Protein AF-0000000078523279 (afdb_homodimer)

Structure (mmCIF, N/CA/C/O backbone):
data_AF-0000000078523279-model_v1
#
loop_
_entity.id
_entity.type
_entity.pdbx_description
1 polymer 'Peptidase S15/CocE/NonD, C-terminal'
#
loop_
_atom_site.group_PDB
_atom_site.id
_atom_site.type_symbol
_atom_site.label_atom_id
_atom_site.label_alt_id
_atom_site.label_comp_id
_atom_site.label_asym_id
_atom_site.label_entity_id
_atom_site.label_seq_id
_atom_site.pdbx_PDB_ins_code
_atom_site.Cartn_x
_atom_site.Cartn_y
_atom_site.Cartn_z
_atom_site.occupancy
_atom_site.B_iso_or_equiv
_atom_site.auth_seq_id
_atom_site.auth_comp_id
_atom_site.auth_asym_id
_atom_site.auth_atom_id
_atom_site.pdbx_PDB_model_num
ATOM 1 N N . MET A 1 1 ? -24.344 -43.188 24.156 1 32.94 1 MET A N 1
ATOM 2 C CA . MET A 1 1 ? -25.141 -44.031 23.266 1 32.94 1 MET A CA 1
ATOM 3 C C . MET A 1 1 ? -26.391 -43.281 22.797 1 32.94 1 MET A C 1
ATOM 5 O O . MET A 1 1 ? -26.75 -43.344 21.625 1 32.94 1 MET A O 1
ATOM 9 N N . SER A 1 2 ? -26.938 -42.562 23.734 1 42.16 2 SER A N 1
ATOM 10 C CA . SER A 1 2 ? -28.188 -41.844 23.562 1 42.16 2 SER A CA 1
ATOM 11 C C . SER A 1 2 ? -27.984 -40.562 22.734 1 42.16 2 SER A C 1
ATOM 13 O O . SER A 1 2 ? -28.812 -40.25 21.891 1 42.16 2 SER A O 1
ATOM 15 N N . ASN A 1 3 ? -26.781 -39.938 22.938 1 47.5 3 ASN A N 1
ATOM 16 C CA . ASN A 1 3 ? -26.469 -38.656 22.328 1 47.5 3 ASN A CA 1
ATOM 17 C C . ASN A 1 3 ? -26.078 -38.812 20.859 1 47.5 3 ASN A C 1
ATOM 19 O O . ASN A 1 3 ? -26.359 -37.938 20.047 1 47.5 3 ASN A O 1
ATOM 23 N N . SER A 1 4 ? -25.578 -40.031 20.531 1 51.03 4 SER A N 1
ATOM 24 C CA . SER A 1 4 ? -25.172 -40.344 19.172 1 51.03 4 SER A CA 1
ATOM 25 C C . SER A 1 4 ? -26.375 -40.531 18.266 1 51.03 4 SER A C 1
ATOM 27 O O . SER A 1 4 ? -26.391 -40.031 17.125 1 51.03 4 SER A O 1
ATOM 29 N N . SER A 1 5 ? -27.438 -41.125 18.844 1 54.78 5 SER A N 1
ATOM 30 C CA . SER A 1 5 ? -28.656 -41.438 18.094 1 54.78 5 SER A CA 1
ATOM 31 C C . SER A 1 5 ? -29.406 -40.156 17.75 1 54.78 5 SER A C 1
ATOM 33 O O . SER A 1 5 ? -29.938 -40.031 16.641 1 54.78 5 SER A O 1
ATOM 35 N N . GLU A 1 6 ? -29.359 -39.156 18.625 1 56.56 6 GLU A N 1
ATOM 36 C CA . GLU A 1 6 ? -30.062 -37.906 18.422 1 56.56 6 GLU A CA 1
ATOM 37 C C . GLU A 1 6 ? -29.391 -37.062 17.328 1 56.56 6 GLU A C 1
ATOM 39 O O . GLU A 1 6 ? -30.062 -36.438 16.516 1 56.56 6 GLU A O 1
ATOM 44 N N . HIS A 1 7 ? -28.188 -37.281 17.234 1 60.31 7 HIS A N 1
ATOM 45 C CA . HIS A 1 7 ? -27.422 -36.5 16.25 1 60.31 7 HIS A CA 1
ATOM 46 C C . HIS A 1 7 ? -27.641 -37.031 14.844 1 60.31 7 HIS A C 1
ATOM 48 O O . HIS A 1 7 ? -27.781 -36.25 13.898 1 60.31 7 HIS A O 1
ATOM 54 N N . VAL A 1 8 ? -27.688 -38.375 14.648 1 62 8 VAL A N 1
ATOM 55 C CA . VAL A 1 8 ? -27.922 -39 13.352 1 62 8 VAL A CA 1
ATOM 56 C C . VAL A 1 8 ? -29.312 -38.625 12.836 1 62 8 VAL A C 1
ATOM 58 O O . VAL A 1 8 ? -29.469 -38.281 11.664 1 62 8 VAL A O 1
ATOM 61 N N . GLN A 1 9 ? -30.234 -38.656 13.742 1 65 9 GLN A N 1
ATOM 62 C CA . GLN A 1 9 ? -31.594 -38.344 13.359 1 65 9 GLN A CA 1
ATOM 63 C C . GLN A 1 9 ? -31.688 -36.875 12.898 1 65 9 GLN A C 1
ATOM 65 O O . GLN A 1 9 ? -32.406 -36.562 11.93 1 65 9 GLN A O 1
ATOM 70 N N . ARG A 1 10 ? -30.969 -36.062 13.5 1 70.56 10 ARG A N 1
ATOM 71 C CA . ARG A 1 10 ? -30.984 -34.656 13.141 1 70.56 10 ARG A CA 1
ATOM 72 C C . ARG A 1 10 ? -30.375 -34.406 11.758 1 70.56 10 ARG A C 1
ATOM 74 O O . ARG A 1 10 ? -30.875 -33.625 10.977 1 70.56 10 ARG A O 1
ATOM 81 N N . THR A 1 11 ? -29.281 -35.188 11.391 1 69.06 11 THR A N 1
ATOM 82 C CA . THR A 1 11 ? -28.641 -35.031 10.086 1 69.06 11 THR A CA 1
ATOM 83 C C . THR A 1 11 ? -29.578 -35.469 8.969 1 69.06 11 THR A C 1
ATOM 85 O O . THR A 1 11 ? -29.703 -34.781 7.953 1 69.06 11 THR A O 1
ATOM 88 N N . ILE A 1 12 ? -30.172 -36.562 9.156 1 70.38 12 ILE A N 1
ATOM 89 C CA . ILE A 1 12 ? -31.125 -37.062 8.18 1 70.38 12 ILE A CA 1
ATOM 90 C C . ILE A 1 12 ? -32.25 -36.062 8 1 70.38 12 ILE A C 1
ATOM 92 O O . ILE A 1 12 ? -32.656 -35.75 6.875 1 70.38 12 ILE A O 1
ATOM 96 N N . GLN A 1 13 ? -32.688 -35.562 9.094 1 74.69 13 GLN A N 1
ATOM 97 C CA . GLN A 1 13 ? -33.781 -34.594 9.039 1 74.69 13 GLN A CA 1
ATOM 98 C C . GLN A 1 13 ? -33.375 -33.312 8.305 1 74.69 13 GLN A C 1
ATOM 100 O O . GLN A 1 13 ? -34.156 -32.781 7.523 1 74.69 13 GLN A O 1
ATOM 105 N N . GLU A 1 14 ? -32.188 -32.938 8.539 1 78.38 14 GLU A N 1
ATOM 106 C CA . GLU A 1 14 ? -31.734 -31.719 7.902 1 78.38 14 GLU A CA 1
ATOM 107 C C . GLU A 1 14 ? -31.516 -31.938 6.406 1 78.38 14 GLU A C 1
ATOM 109 O O . GLU A 1 14 ? -31.766 -31.031 5.605 1 78.38 14 GLU A O 1
ATOM 114 N N . LEU A 1 15 ? -30.984 -33.094 6.051 1 76.88 15 LEU A N 1
ATOM 115 C CA . LEU A 1 15 ? -30.828 -33.406 4.637 1 76.88 15 LEU A CA 1
ATOM 116 C C . LEU A 1 15 ? -32.188 -33.5 3.955 1 76.88 15 LEU A C 1
ATOM 118 O O . LEU A 1 15 ? -32.375 -33.031 2.826 1 76.88 15 LEU A O 1
ATOM 122 N N . GLU A 1 16 ? -33.062 -34.188 4.605 1 80.56 16 GLU A N 1
ATOM 123 C CA . GLU A 1 16 ? -34.406 -34.25 4.07 1 80.56 16 GLU A CA 1
ATOM 124 C C . GLU A 1 16 ? -35.031 -32.875 3.914 1 80.56 16 GLU A C 1
ATOM 126 O O . GLU A 1 16 ? -35.719 -32.594 2.928 1 80.56 16 GLU A O 1
ATOM 131 N N . LYS A 1 17 ? -34.812 -32.156 4.898 1 83.56 17 LYS A N 1
ATOM 132 C CA . LYS A 1 17 ? -35.281 -30.781 4.812 1 83.56 17 LYS A CA 1
ATOM 133 C C . LYS A 1 17 ? -34.656 -30.062 3.631 1 83.56 17 LYS A C 1
ATOM 135 O O . LYS A 1 17 ? -35.312 -29.359 2.885 1 83.56 17 LYS A O 1
ATOM 140 N N . ALA A 1 18 ? -33.406 -30.234 3.439 1 82.31 18 ALA A N 1
ATOM 141 C CA . ALA A 1 18 ? -32.688 -29.609 2.322 1 82.31 18 ALA A CA 1
ATOM 142 C C . ALA A 1 18 ? -33.25 -30.094 0.985 1 82.31 18 ALA A C 1
ATOM 144 O O . ALA A 1 18 ? -33.438 -29.297 0.058 1 82.31 18 ALA A O 1
ATOM 145 N N . LYS A 1 19 ? -33.469 -31.344 0.883 1 85.38 19 LYS A N 1
ATOM 146 C CA . LYS A 1 19 ? -34 -31.922 -0.347 1 85.38 19 LYS A CA 1
ATOM 147 C C . LYS A 1 19 ? -35.438 -31.453 -0.621 1 85.38 19 LYS A C 1
ATOM 149 O O . LYS A 1 19 ? -35.812 -31.281 -1.777 1 85.38 19 LYS A O 1
ATOM 154 N N . ARG A 1 20 ? -36.125 -31.25 0.452 1 87.69 20 ARG A N 1
ATOM 155 C CA . ARG A 1 20 ? -37.469 -30.734 0.301 1 87.69 20 ARG A CA 1
ATOM 156 C C . ARG A 1 20 ? -37.469 -29.297 -0.194 1 87.69 20 ARG A C 1
ATOM 158 O O . ARG A 1 20 ? -38.281 -28.906 -1.04 1 87.69 20 ARG A O 1
ATOM 165 N N . LEU A 1 21 ? -36.562 -28.609 0.233 1 89.31 21 LEU A N 1
ATOM 166 C CA . LEU A 1 21 ? -36.531 -27.156 -0 1 89.31 21 LEU A CA 1
ATOM 167 C C . LEU A 1 21 ? -35.781 -26.828 -1.281 1 89.31 21 LEU A C 1
ATOM 169 O O . LEU A 1 21 ? -36.062 -25.812 -1.928 1 89.31 21 LEU A O 1
ATOM 173 N N . GLY A 1 22 ? -34.781 -27.703 -1.629 1 90.31 22 GLY A N 1
ATOM 174 C CA . GLY A 1 22 ? -33.906 -27.359 -2.742 1 90.31 22 GLY A CA 1
ATOM 175 C C . GLY A 1 22 ? -34.031 -28.328 -3.912 1 90.31 22 GLY A C 1
ATOM 176 O O . GLY A 1 22 ? -34.75 -29.328 -3.818 1 90.31 22 GLY A O 1
ATOM 177 N N . THR A 1 23 ? -33.375 -27.953 -5.078 1 92.69 23 THR A N 1
ATOM 178 C CA . THR A 1 23 ? -33.375 -28.766 -6.281 1 92.69 23 THR A CA 1
ATOM 179 C C . THR A 1 23 ? -32.062 -29.562 -6.371 1 92.69 23 THR A C 1
ATOM 181 O O . THR A 1 23 ? -30.969 -28.984 -6.387 1 92.69 23 THR A O 1
ATOM 184 N N . PHE A 1 24 ? -32.156 -30.844 -6.414 1 93.44 24 PHE A N 1
ATOM 185 C CA . PHE A 1 24 ? -30.984 -31.703 -6.508 1 93.44 24 PHE A CA 1
ATOM 186 C C . PHE A 1 24 ? -30.844 -32.281 -7.91 1 93.44 24 PHE A C 1
ATOM 188 O O . PHE A 1 24 ? -31.828 -32.656 -8.539 1 93.44 24 PHE A O 1
ATOM 195 N N . VAL A 1 25 ? -29.594 -32.219 -8.422 1 95.5 25 VAL A N 1
ATOM 196 C CA . VAL A 1 25 ? -29.25 -32.75 -9.734 1 95.5 25 VAL A CA 1
ATOM 197 C C . VAL A 1 25 ? -28.062 -33.719 -9.625 1 95.5 25 VAL A C 1
ATOM 199 O O . VAL A 1 25 ? -27.406 -33.781 -8.578 1 95.5 25 VAL A O 1
ATOM 202 N N . GLN A 1 26 ? -27.859 -34.5 -10.641 1 95.19 26 GLN A N 1
ATOM 203 C CA . GLN A 1 26 ? -26.656 -35.312 -10.695 1 95.19 26 GLN A CA 1
ATOM 204 C C . GLN A 1 26 ? -25.391 -34.438 -10.789 1 95.19 26 GLN A C 1
ATOM 206 O O . GLN A 1 26 ? -25.297 -33.594 -11.664 1 95.19 26 GLN A O 1
ATOM 211 N N . ALA A 1 27 ? -24.438 -34.625 -9.867 1 94.75 27 ALA A N 1
ATOM 212 C CA . ALA A 1 27 ? -23.203 -33.844 -9.875 1 94.75 27 ALA A CA 1
ATOM 213 C C . ALA A 1 27 ? -22.328 -34.219 -11.078 1 94.75 27 ALA A C 1
ATOM 215 O O . ALA A 1 27 ? -22.469 -35.312 -11.641 1 94.75 27 ALA A O 1
ATOM 216 N N . ASN A 1 28 ? -21.531 -33.25 -11.531 1 92.94 28 ASN A N 1
ATOM 217 C CA . ASN A 1 28 ? -20.5 -33.562 -12.508 1 92.94 28 ASN A CA 1
ATOM 218 C C . ASN A 1 28 ? -19.469 -34.562 -11.938 1 92.94 28 ASN A C 1
ATOM 220 O O . ASN A 1 28 ? -18.984 -34.375 -10.812 1 92.94 28 ASN A O 1
ATOM 224 N N . HIS A 1 29 ? -19.188 -35.531 -12.68 1 92.69 29 HIS A N 1
ATOM 225 C CA . HIS A 1 29 ? -18.281 -36.562 -12.195 1 92.69 29 HIS A CA 1
ATOM 226 C C . HIS A 1 29 ? -16.828 -36.062 -12.203 1 92.69 29 HIS A C 1
ATOM 228 O O . HIS A 1 29 ? -16.375 -35.469 -13.188 1 92.69 29 HIS A O 1
ATOM 234 N N . PRO A 1 30 ? -16.031 -36.344 -11.109 1 92.19 30 PRO A N 1
ATOM 235 C CA . PRO A 1 30 ? -14.656 -35.844 -10.984 1 92.19 30 PRO A CA 1
ATOM 236 C C . PRO A 1 30 ? -13.75 -36.312 -12.125 1 92.19 30 PRO A C 1
ATOM 238 O O . PRO A 1 30 ? -12.711 -35.688 -12.375 1 92.19 30 PRO A O 1
ATOM 241 N N . ILE A 1 31 ? -14.086 -37.312 -12.867 1 88.31 31 ILE A N 1
ATOM 242 C CA . ILE A 1 31 ? -13.289 -37.812 -13.977 1 88.31 31 ILE A CA 1
ATOM 243 C C . ILE A 1 31 ? -13.156 -36.75 -15.055 1 88.31 31 ILE A C 1
ATOM 245 O O . ILE A 1 31 ? -12.188 -36.75 -15.812 1 88.31 31 ILE A O 1
ATOM 249 N N . LEU A 1 32 ? -14.125 -35.844 -15.078 1 88.06 32 LEU A N 1
ATOM 250 C CA . LEU A 1 32 ? -14.109 -34.75 -16.062 1 88.06 32 LEU A CA 1
ATOM 251 C C . LEU A 1 32 ? -13.031 -33.75 -15.719 1 88.06 32 LEU A C 1
ATOM 253 O O . LEU A 1 32 ? -12.664 -32.906 -16.562 1 88.06 32 LEU A O 1
ATOM 257 N N . HIS A 1 33 ? -12.484 -33.844 -14.523 1 87.38 33 HIS A N 1
ATOM 258 C CA . HIS A 1 33 ? -11.32 -33.031 -14.125 1 87.38 33 HIS A CA 1
ATOM 259 C C . HIS A 1 33 ? -10.039 -33.875 -14.211 1 87.38 33 HIS A C 1
ATOM 261 O O . HIS A 1 33 ? -8.984 -33.438 -13.766 1 87.38 33 HIS A O 1
ATOM 267 N N . GLY A 1 34 ? -10.188 -35.031 -14.727 1 85.69 34 GLY A N 1
ATOM 268 C CA . GLY A 1 34 ? -9.031 -35.906 -14.906 1 85.69 34 GLY A CA 1
ATOM 269 C C . GLY A 1 34 ? -8.664 -36.656 -13.648 1 85.69 34 GLY A C 1
ATOM 270 O O . GLY A 1 34 ? -7.547 -37.188 -13.531 1 85.69 34 GLY A O 1
ATOM 271 N N . LEU A 1 35 ? -9.516 -36.719 -12.688 1 88.88 35 LEU A N 1
ATOM 272 C CA . LEU A 1 35 ? -9.219 -37.406 -11.438 1 88.88 35 LEU A CA 1
ATOM 273 C C . LEU A 1 35 ? -9.594 -38.906 -11.539 1 88.88 35 LEU A C 1
ATOM 275 O O . LEU A 1 35 ? -10.742 -39.219 -11.82 1 88.88 35 LEU A O 1
ATOM 279 N N . PRO A 1 36 ? -8.625 -39.75 -11.344 1 86.5 36 PRO A N 1
ATOM 280 C CA . PRO A 1 36 ? -8.945 -41.188 -11.328 1 86.5 36 PRO A CA 1
ATOM 281 C C . PRO A 1 36 ? -9.719 -41.594 -10.078 1 86.5 36 PRO A C 1
ATOM 283 O O . PRO A 1 36 ? -9.852 -40.812 -9.141 1 86.5 36 PRO A O 1
ATOM 286 N N . PRO A 1 37 ? -10.273 -42.781 -10.102 1 89.62 37 PRO A N 1
ATOM 287 C CA . PRO A 1 37 ? -10.891 -43.281 -8.867 1 89.62 37 PRO A CA 1
ATOM 288 C C . PRO A 1 37 ? -9.93 -43.25 -7.68 1 89.62 37 PRO A C 1
ATOM 290 O O . PRO A 1 37 ? -8.727 -43.438 -7.852 1 89.62 37 PRO A O 1
ATOM 293 N N . PRO A 1 38 ? -10.508 -42.969 -6.5 1 93.88 38 PRO A N 1
ATOM 294 C CA . PRO A 1 38 ? -9.633 -42.875 -5.328 1 93.88 38 PRO A CA 1
ATOM 295 C C . PRO A 1 38 ? -8.859 -44.188 -5.066 1 93.88 38 PRO A C 1
ATOM 297 O O . PRO A 1 38 ? -9.398 -45.281 -5.25 1 93.88 38 PRO A O 1
ATOM 300 N N . SER A 1 39 ? -7.66 -44.094 -4.727 1 94 39 SER A N 1
ATOM 301 C CA . SER A 1 39 ? -6.766 -45.219 -4.387 1 94 39 SER A CA 1
ATOM 302 C C . SER A 1 39 ? -5.863 -44.844 -3.213 1 94 39 SER A C 1
ATOM 304 O O . SER A 1 39 ? -5.035 -43.938 -3.316 1 94 39 SER A O 1
ATOM 306 N N . GLU A 1 40 ? -5.98 -45.562 -2.09 1 95.75 40 GLU A N 1
ATOM 307 C CA . GLU A 1 40 ? -5.188 -45.25 -0.899 1 95.75 40 GLU A CA 1
ATOM 308 C C . GLU A 1 40 ? -3.709 -45.562 -1.132 1 95.75 40 GLU A C 1
ATOM 310 O O . GLU A 1 40 ? -3.369 -46.594 -1.732 1 95.75 40 GLU A O 1
ATOM 315 N N . SER A 1 41 ? -2.879 -44.688 -0.761 1 96.06 41 SER A N 1
ATOM 316 C CA . SER A 1 41 ? -1.436 -44.875 -0.84 1 96.06 41 SER A CA 1
ATOM 317 C C . SER A 1 41 ? -0.699 -44 0.161 1 96.06 41 SER A C 1
ATOM 319 O O . SER A 1 41 ? -1.261 -43.031 0.67 1 96.06 41 SER A O 1
ATOM 321 N N . THR A 1 42 ? 0.535 -44.344 0.586 1 96.19 42 THR A N 1
ATOM 322 C CA . THR A 1 42 ? 1.429 -43.562 1.425 1 96.19 42 THR A CA 1
ATOM 323 C C . THR A 1 42 ? 2.779 -43.375 0.744 1 96.19 42 THR A C 1
ATOM 325 O O . THR A 1 42 ? 3.391 -44.344 0.28 1 96.19 42 THR A O 1
ATOM 328 N N . THR A 1 43 ? 3.205 -42.188 0.59 1 96.12 43 THR A N 1
ATOM 329 C CA . THR A 1 43 ? 4.488 -41.906 -0.029 1 96.12 43 THR A CA 1
ATOM 330 C C . THR A 1 43 ? 5.262 -40.875 0.809 1 96.12 43 THR A C 1
ATOM 332 O O . THR A 1 43 ? 4.672 -40.125 1.585 1 96.12 43 THR A O 1
ATOM 335 N N . GLN A 1 44 ? 6.562 -40.906 0.825 1 96 44 GLN A N 1
ATOM 336 C CA . GLN A 1 44 ? 7.418 -39.906 1.435 1 96 44 GLN A CA 1
ATOM 337 C C . GLN A 1 44 ? 8.023 -38.969 0.377 1 96 44 GLN A C 1
ATOM 339 O O . GLN A 1 44 ? 8.734 -39.438 -0.52 1 96 44 GLN A O 1
ATOM 344 N N . ARG A 1 45 ? 7.758 -37.781 0.425 1 94.75 45 ARG A N 1
ATOM 345 C CA . ARG A 1 45 ? 8.234 -36.812 -0.55 1 94.75 45 ARG A CA 1
ATOM 346 C C . ARG A 1 45 ? 8.344 -35.406 0.073 1 94.75 45 ARG A C 1
ATOM 348 O O . ARG A 1 45 ? 7.484 -35 0.862 1 94.75 45 ARG A O 1
ATOM 355 N N . ASP A 1 46 ? 9.398 -34.625 -0.263 1 95.31 46 ASP A N 1
ATOM 356 C CA . ASP A 1 46 ? 9.586 -33.219 0.1 1 95.31 46 ASP A CA 1
ATOM 357 C C . ASP A 1 46 ? 9.508 -33.031 1.613 1 95.31 46 ASP A C 1
ATOM 359 O O . ASP A 1 46 ? 8.891 -32.094 2.096 1 95.31 46 ASP A O 1
ATOM 363 N N . GLY A 1 47 ? 9.984 -33.969 2.287 1 95.38 47 GLY A N 1
ATOM 364 C CA . GLY A 1 47 ? 10.062 -33.875 3.736 1 95.38 47 GLY A CA 1
ATOM 365 C C . GLY A 1 47 ? 8.758 -34.219 4.43 1 95.38 47 GLY A C 1
ATOM 366 O O . GLY A 1 47 ? 8.617 -34.031 5.637 1 95.38 47 GLY A O 1
ATOM 367 N N . MET A 1 48 ? 7.789 -34.812 3.689 1 97.81 48 MET A N 1
ATOM 368 C CA . MET A 1 48 ? 6.477 -35.125 4.25 1 97.81 48 MET A CA 1
ATOM 369 C C . MET A 1 48 ? 6.125 -36.594 4.035 1 97.81 48 MET A C 1
ATOM 371 O O . MET A 1 48 ? 6.598 -37.219 3.082 1 97.81 48 MET A O 1
ATOM 375 N N . LEU A 1 49 ? 5.457 -37.188 4.934 1 97.81 49 LEU A N 1
ATOM 376 C CA . LEU A 1 49 ? 4.715 -38.438 4.766 1 97.81 49 LEU A CA 1
ATOM 377 C C . LEU A 1 49 ? 3.291 -38.156 4.293 1 97.81 49 LEU A C 1
ATOM 379 O O . LEU A 1 49 ? 2.477 -37.594 5.043 1 97.81 49 LEU A O 1
ATOM 383 N N . ILE A 1 50 ? 3 -38.562 3.086 1 98 50 ILE A N 1
ATOM 384 C CA . ILE A 1 50 ? 1.737 -38.188 2.457 1 98 50 ILE A CA 1
ATOM 385 C C . ILE A 1 50 ? 0.84 -39.438 2.338 1 98 50 ILE A C 1
ATOM 387 O O . ILE A 1 50 ? 1.207 -40.406 1.691 1 98 50 ILE A O 1
ATOM 391 N N . HIS A 1 51 ? -0.324 -39.406 3.016 1 97.75 51 HIS A N 1
ATOM 392 C CA . HIS A 1 51 ? -1.37 -40.406 2.883 1 97.75 51 HIS A CA 1
ATOM 393 C C . HIS A 1 51 ? -2.471 -39.938 1.937 1 97.75 51 HIS A C 1
ATOM 395 O O . HIS A 1 51 ? -3.213 -39 2.256 1 97.75 51 HIS A O 1
ATOM 401 N N . THR A 1 52 ? -2.594 -40.562 0.799 1 96.88 52 THR A N 1
ATOM 402 C CA . THR A 1 52 ? -3.547 -40.156 -0.22 1 96.88 52 THR A CA 1
ATOM 403 C C . THR A 1 52 ? -4.797 -41.031 -0.189 1 96.88 52 THR A C 1
ATOM 405 O O . THR A 1 52 ? -4.707 -42.219 0.021 1 96.88 52 THR A O 1
ATOM 408 N N . ASP A 1 53 ? -5.965 -40.344 -0.318 1 97.25 53 ASP A N 1
ATOM 409 C CA . ASP A 1 53 ? -7.273 -41 -0.459 1 97.25 53 ASP A CA 1
ATOM 410 C C . ASP A 1 53 ? -7.582 -41.875 0.745 1 97.25 53 ASP A C 1
ATOM 412 O O . ASP A 1 53 ? -8.109 -43 0.589 1 97.25 53 ASP A O 1
ATOM 416 N N . VAL A 1 54 ? -7.25 -41.375 1.85 1 97.06 54 VAL A N 1
ATOM 417 C CA . VAL A 1 54 ? -7.574 -42.062 3.086 1 97.06 54 VAL A CA 1
ATOM 418 C C . VAL A 1 54 ? -9.086 -42.094 3.283 1 97.06 54 VAL A C 1
ATOM 420 O O . VAL A 1 54 ? -9.773 -41.094 3.035 1 97.06 54 VAL A O 1
ATOM 423 N N . ILE A 1 55 ? -9.586 -43.281 3.691 1 96.12 55 ILE A N 1
ATOM 424 C CA . ILE A 1 55 ? -11.008 -43.375 4 1 96.12 55 ILE A CA 1
ATOM 425 C C . ILE A 1 55 ? -11.266 -42.844 5.41 1 96.12 55 ILE A C 1
ATOM 427 O O . ILE A 1 55 ? -10.633 -43.312 6.371 1 96.12 55 ILE A O 1
ATOM 431 N N . ILE A 1 56 ? -12.094 -41.938 5.512 1 94.38 56 ILE A N 1
ATOM 432 C CA . ILE A 1 56 ? -12.586 -41.438 6.793 1 94.38 56 ILE A CA 1
ATOM 433 C C . ILE A 1 56 ? -14.031 -41.875 7 1 94.38 56 ILE A C 1
ATOM 435 O O . ILE A 1 56 ? -14.945 -41.375 6.352 1 94.38 56 ILE A O 1
ATOM 439 N N . PRO A 1 57 ? -14.188 -42.812 7.84 1 90.19 57 PRO A N 1
ATOM 440 C CA . PRO A 1 57 ? -15.547 -43.312 8.055 1 90.19 57 PRO A CA 1
ATOM 441 C C . PRO A 1 57 ? -16.422 -42.312 8.844 1 90.19 57 PRO A C 1
ATOM 443 O O . PRO A 1 57 ? -15.906 -41.594 9.688 1 90.19 57 PRO A O 1
ATOM 446 N N . THR A 1 58 ? -17.578 -42.25 8.43 1 83.06 58 THR A N 1
ATOM 447 C CA . THR A 1 58 ? -18.562 -41.469 9.18 1 83.06 58 THR A CA 1
ATOM 448 C C . THR A 1 58 ? -19.609 -42.375 9.812 1 83.06 58 THR A C 1
ATOM 450 O O . THR A 1 58 ? -19.734 -43.562 9.422 1 83.06 58 THR A O 1
ATOM 453 N N . ARG A 1 59 ? -20.375 -41.938 10.75 1 77.38 59 ARG A N 1
ATOM 454 C CA . ARG A 1 59 ? -21.297 -42.75 11.531 1 77.38 59 ARG A CA 1
ATOM 455 C C . ARG A 1 59 ? -22.484 -43.188 10.695 1 77.38 59 ARG A C 1
ATOM 457 O O . ARG A 1 59 ? -23.125 -44.188 11.016 1 77.38 59 ARG A O 1
ATOM 464 N N . ASP A 1 60 ? -22.781 -42.531 9.438 1 72.88 60 ASP A N 1
ATOM 465 C CA . ASP A 1 60 ? -23.906 -42.938 8.586 1 72.88 60 ASP A CA 1
ATOM 466 C C . ASP A 1 60 ? -23.453 -43.938 7.52 1 72.88 60 ASP A C 1
ATOM 468 O O . ASP A 1 60 ? -24.234 -44.312 6.641 1 72.88 60 ASP A O 1
ATOM 472 N N . GLY A 1 61 ? -22.219 -44.281 7.574 1 79.38 61 GLY A N 1
ATOM 473 C CA . GLY A 1 61 ? -21.688 -45.281 6.641 1 79.38 61 GLY A CA 1
ATOM 474 C C . GLY A 1 61 ? -21.094 -44.656 5.391 1 79.38 61 GLY A C 1
ATOM 475 O O . GLY A 1 61 ? -20.406 -45.344 4.629 1 79.38 61 GLY A O 1
ATOM 476 N N . THR A 1 62 ? -21.328 -43.344 5.219 1 84.25 62 THR A N 1
ATOM 477 C CA . THR A 1 62 ? -20.734 -42.625 4.086 1 84.25 62 THR A CA 1
ATOM 478 C C . THR A 1 62 ? -19.219 -42.562 4.215 1 84.25 62 THR A C 1
ATOM 480 O O . THR A 1 62 ? -18.688 -42.25 5.273 1 84.25 62 THR A O 1
ATOM 483 N N . LYS A 1 63 ? -18.516 -42.875 3.166 1 91.12 63 LYS A N 1
ATOM 484 C CA . LYS A 1 63 ? -17.047 -42.844 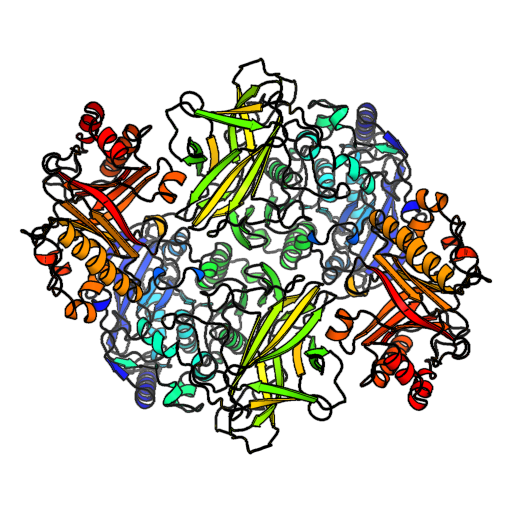3.16 1 91.12 63 LYS A CA 1
ATOM 485 C C . LYS A 1 63 ? -16.547 -41.5 2.594 1 91.12 63 LYS A C 1
ATOM 487 O O . LYS A 1 63 ? -16.766 -41.219 1.419 1 91.12 63 LYS A O 1
ATOM 492 N N . LEU A 1 64 ? -15.922 -40.75 3.467 1 93.19 64 LEU A N 1
ATOM 493 C CA . LEU A 1 64 ? -15.25 -39.562 3.004 1 93.19 64 LEU A CA 1
ATOM 494 C C . LEU A 1 64 ? -13.797 -39.844 2.639 1 93.19 64 LEU A C 1
ATOM 496 O O . LEU A 1 64 ? -13.234 -40.844 3.074 1 93.19 64 LEU A O 1
ATOM 500 N N . ARG A 1 65 ? -13.227 -39.062 1.781 1 95.38 65 ARG A N 1
ATOM 501 C CA . ARG A 1 65 ? -11.859 -39.219 1.312 1 95.38 65 ARG A CA 1
ATOM 502 C C . ARG A 1 65 ? -10.992 -38.031 1.693 1 95.38 65 ARG A C 1
ATOM 504 O O . ARG A 1 65 ? -11.414 -36.875 1.558 1 95.38 65 ARG A O 1
ATOM 511 N N . GLY A 1 66 ? -9.812 -38.312 2.254 1 96.75 66 GLY A N 1
ATOM 512 C CA . GLY A 1 66 ? -8.898 -37.25 2.633 1 96.75 66 GLY A CA 1
ATOM 513 C C . GLY A 1 66 ? -7.461 -37.531 2.225 1 96.75 66 GLY A C 1
ATOM 514 O O . GLY A 1 66 ? -7.082 -38.688 1.988 1 96.75 66 GLY A O 1
ATOM 515 N N . ASN A 1 67 ? -6.672 -36.469 1.959 1 97.88 67 ASN A N 1
ATOM 516 C CA . ASN A 1 67 ? -5.215 -36.5 1.867 1 97.88 67 ASN A CA 1
ATOM 517 C C . ASN A 1 67 ? -4.57 -35.906 3.115 1 97.88 67 ASN A C 1
ATOM 519 O O . ASN A 1 67 ? -4.902 -34.781 3.52 1 97.88 67 ASN A O 1
ATOM 523 N N . ILE A 1 68 ? -3.678 -36.656 3.74 1 98.25 68 ILE A N 1
ATOM 524 C CA . ILE A 1 68 ? -3.072 -36.219 5 1 98.25 68 ILE A CA 1
ATOM 525 C C . ILE A 1 68 ? -1.564 -36.062 4.816 1 98.25 68 ILE A C 1
ATOM 527 O O . ILE A 1 68 ? -0.886 -36.969 4.344 1 98.25 68 ILE A O 1
ATOM 531 N N . PHE A 1 69 ? -1.03 -34.938 5.176 1 98.5 69 PHE A N 1
ATOM 532 C CA . PHE A 1 69 ? 0.382 -34.594 5.082 1 98.5 69 PHE A CA 1
ATOM 533 C C . PHE A 1 69 ? 1.003 -34.469 6.469 1 98.5 69 PHE A C 1
ATOM 535 O O . PHE A 1 69 ? 0.586 -33.625 7.273 1 98.5 69 PHE A O 1
ATOM 542 N N . ARG A 1 70 ? 1.969 -35.312 6.812 1 98.25 70 ARG A N 1
ATOM 543 C CA . ARG A 1 70 ? 2.676 -35.312 8.086 1 98.25 70 ARG A CA 1
ATOM 544 C C . ARG A 1 70 ? 4.152 -35 7.898 1 98.25 70 ARG A C 1
ATOM 546 O O . ARG A 1 70 ? 4.75 -35.3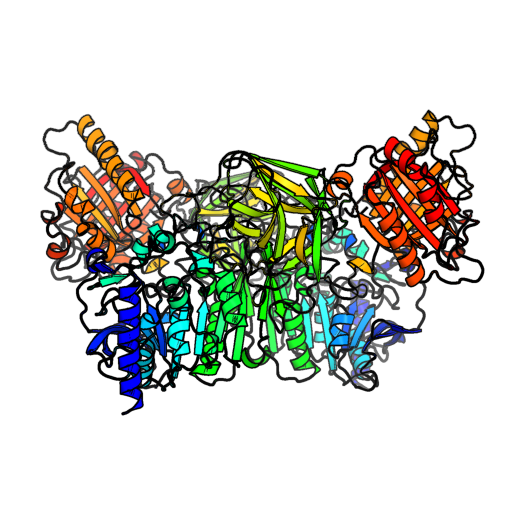75 6.887 1 98.25 70 ARG A O 1
ATOM 553 N N . PRO A 1 71 ? 4.707 -34.281 8.852 1 97.44 71 PRO A N 1
ATOM 554 C CA . PRO A 1 71 ? 6.16 -34.125 8.742 1 97.44 71 PRO A CA 1
ATOM 555 C C . PRO A 1 71 ? 6.922 -35.438 8.883 1 97.44 71 PRO A C 1
ATOM 557 O O . PRO A 1 71 ? 6.766 -36.125 9.883 1 97.44 71 PRO A O 1
ATOM 560 N N . ALA A 1 72 ? 7.789 -35.688 7.965 1 95.94 72 ALA A N 1
ATOM 561 C CA . ALA A 1 72 ? 8.523 -36.969 7.961 1 95.94 72 ALA A CA 1
ATOM 562 C C . ALA A 1 72 ? 9.523 -37 9.117 1 95.94 72 ALA A C 1
ATOM 564 O O . ALA A 1 72 ? 9.758 -38.062 9.695 1 95.94 72 ALA A O 1
ATOM 565 N N . THR A 1 73 ? 10.086 -35.875 9.438 1 92.56 73 THR A N 1
ATOM 566 C CA . THR A 1 73 ? 11.125 -35.812 10.461 1 92.56 73 THR A CA 1
ATOM 567 C C . THR A 1 73 ? 10.523 -35.938 11.852 1 92.56 73 THR A C 1
ATOM 569 O O . THR A 1 73 ? 11.234 -36.188 12.828 1 92.56 73 THR A O 1
ATOM 572 N N . GLN A 1 74 ? 9.219 -35.781 12.023 1 92.62 74 GLN A N 1
ATOM 573 C CA . GLN A 1 74 ? 8.523 -35.875 13.305 1 92.62 74 GLN A CA 1
ATOM 574 C C . GLN A 1 74 ? 7.465 -36.969 13.289 1 92.62 74 GLN A C 1
ATOM 576 O O . GLN A 1 74 ? 6.379 -36.781 13.852 1 92.62 74 GLN A O 1
ATOM 581 N N . SER A 1 75 ? 7.75 -37.938 12.562 1 87.12 75 SER A N 1
ATOM 582 C CA . SER A 1 75 ? 6.758 -38.969 12.32 1 87.12 75 SER A CA 1
ATOM 583 C C . SER A 1 75 ? 6.418 -39.719 13.609 1 87.12 75 SER A C 1
ATOM 585 O O . SER A 1 75 ? 5.352 -40.344 13.711 1 87.12 75 SER A O 1
ATOM 587 N N . SER A 1 76 ? 7.223 -39.625 14.664 1 92 76 SER A N 1
ATOM 588 C CA . SER A 1 76 ? 6.969 -40.312 15.914 1 92 76 SER A CA 1
ATOM 589 C C . SER A 1 76 ? 6.285 -39.406 16.938 1 92 76 SER A C 1
ATOM 591 O O . SER A 1 76 ? 5.824 -39.875 17.984 1 92 76 SER A O 1
ATOM 593 N N . GLU A 1 77 ? 6.105 -38.188 16.625 1 95.38 77 GLU A N 1
ATOM 594 C CA . GLU A 1 77 ? 5.492 -37.219 17.531 1 95.38 77 GLU A CA 1
ATOM 595 C C . GLU A 1 77 ? 4 -37.094 17.266 1 95.38 77 GLU A C 1
ATOM 597 O O . GLU A 1 77 ? 3.547 -37.281 16.125 1 95.38 77 GLU A O 1
ATOM 602 N N . LYS A 1 78 ? 3.277 -36.875 18.297 1 97.81 78 LYS A N 1
ATOM 603 C CA . LYS A 1 78 ? 1.874 -36.5 18.141 1 97.81 78 LYS A CA 1
ATOM 604 C C . LYS A 1 78 ? 1.722 -35 17.875 1 97.81 78 LYS A C 1
ATOM 606 O O . LYS A 1 78 ? 2.221 -34.188 18.641 1 97.81 78 LYS A O 1
ATOM 611 N N . LEU A 1 79 ? 1.113 -34.688 16.812 1 98.56 79 LEU A N 1
ATOM 612 C CA . LEU A 1 79 ? 1.034 -33.281 16.375 1 98.56 79 LEU A CA 1
ATOM 613 C C . LEU A 1 79 ? -0.416 -32.875 16.156 1 98.56 79 LEU A C 1
ATOM 615 O O . LEU A 1 79 ? -1.295 -33.719 15.992 1 98.56 79 LEU A O 1
ATOM 619 N N . PRO A 1 80 ? -0.704 -31.562 16.281 1 98.62 80 PRO A N 1
ATOM 620 C CA . PRO A 1 80 ? -2.051 -31.094 15.945 1 98.62 80 PRO A CA 1
ATOM 621 C C . PRO A 1 80 ? -2.361 -31.188 14.453 1 98.62 80 PRO A C 1
ATOM 623 O O . PRO A 1 80 ? -1.444 -31.234 13.633 1 98.62 80 PRO A O 1
ATOM 626 N N . VAL A 1 81 ? -3.664 -31.219 14.094 1 98.75 81 VAL A N 1
ATOM 627 C CA . VAL A 1 81 ? -4.102 -31.359 12.703 1 98.75 81 VAL A CA 1
ATOM 628 C C . VAL A 1 81 ? -4.84 -30.109 12.258 1 98.75 81 VAL A C 1
ATOM 630 O O . VAL A 1 81 ? -5.699 -29.594 12.977 1 98.75 81 VAL A O 1
ATOM 633 N N . ILE A 1 82 ? -4.441 -29.562 11.172 1 98.75 82 ILE A N 1
ATOM 634 C CA . ILE A 1 82 ? -5.211 -28.516 10.508 1 98.75 82 ILE A CA 1
ATOM 635 C C . ILE A 1 82 ? -6.109 -29.125 9.438 1 98.75 82 ILE A C 1
ATOM 637 O O . ILE A 1 82 ? -5.621 -29.688 8.445 1 98.75 82 ILE A O 1
ATOM 641 N N . LEU A 1 83 ? -7.391 -29.016 9.609 1 98.06 83 LEU A N 1
ATOM 642 C CA . LEU A 1 83 ? -8.383 -29.562 8.703 1 98.06 83 LEU A CA 1
ATOM 643 C C . LEU A 1 83 ? -8.836 -28.531 7.684 1 98.06 83 LEU A C 1
ATOM 645 O O . LEU A 1 83 ? -9.328 -27.469 8.062 1 98.06 83 LEU A O 1
ATOM 649 N N . ASN A 1 84 ? -8.609 -28.812 6.457 1 97 84 ASN A N 1
ATOM 650 C CA . ASN A 1 84 ? -9.227 -28.125 5.328 1 97 84 ASN A CA 1
ATOM 651 C C . ASN A 1 84 ? -10.367 -28.938 4.727 1 97 84 ASN A C 1
ATOM 653 O O . ASN A 1 84 ? -10.125 -29.906 4.004 1 97 84 ASN A O 1
ATOM 657 N N . TYR A 1 85 ? -11.547 -28.516 5.074 1 93.25 85 TYR A N 1
ATOM 658 C CA . TYR A 1 85 ? -12.75 -29.219 4.645 1 93.25 85 TYR A CA 1
ATOM 659 C C . TYR A 1 85 ? -13.281 -28.641 3.338 1 93.25 85 TYR A C 1
ATOM 661 O O . TYR A 1 85 ? -13.781 -27.516 3.307 1 93.25 85 TYR A O 1
ATOM 669 N N . SER A 1 86 ? -13.203 -29.422 2.246 1 87.38 86 SER A N 1
ATOM 670 C CA . SER A 1 86 ? -13.273 -28.828 0.913 1 87.38 86 SER A CA 1
ATOM 671 C C . SER A 1 86 ? -14.578 -29.203 0.211 1 87.38 86 SER A C 1
ATOM 673 O O . SER A 1 86 ? -15.016 -30.359 0.277 1 87.38 86 SER A O 1
ATOM 675 N N . VAL A 1 87 ? -15.148 -28.156 -0.447 1 88.06 87 VAL A N 1
ATOM 676 C CA . VAL A 1 87 ? -16.234 -28.406 -1.392 1 88.06 87 VAL A CA 1
ATOM 677 C C . VAL A 1 87 ? -15.695 -28.359 -2.82 1 88.06 87 VAL A C 1
ATOM 679 O O . VAL A 1 87 ? -16.438 -28.609 -3.777 1 88.06 87 VAL A O 1
ATOM 682 N N . TYR A 1 88 ? -14.367 -28.031 -2.963 1 88.25 88 TYR A N 1
ATOM 683 C CA . TYR A 1 88 ? -13.766 -27.812 -4.273 1 88.25 88 TYR A CA 1
ATOM 684 C C . TYR A 1 88 ? -12.805 -28.938 -4.629 1 88.25 88 TYR A C 1
ATOM 686 O O . TYR A 1 88 ? -12.148 -28.906 -5.672 1 88.25 88 TYR A O 1
ATOM 694 N N . GLY A 1 89 ? -12.617 -29.891 -3.83 1 90 89 GLY A N 1
ATOM 695 C CA . GLY A 1 89 ? -11.766 -31.016 -4.129 1 90 89 GLY A CA 1
ATOM 696 C C . GLY A 1 89 ? -10.422 -30.969 -3.42 1 90 89 GLY A C 1
ATOM 697 O O . GLY A 1 89 ? -9.773 -29.922 -3.395 1 90 89 GLY A O 1
ATOM 698 N N . LYS A 1 90 ? -9.992 -32 -2.904 1 92.94 90 LYS A N 1
ATOM 699 C CA . LYS A 1 90 ? -8.734 -32.125 -2.162 1 92.94 90 LYS A CA 1
ATOM 700 C C . LYS A 1 90 ? -7.555 -32.312 -3.109 1 92.94 90 LYS A C 1
ATOM 702 O O . LYS A 1 90 ? -6.398 -32.188 -2.699 1 92.94 90 LYS A O 1
ATOM 707 N N . ASP A 1 91 ? -7.863 -32.625 -4.395 1 89.88 91 ASP A N 1
ATOM 708 C CA . ASP A 1 91 ? -6.828 -33 -5.352 1 89.88 91 ASP A CA 1
ATOM 709 C C . ASP A 1 91 ? -6.5 -31.844 -6.297 1 89.88 91 ASP A C 1
ATOM 711 O O . ASP A 1 91 ? -6.016 -32.062 -7.406 1 89.88 91 ASP A O 1
ATOM 715 N N . GLY A 1 92 ? -6.863 -30.609 -5.969 1 79.19 92 GLY A N 1
ATOM 716 C CA . GLY A 1 92 ? -6.516 -29.453 -6.773 1 79.19 92 GLY A CA 1
ATOM 717 C C . GLY A 1 92 ? -7.43 -29.266 -7.973 1 79.19 92 GLY A C 1
ATOM 718 O O . GLY A 1 92 ? -6.973 -28.891 -9.055 1 79.19 92 GLY A O 1
ATOM 719 N N . ALA A 1 93 ? -8.617 -29.516 -7.793 1 76.38 93 ALA A N 1
ATOM 720 C CA . ALA A 1 93 ? -9.57 -29.375 -8.891 1 76.38 93 ALA A CA 1
ATOM 721 C C . ALA A 1 93 ? -9.711 -27.922 -9.328 1 76.38 93 ALA A C 1
ATOM 723 O O . ALA A 1 93 ? -9.828 -27.641 -10.516 1 76.38 93 ALA A O 1
ATOM 724 N N . LEU A 1 94 ? -9.641 -27.078 -8.391 1 82.94 94 LEU A N 1
ATOM 725 C CA . LEU A 1 94 ? -9.648 -25.641 -8.688 1 82.94 94 LEU A CA 1
ATOM 726 C C . LEU A 1 94 ? -8.234 -25.078 -8.68 1 82.94 94 LEU A C 1
ATOM 728 O O . LEU A 1 94 ? -7.555 -25.109 -7.652 1 82.94 94 LEU A O 1
ATOM 732 N N . GLU A 1 95 ? -7.871 -24.672 -9.883 1 87.69 95 GLU A N 1
ATOM 733 C CA . GLU A 1 95 ? -6.527 -24.109 -10.047 1 87.69 95 GLU A CA 1
ATOM 734 C C . GLU A 1 95 ? -6.566 -22.594 -10.133 1 87.69 95 GLU A C 1
ATOM 736 O O . GLU A 1 95 ? -7.535 -22.016 -10.625 1 87.69 95 GLU A O 1
ATOM 741 N N . PRO A 1 96 ? -5.492 -21.969 -9.727 1 86.44 96 PRO A N 1
ATOM 742 C CA . PRO A 1 96 ? -5.445 -20.5 -9.734 1 86.44 96 PRO A CA 1
ATOM 743 C C . PRO A 1 96 ? -5.59 -19.922 -11.133 1 86.44 96 PRO A C 1
ATOM 745 O O . PRO A 1 96 ? -6.09 -18.797 -11.289 1 86.44 96 PRO A O 1
ATOM 748 N N . CYS 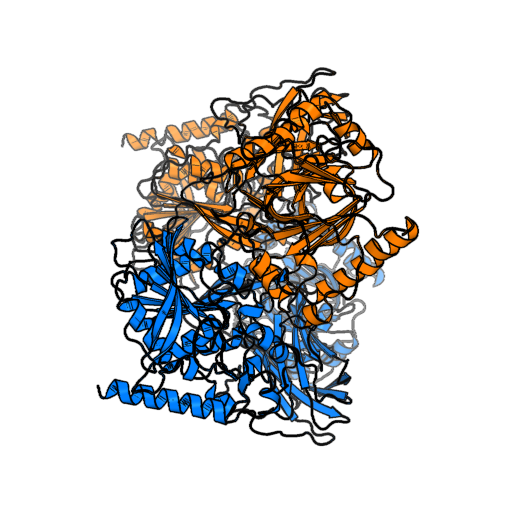A 1 97 ? -5.219 -20.641 -12.117 1 85.75 97 CYS A N 1
ATOM 749 C CA . CYS A 1 97 ? -5.172 -20.109 -13.477 1 85.75 97 CYS A CA 1
ATOM 750 C C . CYS A 1 97 ? -6.574 -19.828 -14 1 85.75 97 CYS A C 1
ATOM 752 O O . CYS A 1 97 ? -6.742 -19.172 -15.023 1 85.75 97 CYS A O 1
ATOM 754 N N . ILE A 1 98 ? -7.637 -20.359 -13.344 1 85.69 98 ILE A N 1
ATOM 755 C CA . ILE A 1 98 ? -9 -20.141 -13.812 1 85.69 98 ILE A CA 1
ATOM 756 C C . ILE A 1 98 ? -9.453 -18.734 -13.445 1 85.69 98 ILE A C 1
ATOM 758 O O . ILE A 1 98 ? -10.477 -18.25 -13.945 1 85.69 98 ILE A O 1
ATOM 762 N N . PHE A 1 99 ? -8.695 -18.094 -12.617 1 88.19 99 PHE A N 1
ATOM 763 C CA . PHE A 1 99 ? -9.062 -16.75 -12.172 1 88.19 99 PHE A CA 1
ATOM 764 C C . PHE A 1 99 ? -8.219 -15.703 -12.883 1 88.19 99 PHE A C 1
ATOM 766 O O . PHE A 1 99 ? -7.117 -15.992 -13.344 1 88.19 99 PHE A O 1
ATOM 773 N N . PRO A 1 100 ? -8.766 -14.508 -12.922 1 87.81 100 PRO A N 1
ATOM 774 C CA . PRO A 1 100 ? -8.016 -13.422 -13.562 1 87.81 100 PRO A CA 1
ATOM 775 C C . PRO A 1 100 ? -6.711 -13.102 -12.844 1 87.81 100 PRO A C 1
ATOM 777 O O . PRO A 1 100 ? -6.566 -13.391 -11.656 1 87.81 100 PRO A O 1
ATOM 780 N N . LYS A 1 101 ? -5.863 -12.438 -13.602 1 87.75 101 LYS A N 1
ATOM 781 C CA . LYS A 1 101 ? -4.566 -12.023 -13.078 1 87.75 101 LYS A CA 1
ATOM 782 C C . LYS A 1 101 ? -4.73 -11.055 -11.906 1 87.75 101 LYS A C 1
ATOM 784 O O . LYS A 1 101 ? -3.826 -10.914 -11.078 1 87.75 101 LYS A O 1
ATOM 789 N N . GLY A 1 102 ? -5.883 -10.5 -11.852 1 91.31 102 GLY A N 1
ATOM 790 C CA . GLY A 1 102 ? -6.164 -9.539 -10.797 1 91.31 102 GLY A CA 1
ATOM 791 C C . GLY A 1 102 ? -6.16 -10.164 -9.414 1 91.31 102 GLY A C 1
ATOM 792 O O . GLY A 1 102 ? -6.105 -9.461 -8.406 1 91.31 102 GLY A O 1
ATOM 793 N N . SER A 1 103 ? -6.164 -11.531 -9.289 1 92.94 103 SER A N 1
ATOM 794 C CA . SER A 1 103 ? -6.074 -12.203 -7.996 1 92.94 103 SER A CA 1
ATOM 795 C C . SER A 1 103 ? -4.711 -11.977 -7.348 1 92.94 103 SER A C 1
ATOM 797 O O . SER A 1 103 ? -4.551 -12.172 -6.141 1 92.94 103 SER A O 1
ATOM 799 N N . ARG A 1 104 ? -3.719 -11.773 -8.242 1 93.44 104 ARG A N 1
ATOM 800 C CA . ARG A 1 104 ? -2.361 -11.406 -7.855 1 93.44 104 ARG A CA 1
ATOM 801 C C . ARG A 1 104 ? -1.663 -12.562 -7.145 1 93.44 104 ARG A C 1
ATOM 803 O O . ARG A 1 104 ? -0.656 -12.359 -6.461 1 93.44 104 ARG A O 1
ATOM 810 N N . LEU A 1 105 ? -2.186 -13.75 -7.203 1 93.69 105 LEU A N 1
ATOM 811 C CA . LEU A 1 105 ? -1.507 -14.922 -6.68 1 93.69 105 LEU A CA 1
ATOM 812 C C . LEU A 1 105 ? -0.162 -15.133 -7.367 1 93.69 105 LEU A C 1
ATOM 814 O O . LEU A 1 105 ? -0.087 -15.148 -8.602 1 93.69 105 LEU A O 1
ATOM 818 N N . ASP A 1 106 ? 0.821 -15.234 -6.59 1 93.81 106 ASP A N 1
ATOM 819 C CA . ASP A 1 106 ? 2.182 -15.375 -7.098 1 93.81 106 ASP A CA 1
ATOM 820 C C . ASP A 1 106 ? 2.682 -16.812 -6.941 1 93.81 106 ASP A C 1
ATOM 822 O O . ASP A 1 106 ? 2.924 -17.266 -5.82 1 93.81 106 ASP A O 1
ATOM 826 N N . ASN A 1 107 ? 2.916 -17.438 -8.031 1 93.69 107 ASN A N 1
ATOM 827 C CA . ASN A 1 107 ? 3.26 -18.844 -7.992 1 93.69 107 ASN A CA 1
ATOM 828 C C . ASN A 1 107 ? 4.684 -19.062 -7.484 1 93.69 107 ASN A C 1
ATOM 830 O O . ASN A 1 107 ? 5.137 -20.203 -7.355 1 93.69 107 ASN A O 1
ATOM 834 N N . GLY A 1 108 ? 5.398 -18.016 -7.176 1 95.25 108 GLY A N 1
ATOM 835 C CA . GLY A 1 108 ? 6.668 -18.109 -6.477 1 95.25 108 GLY A CA 1
ATOM 836 C C . GLY A 1 108 ? 6.52 -18.141 -4.965 1 95.25 108 GLY A C 1
ATOM 837 O O . GLY A 1 108 ? 7.48 -18.406 -4.246 1 95.25 108 GLY A O 1
ATOM 838 N N . ARG A 1 109 ? 5.254 -18 -4.512 1 96 109 ARG A N 1
ATOM 839 C CA . ARG A 1 109 ? 5.051 -17.766 -3.086 1 96 109 ARG A CA 1
ATOM 840 C C . ARG A 1 109 ? 4.172 -18.844 -2.473 1 96 109 ARG A C 1
ATOM 842 O O . ARG A 1 109 ? 3.762 -18.734 -1.314 1 96 109 ARG A O 1
ATOM 849 N N . TYR A 1 110 ? 3.855 -19.844 -3.164 1 96.25 110 TYR A N 1
ATOM 850 C CA . TYR A 1 110 ? 3.217 -21.062 -2.656 1 96.25 110 TYR A CA 1
ATOM 851 C C . TYR A 1 110 ? 3.752 -22.297 -3.363 1 96.25 110 TYR A C 1
ATOM 853 O O . TYR A 1 110 ? 4.367 -22.188 -4.43 1 96.25 110 TYR A O 1
ATOM 861 N N . THR A 1 111 ? 3.553 -23.438 -2.758 1 96.5 111 THR A N 1
ATOM 862 C CA . THR A 1 111 ? 4.168 -24.656 -3.287 1 96.5 111 THR A CA 1
ATOM 863 C C . THR A 1 111 ? 3.217 -25.375 -4.238 1 96.5 111 THR A C 1
ATOM 865 O O . THR A 1 111 ? 2.08 -24.938 -4.434 1 96.5 111 THR A O 1
ATOM 868 N N . SER A 1 112 ? 3.717 -26.422 -4.82 1 93.75 112 SER A N 1
ATOM 869 C CA . SER A 1 112 ? 2.928 -27.25 -5.727 1 93.75 112 SER A CA 1
ATOM 870 C C . SER A 1 112 ? 1.849 -28.016 -4.977 1 93.75 112 SER A C 1
ATOM 872 O O . SER A 1 112 ? 0.94 -28.578 -5.586 1 93.75 112 SER A O 1
ATOM 874 N N . TYR A 1 113 ? 1.853 -27.969 -3.609 1 95.12 113 TYR A N 1
ATOM 875 C CA . TYR A 1 113 ? 0.879 -28.703 -2.795 1 95.12 113 TYR A CA 1
ATOM 876 C C . TYR A 1 113 ? -0.261 -27.781 -2.369 1 95.12 113 TYR A C 1
ATOM 878 O O . TYR A 1 113 ? -1.236 -28.234 -1.765 1 95.12 113 TYR A O 1
ATOM 886 N N . TYR A 1 114 ? -0.127 -26.547 -2.748 1 94 114 TYR A N 1
ATOM 887 C CA . TYR A 1 114 ? -1.152 -25.578 -2.373 1 94 114 TYR A CA 1
ATOM 888 C C . TYR A 1 114 ? -2.492 -25.938 -3.01 1 94 114 TYR A C 1
ATOM 890 O O . TYR A 1 114 ? -2.562 -26.203 -4.211 1 94 114 TYR A O 1
ATOM 898 N N . ILE A 1 115 ? -3.529 -26 -2.178 1 93.19 115 ILE A N 1
ATOM 899 C CA . ILE A 1 115 ? -4.902 -26.125 -2.65 1 93.19 115 ILE A CA 1
ATOM 900 C C . ILE A 1 115 ? -5.613 -24.781 -2.564 1 93.19 115 ILE A C 1
ATOM 902 O O . ILE A 1 115 ? -5.582 -24.125 -1.522 1 93.19 115 ILE A O 1
ATOM 906 N N . PHE A 1 116 ? -6.203 -24.453 -3.619 1 90.06 116 PHE A N 1
ATOM 907 C CA . PHE A 1 116 ? -6.852 -23.156 -3.725 1 90.06 116 PHE A CA 1
ATOM 908 C C . PHE A 1 116 ? -7.781 -22.922 -2.541 1 90.06 116 PHE A C 1
ATOM 910 O O . PHE A 1 116 ? -8.625 -23.766 -2.229 1 90.06 116 PHE A O 1
ATOM 917 N N . GLU A 1 117 ? -7.594 -21.781 -1.77 1 93.38 117 GLU A N 1
ATOM 918 C CA . GLU A 1 117 ? -8.375 -21.281 -0.648 1 93.38 117 GLU A CA 1
ATOM 919 C C . GLU A 1 117 ? -8.102 -22.062 0.625 1 93.38 117 GLU A C 1
ATOM 921 O O . GLU A 1 117 ? -8.719 -21.828 1.663 1 93.38 117 GLU A O 1
ATOM 926 N N . ALA A 1 118 ? -7.133 -23.047 0.582 1 95.75 118 ALA A N 1
ATOM 927 C CA . ALA A 1 118 ? -6.695 -23.828 1.735 1 95.75 118 ALA A CA 1
ATOM 928 C C . ALA A 1 118 ? -5.285 -23.422 2.164 1 95.75 118 ALA A C 1
ATOM 930 O O . ALA A 1 118 ? -4.73 -22.438 1.661 1 95.75 118 ALA A O 1
ATOM 931 N N . CYS A 1 119 ? -4.777 -24.094 3.205 1 96.06 119 CYS A N 1
ATOM 932 C CA . CYS A 1 119 ? -3.414 -23.781 3.619 1 96.06 119 CYS A CA 1
ATOM 933 C C . CYS A 1 119 ? -2.404 -24.531 2.758 1 96.06 119 CYS A C 1
ATOM 935 O O . CYS A 1 119 ? -2.773 -25.438 1.999 1 96.06 119 CYS A O 1
ATOM 937 N N . ASP A 1 120 ? -1.205 -24.125 2.639 1 97.06 120 ASP A N 1
ATOM 938 C CA . ASP A 1 120 ? -0.103 -24.75 1.908 1 97.06 120 ASP A CA 1
ATOM 939 C C . ASP A 1 120 ? 0.623 -25.781 2.775 1 97.06 120 ASP A C 1
ATOM 941 O O . ASP A 1 120 ? 1.399 -25.406 3.66 1 97.06 120 ASP A O 1
ATOM 945 N N . ALA A 1 121 ? 0.515 -27.047 2.541 1 97.69 121 ALA A N 1
ATOM 946 C CA . ALA A 1 121 ? 0.876 -28.141 3.428 1 97.69 121 ALA A CA 1
ATOM 947 C C . ALA A 1 121 ? 2.35 -28.078 3.816 1 97.69 121 ALA A C 1
ATOM 949 O O . ALA A 1 121 ? 2.689 -28.156 5 1 97.69 121 ALA A O 1
ATOM 950 N N . PRO A 1 122 ? 3.311 -27.906 2.852 1 97.38 122 PRO A N 1
ATOM 951 C CA . PRO A 1 122 ? 4.719 -27.891 3.246 1 97.38 122 PRO A CA 1
ATOM 952 C C . PRO A 1 122 ? 5.043 -26.812 4.266 1 97.38 122 PRO A C 1
ATOM 954 O O . PRO A 1 122 ? 5.859 -27.016 5.168 1 97.38 122 PRO A O 1
ATOM 957 N N . TRP A 1 123 ? 4.406 -25.672 4.164 1 97.38 123 TRP A N 1
ATOM 958 C CA . TRP A 1 123 ? 4.676 -24.578 5.098 1 97.38 123 TRP A CA 1
ATOM 959 C C . TRP A 1 123 ? 4.32 -24.984 6.523 1 97.38 123 TRP A C 1
ATOM 961 O O . TRP A 1 123 ? 5.086 -24.734 7.457 1 97.38 123 TRP A O 1
ATOM 971 N N . TRP A 1 124 ? 3.25 -25.625 6.719 1 98.19 124 TRP A N 1
ATOM 972 C CA . TRP A 1 124 ? 2.746 -25.969 8.047 1 98.19 124 TRP A CA 1
ATOM 973 C C . TRP A 1 124 ? 3.43 -27.219 8.578 1 98.19 124 TRP A C 1
ATOM 975 O O . TRP A 1 124 ? 3.768 -27.297 9.758 1 98.19 124 TRP A O 1
ATOM 985 N N . THR A 1 125 ? 3.666 -28.266 7.711 1 98 125 THR A N 1
ATOM 986 C CA . THR A 1 125 ? 4.301 -29.484 8.172 1 98 125 THR A CA 1
ATOM 987 C C . THR A 1 125 ? 5.719 -29.219 8.664 1 98 125 THR A C 1
ATOM 989 O O . THR A 1 125 ? 6.164 -29.797 9.648 1 98 125 THR A O 1
ATOM 992 N N . GLU A 1 126 ? 6.402 -28.328 8.008 1 96.5 126 GLU A N 1
ATOM 993 C CA . GLU A 1 126 ? 7.746 -27.938 8.43 1 96.5 126 GLU A CA 1
ATOM 994 C C . GLU A 1 126 ? 7.73 -27.297 9.812 1 96.5 126 GLU A C 1
ATOM 996 O O . GLU A 1 126 ? 8.773 -27.188 10.461 1 96.5 126 GLU A O 1
ATOM 1001 N N . ARG A 1 127 ? 6.547 -26.938 10.25 1 96.81 127 ARG A N 1
ATOM 1002 C CA . ARG A 1 127 ? 6.441 -26.156 11.484 1 96.81 127 ARG A CA 1
ATOM 1003 C C . ARG A 1 127 ? 5.656 -26.922 12.539 1 96.81 127 ARG A C 1
ATOM 1005 O O . ARG A 1 127 ? 5.121 -26.328 13.477 1 96.81 127 ARG A O 1
ATOM 1012 N N . GLY A 1 128 ? 5.488 -28.156 12.344 1 97.12 128 GLY A N 1
ATOM 1013 C CA . GLY A 1 128 ? 5.023 -29.031 13.406 1 97.12 128 GLY A CA 1
ATOM 1014 C C . GLY A 1 128 ? 3.525 -29.281 13.375 1 97.12 128 GLY A C 1
ATOM 1015 O O . GLY A 1 128 ? 2.91 -29.531 14.414 1 97.12 128 GLY A O 1
ATOM 1016 N N . TYR A 1 129 ? 2.922 -29.203 12.18 1 98.56 129 TYR A N 1
ATOM 1017 C CA . TYR A 1 129 ? 1.495 -29.469 12.039 1 98.56 129 TYR A CA 1
ATOM 1018 C C . TYR A 1 129 ? 1.243 -30.562 11.016 1 98.56 129 TYR A C 1
ATOM 1020 O O . TYR A 1 129 ? 2.041 -30.766 10.102 1 98.56 129 TYR A O 1
ATOM 1028 N N . ILE A 1 130 ? 0.229 -31.281 11.211 1 98.62 130 ILE A N 1
ATOM 1029 C CA . ILE A 1 130 ? -0.331 -32.156 10.195 1 98.62 130 ILE A CA 1
ATOM 1030 C C . ILE A 1 130 ? -1.413 -31.422 9.406 1 98.62 130 ILE A C 1
ATOM 1032 O O . ILE A 1 130 ? -2.205 -30.672 9.984 1 98.62 130 ILE A O 1
ATOM 1036 N N . VAL A 1 131 ? -1.418 -31.562 8.109 1 98.62 131 VAL A N 1
ATOM 1037 C CA . VAL A 1 131 ? -2.428 -30.922 7.27 1 98.62 131 VAL A CA 1
ATOM 1038 C C . VAL A 1 131 ? -3.324 -31.984 6.645 1 98.62 131 VAL A C 1
ATOM 1040 O O . VAL A 1 131 ? -2.832 -32.969 6.062 1 98.62 131 VAL A O 1
ATOM 1043 N N . ALA A 1 132 ? -4.605 -31.828 6.777 1 98.25 132 ALA A N 1
ATOM 1044 C CA . ALA A 1 132 ? -5.582 -32.75 6.176 1 98.25 132 ALA A CA 1
ATOM 1045 C C . ALA A 1 132 ? -6.496 -31.984 5.207 1 98.25 132 ALA A C 1
ATOM 1047 O O . ALA A 1 132 ? -7.129 -31 5.582 1 98.25 132 ALA A O 1
ATOM 1048 N N . TYR A 1 133 ? -6.5 -32.406 3.99 1 97.25 133 TYR A N 1
ATOM 1049 C CA . TYR A 1 133 ? -7.508 -32.031 3.018 1 97.25 133 TYR A CA 1
ATOM 1050 C C . TYR A 1 133 ? -8.586 -33.094 2.881 1 97.25 133 TYR A C 1
ATOM 1052 O O . TYR A 1 133 ? -8.297 -34.219 2.492 1 97.25 133 TYR A O 1
ATOM 1060 N N . VAL A 1 134 ? -9.836 -32.719 3.16 1 95.81 134 VAL A N 1
ATOM 1061 C CA . VAL A 1 134 ? -10.906 -33.719 3.115 1 95.81 134 VAL A CA 1
ATOM 1062 C C . VAL A 1 134 ? -12.023 -33.219 2.197 1 95.81 134 VAL A C 1
ATOM 1064 O O . VAL A 1 134 ? -12.5 -32.094 2.332 1 95.81 134 VAL A O 1
ATOM 1067 N N . ASP A 1 135 ? -12.383 -34.062 1.208 1 94.38 135 ASP A N 1
ATOM 1068 C CA . ASP A 1 135 ? -13.578 -33.75 0.416 1 94.38 135 ASP A CA 1
ATOM 1069 C C . ASP A 1 135 ? -14.836 -33.844 1.269 1 94.38 135 ASP A C 1
ATOM 1071 O O . ASP A 1 135 ? -15.102 -34.875 1.892 1 94.38 135 ASP A O 1
ATOM 1075 N N . ALA A 1 136 ? -15.562 -32.781 1.29 1 90.31 136 ALA A N 1
ATOM 1076 C CA . ALA A 1 136 ? -16.828 -32.781 2.012 1 90.31 136 ALA A CA 1
ATOM 1077 C C . ALA A 1 136 ? -17.781 -33.844 1.445 1 90.31 136 ALA A C 1
ATOM 1079 O O . ALA A 1 136 ? -17.562 -34.344 0.349 1 90.31 136 ALA A O 1
ATOM 1080 N N . ARG A 1 137 ? -18.734 -34.125 2.209 1 88.44 137 ARG A N 1
ATOM 1081 C CA . ARG A 1 137 ? -19.734 -35.062 1.751 1 88.44 137 ARG A CA 1
ATOM 1082 C C . ARG A 1 137 ? -20.266 -34.688 0.368 1 88.44 137 ARG A C 1
ATOM 1084 O O . ARG A 1 137 ? -20.578 -33.531 0.112 1 88.44 137 ARG A O 1
ATOM 1091 N N . GLY A 1 138 ? -20.328 -35.688 -0.52 1 89.19 138 GLY A N 1
ATOM 1092 C CA . GLY A 1 138 ? -20.875 -35.469 -1.854 1 89.19 138 GLY A CA 1
ATOM 1093 C C . GLY A 1 138 ? -19.938 -34.719 -2.773 1 89.19 138 GLY A C 1
ATOM 1094 O O . GLY A 1 138 ? -20.266 -34.469 -3.936 1 89.19 138 GLY A O 1
ATOM 1095 N N . SER A 1 139 ? -18.781 -34.375 -2.27 1 92.25 139 SER A N 1
ATOM 1096 C CA . SER A 1 139 ? -17.844 -33.562 -3.051 1 92.25 139 SER A CA 1
ATOM 1097 C C . SER A 1 139 ? -16.703 -34.438 -3.598 1 92.25 139 SER A C 1
ATOM 1099 O O . SER A 1 139 ? -16 -35.094 -2.836 1 92.25 139 SER A O 1
ATOM 1101 N N . PHE A 1 140 ? -16.578 -34.438 -4.93 1 93.06 140 PHE A N 1
ATOM 1102 C CA . PHE A 1 140 ? -15.492 -35.062 -5.668 1 93.06 140 PHE A CA 1
ATOM 1103 C C . PHE A 1 140 ? -15.375 -36.531 -5.301 1 93.06 140 PHE A C 1
ATOM 1105 O O . PHE A 1 140 ? -16.266 -37.344 -5.59 1 93.06 140 PHE A O 1
ATOM 1112 N N . GLN A 1 141 ? -14.312 -36.906 -4.406 1 93.94 141 GLN A N 1
ATOM 1113 C CA . GLN A 1 141 ? -14.031 -38.312 -4.199 1 93.94 141 GLN A CA 1
ATOM 1114 C C . GLN A 1 141 ? -14.844 -38.875 -3.031 1 93.94 141 GLN A C 1
ATOM 1116 O O . GLN A 1 141 ? -14.852 -40.094 -2.799 1 93.94 141 GLN A O 1
ATOM 1121 N N . SER A 1 142 ? -15.516 -38 -2.254 1 93.25 142 SER A N 1
ATOM 1122 C CA . SER A 1 142 ? -16.312 -38.438 -1.112 1 93.25 142 SER A CA 1
ATOM 1123 C C . SER A 1 142 ? -17.703 -38.906 -1.548 1 93.25 142 SER A C 1
ATOM 1125 O O . SER A 1 142 ? -18.266 -38.344 -2.51 1 93.25 142 SER A O 1
ATOM 1127 N N . GLU A 1 143 ? -18.281 -39.844 -0.816 1 91.75 143 GLU A N 1
ATOM 1128 C CA . GLU A 1 143 ? -19.625 -40.375 -1.088 1 91.75 143 GLU A CA 1
ATOM 1129 C C . GLU A 1 143 ? -20.688 -39.469 -0.501 1 91.75 143 GLU A C 1
ATOM 1131 O O . GLU A 1 143 ? -20.375 -38.5 0.227 1 91.75 143 GLU A O 1
ATOM 1136 N N . GLY A 1 144 ? -21.938 -39.688 -0.941 1 88.38 144 GLY A N 1
ATOM 1137 C CA . GLY A 1 144 ? -23.078 -39 -0.383 1 88.38 144 GLY A CA 1
ATOM 1138 C C . GLY A 1 144 ? -23.578 -37.844 -1.268 1 88.38 144 GLY A C 1
ATOM 1139 O O . GLY A 1 144 ? -23.031 -37.625 -2.355 1 88.38 144 GLY A O 1
ATOM 1140 N N . ASP A 1 145 ? -24.688 -37.25 -0.82 1 89.19 145 ASP A N 1
ATOM 1141 C CA . ASP A 1 145 ? -25.266 -36.094 -1.499 1 89.19 145 ASP A CA 1
ATOM 1142 C C . ASP A 1 145 ? -24.766 -34.812 -0.891 1 89.19 145 ASP A C 1
ATOM 1144 O O . ASP A 1 145 ? -24.375 -34.75 0.278 1 89.19 145 ASP A O 1
ATOM 1148 N N . LYS A 1 146 ? -24.734 -33.844 -1.686 1 88.12 146 LYS A N 1
ATOM 1149 C CA . LYS A 1 146 ? -24.203 -32.531 -1.279 1 88.12 146 LYS A CA 1
ATOM 1150 C C . LYS A 1 146 ? -25.281 -31.469 -1.282 1 88.12 146 LYS A C 1
ATOM 1152 O O . LYS A 1 146 ? -25.922 -31.219 -2.307 1 88.12 146 LYS A O 1
ATOM 1157 N N . SER A 1 147 ? -25.5 -30.906 -0.169 1 88.75 147 SER A N 1
ATOM 1158 C CA . SER A 1 147 ? -26.406 -29.766 -0.096 1 88.75 147 SER A CA 1
ATOM 1159 C C . SER A 1 147 ? -25.656 -28.438 -0.23 1 88.75 147 SER A C 1
ATOM 1161 O O . SER A 1 147 ? -24.438 -28.406 -0.125 1 88.75 147 SER A O 1
ATOM 1163 N N . TYR A 1 148 ? -26.406 -27.375 -0.56 1 89.75 148 TYR A N 1
ATOM 1164 C CA . TYR A 1 148 ? -25.859 -26.031 -0.716 1 89.75 148 TYR A CA 1
ATOM 1165 C C . TYR A 1 148 ? -25.812 -25.312 0.624 1 89.75 148 TYR A C 1
ATOM 1167 O O . TYR A 1 148 ? -26.719 -24.562 0.975 1 89.75 148 TYR A O 1
ATOM 1175 N N . TYR A 1 149 ? -24.703 -25.516 1.43 1 86.25 149 TYR A N 1
ATOM 1176 C CA . TYR A 1 149 ? -24.328 -24.875 2.686 1 86.25 149 TYR A CA 1
ATOM 1177 C C . TYR A 1 149 ? -25.438 -24.984 3.717 1 86.25 149 TYR A C 1
ATOM 1179 O O . TYR A 1 149 ? -25.734 -24.031 4.434 1 86.25 149 TYR A O 1
ATOM 1187 N N . SER A 1 150 ? -26.094 -26.016 3.637 1 81.94 150 SER A N 1
ATOM 1188 C CA . SER A 1 150 ? -27.078 -26.312 4.676 1 81.94 150 SER A CA 1
ATOM 1189 C C . SER A 1 150 ? -26.422 -27.031 5.855 1 81.94 150 SER A C 1
ATOM 1191 O O . SER A 1 150 ? -25.266 -27.438 5.781 1 81.94 150 SER A O 1
ATOM 1193 N N . ARG A 1 151 ? -27.141 -27.062 6.863 1 69.06 151 ARG A N 1
ATOM 1194 C CA . ARG A 1 151 ? -26.625 -27.594 8.117 1 69.06 151 ARG A CA 1
ATOM 1195 C C . ARG A 1 151 ? -26.109 -29.016 7.945 1 69.06 151 ARG A C 1
ATOM 1197 O O . ARG A 1 151 ? -25.203 -29.438 8.672 1 69.06 151 ARG A O 1
ATOM 1204 N N . ASP A 1 152 ? -26.625 -29.672 6.891 1 60.47 152 ASP A N 1
ATOM 1205 C CA . ASP A 1 152 ? -26.234 -31.062 6.672 1 60.47 152 ASP A CA 1
ATOM 1206 C C . ASP A 1 152 ? -24.75 -31.172 6.309 1 60.47 152 ASP A C 1
ATOM 1208 O O . ASP A 1 152 ? -24.109 -32.188 6.578 1 60.47 152 ASP A O 1
ATOM 1212 N N . VAL A 1 153 ? -24.312 -30.109 5.543 1 58.66 153 VAL A N 1
ATOM 1213 C CA . VAL A 1 153 ? -22.891 -30.125 5.199 1 58.66 153 VAL A CA 1
ATOM 1214 C C . VAL A 1 153 ? -22.047 -30.141 6.473 1 58.66 153 VAL A C 1
ATOM 1216 O O . VAL A 1 153 ? -20.969 -30.719 6.5 1 58.66 153 VAL A O 1
ATOM 1219 N N . GLY A 1 154 ? -22.609 -29.406 7.41 1 47.59 154 GLY A N 1
ATOM 1220 C CA . GLY A 1 154 ? -21.969 -29.359 8.711 1 47.59 154 GLY A CA 1
ATOM 1221 C C . GLY A 1 154 ? -22.391 -30.5 9.625 1 47.59 154 GLY A C 1
ATOM 1222 O O . GLY A 1 154 ? -21.719 -30.797 10.609 1 47.59 154 GLY A O 1
ATOM 1223 N N . LEU A 1 155 ? -23.844 -30.969 9.375 1 45.06 155 LEU A N 1
ATOM 1224 C CA . LEU A 1 155 ? -24.516 -31.859 10.305 1 45.06 155 LEU A CA 1
ATOM 1225 C C . LEU A 1 155 ? -24.094 -33.312 10.062 1 45.06 155 LEU A C 1
ATOM 1227 O O . LEU A 1 155 ? -23.562 -33.625 9 1 45.06 155 LEU A O 1
ATOM 1231 N N . ASP A 1 156 ? -24.219 -34.281 11.07 1 34.03 156 ASP A N 1
ATOM 1232 C CA . ASP A 1 156 ? -24.094 -35.688 11.375 1 34.03 156 ASP A CA 1
ATOM 1233 C C . ASP A 1 156 ? -25.156 -36.531 10.656 1 34.03 156 ASP A C 1
ATOM 1235 O O . ASP A 1 156 ? -26.266 -36.031 10.422 1 34.03 156 ASP A O 1
ATOM 1239 N N . GLY A 1 157 ? -24.828 -37.5 9.641 1 31.69 157 GLY A N 1
ATOM 1240 C CA . GLY A 1 157 ? -25.75 -38.469 9.07 1 31.69 157 GLY A CA 1
ATOM 1241 C C . GLY A 1 157 ? -26.484 -39.281 10.117 1 31.69 157 GLY A C 1
ATOM 1242 O O . GLY A 1 157 ? -26.031 -39.375 11.258 1 31.69 157 GLY A O 1
ATOM 1243 N N . GLY A 1 158 ? -27.766 -39.562 10.031 1 28.36 158 GLY A N 1
ATOM 1244 C CA . GLY A 1 158 ? -28.594 -40.406 10.844 1 28.36 158 GLY A CA 1
ATOM 1245 C C . GLY A 1 158 ? -28.266 -41.875 10.695 1 28.36 158 GLY A C 1
ATOM 1246 O O . GLY A 1 158 ? -29.062 -42.75 11.062 1 28.36 158 GLY A O 1
ATOM 1247 N N . PHE A 1 159 ? -27.797 -42.875 10.289 1 29.38 159 PHE A N 1
ATOM 1248 C CA . PHE A 1 159 ? -27.594 -44 11.195 1 29.38 159 PHE A CA 1
ATOM 1249 C C . PHE A 1 159 ? -26.844 -43.562 12.445 1 29.38 159 PHE A C 1
ATOM 1251 O O . PHE A 1 159 ? -25.797 -42.906 12.352 1 29.38 159 PHE A O 1
ATOM 1258 N N . PRO A 1 160 ? -27.453 -43.781 13.914 1 37.47 160 PRO A N 1
ATOM 1259 C CA . PRO A 1 160 ? -27.719 -42.688 14.867 1 37.47 160 PRO A CA 1
ATOM 1260 C C . PRO A 1 160 ? -26.453 -42 15.352 1 37.47 160 PRO A C 1
ATOM 1262 O O . PRO A 1 160 ? -25.375 -42.594 15.336 1 37.47 160 PRO A O 1
ATOM 1265 N N . PRO A 1 161 ? -26.594 -40.5 16 1 37.28 161 PRO A N 1
ATOM 1266 C CA . PRO A 1 161 ? -26.281 -39.062 16.031 1 37.28 161 PRO A CA 1
ATOM 1267 C C . PRO A 1 161 ? -25 -38.719 15.281 1 37.28 161 PRO A C 1
ATOM 1269 O O . PRO A 1 161 ? -23.906 -39.094 15.719 1 37.28 161 PRO A O 1
ATOM 1272 N N . HIS A 1 162 ? -25.016 -38.625 13.852 1 39.94 162 HIS A N 1
ATOM 1273 C CA . HIS A 1 162 ? -23.812 -38.75 13.031 1 39.94 162 HIS A CA 1
ATOM 1274 C C . HIS A 1 162 ? -23.328 -37.375 12.547 1 39.94 162 HIS A C 1
ATOM 1276 O O . HIS A 1 162 ? -24.109 -36.594 12.008 1 39.94 162 HIS A O 1
ATOM 1282 N N . TYR A 1 163 ? -22.578 -36.656 13.227 1 46.53 163 TYR A N 1
ATOM 1283 C CA . TYR A 1 163 ? -22 -35.312 13.141 1 46.53 163 TYR A CA 1
ATOM 1284 C C . TYR A 1 163 ? -20.812 -35.312 12.195 1 46.53 163 TYR A C 1
ATOM 1286 O O . TYR A 1 163 ? -19.688 -35.625 12.586 1 46.53 163 TYR A O 1
ATOM 1294 N N . LEU A 1 164 ? -21.016 -34.938 10.828 1 60.09 164 LEU A N 1
ATOM 1295 C CA . LEU A 1 164 ? -20 -35.125 9.797 1 60.09 164 LEU A CA 1
ATOM 1296 C C . LEU A 1 164 ? -18.781 -34.281 10.078 1 60.09 164 LEU A C 1
ATOM 1298 O O . LEU A 1 164 ? -17.688 -34.812 10.32 1 60.09 164 LEU A O 1
ATOM 1302 N N . GLY A 1 165 ? -19.062 -32.938 9.984 1 65.31 165 GLY A N 1
ATOM 1303 C CA . GLY A 1 165 ? -17.906 -32.156 10.344 1 65.31 165 GLY A CA 1
ATOM 1304 C C . GLY A 1 165 ? -17.375 -32.469 11.727 1 65.31 165 GLY A C 1
ATOM 1305 O O . GLY A 1 165 ? -16.156 -32.531 11.93 1 65.31 165 GLY A O 1
ATOM 1306 N N . TYR A 1 166 ? -18.266 -32.875 12.469 1 78 166 TYR A N 1
ATOM 1307 C CA . TYR A 1 166 ? -17.969 -33.312 13.82 1 78 166 TYR A CA 1
ATOM 1308 C C . TYR A 1 166 ? -17.172 -34.625 13.789 1 78 166 TYR A C 1
ATOM 1310 O O . TYR A 1 166 ? -16.141 -34.75 14.469 1 78 166 TYR A O 1
ATOM 1318 N N . ASP A 1 167 ? -17.562 -35.562 12.875 1 84.94 167 ASP A N 1
ATOM 1319 C CA . ASP A 1 167 ? -16.938 -36.875 12.797 1 84.94 167 ASP A CA 1
ATOM 1320 C C . ASP A 1 167 ? -15.516 -36.781 12.258 1 84.94 167 ASP A C 1
ATOM 1322 O O . ASP A 1 167 ? -14.625 -37.5 12.727 1 84.94 167 ASP A O 1
ATOM 1326 N N . ILE A 1 168 ? -15.391 -35.906 11.273 1 91.38 168 ILE A N 1
ATOM 1327 C CA . ILE A 1 168 ? -14.062 -35.75 10.695 1 91.38 168 ILE A CA 1
ATOM 1328 C C . ILE A 1 168 ? -13.102 -35.219 11.75 1 91.38 168 ILE A C 1
ATOM 1330 O O . ILE A 1 168 ? -11.977 -35.688 11.875 1 91.38 168 ILE A O 1
ATOM 1334 N N . VAL A 1 169 ? -13.539 -34.219 12.523 1 94.31 169 VAL A N 1
ATOM 1335 C CA . VAL A 1 169 ? -12.719 -33.594 13.562 1 94.31 169 VAL A CA 1
ATOM 1336 C C . VAL A 1 169 ? -12.32 -34.625 14.602 1 94.31 169 VAL A C 1
ATOM 1338 O O . VAL A 1 169 ? -11.141 -34.781 14.93 1 94.31 169 VAL A O 1
ATOM 1341 N N . GLU A 1 170 ? -13.281 -35.406 15.07 1 93.69 170 GLU A N 1
ATOM 1342 C CA . GLU A 1 170 ? -13.016 -36.375 16.109 1 93.69 170 GLU A CA 1
ATOM 1343 C C . GLU A 1 170 ? -12.18 -37.562 15.57 1 93.69 170 GLU A C 1
ATOM 1345 O O . GLU A 1 170 ? -11.336 -38.094 16.281 1 93.69 170 GLU A O 1
ATOM 1350 N N . TRP A 1 171 ? -12.453 -37.969 14.312 1 95.12 171 TRP A N 1
ATOM 1351 C CA . TRP A 1 171 ? -11.656 -39.031 13.703 1 95.12 171 TRP A CA 1
ATOM 1352 C C . TRP A 1 171 ? -10.188 -38.625 13.594 1 95.12 171 TRP A C 1
ATOM 1354 O O . TRP A 1 171 ? -9.289 -39.375 13.938 1 95.12 171 TRP A O 1
ATOM 1364 N N . LEU A 1 172 ? -9.938 -37.406 13.094 1 97.12 172 LEU A N 1
ATOM 1365 C CA . LEU A 1 172 ? -8.578 -36.906 12.961 1 97.12 172 LEU A CA 1
ATOM 1366 C C . LEU A 1 172 ? -7.895 -36.812 14.32 1 97.12 172 LEU A C 1
ATOM 1368 O O . LEU A 1 172 ? -6.727 -37.188 14.461 1 97.12 172 LEU A O 1
ATOM 1372 N N . ALA A 1 173 ? -8.617 -36.344 15.336 1 97.38 173 ALA A N 1
ATOM 1373 C CA . ALA A 1 173 ? -8.078 -36.156 16.688 1 97.38 173 ALA A CA 1
ATOM 1374 C C . ALA A 1 173 ? -7.703 -37.5 17.312 1 97.38 173 ALA A C 1
ATOM 1376 O O . ALA A 1 173 ? -6.797 -37.562 18.141 1 97.38 173 ALA A O 1
ATOM 1377 N N . ALA A 1 174 ? -8.328 -38.562 16.891 1 96.44 174 ALA A N 1
ATOM 1378 C CA . ALA A 1 174 ? -8.172 -39.875 17.531 1 96.44 174 ALA A CA 1
ATOM 1379 C C . ALA A 1 174 ? -7.023 -40.656 16.906 1 96.44 174 ALA A C 1
ATOM 1381 O O . ALA A 1 174 ? -6.609 -41.688 17.438 1 96.44 174 ALA A O 1
ATOM 1382 N N . GLN A 1 175 ? -6.5 -40.188 15.812 1 97.19 175 GLN A N 1
ATOM 1383 C CA . GLN A 1 175 ? -5.418 -40.906 15.156 1 97.19 175 GLN A CA 1
ATOM 1384 C C . GLN A 1 175 ? -4.184 -41 16.062 1 97.19 175 GLN A C 1
ATOM 1386 O O . GLN A 1 175 ? -3.963 -40.094 16.891 1 97.19 175 GLN A O 1
ATOM 1391 N N . GLU A 1 176 ? -3.314 -41.969 15.859 1 96.19 176 GLU A N 1
ATOM 1392 C CA . GLU A 1 176 ? -2.146 -42.219 16.703 1 96.19 176 GLU A CA 1
ATOM 1393 C C . GLU A 1 176 ? -1.124 -41.094 16.547 1 96.19 176 GLU A C 1
ATOM 1395 O O . GLU A 1 176 ? -0.36 -40.812 17.484 1 96.19 176 GLU A O 1
ATOM 1400 N N . TRP A 1 177 ? -1.15 -40.438 15.445 1 97 177 TRP A N 1
ATOM 1401 C CA . TRP A 1 177 ? -0.163 -39.406 15.156 1 97 177 TRP A CA 1
ATOM 1402 C C . TRP A 1 177 ? -0.679 -38.031 15.562 1 97 177 TRP A C 1
ATOM 1404 O O . TRP A 1 177 ? 0.028 -37.031 15.422 1 97 177 TRP A O 1
ATOM 1414 N N . ALA A 1 178 ? -1.897 -37.938 16.047 1 98 178 ALA A N 1
ATOM 1415 C CA . ALA A 1 178 ? -2.496 -36.656 16.422 1 98 178 ALA A CA 1
ATOM 1416 C C . ALA A 1 178 ? -2.369 -36.406 17.922 1 98 178 ALA A C 1
ATOM 1418 O O . ALA A 1 178 ? -2.396 -37.344 18.719 1 98 178 ALA A O 1
ATOM 1419 N N . ASN A 1 179 ? -2.289 -35.125 18.375 1 98.25 179 ASN A N 1
ATOM 1420 C CA . ASN A 1 179 ? -2.201 -34.781 19.781 1 98.25 179 ASN A CA 1
ATOM 1421 C C . ASN A 1 179 ? -3.582 -34.562 20.406 1 98.25 179 ASN A C 1
ATOM 1423 O O . ASN A 1 179 ? -3.695 -34.062 21.531 1 98.25 179 ASN A O 1
ATOM 1427 N N . GLY A 1 180 ? -4.625 -34.781 19.562 1 97.88 180 GLY A N 1
ATOM 1428 C CA . GLY A 1 180 ? -5.988 -34.656 20.062 1 97.88 180 GLY A CA 1
ATOM 1429 C C . GLY A 1 180 ? -6.633 -33.344 19.75 1 97.88 180 GLY A C 1
ATOM 1430 O O . GLY A 1 180 ? -7.812 -33.125 20.031 1 97.88 180 GLY A O 1
ATOM 1431 N N . LYS A 1 181 ? -5.891 -32.438 19.188 1 98.44 181 LYS A N 1
ATOM 1432 C CA . LYS A 1 181 ? -6.414 -31.125 18.844 1 98.44 181 LYS A CA 1
ATOM 1433 C C . LYS A 1 181 ? -6.496 -30.938 17.344 1 98.44 181 LYS A C 1
ATOM 1435 O O . LYS A 1 181 ? -5.559 -31.266 16.609 1 98.44 181 LYS A O 1
ATOM 1440 N N . VAL A 1 182 ? -7.648 -30.375 16.859 1 98.62 182 VAL A N 1
ATOM 1441 C CA . VAL A 1 182 ? -7.887 -30.109 15.453 1 98.62 182 VAL A CA 1
ATOM 1442 C C . VAL A 1 182 ? -8.266 -28.641 15.266 1 98.62 182 VAL A C 1
ATOM 1444 O O . VAL A 1 182 ? -9.062 -28.094 16.047 1 98.62 182 VAL A O 1
ATOM 1447 N N . GLY A 1 183 ? -7.609 -27.953 14.445 1 98.69 183 GLY A N 1
ATOM 1448 C CA . GLY A 1 183 ? -8.039 -26.656 13.961 1 98.69 183 GLY A CA 1
ATOM 1449 C C . GLY A 1 183 ? -8.594 -26.688 12.547 1 98.69 183 GLY A C 1
ATOM 1450 O O . GLY A 1 183 ? -8.234 -27.562 11.758 1 98.69 183 GLY A O 1
ATOM 1451 N N . MET A 1 184 ? -9.516 -25.766 12.18 1 98.19 184 MET A N 1
ATOM 1452 C CA . MET A 1 184 ? -10.016 -25.672 10.812 1 98.19 184 MET A CA 1
ATOM 1453 C C . MET A 1 184 ? -9.5 -24.406 10.133 1 98.19 184 MET A C 1
ATOM 1455 O O . MET A 1 184 ? -9.281 -23.391 10.789 1 98.19 184 MET A O 1
ATOM 1459 N N . TYR A 1 185 ? -9.281 -24.547 8.883 1 97.88 185 TYR A N 1
ATOM 1460 C CA . TYR A 1 185 ? -8.672 -23.5 8.078 1 97.88 185 TYR A CA 1
ATOM 1461 C C . TYR A 1 185 ? -9.383 -23.359 6.738 1 97.88 185 TYR A C 1
ATOM 1463 O O . TYR A 1 185 ? -9.781 -24.344 6.129 1 97.88 185 TYR A O 1
ATOM 1471 N N . GLY A 1 186 ? -9.531 -22.031 6.312 1 96.5 186 GLY A N 1
ATOM 1472 C CA . GLY A 1 186 ? -9.93 -21.906 4.922 1 96.5 186 GLY A CA 1
ATOM 1473 C C . GLY A 1 186 ? -10.562 -20.562 4.598 1 96.5 186 GLY A C 1
ATOM 1474 O O . GLY A 1 186 ? -11.008 -19.844 5.496 1 96.5 186 GLY A O 1
ATOM 1475 N N . ALA A 1 187 ? -10.609 -20.25 3.326 1 95.81 187 ALA A N 1
ATOM 1476 C CA . ALA A 1 187 ? -11.211 -19.016 2.824 1 95.81 187 ALA A CA 1
ATOM 1477 C C . ALA A 1 187 ? -12.508 -19.312 2.068 1 95.81 187 ALA A C 1
ATOM 1479 O O . ALA A 1 187 ? -12.68 -20.391 1.511 1 95.81 187 ALA A O 1
ATOM 1480 N N . SER A 1 188 ? -13.383 -18.297 2.064 1 94.44 188 SER A N 1
ATOM 1481 C CA . SER A 1 188 ? -14.602 -18.344 1.265 1 94.44 188 SER A CA 1
ATOM 1482 C C . SER A 1 188 ? -15.43 -19.578 1.602 1 94.44 188 SER A C 1
ATOM 1484 O O . SER A 1 188 ? -15.75 -19.828 2.768 1 94.44 188 SER A O 1
ATOM 1486 N N . ALA A 1 189 ? -15.555 -20.547 0.661 1 92.44 189 ALA A N 1
ATOM 1487 C CA . ALA A 1 189 ? -16.375 -21.734 0.9 1 92.44 189 ALA A CA 1
ATOM 1488 C C . ALA A 1 189 ? -15.828 -22.547 2.074 1 92.44 189 ALA A C 1
ATOM 1490 O O . ALA A 1 189 ? -16.594 -23.078 2.883 1 92.44 189 ALA A O 1
ATOM 1491 N N . PHE A 1 190 ? -14.484 -22.641 2.16 1 92.88 190 PHE A N 1
ATOM 1492 C CA . PHE A 1 190 ? -13.867 -23.344 3.277 1 92.88 190 PHE A CA 1
ATOM 1493 C C . PHE A 1 190 ? -14.234 -22.688 4.602 1 92.88 190 PHE A C 1
ATOM 1495 O O . PHE A 1 190 ? -14.43 -23.375 5.609 1 92.88 190 PHE A O 1
ATOM 1502 N N . ALA A 1 191 ? -14.352 -21.391 4.574 1 95 191 ALA A N 1
ATOM 1503 C CA . ALA A 1 191 ? -14.695 -20.641 5.773 1 95 191 ALA A CA 1
ATOM 1504 C C . ALA A 1 191 ? -16.172 -20.828 6.137 1 95 191 ALA A C 1
ATOM 1506 O O . ALA A 1 191 ? -16.5 -20.984 7.312 1 95 191 ALA A O 1
ATOM 1507 N N . MET A 1 192 ? -17.031 -20.812 5.148 1 93.69 192 MET A N 1
ATOM 1508 C CA . MET A 1 192 ? -18.469 -20.969 5.379 1 93.69 192 MET A CA 1
ATOM 1509 C C . MET A 1 192 ? -18.781 -22.312 6.039 1 93.69 192 MET A C 1
ATOM 1511 O O . MET A 1 192 ? -19.641 -22.391 6.918 1 93.69 192 MET A O 1
ATOM 1515 N N . ILE A 1 193 ? -18.062 -23.297 5.684 1 92.88 193 ILE A N 1
ATOM 1516 C CA . ILE A 1 193 ? -18.281 -24.641 6.227 1 92.88 193 ILE A CA 1
ATOM 1517 C C . ILE A 1 193 ? -17.812 -24.688 7.684 1 92.88 193 ILE A C 1
ATOM 1519 O O . ILE A 1 193 ? -18.375 -25.406 8.5 1 92.88 193 ILE A O 1
ATOM 1523 N N . GLN A 1 194 ? -16.797 -23.906 8.023 1 94.81 194 GLN A N 1
ATOM 1524 C CA . GLN A 1 194 ? -16.312 -23.875 9.406 1 94.81 194 GLN A CA 1
ATOM 1525 C C . GLN A 1 194 ? -17.406 -23.406 10.359 1 94.81 194 GLN A C 1
ATOM 1527 O O . GLN A 1 194 ? -17.516 -23.922 11.477 1 94.81 194 GLN A O 1
ATOM 1532 N N . TRP A 1 195 ? -18.234 -22.422 9.914 1 94.25 195 TRP A N 1
ATOM 1533 C CA . TRP A 1 195 ? -19.344 -21.984 10.742 1 94.25 195 TRP A CA 1
ATOM 1534 C C . TRP A 1 195 ? -20.25 -23.156 11.117 1 94.25 195 TRP A C 1
ATOM 1536 O O . TRP A 1 195 ? -20.672 -23.281 12.266 1 94.25 195 TRP A O 1
ATOM 1546 N N . LEU A 1 196 ? -20.5 -23.953 10.117 1 91.81 196 LEU A N 1
ATOM 1547 C CA . LEU A 1 196 ? -21.438 -25.062 10.281 1 91.81 196 LEU A CA 1
ATOM 1548 C C . LEU A 1 196 ? -20.859 -26.125 11.211 1 91.81 196 LEU A C 1
ATOM 1550 O O . LEU A 1 196 ? -21.562 -26.609 12.109 1 91.81 196 LEU A O 1
ATOM 1554 N N . VAL A 1 197 ? -19.594 -26.438 11.047 1 92.69 197 VAL A N 1
ATOM 1555 C CA . VAL A 1 197 ? -18.953 -27.484 11.844 1 92.69 197 VAL A CA 1
ATOM 1556 C C . VAL A 1 197 ? -18.75 -27 13.273 1 92.69 197 VAL A C 1
ATOM 1558 O O . VAL A 1 197 ? -19.062 -27.719 14.227 1 92.69 197 VAL A O 1
ATOM 1561 N N . ALA A 1 198 ? -18.266 -25.812 13.453 1 95.62 198 ALA A N 1
ATOM 1562 C CA . ALA A 1 198 ? -17.938 -25.266 14.766 1 95.62 198 ALA A CA 1
ATOM 1563 C C . ALA A 1 198 ? -19.203 -25.109 15.617 1 95.62 198 ALA A C 1
ATOM 1565 O O . ALA A 1 198 ? -19.156 -25.234 16.844 1 95.62 198 ALA A O 1
ATOM 1566 N N . ALA A 1 199 ? -20.281 -24.828 14.977 1 93.5 199 ALA A N 1
ATOM 1567 C CA . ALA A 1 199 ? -21.547 -24.641 15.695 1 93.5 199 ALA A CA 1
ATOM 1568 C C . ALA A 1 199 ? -21.984 -25.938 16.359 1 93.5 199 ALA A C 1
ATOM 1570 O O . ALA A 1 199 ? -22.766 -25.922 17.328 1 93.5 199 ALA A O 1
ATOM 1571 N N . GLU A 1 200 ? -21.484 -27.109 15.867 1 90.31 200 GLU A N 1
ATOM 1572 C CA . GLU A 1 200 ? -21.812 -28.406 16.438 1 90.31 200 GLU A CA 1
ATOM 1573 C C . GLU A 1 200 ? -20.922 -28.719 17.641 1 90.31 200 GLU A C 1
ATOM 1575 O O . GLU A 1 200 ? -21.156 -29.719 18.344 1 90.31 200 GLU A O 1
ATOM 1580 N N . ARG A 1 201 ? -19.875 -28.094 17.922 1 92.75 201 ARG A N 1
ATOM 1581 C CA . ARG A 1 201 ? -19.016 -28.078 19.094 1 92.75 201 ARG A CA 1
ATOM 1582 C C . ARG A 1 201 ? -18.344 -29.438 19.281 1 92.75 201 ARG A C 1
ATOM 1584 O O . ARG A 1 201 ? -18.391 -30.016 20.375 1 92.75 201 ARG A O 1
ATOM 1591 N N . PRO A 1 202 ? -17.766 -29.938 18.188 1 93.62 202 PRO A N 1
ATOM 1592 C CA . PRO A 1 202 ? -16.938 -31.109 18.469 1 93.62 202 PRO A CA 1
ATOM 1593 C C . PRO A 1 202 ? -15.875 -30.844 19.531 1 93.62 202 PRO A C 1
ATOM 1595 O O . PRO A 1 202 ? -15.164 -29.844 19.469 1 93.62 202 PRO A O 1
ATOM 1598 N N . PRO A 1 203 ? -15.695 -31.672 20.484 1 95.12 203 PRO A N 1
ATOM 1599 C CA . PRO A 1 203 ? -14.812 -31.391 21.625 1 95.12 203 PRO A CA 1
ATOM 1600 C C . PRO A 1 203 ? -13.352 -31.203 21.203 1 95.12 203 PRO A C 1
ATOM 1602 O O . PRO A 1 203 ? -12.617 -30.453 21.844 1 95.12 203 PRO A O 1
ATOM 1605 N N . SER A 1 204 ? -12.992 -31.844 20.094 1 97.5 204 SER A N 1
ATOM 1606 C CA . SER A 1 204 ? -11.586 -31.812 19.703 1 97.5 204 SER A CA 1
ATOM 1607 C C . SER A 1 204 ? -11.297 -30.625 18.797 1 97.5 204 SER A C 1
ATOM 1609 O O . SER A 1 204 ? -10.148 -30.375 18.406 1 97.5 204 SER A O 1
ATOM 1611 N N . LEU A 1 205 ? -12.328 -29.844 18.375 1 97.94 205 LEU A N 1
ATOM 1612 C CA . LEU A 1 205 ? -12.102 -28.625 17.609 1 97.94 205 LEU A CA 1
ATOM 1613 C C . LEU A 1 205 ? -11.594 -27.5 18.516 1 97.94 205 LEU A C 1
ATOM 1615 O O . LEU A 1 205 ? -12.383 -26.859 19.234 1 97.94 205 LEU A O 1
ATOM 1619 N N . ALA A 1 206 ? -10.336 -27.25 18.406 1 98.44 206 ALA A N 1
ATOM 1620 C CA . ALA A 1 206 ? -9.68 -26.391 19.391 1 98.44 206 ALA A CA 1
ATOM 1621 C C . ALA A 1 206 ? -9.688 -24.938 18.922 1 98.44 206 ALA A C 1
ATOM 1623 O O . ALA A 1 206 ? -9.555 -24.016 19.734 1 98.44 206 ALA A O 1
ATOM 1624 N N . ALA A 1 207 ? -9.797 -24.688 17.609 1 98.69 207 ALA A N 1
ATOM 1625 C CA . ALA A 1 207 ? -9.805 -23.328 17.062 1 98.69 207 ALA A CA 1
ATOM 1626 C C . ALA A 1 207 ? -10.234 -23.328 15.609 1 98.69 207 ALA A C 1
ATOM 1628 O O . ALA A 1 207 ? -10.102 -24.328 14.906 1 98.69 207 ALA A O 1
ATOM 1629 N N . ILE A 1 208 ? -10.766 -22.156 15.148 1 98.56 208 ILE A N 1
ATOM 1630 C CA . ILE A 1 208 ? -11.094 -22 13.734 1 98.56 208 ILE A CA 1
ATOM 1631 C C . ILE A 1 208 ? -10.469 -20.719 13.188 1 98.56 208 ILE A C 1
ATOM 1633 O O . ILE A 1 208 ? -10.391 -19.719 13.891 1 98.56 208 ILE A O 1
ATOM 1637 N N . LEU A 1 209 ? -9.898 -20.781 12.086 1 98.62 209 LEU A N 1
ATOM 1638 C CA . LEU A 1 209 ? -9.312 -19.688 11.32 1 98.62 209 LEU A CA 1
ATOM 1639 C C . LEU A 1 209 ? -10.039 -19.516 9.984 1 98.62 209 LEU A C 1
ATOM 1641 O O . LEU A 1 209 ? -9.922 -20.359 9.094 1 98.62 209 LEU A O 1
ATOM 1645 N N . LEU A 1 210 ? -10.75 -18.391 9.875 1 97.19 210 LEU A N 1
ATOM 1646 C CA . LEU A 1 210 ? -11.633 -18.188 8.727 1 97.19 210 LEU A CA 1
ATOM 1647 C C . LEU A 1 210 ? -11.234 -16.922 7.953 1 97.19 210 LEU A C 1
ATOM 1649 O O . LEU A 1 210 ? -10.875 -15.914 8.555 1 97.19 210 LEU A O 1
ATOM 1653 N N . PHE A 1 211 ? -11.258 -17.094 6.598 1 97.62 211 PHE A N 1
ATOM 1654 C CA . PHE A 1 211 ? -11 -15.953 5.719 1 97.62 211 PHE A CA 1
ATOM 1655 C C . PHE A 1 211 ? -12.219 -15.648 4.852 1 97.62 211 PHE A C 1
ATOM 1657 O O . PHE A 1 211 ? -12.617 -16.469 4.027 1 97.62 211 PHE A O 1
ATOM 1664 N N . ASP A 1 212 ? -12.859 -14.484 5.02 1 96.81 212 ASP A N 1
ATOM 1665 C CA . ASP A 1 212 ? -13.898 -13.969 4.125 1 96.81 212 ASP A CA 1
ATOM 1666 C C . ASP A 1 212 ? -15.047 -14.961 3.994 1 96.81 212 ASP A C 1
ATOM 1668 O O . ASP A 1 212 ? -15.094 -15.75 3.045 1 96.81 212 ASP A O 1
ATOM 1672 N N . ASP A 1 213 ? -16 -14.875 4.789 1 94.12 213 ASP A N 1
ATOM 1673 C CA . ASP A 1 213 ? -17.109 -15.812 4.848 1 94.12 213 ASP A CA 1
ATOM 1674 C C . ASP A 1 213 ? -18.453 -15.094 4.645 1 94.12 213 ASP A C 1
ATOM 1676 O O . ASP A 1 213 ? -18.469 -13.898 4.367 1 94.12 213 ASP A O 1
ATOM 1680 N N . MET A 1 214 ? -19.562 -15.906 4.57 1 95.06 214 MET A N 1
ATOM 1681 C CA . MET A 1 214 ? -20.938 -15.398 4.535 1 95.06 214 MET A CA 1
ATOM 1682 C C . MET A 1 214 ? -21.75 -15.938 5.711 1 95.06 214 MET A C 1
ATOM 1684 O O . MET A 1 214 ? -21.438 -17 6.25 1 95.06 214 MET A O 1
ATOM 1688 N N . THR A 1 215 ? -22.75 -15.156 6.074 1 95.75 215 THR A N 1
ATOM 1689 C CA . THR A 1 215 ? -23.641 -15.586 7.145 1 95.75 215 THR A CA 1
ATOM 1690 C C . THR A 1 215 ? -25.094 -15.539 6.684 1 95.75 215 THR A C 1
ATOM 1692 O O . THR A 1 215 ? -25.984 -16.016 7.387 1 95.75 215 THR A O 1
ATOM 1695 N N . ASP A 1 216 ? -25.359 -14.953 5.527 1 96.25 216 ASP A N 1
ATOM 1696 C CA . ASP A 1 216 ? -26.688 -14.773 4.977 1 96.25 216 ASP A CA 1
ATOM 1697 C C . ASP A 1 216 ? -26.672 -14.828 3.449 1 96.25 216 ASP A C 1
ATOM 1699 O O . ASP A 1 216 ? -26.562 -13.789 2.789 1 96.25 216 ASP A O 1
ATOM 1703 N N . LEU A 1 217 ? -26.922 -16 2.916 1 95.94 217 LEU A N 1
ATOM 1704 C CA . LEU A 1 217 ? -26.75 -16.219 1.483 1 95.94 217 LEU A CA 1
ATOM 1705 C C . LEU A 1 217 ? -27.812 -15.469 0.689 1 95.94 217 LEU A C 1
ATOM 1707 O O . LEU A 1 217 ? -27.609 -15.164 -0.488 1 95.94 217 LEU A O 1
ATOM 1711 N N . TYR A 1 218 ? -28.969 -15.195 1.332 1 96.75 218 TYR A N 1
ATOM 1712 C CA . TYR A 1 218 ? -30 -14.422 0.65 1 96.75 218 TYR A CA 1
ATOM 1713 C C . TYR A 1 218 ? -29.531 -12.992 0.402 1 96.75 218 TYR A C 1
ATOM 1715 O O . TYR A 1 218 ? -29.5 -12.531 -0.741 1 96.75 218 TYR A O 1
ATOM 1723 N N . ARG A 1 219 ? -29.062 -12.328 1.44 1 96.56 219 ARG A N 1
ATOM 1724 C CA . ARG A 1 219 ? -28.766 -10.898 1.396 1 96.56 219 ARG A CA 1
ATOM 1725 C C . ARG A 1 219 ? -27.359 -10.656 0.831 1 96.56 219 ARG A C 1
ATOM 1727 O O . ARG A 1 219 ? -27.078 -9.578 0.306 1 96.56 219 ARG A O 1
ATOM 1734 N N . GLU A 1 220 ? -26.484 -11.641 0.955 1 95.88 220 GLU A N 1
ATOM 1735 C CA . GLU A 1 220 ? -25.094 -11.43 0.583 1 95.88 220 GLU A CA 1
ATOM 1736 C C . GLU A 1 220 ? -24.812 -11.977 -0.814 1 95.88 220 GLU A C 1
ATOM 1738 O O . GLU A 1 220 ? -23.844 -11.57 -1.455 1 95.88 220 GLU A O 1
ATOM 1743 N N . MET A 1 221 ? -25.688 -12.883 -1.36 1 95.06 221 MET A N 1
ATOM 1744 C CA . MET A 1 221 ? -25.422 -13.477 -2.67 1 95.06 221 MET A CA 1
ATOM 1745 C C . MET A 1 221 ? -26.688 -13.516 -3.516 1 95.06 221 MET A C 1
ATOM 1747 O O . MET A 1 221 ? -26.75 -12.891 -4.574 1 95.06 221 MET A O 1
ATOM 1751 N N . GLY A 1 222 ? -27.75 -14.062 -3.037 1 95.81 222 GLY A N 1
ATOM 1752 C CA . GLY A 1 222 ? -28.938 -14.367 -3.834 1 95.81 222 GLY A CA 1
ATOM 1753 C C . GLY A 1 222 ? -29.656 -13.125 -4.312 1 95.81 222 GLY A C 1
ATOM 1754 O O . GLY A 1 222 ? -29.984 -13.008 -5.5 1 95.81 222 GLY A O 1
ATOM 1755 N N . ARG A 1 223 ? -29.969 -12.273 -3.344 1 96.94 223 ARG A N 1
ATOM 1756 C CA . ARG A 1 223 ? -30.734 -11.078 -3.662 1 96.94 223 ARG A CA 1
ATOM 1757 C C . ARG A 1 223 ? -30.266 -9.891 -2.824 1 96.94 223 ARG A C 1
ATOM 1759 O O . ARG A 1 223 ? -30.969 -9.461 -1.903 1 96.94 223 ARG A O 1
ATOM 1766 N N . LYS A 1 224 ? -29.25 -9.258 -3.207 1 96.31 224 LYS A N 1
ATOM 1767 C CA . LYS A 1 224 ? -28.781 -8.047 -2.543 1 96.31 224 LYS A CA 1
ATOM 1768 C C . LYS A 1 224 ? -29.812 -6.922 -2.668 1 96.31 224 LYS A C 1
ATOM 1770 O O . LYS A 1 224 ? -30.203 -6.547 -3.777 1 96.31 224 LYS A O 1
ATOM 1775 N N . GLY A 1 225 ? -30.234 -6.461 -1.513 1 97.25 225 GLY A N 1
ATOM 1776 C CA . GLY A 1 225 ? -31.266 -5.434 -1.524 1 97.25 225 GLY A CA 1
ATOM 1777 C C . GLY A 1 225 ? -32.562 -5.898 -2.154 1 97.25 225 GLY A C 1
ATOM 1778 O O . GLY A 1 225 ? -33.375 -5.082 -2.582 1 97.25 225 GLY A O 1
ATOM 1779 N N . GLY A 1 226 ? -32.688 -7.152 -2.361 1 97.69 226 GLY A N 1
ATOM 1780 C CA . GLY A 1 226 ? -33.875 -7.715 -2.98 1 97.69 226 GLY A CA 1
ATOM 1781 C C . GLY A 1 226 ? -33.75 -7.895 -4.48 1 97.69 226 GLY A C 1
ATOM 1782 O O . GLY A 1 226 ? -34.656 -8.398 -5.137 1 97.69 226 GLY A O 1
ATOM 1783 N N . ILE A 1 227 ? -32.656 -7.527 -5.055 1 98 227 ILE A N 1
ATOM 1784 C CA . ILE A 1 227 ? -32.406 -7.621 -6.488 1 98 227 ILE A CA 1
ATOM 1785 C C . ILE A 1 227 ? -31.766 -8.969 -6.816 1 98 227 ILE A C 1
ATOM 1787 O O . ILE A 1 227 ? -30.734 -9.328 -6.234 1 98 227 ILE A O 1
ATOM 1791 N N . PRO A 1 228 ? -32.312 -9.727 -7.676 1 97.06 228 PRO A N 1
ATOM 1792 C CA . PRO A 1 228 ? -31.734 -11.047 -7.957 1 97.06 228 PRO A CA 1
ATOM 1793 C C . PRO A 1 228 ? -30.344 -10.969 -8.57 1 97.06 228 PRO A C 1
ATOM 1795 O O . PRO A 1 228 ? -30.109 -10.156 -9.469 1 97.06 228 PRO A O 1
ATOM 1798 N N . GLU A 1 229 ? -29.453 -11.781 -8.07 1 96.06 229 GLU A N 1
ATOM 1799 C CA . GLU A 1 229 ? -28.125 -11.922 -8.648 1 96.06 229 GLU A CA 1
ATOM 1800 C C . GLU A 1 229 ? -28.156 -12.797 -9.891 1 96.06 229 GLU A C 1
ATOM 1802 O O . GLU A 1 229 ? -28.844 -13.82 -9.922 1 96.06 229 GLU A O 1
ATOM 1807 N N . THR A 1 230 ? -27.328 -12.445 -10.992 1 95.31 230 THR A N 1
ATOM 1808 C CA . THR A 1 230 ? -27.594 -13.094 -12.273 1 95.31 230 THR A CA 1
ATOM 1809 C C . THR A 1 230 ? -26.312 -13.703 -12.852 1 95.31 230 THR A C 1
ATOM 1811 O O . THR A 1 230 ? -26.344 -14.312 -13.914 1 95.31 230 THR A O 1
ATOM 1814 N N . GLN A 1 231 ? -25.219 -13.609 -12.203 1 93.69 231 GLN A N 1
ATOM 1815 C CA . GLN A 1 231 ? -24 -14.086 -12.852 1 93.69 231 GLN A CA 1
ATOM 1816 C C . GLN A 1 231 ? -23.203 -15.023 -11.938 1 93.69 231 GLN A C 1
ATOM 1818 O O . GLN A 1 231 ? -22.906 -16.156 -12.312 1 93.69 231 GLN A O 1
ATOM 1823 N N . PHE A 1 232 ? -22.891 -14.602 -10.766 1 93.94 232 PHE A N 1
ATOM 1824 C CA . PHE A 1 232 ? -22.109 -15.43 -9.859 1 93.94 232 PHE A CA 1
ATOM 1825 C C . PHE A 1 232 ? -22.797 -16.766 -9.609 1 93.94 232 PHE A C 1
ATOM 1827 O O . PHE A 1 232 ? -22.172 -17.828 -9.734 1 93.94 232 PHE A O 1
ATOM 1834 N N . MET A 1 233 ? -24.062 -16.766 -9.227 1 93.69 233 MET A N 1
ATOM 1835 C CA . MET A 1 233 ? -24.797 -17.969 -8.867 1 93.69 233 MET A CA 1
ATOM 1836 C C . MET A 1 233 ? -24.922 -18.922 -10.055 1 93.69 233 MET A C 1
ATOM 1838 O O . MET A 1 233 ? -24.922 -20.141 -9.883 1 93.69 233 MET A O 1
ATOM 1842 N N . SER A 1 234 ? -24.984 -18.312 -11.234 1 92.06 234 SER A N 1
ATOM 1843 C CA . SER A 1 234 ? -25.062 -19.156 -12.43 1 92.06 234 SER A CA 1
ATOM 1844 C C . SER A 1 234 ? -23.719 -19.781 -12.758 1 92.06 234 SER A C 1
ATOM 1846 O O . SER A 1 234 ? -23.656 -20.859 -13.367 1 92.06 234 SER A O 1
ATOM 1848 N N . GLN A 1 235 ? -22.656 -19.172 -12.328 1 90.75 235 GLN A N 1
ATOM 1849 C CA . GLN A 1 235 ? -21.312 -19.641 -12.625 1 90.75 235 GLN A CA 1
ATOM 1850 C C . GLN A 1 235 ? -20.812 -20.578 -11.531 1 90.75 235 GLN A C 1
ATOM 1852 O O . GLN A 1 235 ? -19.953 -21.438 -11.781 1 90.75 235 GLN A O 1
ATOM 1857 N N . TYR A 1 236 ? -21.359 -20.453 -10.383 1 92.06 236 TYR A N 1
ATOM 1858 C CA . TYR A 1 236 ? -20.812 -21.125 -9.203 1 92.06 236 TYR A CA 1
ATOM 1859 C C . TYR A 1 236 ? -20.906 -22.641 -9.359 1 92.06 236 TYR A C 1
ATOM 1861 O O . TYR A 1 236 ? -20.047 -23.375 -8.875 1 92.06 236 TYR A O 1
ATOM 1869 N N . PRO A 1 237 ? -21.922 -23.188 -10.078 1 92.12 237 PRO A N 1
ATOM 1870 C CA . PRO A 1 237 ? -22 -24.641 -10.25 1 92.12 237 PRO A CA 1
ATOM 1871 C C . PRO A 1 237 ? -20.766 -25.234 -10.938 1 92.12 237 PRO A C 1
ATOM 1873 O O . PRO A 1 237 ? -20.422 -26.391 -10.703 1 92.12 237 PRO A O 1
ATOM 1876 N N . TYR A 1 238 ? -20.094 -24.438 -11.695 1 88.62 238 TYR A N 1
ATOM 1877 C CA . TYR A 1 238 ? -18.891 -24.922 -12.375 1 88.62 238 TYR A CA 1
ATOM 1878 C C . TYR A 1 238 ? -17.781 -25.219 -11.375 1 88.62 238 TYR A C 1
ATOM 1880 O O . TYR A 1 238 ? -16.828 -25.922 -11.695 1 88.62 238 TYR A O 1
ATOM 1888 N N . GLN A 1 239 ? -17.953 -24.734 -10.195 1 89.88 239 GLN A N 1
ATOM 1889 C CA . GLN A 1 239 ? -16.969 -24.984 -9.141 1 89.88 239 GLN A CA 1
ATOM 1890 C C . GLN A 1 239 ? -17.547 -25.891 -8.062 1 89.88 239 GLN A C 1
ATOM 1892 O O . GLN A 1 239 ? -16.812 -26.703 -7.477 1 89.88 239 GLN A O 1
ATOM 1897 N N . PHE A 1 240 ? -18.797 -25.828 -7.859 1 92 240 PHE A N 1
ATOM 1898 C CA . PHE A 1 240 ? -19.422 -26.422 -6.691 1 92 240 PHE A CA 1
ATOM 1899 C C . PHE A 1 240 ? -20.062 -27.766 -7.047 1 92 240 PHE A C 1
ATOM 1901 O O . PHE A 1 240 ? -20 -28.703 -6.258 1 92 240 PHE A O 1
ATOM 1908 N N . ASN A 1 241 ? -20.641 -27.984 -8.234 1 94 241 ASN A N 1
ATOM 1909 C CA . ASN A 1 241 ? -21.484 -29.125 -8.562 1 94 241 ASN A CA 1
ATOM 1910 C C . ASN A 1 241 ? -20.641 -30.312 -9.047 1 94 241 ASN A C 1
ATOM 1912 O O . ASN A 1 241 ? -20.906 -30.875 -10.109 1 94 241 ASN A O 1
ATOM 1916 N N . TRP A 1 242 ? -19.719 -30.672 -8.273 1 93.5 242 TRP A N 1
ATOM 1917 C CA . TRP A 1 242 ? -18.875 -31.828 -8.578 1 93.5 242 TRP A CA 1
ATOM 1918 C C . TRP A 1 242 ? -18.969 -32.875 -7.492 1 93.5 242 TRP A C 1
ATOM 1920 O O . TRP A 1 242 ? -18.969 -32.562 -6.301 1 93.5 242 TRP A O 1
ATOM 1930 N N . GLY A 1 243 ? -19.156 -34.125 -7.828 1 93 243 GLY A N 1
ATOM 1931 C CA . GLY A 1 243 ? -19.281 -35.25 -6.918 1 93 243 GLY A CA 1
ATOM 1932 C C . GLY A 1 243 ? -19.734 -36.531 -7.605 1 93 243 GLY A C 1
ATOM 1933 O O . GLY A 1 243 ? -19.781 -36.594 -8.836 1 93 243 GLY A O 1
ATOM 1934 N N . ARG A 1 244 ? -20 -37.531 -6.855 1 91.81 244 ARG A N 1
ATOM 1935 C CA . ARG A 1 244 ? -20.328 -38.844 -7.383 1 91.81 244 ARG A CA 1
ATOM 1936 C C . ARG A 1 244 ? -21.812 -39.125 -7.25 1 91.81 244 ARG A C 1
ATOM 1938 O O . ARG A 1 244 ? -22.297 -40.156 -7.754 1 91.81 244 ARG A O 1
ATOM 1945 N N . SER A 1 245 ? -22.531 -38.281 -6.582 1 93 245 SER A N 1
ATOM 1946 C CA . SER A 1 245 ? -23.969 -38.438 -6.352 1 93 245 SER A CA 1
ATOM 1947 C C . SER A 1 245 ? -24.719 -37.125 -6.641 1 93 245 SER A C 1
ATOM 1949 O O . SER A 1 245 ? -24.375 -36.406 -7.586 1 93 245 SER A O 1
ATOM 1951 N N . LEU A 1 246 ? -25.812 -36.906 -5.887 1 93.06 246 LEU A N 1
ATOM 1952 C CA . LEU A 1 246 ? -26.625 -35.719 -6.141 1 93.06 246 LEU A CA 1
ATOM 1953 C C . LEU A 1 246 ? -26.047 -34.5 -5.438 1 93.06 246 LEU A C 1
ATOM 1955 O O . LEU A 1 246 ? -25.422 -34.625 -4.375 1 93.06 246 LEU A O 1
ATOM 1959 N N . VAL A 1 247 ? -26.188 -33.375 -6.082 1 93.06 247 VAL A N 1
ATOM 1960 C CA . VAL A 1 247 ? -25.766 -32.094 -5.52 1 93.06 247 VAL A CA 1
ATOM 1961 C C . VAL A 1 247 ? -26.906 -31.078 -5.629 1 93.06 247 VAL A C 1
ATOM 1963 O O . VAL A 1 247 ? -27.656 -31.078 -6.617 1 93.06 247 VAL A O 1
ATOM 1966 N N . GLU A 1 248 ? -27.078 -30.328 -4.605 1 92.94 248 GLU A N 1
ATOM 1967 C CA . GLU A 1 248 ? -28.047 -29.25 -4.676 1 92.94 248 GLU A CA 1
ATOM 1968 C C . GLU A 1 248 ? -27.609 -28.172 -5.656 1 92.94 248 GLU A C 1
ATOM 1970 O O . GLU A 1 248 ? -26.531 -27.578 -5.492 1 92.94 248 GLU A O 1
ATOM 1975 N N . ASP A 1 249 ? -28.344 -27.938 -6.676 1 94.75 249 ASP A N 1
ATOM 1976 C CA . ASP A 1 249 ? -28.078 -26.859 -7.621 1 94.75 249 ASP A CA 1
ATOM 1977 C C . ASP A 1 249 ? -28.797 -25.578 -7.199 1 94.75 249 ASP A C 1
ATOM 1979 O O . ASP A 1 249 ? -30 -25.422 -7.43 1 94.75 249 ASP A O 1
ATOM 1983 N N . ALA A 1 250 ? -28.047 -24.656 -6.691 1 92 250 ALA A N 1
ATOM 1984 C CA . ALA A 1 250 ? -28.625 -23.422 -6.145 1 92 250 ALA A CA 1
ATOM 1985 C C . ALA A 1 250 ? -28.594 -22.297 -7.176 1 92 250 ALA A C 1
ATOM 1987 O O . ALA A 1 250 ? -28.891 -21.156 -6.855 1 92 250 ALA A O 1
ATOM 1988 N N . SER A 1 251 ? -28.281 -22.594 -8.445 1 93 251 SER A N 1
ATOM 1989 C CA . SER A 1 251 ? -28.078 -21.578 -9.461 1 93 251 SER A CA 1
ATOM 1990 C C . SER A 1 251 ? -29.359 -20.781 -9.711 1 93 251 SER A C 1
ATOM 1992 O O . SER A 1 251 ? -29.312 -19.625 -10.117 1 93 251 SER A O 1
ATOM 1994 N N . LYS A 1 252 ? -30.516 -21.375 -9.375 1 92.25 252 LYS A N 1
ATOM 1995 C CA . LYS A 1 252 ? -31.781 -20.703 -9.633 1 92.25 252 LYS A CA 1
ATOM 1996 C C . LYS A 1 252 ? -32.562 -20.5 -8.344 1 92.25 252 LYS A C 1
ATOM 1998 O O . LYS A 1 252 ? -33.75 -20.141 -8.383 1 92.25 252 LYS A O 1
ATOM 2003 N N . ALA A 1 253 ? -31.953 -20.75 -7.266 1 91.81 253 ALA A N 1
ATOM 2004 C CA . ALA A 1 253 ? -32.656 -20.703 -5.98 1 91.81 253 ALA A CA 1
ATOM 2005 C C . ALA A 1 253 ? -33.219 -19.312 -5.734 1 91.81 253 ALA A C 1
ATOM 2007 O O . ALA A 1 253 ? -34.312 -19.188 -5.172 1 91.81 253 ALA A O 1
ATOM 2008 N N . HIS A 1 254 ? -32.594 -18.281 -6.129 1 91.62 254 HIS A N 1
ATOM 2009 C CA . HIS A 1 254 ? -33.031 -16.922 -5.863 1 91.62 254 HIS A CA 1
ATOM 2010 C C . HIS A 1 254 ? -34.25 -16.562 -6.707 1 91.62 254 HIS A C 1
ATOM 2012 O O . HIS A 1 254 ? -34.969 -15.602 -6.402 1 91.62 254 HIS A O 1
ATOM 2018 N N . TYR A 1 255 ? -34.5 -17.266 -7.793 1 93.44 255 TYR A N 1
ATOM 2019 C CA . TYR A 1 255 ? -35.719 -17.125 -8.562 1 93.44 255 TYR A CA 1
ATOM 2020 C C . TYR A 1 255 ? -36.844 -17.969 -7.973 1 93.44 255 TYR A C 1
ATOM 2022 O O . TYR A 1 255 ? -38 -17.562 -7.949 1 93.44 255 TYR A O 1
ATOM 2030 N N . GLU A 1 256 ? -36.5 -19.094 -7.527 1 94.88 256 GLU A N 1
ATOM 2031 C CA . GLU A 1 256 ? -37.469 -20.031 -6.961 1 94.88 256 GLU A CA 1
ATOM 2032 C C . GLU A 1 256 ? -37.906 -19.562 -5.582 1 94.88 256 GLU A C 1
ATOM 2034 O O . GLU A 1 256 ? -39.062 -19.859 -5.172 1 94.88 256 GLU A O 1
ATOM 2039 N N . HIS A 1 257 ? -37.062 -18.938 -4.887 1 95.88 257 HIS A N 1
ATOM 2040 C CA . HIS A 1 257 ? -37.344 -18.391 -3.559 1 95.88 257 HIS A CA 1
ATOM 2041 C C . HIS A 1 257 ? -37.062 -16.891 -3.504 1 95.88 257 HIS A C 1
ATOM 2043 O O . HIS A 1 257 ? -36.125 -16.453 -2.859 1 95.88 257 HIS A O 1
ATOM 2049 N N . PRO A 1 258 ? -37.906 -16.141 -4.074 1 96.56 258 PRO A N 1
ATOM 2050 C CA . PRO A 1 258 ? -37.656 -14.695 -4.203 1 96.56 258 PRO A CA 1
ATOM 2051 C C . PRO A 1 258 ? -37.719 -13.969 -2.861 1 96.56 258 PRO A C 1
ATOM 2053 O O . PRO A 1 258 ? -37.125 -12.883 -2.723 1 96.56 258 PRO A O 1
ATOM 2056 N N . TYR A 1 259 ? -38.438 -14.445 -1.815 1 97.81 259 TYR A N 1
ATOM 2057 C CA . TYR A 1 259 ? -38.5 -13.852 -0.488 1 97.81 259 TYR A CA 1
ATOM 2058 C C . TYR A 1 259 ? -37.656 -14.617 0.516 1 97.81 259 TYR A C 1
ATOM 2060 O O . TYR A 1 259 ? -37.188 -15.711 0.223 1 97.81 259 TYR A O 1
ATOM 2068 N N . PHE A 1 260 ? -37.406 -13.898 1.579 1 97.56 260 PHE A N 1
ATOM 2069 C CA . PHE A 1 260 ? -36.719 -14.609 2.656 1 97.56 260 PHE A CA 1
ATOM 2070 C C . PHE A 1 260 ? -37.625 -15.609 3.324 1 97.56 260 PHE A C 1
ATOM 2072 O O . PHE A 1 260 ? -38.312 -15.281 4.297 1 97.56 260 PHE A O 1
ATOM 2079 N N . ASP A 1 261 ? -37.594 -16.844 2.861 1 96.31 261 ASP A N 1
ATOM 2080 C CA . ASP A 1 261 ? -38.531 -17.906 3.295 1 96.31 261 ASP A CA 1
ATOM 2081 C C . ASP A 1 261 ? -37.75 -19.016 4.008 1 96.31 261 ASP A C 1
ATOM 2083 O O . ASP A 1 261 ? -36.625 -18.828 4.465 1 96.31 261 ASP A O 1
ATOM 2087 N N . GLU A 1 262 ? -38.406 -20.078 4.145 1 94.81 262 GLU A N 1
ATOM 2088 C CA . GLU A 1 262 ? -37.844 -21.203 4.891 1 94.81 262 GLU A CA 1
ATOM 2089 C C . GLU A 1 262 ? -36.562 -21.703 4.25 1 94.81 262 GLU A C 1
ATOM 2091 O O . GLU A 1 262 ? -35.625 -22.141 4.949 1 94.81 262 GLU A O 1
ATOM 2096 N N . TYR A 1 263 ? -36.438 -21.656 2.908 1 94.62 263 TYR A N 1
ATOM 2097 C CA . TYR A 1 263 ? -35.25 -22.109 2.195 1 94.62 263 TYR A CA 1
ATOM 2098 C C . TYR A 1 263 ? -34.031 -21.312 2.635 1 94.62 263 TYR A C 1
ATOM 2100 O O . TYR A 1 263 ? -33.031 -21.906 3.031 1 94.62 263 TYR A O 1
ATOM 2108 N N . TRP A 1 264 ? -34.219 -20.016 2.637 1 96 264 TRP A N 1
ATOM 2109 C CA . TRP A 1 264 ? -33.062 -19.156 2.959 1 96 264 TRP A CA 1
ATOM 2110 C C . TRP A 1 264 ? -32.781 -19.188 4.453 1 96 264 TRP A C 1
ATOM 2112 O O . TRP A 1 264 ? -31.609 -19.094 4.863 1 96 264 TRP A O 1
ATOM 2122 N N . GLU A 1 265 ? -33.75 -19.281 5.277 1 94.31 265 GLU A N 1
ATOM 2123 C CA . GLU A 1 265 ? -33.562 -19.422 6.719 1 94.31 265 GLU A CA 1
ATOM 2124 C C . GLU A 1 265 ? -32.75 -20.656 7.047 1 94.31 265 GLU A C 1
ATOM 2126 O O . GLU A 1 265 ? -31.953 -20.641 7.996 1 94.31 265 GLU A O 1
ATOM 2131 N N . SER A 1 266 ? -32.938 -21.688 6.246 1 91.81 266 SER A N 1
ATOM 2132 C CA . SER A 1 266 ? -32.25 -22.953 6.484 1 91.81 266 SER A CA 1
ATOM 2133 C C . SER A 1 266 ? -30.75 -22.812 6.184 1 91.81 266 SER A C 1
ATOM 2135 O O . SER A 1 266 ? -29.953 -23.672 6.582 1 91.81 266 SER A O 1
ATOM 2137 N N . LYS A 1 267 ? -30.359 -21.734 5.539 1 93.12 267 LYS A N 1
ATOM 2138 C CA . LYS A 1 267 ? -28.969 -21.531 5.148 1 93.12 267 LYS A CA 1
ATOM 2139 C C . LYS A 1 267 ? -28.25 -20.609 6.129 1 93.12 267 LYS A C 1
ATOM 2141 O O . LYS A 1 267 ? -27.062 -20.344 5.977 1 93.12 267 LYS A O 1
ATOM 2146 N N . ILE A 1 268 ? -28.859 -20.109 7.18 1 94.44 268 ILE A N 1
ATOM 2147 C CA . ILE A 1 268 ? -28.25 -19.234 8.18 1 94.44 268 ILE A CA 1
ATOM 2148 C C . ILE A 1 268 ? -27.469 -20.062 9.18 1 94.44 268 ILE A C 1
ATOM 2150 O O . ILE A 1 268 ? -28.031 -20.906 9.891 1 94.44 268 ILE A O 1
ATOM 2154 N N . PRO A 1 269 ? -26.156 -19.906 9.242 1 94.31 269 PRO A N 1
ATOM 2155 C CA . PRO A 1 269 ? -25.375 -20.656 10.227 1 94.31 269 PRO A CA 1
ATOM 2156 C C . PRO A 1 269 ? -25.625 -20.188 11.664 1 94.31 269 PRO A C 1
ATOM 2158 O O . PRO A 1 269 ? -25.875 -19 11.891 1 94.31 269 PRO A O 1
ATOM 2161 N N . ARG A 1 270 ? -25.516 -21.062 12.625 1 94.88 270 ARG A N 1
ATOM 2162 C CA . ARG A 1 270 ? -25.734 -20.766 14.039 1 94.88 270 ARG A CA 1
ATOM 2163 C C . ARG A 1 270 ? -24.438 -20.328 14.711 1 94.88 270 ARG A C 1
ATOM 2165 O O . ARG A 1 270 ? -23.984 -20.969 15.656 1 94.88 270 ARG A O 1
ATOM 2172 N N . VAL A 1 271 ? -23.922 -19.203 14.312 1 96.62 271 VAL A N 1
ATOM 2173 C CA . VAL A 1 271 ? -22.594 -18.766 14.727 1 96.62 271 VAL A CA 1
ATOM 2174 C C . VAL A 1 271 ? -22.594 -18.469 16.219 1 96.62 271 VAL A C 1
ATOM 2176 O O . VAL A 1 271 ? -21.547 -18.547 16.875 1 96.62 271 VAL A O 1
ATOM 2179 N N . GLU A 1 272 ? -23.734 -18.156 16.844 1 97.5 272 GLU A N 1
ATOM 2180 C CA . GLU A 1 272 ? -23.844 -17.828 18.266 1 97.5 272 GLU A CA 1
ATOM 2181 C C . GLU A 1 272 ? -23.5 -19.031 19.125 1 97.5 272 GLU A C 1
ATOM 2183 O O . GLU A 1 272 ? -23.172 -18.891 20.297 1 97.5 272 GLU A O 1
ATOM 2188 N N . GLU A 1 273 ? -23.562 -20.234 18.562 1 96.06 273 GLU A N 1
ATOM 2189 C CA . GLU A 1 273 ? -23.328 -21.469 19.297 1 96.06 273 GLU A CA 1
ATOM 2190 C C . GLU A 1 273 ? -21.844 -21.812 19.344 1 96.06 273 GLU A C 1
ATOM 2192 O O . GLU A 1 273 ? -21.422 -22.703 20.094 1 96.06 273 GLU A O 1
ATOM 2197 N N . ILE A 1 274 ? -21.062 -21.156 18.562 1 97.5 274 ILE A N 1
ATOM 2198 C CA . ILE A 1 274 ? -19.641 -21.469 18.453 1 97.5 274 ILE A CA 1
ATOM 2199 C C . ILE A 1 274 ? -18.906 -21 19.719 1 97.5 274 ILE A C 1
ATOM 2201 O O . ILE A 1 274 ? -19.031 -19.828 20.109 1 97.5 274 ILE A O 1
ATOM 2205 N N . GLN A 1 275 ? -18.094 -21.844 20.297 1 97.44 275 GLN A N 1
ATOM 2206 C CA . GLN A 1 275 ? -17.438 -21.516 21.562 1 97.44 275 GLN A CA 1
ATOM 2207 C C . GLN A 1 275 ? -15.922 -21.562 21.422 1 97.44 275 GLN A C 1
ATOM 2209 O O . GLN A 1 275 ? -15.203 -20.906 22.188 1 97.44 275 GLN A O 1
ATOM 2214 N N . CYS A 1 276 ? -15.398 -22.375 20.5 1 97.81 276 CYS A N 1
ATOM 2215 C CA . CYS A 1 276 ? -13.953 -22.484 20.375 1 97.81 276 CYS A CA 1
ATOM 2216 C C . CYS A 1 276 ? -13.336 -21.172 19.906 1 97.81 276 CYS A C 1
ATOM 2218 O O . CYS A 1 276 ? -14.023 -20.328 19.344 1 97.81 276 CYS A O 1
ATOM 2220 N N . PRO A 1 277 ? -12 -20.938 20.219 1 98.56 277 PRO A N 1
ATOM 2221 C CA . PRO A 1 277 ? -11.328 -19.719 19.766 1 98.56 277 PRO A CA 1
ATOM 2222 C C . PRO A 1 277 ? -11.422 -19.531 18.25 1 98.56 277 PRO A C 1
ATOM 2224 O O . PRO A 1 277 ? -11.359 -20.5 17.5 1 98.56 277 PRO A O 1
ATOM 2227 N N . ALA A 1 278 ? -11.57 -18.266 17.844 1 98.81 278 ALA A N 1
ATOM 2228 C CA . ALA A 1 278 ? -11.773 -17.969 16.438 1 98.81 278 ALA A CA 1
ATOM 2229 C C . ALA A 1 278 ? -10.914 -16.797 15.992 1 98.81 278 ALA A C 1
ATOM 2231 O O . ALA A 1 278 ? -10.852 -15.766 16.672 1 98.81 278 ALA A O 1
ATOM 2232 N N . TYR A 1 279 ? -10.156 -16.938 14.992 1 98.81 279 TYR A N 1
ATOM 2233 C CA . TYR A 1 279 ? -9.477 -15.875 14.266 1 98.81 279 TYR A CA 1
ATOM 2234 C C . TYR A 1 279 ? -10.172 -15.594 12.938 1 98.81 279 TYR A C 1
ATOM 2236 O O . TYR A 1 279 ? -10.133 -16.422 12.031 1 98.81 279 TYR A O 1
ATOM 2244 N N . ILE A 1 280 ? -10.812 -14.469 12.844 1 98.69 280 ILE A N 1
ATOM 2245 C CA . ILE A 1 280 ? -11.664 -14.109 11.719 1 98.69 280 ILE A CA 1
ATOM 2246 C C . ILE A 1 280 ? -10.984 -13.008 10.898 1 98.69 280 ILE A C 1
ATOM 2248 O O . ILE A 1 280 ? -10.758 -11.906 11.398 1 98.69 280 ILE A O 1
ATOM 2252 N N . VAL A 1 281 ? -10.688 -13.297 9.641 1 98.44 281 VAL A N 1
ATOM 2253 C CA . VAL A 1 281 ? -9.953 -12.383 8.773 1 98.44 281 VAL A CA 1
ATOM 2254 C C . VAL A 1 281 ? -10.805 -12.039 7.551 1 98.44 281 VAL A C 1
ATOM 2256 O O . VAL A 1 281 ? -11.422 -12.93 6.953 1 98.44 281 VAL A O 1
ATOM 2259 N N . CYS A 1 282 ? -10.906 -10.781 7.195 1 96.81 282 CYS A N 1
ATOM 2260 C CA . CYS A 1 282 ? -11.578 -10.438 5.949 1 96.81 282 CYS A CA 1
ATOM 2261 C C . CYS A 1 282 ? -10.93 -9.211 5.309 1 96.81 282 CYS A C 1
ATOM 2263 O O . CYS A 1 282 ? -10.117 -8.531 5.938 1 96.81 282 CYS A O 1
ATOM 2265 N N . GLY A 1 283 ? -11.188 -9.055 4.059 1 96.81 283 GLY A N 1
ATOM 2266 C CA . GLY A 1 283 ? -10.789 -7.844 3.354 1 96.81 283 GLY A CA 1
ATOM 2267 C C . GLY A 1 28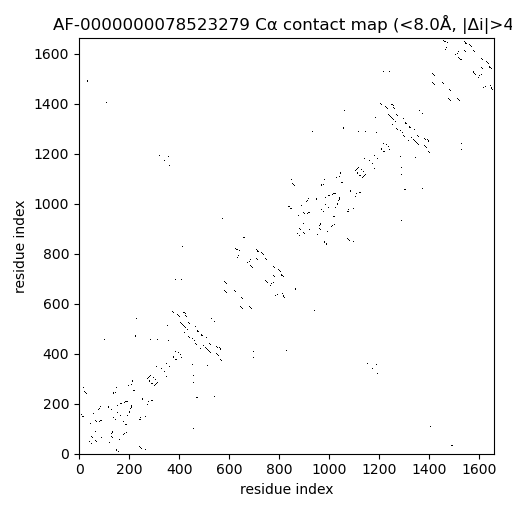3 ? -11.922 -6.84 3.205 1 96.81 283 GLY A C 1
ATOM 2268 O O . GLY A 1 283 ? -13.07 -7.219 2.971 1 96.81 283 GLY A O 1
ATOM 2269 N N . TRP A 1 284 ? -11.523 -5.527 3.295 1 96.81 284 TRP A N 1
ATOM 2270 C CA . TRP A 1 284 ? -12.5 -4.496 2.951 1 96.81 284 TRP A CA 1
ATOM 2271 C C . TRP A 1 284 ? -12.984 -4.664 1.516 1 96.81 284 TRP A C 1
ATOM 2273 O O . TRP A 1 284 ? -14.133 -4.34 1.2 1 96.81 284 TRP A O 1
ATOM 2283 N N . GLY A 1 285 ? -12.109 -5.137 0.664 1 90.62 285 GLY A N 1
ATOM 2284 C CA . GLY A 1 285 ? -12.312 -5.168 -0.775 1 90.62 285 GLY A CA 1
ATOM 2285 C C . GLY A 1 285 ? -13.148 -6.348 -1.232 1 90.62 285 GLY A C 1
ATOM 2286 O O . GLY A 1 285 ? -13.5 -6.445 -2.41 1 90.62 285 GLY A O 1
ATOM 2287 N N . ASP A 1 286 ? -13.43 -7.273 -0.399 1 93.56 286 ASP A N 1
ATOM 2288 C CA . ASP A 1 286 ? -14.328 -8.352 -0.789 1 93.56 286 ASP A CA 1
ATOM 2289 C C . ASP A 1 286 ? -15.789 -7.93 -0.663 1 93.56 286 ASP A C 1
ATOM 2291 O O . ASP A 1 286 ? -16.625 -8.688 -0.153 1 93.56 286 ASP A O 1
ATOM 2295 N N . HIS A 1 287 ? -15.914 -6.727 -1.143 1 85 287 HIS A N 1
ATOM 2296 C CA . HIS A 1 287 ? -17.172 -6 -1.05 1 85 287 HIS A CA 1
ATOM 2297 C C . HIS A 1 287 ? -18.25 -6.66 -1.902 1 85 287 HIS A C 1
ATOM 2299 O O . HIS A 1 287 ? -18 -7.055 -3.041 1 85 287 HIS A O 1
ATOM 2305 N N . ALA A 1 288 ? -19.391 -6.809 -1.409 1 84.75 288 ALA A N 1
ATOM 2306 C CA . ALA A 1 288 ? -20.594 -7.32 -2.053 1 84.75 288 ALA A CA 1
ATOM 2307 C C . ALA A 1 288 ? -20.578 -8.844 -2.115 1 84.75 288 ALA A C 1
ATOM 2309 O O . ALA A 1 288 ? -21.359 -9.453 -2.859 1 84.75 288 ALA A O 1
ATOM 2310 N N . ILE A 1 289 ? -19.594 -9.453 -1.416 1 90.69 289 ILE A N 1
ATOM 2311 C CA . ILE A 1 289 ? -19.656 -10.906 -1.271 1 90.69 289 ILE A CA 1
ATOM 2312 C C . ILE A 1 289 ? -19.406 -11.289 0.185 1 90.69 289 ILE A C 1
ATOM 2314 O O . ILE A 1 289 ? -20.344 -11.578 0.932 1 90.69 289 ILE A O 1
ATOM 2318 N N . HIS A 1 290 ? -18.125 -11.086 0.654 1 95.56 290 HIS A N 1
ATOM 2319 C CA . HIS A 1 290 ? -17.797 -11.727 1.922 1 95.56 290 HIS A CA 1
ATOM 2320 C C . HIS A 1 290 ? -17.672 -10.695 3.043 1 95.56 290 HIS A C 1
ATOM 2322 O O . HIS A 1 290 ? -17.906 -11.016 4.211 1 95.56 290 HIS A O 1
ATOM 2328 N N . THR A 1 291 ? -17.328 -9.438 2.812 1 96.38 291 THR A N 1
ATOM 2329 C CA . THR A 1 291 ? -16.984 -8.492 3.865 1 96.38 291 THR A CA 1
ATOM 2330 C C . THR A 1 291 ? -18.141 -8.328 4.848 1 96.38 291 THR A C 1
ATOM 2332 O O . THR A 1 291 ? -17.953 -8.477 6.059 1 96.38 291 THR A O 1
ATOM 2335 N N . ARG A 1 292 ? -19.359 -8.148 4.367 1 96.06 292 ARG A N 1
ATOM 2336 C CA . ARG A 1 292 ? -20.531 -7.934 5.199 1 96.06 292 ARG A CA 1
ATOM 2337 C C . ARG A 1 292 ? -20.797 -9.141 6.09 1 96.06 292 ARG A C 1
ATOM 2339 O O . ARG A 1 292 ? -21 -9 7.297 1 96.06 292 ARG A O 1
ATOM 2346 N N . GLY A 1 293 ? -20.812 -10.305 5.445 1 96.12 293 GLY A N 1
ATOM 2347 C CA . GLY A 1 293 ? -21.109 -11.531 6.168 1 96.12 293 GLY A CA 1
ATOM 2348 C C . GLY A 1 293 ? -20.078 -11.867 7.223 1 96.12 293 GLY A C 1
ATOM 2349 O O . GLY A 1 293 ? -20.422 -12.328 8.312 1 96.12 293 GLY A O 1
ATOM 2350 N N . THR A 1 294 ? -18.828 -11.656 6.941 1 97.62 294 THR A N 1
ATOM 2351 C CA . THR A 1 294 ? -17.75 -11.938 7.891 1 97.62 294 THR A CA 1
ATOM 2352 C C . THR A 1 294 ? -17.859 -11.031 9.117 1 97.62 294 THR A C 1
ATOM 2354 O O . THR A 1 294 ? -17.719 -11.5 10.25 1 97.62 294 THR A O 1
ATOM 2357 N N . LEU A 1 295 ? -18.125 -9.742 8.883 1 97.38 295 LEU A N 1
ATOM 2358 C CA . LEU A 1 295 ? -18.25 -8.797 9.992 1 97.38 295 LEU A CA 1
ATOM 2359 C C . LEU A 1 295 ? -19.484 -9.102 10.828 1 97.38 295 LEU A C 1
ATOM 2361 O O . LEU A 1 295 ? -19.469 -8.945 12.047 1 97.38 295 LEU A O 1
ATOM 2365 N N . ASN A 1 296 ? -20.578 -9.531 10.164 1 96.31 296 ASN A N 1
ATOM 2366 C CA . ASN A 1 296 ? -21.75 -9.984 10.906 1 96.31 296 ASN A CA 1
ATOM 2367 C C . ASN A 1 296 ? -21.422 -11.211 11.758 1 96.31 296 ASN A C 1
ATOM 2369 O O . ASN A 1 296 ? -21.875 -11.312 12.906 1 96.31 296 ASN A O 1
ATOM 2373 N N . GLY A 1 297 ? -20.656 -12.172 11.156 1 97.31 297 GLY A N 1
ATOM 2374 C CA . GLY A 1 297 ? -20.234 -13.344 11.906 1 97.31 297 GLY A CA 1
ATOM 2375 C C . GLY A 1 297 ? -19.422 -12.992 13.133 1 97.31 297 GLY A C 1
ATOM 2376 O O . GLY A 1 297 ? -19.641 -13.555 14.211 1 97.31 297 GLY A O 1
ATOM 2377 N N . TRP A 1 298 ? -18.531 -12.07 13.023 1 97.5 298 TRP A N 1
ATOM 2378 C CA . TRP A 1 298 ? -17.734 -11.602 14.148 1 97.5 298 TRP A CA 1
ATOM 2379 C C . TRP A 1 298 ? -18.625 -11.039 15.258 1 97.5 298 TRP A C 1
ATOM 2381 O O . TRP A 1 298 ? -18.406 -11.328 16.438 1 97.5 298 TRP A O 1
ATOM 2391 N N . ARG A 1 299 ? -19.547 -10.227 14.859 1 96.06 299 ARG A N 1
ATOM 2392 C CA . ARG A 1 299 ? -20.422 -9.586 15.828 1 96.06 299 ARG A CA 1
ATOM 2393 C C . ARG A 1 299 ? -21.25 -10.617 16.594 1 96.06 299 ARG A C 1
ATOM 2395 O O . ARG A 1 299 ? -21.516 -10.453 17.781 1 96.06 299 ARG A O 1
ATOM 2402 N N . ARG A 1 300 ? -21.625 -11.703 15.961 1 96.94 300 ARG A N 1
ATOM 2403 C CA . ARG A 1 300 ? -22.625 -12.617 16.484 1 96.94 300 ARG A CA 1
ATOM 2404 C C . ARG A 1 300 ? -21.984 -13.844 17.125 1 96.94 300 ARG A C 1
ATOM 2406 O O . ARG A 1 300 ? -22.609 -14.516 17.953 1 96.94 300 ARG A O 1
ATOM 2413 N N . ILE A 1 301 ? -20.766 -14.188 16.75 1 98.25 301 ILE A N 1
ATOM 2414 C CA . ILE A 1 301 ? -20.141 -15.438 17.172 1 98.25 301 ILE A CA 1
ATOM 2415 C C . ILE A 1 301 ? -20.109 -15.523 18.703 1 98.25 301 ILE A C 1
ATOM 2417 O O . ILE A 1 301 ? -19.891 -14.516 19.375 1 98.25 301 ILE A O 1
ATOM 2421 N N . GLY A 1 302 ? -20.328 -16.688 19.219 1 98 302 GLY A N 1
ATOM 2422 C CA . GLY A 1 302 ? -20.422 -16.891 20.656 1 98 302 GLY A CA 1
ATOM 2423 C C . GLY A 1 302 ? -19.078 -17.078 21.344 1 98 302 GLY A C 1
ATOM 2424 O O . GLY A 1 302 ? -19 -17.078 22.562 1 98 302 GLY A O 1
ATOM 2425 N N . SER A 1 303 ? -18 -17.172 20.562 1 97.94 303 SER A N 1
ATOM 2426 C CA . SER A 1 303 ? -16.672 -17.422 21.109 1 97.94 303 SER A CA 1
ATOM 2427 C C . SER A 1 303 ? -16.219 -16.281 22.016 1 97.94 303 SER A C 1
ATOM 2429 O O . SER A 1 303 ? -16.375 -15.109 21.688 1 97.94 303 SER A O 1
ATOM 2431 N N . ALA A 1 304 ? -15.609 -16.609 23.156 1 96.5 304 ALA A N 1
ATOM 2432 C CA . ALA A 1 304 ? -15.078 -15.617 24.078 1 96.5 304 ALA A CA 1
ATOM 2433 C C . ALA A 1 304 ? -13.68 -15.172 23.672 1 96.5 304 ALA A C 1
ATOM 2435 O O . ALA A 1 304 ? -13.234 -14.07 24.016 1 96.5 304 ALA A O 1
ATOM 2436 N N . ASN A 1 305 ? -12.969 -16.031 23.016 1 97.5 305 ASN A N 1
ATOM 2437 C CA . ASN A 1 305 ? -11.633 -15.742 22.5 1 97.5 305 ASN A CA 1
ATOM 2438 C C . ASN A 1 305 ? -11.648 -15.562 20.984 1 97.5 305 ASN A C 1
ATOM 2440 O O . ASN A 1 305 ? -11.422 -16.516 20.234 1 97.5 305 ASN A O 1
ATOM 2444 N N . LYS A 1 306 ? -11.922 -14.375 20.547 1 98.06 306 LYS A N 1
ATOM 2445 C CA . LYS A 1 306 ? -12.047 -14.102 19.125 1 98.06 306 LYS A CA 1
ATOM 2446 C C . LYS A 1 306 ? -11.211 -12.891 18.719 1 98.06 306 LYS A C 1
ATOM 2448 O O . LYS A 1 306 ? -11.07 -11.945 19.5 1 98.06 306 LYS A O 1
ATOM 2453 N N . TYR A 1 307 ? -10.656 -12.898 17.609 1 98.75 307 TYR A N 1
ATOM 2454 C CA . TYR A 1 307 ? -9.852 -11.844 17 1 98.75 307 TYR A CA 1
ATOM 2455 C C . TYR A 1 307 ? -10.312 -11.539 15.586 1 98.75 307 TYR A C 1
ATOM 2457 O O . TYR A 1 307 ? -10.656 -12.445 14.836 1 98.75 307 TYR A O 1
ATOM 2465 N N . LEU A 1 308 ? -10.422 -10.234 15.203 1 98.69 308 LEU A N 1
ATOM 2466 C CA . LEU A 1 308 ? -10.836 -9.781 13.875 1 98.69 308 LEU A CA 1
ATOM 2467 C C . LEU A 1 308 ? -9.695 -9.039 13.18 1 98.69 308 LEU A C 1
ATOM 2469 O O . LEU A 1 308 ? -9.078 -8.148 13.766 1 98.69 308 LEU A O 1
ATOM 2473 N N . GLU A 1 309 ? -9.391 -9.438 12.039 1 98.62 309 GLU A N 1
ATOM 2474 C CA . GLU A 1 309 ? -8.453 -8.734 11.172 1 98.62 309 GLU A CA 1
ATOM 2475 C C . GLU A 1 309 ? -9.125 -8.312 9.867 1 98.62 309 GLU A C 1
ATOM 2477 O O . GLU A 1 309 ? -9.68 -9.141 9.148 1 98.62 309 GLU A O 1
ATOM 2482 N N . ILE A 1 310 ? -9.125 -7.016 9.531 1 98.38 310 ILE A N 1
ATOM 2483 C CA . ILE A 1 310 ? -9.672 -6.496 8.281 1 98.38 310 ILE A CA 1
ATOM 2484 C C . ILE A 1 310 ? -8.547 -5.887 7.445 1 98.38 310 ILE A C 1
ATOM 2486 O O . ILE A 1 310 ? -8.062 -4.789 7.746 1 98.38 310 ILE A O 1
ATOM 2490 N N . HIS A 1 311 ? -8.102 -6.535 6.414 1 98.06 311 HIS A N 1
ATOM 2491 C CA . HIS A 1 311 ? -6.98 -6.086 5.602 1 98.06 311 HIS A CA 1
ATOM 2492 C C . HIS A 1 311 ? -7.461 -5.383 4.336 1 98.06 311 HIS A C 1
ATOM 2494 O O . HIS A 1 311 ? -8.664 -5.258 4.113 1 98.06 311 HIS A O 1
ATOM 2500 N N . CYS A 1 312 ? -6.551 -4.832 3.477 1 97.19 312 CYS A N 1
ATOM 2501 C CA . CYS A 1 312 ? -6.895 -4.051 2.295 1 97.19 312 CYS A CA 1
ATOM 2502 C C . CYS A 1 312 ? -6.438 -4.758 1.023 1 97.19 312 CYS A C 1
ATOM 2504 O O . CYS A 1 312 ? -6.383 -4.145 -0.046 1 97.19 312 CYS A O 1
ATOM 2506 N N . TYR A 1 313 ? -6.121 -6.066 1.063 1 97.12 313 TYR A N 1
ATOM 2507 C CA . TYR A 1 313 ? -5.473 -6.773 -0.037 1 97.12 313 TYR A CA 1
ATOM 2508 C C . TYR A 1 313 ? -6.43 -7.773 -0.676 1 97.12 313 TYR A C 1
ATOM 2510 O O . TYR A 1 313 ? -7.551 -7.965 -0.198 1 97.12 313 TYR A O 1
ATOM 2518 N N . GLN A 1 314 ? -6.012 -8.312 -1.792 1 96.81 314 GLN A N 1
ATOM 2519 C CA . GLN A 1 314 ? -6.691 -9.484 -2.33 1 96.81 314 GLN A CA 1
ATOM 2520 C C . GLN A 1 314 ? -6.523 -10.695 -1.41 1 96.81 314 GLN A C 1
ATOM 2522 O O . GLN A 1 314 ? -5.406 -11.016 -1 1 96.81 314 GLN A O 1
ATOM 2527 N N . LYS A 1 315 ? -7.562 -11.312 -1.029 1 95.44 315 LYS A N 1
ATOM 2528 C CA . LYS A 1 315 ? -7.582 -12.258 0.083 1 95.44 315 LYS A CA 1
ATOM 2529 C C . LYS A 1 315 ? -6.652 -13.438 -0.181 1 95.44 315 LYS A C 1
ATOM 2531 O O . LYS A 1 315 ? -5.957 -13.898 0.724 1 95.44 315 LYS A O 1
ATOM 2536 N N . TRP A 1 316 ? -6.645 -13.961 -1.411 1 95.62 316 TRP A N 1
ATOM 2537 C CA . TRP A 1 316 ? -5.871 -15.172 -1.669 1 95.62 316 TRP A CA 1
ATOM 2538 C C . TRP A 1 316 ? -4.375 -14.891 -1.59 1 95.62 316 TRP A C 1
ATOM 2540 O O . TRP A 1 316 ? -3.609 -15.688 -1.047 1 95.62 316 TRP A O 1
ATOM 2550 N N . GLU A 1 317 ? -4 -13.766 -2.139 1 95.94 317 GLU A N 1
ATOM 2551 C CA . GLU A 1 317 ? -2.6 -13.367 -2.033 1 95.94 317 GLU A CA 1
ATOM 2552 C C . GLU A 1 317 ? -2.215 -13.086 -0.583 1 95.94 317 GLU A C 1
ATOM 2554 O O . GLU A 1 317 ? -1.178 -13.555 -0.108 1 95.94 317 GLU A O 1
ATOM 2559 N N . TYR A 1 318 ? -3.023 -12.328 0.143 1 97.25 318 TYR A N 1
ATOM 2560 C CA . TYR A 1 318 ? -2.725 -11.898 1.504 1 97.25 318 TYR A CA 1
ATOM 2561 C C . TYR A 1 318 ? -2.551 -13.094 2.432 1 97.25 318 TYR A C 1
ATOM 2563 O O . TYR A 1 318 ? -1.663 -13.102 3.285 1 97.25 318 TYR A O 1
ATOM 2571 N N . THR A 1 319 ? -3.387 -14.117 2.277 1 97.19 319 THR A N 1
ATOM 2572 C CA . THR A 1 319 ? -3.369 -15.273 3.162 1 97.19 319 THR A CA 1
ATOM 2573 C C . THR A 1 319 ? -2.023 -15.984 3.094 1 97.19 319 THR A C 1
ATOM 2575 O O . THR A 1 319 ? -1.629 -16.672 4.035 1 97.19 319 THR A O 1
ATOM 2578 N N . LEU A 1 320 ? -1.298 -15.758 1.956 1 97.12 320 LEU A N 1
ATOM 2579 C CA . LEU A 1 320 ? -0.052 -16.484 1.732 1 97.12 320 LEU A CA 1
ATOM 2580 C C . LEU A 1 320 ? 1.154 -15.586 1.982 1 97.12 320 LEU A C 1
ATOM 2582 O O . LEU A 1 320 ? 2.299 -16.016 1.819 1 97.12 320 LEU A O 1
ATOM 2586 N N . THR A 1 321 ? 0.94 -14.32 2.348 1 97.31 321 THR A N 1
ATOM 2587 C CA . THR A 1 321 ? 2.061 -13.445 2.682 1 97.31 321 THR A CA 1
ATOM 2588 C C . THR A 1 321 ? 2.713 -13.883 3.992 1 97.31 321 THR A C 1
ATOM 2590 O O . THR A 1 321 ? 2.064 -14.508 4.836 1 97.31 321 THR A O 1
ATOM 2593 N N . GLU A 1 322 ? 3.92 -13.578 4.207 1 97.06 322 GLU A N 1
ATOM 2594 C CA . GLU A 1 322 ? 4.648 -13.984 5.406 1 97.06 322 GLU A CA 1
ATOM 2595 C C . GLU A 1 322 ? 4.012 -13.391 6.66 1 97.06 322 GLU A C 1
ATOM 2597 O O . GLU A 1 322 ? 3.912 -14.07 7.688 1 97.06 322 GLU A O 1
ATOM 2602 N N . GLU A 1 323 ? 3.609 -12.125 6.594 1 97.31 323 GLU A N 1
ATOM 2603 C CA . GLU A 1 323 ? 2.967 -11.492 7.742 1 97.31 323 GLU A CA 1
ATOM 2604 C C . GLU A 1 323 ? 1.706 -12.242 8.156 1 97.31 323 GLU A C 1
ATOM 2606 O O . GLU A 1 323 ? 1.506 -12.531 9.336 1 97.31 323 GLU A O 1
ATOM 2611 N N . SER A 1 324 ? 0.888 -12.531 7.207 1 98.12 324 SER A N 1
ATOM 2612 C CA . SER A 1 324 ? -0.348 -13.25 7.492 1 98.12 324 SER A CA 1
ATOM 2613 C C . SER A 1 324 ? -0.061 -14.648 8.023 1 98.12 324 SER A C 1
ATOM 2615 O O . SER A 1 324 ? -0.64 -15.07 9.023 1 98.12 324 SER A O 1
ATOM 2617 N N . LEU A 1 325 ? 0.875 -15.375 7.363 1 98.25 325 LEU A N 1
ATOM 2618 C CA . LEU A 1 325 ? 1.192 -16.75 7.746 1 98.25 325 LEU A CA 1
ATOM 2619 C C . LEU A 1 325 ? 1.733 -16.797 9.172 1 98.25 325 LEU A C 1
ATOM 2621 O O . LEU A 1 325 ? 1.389 -17.703 9.938 1 98.25 325 LEU A O 1
ATOM 2625 N N . MET A 1 326 ? 2.523 -15.875 9.531 1 98.12 326 MET A N 1
ATOM 2626 C CA . MET A 1 326 ? 3.102 -15.883 10.867 1 98.12 326 MET A CA 1
ATOM 2627 C C . MET A 1 326 ? 2.037 -15.602 11.922 1 98.12 326 MET A C 1
ATOM 2629 O O . MET A 1 326 ? 2.098 -16.125 13.031 1 98.12 326 MET A O 1
ATOM 2633 N N . ARG A 1 327 ? 1.093 -14.766 11.617 1 98.44 327 ARG A N 1
ATOM 2634 C CA . ARG A 1 327 ? -0.015 -14.523 12.539 1 98.44 327 ARG A CA 1
ATOM 2635 C C . ARG A 1 327 ? -0.909 -15.758 12.656 1 98.44 327 ARG A C 1
ATOM 2637 O O . ARG A 1 327 ? -1.344 -16.109 13.75 1 98.44 327 ARG A O 1
ATOM 2644 N N . GLN A 1 328 ? -1.15 -16.375 11.5 1 98.75 328 GLN A N 1
ATOM 2645 C CA . GLN A 1 328 ? -1.9 -17.625 11.508 1 98.75 328 GLN A CA 1
ATOM 2646 C C . GLN A 1 328 ? -1.228 -18.656 12.398 1 98.75 328 GLN A C 1
ATOM 2648 O O . GLN A 1 328 ? -1.885 -19.297 13.227 1 98.75 328 GLN A O 1
ATOM 2653 N N . LYS A 1 329 ? 0.068 -18.766 12.273 1 98.75 329 LYS A N 1
ATOM 2654 C CA . LYS A 1 329 ? 0.833 -19.734 13.062 1 98.75 329 LYS A CA 1
ATOM 2655 C C . LYS A 1 329 ? 0.768 -19.406 14.547 1 98.75 329 LYS A C 1
ATOM 2657 O O . LYS A 1 329 ? 0.615 -20.297 15.383 1 98.75 329 LYS A O 1
ATOM 2662 N N . ALA A 1 330 ? 0.912 -18.141 14.859 1 98.75 330 ALA A N 1
ATOM 2663 C CA . ALA A 1 330 ? 0.85 -17.75 16.266 1 98.75 330 ALA A CA 1
ATOM 2664 C C . ALA A 1 330 ? -0.485 -18.141 16.891 1 98.75 330 ALA A C 1
ATOM 2666 O O . ALA A 1 330 ? -0.528 -18.625 18.016 1 98.75 330 ALA A O 1
ATOM 2667 N N . PHE A 1 331 ? -1.539 -17.922 16.172 1 98.75 331 PHE A N 1
ATOM 2668 C CA . PHE A 1 331 ? -2.871 -18.266 16.656 1 98.75 331 PHE A CA 1
ATOM 2669 C C . PHE A 1 331 ? -2.986 -19.766 16.906 1 98.75 331 PHE A C 1
ATOM 2671 O O . PHE A 1 331 ? -3.389 -20.203 17.984 1 98.75 331 PHE A O 1
ATOM 2678 N N . PHE A 1 332 ? -2.615 -20.578 15.906 1 98.88 332 PHE A N 1
ATOM 2679 C CA . PHE A 1 332 ? -2.734 -22.031 16.031 1 98.88 332 PHE A CA 1
ATOM 2680 C C . PHE A 1 332 ? -1.742 -22.562 17.062 1 98.88 332 PHE A C 1
ATOM 2682 O O . PHE A 1 332 ? -2.045 -23.516 17.797 1 98.88 332 PHE A O 1
ATOM 2689 N N . ASP A 1 333 ? -0.493 -21.984 17.172 1 98.81 333 ASP A N 1
ATOM 2690 C CA . ASP A 1 333 ? 0.45 -22.359 18.219 1 98.81 333 ASP A CA 1
ATOM 2691 C C . ASP A 1 333 ? -0.165 -22.188 19.609 1 98.81 333 ASP A C 1
ATOM 2693 O O . ASP A 1 333 ? 0.046 -23.016 20.5 1 98.81 333 ASP A O 1
ATOM 2697 N N . THR A 1 334 ? -0.87 -21.125 19.734 1 98.75 334 THR A N 1
ATOM 2698 C CA . THR A 1 334 ? -1.476 -20.812 21.016 1 98.75 334 THR A CA 1
ATOM 2699 C C . THR A 1 334 ? -2.549 -21.828 21.375 1 98.75 334 THR A C 1
ATOM 2701 O O . THR A 1 334 ? -2.559 -22.359 22.484 1 98.75 334 THR A O 1
ATOM 2704 N N . TYR A 1 335 ? -3.418 -22.188 20.453 1 98.56 335 TYR A N 1
ATOM 2705 C CA . TYR A 1 335 ? -4.633 -22.906 20.844 1 98.56 335 TYR A CA 1
ATOM 2706 C C . TYR A 1 335 ? -4.508 -24.391 20.531 1 98.56 335 TYR A C 1
ATOM 2708 O O . TYR A 1 335 ? -5.215 -25.203 21.125 1 98.56 335 TYR A O 1
ATOM 2716 N N . LEU A 1 336 ? -3.59 -24.75 19.562 1 98.69 336 LEU A N 1
ATOM 2717 C CA . LEU A 1 336 ? -3.449 -26.156 19.234 1 98.69 336 LEU A CA 1
ATOM 2718 C C . LEU A 1 336 ? -2.217 -26.766 19.906 1 98.69 336 LEU A C 1
ATOM 2720 O O . LEU A 1 336 ? -2.16 -27.969 20.141 1 98.69 336 LEU A O 1
ATOM 2724 N N . LEU A 1 337 ? -1.213 -25.953 20.219 1 98.19 337 LEU A N 1
ATOM 2725 C CA . LEU A 1 337 ? 0.018 -26.438 20.844 1 98.19 337 LEU A CA 1
ATOM 2726 C C . LEU A 1 337 ? 0.172 -25.875 22.25 1 98.19 337 LEU A C 1
ATOM 2728 O O . LEU A 1 337 ? 1.103 -26.25 22.969 1 98.19 337 LEU A O 1
ATOM 2732 N N . GLU A 1 338 ? -0.661 -24.922 22.625 1 97.62 338 GLU A N 1
ATOM 2733 C CA . GLU A 1 338 ? -0.657 -24.312 23.938 1 97.62 338 GLU A CA 1
ATOM 2734 C C . GLU A 1 338 ? 0.676 -23.625 24.234 1 97.62 338 GLU A C 1
ATOM 2736 O O . GLU A 1 338 ? 1.194 -23.703 25.344 1 97.62 338 GLU A O 1
ATOM 2741 N N . LYS A 1 339 ? 1.173 -23.109 23.188 1 97.5 339 LYS A N 1
ATOM 2742 C CA . LYS A 1 339 ? 2.396 -22.328 23.328 1 97.5 339 LYS A CA 1
ATOM 2743 C C . LYS A 1 339 ? 2.078 -20.859 23.625 1 97.5 339 LYS A C 1
ATOM 2745 O O . LYS A 1 339 ? 1.048 -20.344 23.203 1 97.5 339 LYS A O 1
ATOM 2750 N N . GLU A 1 340 ? 2.98 -20.297 24.359 1 97.5 340 GLU A N 1
ATOM 2751 C CA . GLU A 1 340 ? 2.885 -18.859 24.531 1 97.5 340 GLU A CA 1
ATOM 2752 C C . GLU A 1 340 ? 3.342 -18.125 23.266 1 97.5 340 GLU A C 1
ATOM 2754 O O . GLU A 1 340 ? 4.43 -18.391 22.75 1 97.5 340 GLU A O 1
ATOM 2759 N N . THR A 1 341 ? 2.463 -17.312 22.703 1 97.94 341 THR A N 1
ATOM 2760 C CA . THR A 1 341 ? 2.775 -16.531 21.516 1 97.94 341 THR A CA 1
ATOM 2761 C C . THR A 1 341 ? 2.342 -15.086 21.703 1 97.94 341 THR A C 1
ATOM 2763 O O . THR A 1 341 ? 1.843 -14.703 22.766 1 97.94 341 THR A O 1
ATOM 2766 N N . GLU A 1 342 ? 2.549 -14.281 20.719 1 97.62 342 GLU A N 1
ATOM 2767 C CA . GLU A 1 342 ? 2.184 -12.867 20.719 1 97.62 342 GLU A CA 1
ATOM 2768 C C . GLU A 1 342 ? 0.671 -12.688 20.797 1 97.62 342 GLU A C 1
ATOM 2770 O O . GLU A 1 342 ? 0.184 -11.578 21.031 1 97.62 342 GLU A O 1
ATOM 2775 N N . VAL A 1 343 ? -0.111 -13.734 20.656 1 98.31 343 VAL A N 1
ATOM 2776 C CA . VAL A 1 343 ? -1.568 -13.664 20.688 1 98.31 343 VAL A CA 1
ATOM 2777 C C . VAL A 1 343 ? -2.031 -13.047 22.016 1 98.31 343 VAL A C 1
ATOM 2779 O O . VAL A 1 343 ? -3.035 -12.328 22.047 1 98.31 343 VAL A O 1
ATOM 2782 N N . LYS A 1 344 ? -1.264 -13.32 23.031 1 97 344 LYS A N 1
ATOM 2783 C CA . LYS A 1 344 ? -1.646 -12.812 24.344 1 97 344 LYS A CA 1
ATOM 2784 C C . LYS A 1 344 ? -1.635 -11.281 24.359 1 97 344 LYS A C 1
ATOM 2786 O O . LYS A 1 344 ? -2.227 -10.664 25.25 1 97 344 LYS A O 1
ATOM 2791 N N . PHE A 1 345 ? -0.964 -10.641 23.344 1 97.31 345 PHE A N 1
ATOM 2792 C CA . PHE A 1 345 ? -0.872 -9.188 23.281 1 97.31 345 PHE A CA 1
ATOM 2793 C C . PHE A 1 345 ? -1.739 -8.633 22.172 1 97.31 345 PHE A C 1
ATOM 2795 O O . PHE A 1 345 ? -1.801 -7.414 21.969 1 97.31 345 PHE A O 1
ATOM 2802 N N . TRP A 1 346 ? -2.455 -9.516 21.391 1 97.62 346 TRP A N 1
ATOM 2803 C CA . TRP A 1 346 ? -3.254 -9.055 20.25 1 97.62 346 TRP A CA 1
ATOM 2804 C C . TRP A 1 346 ? -4.418 -8.188 20.719 1 97.62 346 TRP A C 1
ATOM 2806 O O . TRP A 1 346 ? -5.105 -8.531 21.688 1 97.62 346 TRP A O 1
ATOM 2816 N N . PRO A 1 347 ? -4.59 -7.016 20 1 96.94 347 PRO A N 1
ATOM 2817 C CA . PRO A 1 347 ? -5.906 -6.395 20.156 1 96.94 347 PRO A CA 1
ATOM 2818 C C . PRO A 1 347 ? -7.031 -7.238 19.562 1 96.94 347 PRO A C 1
ATOM 2820 O O . PRO A 1 347 ? -6.805 -7.992 18.609 1 96.94 347 PRO A O 1
ATOM 2823 N N . PRO A 1 348 ? -8.227 -7.137 20.078 1 98 348 PRO A N 1
ATOM 2824 C CA . PRO A 1 348 ? -9.344 -7.91 19.516 1 98 348 PRO A CA 1
ATOM 2825 C C . PRO A 1 348 ? -9.586 -7.625 18.047 1 98 348 PRO A C 1
ATOM 2827 O O . PRO A 1 348 ? -9.922 -8.531 17.281 1 98 348 PRO A O 1
ATOM 2830 N N . VAL A 1 349 ? -9.398 -6.332 17.594 1 98.5 349 VAL A N 1
ATOM 2831 C CA . VAL A 1 349 ? -9.617 -5.965 16.203 1 98.5 349 VAL A CA 1
ATOM 2832 C C . VAL A 1 349 ? -8.391 -5.246 15.656 1 98.5 349 VAL A C 1
ATOM 2834 O O . VAL A 1 349 ? -7.91 -4.277 16.25 1 98.5 349 VAL A O 1
ATOM 2837 N N . ARG A 1 350 ? -7.801 -5.699 14.672 1 98.38 350 ARG A N 1
ATOM 2838 C CA . ARG A 1 350 ? -6.844 -4.984 13.836 1 98.38 350 ARG A CA 1
ATOM 2839 C C . ARG A 1 350 ? -7.406 -4.738 12.438 1 98.38 350 ARG A C 1
ATOM 2841 O O . ARG A 1 350 ? -7.965 -5.645 11.82 1 98.38 350 ARG A O 1
ATOM 2848 N N . TRP A 1 351 ? -7.336 -3.523 11.953 1 98.38 351 TRP A N 1
ATOM 2849 C CA . TRP A 1 351 ? -8.008 -3.16 10.711 1 98.38 351 TRP A CA 1
ATOM 2850 C C . TRP A 1 351 ? -7.195 -2.139 9.93 1 98.38 351 TRP A C 1
ATOM 2852 O O . TRP A 1 351 ? -6.207 -1.6 10.438 1 98.38 351 TRP A O 1
ATOM 2862 N N . THR A 1 352 ? -7.523 -1.899 8.656 1 98.44 352 THR A N 1
ATOM 2863 C CA . THR A 1 352 ? -6.77 -0.973 7.824 1 98.44 352 THR A CA 1
ATOM 2864 C C . THR A 1 352 ? -7.633 0.218 7.422 1 98.44 352 THR A C 1
ATOM 2866 O O . THR A 1 352 ? -8.805 0.052 7.074 1 98.44 352 THR A O 1
ATOM 2869 N N . MET A 1 353 ? -7.121 1.391 7.539 1 98.31 353 MET A N 1
ATOM 2870 C CA . MET A 1 353 ? -7.672 2.582 6.898 1 98.31 353 MET A CA 1
ATOM 2871 C C . MET A 1 353 ? -7.141 2.725 5.477 1 98.31 353 MET A C 1
ATOM 2873 O O . MET A 1 353 ? -5.969 3.061 5.273 1 98.31 353 MET A O 1
ATOM 2877 N N . ARG A 1 354 ? -7.984 2.482 4.5 1 97.88 354 ARG A N 1
ATOM 2878 C CA . ARG A 1 354 ? -7.574 2.42 3.102 1 97.88 354 ARG A CA 1
ATOM 2879 C C . ARG A 1 354 ? -7.461 3.816 2.5 1 97.88 354 ARG A C 1
ATOM 2881 O O . ARG A 1 354 ? -8.227 4.715 2.855 1 97.88 354 ARG A O 1
ATOM 2888 N N . GLU A 1 355 ? -6.559 3.934 1.59 1 97.44 355 GLU A N 1
ATOM 2889 C CA . GLU A 1 355 ? -6.426 5.188 0.853 1 97.44 355 GLU A CA 1
ATOM 2890 C C . GLU A 1 355 ? -6.504 4.953 -0.653 1 97.44 355 GLU A C 1
ATOM 2892 O O . GLU A 1 355 ? -7.074 5.766 -1.384 1 97.44 355 GLU A O 1
ATOM 2897 N N . SER A 1 356 ? -5.914 3.945 -1.18 1 97.19 356 SER A N 1
ATOM 2898 C CA . SER A 1 356 ? -5.934 3.502 -2.57 1 97.19 356 SER A CA 1
ATOM 2899 C C . SER A 1 356 ? -5.562 2.029 -2.688 1 97.19 356 SER A C 1
ATOM 2901 O O . SER A 1 356 ? -5.496 1.318 -1.681 1 97.19 356 SER A O 1
ATOM 2903 N N . PHE A 1 357 ? -5.414 1.485 -3.893 1 96.94 357 PHE A N 1
ATOM 2904 C CA . PHE A 1 357 ? -5.125 0.076 -4.129 1 96.94 357 PHE A CA 1
ATOM 2905 C C . PHE A 1 357 ? -3.885 -0.36 -3.357 1 96.94 357 PHE A C 1
ATOM 2907 O O . PHE A 1 357 ? -2.773 0.072 -3.668 1 96.94 357 PHE A O 1
ATOM 2914 N N . TYR A 1 358 ? -4.023 -1.229 -2.303 1 96.56 358 TYR A N 1
ATOM 2915 C CA . TYR A 1 358 ? -3.004 -1.858 -1.469 1 96.56 358 TYR A CA 1
ATOM 2916 C C . TYR A 1 358 ? -2.283 -0.823 -0.613 1 96.56 358 TYR A C 1
ATOM 2918 O O . TYR A 1 358 ? -1.233 -1.109 -0.034 1 96.56 358 TYR A O 1
ATOM 2926 N N . ASN A 1 359 ? -2.76 0.434 -0.576 1 96.25 359 ASN A N 1
ATOM 2927 C CA . ASN A 1 359 ? -2.266 1.516 0.271 1 96.25 359 ASN A CA 1
ATOM 2928 C C . ASN A 1 359 ? -3.199 1.774 1.449 1 96.25 359 ASN A C 1
ATOM 2930 O O . ASN A 1 359 ? -4.32 2.256 1.266 1 96.25 359 ASN A O 1
ATOM 2934 N N . ALA A 1 360 ? -2.717 1.381 2.645 1 97.31 360 ALA A N 1
ATOM 2935 C CA . ALA A 1 360 ? -3.559 1.51 3.832 1 97.31 360 ALA A CA 1
ATOM 2936 C C . ALA A 1 360 ? -2.713 1.573 5.102 1 97.31 360 ALA A C 1
ATOM 2938 O O . ALA A 1 360 ? -1.517 1.274 5.07 1 97.31 360 ALA A O 1
ATOM 2939 N N . GLU A 1 361 ? -3.283 2.006 6.152 1 97.31 361 GLU A N 1
ATOM 2940 C CA . GLU A 1 361 ? -2.666 2.074 7.473 1 97.31 361 GLU A CA 1
ATOM 2941 C C . GLU A 1 361 ? -3.309 1.078 8.43 1 97.31 361 GLU A C 1
ATOM 2943 O O . GLU A 1 361 ? -4.531 1.058 8.594 1 97.31 361 GLU A O 1
ATOM 2948 N N . TRP A 1 362 ? -2.529 0.235 9.078 1 98.12 362 TRP A N 1
ATOM 2949 C CA . TRP A 1 362 ? -3.041 -0.679 10.094 1 98.12 362 TRP A CA 1
ATOM 2950 C C . TRP A 1 362 ? -3.377 0.069 11.375 1 98.12 362 TRP A C 1
ATOM 2952 O O . TRP A 1 362 ? -2.58 0.877 11.859 1 98.12 362 TRP A O 1
ATOM 2962 N N . ARG A 1 363 ? -4.539 -0.187 11.922 1 98.12 363 ARG A N 1
ATOM 2963 C CA . ARG A 1 363 ? -5.027 0.383 13.172 1 98.12 363 ARG A CA 1
ATOM 2964 C C . ARG A 1 363 ? -5.617 -0.696 14.078 1 98.12 363 ARG A C 1
ATOM 2966 O O . ARG A 1 363 ? -5.738 -1.854 13.664 1 98.12 363 ARG A O 1
ATOM 2973 N N . TYR A 1 364 ? -5.984 -0.357 15.344 1 98.06 364 TYR A N 1
ATOM 2974 C CA . TYR A 1 364 ? -6.461 -1.312 16.344 1 98.06 364 TYR A CA 1
ATOM 2975 C C . TYR A 1 364 ? -7.691 -0.776 17.062 1 98.06 364 TYR A C 1
ATOM 2977 O O . TYR A 1 364 ? -7.879 0.438 17.172 1 98.06 364 TYR A O 1
ATOM 2985 N N . ALA A 1 365 ? -8.562 -1.596 17.469 1 98 365 ALA A N 1
ATOM 2986 C CA . ALA A 1 365 ? -9.766 -1.251 18.219 1 98 365 ALA A CA 1
ATOM 2987 C C . ALA A 1 365 ? -10.203 -2.41 19.109 1 98 365 ALA A C 1
ATOM 2989 O O . ALA A 1 365 ? -9.859 -3.566 18.859 1 98 365 ALA A O 1
ATOM 2990 N N . PRO A 1 366 ? -10.922 -2.125 20.156 1 97.19 366 PRO A N 1
ATOM 2991 C CA . PRO A 1 366 ? -11.422 -3.201 21.016 1 97.19 366 PRO A CA 1
ATOM 2992 C C . PRO A 1 366 ? -12.641 -3.906 20.422 1 97.19 366 PRO A C 1
ATOM 2994 O O . PRO A 1 366 ? -12.938 -5.047 20.781 1 97.19 366 PRO A O 1
ATOM 2997 N N . THR A 1 367 ? -13.359 -3.111 19.5 1 96.75 367 THR A N 1
ATOM 2998 C CA . THR A 1 367 ? -14.578 -3.686 18.938 1 96.75 367 THR A CA 1
ATOM 2999 C C . THR A 1 367 ? -14.812 -3.174 17.516 1 96.75 367 THR A C 1
ATOM 3001 O O . THR A 1 367 ? -14.125 -2.25 17.062 1 96.75 367 THR A O 1
ATOM 3004 N N . PHE A 1 368 ? -15.75 -3.781 16.828 1 96.5 368 PHE A N 1
ATOM 3005 C CA . PHE A 1 368 ? -16.391 -3.338 15.602 1 96.5 368 PHE A CA 1
ATOM 3006 C C . PHE A 1 368 ? -17.906 -3.42 15.727 1 96.5 368 PHE A C 1
ATOM 3008 O O . PHE A 1 368 ? -18.453 -4.449 16.141 1 96.5 368 PHE A O 1
ATOM 3015 N N . PRO A 1 369 ? -18.594 -2.387 15.422 1 95.12 369 PRO A N 1
ATOM 3016 C CA . PRO A 1 369 ? -18.172 -1.063 14.961 1 95.12 369 PRO A CA 1
ATOM 3017 C C . PRO A 1 369 ? -17.203 -0.386 15.938 1 95.12 369 PRO A C 1
ATOM 3019 O O . PRO A 1 369 ? -17.203 -0.701 17.125 1 95.12 369 PRO A O 1
ATOM 3022 N N . PHE A 1 370 ? -16.469 0.521 15.422 1 96.62 370 PHE A N 1
ATOM 3023 C CA . PHE A 1 370 ? -15.367 1.118 16.172 1 96.62 370 PHE A CA 1
ATOM 3024 C C . PHE A 1 370 ? -15.891 2.119 17.188 1 96.62 370 PHE A C 1
ATOM 3026 O O . PHE A 1 370 ? -16.781 2.918 16.891 1 96.62 370 PHE A O 1
ATOM 3033 N N . PRO A 1 371 ? -15.281 2.064 18.391 1 94.56 371 PRO A N 1
ATOM 3034 C CA . PRO A 1 371 ? -15.633 3.084 19.375 1 94.56 371 PRO A CA 1
ATOM 3035 C C . PRO A 1 371 ? -15.305 4.5 18.906 1 94.56 371 PRO A C 1
ATOM 3037 O O . PRO A 1 371 ? -14.289 4.711 18.25 1 94.56 371 PRO A O 1
ATOM 3040 N N . GLY A 1 372 ? -16.141 5.402 19.203 1 92.44 372 GLY A N 1
ATOM 3041 C CA . GLY A 1 372 ? -15.875 6.801 18.922 1 92.44 372 GLY A CA 1
ATOM 3042 C C . GLY A 1 372 ? -16.297 7.215 17.516 1 92.44 372 GLY A C 1
ATOM 3043 O O . GLY A 1 372 ? -16.109 8.367 17.125 1 92.44 372 GLY A O 1
ATOM 3044 N N . THR A 1 373 ? -16.859 6.262 16.75 1 96 373 THR A N 1
ATOM 3045 C CA . THR A 1 373 ? -17.359 6.609 15.422 1 96 373 THR A CA 1
ATOM 3046 C C . THR A 1 373 ? -18.422 7.695 15.516 1 96 373 THR A C 1
ATOM 3048 O O . THR A 1 373 ? -19.359 7.594 16.312 1 96 373 THR A O 1
ATOM 3051 N N . ALA A 1 374 ? -18.234 8.758 14.773 1 96 374 ALA A N 1
ATOM 3052 C CA . ALA A 1 374 ? -19.203 9.852 14.711 1 96 374 ALA A CA 1
ATOM 3053 C C . ALA A 1 374 ? -20.016 9.789 13.422 1 96 374 ALA A C 1
ATOM 3055 O O . ALA A 1 374 ? -19.594 10.32 12.391 1 96 374 ALA A O 1
ATOM 3056 N N . TYR A 1 375 ? -21.156 9.273 13.516 1 96.94 375 TYR A N 1
ATOM 3057 C CA . TYR A 1 375 ? -21.969 9.188 12.305 1 96.94 375 TYR A CA 1
ATOM 3058 C C . TYR A 1 375 ? -22.422 10.57 11.852 1 96.94 375 TYR A C 1
ATOM 3060 O O . TYR A 1 375 ? -23.047 11.305 12.625 1 96.94 375 TYR A O 1
ATOM 3068 N N . GLU A 1 376 ? -22.047 10.93 10.648 1 97 376 GLU A N 1
ATOM 3069 C CA . GLU A 1 376 ? -22.375 12.234 10.07 1 97 376 GLU A CA 1
ATOM 3070 C C . GLU A 1 376 ? -23.328 12.094 8.883 1 97 376 GLU A C 1
ATOM 3072 O O . GLU A 1 376 ? -23.25 11.109 8.141 1 97 376 GLU A O 1
ATOM 3077 N N . LYS A 1 377 ? -24.156 13.078 8.766 1 98.06 377 LYS A N 1
ATOM 3078 C CA . LYS A 1 377 ? -25.078 13.102 7.637 1 98.06 377 LYS A CA 1
ATOM 3079 C C . LYS A 1 377 ? -24.672 14.156 6.609 1 98.06 377 LYS A C 1
ATOM 3081 O O . LYS A 1 377 ? -24.25 15.25 6.973 1 98.06 377 LYS A O 1
ATOM 3086 N N . LEU A 1 378 ? -24.672 13.812 5.391 1 98.56 378 LEU A N 1
ATOM 3087 C CA . LEU A 1 378 ? -24.422 14.68 4.25 1 98.56 378 LEU A CA 1
ATOM 3088 C C . LEU A 1 378 ? -25.656 14.789 3.365 1 98.56 378 LEU A C 1
ATOM 3090 O O . LEU A 1 378 ? -26.172 13.781 2.869 1 98.56 378 LEU A O 1
ATOM 3094 N N . TYR A 1 379 ? -26.125 16 3.109 1 98.44 379 TYR A N 1
ATOM 3095 C CA . TYR A 1 379 ? -27.375 16.25 2.406 1 98.44 379 TYR A CA 1
ATOM 3096 C C . TYR A 1 379 ? -27.109 16.719 0.977 1 98.44 379 TYR A C 1
ATOM 3098 O O . TYR A 1 379 ? -26.266 17.562 0.739 1 98.44 379 TYR A O 1
ATOM 3106 N N . PRO A 1 380 ? -27.797 16.125 -0.003 1 98.19 380 PRO A N 1
ATOM 3107 C CA . PRO A 1 380 ? -27.641 16.594 -1.382 1 98.19 380 PRO A CA 1
ATOM 3108 C C . PRO A 1 380 ? -28.031 18.062 -1.552 1 98.19 380 PRO A C 1
ATOM 3110 O O . PRO A 1 380 ? -28.969 18.531 -0.915 1 98.19 380 PRO A O 1
ATOM 3113 N N . THR A 1 381 ? -27.297 18.719 -2.414 1 96.06 381 THR A N 1
ATOM 3114 C CA . THR A 1 381 ? -27.594 20.094 -2.754 1 96.06 381 THR A CA 1
ATOM 3115 C C . THR A 1 381 ? -28.031 20.219 -4.211 1 96.06 381 THR A C 1
ATOM 3117 O O . THR A 1 381 ? -27.75 19.344 -5.023 1 96.06 381 THR A O 1
ATOM 3120 N N . PRO A 1 382 ? -28.719 21.25 -4.559 1 93.56 382 PRO A N 1
ATOM 3121 C CA . PRO A 1 382 ? -29.172 21.438 -5.938 1 93.56 382 PRO A CA 1
ATOM 3122 C C . PRO A 1 382 ? -28.016 21.562 -6.926 1 93.56 382 PRO A C 1
ATOM 3124 O O . PRO A 1 382 ? -28.188 21.312 -8.125 1 93.56 382 PRO A O 1
ATOM 3127 N N . SER A 1 383 ? -26.859 21.859 -6.441 1 93.62 383 SER A N 1
ATOM 3128 C CA . SER A 1 383 ? -25.688 22.016 -7.293 1 93.62 383 SER A CA 1
ATOM 3129 C C . SER A 1 383 ? -25.031 20.672 -7.59 1 93.62 383 SER A C 1
ATOM 3131 O O . SER A 1 383 ? -24 20.594 -8.266 1 93.62 383 SER A O 1
ATOM 3133 N N . GLY A 1 384 ? -25.594 19.641 -7.066 1 96.44 384 GLY A N 1
ATOM 3134 C CA . GLY A 1 384 ? -25.016 18.312 -7.266 1 96.44 384 GLY A CA 1
ATOM 3135 C C . GLY A 1 384 ? -23.969 17.953 -6.219 1 96.44 384 GLY A C 1
ATOM 3136 O O . GLY A 1 384 ? -23.141 17.078 -6.441 1 96.44 384 GLY A O 1
ATOM 3137 N N . GLY A 1 385 ? -24.078 18.75 -5.137 1 97.38 385 GLY A N 1
ATOM 3138 C CA . GLY A 1 385 ? -23.125 18.5 -4.074 1 97.38 385 GLY A CA 1
ATOM 3139 C C . GLY A 1 385 ? -23.734 17.844 -2.857 1 97.38 385 GLY A C 1
ATOM 3140 O O . GLY A 1 385 ? -24.922 17.453 -2.881 1 97.38 385 GLY A O 1
ATOM 3141 N N . LEU A 1 386 ? -22.891 17.516 -1.884 1 98.25 386 LEU A N 1
ATOM 3142 C CA . LEU A 1 386 ? -23.25 17.094 -0.537 1 98.25 386 LEU A CA 1
ATOM 3143 C C . LEU A 1 386 ? -22.797 18.125 0.497 1 98.25 386 LEU A C 1
ATOM 3145 O O . LEU A 1 386 ? -21.734 18.719 0.358 1 98.25 386 LEU A O 1
ATOM 3149 N N . SER A 1 387 ? -23.656 18.312 1.507 1 97 387 SER A N 1
ATOM 3150 C CA . SER A 1 387 ? -23.375 19.297 2.557 1 97 387 SER A CA 1
ATOM 3151 C C . SER A 1 387 ? -23.734 18.734 3.934 1 97 387 SER A C 1
ATOM 3153 O O . SER A 1 387 ? -24.656 17.938 4.062 1 97 387 SER A O 1
ATOM 3155 N N . HIS A 1 388 ? -23.031 19.234 4.906 1 95.62 388 HIS A N 1
ATOM 3156 C CA . HIS A 1 388 ? -23.375 18.891 6.277 1 95.62 388 HIS A CA 1
ATOM 3157 C C . HIS A 1 388 ? -24.609 19.656 6.746 1 95.62 388 HIS A C 1
ATOM 3159 O O . HIS A 1 388 ? -25.188 19.344 7.797 1 95.62 388 HIS A O 1
ATOM 3165 N N . ILE A 1 389 ? -25.047 20.531 5.926 1 95.06 389 ILE A N 1
ATOM 3166 C CA . ILE A 1 389 ? -26.188 21.391 6.266 1 95.06 389 ILE A CA 1
ATOM 3167 C C . ILE A 1 389 ? -27.422 20.922 5.492 1 95.06 389 ILE A C 1
ATOM 3169 O O . ILE A 1 389 ? -27.422 20.891 4.262 1 95.06 389 ILE A O 1
ATOM 3173 N N . PRO A 1 390 ? -28.484 20.609 6.145 1 94.5 390 PRO A N 1
ATOM 3174 C CA . PRO A 1 390 ? -29.719 20.234 5.438 1 94.5 390 PRO A CA 1
ATOM 3175 C C . PRO A 1 390 ? -30.25 21.359 4.555 1 94.5 390 PRO A C 1
ATOM 3177 O O . PRO A 1 390 ? -30.156 22.531 4.922 1 94.5 390 PRO A O 1
ATOM 3180 N N . GLN A 1 391 ? -30.844 20.953 3.512 1 91.88 391 GLN A N 1
ATOM 3181 C CA . GLN A 1 391 ? -31.406 21.922 2.576 1 91.88 391 GLN A CA 1
ATOM 3182 C C . GLN A 1 391 ? -32.875 22.234 2.896 1 91.88 391 GLN A C 1
ATOM 3184 O O . GLN A 1 391 ? -33.625 21.328 3.189 1 91.88 391 GLN A O 1
ATOM 3189 N N . LEU A 1 392 ? -33.25 23.469 2.777 1 91.19 392 LEU A N 1
ATOM 3190 C CA . LEU A 1 392 ? -34.594 23.891 3.115 1 91.19 392 LEU A CA 1
ATOM 3191 C C . LEU A 1 392 ? -35.5 23.797 1.899 1 91.19 392 LEU A C 1
ATOM 3193 O O . LEU A 1 392 ? -36.719 23.609 2.041 1 91.19 392 LEU A O 1
ATOM 3197 N N . THR A 1 393 ? -34.938 23.953 0.809 1 91.44 393 THR A N 1
ATOM 3198 C CA . THR A 1 393 ? -35.75 23.984 -0.406 1 91.44 393 THR A CA 1
ATOM 3199 C C . THR A 1 393 ? -35.875 22.578 -1.003 1 91.44 393 THR A C 1
ATOM 3201 O O . THR A 1 393 ? -34.875 21.875 -1.143 1 91.44 393 THR A O 1
ATOM 3204 N N . GLU A 1 394 ? -37.125 22.281 -1.315 1 96.25 394 GLU A N 1
ATOM 3205 C CA . GLU A 1 394 ? -37.344 21 -1.983 1 96.25 394 GLU A CA 1
ATOM 3206 C C . GLU A 1 394 ? -36.781 21.016 -3.4 1 96.25 394 GLU A C 1
ATOM 3208 O O . GLU A 1 394 ? -36.906 22 -4.121 1 96.25 394 GLU A O 1
ATOM 3213 N N . SER A 1 395 ? -36.062 20 -3.652 1 96.81 395 SER A N 1
ATOM 3214 C CA . SER A 1 395 ? -35.5 19.812 -4.977 1 96.81 395 SER A CA 1
ATOM 3215 C C . SER A 1 395 ? -35.625 18.375 -5.445 1 96.81 395 SER A C 1
ATOM 3217 O O . SER A 1 395 ? -36.062 17.5 -4.68 1 96.81 395 SER A O 1
ATOM 3219 N N . ARG A 1 396 ? -35.406 18.125 -6.742 1 97.75 396 ARG A N 1
ATOM 3220 C CA . ARG A 1 396 ? -35.438 16.766 -7.285 1 97.75 396 ARG A CA 1
ATOM 3221 C C . ARG A 1 396 ? -34.5 16.625 -8.461 1 97.75 396 ARG A C 1
ATOM 3223 O O . ARG A 1 396 ? -34.125 17.609 -9.102 1 97.75 396 ARG A O 1
ATOM 3230 N N . VAL A 1 397 ? -33.969 15.516 -8.688 1 98.25 397 VAL A N 1
ATOM 3231 C CA . VAL A 1 397 ? -33.156 15.125 -9.852 1 98.25 397 VAL A CA 1
ATOM 3232 C C . VAL A 1 397 ? -33.688 13.805 -10.414 1 98.25 397 VAL A C 1
ATOM 3234 O O . VAL A 1 397 ? -34.406 13.062 -9.719 1 98.25 397 VAL A O 1
ATOM 3237 N N . SER A 1 398 ? -33.469 13.57 -11.68 1 98.19 398 SER A N 1
ATOM 3238 C CA . SER A 1 398 ? -33.969 12.359 -12.328 1 98.19 398 SER A CA 1
ATOM 3239 C C . SER A 1 398 ? -32.906 11.758 -13.258 1 98.19 398 SER A C 1
ATOM 3241 O O . SER A 1 398 ? -31.953 12.438 -13.633 1 98.19 398 SER A O 1
ATOM 3243 N N . TYR A 1 399 ? -33 10.539 -13.547 1 98.19 399 TYR A N 1
ATOM 3244 C CA . TYR A 1 399 ? -32.156 9.828 -14.5 1 98.19 399 TYR A CA 1
ATOM 3245 C C . TYR A 1 399 ? -32.906 8.695 -15.172 1 98.19 399 TYR A C 1
ATOM 3247 O O . TYR A 1 399 ? -33.938 8.227 -14.656 1 98.19 399 TYR A O 1
ATOM 3255 N N . ASP A 1 400 ? -32.469 8.312 -16.375 1 98.44 400 ASP A N 1
ATOM 3256 C CA . ASP A 1 400 ? -33.031 7.137 -17.047 1 98.44 400 ASP A CA 1
ATOM 3257 C C . ASP A 1 400 ? -32.812 5.879 -16.203 1 98.44 400 ASP A C 1
ATOM 3259 O O . ASP A 1 400 ? -31.719 5.582 -15.758 1 98.44 400 ASP A O 1
ATOM 3263 N N . ALA A 1 401 ? -33.875 5.148 -16 1 97.94 401 ALA A N 1
ATOM 3264 C CA . ALA A 1 401 ? -33.906 4.059 -15.031 1 97.94 401 ALA A CA 1
ATOM 3265 C C . ALA A 1 401 ? -32.906 2.955 -15.422 1 97.94 401 ALA A C 1
ATOM 3267 O O . ALA A 1 401 ? -32.438 2.201 -14.562 1 97.94 401 ALA A O 1
ATOM 3268 N N . GLN A 1 402 ? -32.625 2.811 -16.672 1 96.19 402 GLN A N 1
ATOM 3269 C CA . GLN A 1 402 ? -31.781 1.693 -17.109 1 96.19 402 GLN A CA 1
ATOM 3270 C C . GLN A 1 402 ? -30.344 2.135 -17.344 1 96.19 402 GLN A C 1
ATOM 3272 O O . GLN A 1 402 ? -29.406 1.45 -16.938 1 96.19 402 GLN A O 1
ATOM 3277 N N . ALA A 1 403 ? -30.172 3.291 -17.953 1 95 403 ALA A N 1
ATOM 3278 C CA . ALA A 1 403 ? -28.844 3.656 -18.422 1 95 403 ALA A CA 1
ATOM 3279 C C . ALA A 1 403 ? -28.328 4.902 -17.719 1 95 403 ALA A C 1
ATOM 3281 O O . ALA A 1 403 ? -27.125 5.195 -17.75 1 95 403 ALA A O 1
ATOM 3282 N N . GLY A 1 404 ? -29.188 5.594 -17.062 1 96.81 404 GLY A N 1
ATOM 3283 C CA . GLY A 1 404 ? -28.812 6.879 -16.5 1 96.81 404 GLY A CA 1
ATOM 3284 C C . GLY A 1 404 ? -28.234 6.77 -15.094 1 96.81 404 GLY A C 1
ATOM 3285 O O . GLY A 1 404 ? -28.234 5.688 -14.5 1 96.81 404 GLY A O 1
ATOM 3286 N N . GLU A 1 405 ? -27.672 7.852 -14.57 1 97.62 405 GLU A N 1
ATOM 3287 C CA . GLU A 1 405 ? -27.141 7.969 -13.211 1 97.62 405 GLU A CA 1
ATOM 3288 C C . GLU A 1 405 ? -27.156 9.422 -12.742 1 97.62 405 GLU A C 1
ATOM 3290 O O . GLU A 1 405 ? -27.188 10.344 -13.555 1 97.62 405 GLU A O 1
ATOM 3295 N N . VAL A 1 406 ? -27.172 9.625 -11.508 1 98.12 406 VAL A N 1
ATOM 3296 C CA . VAL A 1 406 ? -26.969 10.914 -10.859 1 98.12 406 VAL A CA 1
ATOM 3297 C C . VAL A 1 406 ? -25.828 10.812 -9.852 1 98.12 406 VAL A C 1
ATOM 3299 O O . VAL A 1 406 ? -25.641 9.766 -9.227 1 98.12 406 VAL A O 1
ATOM 3302 N N . THR A 1 407 ? -25.078 11.867 -9.789 1 98.44 407 THR A N 1
ATOM 3303 C CA . THR A 1 407 ? -23.938 11.898 -8.883 1 98.44 407 THR A CA 1
ATOM 3304 C C . THR A 1 407 ? -24 13.109 -7.953 1 98.44 407 THR A C 1
ATOM 3306 O O . THR A 1 407 ? -24.312 14.219 -8.391 1 98.44 407 THR A O 1
ATOM 3309 N N . PHE A 1 408 ? -23.859 12.906 -6.676 1 98.75 408 PHE A N 1
ATOM 3310 C CA . PHE A 1 408 ? -23.578 13.961 -5.703 1 98.75 408 PHE A CA 1
ATOM 3311 C C . PHE A 1 408 ? -22.156 13.844 -5.172 1 98.75 408 PHE A C 1
ATOM 3313 O O . PHE A 1 408 ? -21.625 12.734 -5.043 1 98.75 408 PHE A O 1
ATOM 3320 N N . GLU A 1 409 ? -21.531 14.898 -4.895 1 98.5 409 GLU A N 1
ATOM 3321 C CA . GLU A 1 409 ? -20.141 14.797 -4.461 1 98.5 409 GLU A CA 1
ATOM 3322 C C . GLU A 1 409 ? -19.828 15.82 -3.371 1 98.5 409 GLU A C 1
ATOM 3324 O O . GLU A 1 409 ? -20.578 16.781 -3.182 1 98.5 409 GLU A O 1
ATOM 3329 N N . ILE A 1 410 ? -18.766 15.641 -2.633 1 98.38 410 ILE A N 1
ATOM 3330 C CA . ILE A 1 410 ? -18.234 16.578 -1.653 1 98.38 410 ILE A CA 1
ATOM 3331 C C . ILE A 1 410 ? -16.719 16.609 -1.738 1 98.38 410 ILE A C 1
ATOM 3333 O O . ILE A 1 410 ? -16.062 15.586 -1.538 1 98.38 410 ILE A O 1
ATOM 3337 N N . PRO A 1 411 ? -16.141 17.719 -2.135 1 97.38 411 PRO A N 1
ATOM 3338 C CA . PRO A 1 411 ? -14.688 17.891 -2.047 1 97.38 411 PRO A CA 1
ATOM 3339 C C . PRO A 1 411 ? -14.219 18.172 -0.622 1 97.38 411 PRO A C 1
ATOM 3341 O O . PRO A 1 411 ? -14.875 18.891 0.122 1 97.38 411 PRO A O 1
ATOM 3344 N N . PHE A 1 412 ? -13.07 17.594 -0.265 1 96.56 412 PHE A N 1
ATOM 3345 C CA . PHE A 1 412 ? -12.547 17.828 1.077 1 96.56 412 PHE A CA 1
ATOM 3346 C C . PHE A 1 412 ? -11.344 18.766 1.038 1 96.56 412 PHE A C 1
ATOM 3348 O O . PHE A 1 412 ? -10.445 18.594 0.217 1 96.56 412 PHE A O 1
ATOM 3355 N N . SER A 1 413 ? -11.383 19.703 1.923 1 93.19 413 SER A N 1
ATOM 3356 C CA . SER A 1 413 ? -10.25 20.609 2.037 1 93.19 413 SER A CA 1
ATOM 3357 C C . SER A 1 413 ? -9.312 20.188 3.16 1 93.19 413 SER A C 1
ATOM 3359 O O . SER A 1 413 ? -8.203 20.719 3.283 1 93.19 413 SER A O 1
ATOM 3361 N N . GLU A 1 414 ? -9.766 19.297 3.943 1 93 414 GLU A N 1
ATOM 3362 C CA . GLU A 1 414 ? -8.977 18.688 5.008 1 93 414 GLU A CA 1
ATOM 3363 C C . GLU A 1 414 ? -9.125 17.172 5.008 1 93 414 GLU A C 1
ATOM 3365 O O . GLU A 1 414 ? -9.984 16.625 4.316 1 93 414 GLU A O 1
ATOM 3370 N N . SER A 1 415 ? -8.289 16.578 5.801 1 94.44 415 SER A N 1
ATOM 3371 C CA . SER A 1 415 ? -8.328 15.117 5.875 1 94.44 415 SER A CA 1
ATOM 3372 C C . SER A 1 415 ? -9.664 14.625 6.422 1 94.44 415 SER A C 1
ATOM 3374 O O . SER A 1 415 ? -10.219 15.219 7.352 1 94.44 415 SER A O 1
ATOM 3376 N N . TYR A 1 416 ? -10.18 13.633 5.824 1 97.31 416 TYR A N 1
ATOM 3377 C CA . TYR A 1 416 ? -11.453 13.023 6.207 1 97.31 416 TYR A CA 1
ATOM 3378 C C . TYR A 1 416 ? -11.367 11.5 6.148 1 97.31 416 TYR A C 1
ATOM 3380 O O . TYR A 1 416 ? -10.883 10.938 5.16 1 97.31 416 TYR A O 1
ATOM 3388 N N . GLU A 1 417 ? -11.781 10.867 7.277 1 98.19 417 GLU A N 1
ATOM 3389 C CA . GLU A 1 417 ? -11.727 9.406 7.344 1 98.19 417 GLU A CA 1
ATOM 3390 C C . GLU A 1 417 ? -13.062 8.828 7.789 1 98.19 417 GLU A C 1
ATOM 3392 O O . GLU A 1 417 ? -13.711 9.367 8.688 1 98.19 417 GLU A O 1
ATOM 3397 N N . PHE A 1 418 ? -13.445 7.766 7.152 1 98.5 418 PHE A N 1
ATOM 3398 C CA . PHE A 1 418 ? -14.578 7.004 7.668 1 98.5 418 PHE A CA 1
ATOM 3399 C C . PHE A 1 418 ? -14.32 5.508 7.539 1 98.5 418 PHE A C 1
ATOM 3401 O O . PHE A 1 418 ? -13.555 5.074 6.68 1 98.5 418 PHE A O 1
ATOM 3408 N N . ALA A 1 419 ? -14.93 4.703 8.383 1 98.38 419 ALA A N 1
ATOM 3409 C CA . ALA A 1 419 ? -14.789 3.248 8.383 1 98.38 419 ALA A CA 1
ATOM 3410 C C . ALA A 1 419 ? -15.977 2.578 9.07 1 98.38 419 ALA A C 1
ATOM 3412 O O . ALA A 1 419 ? -16.344 2.949 10.188 1 98.38 419 ALA A O 1
ATOM 3413 N N . GLY A 1 420 ? -16.562 1.673 8.438 1 97.62 420 GLY A N 1
ATOM 3414 C CA . GLY A 1 420 ? -17.703 0.94 9 1 97.62 420 GLY A CA 1
ATOM 3415 C C . GLY A 1 420 ? -18.922 0.951 8.094 1 97.62 420 GLY A C 1
ATOM 3416 O O . GLY A 1 420 ? -18.797 1.023 6.871 1 97.62 420 GLY A O 1
ATOM 3417 N N . HIS A 1 421 ? -20.062 0.784 8.711 1 96 421 HIS A N 1
ATOM 3418 C CA . HIS A 1 421 ? -21.344 0.75 8 1 96 421 HIS A CA 1
ATOM 3419 C C . HIS A 1 421 ? -21.812 2.156 7.66 1 96 421 HIS A C 1
ATOM 3421 O O . HIS A 1 421 ? -21.672 3.078 8.469 1 96 421 HIS A O 1
ATOM 3427 N N . ALA A 1 422 ? -22.25 2.322 6.477 1 97.38 422 ALA A N 1
ATOM 3428 C CA . ALA A 1 422 ? -22.875 3.57 6.047 1 97.38 422 ALA A CA 1
ATOM 3429 C C . ALA A 1 422 ? -24.297 3.33 5.543 1 97.38 422 ALA A C 1
ATOM 3431 O O . ALA A 1 422 ? -24.75 2.184 5.453 1 97.38 422 ALA A O 1
ATOM 3432 N N . LYS A 1 423 ? -24.984 4.41 5.375 1 98.19 423 LYS A N 1
ATOM 3433 C CA . LYS A 1 423 ? -26.375 4.34 4.949 1 98.19 423 LYS A CA 1
ATOM 3434 C C . LYS A 1 423 ? -26.734 5.516 4.043 1 98.19 423 LYS A C 1
ATOM 3436 O O . LYS A 1 423 ? -26.219 6.617 4.215 1 98.19 423 LYS A O 1
ATOM 3441 N N . LEU A 1 424 ? -27.5 5.25 3.061 1 98.75 424 LEU A N 1
ATOM 3442 C CA . LEU A 1 424 ? -28.062 6.293 2.215 1 98.75 424 LEU A CA 1
ATOM 3443 C C . LEU A 1 424 ? -29.594 6.301 2.314 1 98.75 424 LEU A C 1
ATOM 3445 O O . LEU A 1 424 ? -30.234 5.312 1.978 1 98.75 424 LEU A O 1
ATOM 3449 N N . ARG A 1 425 ? -30.203 7.395 2.834 1 98.5 425 ARG A N 1
ATOM 3450 C CA . ARG A 1 425 ? -31.641 7.609 2.789 1 98.5 425 ARG A CA 1
ATOM 3451 C C . ARG A 1 425 ? -32.031 8.445 1.574 1 98.5 425 ARG A C 1
ATOM 3453 O O . ARG A 1 425 ? -31.438 9.492 1.318 1 98.5 425 ARG A O 1
ATOM 3460 N N . LEU A 1 426 ? -32.969 7.934 0.812 1 98.81 426 LEU A N 1
ATOM 3461 C CA . LEU A 1 426 ? -33.5 8.656 -0.339 1 98.81 426 LEU A CA 1
ATOM 3462 C C . LEU A 1 426 ? -35 8.703 -0.302 1 98.81 426 LEU A C 1
ATOM 3464 O O . LEU A 1 426 ? -35.656 7.785 0.215 1 98.81 426 LEU A O 1
ATOM 3468 N N . TRP A 1 427 ? -35.562 9.75 -0.802 1 98.88 427 TRP A N 1
ATOM 3469 C CA . TRP A 1 427 ? -36.969 9.805 -1.192 1 98.88 427 TRP A CA 1
ATOM 3470 C C . TRP A 1 427 ? -37.125 9.625 -2.699 1 98.88 427 TRP A C 1
ATOM 3472 O O . TRP A 1 427 ? -36.656 10.461 -3.479 1 98.88 427 TRP A O 1
ATOM 3482 N N . VAL A 1 428 ? -37.844 8.539 -3.102 1 98.81 428 VAL A N 1
ATOM 3483 C CA . VAL A 1 428 ? -37.75 8.156 -4.508 1 98.81 428 VAL A CA 1
ATOM 3484 C C . VAL A 1 428 ? -39.156 8.062 -5.102 1 98.81 428 VAL A C 1
ATOM 3486 O O . VAL A 1 428 ? -40.125 7.812 -4.383 1 98.81 428 VAL A O 1
ATOM 3489 N N . GLU A 1 429 ? -39.219 8.281 -6.379 1 98.62 429 GLU A N 1
ATOM 3490 C CA . GLU A 1 429 ? -40.406 8.188 -7.227 1 98.62 429 GLU A CA 1
ATOM 3491 C C . GLU A 1 429 ? -40.062 7.57 -8.578 1 98.62 429 GLU A C 1
ATOM 3493 O O . GLU A 1 429 ? -39.031 7.852 -9.148 1 98.62 429 GLU A O 1
ATOM 3498 N N . ALA A 1 430 ? -40.938 6.648 -8.992 1 98.19 430 ALA A N 1
ATOM 3499 C CA . ALA A 1 430 ? -40.75 6.055 -10.312 1 98.19 430 ALA A CA 1
ATOM 3500 C C . ALA A 1 430 ? -41.812 6.562 -11.297 1 98.19 430 ALA A C 1
ATOM 3502 O O . ALA A 1 430 ? -43 6.5 -11.016 1 98.19 430 ALA A O 1
ATOM 3503 N N . GLU A 1 431 ? -41.375 7.07 -12.375 1 98.06 431 GLU A N 1
ATOM 3504 C CA . GLU A 1 431 ? -42.25 7.457 -13.461 1 98.06 431 GLU A CA 1
ATOM 3505 C C . GLU A 1 431 ? -42.25 6.418 -14.578 1 98.06 431 GLU A C 1
ATOM 3507 O O . GLU A 1 431 ? -41.219 6.117 -15.148 1 98.06 431 GLU A O 1
ATOM 3512 N N . GLY A 1 432 ? -43.375 5.922 -14.891 1 97.5 432 GLY A N 1
ATOM 3513 C CA . GLY A 1 432 ? -43.5 4.926 -15.938 1 97.5 432 GLY A CA 1
ATOM 3514 C C . GLY A 1 432 ? -43.219 3.51 -15.453 1 97.5 432 GLY A C 1
ATOM 3515 O O . GLY A 1 432 ? -43 2.604 -16.266 1 97.5 432 GLY A O 1
ATOM 3516 N N . ALA A 1 433 ? -43.188 3.301 -14.094 1 97.88 433 ALA A N 1
ATOM 3517 C CA . ALA A 1 433 ? -42.969 1.981 -13.516 1 97.88 433 ALA A CA 1
ATOM 3518 C C . ALA A 1 433 ? -43.562 1.87 -12.125 1 97.88 433 ALA A C 1
ATOM 3520 O O . ALA A 1 433 ? -43.938 2.879 -11.516 1 97.88 433 ALA A O 1
ATOM 3521 N N . ASP A 1 434 ? -43.656 0.642 -11.633 1 98.06 434 ASP A N 1
ATOM 3522 C CA . ASP A 1 434 ? -44.219 0.431 -10.297 1 98.06 434 ASP A CA 1
ATOM 3523 C C . ASP A 1 434 ? -43.156 -0.118 -9.344 1 98.06 434 ASP A C 1
ATOM 3525 O O . ASP A 1 434 ? -43.469 -0.619 -8.266 1 98.06 434 ASP A O 1
ATOM 3529 N N . ASN A 1 435 ? -41.938 -0.096 -9.766 1 98.19 435 ASN A N 1
ATOM 3530 C CA . ASN A 1 435 ? -40.812 -0.557 -8.969 1 98.19 435 ASN A CA 1
ATOM 3531 C C . ASN A 1 435 ? -39.5 0.108 -9.398 1 98.19 435 ASN A C 1
ATOM 3533 O O . ASN A 1 435 ? -39.469 0.841 -10.391 1 98.19 435 ASN A O 1
ATOM 3537 N N . MET A 1 436 ? -38.469 -0.02 -8.555 1 97.81 436 MET A N 1
ATOM 3538 C CA . MET A 1 436 ? -37.156 0.548 -8.82 1 97.81 436 MET A CA 1
ATOM 3539 C C . MET A 1 436 ? -36.062 -0.331 -8.234 1 97.81 436 MET A C 1
ATOM 3541 O O . MET A 1 436 ? -36.156 -0.749 -7.074 1 97.81 436 MET A O 1
ATOM 3545 N N . ASP A 1 437 ? -35.062 -0.704 -9.086 1 98.75 437 ASP A N 1
ATOM 3546 C CA . ASP A 1 437 ? -33.812 -1.21 -8.562 1 98.75 437 ASP A CA 1
ATOM 3547 C C . ASP A 1 437 ? -32.75 -0.106 -8.508 1 98.75 437 ASP A C 1
ATOM 3549 O O . ASP A 1 437 ? -32.406 0.468 -9.539 1 98.75 437 ASP A O 1
ATOM 3553 N N . ILE A 1 438 ? -32.25 0.191 -7.27 1 98.75 438 ILE A N 1
ATOM 3554 C CA . ILE A 1 438 ? -31.328 1.297 -7.039 1 98.75 438 ILE A CA 1
ATOM 3555 C C . ILE A 1 438 ? -29.938 0.751 -6.723 1 98.75 438 ILE A C 1
ATOM 3557 O O . ILE A 1 438 ? -29.781 -0.079 -5.824 1 98.75 438 ILE A O 1
ATOM 3561 N N . PHE A 1 439 ? -28.938 1.175 -7.488 1 98.5 439 PHE A N 1
ATOM 3562 C CA . PHE A 1 439 ? -27.531 0.813 -7.301 1 98.5 439 PHE A CA 1
ATOM 3563 C C . PHE A 1 439 ? -26.719 2.014 -6.828 1 98.5 439 PHE A C 1
ATOM 3565 O O . PHE A 1 439 ? -26.75 3.072 -7.457 1 98.5 439 PHE A O 1
ATOM 3572 N N . ILE A 1 440 ? -26.016 1.85 -5.699 1 98.5 440 ILE A N 1
ATOM 3573 C CA . ILE A 1 440 ? -25.188 2.916 -5.145 1 98.5 440 ILE A CA 1
ATOM 3574 C C . ILE A 1 440 ? -23.719 2.543 -5.27 1 98.5 440 ILE A C 1
ATOM 3576 O O . ILE A 1 440 ? -23.328 1.415 -4.957 1 98.5 440 ILE A O 1
ATOM 3580 N N . VAL A 1 441 ? -22.922 3.432 -5.742 1 98.25 441 VAL A N 1
ATOM 3581 C CA . VAL A 1 441 ? -21.469 3.287 -5.762 1 98.25 441 VAL A CA 1
ATOM 3582 C C . VAL A 1 441 ? -20.812 4.52 -5.141 1 98.25 441 VAL A C 1
ATOM 3584 O O . VAL A 1 441 ? -21.094 5.648 -5.559 1 98.25 441 VAL A O 1
ATOM 3587 N N . LEU A 1 442 ? -20.031 4.336 -4.082 1 98.5 442 LEU A N 1
ATOM 3588 C CA . LEU A 1 442 ? -19.156 5.398 -3.588 1 98.5 442 LEU A CA 1
ATOM 3589 C C . LEU A 1 442 ? -17.812 5.379 -4.305 1 98.5 442 LEU A C 1
ATOM 3591 O O . LEU A 1 442 ? -17.156 4.34 -4.367 1 98.5 442 LEU A O 1
ATOM 3595 N N . LYS A 1 443 ? -17.453 6.496 -4.832 1 98.62 443 LYS A N 1
ATOM 3596 C CA . LYS A 1 443 ? -16.188 6.621 -5.523 1 98.62 443 LYS A CA 1
ATOM 3597 C C . LYS A 1 443 ? -15.305 7.691 -4.875 1 98.62 443 LYS A C 1
ATOM 3599 O O . LYS A 1 443 ? -15.812 8.602 -4.219 1 98.62 443 LYS A O 1
ATOM 3604 N N . LYS A 1 444 ? -14.047 7.531 -4.98 1 98.56 444 LYS A N 1
ATOM 3605 C CA . LYS A 1 444 ? -13.039 8.516 -4.598 1 98.56 444 LYS A CA 1
ATOM 3606 C C . LYS A 1 444 ? -12.336 9.086 -5.824 1 98.56 444 LYS A C 1
ATOM 3608 O O . LYS A 1 444 ? -11.93 8.336 -6.719 1 98.56 444 LYS A O 1
ATOM 3613 N N . LEU A 1 445 ? -12.258 10.344 -5.879 1 98.75 445 LEU A N 1
ATOM 3614 C CA . LEU A 1 445 ? -11.43 11.016 -6.879 1 98.75 445 LEU A CA 1
ATOM 3615 C C . LEU A 1 445 ? -10.188 11.625 -6.234 1 98.75 445 LEU A C 1
ATOM 3617 O O . LEU A 1 445 ? -10.266 12.18 -5.137 1 98.75 445 LEU A O 1
ATOM 3621 N N . ASP A 1 446 ? -9.07 11.5 -6.898 1 97.5 446 ASP A N 1
ATOM 3622 C CA . ASP A 1 446 ? -7.863 12.164 -6.402 1 97.5 446 ASP A CA 1
ATOM 3623 C C . ASP A 1 446 ? -7.902 13.656 -6.695 1 97.5 446 ASP A C 1
ATOM 3625 O O . ASP A 1 446 ? -8.906 14.18 -7.18 1 97.5 446 ASP A O 1
ATOM 3629 N N . GLU A 1 447 ? -6.855 14.375 -6.348 1 94.81 447 GLU A N 1
ATOM 3630 C CA . GLU A 1 447 ? -6.816 15.828 -6.449 1 94.81 447 GLU A CA 1
ATOM 3631 C C . GLU A 1 447 ? -6.914 16.281 -7.902 1 94.81 447 GLU A C 1
ATOM 3633 O O . GLU A 1 447 ? -7.312 17.422 -8.18 1 94.81 447 GLU A O 1
ATOM 3638 N N . ASN A 1 448 ? -6.598 15.359 -8.867 1 95.56 448 ASN A N 1
ATOM 3639 C CA . ASN A 1 448 ? -6.633 15.688 -10.281 1 95.56 448 ASN A CA 1
ATOM 3640 C C . ASN A 1 448 ? -7.953 15.273 -10.93 1 95.56 448 ASN A C 1
ATOM 3642 O O . ASN A 1 448 ? -8.133 15.43 -12.133 1 95.56 448 ASN A O 1
ATOM 3646 N N . GLY A 1 449 ? -8.797 14.703 -10.156 1 96.88 449 GLY A N 1
ATOM 3647 C CA . GLY A 1 449 ? -10.117 14.336 -10.656 1 96.88 449 GLY A CA 1
ATOM 3648 C C . GLY A 1 449 ? -10.172 12.914 -11.195 1 96.88 449 GLY A C 1
ATOM 3649 O O . GLY A 1 449 ? -11.188 12.508 -11.766 1 96.88 449 GLY A O 1
ATOM 3650 N N . ASN A 1 450 ? -9.102 12.18 -11.047 1 97.44 450 ASN A N 1
ATOM 3651 C CA . ASN A 1 450 ? -9.109 10.789 -11.492 1 97.44 450 ASN A CA 1
ATOM 3652 C C . ASN A 1 450 ? -9.711 9.859 -10.438 1 97.44 450 ASN A C 1
ATOM 3654 O O . ASN A 1 450 ? -9.523 10.07 -9.234 1 97.44 450 ASN A O 1
ATOM 3658 N N . GLU A 1 451 ? -10.383 8.836 -10.906 1 97.94 451 GLU A N 1
ATOM 3659 C CA . GLU A 1 451 ? -10.945 7.852 -9.984 1 97.94 451 GLU A CA 1
ATOM 3660 C C . GLU A 1 451 ? -9.852 7.039 -9.305 1 97.94 451 GLU A C 1
ATOM 3662 O O . GLU A 1 451 ? -8.883 6.633 -9.953 1 97.94 451 GLU A O 1
ATOM 3667 N N . VAL A 1 452 ? -9.883 6.91 -8.031 1 98.38 452 VAL A N 1
ATOM 3668 C CA . VAL A 1 452 ? -8.992 6.066 -7.238 1 98.38 452 VAL A CA 1
ATOM 3669 C C . VAL A 1 452 ? -9.594 4.672 -7.09 1 98.38 452 VAL A C 1
ATOM 3671 O O . VAL A 1 452 ? -10.773 4.535 -6.746 1 98.38 452 VAL A O 1
ATOM 3674 N N . HIS A 1 453 ? -8.812 3.65 -7.309 1 97.56 453 HIS A N 1
ATOM 3675 C CA . HIS A 1 453 ? -9.336 2.291 -7.328 1 97.56 453 HIS A CA 1
ATOM 3676 C C . HIS A 1 453 ? -8.875 1.506 -6.105 1 97.56 453 HIS A C 1
ATOM 3678 O O . HIS A 1 453 ? -7.875 1.854 -5.48 1 97.56 453 HIS A O 1
ATOM 3684 N N . PHE A 1 454 ? -9.625 0.469 -5.758 1 97.31 454 PHE A N 1
ATOM 3685 C CA . PHE A 1 454 ? -9.391 -0.409 -4.613 1 97.31 454 PHE A CA 1
ATOM 3686 C C . PHE A 1 454 ? -9.539 -1.871 -5.02 1 97.31 454 PHE A C 1
ATOM 3688 O O . PHE A 1 454 ? -10.141 -2.18 -6.047 1 97.31 454 PHE A O 1
ATOM 3695 N N . PRO A 1 455 ? -8.961 -2.789 -4.219 1 96.5 455 PRO A N 1
ATOM 3696 C CA . PRO A 1 455 ? -9.25 -4.203 -4.461 1 96.5 455 PRO A CA 1
ATOM 3697 C C . PRO A 1 455 ? -10.734 -4.535 -4.352 1 96.5 455 PRO A C 1
ATOM 3699 O O . PRO A 1 455 ? -11.422 -4.008 -3.473 1 96.5 455 PRO A O 1
ATOM 3702 N N . TRP A 1 456 ? -11.156 -5.363 -5.27 1 95.5 456 TRP A N 1
ATOM 3703 C CA . TRP A 1 456 ? -12.562 -5.75 -5.242 1 95.5 456 TRP A CA 1
ATOM 3704 C C . TRP A 1 456 ? -12.727 -7.219 -5.609 1 95.5 456 TRP A C 1
ATOM 3706 O O . TRP A 1 456 ? -12.172 -7.684 -6.605 1 95.5 456 TRP A O 1
ATOM 3716 N N . LEU A 1 457 ? -13.398 -7.984 -4.816 1 92.81 457 LEU A N 1
ATOM 3717 C CA . LEU A 1 457 ? -13.797 -9.375 -5.023 1 92.81 457 LEU A CA 1
ATOM 3718 C C . LEU A 1 457 ? -12.57 -10.266 -5.203 1 92.81 457 LEU A C 1
ATOM 3720 O O . LEU A 1 457 ? -12.641 -11.297 -5.879 1 92.81 457 LEU A O 1
ATOM 3724 N N . THR A 1 458 ? -11.391 -9.828 -4.773 1 93.12 458 THR A N 1
ATOM 3725 C CA . THR A 1 458 ? -10.141 -10.586 -4.738 1 93.12 458 THR A CA 1
ATOM 3726 C C . THR A 1 458 ? -9.562 -10.727 -6.141 1 93.12 458 THR A C 1
ATOM 3728 O O . THR A 1 458 ? -8.391 -11.078 -6.297 1 93.12 458 THR A O 1
ATOM 3731 N N . ILE A 1 459 ? -10.391 -10.383 -7.219 1 93.25 459 ILE A N 1
ATOM 3732 C CA . ILE A 1 459 ? -9.891 -10.664 -8.562 1 93.25 459 ILE A CA 1
ATOM 3733 C C . ILE A 1 459 ? -9.922 -9.391 -9.398 1 93.25 459 ILE A C 1
ATOM 3735 O O . ILE A 1 459 ? -9.508 -9.391 -10.562 1 93.25 459 ILE A O 1
ATOM 3739 N N . ILE A 1 460 ? -10.5 -8.32 -8.859 1 94.81 460 ILE A N 1
ATOM 3740 C CA . ILE A 1 460 ? -10.617 -7.062 -9.586 1 94.81 460 ILE A CA 1
ATOM 3741 C C . ILE A 1 460 ? -9.75 -5.996 -8.938 1 94.81 460 ILE A C 1
ATOM 3743 O O . ILE A 1 460 ? -9.758 -5.84 -7.711 1 94.81 460 ILE A O 1
ATOM 3747 N N . GLU A 1 461 ? -9.031 -5.195 -9.719 1 94.62 461 GLU A N 1
ATOM 3748 C CA . GLU A 1 461 ? -8.078 -4.234 -9.172 1 94.62 461 GLU A CA 1
ATOM 3749 C C . GLU A 1 461 ? -8.602 -2.809 -9.289 1 94.62 461 GLU A C 1
ATOM 3751 O O . GLU A 1 461 ? -7.961 -1.864 -8.82 1 94.62 461 GLU A O 1
ATOM 3756 N N . ASP A 1 462 ? -9.773 -2.631 -9.891 1 95.19 462 ASP A N 1
ATOM 3757 C CA . ASP A 1 462 ? -10.289 -1.282 -10.117 1 95.19 462 ASP A CA 1
ATOM 3758 C C . ASP A 1 462 ? -11.664 -1.107 -9.477 1 95.19 462 ASP A C 1
ATOM 3760 O O . ASP A 1 462 ? -12.586 -0.581 -10.109 1 95.19 462 ASP A O 1
ATOM 3764 N N . GLY A 1 463 ? -11.789 -1.638 -8.258 1 96.44 463 GLY A N 1
ATOM 3765 C CA . GLY A 1 463 ? -13.039 -1.499 -7.523 1 96.44 463 GLY A CA 1
ATOM 3766 C C . GLY A 1 463 ? -13.219 -0.125 -6.902 1 96.44 463 GLY A C 1
ATOM 3767 O O . GLY A 1 463 ? -12.258 0.636 -6.781 1 96.44 463 GLY A O 1
ATOM 3768 N N . PRO A 1 464 ? -14.438 0.258 -6.605 1 97.31 464 PRO A N 1
ATOM 3769 C CA . PRO A 1 464 ? -14.719 1.536 -5.953 1 97.31 464 PRO A CA 1
ATOM 3770 C C . PRO A 1 464 ? -14.586 1.465 -4.434 1 97.31 464 PRO A C 1
ATOM 3772 O O . PRO A 1 464 ? -14.055 0.486 -3.902 1 97.31 464 PRO A O 1
ATOM 3775 N N . VAL A 1 465 ? -15.047 2.49 -3.715 1 97.94 465 VAL A N 1
ATOM 3776 C CA . VAL A 1 465 ? -14.953 2.584 -2.262 1 97.94 465 VAL A CA 1
ATOM 3777 C C . VAL A 1 465 ? -15.977 1.647 -1.62 1 97.94 465 VAL A C 1
ATOM 3779 O O . VAL A 1 465 ? -15.664 0.941 -0.659 1 97.94 465 VAL A O 1
ATOM 3782 N N . ALA A 1 466 ? -17.219 1.612 -2.182 1 97.5 466 ALA A N 1
ATOM 3783 C CA . ALA A 1 466 ? -18.281 0.807 -1.575 1 97.5 466 ALA A CA 1
ATOM 3784 C C . ALA A 1 466 ? -19.453 0.651 -2.525 1 97.5 466 ALA A C 1
ATOM 3786 O O . ALA A 1 466 ? -19.531 1.319 -3.559 1 97.5 466 ALA A O 1
ATOM 3787 N N . PHE A 1 467 ? -20.391 -0.218 -2.105 1 97.62 467 PHE A N 1
ATOM 3788 C CA . PHE A 1 467 ? -21.609 -0.488 -2.852 1 97.62 467 PHE A CA 1
ATOM 3789 C C . PHE A 1 467 ? -22.828 -0.444 -1.932 1 97.62 467 PHE A C 1
ATOM 3791 O O . PHE A 1 467 ? -22.688 -0.601 -0.715 1 97.62 467 PHE A O 1
ATOM 3798 N N . GLY A 1 468 ? -23.969 -0.255 -2.541 1 97.75 468 GLY A N 1
ATOM 3799 C CA . GLY A 1 468 ? -25.297 -0.444 -1.963 1 97.75 468 GLY A CA 1
ATOM 3800 C C . GLY A 1 468 ? -26.344 -0.851 -2.984 1 97.75 468 GLY A C 1
ATOM 3801 O O . GLY A 1 468 ? -26.234 -0.499 -4.16 1 97.75 468 GLY A O 1
ATOM 3802 N N . TYR A 1 469 ? -27.359 -1.578 -2.512 1 98 469 TYR A N 1
ATOM 3803 C CA . TYR A 1 469 ? -28.422 -2.08 -3.381 1 98 469 TYR A CA 1
ATOM 3804 C C . TYR A 1 469 ? -29.766 -2.039 -2.676 1 98 469 TYR A C 1
ATOM 3806 O O . TYR A 1 469 ? -29.859 -2.328 -1.48 1 98 469 TYR A O 1
ATOM 3814 N N . LEU A 1 470 ? -30.781 -1.729 -3.463 1 98.69 470 LEU A N 1
ATOM 3815 C CA . LEU A 1 470 ? -32.125 -1.891 -2.898 1 98.69 470 LEU A CA 1
ATOM 3816 C C . LEU A 1 470 ? -33.188 -1.87 -3.994 1 98.69 470 LEU A C 1
ATOM 3818 O O . LEU A 1 470 ? -33.188 -0.97 -4.836 1 98.69 470 LEU A O 1
ATOM 3822 N N . ARG A 1 471 ? -34.031 -2.852 -4.012 1 98.44 471 ARG A N 1
ATOM 3823 C CA . ARG A 1 471 ? -35.281 -2.797 -4.746 1 98.44 471 ARG A CA 1
ATOM 3824 C C . ARG A 1 471 ? -36.344 -2.055 -3.943 1 98.44 471 ARG A C 1
ATOM 3826 O O . ARG A 1 471 ? -36.688 -2.447 -2.82 1 98.44 471 ARG A O 1
ATOM 3833 N N . ALA A 1 472 ? -36.906 -1.013 -4.508 1 98.69 472 ALA A N 1
ATOM 3834 C CA . ALA A 1 472 ? -37.781 -0.111 -3.77 1 98.69 472 ALA A CA 1
ATOM 3835 C C . ALA A 1 472 ? -38.938 -0.872 -3.145 1 98.69 472 ALA A C 1
ATOM 3837 O O . ALA A 1 472 ? -39.344 -0.573 -2.021 1 98.69 472 ALA A O 1
ATOM 3838 N N . SER A 1 473 ? -39.5 -1.856 -3.859 1 98.56 473 SER A N 1
ATOM 3839 C CA . SER A 1 473 ? -40.625 -2.607 -3.336 1 98.56 473 SER A CA 1
ATOM 3840 C C . SER A 1 473 ? -40.219 -3.432 -2.115 1 98.56 473 SER A C 1
ATOM 3842 O O . SER A 1 473 ? -41.094 -3.912 -1.376 1 98.56 473 SER A O 1
ATOM 3844 N N . ARG A 1 474 ? -38.938 -3.662 -1.886 1 98.44 474 ARG A N 1
ATOM 3845 C CA . ARG A 1 474 ? -38.406 -4.449 -0.777 1 98.44 474 ARG A CA 1
ATOM 3846 C C . ARG A 1 474 ? -37.938 -3.543 0.35 1 98.44 474 ARG A C 1
ATOM 3848 O O . ARG A 1 474 ? -37.125 -3.963 1.185 1 98.44 474 ARG A O 1
ATOM 3855 N N . ARG A 1 475 ? -38.438 -2.373 0.515 1 98.56 475 ARG A N 1
ATOM 3856 C CA . ARG A 1 475 ? -37.938 -1.32 1.393 1 98.56 475 ARG A CA 1
ATOM 3857 C C . ARG A 1 475 ? -38.344 -1.579 2.842 1 98.56 475 ARG A C 1
ATOM 3859 O O . ARG A 1 475 ? -37.812 -0.944 3.758 1 98.56 475 ARG A O 1
ATOM 3866 N N . GLU A 1 476 ? -39.156 -2.557 3.148 1 98.19 476 GLU A N 1
ATOM 3867 C CA . GLU A 1 476 ? -39.594 -2.812 4.52 1 98.19 476 GLU A CA 1
ATOM 3868 C C . GLU A 1 476 ? -38.438 -3.299 5.379 1 98.19 476 GLU A C 1
ATOM 3870 O O . GLU A 1 476 ? -37.719 -4.223 4.988 1 98.19 476 GLU A O 1
ATOM 3875 N N . VAL A 1 477 ? -38.312 -2.664 6.566 1 97.56 477 VAL A N 1
ATOM 3876 C CA . VAL A 1 477 ? -37.188 -3.006 7.434 1 97.56 477 VAL A CA 1
ATOM 3877 C C . VAL A 1 477 ? -37.688 -3.77 8.656 1 97.56 477 VAL A C 1
ATOM 3879 O O . VAL A 1 477 ? -38.844 -3.602 9.07 1 97.56 477 VAL A O 1
ATOM 3882 N N . ASP A 1 478 ? -36.875 -4.648 9.133 1 97.06 478 ASP A N 1
ATOM 3883 C CA . ASP A 1 478 ? -37.031 -5.215 10.469 1 97.06 478 ASP A CA 1
ATOM 3884 C C . ASP A 1 478 ? -36.531 -4.254 11.539 1 97.06 478 ASP A C 1
ATOM 3886 O O . ASP A 1 478 ? -35.312 -4.129 11.75 1 97.06 478 ASP A O 1
ATOM 3890 N N . GLU A 1 479 ? -37.375 -3.678 12.297 1 96.06 479 GLU A N 1
ATOM 3891 C CA . GLU A 1 479 ? -37 -2.602 13.219 1 96.06 479 GLU A CA 1
ATOM 3892 C C . GLU A 1 479 ? -36.156 -3.117 14.367 1 96.06 479 GLU A C 1
ATOM 3894 O O . GLU A 1 479 ? -35.344 -2.379 14.914 1 96.06 479 GLU A O 1
ATOM 3899 N N . ILE A 1 480 ? -36.344 -4.305 14.688 1 95.38 480 ILE A N 1
ATOM 3900 C CA . ILE A 1 480 ? -35.625 -4.883 15.812 1 95.38 480 ILE A CA 1
ATOM 3901 C C . ILE A 1 480 ? -34.156 -5.129 15.406 1 95.38 480 ILE A C 1
ATOM 3903 O O . ILE A 1 480 ? -33.25 -4.871 16.188 1 95.38 480 ILE A O 1
ATOM 3907 N N . LYS A 1 481 ? -33.969 -5.578 14.227 1 95.19 481 LYS A N 1
ATOM 3908 C CA . LYS A 1 481 ? -32.625 -5.949 13.773 1 95.19 481 LYS A CA 1
ATOM 3909 C C . LYS A 1 481 ? -31.891 -4.75 13.172 1 95.19 481 LYS A C 1
ATOM 3911 O O . LYS A 1 481 ? -30.672 -4.773 13.023 1 95.19 481 LYS A O 1
ATOM 3916 N N . SER A 1 482 ? -32.625 -3.732 12.875 1 96.81 482 SER A N 1
ATOM 3917 C CA . SER A 1 482 ? -32.031 -2.562 12.234 1 96.81 482 SER A CA 1
ATOM 3918 C C . SER A 1 482 ? -31.344 -1.66 13.258 1 96.81 482 SER A C 1
ATOM 3920 O O . SER A 1 482 ? -31.719 -1.639 14.43 1 96.81 482 SER A O 1
ATOM 3922 N N . THR A 1 483 ? -30.266 -1.04 12.852 1 94.81 483 THR A N 1
ATOM 3923 C CA . THR A 1 483 ? -29.672 0.089 13.562 1 94.81 483 THR A CA 1
ATOM 3924 C C . THR A 1 483 ? -29.75 1.359 12.727 1 94.81 483 THR A C 1
ATOM 3926 O O . THR A 1 483 ? -30.172 1.317 11.562 1 94.81 483 THR A O 1
ATOM 3929 N N . ASP A 1 484 ? -29.406 2.404 13.305 1 94.88 484 ASP A N 1
ATOM 3930 C CA . ASP A 1 484 ? -29.438 3.68 12.594 1 94.88 484 ASP A CA 1
ATOM 3931 C C . ASP A 1 484 ? -28.531 3.662 11.375 1 94.88 484 ASP A C 1
ATOM 3933 O O . ASP A 1 484 ? -28.781 4.348 10.383 1 94.88 484 ASP A O 1
ATOM 3937 N N . PHE A 1 485 ? -27.531 2.855 11.484 1 94.62 485 PHE A N 1
ATOM 3938 C CA . PHE A 1 485 ? -26.531 2.936 10.43 1 94.62 485 PHE A CA 1
ATOM 3939 C C . PHE A 1 485 ? -26.562 1.676 9.57 1 94.62 485 PHE A C 1
ATOM 3941 O O . PHE A 1 485 ? -25.891 1.612 8.539 1 94.62 485 PHE A O 1
ATOM 3948 N N . GLN A 1 486 ? -27.312 0.705 9.914 1 96.06 486 GLN A N 1
ATOM 3949 C CA . GLN A 1 486 ? -27.438 -0.516 9.125 1 96.06 486 GLN A CA 1
ATOM 3950 C C . GLN A 1 486 ? -28.875 -0.987 9.055 1 96.06 486 GLN A C 1
ATOM 3952 O O . GLN A 1 486 ? -29.312 -1.811 9.867 1 96.06 486 GLN A O 1
ATOM 3957 N N . PRO A 1 487 ? -29.625 -0.535 8.07 1 97.69 487 PRO A N 1
ATOM 3958 C CA . PRO A 1 487 ? -30.969 -1.063 7.887 1 97.69 487 PRO A CA 1
ATOM 3959 C C . PRO A 1 487 ? -30.984 -2.549 7.531 1 97.69 487 PRO A C 1
ATOM 3961 O O . PRO A 1 487 ? -30.188 -2.994 6.703 1 97.69 487 PRO A O 1
ATOM 3964 N N . TYR A 1 488 ? -31.812 -3.283 8.164 1 97.5 488 TYR A N 1
ATOM 3965 C CA . TYR A 1 488 ? -32.031 -4.699 7.891 1 97.5 488 TYR A CA 1
ATOM 3966 C C . TYR A 1 488 ? -33.375 -4.934 7.238 1 97.5 488 TYR A C 1
ATOM 3968 O O . TYR A 1 488 ? -34.406 -4.891 7.914 1 97.5 488 TYR A O 1
ATOM 3976 N N . HIS A 1 489 ? -33.406 -5.199 5.996 1 98.25 489 HIS A N 1
ATOM 3977 C CA . HIS A 1 489 ? -34.656 -5.359 5.266 1 98.25 489 HIS A CA 1
ATOM 3978 C C . HIS A 1 489 ? -35.219 -6.754 5.473 1 98.25 489 HIS A C 1
ATOM 3980 O O . HIS A 1 489 ? -34.5 -7.746 5.441 1 98.25 489 HIS A O 1
ATOM 3986 N N . SER A 1 490 ? -36.531 -6.867 5.57 1 97.69 490 SER A N 1
ATOM 3987 C CA . SER A 1 490 ? -37.219 -8.125 5.914 1 97.69 490 SER A CA 1
ATOM 3988 C C . SER A 1 490 ? -37.312 -9.031 4.695 1 97.69 490 SER A C 1
ATOM 3990 O O . SER A 1 490 ? -37.281 -10.258 4.828 1 97.69 490 SER A O 1
ATOM 3992 N N . HIS A 1 491 ? -37.531 -8.469 3.512 1 98.06 491 HIS A N 1
ATOM 3993 C CA . HIS A 1 491 ? -37.688 -9.164 2.24 1 98.06 491 HIS A CA 1
ATOM 3994 C C . HIS A 1 491 ? -38.781 -10.211 2.312 1 98.06 491 HIS A C 1
ATOM 3996 O O . HIS A 1 491 ? -38.594 -11.344 1.865 1 98.06 491 HIS A O 1
ATOM 4002 N N . GLN A 1 492 ? -39.969 -9.805 2.893 1 97.56 492 GLN A N 1
ATOM 4003 C CA . GLN A 1 492 ? -41.094 -10.734 3.076 1 97.56 492 GLN A CA 1
ATOM 4004 C C . GLN A 1 492 ? -42.188 -10.477 2.062 1 97.56 492 GLN A C 1
ATOM 4006 O O . GLN A 1 492 ? -43.062 -11.328 1.839 1 97.56 492 GLN A O 1
ATOM 4011 N N . ARG A 1 493 ? -42.219 -9.32 1.463 1 97.5 493 ARG A N 1
ATOM 4012 C CA . ARG A 1 493 ? -43.219 -8.938 0.49 1 97.5 493 ARG A CA 1
ATOM 4013 C C . ARG A 1 493 ? -42.781 -7.746 -0.343 1 97.5 493 ARG A C 1
ATOM 4015 O O . ARG A 1 493 ? -41.781 -7.098 -0.015 1 97.5 493 ARG A O 1
ATOM 4022 N N . ASP A 1 494 ? -43.531 -7.512 -1.457 1 97.94 494 ASP A N 1
ATOM 4023 C CA . ASP A 1 494 ? -43.281 -6.348 -2.305 1 97.94 494 ASP A CA 1
ATOM 4024 C C . ASP A 1 494 ? -44.281 -5.227 -1.997 1 97.94 494 ASP A C 1
ATOM 4026 O O . ASP A 1 494 ? -45.5 -5.453 -1.94 1 97.94 494 ASP A O 1
ATOM 4030 N N . LEU A 1 495 ? -43.719 -4.055 -1.716 1 98.31 495 LEU A N 1
ATOM 4031 C CA . LEU A 1 495 ? -44.5 -2.826 -1.642 1 98.31 495 LEU A CA 1
ATOM 4032 C C . LEU A 1 495 ? -44.344 -2 -2.914 1 98.31 495 LEU A C 1
ATOM 4034 O O . LEU A 1 495 ? -43.531 -1.081 -2.963 1 98.31 495 LEU A O 1
ATOM 4038 N N . LEU A 1 496 ? -45.156 -2.271 -3.869 1 98.31 496 LEU A N 1
ATOM 4039 C CA . LEU A 1 496 ? -45.031 -1.618 -5.168 1 98.31 496 LEU A CA 1
ATOM 4040 C C . LEU A 1 496 ? -45.344 -0.13 -5.062 1 98.31 496 LEU A C 1
ATOM 4042 O O . LEU A 1 496 ? -45.969 0.307 -4.105 1 98.31 496 LEU A O 1
ATOM 4046 N N . LEU A 1 497 ? -44.906 0.61 -6.059 1 98.12 497 LEU A N 1
ATOM 4047 C CA . LEU A 1 497 ? -45.094 2.057 -6.098 1 98.12 497 LEU A CA 1
ATOM 4048 C C . LEU A 1 497 ? -46.312 2.42 -6.926 1 98.12 497 LEU A C 1
ATOM 4050 O O . LEU A 1 497 ? -46.531 1.851 -7.996 1 98.12 497 LEU A O 1
ATOM 4054 N N . GLU A 1 498 ? -47.031 3.365 -6.43 1 97.5 498 GLU A N 1
ATOM 4055 C CA . GLU A 1 498 ? -48.094 3.973 -7.223 1 97.5 498 GLU A CA 1
ATOM 4056 C C . GLU A 1 498 ? -47.594 5.168 -8.023 1 97.5 498 GLU A C 1
ATOM 4058 O O . GLU A 1 498 ? -46.562 5.754 -7.676 1 97.5 498 GLU A O 1
ATOM 4063 N N . PRO A 1 499 ? -48.344 5.461 -9.117 1 96.69 499 PRO A N 1
ATOM 4064 C CA . PRO A 1 499 ? -47.938 6.664 -9.844 1 96.69 499 PRO A CA 1
ATOM 4065 C C . PRO A 1 499 ? -47.906 7.906 -8.961 1 96.69 499 PRO A C 1
ATOM 4067 O O . PRO A 1 499 ? -48.844 8.172 -8.211 1 96.69 499 PRO A O 1
ATOM 4070 N N . LYS A 1 500 ? -46.781 8.609 -8.93 1 97 500 LYS A N 1
ATOM 4071 C CA . LYS A 1 500 ? -46.562 9.883 -8.25 1 97 500 LYS A CA 1
ATOM 4072 C C . LYS A 1 500 ? -46.375 9.68 -6.75 1 97 500 LYS A C 1
ATOM 4074 O O . LYS A 1 500 ? -46.344 10.648 -5.988 1 97 500 LYS A O 1
ATOM 4079 N N . GLN A 1 501 ? -46.281 8.438 -6.398 1 98.19 501 GLN A N 1
ATOM 4080 C CA . GLN A 1 501 ? -46.031 8.18 -4.988 1 98.19 501 GLN A CA 1
ATOM 4081 C C . GLN A 1 501 ? -44.562 8.375 -4.664 1 98.19 501 GLN A C 1
ATOM 4083 O O . GLN A 1 501 ? -43.688 7.801 -5.324 1 98.19 501 GLN A O 1
ATOM 4088 N N . ILE A 1 502 ? -44.281 9.227 -3.705 1 98.62 502 ILE A N 1
ATOM 4089 C CA . ILE A 1 502 ? -42.938 9.438 -3.203 1 98.62 502 ILE A CA 1
ATOM 4090 C C . ILE A 1 502 ? -42.75 8.68 -1.887 1 98.62 502 ILE A C 1
ATOM 4092 O O . ILE A 1 502 ? -43.5 8.883 -0.939 1 98.62 502 ILE A O 1
ATOM 4096 N N . VAL A 1 503 ? -41.781 7.77 -1.788 1 98.56 503 VAL A N 1
ATOM 4097 C CA . VAL A 1 503 ? -41.594 6.98 -0.578 1 98.56 503 VAL A CA 1
ATOM 4098 C C . VAL A 1 503 ? -40.125 7.09 -0.123 1 98.56 503 VAL A C 1
ATOM 4100 O O . VAL A 1 503 ? -39.219 7.281 -0.943 1 98.56 503 VAL A O 1
ATOM 4103 N N . PRO A 1 504 ? -39.906 6.977 1.193 1 98.38 504 PRO A N 1
ATOM 4104 C CA . PRO A 1 504 ? -38.5 6.883 1.678 1 98.38 504 PRO A CA 1
ATOM 4105 C C . PRO A 1 504 ? -37.938 5.477 1.528 1 98.38 504 PRO A C 1
ATOM 4107 O O . PRO A 1 504 ? -38.656 4.488 1.687 1 98.38 504 PRO A O 1
ATOM 4110 N N . VAL A 1 505 ? -36.688 5.367 1.218 1 98.69 505 VAL A N 1
ATOM 4111 C CA . VAL A 1 505 ? -35.938 4.117 1.241 1 98.69 505 VAL A CA 1
ATOM 4112 C C . VAL A 1 505 ? -34.625 4.316 2.014 1 98.69 505 VAL A C 1
ATOM 4114 O O . VAL A 1 505 ? -34 5.367 1.906 1 98.69 505 VAL A O 1
ATOM 4117 N N . ASP A 1 506 ? -34.312 3.389 2.885 1 98.56 506 ASP A N 1
ATOM 4118 C CA . ASP A 1 506 ? -33.031 3.312 3.562 1 98.56 506 ASP A CA 1
ATOM 4119 C C . ASP A 1 506 ? -32.156 2.223 2.953 1 98.56 506 ASP A C 1
ATOM 4121 O O . ASP A 1 506 ? -32.438 1.033 3.088 1 98.56 506 ASP A O 1
ATOM 4125 N N . ILE A 1 507 ? -31.078 2.607 2.342 1 98.62 507 ILE A N 1
ATOM 4126 C CA . ILE A 1 507 ? -30.203 1.68 1.633 1 98.62 507 ILE A CA 1
ATOM 4127 C C . ILE A 1 507 ? -28.922 1.464 2.432 1 98.62 507 ILE A C 1
ATOM 4129 O O . ILE A 1 507 ? -28.203 2.42 2.738 1 98.62 507 ILE A O 1
ATOM 4133 N N . GLU A 1 508 ? -28.656 0.247 2.76 1 97.81 508 GLU A N 1
ATOM 4134 C CA . GLU A 1 508 ? -27.391 -0.081 3.396 1 97.81 508 GLU A CA 1
ATOM 4135 C C . GLU A 1 508 ? -26.219 0.129 2.439 1 97.81 508 GLU A C 1
ATOM 4137 O O . GLU A 1 508 ? -26.234 -0.371 1.312 1 97.81 508 GLU A O 1
ATOM 4142 N N . ILE A 1 509 ? -25.312 0.91 2.832 1 97.81 509 ILE A N 1
ATOM 4143 C CA . ILE A 1 509 ? -24.016 0.913 2.166 1 97.81 509 ILE A CA 1
ATOM 4144 C C . ILE A 1 509 ? -23.062 -0.047 2.879 1 97.81 509 ILE A C 1
ATOM 4146 O O . ILE A 1 509 ? -22.797 0.101 4.074 1 97.81 509 ILE A O 1
ATOM 4150 N N . LEU A 1 510 ? -22.562 -1.022 2.178 1 96.5 510 LEU A N 1
ATOM 4151 C CA . LEU A 1 510 ? -21.766 -2.102 2.75 1 96.5 510 LEU A CA 1
ATOM 4152 C C . LEU A 1 510 ? -20.516 -1.55 3.426 1 96.5 510 LEU A C 1
ATOM 4154 O O . LEU A 1 510 ? -19.969 -0.533 2.994 1 96.5 510 LEU A O 1
ATOM 4158 N N . PRO A 1 511 ? -20.109 -2.186 4.504 1 96.69 511 PRO A N 1
ATOM 4159 C CA . PRO A 1 511 ? -19 -1.647 5.297 1 96.69 511 PRO A CA 1
ATOM 4160 C C . PRO A 1 511 ? -17.719 -1.473 4.484 1 96.69 511 PRO A C 1
ATOM 4162 O O . PRO A 1 511 ? -17.406 -2.312 3.639 1 96.69 511 PRO A O 1
ATOM 4165 N N . THR A 1 512 ? -17.031 -0.425 4.734 1 97.12 512 THR A N 1
ATOM 4166 C CA . THR A 1 512 ? -15.805 -0.065 4.047 1 97.12 512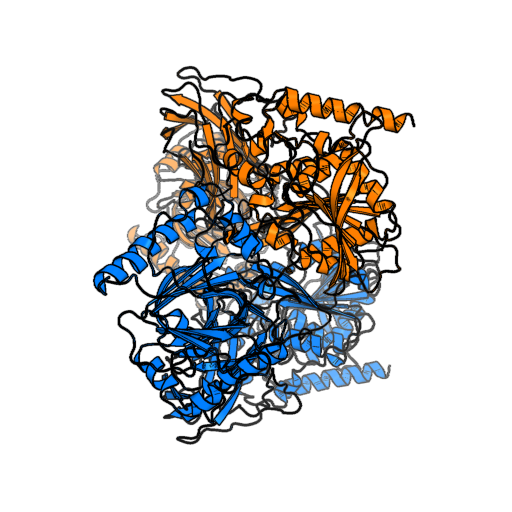 THR A CA 1
ATOM 4167 C C . THR A 1 512 ? -14.945 0.857 4.914 1 97.12 512 THR A C 1
ATOM 4169 O O . THR A 1 512 ? -15.227 1.034 6.102 1 97.12 512 THR A O 1
ATOM 4172 N N . ALA A 1 513 ? -13.797 1.262 4.41 1 98.12 513 ALA A N 1
ATOM 4173 C CA . ALA A 1 513 ? -12.914 2.264 4.996 1 98.12 513 ALA A CA 1
ATOM 4174 C C . ALA A 1 513 ? -12.227 3.086 3.912 1 98.12 513 ALA A C 1
ATOM 4176 O O . ALA A 1 513 ? -11.781 2.541 2.896 1 98.12 513 ALA A O 1
ATOM 4177 N N . CYS A 1 514 ? -12.164 4.34 4.164 1 98.5 514 CYS A N 1
ATOM 4178 C CA . CYS A 1 514 ? -11.5 5.164 3.168 1 98.5 514 CYS A CA 1
ATOM 4179 C C . CYS A 1 514 ? -11.047 6.492 3.771 1 98.5 514 CYS A C 1
ATOM 4181 O O . CYS A 1 514 ? -11.812 7.148 4.48 1 98.5 514 CYS A O 1
ATOM 4183 N N . ARG A 1 515 ? -9.883 6.824 3.484 1 97.94 515 ARG A N 1
ATOM 4184 C CA . ARG A 1 515 ? -9.32 8.125 3.834 1 97.94 515 ARG A CA 1
ATOM 4185 C C . ARG A 1 515 ? -9.305 9.055 2.629 1 97.94 515 ARG A C 1
ATOM 4187 O O . ARG A 1 515 ? -8.969 8.641 1.518 1 97.94 515 ARG A O 1
ATOM 4194 N N . PHE A 1 516 ? -9.641 10.289 2.836 1 98.06 516 PHE A N 1
ATOM 4195 C CA . PHE A 1 516 ? -9.523 11.359 1.848 1 98.06 516 PHE A CA 1
ATOM 4196 C C . PHE A 1 516 ? -8.508 12.398 2.293 1 98.06 516 PHE A C 1
ATOM 4198 O O . PHE A 1 516 ? -8.578 12.906 3.416 1 98.06 516 PHE A O 1
ATOM 4205 N N . ARG A 1 517 ? -7.551 12.648 1.453 1 96.69 517 ARG A N 1
ATOM 4206 C CA . ARG A 1 517 ? -6.602 13.734 1.666 1 96.69 517 ARG A CA 1
ATOM 4207 C C . ARG A 1 517 ? -7.16 15.055 1.155 1 96.69 517 ARG A C 1
ATOM 4209 O O . ARG A 1 517 ? -8.125 15.07 0.386 1 96.69 517 ARG A O 1
ATOM 4216 N N . PRO A 1 518 ? -6.566 16.172 1.644 1 95.25 518 PRO A N 1
ATOM 4217 C CA . PRO A 1 518 ? -7.012 17.453 1.092 1 95.25 518 PRO A CA 1
ATOM 4218 C C . PRO A 1 518 ? -6.957 17.484 -0.434 1 95.25 518 PRO A C 1
ATOM 4220 O O . PRO A 1 518 ? -5.953 17.094 -1.03 1 95.25 518 PRO A O 1
ATOM 4223 N N . GLY A 1 519 ? -8.086 17.922 -0.995 1 95.81 519 GLY A N 1
ATOM 4224 C CA . GLY A 1 519 ? -8.148 18.031 -2.443 1 95.81 519 GLY A CA 1
ATOM 4225 C C . GLY A 1 519 ? -8.883 16.875 -3.094 1 95.81 519 GLY A C 1
ATOM 4226 O O . GLY A 1 519 ? -9.281 16.953 -4.258 1 95.81 519 GLY A O 1
ATOM 4227 N N . GLU A 1 520 ? -9.094 15.797 -2.324 1 97.81 520 GLU A N 1
ATOM 4228 C CA . GLU A 1 520 ? -9.797 14.641 -2.869 1 97.81 520 GLU A CA 1
ATOM 4229 C C . GLU A 1 520 ? -11.305 14.773 -2.701 1 97.81 520 GLU A C 1
ATOM 4231 O O . GLU A 1 520 ? -11.781 15.656 -1.983 1 97.81 520 GLU A O 1
ATOM 4236 N N . THR A 1 521 ? -12.031 13.961 -3.445 1 98.62 521 THR A N 1
ATOM 4237 C CA . THR A 1 521 ? -13.484 14.102 -3.529 1 98.62 521 THR A CA 1
ATOM 4238 C C . THR A 1 521 ? -14.172 12.758 -3.332 1 98.62 521 THR A C 1
ATOM 4240 O O . THR A 1 521 ? -13.719 11.734 -3.852 1 98.62 521 THR A O 1
ATOM 4243 N N . LEU A 1 522 ? -15.18 12.734 -2.512 1 98.75 522 LEU A N 1
ATOM 4244 C CA . LEU A 1 522 ? -16.094 11.602 -2.42 1 98.75 522 LEU A CA 1
ATOM 4245 C C . LEU A 1 522 ? -17.297 11.797 -3.342 1 98.75 522 LEU A C 1
ATOM 4247 O O . LEU A 1 522 ? -17.906 12.867 -3.354 1 98.75 522 LEU A O 1
ATOM 4251 N N . GLN A 1 523 ? -17.641 10.789 -4.105 1 98.81 523 GLN A N 1
ATOM 4252 C CA . GLN A 1 523 ? -18.844 10.797 -4.949 1 98.81 523 GLN A CA 1
ATOM 4253 C C . GLN A 1 523 ? -19.797 9.672 -4.566 1 98.81 523 GLN A C 1
ATOM 4255 O O . GLN A 1 523 ? -19.359 8.562 -4.238 1 98.81 523 GLN A O 1
ATOM 4260 N N . VAL A 1 524 ? -21.016 9.977 -4.566 1 98.75 524 VAL A N 1
ATOM 4261 C CA . VAL A 1 524 ? -22.078 8.969 -4.48 1 98.75 524 VAL A CA 1
ATOM 4262 C C . VAL A 1 524 ? -22.812 8.875 -5.816 1 98.75 524 VAL A C 1
ATOM 4264 O O . VAL A 1 524 ? -23.438 9.844 -6.258 1 98.75 524 VAL A O 1
ATOM 4267 N N . HIS A 1 525 ? -22.688 7.789 -6.461 1 98.62 525 HIS A N 1
ATOM 4268 C CA . HIS A 1 525 ? -23.391 7.52 -7.711 1 98.62 525 HIS A CA 1
ATOM 4269 C C . HIS A 1 525 ? -24.656 6.715 -7.469 1 98.62 525 HIS A C 1
ATOM 4271 O O . HIS A 1 525 ? -24.625 5.68 -6.793 1 98.62 525 HIS A O 1
ATOM 4277 N N . ILE A 1 526 ? -25.719 7.203 -7.926 1 98.75 526 ILE A N 1
ATOM 4278 C CA . ILE A 1 526 ? -27.016 6.531 -7.879 1 98.75 526 ILE A CA 1
ATOM 4279 C C . ILE A 1 526 ? -27.469 6.18 -9.297 1 98.75 526 ILE A C 1
ATOM 4281 O O . ILE A 1 526 ? -27.562 7.055 -10.156 1 98.75 526 ILE A O 1
ATOM 4285 N N . SER A 1 527 ? -27.688 4.902 -9.508 1 98.44 527 SER A N 1
ATOM 4286 C CA . SER A 1 527 ? -28.016 4.461 -10.859 1 98.44 527 SER A CA 1
ATOM 4287 C C . SER A 1 527 ? -28.969 3.264 -10.844 1 98.44 527 SER A C 1
ATOM 4289 O O . SER A 1 527 ? -29.438 2.859 -9.773 1 98.44 527 SER A O 1
ATOM 4291 N N . GLY A 1 528 ? -29.312 2.803 -12.047 1 98 528 GLY A N 1
ATOM 4292 C CA . GLY A 1 528 ? -30.156 1.624 -12.18 1 98 528 GLY A CA 1
ATOM 4293 C C . GLY A 1 528 ? -29.406 0.402 -12.664 1 98 528 GLY A C 1
ATOM 4294 O O . GLY A 1 528 ? -30.016 -0.572 -13.109 1 98 528 GLY A O 1
ATOM 4295 N N . HIS A 1 529 ? -28.047 0.49 -12.617 1 96.75 529 HIS A N 1
ATOM 4296 C CA . HIS A 1 529 ? -27.25 -0.591 -13.188 1 96.75 529 HIS A CA 1
ATOM 4297 C C . HIS A 1 529 ? -25.984 -0.835 -12.359 1 96.75 529 HIS A C 1
ATOM 4299 O O . HIS A 1 529 ? -25.578 0.02 -11.57 1 96.75 529 HIS A O 1
ATOM 4305 N N . ASP A 1 530 ? -25.344 -1.949 -12.625 1 96.25 530 ASP A N 1
ATOM 4306 C CA . ASP A 1 530 ? -24.156 -2.354 -11.898 1 96.25 530 ASP A CA 1
ATOM 4307 C C . ASP A 1 530 ? -22.953 -1.499 -12.297 1 96.25 530 ASP A C 1
ATOM 4309 O O . ASP A 1 530 ? -22.938 -0.907 -13.375 1 96.25 530 ASP A O 1
ATOM 4313 N N . TYR A 1 531 ? -21.969 -1.512 -11.375 1 95.06 531 TYR A N 1
ATOM 4314 C CA . TYR A 1 531 ? -20.688 -0.848 -11.586 1 95.06 531 TYR A CA 1
ATOM 4315 C C . TYR A 1 531 ? -19.844 -1.598 -12.609 1 95.06 531 TYR A C 1
ATOM 4317 O O . TYR A 1 531 ? -19.625 -2.805 -12.484 1 95.06 531 TYR A O 1
ATOM 4325 N N . GLY A 1 532 ? -19.359 -0.906 -13.586 1 92.31 532 GLY A N 1
ATOM 4326 C CA . GLY A 1 532 ? -18.422 -1.459 -14.539 1 92.31 532 GLY A CA 1
ATOM 4327 C C . GLY A 1 532 ? -19.016 -2.543 -15.414 1 92.31 532 GLY A C 1
ATOM 4328 O O . GLY A 1 532 ? -20.172 -2.906 -15.258 1 92.31 532 GLY A O 1
ATOM 4329 N N . ASN A 1 533 ? -18.219 -3.004 -16.406 1 90.94 533 ASN A N 1
ATOM 4330 C CA . ASN A 1 533 ? -18.531 -4.113 -17.312 1 90.94 533 ASN A CA 1
ATOM 4331 C C . ASN A 1 533 ? -17.453 -5.199 -17.25 1 90.94 533 ASN A C 1
ATOM 4333 O O . ASN A 1 533 ? -16.266 -4.902 -17.328 1 90.94 533 ASN A O 1
ATOM 4337 N N . TYR A 1 534 ? -17.891 -6.395 -17 1 88.38 534 TYR A N 1
ATOM 4338 C CA . TYR A 1 534 ? -16.969 -7.52 -16.875 1 88.38 534 TYR A CA 1
ATOM 4339 C C . TYR A 1 534 ? -17.469 -8.719 -17.672 1 88.38 534 TYR A C 1
ATOM 4341 O O . TYR A 1 534 ? -18.672 -8.867 -17.891 1 88.38 534 TYR A O 1
ATOM 4349 N N . PRO A 1 535 ? -16.516 -9.602 -18.031 1 86.25 535 PRO A N 1
ATOM 4350 C CA . PRO A 1 535 ? -16.922 -10.773 -18.812 1 86.25 535 PRO A CA 1
ATOM 4351 C C . PRO A 1 535 ? -17.891 -11.68 -18.047 1 86.25 535 PRO A C 1
ATOM 4353 O O . PRO A 1 535 ? -17.766 -11.844 -16.844 1 86.25 535 PRO A O 1
ATOM 4356 N N . THR A 1 536 ? -18.766 -12.32 -18.797 1 86.19 536 THR A N 1
ATOM 4357 C CA . THR A 1 536 ? -19.844 -13.117 -18.219 1 86.19 536 THR A CA 1
ATOM 4358 C C . THR A 1 536 ? -19.297 -14.398 -17.594 1 86.19 536 THR A C 1
ATOM 4360 O O . THR A 1 536 ? -19.953 -15.023 -16.766 1 86.19 536 THR A O 1
ATOM 4363 N N . ALA A 1 537 ? -18.094 -14.742 -18 1 82.44 537 ALA A N 1
ATOM 4364 C CA . ALA A 1 537 ? -17.531 -16.016 -17.531 1 82.44 537 ALA A CA 1
ATOM 4365 C C . ALA A 1 537 ? -16.812 -15.828 -16.188 1 82.44 537 ALA A C 1
ATOM 4367 O O . ALA A 1 537 ? -16.484 -16.812 -15.516 1 82.44 537 ALA A O 1
ATOM 4368 N N . VAL A 1 538 ? -16.719 -14.578 -15.789 1 84.25 538 VAL A N 1
ATOM 4369 C CA . VAL A 1 538 ? -15.992 -14.336 -14.539 1 84.25 538 VAL A CA 1
ATOM 4370 C C . VAL A 1 538 ? -16.969 -14.367 -13.367 1 84.25 538 VAL A C 1
ATOM 4372 O O . VAL A 1 538 ? -18.094 -13.891 -13.477 1 84.25 538 VAL A O 1
ATOM 4375 N N . THR A 1 539 ? -16.531 -14.883 -12.273 1 87.44 539 THR A N 1
ATOM 4376 C CA . THR A 1 539 ? -17.375 -15.055 -11.094 1 87.44 539 THR A CA 1
ATOM 4377 C C . THR A 1 539 ? -17.5 -13.742 -10.32 1 87.44 539 THR A C 1
ATOM 4379 O O . THR A 1 539 ? -16.969 -13.625 -9.211 1 87.44 539 THR A O 1
ATOM 4382 N N . ILE A 1 540 ? -18.25 -12.867 -10.867 1 90 540 ILE A N 1
ATOM 4383 C CA . ILE A 1 540 ? -18.531 -11.57 -10.258 1 90 540 ILE A CA 1
ATOM 4384 C C . ILE A 1 540 ? -20.047 -11.414 -10.102 1 90 540 ILE A C 1
ATOM 4386 O O . ILE A 1 540 ? -20.812 -11.789 -10.984 1 90 540 ILE A O 1
ATOM 4390 N N . ALA A 1 541 ? -20.422 -10.945 -8.992 1 92.5 541 ALA A N 1
ATOM 4391 C CA . ALA A 1 541 ? -21.844 -10.727 -8.781 1 92.5 541 ALA A CA 1
ATOM 4392 C C . ALA A 1 541 ? -22.375 -9.602 -9.672 1 92.5 541 ALA A C 1
ATOM 4394 O O . ALA A 1 541 ? -21.812 -8.508 -9.688 1 92.5 541 ALA A O 1
ATOM 4395 N N . ARG A 1 542 ? -23.391 -9.906 -10.438 1 95.06 542 ARG A N 1
ATOM 4396 C CA . ARG A 1 542 ? -24.062 -8.945 -11.312 1 95.06 542 ARG A CA 1
ATOM 4397 C C . ARG A 1 542 ? -25.578 -9 -11.117 1 95.06 542 ARG A C 1
ATOM 4399 O O . ARG A 1 542 ? -26.109 -9.945 -10.523 1 95.06 542 ARG A O 1
ATOM 4406 N N . HIS A 1 543 ? -26.25 -7.938 -11.609 1 96.06 543 HIS A N 1
ATOM 4407 C CA . HIS A 1 543 ? -27.703 -7.809 -11.531 1 96.06 543 HIS A CA 1
ATOM 4408 C C . HIS A 1 543 ? -28.281 -7.32 -12.852 1 96.06 543 HIS A C 1
ATOM 4410 O O . HIS A 1 543 ? -28.781 -6.195 -12.938 1 96.06 543 HIS A O 1
ATOM 4416 N N . SER A 1 544 ? -28.359 -8.258 -13.773 1 93.31 544 SER A N 1
ATOM 4417 C CA . SER A 1 544 ? -28.797 -7.848 -15.102 1 93.31 544 SER A CA 1
ATOM 4418 C C . SER A 1 544 ? -30.312 -7.941 -15.234 1 93.31 544 SER A C 1
ATOM 4420 O O . SER A 1 544 ? -30.906 -7.352 -16.156 1 93.31 544 SER A O 1
ATOM 4422 N N . ASP A 1 545 ? -30.984 -8.648 -14.367 1 94.88 545 ASP A N 1
ATOM 4423 C CA . ASP A 1 545 ? -32.438 -8.781 -14.391 1 94.88 545 ASP A CA 1
ATOM 4424 C C . ASP A 1 545 ? -33.094 -7.746 -13.477 1 94.88 545 ASP A C 1
ATOM 4426 O O . ASP A 1 545 ? -33.719 -8.102 -12.477 1 94.88 545 ASP A O 1
ATOM 4430 N N . THR A 1 546 ? -33.094 -6.512 -13.883 1 96.94 546 THR A N 1
ATOM 4431 C CA . THR A 1 546 ? -33.625 -5.426 -13.07 1 96.94 546 THR A CA 1
ATOM 4432 C C . THR A 1 546 ? -35.094 -5.195 -13.375 1 96.94 546 THR A C 1
ATOM 4434 O O . THR A 1 546 ? -35.594 -5.633 -14.414 1 96.94 546 THR A O 1
ATOM 4437 N N . ALA A 1 547 ? -35.75 -4.527 -12.508 1 97.06 547 ALA A N 1
ATOM 4438 C CA . ALA A 1 547 ? -37.156 -4.105 -12.695 1 97.06 547 ALA A CA 1
ATOM 4439 C C . ALA A 1 547 ? -37.219 -2.703 -13.289 1 97.06 547 ALA A C 1
ATOM 4441 O O . ALA A 1 547 ? -38.312 -2.117 -13.391 1 97.06 547 ALA A O 1
ATOM 4442 N N . ASN A 1 548 ? -36.188 -2.178 -13.68 1 98 548 ASN A N 1
ATOM 4443 C CA . ASN A 1 548 ? -36.094 -0.761 -14.016 1 98 548 ASN A CA 1
ATOM 4444 C C . ASN A 1 548 ? -36.688 -0.463 -15.383 1 98 548 ASN A C 1
ATOM 4446 O O . ASN A 1 548 ? -36.406 -1.143 -16.359 1 98 548 ASN A O 1
ATOM 4450 N N . LYS A 1 549 ? -37.562 0.439 -15.398 1 97.25 549 LYS A N 1
ATOM 4451 C CA . LYS A 1 549 ? -38.219 1.032 -16.562 1 97.25 549 LYS A CA 1
ATOM 4452 C C . LYS A 1 549 ? -38.531 2.508 -16.328 1 97.25 549 LYS A C 1
ATOM 4454 O O . LYS A 1 549 ? -38.75 2.93 -15.195 1 97.25 549 LYS A O 1
ATOM 4459 N N . GLY A 1 550 ? -38.5 3.303 -17.391 1 97.94 550 GLY A N 1
ATOM 4460 C CA . GLY A 1 550 ? -38.938 4.695 -17.281 1 97.94 550 GLY A CA 1
ATOM 4461 C C . GLY A 1 550 ? -37.875 5.582 -16.656 1 97.94 550 GLY A C 1
ATOM 4462 O O . GLY A 1 550 ? -36.719 5.551 -17.047 1 97.94 550 GLY A O 1
ATOM 4463 N N . THR A 1 551 ? -38.344 6.449 -15.719 1 98.44 551 THR A N 1
ATOM 4464 C CA . THR A 1 551 ? -37.5 7.465 -15.117 1 98.44 551 THR A CA 1
ATOM 4465 C C . THR A 1 551 ? -37.531 7.355 -13.594 1 98.44 551 THR A C 1
ATOM 4467 O O . THR A 1 551 ? -38.594 7.227 -12.992 1 98.44 551 THR A O 1
ATOM 4470 N N . HIS A 1 552 ? -36.375 7.344 -13.023 1 98.69 552 HIS A N 1
ATOM 4471 C CA . HIS A 1 552 ? -36.25 7.438 -11.57 1 98.69 552 HIS A CA 1
ATOM 4472 C C . HIS A 1 552 ? -36.125 8.891 -11.125 1 98.69 552 HIS A C 1
ATOM 4474 O O . HIS A 1 552 ? -35.406 9.68 -11.75 1 98.69 552 HIS A O 1
ATOM 4480 N N . ILE A 1 553 ? -36.781 9.25 -10.078 1 98.69 553 ILE A N 1
ATOM 4481 C CA . ILE A 1 553 ? -36.75 10.594 -9.531 1 98.69 553 ILE A CA 1
ATOM 4482 C C . ILE A 1 553 ? -36.312 10.539 -8.062 1 98.69 553 ILE A C 1
ATOM 4484 O O . ILE A 1 553 ? -36.875 9.75 -7.289 1 98.69 553 ILE A O 1
ATOM 4488 N N . ILE A 1 554 ? -35.406 11.336 -7.664 1 98.81 554 ILE A N 1
ATOM 4489 C CA . ILE A 1 554 ? -34.938 11.484 -6.289 1 98.81 554 ILE A CA 1
ATOM 4490 C C . ILE A 1 554 ? -35.344 12.859 -5.754 1 98.81 554 ILE A C 1
ATOM 4492 O O . ILE A 1 554 ? -35 13.883 -6.355 1 98.81 554 ILE A O 1
ATOM 4496 N N . HIS A 1 555 ? -36 12.852 -4.648 1 98.69 555 HIS A N 1
ATOM 4497 C CA . HIS A 1 555 ? -36.406 14.086 -3.973 1 98.69 555 HIS A CA 1
ATOM 4498 C C . HIS A 1 555 ? -35.531 14.352 -2.758 1 98.69 555 HIS A C 1
ATOM 4500 O O . HIS A 1 555 ? -35.156 13.422 -2.033 1 98.69 555 HIS A O 1
ATOM 4506 N N . PHE A 1 556 ? -35.219 15.617 -2.58 1 98.31 556 PHE A N 1
ATOM 4507 C CA . PHE A 1 556 ? -34.406 15.984 -1.416 1 98.31 556 PHE A CA 1
ATOM 4508 C C . PHE A 1 556 ? -34.688 17.422 -1.009 1 98.31 556 PHE A C 1
ATOM 4510 O O . PHE A 1 556 ? -35.281 18.188 -1.764 1 98.31 556 PHE A O 1
ATOM 4517 N N . GLY A 1 557 ? -34.312 17.734 0.229 1 96.44 557 GLY A N 1
ATOM 4518 C CA . GLY A 1 557 ? -34.562 19.062 0.771 1 96.44 557 GLY A CA 1
ATOM 4519 C C . GLY A 1 557 ? -35.969 19.234 1.326 1 96.44 557 GLY A C 1
ATOM 4520 O O . GLY A 1 557 ? -36.875 18.516 0.931 1 96.44 557 GLY A O 1
ATOM 4521 N N . GLY A 1 558 ? -36.094 20.188 2.232 1 95.69 558 GLY A N 1
ATOM 4522 C CA . GLY A 1 558 ? -37.406 20.438 2.836 1 95.69 558 GLY A CA 1
ATOM 4523 C C . GLY A 1 558 ? -37.938 19.266 3.627 1 95.69 558 GLY A C 1
ATOM 4524 O O . GLY A 1 558 ? -37.25 18.75 4.516 1 95.69 558 GLY A O 1
ATOM 4525 N N . LYS A 1 559 ? -39.062 18.766 3.211 1 96.88 559 LYS A N 1
ATOM 4526 C CA . LYS A 1 559 ? -39.688 17.641 3.943 1 96.88 559 LYS A CA 1
ATOM 4527 C C . LYS A 1 559 ? -39 16.328 3.572 1 96.88 559 LYS A C 1
ATOM 4529 O O . LYS A 1 559 ? -39.188 15.32 4.254 1 96.88 559 LYS A O 1
ATOM 4534 N N . TYR A 1 560 ? -38.281 16.359 2.471 1 98.25 560 TYR A N 1
ATOM 4535 C CA . TYR A 1 560 ? -37.594 15.148 2.041 1 98.25 560 TYR A CA 1
ATOM 4536 C C . TYR A 1 560 ? -36.188 15.094 2.611 1 98.25 560 TYR A C 1
ATOM 4538 O O . TYR A 1 560 ? -35.25 15.68 2.047 1 98.25 560 TYR A O 1
ATOM 4546 N N . ASP A 1 561 ? -35.938 14.305 3.607 1 96.31 561 ASP A N 1
ATOM 4547 C CA . ASP A 1 561 ? -34.656 14.242 4.344 1 96.31 561 ASP A CA 1
ATOM 4548 C C . ASP A 1 561 ? -33.75 13.188 3.756 1 96.31 561 ASP A C 1
ATOM 4550 O O . ASP A 1 561 ? -33.219 12.328 4.477 1 96.31 561 ASP A O 1
ATOM 4554 N N . SER A 1 562 ? -33.5 13.281 2.449 1 98.56 562 SER A N 1
ATOM 4555 C CA . SER A 1 562 ? -32.469 12.461 1.83 1 98.56 562 SER A CA 1
ATOM 4556 C C . SER A 1 562 ? -31.078 12.836 2.334 1 98.56 562 SER A C 1
ATOM 4558 O O . SER A 1 562 ? -30.734 14.023 2.396 1 98.56 562 SER A O 1
ATOM 4560 N N . PHE A 1 563 ? -30.25 11.805 2.74 1 98.56 563 PHE A N 1
ATOM 4561 C CA . PHE A 1 563 ? -28.906 12.078 3.225 1 98.56 563 PHE A CA 1
ATOM 4562 C C . PHE A 1 563 ? -28.031 10.836 3.09 1 98.56 563 PHE A C 1
ATOM 4564 O O . PHE A 1 563 ? -28.531 9.711 3.031 1 98.56 563 PHE A O 1
ATOM 4571 N N . LEU A 1 564 ? -26.766 11.008 2.955 1 98.75 564 LEU A N 1
ATOM 4572 C CA . LEU A 1 564 ? -25.734 9.992 3.139 1 98.75 564 LEU A CA 1
ATOM 4573 C C . LEU A 1 564 ? -25.188 10.023 4.562 1 98.75 564 LEU A C 1
ATOM 4575 O O . LEU A 1 564 ? -24.75 11.078 5.043 1 98.75 564 LEU A O 1
ATOM 4579 N N . GLN A 1 565 ? -25.312 8.977 5.234 1 98.62 565 GLN A N 1
ATOM 4580 C CA . GLN A 1 565 ? -24.75 8.867 6.582 1 98.62 565 GLN A CA 1
ATOM 4581 C C . GLN A 1 565 ? -23.453 8.078 6.574 1 98.62 565 GLN A C 1
ATOM 4583 O O . GLN A 1 565 ? -23.422 6.918 6.16 1 98.62 565 GLN A O 1
ATOM 4588 N N . LEU A 1 566 ? -22.328 8.688 7.012 1 98.5 566 LEU A N 1
ATOM 4589 C CA . LEU A 1 566 ? -21.016 8.07 7 1 98.5 566 LEU A CA 1
ATOM 4590 C C . LEU A 1 566 ? -20.5 7.863 8.422 1 98.5 566 LEU A C 1
ATOM 4592 O O . LEU A 1 566 ? -20.719 8.703 9.289 1 98.5 566 LEU A O 1
ATOM 4596 N N . PRO A 1 567 ? -19.844 6.73 8.648 1 98.5 567 PRO A N 1
ATOM 4597 C CA . PRO A 1 567 ? -19.172 6.48 9.93 1 98.5 567 PRO A CA 1
ATOM 4598 C C . PRO A 1 567 ? -17.828 7.188 10.031 1 98.5 567 PRO A C 1
ATOM 4600 O O . PRO A 1 567 ? -16.781 6.535 9.984 1 98.5 567 PRO A O 1
ATOM 4603 N N . ARG A 1 568 ? -17.844 8.391 10.305 1 98.12 568 ARG A N 1
ATOM 4604 C CA . ARG A 1 568 ? -16.641 9.203 10.359 1 98.12 568 ARG A CA 1
ATOM 4605 C C . ARG A 1 568 ? -15.75 8.781 11.531 1 98.12 568 ARG A C 1
ATOM 4607 O O . ARG A 1 568 ? -16.234 8.57 12.641 1 98.12 568 ARG A O 1
ATOM 4614 N N . ILE A 1 569 ? -14.5 8.539 11.25 1 98 569 ILE A N 1
ATOM 4615 C CA . ILE A 1 569 ? -13.469 8.406 12.273 1 98 569 ILE A CA 1
ATOM 4616 C C . ILE A 1 569 ? -12.836 9.766 12.555 1 98 569 ILE A C 1
ATOM 4618 O O . ILE A 1 569 ? -12.102 10.305 11.719 1 98 569 ILE A O 1
ATOM 4622 N N . PRO A 1 570 ? -13.102 10.328 13.703 1 96.62 570 PRO A N 1
ATOM 4623 C CA . PRO A 1 570 ? -12.594 11.68 13.977 1 96.62 570 PRO A CA 1
ATOM 4624 C C . PRO A 1 570 ? -11.07 11.734 14.047 1 96.62 570 PRO A C 1
ATOM 4626 O O . PRO A 1 570 ? -10.422 10.711 14.266 1 96.62 570 PRO A O 1
ATOM 4629 N N . PRO A 1 571 ? -10.492 12.922 13.836 1 95.38 571 PRO A N 1
ATOM 4630 C CA . PRO A 1 571 ? -9.055 13.086 14.102 1 95.38 571 PRO A CA 1
ATOM 4631 C C . PRO A 1 571 ? -8.695 12.836 15.562 1 95.38 571 PRO A C 1
ATOM 4633 O O . PRO A 1 571 ? -9.578 12.727 16.422 1 95.38 571 PRO A O 1
ATOM 4636 N N . LEU A 1 572 ? -7.41 12.766 15.812 1 93.88 572 LEU A N 1
ATOM 4637 C CA . LEU A 1 572 ? -6.949 12.602 17.188 1 93.88 572 LEU A CA 1
ATOM 4638 C C . LEU A 1 572 ? -7.422 13.766 18.062 1 93.88 572 LEU A C 1
ATOM 4640 O O . LEU A 1 572 ? -7.516 14.898 17.594 1 93.88 572 LEU A O 1
ATOM 4644 N N . PRO A 1 573 ? -7.668 13.414 19.328 1 91.62 573 PRO A N 1
ATOM 4645 C CA . PRO A 1 573 ? -7.922 14.539 20.234 1 91.62 573 PRO A CA 1
ATOM 4646 C C . PRO A 1 573 ? -6.754 15.523 20.312 1 91.62 573 PRO A C 1
ATOM 4648 O O . PRO A 1 573 ? -5.605 15.102 20.469 1 91.62 573 PRO A O 1
ATOM 4651 N N . GLY A 1 574 ? -7.043 16.766 20.109 1 93.69 574 GLY A N 1
ATOM 4652 C CA . GLY A 1 574 ? -6.004 17.781 20.156 1 93.69 574 GLY A CA 1
ATOM 4653 C C . GLY A 1 574 ? -5.184 17.844 18.875 1 93.69 574 GLY A C 1
ATOM 4654 O O . GLY A 1 574 ? -4.09 18.422 18.859 1 93.69 574 GLY A O 1
ATOM 4655 N N . ALA A 1 575 ? -5.727 17.281 17.828 1 95.5 575 ALA A N 1
ATOM 4656 C CA . ALA A 1 575 ? -5.008 17.234 16.562 1 95.5 575 ALA A CA 1
ATOM 4657 C C . ALA A 1 575 ? -4.617 18.641 16.109 1 95.5 575 ALA A C 1
ATOM 4659 O O . ALA A 1 575 ? -5.367 19.594 16.312 1 95.5 575 ALA A O 1
ATOM 4660 N N . ALA A 1 576 ? -3.467 18.703 15.406 1 94.75 576 ALA A N 1
ATOM 4661 C CA . ALA A 1 576 ? -2.986 19.969 14.859 1 94.75 576 ALA A CA 1
ATOM 4662 C C . ALA A 1 576 ? -3.99 20.547 13.867 1 94.75 576 ALA A C 1
ATOM 4664 O O . ALA A 1 576 ? -4.098 21.781 13.727 1 94.75 576 ALA A O 1
ATOM 4665 N N . MET A 1 577 ? -4.758 19.703 13.312 1 92.31 577 MET A N 1
ATOM 4666 C CA . MET A 1 577 ? -5.77 20.109 12.344 1 92.31 577 MET A CA 1
ATOM 4667 C C . MET A 1 577 ? -6.719 21.141 12.945 1 92.31 577 MET A C 1
ATOM 4669 O O . MET A 1 577 ? -7.145 22.078 12.258 1 92.31 577 MET A O 1
ATOM 4673 N N . SER A 1 578 ? -7.016 21.016 14.211 1 90.75 578 SER A N 1
ATOM 4674 C CA . SER A 1 578 ? -7.953 21.906 14.875 1 90.75 578 SER A CA 1
ATOM 4675 C C . SER A 1 578 ? -7.223 22.875 15.805 1 90.75 578 SER A C 1
ATOM 4677 O O . SER A 1 578 ? -7.672 24 16 1 90.75 578 SER A O 1
ATOM 4679 N N . ARG A 1 579 ? -6.059 22.469 16.266 1 91.88 579 ARG A N 1
ATOM 4680 C CA . ARG A 1 579 ? -5.434 23.234 17.328 1 91.88 579 ARG A CA 1
ATOM 4681 C C . ARG A 1 579 ? -4.281 24.078 16.797 1 91.88 579 ARG A C 1
ATOM 4683 O O . ARG A 1 579 ? -3.781 24.969 17.5 1 91.88 579 ARG A O 1
ATOM 4690 N N . SER A 1 580 ? -3.859 23.797 15.633 1 91.38 580 SER A N 1
ATOM 4691 C CA . SER A 1 580 ? -2.754 24.562 15.055 1 91.38 580 SER A CA 1
ATOM 4692 C C . SER A 1 580 ? -3.168 25.234 13.75 1 91.38 580 SER A C 1
ATOM 4694 O O . SER A 1 580 ? -2.463 25.156 12.75 1 91.38 580 SER A O 1
ATOM 4696 N N . ARG A 1 581 ? -4.258 25.938 13.914 1 92.88 581 ARG A N 1
ATOM 4697 C CA . ARG A 1 581 ? -4.734 26.672 12.742 1 92.88 581 ARG A CA 1
ATOM 4698 C C . ARG A 1 581 ? -3.838 27.859 12.445 1 92.88 581 ARG A C 1
ATOM 4700 O O . ARG A 1 581 ? -3.305 28.5 13.359 1 92.88 581 ARG A O 1
ATOM 4707 N N . PRO A 1 582 ? -3.686 28.188 11.203 1 95.12 582 PRO A N 1
ATOM 4708 C CA . PRO A 1 582 ? -2.912 29.375 10.852 1 95.12 582 PRO A CA 1
ATOM 4709 C C . PRO A 1 582 ? -3.479 30.656 11.477 1 95.12 582 PRO A C 1
ATOM 4711 O O . PRO A 1 582 ? -4.668 30.719 11.789 1 95.12 582 PRO A O 1
ATOM 4714 N N . VAL A 1 583 ? -2.621 31.594 11.648 1 96.81 583 VAL A N 1
ATOM 4715 C CA . VAL A 1 583 ? -3.018 32.906 12.172 1 96.81 583 VAL A CA 1
ATOM 4716 C C . VAL A 1 583 ? -3.225 33.875 11.016 1 96.81 583 VAL A C 1
ATOM 4718 O O . VAL A 1 583 ? -2.311 34.094 10.219 1 96.81 583 VAL A O 1
ATOM 4721 N N . LYS A 1 584 ? -4.391 34.375 11.016 1 97.88 584 LYS A N 1
ATOM 4722 C CA . LYS A 1 584 ? -4.715 35.375 10 1 97.88 584 LYS A CA 1
ATOM 4723 C C . LYS A 1 584 ? -4.414 36.812 10.508 1 97.88 584 LYS A C 1
ATOM 4725 O O . LYS A 1 584 ? -4.777 37.156 11.633 1 97.88 584 LYS A O 1
ATOM 4730 N N . MET A 1 585 ? -3.703 37.531 9.727 1 97.88 585 MET A N 1
ATOM 4731 C CA . MET A 1 585 ? -3.598 38.969 9.914 1 97.88 585 MET A CA 1
ATOM 4732 C C . MET A 1 585 ? -4.512 39.719 8.945 1 97.88 585 MET A C 1
ATOM 4734 O O . MET A 1 585 ? -4.246 39.781 7.738 1 97.88 585 MET A O 1
ATOM 4738 N N . THR A 1 586 ? -5.562 40.25 9.5 1 98.06 586 THR A N 1
ATOM 4739 C CA . THR A 1 586 ? -6.555 40.938 8.68 1 98.06 586 THR A CA 1
ATOM 4740 C C . THR A 1 586 ? -6.488 42.469 8.922 1 98.06 586 THR A C 1
ATOM 4742 O O . THR A 1 586 ? -6.547 42.906 10.062 1 98.06 586 THR A O 1
ATOM 4745 N N . LEU A 1 587 ? -6.398 43.219 7.855 1 97.25 587 LEU A N 1
ATOM 4746 C CA . LEU A 1 587 ? -6.41 44.688 7.883 1 97.25 587 LEU A CA 1
ATOM 4747 C C . LEU A 1 587 ? -7.57 45.219 7.062 1 97.25 587 LEU A C 1
ATOM 4749 O O . LEU A 1 587 ? -7.746 44.844 5.898 1 97.25 587 LEU A O 1
ATOM 4753 N N . ILE A 1 588 ? -8.367 46.031 7.648 1 97.44 588 ILE A N 1
ATOM 4754 C CA . ILE A 1 588 ? -9.383 46.75 6.879 1 97.44 588 ILE A CA 1
ATOM 4755 C C . ILE A 1 588 ? -9 48.219 6.773 1 97.44 588 ILE A C 1
ATOM 4757 O O . ILE A 1 588 ? -8.547 48.812 7.75 1 97.44 588 ILE A O 1
ATOM 4761 N N . SER A 1 589 ? -9.086 48.719 5.551 1 96.75 589 SER A N 1
ATOM 4762 C CA . SER A 1 589 ? -8.602 50.094 5.285 1 96.75 589 SER A CA 1
ATOM 4763 C C . SER A 1 589 ? -9.305 50.688 4.082 1 96.75 589 SER A C 1
ATOM 4765 O O . SER A 1 589 ? -10.203 50.094 3.506 1 96.75 589 SER A O 1
ATOM 4767 N N . ASN A 1 590 ? -8.891 51.969 3.832 1 96.38 590 ASN A N 1
ATOM 4768 C CA . ASN A 1 590 ? -9.383 52.719 2.672 1 96.38 590 ASN A CA 1
ATOM 4769 C C . ASN A 1 590 ? -8.273 52.938 1.652 1 96.38 590 ASN A C 1
ATOM 4771 O O . ASN A 1 590 ? -7.094 52.812 1.972 1 96.38 590 ASN A O 1
ATOM 4775 N N . ARG A 1 591 ? -8.734 53.219 0.466 1 95.44 591 ARG A N 1
ATOM 4776 C CA . ARG A 1 591 ? -7.75 53.625 -0.532 1 95.44 591 ARG A CA 1
ATOM 4777 C C . ARG A 1 591 ? -7.059 54.938 -0.127 1 95.44 591 ARG A C 1
ATOM 4779 O O . ARG A 1 591 ? -7.586 55.688 0.687 1 95.44 591 ARG A O 1
ATOM 4786 N N . ILE A 1 592 ? -5.895 55.094 -0.684 1 94.62 592 ILE A N 1
ATOM 4787 C CA . ILE A 1 592 ? -5.211 56.375 -0.492 1 94.62 592 ILE A CA 1
ATOM 4788 C C . ILE A 1 592 ? -6.074 57.5 -1.034 1 94.62 592 ILE A C 1
ATOM 4790 O O . ILE A 1 592 ? -6.598 57.438 -2.148 1 94.62 592 ILE A O 1
ATOM 4794 N N . THR A 1 593 ? -6.129 58.531 -0.298 1 93.06 593 THR A N 1
ATOM 4795 C CA . THR A 1 593 ? -6.961 59.656 -0.683 1 93.06 593 THR A CA 1
ATOM 4796 C C . THR A 1 593 ? -6.531 60.219 -2.039 1 93.06 593 THR A C 1
ATOM 4798 O O . THR A 1 593 ? -5.34 60.438 -2.273 1 93.06 593 THR A O 1
ATOM 4801 N N . GLY A 1 594 ? -7.48 60.375 -2.924 1 93.75 594 GLY A N 1
ATOM 4802 C CA . GLY A 1 594 ? -7.207 60.969 -4.223 1 93.75 594 GLY A CA 1
ATOM 4803 C C . GLY A 1 594 ? -7.02 59.938 -5.32 1 93.75 594 GLY A C 1
ATOM 4804 O O . GLY A 1 594 ? -7.082 60.281 -6.508 1 93.75 594 GLY A O 1
ATOM 4805 N N . TRP A 1 595 ? -6.824 58.688 -4.984 1 95.44 595 TRP A N 1
ATOM 4806 C CA . TRP A 1 595 ? -6.656 57.656 -6.008 1 95.44 595 TRP A CA 1
ATOM 4807 C C . TRP A 1 595 ? -7.984 57.344 -6.68 1 95.44 595 TRP A C 1
ATOM 4809 O O . TRP A 1 595 ? -9.008 57.188 -6.008 1 95.44 595 TRP A O 1
ATOM 4819 N N . SER A 1 596 ? -7.922 57.219 -8.008 1 96 596 SER A N 1
ATOM 4820 C CA . SER A 1 596 ? -9.078 56.719 -8.742 1 96 596 SER A CA 1
ATOM 4821 C C . SER A 1 596 ? -9.289 55.219 -8.492 1 96 596 SER A C 1
ATOM 4823 O O . SER A 1 596 ? -8.406 54.562 -7.953 1 96 596 SER A O 1
ATOM 4825 N N . ASN A 1 597 ? -10.445 54.781 -8.875 1 95.81 597 ASN A N 1
ATOM 4826 C CA . ASN A 1 597 ? -10.711 53.375 -8.789 1 95.81 597 ASN A CA 1
ATOM 4827 C C . ASN A 1 597 ? -9.672 52.562 -9.555 1 95.81 597 ASN A C 1
ATOM 4829 O O . ASN A 1 597 ? -9.148 51.562 -9.047 1 95.81 597 ASN A O 1
ATOM 4833 N N . GLU A 1 598 ? -9.344 52.969 -10.727 1 95.94 598 GLU A N 1
ATOM 4834 C CA . GLU A 1 598 ? -8.438 52.25 -11.617 1 95.94 598 GLU A CA 1
ATOM 4835 C C . GLU A 1 598 ? -7.027 52.188 -11.031 1 95.94 598 GLU A C 1
ATOM 4837 O O . GLU A 1 598 ? -6.398 51.156 -11.031 1 95.94 598 GLU A O 1
ATOM 4842 N N . LYS A 1 599 ? -6.672 53.312 -10.562 1 95.44 599 LYS A N 1
ATOM 4843 C CA . LYS A 1 599 ? -5.332 53.344 -9.992 1 95.44 599 LYS A CA 1
ATOM 4844 C C . LYS A 1 599 ? -5.23 52.469 -8.75 1 95.44 599 LYS A C 1
ATOM 4846 O O . LYS A 1 599 ? -4.266 51.719 -8.594 1 95.44 599 LYS A O 1
ATOM 4851 N N . PHE A 1 600 ? -6.156 52.562 -7.93 1 95.75 600 PHE A N 1
ATOM 4852 C CA . PHE A 1 600 ? -6.145 51.781 -6.691 1 95.75 600 PHE A CA 1
ATOM 4853 C C . PHE A 1 600 ? -6.16 50.281 -6.984 1 95.75 600 PHE A C 1
ATOM 4855 O O . PHE A 1 600 ? -5.398 49.531 -6.387 1 95.75 600 PHE A O 1
ATOM 4862 N N . LEU A 1 601 ? -7.008 49.938 -7.855 1 96.38 601 LEU A N 1
ATOM 4863 C CA . LEU A 1 601 ? -7.125 48.531 -8.195 1 96.38 601 LEU A CA 1
ATOM 4864 C C . LEU A 1 601 ? -5.809 48 -8.75 1 96.38 601 LEU A C 1
ATOM 4866 O O . LEU A 1 601 ? -5.391 46.875 -8.414 1 96.38 601 LEU A O 1
ATOM 4870 N N . GLU A 1 602 ? -5.18 48.719 -9.578 1 95.88 602 GLU A N 1
ATOM 4871 C CA . GLU A 1 602 ? -3.887 48.312 -10.125 1 95.88 602 GLU A CA 1
ATOM 4872 C C . GLU A 1 602 ? -2.84 48.188 -9.023 1 95.88 602 GLU A C 1
ATOM 4874 O O . GLU A 1 602 ? -2.154 47.156 -8.938 1 95.88 602 GLU A O 1
ATOM 4879 N N . GLU A 1 603 ? -2.785 49.188 -8.164 1 94.69 603 GLU A N 1
ATOM 4880 C CA . GLU A 1 603 ? -1.764 49.219 -7.117 1 94.69 603 GLU A CA 1
ATOM 4881 C C . GLU A 1 603 ? -2.018 48.125 -6.07 1 94.69 603 GLU A C 1
ATOM 4883 O O . GLU A 1 603 ? -1.087 47.438 -5.633 1 94.69 603 GLU A O 1
ATOM 4888 N N . PHE A 1 604 ? -3.205 47.938 -5.734 1 95.56 604 PHE A N 1
ATOM 4889 C CA . PHE A 1 604 ? -3.543 47.062 -4.621 1 95.56 604 PHE A CA 1
ATOM 4890 C C . PHE A 1 604 ? -3.598 45.625 -5.074 1 95.56 604 PHE A C 1
ATOM 4892 O O . PHE A 1 604 ? -3.031 44.75 -4.422 1 95.56 604 PHE A O 1
ATOM 4899 N N . THR A 1 605 ? -4.227 45.281 -6.145 1 96.06 605 THR A N 1
ATOM 4900 C CA . THR A 1 605 ? -4.461 43.906 -6.543 1 96.06 605 THR A CA 1
ATOM 4901 C C . THR A 1 605 ? -3.314 43.375 -7.406 1 96.06 605 THR A C 1
ATOM 4903 O O . THR A 1 605 ? -2.959 42.188 -7.34 1 96.06 605 THR A O 1
ATOM 4906 N N . GLN A 1 606 ? -2.709 44.188 -8.188 1 94.44 606 GLN A N 1
ATOM 4907 C CA . GLN A 1 606 ? -1.672 43.719 -9.094 1 94.44 606 GLN A CA 1
ATOM 4908 C C . GLN A 1 606 ? -0.282 43.938 -8.5 1 94.44 606 GLN A C 1
ATOM 4910 O O . GLN A 1 606 ? 0.486 42.969 -8.359 1 94.44 606 GLN A O 1
ATOM 4915 N N . VAL A 1 607 ? 0.001 45.156 -8.133 1 94 607 VAL A N 1
ATOM 4916 C CA . VAL A 1 607 ? 1.349 45.438 -7.656 1 94 607 VAL A CA 1
ATOM 4917 C C . VAL A 1 607 ? 1.553 44.812 -6.273 1 94 607 VAL A C 1
ATOM 4919 O O . VAL A 1 607 ? 2.418 43.969 -6.086 1 94 607 VAL A O 1
ATOM 4922 N N . HIS A 1 608 ? 0.741 45.281 -5.324 1 93.31 608 HIS A N 1
ATOM 4923 C CA . HIS A 1 608 ? 0.864 44.75 -3.967 1 93.31 608 HIS A CA 1
ATOM 4924 C C . HIS A 1 608 ? 0.645 43.25 -3.934 1 93.31 608 HIS A C 1
ATOM 4926 O O . HIS A 1 608 ? 1.395 42.531 -3.275 1 93.31 608 HIS A O 1
ATOM 4932 N N . GLY A 1 609 ? -0.424 42.812 -4.551 1 93.81 609 GLY A N 1
ATOM 4933 C CA . GLY A 1 609 ? -0.685 41.406 -4.637 1 93.81 609 GLY A CA 1
ATOM 4934 C C . GLY A 1 609 ? 0.463 40.625 -5.246 1 93.81 609 GLY A C 1
ATOM 4935 O O . GLY A 1 609 ? 0.873 39.594 -4.711 1 93.81 609 GLY A O 1
ATOM 4936 N N . GLY A 1 610 ? 0.976 41.062 -6.336 1 92.56 610 GLY A N 1
ATOM 4937 C CA . GLY A 1 610 ? 2.08 40.406 -7.02 1 92.56 610 GLY A CA 1
ATOM 4938 C C . GLY A 1 610 ? 3.346 40.344 -6.188 1 92.56 610 GLY A C 1
ATOM 4939 O O . GLY A 1 610 ? 4.039 39.312 -6.18 1 92.56 610 GLY A O 1
ATOM 4940 N N . MET A 1 611 ? 3.656 41.406 -5.508 1 90.81 611 MET A N 1
ATOM 4941 C CA . MET A 1 611 ? 4.832 41.469 -4.645 1 90.81 611 MET A CA 1
ATOM 4942 C C . MET A 1 611 ? 4.723 40.438 -3.51 1 90.81 611 MET A C 1
ATOM 4944 O O . MET A 1 611 ? 5.691 39.781 -3.189 1 90.81 611 MET A O 1
ATOM 4948 N N . THR A 1 612 ? 3.6 40.406 -2.938 1 91.94 612 THR A N 1
ATOM 4949 C CA . THR A 1 612 ? 3.383 39.469 -1.823 1 91.94 612 THR A CA 1
ATOM 4950 C C . THR A 1 612 ? 3.43 38.031 -2.295 1 91.94 612 THR A C 1
ATOM 4952 O O . THR A 1 612 ? 3.918 37.156 -1.579 1 91.94 612 THR A O 1
ATOM 4955 N N . GLU A 1 613 ? 2.898 37.75 -3.436 1 93.19 613 GLU A N 1
ATOM 4956 C CA . GLU A 1 613 ? 2.961 36.438 -4.012 1 93.19 613 GLU A CA 1
ATOM 4957 C C . GLU A 1 613 ? 4.406 36 -4.23 1 93.19 613 GLU A C 1
ATOM 4959 O O . GLU A 1 613 ? 4.77 34.844 -3.922 1 93.19 613 GLU A O 1
ATOM 4964 N N . LYS A 1 614 ? 5.188 36.844 -4.766 1 88.94 614 LYS A N 1
ATOM 4965 C CA . LYS A 1 614 ? 6.602 36.531 -4.969 1 88.94 614 LYS A CA 1
ATOM 4966 C C . LYS A 1 614 ? 7.293 36.25 -3.645 1 88.94 614 LYS A C 1
ATOM 4968 O O . LYS A 1 614 ? 8.109 35.312 -3.562 1 88.94 614 LYS A O 1
ATOM 4973 N N . LEU A 1 615 ? 6.957 37 -2.666 1 87.25 615 LEU A N 1
ATOM 4974 C CA . LEU A 1 615 ? 7.508 36.812 -1.333 1 87.25 615 LEU A CA 1
ATOM 4975 C C . LEU A 1 615 ? 7.105 35.438 -0.792 1 87.25 615 LEU A C 1
ATOM 4977 O O . LEU A 1 615 ? 7.883 34.781 -0.086 1 87.25 615 LEU A O 1
ATOM 4981 N N . SER A 1 616 ? 5.918 35.062 -1.089 1 88.94 616 SER A N 1
ATOM 4982 C CA . SER A 1 616 ? 5.398 33.781 -0.574 1 88.94 616 SER A CA 1
ATOM 4983 C C . SER A 1 616 ? 6.227 32.594 -1.064 1 88.94 616 SER A C 1
ATOM 4985 O O . SER A 1 616 ? 6.273 31.562 -0.413 1 88.94 616 SER A O 1
ATOM 4987 N N . HIS A 1 617 ? 6.922 32.75 -2.143 1 84.62 617 HIS A N 1
ATOM 4988 C CA . HIS A 1 617 ? 7.727 31.672 -2.695 1 84.62 617 HIS A CA 1
ATOM 4989 C C . HIS A 1 617 ? 8.969 31.422 -1.846 1 84.62 617 HIS A C 1
ATOM 4991 O O . HIS A 1 617 ? 9.539 30.328 -1.88 1 84.62 617 HIS A O 1
ATOM 4997 N N . VAL A 1 618 ? 9.312 32.438 -1.044 1 80.94 618 VAL A N 1
ATOM 4998 C CA . VAL A 1 618 ? 10.547 32.281 -0.278 1 80.94 618 VAL A CA 1
ATOM 4999 C C . VAL A 1 618 ? 10.227 32.219 1.215 1 80.94 618 VAL A C 1
ATOM 5001 O O . VAL A 1 618 ? 11.117 32.031 2.043 1 80.94 618 VAL A O 1
ATOM 5004 N N . VAL A 1 619 ? 8.977 32.438 1.537 1 86.69 619 VAL A N 1
ATOM 5005 C CA . VAL A 1 619 ? 8.539 32.375 2.926 1 86.69 619 VAL A CA 1
ATOM 5006 C C . VAL A 1 619 ? 7.535 31.219 3.1 1 86.69 619 VAL A C 1
ATOM 5008 O O . VAL A 1 619 ? 6.324 31.438 3.012 1 86.69 619 VAL A O 1
ATOM 5011 N N . PRO A 1 620 ? 7.961 30.156 3.508 1 86 620 PRO A N 1
ATOM 5012 C CA . PRO A 1 620 ? 7.066 29 3.559 1 86 620 PRO A CA 1
ATOM 5013 C C . PRO A 1 620 ? 5.969 29.156 4.609 1 86 620 PRO A C 1
ATOM 5015 O O . PRO A 1 620 ? 4.895 28.562 4.477 1 86 620 PRO A O 1
ATOM 5018 N N . PHE A 1 621 ? 6.168 30.047 5.562 1 92.06 621 PHE A N 1
ATOM 5019 C CA . PHE A 1 621 ? 5.227 30.172 6.668 1 92.06 621 PHE A CA 1
ATOM 5020 C C . PHE A 1 621 ? 4.082 31.094 6.301 1 92.06 621 PHE A C 1
ATOM 5022 O O . PHE A 1 621 ? 3.064 31.141 7 1 92.06 621 PHE A O 1
ATOM 5029 N N . LEU A 1 622 ? 4.297 31.906 5.297 1 94.19 622 LEU A N 1
ATOM 5030 C CA . LEU A 1 622 ? 3.184 32.656 4.742 1 94.19 622 LEU A CA 1
ATOM 5031 C C . LEU A 1 622 ? 2.301 31.781 3.871 1 94.19 622 LEU A C 1
ATOM 5033 O O . LEU A 1 622 ? 2.699 31.391 2.771 1 94.19 622 LEU A O 1
ATOM 5037 N N . ARG A 1 623 ? 1.091 31.562 4.352 1 95.56 623 ARG A N 1
ATOM 5038 C CA . ARG A 1 623 ? 0.327 30.438 3.822 1 95.56 623 ARG A CA 1
ATOM 5039 C C . ARG A 1 623 ? -0.713 30.906 2.812 1 95.56 623 ARG A C 1
ATOM 5041 O O . ARG A 1 623 ? -1.104 30.156 1.918 1 95.56 623 ARG A O 1
ATOM 5048 N N . SER A 1 624 ? -1.238 32.125 3.012 1 96.56 624 SER A N 1
ATOM 5049 C CA . SER A 1 624 ? -2.271 32.594 2.098 1 96.56 624 SER A CA 1
ATOM 5050 C C . SER A 1 624 ? -2.389 34.125 2.133 1 96.56 624 SER A C 1
ATOM 5052 O O . SER A 1 624 ? -1.918 34.75 3.076 1 96.56 624 SER A O 1
ATOM 5054 N N . TYR A 1 625 ? -2.914 34.719 1.022 1 97.31 625 TYR A N 1
ATOM 5055 C CA . TYR A 1 625 ? -3.279 36.125 0.926 1 97.31 625 TYR A CA 1
ATOM 5056 C C . TYR A 1 625 ? -4.535 36.281 0.081 1 97.31 625 TYR A C 1
ATOM 5058 O O . TYR A 1 625 ? -4.551 35.938 -1.102 1 97.31 625 TYR A O 1
ATOM 5066 N N . THR A 1 626 ? -5.559 36.719 0.734 1 97.19 626 THR A N 1
ATOM 5067 C CA . THR A 1 626 ? -6.809 37.062 0.06 1 97.19 626 THR A CA 1
ATOM 5068 C C . THR A 1 626 ? -7.152 38.531 0.275 1 97.19 626 THR A C 1
ATOM 5070 O O . THR A 1 626 ? -7.004 39.062 1.382 1 97.19 626 THR A O 1
ATOM 5073 N N . GLN A 1 627 ? -7.586 39.219 -0.814 1 97.5 627 GLN A N 1
ATOM 5074 C CA . GLN A 1 627 ? -8.055 40.594 -0.755 1 97.5 627 GLN A CA 1
ATOM 5075 C C . GLN A 1 627 ? -9.562 40.656 -0.974 1 97.5 627 GLN A C 1
ATOM 5077 O O . GLN A 1 627 ? -10.117 39.938 -1.814 1 97.5 627 GLN A O 1
ATOM 5082 N N . VAL A 1 628 ? -10.18 41.375 -0.089 1 97.56 628 VAL A N 1
ATOM 5083 C CA . VAL A 1 628 ? -11.578 41.75 -0.278 1 97.56 628 VAL A CA 1
ATOM 5084 C C . VAL A 1 628 ? -11.68 43.188 -0.81 1 97.56 628 VAL A C 1
ATOM 5086 O O . VAL A 1 628 ? -11.414 44.125 -0.083 1 97.56 628 VAL A O 1
ATOM 5089 N N . VAL A 1 629 ? -12.164 43.312 -2.031 1 97 629 VAL A N 1
ATOM 5090 C CA . VAL A 1 629 ? -12.039 44.562 -2.754 1 97 629 VAL A CA 1
ATOM 5091 C C . VAL A 1 629 ? -13.422 45.188 -2.965 1 97 629 VAL A C 1
ATOM 5093 O O . VAL A 1 629 ? -14.109 44.875 -3.934 1 97 629 VAL A O 1
ATOM 5096 N N . GLY A 1 630 ? -13.711 46.188 -2.156 1 95.81 630 GLY A N 1
ATOM 5097 C CA . GLY A 1 630 ? -14.992 46.875 -2.248 1 95.81 630 GLY A CA 1
ATOM 5098 C C . GLY A 1 630 ? -14.93 48.125 -3.088 1 95.81 630 GLY A C 1
ATOM 5099 O O . GLY A 1 630 ? -15.523 49.156 -2.732 1 95.81 630 GLY A O 1
ATOM 5100 N N . VAL A 1 631 ? -14.164 48.156 -4.102 1 93.94 631 VAL A N 1
ATOM 5101 C CA . VAL A 1 631 ? -14.016 49.281 -5.012 1 93.94 631 VAL A CA 1
ATOM 5102 C C . VAL A 1 631 ? -14.43 48.875 -6.422 1 93.94 631 VAL A C 1
ATOM 5104 O O . VAL A 1 631 ? -13.742 48.062 -7.07 1 93.94 631 VAL A O 1
ATOM 5107 N N . PRO A 1 632 ? -15.562 49.5 -6.969 1 91.44 632 PRO A N 1
ATOM 5108 C CA . PRO A 1 632 ? -16.438 50.469 -6.266 1 91.44 632 PRO A CA 1
ATOM 5109 C C . PRO A 1 632 ? -17.219 49.812 -5.133 1 91.44 632 PRO A C 1
ATOM 5111 O O . PRO A 1 632 ? -17.328 48.562 -5.078 1 91.44 632 PRO A O 1
ATOM 5114 N N . ARG A 1 633 ? -17.688 50.531 -4.328 1 91.75 633 ARG A N 1
ATOM 5115 C CA . ARG A 1 633 ? -18.438 50.062 -3.176 1 91.75 633 ARG A CA 1
ATOM 5116 C C . ARG A 1 633 ? -19.703 49.312 -3.611 1 91.75 633 ARG A C 1
ATOM 5118 O O . ARG A 1 633 ? -20.391 49.75 -4.527 1 91.75 633 ARG A O 1
ATOM 5125 N N . LEU A 1 634 ? -19.922 48.25 -2.951 1 90.44 634 LEU A N 1
ATOM 5126 C CA . LEU A 1 634 ? -21.156 47.5 -3.205 1 90.44 634 LEU A CA 1
ATOM 5127 C C . LEU A 1 634 ? -22.344 48.188 -2.531 1 90.44 634 LEU A C 1
ATOM 5129 O O . LEU A 1 634 ? -22.203 48.781 -1.464 1 90.44 634 LEU A O 1
ATOM 5133 N N . PRO A 1 635 ? -23.469 48.125 -3.199 1 87.75 635 PRO A N 1
ATOM 5134 C CA . PRO A 1 635 ? -24.688 48.625 -2.557 1 87.75 635 PRO A CA 1
ATOM 5135 C C . PRO A 1 635 ? -25.234 47.688 -1.49 1 87.75 635 PRO A C 1
ATOM 5137 O O . PRO A 1 635 ? -26.328 47.125 -1.646 1 87.75 635 PRO A O 1
ATOM 5140 N N . LEU A 1 636 ? -24.469 47.406 -0.531 1 89 636 LEU A N 1
ATOM 5141 C CA . LEU A 1 636 ? -24.75 46.438 0.513 1 89 636 LEU A CA 1
ATOM 5142 C C . LEU A 1 636 ? -24.625 47.062 1.896 1 89 636 LEU A C 1
ATOM 5144 O O . LEU A 1 636 ? -23.672 47.812 2.158 1 89 636 LEU A O 1
ATOM 5148 N N . THR A 1 637 ? -25.766 47 2.723 1 89.31 637 THR A N 1
ATOM 5149 C CA . THR A 1 637 ? -25.703 47.375 4.133 1 89.31 637 THR A CA 1
ATOM 5150 C C . THR A 1 637 ? -25.75 46.125 5.023 1 89.31 637 THR A C 1
ATOM 5152 O O . THR A 1 637 ? -26.734 45.406 5.035 1 89.31 637 THR A O 1
ATOM 5155 N N . THR A 1 638 ? -24.719 45.938 5.766 1 92.75 638 THR A N 1
ATOM 5156 C CA . THR A 1 638 ? -24.672 44.781 6.66 1 92.75 638 THR A CA 1
ATOM 5157 C C . THR A 1 638 ? -25.328 45.094 8 1 92.75 638 THR A C 1
ATOM 5159 O O . THR A 1 638 ? -25.875 46.188 8.18 1 92.75 638 THR A O 1
ATOM 5162 N N . PHE A 1 639 ? -25.234 44.125 8.898 1 90.69 639 PHE A N 1
ATOM 5163 C CA . PHE A 1 639 ? -25.797 44.281 10.234 1 90.69 639 PHE A CA 1
ATOM 5164 C C . PHE A 1 639 ? -24.875 45.125 11.109 1 90.69 639 PHE A C 1
ATOM 5166 O O . PHE A 1 639 ? -25.234 45.5 12.227 1 90.69 639 PHE A O 1
ATOM 5173 N N . SER A 1 640 ? -23.656 45.406 10.688 1 92.31 640 SER A N 1
ATOM 5174 C CA . SER A 1 640 ? -22.656 46.094 11.492 1 92.31 640 SER A CA 1
ATOM 5175 C C . SER A 1 640 ? -23.031 47.562 11.656 1 92.31 640 SER A C 1
ATOM 5177 O O . SER A 1 640 ? -23.562 48.188 10.742 1 92.31 640 SER A O 1
ATOM 5179 N N . THR A 1 641 ? -22.594 48.125 12.766 1 89.75 641 THR A N 1
ATOM 5180 C CA . THR A 1 641 ? -22.859 49.531 13.055 1 89.75 641 THR A CA 1
ATOM 5181 C C . THR A 1 641 ? -22.031 50.438 12.156 1 89.75 641 THR A C 1
ATOM 5183 O O . THR A 1 641 ? -22.438 51.531 11.836 1 89.75 641 THR A O 1
ATOM 5186 N N . ASN A 1 642 ? -20.859 50.031 11.906 1 87.38 642 ASN A N 1
ATOM 5187 C CA . ASN A 1 642 ? -19.953 50.781 11.055 1 87.38 642 ASN A CA 1
ATOM 5188 C C . ASN A 1 642 ? -19.75 50.094 9.703 1 87.38 642 ASN A C 1
ATOM 5190 O O . ASN A 1 642 ? -18.625 49.781 9.336 1 87.38 642 ASN A O 1
ATOM 5194 N N . HIS A 1 643 ? -20.922 50.062 9.117 1 81.81 643 HIS A N 1
ATOM 5195 C CA . HIS A 1 643 ? -20.828 49.5 7.773 1 81.81 643 HIS A CA 1
ATOM 5196 C C . HIS A 1 643 ? -20.344 50.531 6.77 1 81.81 643 HIS A C 1
ATOM 5198 O O . HIS A 1 643 ? -20.578 51.75 6.945 1 81.81 643 HIS A O 1
ATOM 5204 N N . ALA A 1 644 ? -19.344 50.344 5.898 1 79.25 644 ALA A N 1
ATOM 5205 C CA . ALA A 1 644 ? -18.859 51.219 4.832 1 79.25 644 ALA A CA 1
ATOM 5206 C C . ALA A 1 644 ? -17.734 52.156 5.332 1 79.25 644 ALA A C 1
ATOM 5208 O O . ALA A 1 644 ? -17.375 53.094 4.656 1 79.25 644 ALA A O 1
ATOM 5209 N N . ALA A 1 645 ? -17.375 51.844 6.582 1 89 645 ALA A N 1
ATOM 5210 C CA . ALA A 1 645 ? -16.281 52.656 7.113 1 89 645 ALA A CA 1
ATOM 5211 C C . ALA A 1 645 ? -14.984 52.406 6.352 1 89 645 ALA A C 1
ATOM 5213 O O . ALA A 1 645 ? -14.117 53.281 6.262 1 89 645 ALA A O 1
ATOM 5214 N N . PHE A 1 646 ? -14.859 51.25 5.871 1 95.5 646 PHE A N 1
ATOM 5215 C CA . PHE A 1 646 ? -13.656 50.812 5.152 1 95.5 646 PHE A CA 1
ATOM 5216 C C . PHE A 1 646 ? -14.023 50.219 3.797 1 95.5 646 PHE A C 1
ATOM 5218 O O . PHE A 1 646 ? -15.148 49.75 3.6 1 95.5 646 PHE A O 1
ATOM 5225 N N . GLU A 1 647 ? -13.016 50.25 2.859 1 95.75 647 GLU A N 1
ATOM 5226 C CA . GLU A 1 647 ? -13.312 49.844 1.482 1 95.75 647 GLU A CA 1
ATOM 5227 C C . GLU A 1 647 ? -12.711 48.5 1.149 1 95.75 647 GLU A C 1
ATOM 5229 O O . GLU A 1 647 ? -13.188 47.812 0.245 1 95.75 647 GLU A O 1
ATOM 5234 N N . VAL A 1 648 ? -11.641 48.156 1.835 1 96.94 648 VAL A N 1
ATOM 5235 C CA . VAL A 1 648 ? -10.945 46.938 1.44 1 96.94 648 VAL A CA 1
ATOM 5236 C C . VAL A 1 648 ? -10.469 46.188 2.684 1 96.94 648 VAL A C 1
ATOM 5238 O O . VAL A 1 648 ? -10.359 46.781 3.764 1 96.94 648 VAL A O 1
ATOM 5241 N N . ALA A 1 649 ? -10.25 44.906 2.527 1 97.44 649 ALA A N 1
ATOM 5242 C CA . ALA A 1 649 ? -9.633 44.094 3.551 1 97.44 649 ALA A CA 1
ATOM 5243 C C . ALA A 1 649 ? -8.492 43.25 2.965 1 97.44 649 ALA A C 1
ATOM 5245 O O . ALA A 1 649 ? -8.602 42.75 1.849 1 97.44 649 ALA A O 1
ATOM 5246 N N . ALA A 1 650 ? -7.367 43.219 3.611 1 97.31 650 ALA A N 1
ATOM 5247 C CA . ALA A 1 650 ? -6.266 42.281 3.338 1 97.31 650 ALA A CA 1
ATOM 5248 C C . ALA A 1 650 ? -6.199 41.188 4.387 1 97.31 650 ALA A C 1
ATOM 5250 O O . ALA A 1 650 ? -6.031 41.469 5.578 1 97.31 650 ALA A O 1
ATOM 5251 N N . VAL A 1 651 ? -6.359 39.969 3.959 1 97.94 651 VAL A N 1
ATOM 5252 C CA . VAL A 1 651 ? -6.324 38.812 4.863 1 97.94 651 VAL A CA 1
ATOM 5253 C C . VAL A 1 651 ? -5.113 37.938 4.539 1 97.94 651 VAL A C 1
ATOM 5255 O O . VAL A 1 651 ? -5.156 37.125 3.607 1 97.94 651 VAL A O 1
ATOM 5258 N N . LEU A 1 652 ? -4.086 38.062 5.305 1 97.12 652 LEU A N 1
ATOM 5259 C CA . LEU A 1 652 ? -2.896 37.219 5.191 1 97.12 652 LEU A CA 1
ATOM 5260 C C . LEU A 1 652 ? -2.867 36.156 6.293 1 97.12 652 LEU A C 1
ATOM 5262 O O . LEU A 1 652 ? -3.379 36.406 7.391 1 97.12 652 LEU A O 1
ATOM 5266 N N . ALA A 1 653 ? -2.318 35.031 5.973 1 97.25 653 ALA A N 1
ATOM 5267 C CA . ALA A 1 653 ? -2.264 34 6.984 1 97.25 653 ALA A CA 1
ATOM 5268 C C . ALA A 1 653 ? -0.845 33.438 7.129 1 97.25 653 ALA A C 1
ATOM 5270 O O . ALA A 1 653 ? -0.151 33.219 6.133 1 97.25 653 ALA A O 1
ATOM 5271 N N . TRP A 1 654 ? -0.358 33.312 8.367 1 95.81 654 TRP A N 1
ATOM 5272 C CA . TRP A 1 654 ? 0.889 32.625 8.711 1 95.81 654 TRP A CA 1
ATOM 5273 C C . TRP A 1 654 ? 0.616 31.312 9.438 1 95.81 654 TRP A C 1
ATOM 5275 O O . TRP A 1 654 ? -0.443 31.141 10.047 1 95.81 654 TRP A O 1
ATOM 5285 N N . SER A 1 655 ? 1.553 30.406 9.414 1 93.56 655 SER A N 1
ATOM 5286 C CA . SER A 1 655 ? 1.388 29.109 10.047 1 93.56 655 SER A CA 1
ATOM 5287 C C . SER A 1 655 ? 1.19 29.25 11.555 1 93.56 655 SER A C 1
ATOM 5289 O O . SER A 1 655 ? 0.526 28.406 12.18 1 93.56 655 SER A O 1
ATOM 5291 N N . SER A 1 656 ? 1.849 30.297 12.156 1 93.06 656 SER A N 1
ATOM 5292 C CA . SER A 1 656 ? 1.724 30.547 13.586 1 93.06 656 SER A CA 1
ATOM 5293 C C . SER A 1 656 ? 2.02 32 13.922 1 93.06 656 SER A C 1
ATOM 5295 O O . SER A 1 656 ? 2.531 32.75 13.086 1 93.06 656 SER A O 1
ATOM 5297 N N . LEU A 1 657 ? 1.642 32.344 15.164 1 92.69 657 LEU A N 1
ATOM 5298 C CA . LEU A 1 657 ? 1.94 33.688 15.648 1 92.69 657 LEU A CA 1
ATOM 5299 C C . LEU A 1 657 ? 3.445 33.906 15.766 1 92.69 657 LEU A C 1
ATOM 5301 O O . LEU A 1 657 ? 3.947 35 15.469 1 92.69 657 LEU A O 1
ATOM 5305 N N . ALA A 1 658 ? 4.156 32.875 16.172 1 90.06 658 ALA A N 1
ATOM 5306 C CA . ALA A 1 658 ? 5.609 32.938 16.297 1 90.06 658 ALA A CA 1
ATOM 5307 C C . ALA A 1 658 ? 6.27 33.219 14.945 1 90.06 658 ALA A C 1
ATOM 5309 O O . ALA A 1 658 ? 7.191 34.031 14.852 1 90.06 658 ALA A O 1
ATOM 5310 N N . LYS A 1 659 ? 5.816 32.562 13.969 1 92.5 659 LYS A N 1
ATOM 5311 C CA . LYS A 1 659 ? 6.41 32.719 12.648 1 92.5 659 LYS A CA 1
ATOM 5312 C C . LYS A 1 659 ? 6.066 34.094 12.055 1 92.5 659 LYS A C 1
ATOM 5314 O O . LYS A 1 659 ? 6.867 34.688 11.328 1 92.5 659 LYS A O 1
ATOM 5319 N N . LEU A 1 660 ? 4.836 34.562 12.359 1 93.5 660 LEU A N 1
ATOM 5320 C CA . LEU A 1 660 ? 4.504 35.906 11.992 1 93.5 660 LEU A CA 1
ATOM 5321 C C . LEU A 1 660 ? 5.465 36.906 12.648 1 93.5 660 LEU A C 1
ATOM 5323 O O . LEU A 1 660 ? 6.016 37.781 11.977 1 93.5 660 LEU A O 1
ATOM 5327 N N . ALA A 1 661 ? 5.695 36.781 13.93 1 91.62 661 ALA A N 1
ATOM 5328 C CA . ALA A 1 661 ? 6.617 37.656 14.664 1 91.62 661 ALA A CA 1
ATOM 5329 C C . ALA A 1 661 ? 8.023 37.594 14.078 1 91.62 661 ALA A C 1
ATOM 5331 O O . ALA A 1 661 ? 8.688 38.594 13.922 1 91.62 661 ALA A O 1
ATOM 5332 N N . GLY A 1 662 ? 8.422 36.406 13.805 1 90 662 GLY A N 1
ATOM 5333 C CA . GLY A 1 662 ? 9.734 36.219 13.219 1 90 662 GLY A CA 1
ATOM 5334 C C . GLY A 1 662 ? 9.883 36.875 11.859 1 90 662 GLY A C 1
ATOM 5335 O O . GLY A 1 662 ? 10.945 37.375 11.523 1 90 662 GLY A O 1
ATOM 5336 N N . SER A 1 663 ? 8.844 36.781 11.07 1 89.56 663 SER A N 1
ATOM 5337 C CA . SER A 1 663 ? 8.852 37.406 9.742 1 89.56 663 SER A CA 1
ATOM 5338 C C . SER A 1 663 ? 9.102 38.906 9.836 1 89.56 663 SER A C 1
ATOM 5340 O O . SER A 1 663 ? 9.805 39.469 9 1 89.56 663 SER A O 1
ATOM 5342 N N . PHE A 1 664 ? 8.609 39.531 10.836 1 90.25 664 PHE A N 1
ATOM 5343 C CA . PHE A 1 664 ? 8.75 40.969 11.008 1 90.25 664 PHE A CA 1
ATOM 5344 C C . PHE A 1 664 ? 10.156 41.344 11.477 1 90.25 664 PHE A C 1
ATOM 5346 O O . PHE A 1 664 ? 10.578 42.5 11.383 1 90.25 664 PHE A O 1
ATOM 5353 N N . LYS A 1 665 ? 10.828 40.375 11.977 1 88.06 665 LYS A N 1
ATOM 5354 C CA . LYS A 1 665 ? 12.172 40.625 12.492 1 88.06 665 LYS A CA 1
ATOM 5355 C C . LYS A 1 665 ? 13.234 40.281 11.461 1 88.06 665 LYS A C 1
ATOM 5357 O O . LYS A 1 665 ? 14.414 40.562 11.648 1 88.06 665 LYS A O 1
ATOM 5362 N N . HIS A 1 666 ? 12.82 39.656 10.453 1 86.25 666 HIS A N 1
ATOM 5363 C CA . HIS A 1 666 ? 13.773 39.219 9.43 1 86.25 666 HIS A CA 1
ATOM 5364 C C . HIS A 1 666 ? 14.391 40.438 8.727 1 86.25 666 HIS A C 1
ATOM 5366 O O . HIS A 1 666 ? 13.688 41.375 8.375 1 86.25 666 HIS A O 1
ATOM 5372 N N . PRO A 1 667 ? 15.664 40.344 8.43 1 82.44 667 PRO A N 1
ATOM 5373 C CA . PRO A 1 667 ? 16.344 41.469 7.816 1 82.44 667 PRO A CA 1
ATOM 5374 C C . PRO A 1 667 ? 15.805 41.812 6.43 1 82.44 667 PRO A C 1
ATOM 5376 O O . PRO A 1 667 ? 15.703 43 6.074 1 82.44 667 PRO A O 1
ATOM 5379 N N . ALA A 1 668 ? 15.484 40.781 5.707 1 78.06 668 ALA A N 1
ATOM 5380 C CA . ALA A 1 668 ? 14.969 41.031 4.363 1 78.06 668 ALA A CA 1
ATOM 5381 C C . ALA A 1 668 ? 13.656 41.812 4.418 1 78.06 668 ALA A C 1
ATOM 5383 O O . ALA A 1 668 ? 13.391 42.656 3.562 1 78.06 668 ALA A O 1
ATOM 5384 N N . TYR A 1 669 ? 12.844 41.531 5.348 1 80.88 669 TYR A N 1
ATOM 5385 C CA . TYR A 1 669 ? 11.594 42.25 5.516 1 80.88 669 TYR A CA 1
ATOM 5386 C C . TYR A 1 669 ? 11.859 43.688 5.957 1 80.88 669 TYR A C 1
ATOM 5388 O O . TYR A 1 669 ? 11.273 44.625 5.414 1 80.88 669 TYR A O 1
ATOM 5396 N N . LYS A 1 670 ? 12.727 43.875 6.859 1 79.81 670 LYS A N 1
ATOM 5397 C CA . LYS A 1 670 ? 13.039 45.219 7.375 1 79.81 670 LYS A CA 1
ATOM 5398 C C . LYS A 1 670 ? 13.578 46.125 6.27 1 79.81 670 LYS A C 1
ATOM 5400 O O . LYS A 1 670 ? 13.297 47.312 6.258 1 79.81 670 LYS A O 1
ATOM 5405 N N . ALA A 1 671 ? 14.25 45.469 5.375 1 78.94 671 ALA A N 1
ATOM 5406 C CA . ALA A 1 671 ? 14.852 46.219 4.289 1 78.94 671 ALA A CA 1
ATOM 5407 C C . ALA A 1 671 ? 13.781 46.719 3.32 1 78.94 671 ALA A C 1
ATOM 5409 O O . ALA A 1 671 ? 13.938 47.781 2.701 1 78.94 671 ALA A O 1
ATOM 5410 N N . SER A 1 672 ? 12.695 45.969 3.25 1 73.38 672 SER A N 1
ATOM 5411 C CA . SER A 1 672 ? 11.688 46.344 2.262 1 73.38 672 SER A CA 1
ATOM 5412 C C . SER A 1 672 ? 10.453 46.938 2.926 1 73.38 672 SER A C 1
ATOM 5414 O O . SER A 1 672 ? 9.625 47.562 2.258 1 73.38 672 SER A O 1
ATOM 5416 N N . ALA A 1 673 ? 10.508 46.875 4.168 1 69.44 673 ALA A N 1
ATOM 5417 C CA . ALA A 1 673 ? 9.32 47.312 4.902 1 69.44 673 ALA A CA 1
ATOM 5418 C C . ALA A 1 673 ? 9.094 48.812 4.758 1 69.44 673 ALA A C 1
ATOM 5420 O O . ALA A 1 673 ? 10.023 49.594 4.945 1 69.44 673 ALA A O 1
ATOM 5421 N N . GLY A 1 674 ? 7.828 49.219 4.371 1 68.06 674 GLY A N 1
ATOM 5422 C CA . GLY A 1 674 ? 7.453 50.625 4.348 1 68.06 674 GLY A CA 1
ATOM 5423 C C . GLY A 1 674 ? 7.715 51.281 3.01 1 68.06 674 GLY A C 1
ATOM 5424 O O . GLY A 1 674 ? 7.309 52.438 2.789 1 68.06 674 GLY A O 1
ATOM 5425 N N . SER A 1 675 ? 8.344 50.562 2.227 1 73.06 675 SER A N 1
ATOM 5426 C CA . SER A 1 675 ? 8.711 51.188 0.961 1 73.06 675 SER A CA 1
ATOM 5427 C C . SER A 1 675 ? 7.508 51.312 0.036 1 73.06 675 SER A C 1
ATOM 5429 O O . SER A 1 675 ? 7.5 52.156 -0.869 1 73.06 675 SER A O 1
ATOM 5431 N N . HIS A 1 676 ? 6.512 50.562 0.319 1 77.56 676 HIS A N 1
ATOM 5432 C CA . HIS A 1 676 ? 5.344 50.594 -0.552 1 77.56 676 HIS A CA 1
ATOM 5433 C C . HIS A 1 676 ? 4.07 50.844 0.253 1 77.56 676 HIS A C 1
ATOM 5435 O O . HIS A 1 676 ? 3.812 50.125 1.233 1 77.56 676 HIS A O 1
ATOM 5441 N N . ILE A 1 677 ? 3.434 51.938 -0.069 1 82.62 677 ILE A N 1
ATOM 5442 C CA . ILE A 1 677 ? 2.154 52.281 0.553 1 82.62 677 ILE A CA 1
ATOM 5443 C C . ILE A 1 677 ? 1.023 52.062 -0.452 1 82.62 677 ILE A C 1
ATOM 5445 O O . ILE A 1 677 ? 1.036 52.656 -1.541 1 82.62 677 ILE A O 1
ATOM 5449 N N . PHE A 1 678 ? 0.113 51.281 -0.001 1 88.19 678 PHE A N 1
ATOM 5450 C CA . PHE A 1 678 ? -0.915 50.906 -0.968 1 88.19 678 PHE A CA 1
ATOM 5451 C C . PHE A 1 678 ? -2.295 51.312 -0.479 1 88.19 678 PHE A C 1
ATOM 5453 O O . PHE A 1 678 ? -3.25 51.375 -1.258 1 88.19 678 PHE A O 1
ATOM 5460 N N . THR A 1 679 ? -2.439 51.562 0.766 1 92.62 679 THR A N 1
ATOM 5461 C CA . THR A 1 679 ? -3.699 52 1.354 1 92.62 679 THR A CA 1
ATOM 5462 C C . THR A 1 679 ? -3.469 53.188 2.312 1 92.62 679 THR A C 1
ATOM 5464 O O . THR A 1 679 ? -2.324 53.531 2.621 1 92.62 679 THR A O 1
ATOM 5467 N N . ASP A 1 680 ? -4.605 53.719 2.736 1 91.69 680 ASP A N 1
ATOM 5468 C CA . ASP A 1 680 ? -4.555 54.781 3.75 1 91.69 680 ASP A CA 1
ATOM 5469 C C . ASP A 1 680 ? -3.898 54.281 5.031 1 91.69 680 ASP A C 1
ATOM 5471 O O . ASP A 1 680 ? -4.086 53.125 5.418 1 91.69 680 ASP A O 1
ATOM 5475 N N . PRO A 1 681 ? -3.131 55.062 5.695 1 88.12 681 PRO A N 1
ATOM 5476 C CA . PRO A 1 681 ? -2.42 54.656 6.906 1 88.12 681 PRO A CA 1
ATOM 5477 C C . PRO A 1 681 ? -3.361 54.375 8.078 1 88.12 681 PRO A C 1
ATOM 5479 O O . PRO A 1 681 ? -2.965 53.719 9.055 1 88.12 681 PRO A O 1
ATOM 5482 N N . VAL A 1 682 ? -4.551 54.875 7.988 1 90.75 682 VAL A N 1
ATOM 5483 C CA . VAL A 1 682 ? -5.535 54.562 9.023 1 90.75 682 VAL A CA 1
ATOM 5484 C C . VAL A 1 682 ? -6.207 53.219 8.711 1 90.75 682 VAL A C 1
ATOM 5486 O O . VAL A 1 682 ? -6.895 53.094 7.695 1 90.75 682 VAL A O 1
ATOM 5489 N N . PHE A 1 683 ? -5.91 52.281 9.555 1 94.38 683 PHE A N 1
ATOM 5490 C CA . PHE A 1 683 ? -6.523 50.969 9.367 1 94.38 683 PHE A CA 1
ATOM 5491 C C . PHE A 1 683 ? -6.801 50.281 10.711 1 94.38 683 PHE A C 1
ATOM 5493 O O . PHE A 1 683 ? -6.316 50.75 11.75 1 94.38 683 PHE A O 1
ATOM 5500 N N . MET A 1 684 ? -7.645 49.281 10.727 1 95.94 684 MET A N 1
ATOM 5501 C CA . MET A 1 684 ? -7.906 48.406 11.859 1 95.94 684 MET A CA 1
ATOM 5502 C C . MET A 1 684 ? -7.445 46.969 11.555 1 95.94 684 MET A C 1
ATOM 5504 O O . MET A 1 684 ? -7.574 46.5 10.422 1 95.94 684 MET A O 1
ATOM 5508 N N . GLY A 1 685 ? -6.891 46.406 12.57 1 96.56 685 GLY A N 1
ATOM 5509 C CA . GLY A 1 685 ? -6.371 45.094 12.344 1 96.56 685 GLY A CA 1
ATOM 5510 C C . GLY A 1 685 ? -6.812 44.094 13.398 1 96.56 685 GLY A C 1
ATOM 5511 O O . GLY A 1 685 ? -7.23 44.469 14.492 1 96.56 685 GLY A O 1
ATOM 5512 N N . SER A 1 686 ? -6.773 42.812 13.07 1 97.38 686 SER A N 1
ATOM 5513 C CA . SER A 1 686 ? -7 41.656 13.953 1 97.38 686 SER A CA 1
ATOM 5514 C C . SER A 1 686 ? -6.098 40.5 13.586 1 97.38 686 SER A C 1
ATOM 5516 O O . SER A 1 686 ? -5.922 40.188 12.406 1 97.38 686 SER A O 1
ATOM 5518 N N . LEU A 1 687 ? -5.398 39.969 14.594 1 97.81 687 LEU A N 1
ATOM 5519 C CA . LEU A 1 687 ? -4.82 38.625 14.469 1 97.81 687 LEU A CA 1
ATOM 5520 C C . LEU A 1 687 ? -5.793 37.562 14.969 1 97.81 687 LEU A C 1
ATOM 5522 O O . LEU A 1 687 ? -6.23 37.594 16.125 1 97.81 687 LEU A O 1
ATOM 5526 N N . SER A 1 688 ? -6.16 36.625 14.109 1 97.31 688 SER A N 1
ATOM 5527 C CA . SER A 1 688 ? -7.238 35.75 14.508 1 97.31 688 SER A CA 1
ATOM 5528 C C . SER A 1 688 ? -7.02 34.344 13.953 1 97.31 688 SER A C 1
ATOM 5530 O O . SER A 1 688 ? -6.227 34.156 13.023 1 97.31 688 SER A O 1
ATOM 5532 N N . GLN A 1 689 ? -7.672 33.344 14.547 1 96.19 689 GLN A N 1
ATOM 5533 C CA . GLN A 1 689 ? -7.605 31.938 14.164 1 96.19 689 GLN A CA 1
ATOM 5534 C C . GLN A 1 689 ? -9 31.328 14.039 1 96.19 689 GLN A C 1
ATOM 5536 O O . GLN A 1 689 ? -9.883 31.625 14.852 1 96.19 689 GLN A O 1
ATOM 5541 N N . GLU A 1 690 ? -9.094 30.5 13.086 1 96.25 690 GLU A N 1
ATOM 5542 C CA . GLU A 1 690 ? -10.367 29.844 12.812 1 96.25 690 GLU A CA 1
ATOM 5543 C C . GLU A 1 690 ? -10.781 28.938 13.977 1 96.25 690 GLU A C 1
ATOM 5545 O O . GLU A 1 690 ? -9.977 28.156 14.477 1 96.25 690 GLU A O 1
ATOM 5550 N N . VAL A 1 691 ? -12.055 29.031 14.383 1 95.38 691 VAL A N 1
ATOM 5551 C CA . VAL A 1 691 ? -12.562 28.172 15.445 1 95.38 691 VAL A CA 1
ATOM 5552 C C . VAL A 1 691 ? -13.812 27.438 14.953 1 95.38 691 VAL A C 1
ATOM 5554 O O . VAL A 1 691 ? -14.156 26.375 15.477 1 95.38 691 VAL A O 1
ATOM 5557 N N . GLN A 1 692 ? -14.516 28.031 13.984 1 95.25 692 GLN A N 1
ATOM 5558 C CA . GLN A 1 692 ? -15.711 27.406 13.414 1 95.25 692 GLN A CA 1
ATOM 5559 C C . GLN A 1 692 ? -15.789 27.641 11.906 1 95.25 692 GLN A C 1
ATOM 5561 O O . GLN A 1 692 ? -15.391 28.703 11.422 1 95.25 692 GLN A O 1
ATOM 5566 N N . GLU A 1 693 ? -16.266 26.672 11.266 1 95.75 693 GLU A N 1
ATOM 5567 C CA . GLU A 1 693 ? -16.5 26.766 9.828 1 95.75 693 GLU A CA 1
ATOM 5568 C C . GLU A 1 693 ? -17.812 26.109 9.438 1 95.75 693 GLU A C 1
ATOM 5570 O O . GLU A 1 693 ? -18.172 25.047 9.961 1 95.75 693 GLU A O 1
ATOM 5575 N N . ILE A 1 694 ? -18.562 26.766 8.602 1 96.56 694 ILE A N 1
ATOM 5576 C CA . ILE A 1 694 ? -19.797 26.25 8.031 1 96.56 694 ILE A CA 1
ATOM 5577 C C . ILE A 1 694 ? -19.766 26.375 6.512 1 96.56 694 ILE A C 1
ATOM 5579 O O . ILE A 1 694 ? -19.656 27.484 5.98 1 96.56 694 ILE A O 1
ATOM 5583 N N . ILE A 1 695 ? -19.875 25.344 5.828 1 96.19 695 ILE A N 1
ATOM 5584 C CA . ILE A 1 695 ? -19.969 25.375 4.371 1 96.19 695 ILE A CA 1
ATOM 5585 C C . ILE A 1 695 ? -21.344 24.891 3.936 1 96.19 695 ILE A C 1
ATOM 5587 O O . ILE A 1 695 ? -21.703 23.719 4.148 1 96.19 695 ILE A O 1
ATOM 5591 N N . TYR A 1 696 ? -22.078 25.719 3.305 1 95.19 696 TYR A N 1
ATOM 5592 C CA . TYR A 1 696 ? -23.453 25.406 2.934 1 95.19 696 TYR A CA 1
ATOM 5593 C C . TYR A 1 696 ? -23.5 24.641 1.616 1 95.19 696 TYR A C 1
ATOM 5595 O O . TYR A 1 696 ? -24.391 23.812 1.398 1 95.19 696 TYR A O 1
ATOM 5603 N N . ASP A 1 697 ? -22.562 24.922 0.771 1 94.44 697 ASP A N 1
ATOM 5604 C CA . ASP A 1 697 ? -22.453 24.25 -0.525 1 94.44 697 ASP A CA 1
ATOM 5605 C C . ASP A 1 697 ? -20.984 24.078 -0.931 1 94.44 697 ASP A C 1
ATOM 5607 O O . ASP A 1 697 ? -20.453 24.891 -1.698 1 94.44 697 ASP A O 1
ATOM 5611 N N . PRO A 1 698 ? -20.422 22.984 -0.567 1 95.44 698 PRO A N 1
ATOM 5612 C CA . PRO A 1 698 ? -19 22.781 -0.79 1 95.44 698 PRO A CA 1
ATOM 5613 C C . PRO A 1 698 ? -18.625 22.781 -2.271 1 95.44 698 PRO A C 1
ATOM 5615 O O . PRO A 1 698 ? -17.562 23.297 -2.641 1 95.44 698 PRO A O 1
ATOM 5618 N N . VAL A 1 699 ? -19.438 22.234 -3.15 1 95.94 699 VAL A N 1
ATOM 5619 C CA . VAL A 1 699 ? -19.125 22.141 -4.57 1 95.94 699 VAL A CA 1
ATOM 5620 C C . VAL A 1 699 ? -19.109 23.531 -5.191 1 95.94 699 VAL A C 1
ATOM 5622 O O . VAL A 1 699 ? -18.188 23.906 -5.914 1 95.94 699 VAL A O 1
ATOM 5625 N N . THR A 1 700 ? -20.172 24.328 -4.902 1 94.62 700 THR A N 1
ATOM 5626 C CA . THR A 1 700 ? -20.234 25.688 -5.43 1 94.62 700 THR A CA 1
ATOM 5627 C C . THR A 1 700 ? -19.109 26.531 -4.879 1 94.62 700 THR A C 1
ATOM 5629 O O . THR A 1 700 ? -18.531 27.359 -5.598 1 94.62 700 THR A O 1
ATOM 5632 N N . TYR A 1 701 ? -18.828 26.344 -3.627 1 95.06 701 TYR A N 1
ATOM 5633 C CA . TYR A 1 701 ? -17.734 27.094 -3.037 1 95.06 701 TYR A CA 1
ATOM 5634 C C . TYR A 1 701 ? -16.422 26.781 -3.748 1 95.06 701 TYR A C 1
ATOM 5636 O O . TYR A 1 701 ? -15.641 27.703 -4.059 1 95.06 701 TYR A O 1
ATOM 5644 N N . LYS A 1 702 ? -16.094 25.531 -3.945 1 92.81 702 LYS A N 1
ATOM 5645 C CA . LYS A 1 702 ? -14.859 25.109 -4.602 1 92.81 702 LYS A CA 1
ATOM 5646 C C . LYS A 1 702 ? -14.758 25.703 -6.004 1 92.81 702 LYS A C 1
ATOM 5648 O O . LYS A 1 702 ? -13.672 26.094 -6.438 1 92.81 702 LYS A O 1
ATOM 5653 N N . ARG A 1 703 ? -15.859 25.891 -6.711 1 91.75 703 ARG A N 1
ATOM 5654 C CA . ARG A 1 703 ? -15.867 26.312 -8.109 1 91.75 703 ARG A CA 1
ATOM 5655 C C . ARG A 1 703 ? -16.016 27.812 -8.234 1 91.75 703 ARG A C 1
ATOM 5657 O O . ARG A 1 703 ? -16.062 28.359 -9.344 1 91.75 703 ARG A O 1
ATOM 5664 N N . ARG A 1 704 ? -16.031 28.453 -7.137 1 90.5 704 ARG A N 1
ATOM 5665 C CA . ARG A 1 704 ? -16.359 29.875 -7.152 1 90.5 704 ARG A CA 1
ATOM 5666 C C . ARG A 1 704 ? -15.336 30.672 -7.965 1 90.5 704 ARG A C 1
ATOM 5668 O O . ARG A 1 704 ? -14.141 30.375 -7.91 1 90.5 704 ARG A O 1
ATOM 5675 N N . GLN A 1 705 ? -15.734 31.688 -8.742 1 85.31 705 GLN A N 1
ATOM 5676 C CA . GLN A 1 705 ? -14.852 32.531 -9.539 1 85.31 705 GLN A CA 1
ATOM 5677 C C . GLN A 1 705 ? -15.008 34 -9.148 1 85.31 705 GLN A C 1
ATOM 5679 O O . GLN A 1 705 ? -14.016 34.688 -8.953 1 85.31 705 GLN A O 1
ATOM 5684 N N . ASP A 1 706 ? -16.266 34.562 -9 1 84.75 706 ASP A N 1
ATOM 5685 C CA . ASP A 1 706 ? -16.562 35.938 -8.703 1 84.75 706 ASP A CA 1
ATOM 5686 C C . ASP A 1 706 ? -17.312 36.094 -7.383 1 84.75 706 ASP A C 1
ATOM 5688 O O . ASP A 1 706 ? -18.328 36.781 -7.309 1 84.75 706 ASP A O 1
ATOM 5692 N N . ALA A 1 707 ? -16.641 35.469 -6.43 1 94.19 707 ALA A N 1
ATOM 5693 C CA . ALA A 1 707 ? -17.344 35.438 -5.148 1 94.19 707 ALA A CA 1
ATOM 5694 C C . ALA A 1 707 ? -17.219 36.781 -4.426 1 94.19 707 ALA A C 1
ATOM 5696 O O . ALA A 1 707 ? -16.266 37.531 -4.656 1 94.19 707 ALA A O 1
ATOM 5697 N N . ILE A 1 708 ? -18.219 37.094 -3.695 1 97.12 708 ILE A N 1
ATOM 5698 C CA . ILE A 1 708 ? -18.188 38.25 -2.779 1 97.12 708 ILE A CA 1
ATOM 5699 C C . ILE A 1 708 ? -17.891 37.75 -1.363 1 97.12 708 ILE A C 1
ATOM 5701 O O . ILE A 1 708 ? -18.5 36.781 -0.896 1 97.12 708 ILE A O 1
ATOM 5705 N N . GLU A 1 709 ? -16.938 38.312 -0.79 1 97.62 709 GLU A N 1
ATOM 5706 C CA . GLU A 1 709 ? -16.625 38.031 0.611 1 97.62 709 GLU A CA 1
ATOM 5707 C C . GLU A 1 709 ? -16.953 39.25 1.491 1 97.62 709 GLU A C 1
ATOM 5709 O O . GLU A 1 709 ? -16.75 40.406 1.085 1 97.62 709 GLU A O 1
ATOM 5714 N N . VAL A 1 710 ? -17.562 39.062 2.619 1 97.75 710 VAL A N 1
ATOM 5715 C CA . VAL A 1 710 ? -17.812 40.062 3.637 1 97.75 710 VAL A CA 1
ATOM 5716 C C . VAL A 1 710 ? -17.016 39.719 4.902 1 97.75 710 VAL A C 1
ATOM 5718 O O . VAL A 1 710 ? -17.172 38.656 5.465 1 97.75 710 VAL A O 1
ATOM 5721 N N . VAL A 1 711 ? -16.172 40.656 5.277 1 98.06 711 VAL A N 1
ATOM 5722 C CA . VAL A 1 711 ? -15.398 40.531 6.512 1 98.06 711 VAL A CA 1
ATOM 5723 C C . VAL A 1 711 ? -16.031 41.406 7.598 1 98.06 711 VAL A C 1
ATOM 5725 O O . VAL A 1 711 ? -16.312 42.594 7.367 1 98.06 711 VAL A O 1
ATOM 5728 N N . VAL A 1 712 ? -16.25 40.875 8.797 1 97.75 712 VAL A N 1
ATOM 5729 C CA . VAL A 1 712 ? -16.844 41.594 9.906 1 97.75 712 VAL A CA 1
ATOM 5730 C C . VAL A 1 712 ? -15.953 41.5 11.133 1 97.75 712 VAL A C 1
ATOM 5732 O O . VAL A 1 712 ? -15.547 40.406 11.539 1 97.75 712 VAL A O 1
ATOM 5735 N N . PHE A 1 713 ? -15.609 42.656 11.727 1 97.75 713 PHE A N 1
ATOM 5736 C CA . PHE A 1 713 ? -14.938 42.719 13.023 1 97.75 713 PHE A CA 1
ATOM 5737 C C . PHE A 1 713 ? -15.953 42.906 14.148 1 97.75 713 PHE A C 1
ATOM 5739 O O . PHE A 1 713 ? -16.703 43.875 14.148 1 97.75 713 PHE A O 1
ATOM 5746 N N . LEU A 1 714 ? -16.016 42 15.055 1 97.44 714 LEU A N 1
ATOM 5747 C CA . LEU A 1 714 ? -16.797 42.125 16.266 1 97.44 714 LEU A CA 1
ATOM 5748 C C . LEU A 1 714 ? -15.938 42.594 17.438 1 97.44 714 LEU A C 1
ATOM 5750 O O . LEU A 1 714 ? -15.023 41.875 17.859 1 97.44 714 LEU A O 1
ATOM 5754 N N . ALA A 1 715 ? -16.25 43.688 17.984 1 96.06 715 ALA A N 1
ATOM 5755 C CA . ALA A 1 715 ? -15.469 44.188 19.094 1 96.06 715 ALA A CA 1
ATOM 5756 C C . ALA A 1 715 ? -15.758 43.406 20.375 1 96.06 715 ALA A C 1
ATOM 5758 O O . ALA A 1 715 ? -16.875 42.938 20.578 1 96.06 715 ALA A O 1
ATOM 5759 N N . ARG A 1 716 ? -14.758 43.281 21.141 1 95.25 716 ARG A N 1
ATOM 5760 C CA . ARG A 1 716 ? -14.93 42.688 22.453 1 95.25 716 ARG A CA 1
ATOM 5761 C C . ARG A 1 716 ? -15.648 43.625 23.406 1 95.25 716 ARG A C 1
ATOM 5763 O O . ARG A 1 716 ? -15.406 44.844 23.375 1 95.25 716 ARG A O 1
ATOM 5770 N N . ASN A 1 717 ? -16.469 43.094 24.234 1 92.38 717 ASN A N 1
ATOM 5771 C CA . ASN A 1 717 ? -17.156 43.906 25.234 1 92.38 717 ASN A CA 1
ATOM 5772 C C . ASN A 1 717 ? -16.203 44.438 26.297 1 92.38 717 ASN A C 1
ATOM 5774 O O . ASN A 1 717 ? -15.219 43.75 26.625 1 92.38 717 ASN A O 1
ATOM 5778 N N . SER A 1 718 ? -16.641 45.562 26.812 1 84.69 718 SER A N 1
ATOM 5779 C CA . SER A 1 718 ? -15.812 46.156 27.859 1 84.69 718 SER A CA 1
ATOM 5780 C C . SER A 1 718 ? -15.727 45.25 29.078 1 84.69 718 SER A C 1
ATOM 5782 O O . SER A 1 718 ? -16.734 44.719 29.531 1 84.69 718 SER A O 1
ATOM 5784 N N . GLY A 1 719 ? -14.641 44.906 29.625 1 81.19 719 GLY A N 1
ATOM 5785 C CA . GLY A 1 719 ? -14.461 44.094 30.828 1 81.19 719 GLY A CA 1
ATOM 5786 C C . GLY A 1 719 ? -14.164 42.656 30.531 1 81.19 719 GLY A C 1
ATOM 5787 O O . GLY A 1 719 ? -13.867 41.875 31.438 1 81.19 719 GLY A O 1
ATOM 5788 N N . VAL A 1 720 ? -14.414 42.312 29.25 1 83.5 720 VAL A N 1
ATOM 5789 C CA . VAL A 1 720 ? -14.156 40.938 28.859 1 83.5 720 VAL A CA 1
ATOM 5790 C C . VAL A 1 720 ? -12.703 40.781 28.406 1 83.5 720 VAL A C 1
ATOM 5792 O O . VAL A 1 720 ? -12.258 41.469 27.484 1 83.5 720 VAL A O 1
ATOM 5795 N N . GLU A 1 721 ? -12.023 39.969 29.156 1 78.88 721 GLU A N 1
ATOM 5796 C CA . GLU A 1 721 ? -10.617 39.781 28.828 1 78.88 721 GLU A CA 1
ATOM 5797 C C . GLU A 1 721 ? -10.469 38.875 27.594 1 78.88 721 GLU A C 1
ATOM 5799 O O . GLU A 1 721 ? -9.648 39.156 26.719 1 78.88 721 GLU A O 1
ATOM 5804 N N . ALA A 1 722 ? -11.25 37.75 27.594 1 85.25 722 ALA A N 1
ATOM 5805 C CA . ALA A 1 722 ? -11.211 36.812 26.469 1 85.25 722 ALA A CA 1
ATOM 5806 C C . ALA A 1 722 ? -12.617 36.312 26.109 1 85.25 722 ALA A C 1
ATOM 5808 O O . ALA A 1 722 ? -13.422 36.031 27 1 85.25 722 ALA A O 1
ATOM 5809 N N . VAL A 1 723 ? -12.906 36.312 24.797 1 93.75 723 VAL A N 1
ATOM 5810 C CA . VAL A 1 723 ? -14.203 35.812 24.328 1 93.75 723 VAL A CA 1
ATOM 5811 C C . VAL A 1 723 ? -14.359 34.344 24.703 1 93.75 723 VAL A C 1
ATOM 5813 O O . VAL A 1 723 ? -13.453 33.531 24.484 1 93.75 723 VAL A O 1
ATOM 5816 N N . SER A 1 724 ? -15.469 33.969 25.25 1 93.31 724 SER A N 1
ATOM 5817 C CA . SER A 1 724 ? -15.688 32.625 25.703 1 93.31 724 SER A CA 1
ATOM 5818 C C . SER A 1 724 ? -15.992 31.672 24.547 1 93.31 724 SER A C 1
ATOM 5820 O O . SER A 1 724 ? -16.547 32.094 23.531 1 93.31 724 SER A O 1
ATOM 5822 N N . ASP A 1 725 ? -15.68 30.391 24.766 1 93.5 725 ASP A N 1
ATOM 5823 C CA . ASP A 1 725 ? -16 29.375 23.766 1 93.5 725 ASP A CA 1
ATOM 5824 C C . ASP A 1 725 ? -17.5 29.25 23.562 1 93.5 725 ASP A C 1
ATOM 5826 O O . ASP A 1 725 ? -17.969 29.016 22.453 1 93.5 725 ASP A O 1
ATOM 5830 N N . ALA A 1 726 ? -18.188 29.375 24.594 1 95.38 726 ALA A N 1
ATOM 5831 C CA . ALA A 1 726 ? -19.641 29.266 24.531 1 95.38 726 ALA A CA 1
ATOM 5832 C C . ALA A 1 726 ? -20.234 30.375 23.656 1 95.38 726 ALA A C 1
ATOM 5834 O O . ALA A 1 726 ? -21.172 30.125 22.891 1 95.38 726 ALA A O 1
ATOM 5835 N N . ASP A 1 727 ? -19.703 31.547 23.828 1 96.75 727 ASP A N 1
ATOM 5836 C CA . ASP A 1 727 ? -20.188 32.688 23.031 1 96.75 727 ASP A CA 1
ATOM 5837 C C . ASP A 1 727 ? -19.844 32.5 21.562 1 96.75 727 ASP A C 1
ATOM 5839 O O . ASP A 1 727 ? -20.641 32.875 20.688 1 96.75 727 ASP A O 1
ATOM 5843 N N . LEU A 1 728 ? -18.688 32.031 21.297 1 97 728 LEU A N 1
ATOM 5844 C CA . LEU A 1 728 ? -18.297 31.766 19.922 1 97 728 LEU A CA 1
ATOM 5845 C C . LEU A 1 728 ? -19.203 30.703 19.297 1 97 728 LEU A C 1
ATOM 5847 O O . LEU A 1 728 ? -19.609 30.844 18.141 1 97 728 LEU A O 1
ATOM 5851 N N . GLU A 1 729 ? -19.5 29.703 20.031 1 96.56 729 GLU A N 1
ATOM 5852 C CA . GLU A 1 729 ? -20.391 28.641 19.562 1 96.56 729 GLU A CA 1
ATOM 5853 C C . GLU A 1 729 ? -21.797 29.172 19.312 1 96.56 729 GLU A C 1
ATOM 5855 O O . GLU A 1 729 ? -22.422 28.844 18.297 1 96.56 729 GLU A O 1
ATOM 5860 N N . ALA A 1 730 ? -22.25 29.953 20.234 1 97.12 730 ALA A N 1
ATOM 5861 C CA . ALA A 1 730 ? -23.578 30.547 20.078 1 97.12 730 ALA A CA 1
ATOM 5862 C C . ALA A 1 730 ? -23.656 31.406 18.812 1 97.12 730 ALA A C 1
ATOM 5864 O O . ALA A 1 730 ? -24.656 31.359 18.094 1 97.12 730 ALA A O 1
ATOM 5865 N N . ARG A 1 731 ? -22.672 32.188 18.625 1 97.31 731 ARG A N 1
ATOM 5866 C CA . ARG A 1 731 ? -22.625 33.031 17.438 1 97.31 731 ARG A CA 1
ATOM 5867 C C . ARG A 1 731 ? -22.656 32.188 16.156 1 97.31 731 ARG A C 1
ATOM 5869 O O . ARG A 1 731 ? -23.422 32.5 15.242 1 97.31 731 ARG A O 1
ATOM 5876 N N . SER A 1 732 ? -21.797 31.203 16.109 1 97.06 732 SER A N 1
ATOM 5877 C CA . SER A 1 732 ? -21.719 30.344 14.93 1 97.06 732 SER A CA 1
ATOM 5878 C C . SER A 1 732 ? -23.047 29.641 14.68 1 97.06 732 SER A C 1
ATOM 5880 O O . SER A 1 732 ? -23.469 29.5 13.531 1 97.06 732 SER A O 1
ATOM 5882 N N . ASN A 1 733 ? -23.703 29.203 15.672 1 96.5 733 ASN A N 1
ATOM 5883 C CA . ASN A 1 733 ? -25 28.547 15.547 1 96.5 733 ASN A CA 1
ATOM 5884 C C . ASN A 1 733 ? -26.062 29.5 14.961 1 96.5 733 ASN A C 1
ATOM 5886 O O . ASN A 1 733 ? -26.891 29.078 14.164 1 96.5 733 ASN A O 1
ATOM 5890 N N . THR A 1 734 ? -26 30.672 15.43 1 96.94 734 THR A N 1
ATOM 5891 C CA . THR A 1 734 ? -26.906 31.672 14.898 1 96.94 734 THR A CA 1
ATOM 5892 C C . THR A 1 734 ? -26.734 31.828 13.391 1 96.94 734 THR A C 1
ATOM 5894 O O . THR A 1 734 ? -27.719 31.797 12.641 1 96.94 734 THR A O 1
ATOM 5897 N N . VAL A 1 735 ? -25.531 31.938 12.961 1 97.19 735 VAL A N 1
ATOM 5898 C CA . VAL A 1 735 ? -25.266 32.125 11.539 1 97.19 735 VAL A CA 1
ATOM 5899 C C . VAL A 1 735 ? -25.625 30.875 10.766 1 97.19 735 VAL A C 1
ATOM 5901 O O . VAL A 1 735 ? -26.141 30.953 9.648 1 97.19 735 VAL A O 1
ATOM 5904 N N . ARG A 1 736 ? -25.297 29.734 11.336 1 96 736 ARG A N 1
ATOM 5905 C CA . ARG A 1 736 ? -25.656 28.469 10.711 1 96 736 ARG A CA 1
ATOM 5906 C C . ARG A 1 736 ? -27.141 28.422 10.359 1 96 736 ARG A C 1
ATOM 5908 O O . ARG A 1 736 ? -27.516 28.016 9.258 1 96 736 ARG A O 1
ATOM 5915 N N . ASN A 1 737 ? -27.953 28.906 11.219 1 94.25 737 ASN A N 1
ATOM 5916 C CA . ASN A 1 737 ? -29.406 28.859 11.062 1 94.25 737 ASN A CA 1
ATOM 5917 C C . ASN A 1 737 ? -29.891 29.891 10.055 1 94.25 737 ASN A C 1
ATOM 5919 O O . ASN A 1 737 ? -30.719 29.578 9.188 1 94.25 737 ASN A O 1
ATOM 5923 N N . VAL A 1 738 ? -29.391 31.078 10.125 1 95.06 738 VAL A N 1
ATOM 5924 C CA . VAL A 1 738 ? -29.922 32.125 9.281 1 95.06 738 VAL A CA 1
ATOM 5925 C C . VAL A 1 738 ? -29.375 32 7.867 1 95.06 738 VAL A C 1
ATOM 5927 O O . VAL A 1 738 ? -29.953 32.531 6.918 1 95.06 738 VAL A O 1
ATOM 5930 N N . GLY A 1 739 ? -28.25 31.359 7.746 1 94.25 739 GLY A N 1
ATOM 5931 C CA . GLY A 1 739 ? -27.625 31.219 6.441 1 94.25 739 GLY A CA 1
ATOM 5932 C C . GLY A 1 739 ? -28.281 30.156 5.578 1 94.25 739 GLY A C 1
ATOM 5933 O O . GLY A 1 739 ? -28.078 30.125 4.359 1 94.25 739 GLY A O 1
ATOM 5934 N N . GLN A 1 740 ? -29.016 29.281 6.133 1 91.62 740 GLN A N 1
ATOM 5935 C CA . GLN A 1 740 ? -29.641 28.188 5.395 1 91.62 740 GLN A CA 1
ATOM 5936 C C . GLN A 1 740 ? -30.641 28.734 4.367 1 91.62 740 GLN A C 1
ATOM 5938 O O . GLN A 1 740 ? -31.438 29.625 4.672 1 91.62 740 GLN A O 1
ATOM 5943 N N . GLY A 1 741 ? -30.516 28.141 3.164 1 87.5 741 GLY A N 1
ATOM 5944 C CA . GLY A 1 741 ? -31.453 28.516 2.125 1 87.5 741 GLY A CA 1
ATOM 5945 C C . GLY A 1 741 ? -31.125 29.844 1.468 1 87.5 741 GLY A C 1
ATOM 5946 O O . GLY A 1 741 ? -31.938 30.391 0.718 1 87.5 741 GLY A O 1
ATOM 5947 N N . THR A 1 742 ? -30 30.406 1.797 1 92.69 742 THR A N 1
ATOM 5948 C CA . THR A 1 742 ? -29.594 31.672 1.211 1 92.69 742 THR A CA 1
ATOM 5949 C C . THR A 1 742 ? -28.422 31.469 0.247 1 92.69 742 THR A C 1
ATOM 5951 O O . THR A 1 742 ? -28.094 30.328 -0.097 1 92.69 742 THR A O 1
ATOM 5954 N N . GLY A 1 743 ? -27.906 32.562 -0.245 1 91.88 743 GLY A N 1
ATOM 5955 C CA . GLY A 1 743 ? -26.75 32.5 -1.133 1 91.88 743 GLY A CA 1
ATOM 5956 C C . GLY A 1 743 ? -25.422 32.438 -0.392 1 91.88 743 GLY A C 1
ATOM 5957 O O . GLY A 1 743 ? -24.359 32.469 -1.01 1 91.88 743 GLY A O 1
ATOM 5958 N N . LEU A 1 744 ? -25.484 32.312 0.931 1 95.88 744 LEU A N 1
ATOM 5959 C CA . LEU A 1 744 ? -24.281 32.156 1.718 1 95.88 744 LEU A CA 1
ATOM 5960 C C . LEU A 1 744 ? -23.625 30.797 1.446 1 95.88 744 LEU A C 1
ATOM 5962 O O . LEU A 1 744 ? -24.25 29.766 1.65 1 95.88 744 LEU A O 1
ATOM 5966 N N . LEU A 1 745 ? -22.375 30.797 0.979 1 95.5 745 LEU A N 1
ATOM 5967 C CA . LEU A 1 745 ? -21.656 29.594 0.613 1 95.5 745 LEU A CA 1
ATOM 5968 C C . LEU A 1 745 ? -20.875 29.047 1.797 1 95.5 745 LEU A C 1
ATOM 5970 O O . LEU A 1 745 ? -20.812 27.828 2.004 1 95.5 745 LEU A O 1
ATOM 5974 N N . ARG A 1 746 ? -20.25 29.891 2.471 1 96.69 746 ARG A N 1
ATOM 5975 C CA . ARG A 1 746 ? -19.312 29.531 3.543 1 96.69 746 ARG A CA 1
ATOM 5976 C C . ARG A 1 746 ? -19.25 30.625 4.598 1 96.69 746 ARG A C 1
ATOM 5978 O O . ARG A 1 746 ? -19.328 31.812 4.273 1 96.69 746 ARG A O 1
ATOM 5985 N N . TYR A 1 747 ? -19.203 30.312 5.824 1 97.75 747 TYR A N 1
ATOM 5986 C CA . TYR A 1 747 ? -19 31.188 6.977 1 97.75 747 TYR A CA 1
ATOM 5987 C C . TYR A 1 747 ? -17.859 30.672 7.848 1 97.75 747 TYR A C 1
ATOM 5989 O O . TYR A 1 747 ? -17.781 29.484 8.141 1 97.75 747 TYR A O 1
ATOM 5997 N N . VAL A 1 748 ? -16.938 31.531 8.188 1 97.62 748 VAL A N 1
ATOM 5998 C CA . VAL A 1 748 ? -15.836 31.188 9.086 1 97.62 748 VAL A CA 1
ATOM 5999 C C . VAL A 1 748 ? -15.789 32.188 10.25 1 97.62 748 VAL A C 1
ATOM 6001 O O . VAL A 1 748 ? -15.812 33.406 10.039 1 97.62 748 VAL A O 1
ATOM 6004 N N . LEU A 1 749 ? -15.773 31.688 11.43 1 98.06 749 LEU A N 1
ATOM 6005 C CA . LEU A 1 749 ? -15.578 32.469 12.641 1 98.06 749 LEU A CA 1
ATOM 6006 C C . LEU A 1 749 ? -14.164 32.312 13.18 1 98.06 749 LEU A C 1
ATOM 6008 O O . LEU A 1 749 ? -13.711 31.203 13.438 1 98.06 749 LEU A O 1
ATOM 6012 N N . ASN A 1 750 ? -13.477 33.438 13.266 1 97.62 750 ASN A N 1
ATOM 6013 C CA . ASN A 1 750 ? -12.109 33.438 13.773 1 97.62 750 ASN A CA 1
ATOM 6014 C C . ASN A 1 750 ? -12.023 34.125 15.141 1 97.62 750 ASN A C 1
ATOM 6016 O O . ASN A 1 750 ? -12.477 35.25 15.312 1 97.62 750 ASN A O 1
ATOM 6020 N N . ARG A 1 751 ? -11.453 33.5 16.062 1 97.06 751 ARG A N 1
ATOM 6021 C CA . ARG A 1 751 ? -11.172 34.094 17.359 1 97.06 751 ARG A CA 1
ATOM 6022 C C . ARG A 1 751 ? -9.969 35.031 17.281 1 97.06 751 ARG A C 1
ATOM 6024 O O . ARG A 1 751 ? -8.93 34.656 16.734 1 97.06 751 ARG A O 1
ATOM 6031 N N . ASP A 1 752 ? -10.117 36.188 17.797 1 96.5 752 ASP A N 1
ATOM 6032 C CA . ASP A 1 752 ? -8.977 37.094 17.875 1 96.5 752 ASP A CA 1
ATOM 6033 C C . ASP A 1 752 ? -7.93 36.562 18.859 1 96.5 752 ASP A C 1
ATOM 6035 O O . ASP A 1 752 ? -8.266 36.156 19.969 1 96.5 752 ASP A O 1
ATOM 6039 N N . VAL A 1 753 ? -6.684 36.562 18.453 1 95.44 753 VAL A N 1
ATOM 6040 C CA . VAL A 1 753 ? -5.586 36.094 19.281 1 95.44 753 VAL A CA 1
ATOM 6041 C C . VAL A 1 753 ? -4.496 37.156 19.359 1 95.44 753 VAL A C 1
ATOM 6043 O O . VAL A 1 753 ? -3.322 36.844 19.578 1 95.44 753 VAL A O 1
ATOM 6046 N N . THR A 1 754 ? -4.812 38.375 19.078 1 95.5 754 THR A N 1
ATOM 6047 C CA . THR A 1 754 ? -3.855 39.469 19.188 1 95.5 754 THR A CA 1
ATOM 6048 C C . THR A 1 754 ? -3.266 39.531 20.594 1 95.5 754 THR A C 1
ATOM 6050 O O . THR A 1 754 ? -4.004 39.625 21.578 1 95.5 754 THR A O 1
ATOM 6053 N N . PRO A 1 755 ? -1.96 39.531 20.656 1 92.44 755 PRO A N 1
ATOM 6054 C CA . PRO A 1 755 ? -1.356 39.562 21.984 1 92.44 755 PRO A CA 1
ATOM 6055 C C . PRO A 1 755 ? -1.579 40.906 22.688 1 92.44 755 PRO A C 1
ATOM 6057 O O . PRO A 1 755 ? -1.736 41.938 22.031 1 92.44 755 PRO A O 1
ATOM 6060 N N . GLN A 1 756 ? -1.468 40.875 24.016 1 87.75 756 GLN A N 1
ATOM 6061 C CA . GLN A 1 756 ? -1.612 42.125 24.797 1 87.75 756 GLN A CA 1
ATOM 6062 C C . GLN A 1 756 ? -0.483 43.094 24.5 1 87.75 756 GLN A C 1
ATOM 6064 O O . GLN A 1 756 ? -0.706 44.312 24.422 1 87.75 756 GLN A O 1
ATOM 6069 N N . ASP A 1 757 ? 0.627 42.562 24.312 1 89.31 757 ASP A N 1
ATOM 6070 C CA . ASP A 1 757 ? 1.79 43.375 24 1 89.31 757 ASP A CA 1
ATOM 6071 C C . ASP A 1 757 ? 2.021 43.469 22.484 1 89.31 757 ASP A C 1
ATOM 6073 O O . ASP A 1 757 ? 3.148 43.281 22.016 1 89.31 757 ASP A O 1
ATOM 6077 N N . TYR A 1 758 ? 0.928 43.719 21.734 1 92.25 758 TYR A N 1
ATOM 6078 C CA . TYR A 1 758 ? 1.038 43.75 20.281 1 92.25 758 TYR A CA 1
ATOM 6079 C C . TYR A 1 758 ? 1.994 44.844 19.844 1 92.25 758 TYR A C 1
ATOM 6081 O O . TYR A 1 758 ? 2.559 44.781 18.734 1 92.25 758 TYR A O 1
ATOM 6089 N N . ASN A 1 759 ? 2.271 45.875 20.703 1 91.38 759 ASN A N 1
ATOM 6090 C CA . ASN A 1 759 ? 3.244 46.906 20.375 1 91.38 759 ASN A CA 1
ATOM 6091 C C . ASN A 1 759 ? 4.648 46.344 20.219 1 91.38 759 ASN A C 1
ATOM 6093 O O . ASN A 1 759 ? 5.414 46.781 19.359 1 91.38 759 ASN A O 1
ATOM 6097 N N . LEU A 1 760 ? 4.867 45.406 21.016 1 89 760 LEU A N 1
ATOM 6098 C CA . LEU A 1 760 ? 6.152 44.719 20.906 1 89 760 LEU A CA 1
ATOM 6099 C C . LEU A 1 760 ? 6.211 43.875 19.641 1 89 760 LEU A C 1
ATOM 6101 O O . LEU A 1 760 ? 7.25 43.812 18.969 1 89 760 LEU A O 1
ATOM 6105 N N . LEU A 1 761 ? 5.148 43.281 19.297 1 91.5 761 LEU A N 1
ATOM 6106 C CA . LEU A 1 761 ? 5.059 42.438 18.109 1 91.5 761 LEU A CA 1
ATOM 6107 C C . LEU A 1 761 ? 5.289 43.25 16.844 1 91.5 761 LEU A C 1
ATOM 6109 O O . LEU A 1 761 ? 6.016 42.844 15.945 1 91.5 761 LEU A O 1
ATOM 6113 N N . PHE A 1 762 ? 4.719 44.438 16.797 1 92.44 762 PHE A N 1
ATOM 6114 C CA . PHE A 1 762 ? 4.73 45.219 15.562 1 92.44 762 PHE A CA 1
ATOM 6115 C C . PHE A 1 762 ? 5.809 46.312 15.617 1 92.44 762 PHE A C 1
ATOM 6117 O O . PHE A 1 762 ? 5.855 47.188 14.758 1 92.44 762 PHE A O 1
ATOM 6124 N N . LYS A 1 763 ? 6.645 46.219 16.625 1 89.38 763 LYS A N 1
ATOM 6125 C CA . LYS A 1 763 ? 7.703 47.219 16.75 1 89.38 763 LYS A CA 1
ATOM 6126 C C . LYS A 1 763 ? 8.539 47.312 15.477 1 89.38 763 LYS A C 1
ATOM 6128 O O . LYS A 1 763 ? 8.938 46.281 14.922 1 89.38 763 LYS A O 1
ATOM 6133 N N . ASP A 1 764 ? 8.75 48.531 14.906 1 84.69 764 ASP A N 1
ATOM 6134 C CA . ASP A 1 764 ? 9.578 48.844 13.75 1 84.69 764 ASP A CA 1
ATOM 6135 C C . ASP A 1 764 ? 8.93 48.344 12.461 1 84.69 764 ASP A C 1
ATOM 6137 O O . ASP A 1 764 ? 9.625 48 11.5 1 84.69 764 ASP A O 1
ATOM 6141 N N . THR A 1 765 ? 7.637 48.062 12.516 1 89.5 765 THR A N 1
ATOM 6142 C CA . THR A 1 765 ? 6.875 47.75 11.312 1 89.5 765 THR A CA 1
ATOM 6143 C C . THR A 1 765 ? 5.832 48.812 11.023 1 89.5 765 THR A C 1
ATOM 6145 O O . THR A 1 765 ? 5.477 49.594 11.914 1 89.5 765 THR A O 1
ATOM 6148 N N . PRO A 1 766 ? 5.383 48.875 9.812 1 87.44 766 PRO A N 1
ATOM 6149 C CA . PRO A 1 766 ? 4.32 49.844 9.492 1 87.44 766 PRO A CA 1
ATOM 6150 C C . PRO A 1 766 ? 3.01 49.531 10.211 1 87.44 766 PRO A C 1
ATOM 6152 O O . PRO A 1 766 ? 2.121 50.375 10.273 1 87.44 766 PRO A O 1
ATOM 6155 N N . PHE A 1 767 ? 2.883 48.406 10.82 1 92.06 767 PHE A N 1
ATOM 6156 C CA . PHE A 1 767 ? 1.616 47.969 11.391 1 92.06 767 PHE A CA 1
ATOM 6157 C C . PHE A 1 767 ? 1.429 48.531 12.789 1 92.06 767 PHE A C 1
ATOM 6159 O O . PHE A 1 767 ? 0.334 48.469 13.352 1 92.06 767 PHE A O 1
ATOM 6166 N N . ILE A 1 768 ? 2.461 49.156 13.312 1 90.5 768 ILE A N 1
ATOM 6167 C CA . ILE A 1 768 ? 2.438 49.625 14.688 1 90.5 768 ILE A CA 1
ATOM 6168 C C . ILE A 1 768 ? 1.398 50.75 14.828 1 90.5 768 ILE A C 1
ATOM 6170 O O . ILE A 1 768 ? 0.861 50.969 15.922 1 90.5 768 ILE A O 1
ATOM 6174 N N . ILE A 1 769 ? 1.046 51.469 13.797 1 89 769 ILE A N 1
ATOM 6175 C CA . ILE A 1 769 ? 0.18 52.625 13.859 1 89 769 ILE A CA 1
ATOM 6176 C C . ILE A 1 769 ? -1.282 52.188 13.773 1 89 769 ILE A C 1
ATOM 6178 O O . ILE A 1 769 ? -2.189 53 13.969 1 89 769 ILE A O 1
ATOM 6182 N N . GLY A 1 770 ? -1.543 50.969 13.477 1 91 770 GLY A N 1
ATOM 6183 C CA . GLY A 1 770 ? -2.902 50.469 13.328 1 91 770 GLY A CA 1
ATOM 6184 C C . GLY A 1 770 ? -3.635 50.312 14.648 1 91 770 GLY A C 1
ATOM 6185 O O . GLY A 1 770 ? -3.016 50.344 15.719 1 91 770 GLY A O 1
ATOM 6186 N N . SER A 1 771 ? -4.992 50.25 14.602 1 93.38 771 SER A N 1
ATOM 6187 C CA . SER A 1 771 ? -5.816 49.969 15.766 1 93.38 771 SER A CA 1
ATOM 6188 C C . SER A 1 771 ? -5.926 48.469 16.016 1 93.38 771 SER A C 1
ATOM 6190 O O . SER A 1 771 ? -6.516 47.75 15.203 1 93.38 771 SER A O 1
ATOM 6192 N N . TRP A 1 772 ? -5.332 48 17.078 1 94.94 772 TRP A N 1
ATOM 6193 C CA . TRP A 1 772 ? -5.297 46.594 17.453 1 94.94 772 TRP A CA 1
ATOM 6194 C C . TRP A 1 772 ? -5.887 46.375 18.828 1 94.94 772 TRP A C 1
ATOM 6196 O O . TRP A 1 772 ? -6.012 47.312 19.625 1 94.94 772 TRP A O 1
ATOM 6206 N N . GLY A 1 773 ? -6.32 45.156 19.172 1 91.81 773 GLY A N 1
ATOM 6207 C CA . GLY A 1 773 ? -6.598 44.75 20.547 1 91.81 773 GLY A CA 1
ATOM 6208 C C . GLY A 1 773 ? -8.055 44.875 20.922 1 91.81 773 GLY A C 1
ATOM 6209 O O . GLY A 1 773 ? -8.492 44.375 21.953 1 91.81 773 GLY A O 1
ATOM 6210 N N . SER A 1 774 ? -8.836 45.562 20.141 1 92.62 774 SER A N 1
ATOM 6211 C CA . SER A 1 774 ? -10.227 45.812 20.516 1 92.62 774 SER A CA 1
ATOM 6212 C C . SER A 1 774 ? -11.156 44.75 19.938 1 92.62 774 SER A C 1
ATOM 6214 O O . SER A 1 774 ? -12.312 44.656 20.344 1 92.62 774 SER A O 1
ATOM 6216 N N . ILE A 1 775 ? -10.719 44.031 19.062 1 95.56 775 ILE A N 1
ATOM 6217 C CA . ILE A 1 775 ? -11.547 43.062 18.344 1 95.56 775 ILE A CA 1
ATOM 6218 C C . ILE A 1 775 ? -11.578 41.719 19.125 1 95.56 775 ILE A C 1
ATOM 6220 O O . ILE A 1 775 ? -10.57 41.312 19.688 1 95.56 775 ILE A O 1
ATOM 6224 N N . GLY A 1 776 ? -12.766 41.125 19.188 1 96.25 776 GLY A N 1
ATOM 6225 C CA . GLY A 1 776 ? -12.922 39.844 19.812 1 96.25 776 GLY A CA 1
ATOM 6226 C C . GLY A 1 776 ? -12.969 38.688 18.828 1 96.25 776 GLY A C 1
ATOM 6227 O O . GLY A 1 776 ? -12.523 37.594 19.125 1 96.25 776 GLY A O 1
ATOM 6228 N N . ALA A 1 777 ? -13.586 38.938 17.703 1 97.75 777 ALA A N 1
ATOM 6229 C CA . ALA A 1 777 ? -13.672 37.906 16.656 1 97.75 777 ALA A CA 1
ATOM 6230 C C . ALA A 1 777 ? -13.766 38.562 15.273 1 97.75 777 ALA A C 1
ATOM 6232 O O . ALA A 1 777 ? -14.18 39.719 15.148 1 97.75 777 ALA A O 1
ATOM 6233 N N . MET A 1 778 ? -13.297 37.875 14.328 1 97.94 778 MET A N 1
ATOM 6234 C CA . MET A 1 778 ? -13.422 38.25 12.922 1 97.94 778 MET A CA 1
ATOM 6235 C C . MET A 1 778 ? -14.25 37.219 12.156 1 97.94 778 MET A C 1
ATOM 6237 O O . MET A 1 778 ? -13.961 36.031 12.227 1 97.94 778 MET A O 1
ATOM 6241 N N . GLU A 1 779 ? -15.312 37.625 11.469 1 98.06 779 GLU A N 1
ATOM 6242 C CA . GLU A 1 779 ? -16.188 36.75 10.688 1 98.06 779 GLU A CA 1
ATOM 6243 C C . GLU A 1 779 ? -15.922 36.906 9.188 1 98.06 779 GLU A C 1
ATOM 6245 O O . GLU A 1 779 ? -15.656 38.031 8.719 1 98.06 779 GLU A O 1
ATOM 6250 N N . GLN A 1 780 ? -16.016 35.812 8.484 1 98.06 780 GLN A N 1
ATOM 6251 C CA . GLN A 1 780 ? -15.953 35.844 7.027 1 98.06 780 GLN A CA 1
ATOM 6252 C C . GLN A 1 780 ? -17.172 35.156 6.418 1 98.06 780 GLN A C 1
ATOM 6254 O O . GLN A 1 780 ? -17.562 34.062 6.832 1 98.06 780 GLN A O 1
ATOM 6259 N N . TYR A 1 781 ? -17.828 35.875 5.508 1 97.88 781 TYR A N 1
ATOM 6260 C CA . TYR A 1 781 ? -18.984 35.375 4.75 1 97.88 781 TYR A CA 1
ATOM 6261 C C . TYR A 1 781 ? -18.656 35.312 3.262 1 97.88 781 TYR A C 1
ATOM 6263 O O . TYR A 1 781 ? -18.266 36.312 2.662 1 97.88 781 TYR A O 1
ATOM 6271 N N . TRP A 1 782 ? -18.828 34.188 2.604 1 97.56 782 TRP A N 1
ATOM 6272 C CA . TRP A 1 782 ? -18.656 34.062 1.159 1 97.56 782 TRP A CA 1
ATOM 6273 C C . TRP A 1 782 ? -20 33.906 0.464 1 97.56 782 TRP A C 1
ATOM 6275 O O . TRP A 1 782 ? -20.812 33.062 0.876 1 97.56 782 TRP A O 1
ATOM 6285 N N . PHE A 1 783 ? -20.172 34.625 -0.581 1 96.81 783 PHE A N 1
ATOM 6286 C CA . PHE A 1 783 ? -21.375 34.531 -1.398 1 96.81 783 PHE A CA 1
ATOM 6287 C C . PHE A 1 783 ? -21.031 34.219 -2.848 1 96.81 783 PHE A C 1
ATOM 6289 O O . PHE A 1 783 ? -19.906 34.469 -3.287 1 96.81 783 PHE A O 1
ATOM 6296 N N . THR A 1 784 ? -21.969 33.719 -3.561 1 91.69 784 THR A N 1
ATOM 6297 C CA . THR A 1 784 ? -21.781 33.344 -4.953 1 91.69 784 THR A CA 1
ATOM 6298 C C . THR A 1 784 ? -21.5 34.562 -5.82 1 91.69 784 THR A C 1
ATOM 6300 O O . THR A 1 784 ? -20.688 34.5 -6.746 1 91.69 784 THR A O 1
ATOM 6303 N N . ASP A 1 785 ? -22.266 35.594 -5.574 1 93 785 ASP A N 1
ATOM 6304 C CA . ASP A 1 785 ? -22.156 36.812 -6.355 1 93 785 ASP A CA 1
ATOM 6305 C C . ASP A 1 785 ? -22.719 38 -5.586 1 93 785 ASP A C 1
ATOM 6307 O O . ASP A 1 785 ? -23.094 37.875 -4.418 1 93 785 ASP A O 1
ATOM 6311 N N . LYS A 1 786 ? -22.641 39.125 -6.227 1 94.75 786 LYS A N 1
ATOM 6312 C CA . LYS A 1 786 ? -23.094 40.375 -5.621 1 94.75 786 LYS A CA 1
ATOM 6313 C C . LYS A 1 786 ? -24.578 40.312 -5.238 1 94.75 786 LYS A C 1
ATOM 6315 O O . LYS A 1 786 ? -24.953 40.75 -4.152 1 94.75 786 LYS A O 1
ATOM 6320 N N . LYS A 1 787 ? -25.328 39.719 -6.117 1 94.88 787 LYS A N 1
ATOM 6321 C CA . LYS A 1 787 ? -26.766 39.625 -5.879 1 94.88 787 LYS A CA 1
ATOM 6322 C C . LYS A 1 787 ? -27.062 38.844 -4.613 1 94.88 787 LYS A C 1
ATOM 6324 O O . LYS A 1 787 ? -27.875 39.25 -3.789 1 94.88 787 LYS A O 1
ATOM 6329 N N . ALA A 1 788 ? -26.453 37.781 -4.445 1 94.44 788 ALA A N 1
ATOM 6330 C CA . ALA A 1 788 ? -26.672 36.906 -3.293 1 94.44 788 ALA A CA 1
ATOM 6331 C C . ALA A 1 788 ? -26.297 37.625 -1.994 1 94.44 788 ALA A C 1
ATOM 6333 O O . ALA A 1 788 ? -26.984 37.469 -0.984 1 94.44 788 ALA A O 1
ATOM 6334 N N . ALA A 1 789 ? -25.188 38.344 -1.967 1 96.19 789 ALA A N 1
ATOM 6335 C CA . ALA A 1 789 ? -24.75 39.094 -0.78 1 96.19 789 ALA A CA 1
ATOM 6336 C C . ALA A 1 789 ? -25.766 40.188 -0.414 1 96.19 789 ALA A C 1
ATOM 6338 O O . ALA A 1 789 ? -26.125 40.344 0.755 1 96.19 789 ALA A O 1
ATOM 6339 N N . VAL A 1 790 ? -26.203 40.875 -1.429 1 95.56 790 VAL A N 1
ATOM 6340 C CA . VAL A 1 790 ? -27.141 41.969 -1.208 1 95.56 790 VAL A CA 1
ATOM 6341 C C . VAL A 1 790 ? -28.453 41.406 -0.651 1 95.56 790 VAL A C 1
ATOM 6343 O O . VAL A 1 790 ? -29 41.938 0.319 1 95.56 790 VAL A O 1
ATOM 6346 N N . GLU A 1 791 ? -28.922 40.344 -1.229 1 95.44 791 GLU A N 1
ATOM 6347 C CA . GLU A 1 791 ? -30.172 39.75 -0.794 1 95.44 791 GLU A CA 1
ATOM 6348 C C . GLU A 1 791 ? -30.062 39.25 0.642 1 95.44 791 GLU A C 1
ATOM 6350 O O . GLU A 1 791 ? -31.031 39.312 1.408 1 95.44 791 GLU A O 1
ATOM 6355 N N . PHE A 1 792 ? -29 38.656 0.982 1 96.31 792 PHE A N 1
ATOM 6356 C CA . PHE A 1 792 ? -28.797 38.125 2.32 1 96.31 792 PHE A CA 1
ATOM 6357 C C . PHE A 1 792 ? -28.922 39.219 3.371 1 96.31 792 PHE A C 1
ATOM 6359 O O . PHE A 1 792 ? -29.641 39.062 4.359 1 96.31 792 PHE A O 1
ATOM 6366 N N . PHE A 1 793 ? -28.328 40.375 3.17 1 95.38 793 PHE A N 1
ATOM 6367 C CA . PHE A 1 793 ? -28.266 41.406 4.176 1 95.38 793 PHE A CA 1
ATOM 6368 C C . PHE A 1 793 ? -29.438 42.375 4.027 1 95.38 793 PHE A C 1
ATOM 6370 O O . PHE A 1 793 ? -29.656 43.25 4.891 1 95.38 793 PHE A O 1
ATOM 6377 N N . ALA A 1 794 ? -30.203 42.25 2.965 1 94.06 794 ALA A N 1
ATOM 6378 C CA . ALA A 1 794 ? -31.391 43.094 2.777 1 94.06 794 ALA A CA 1
ATOM 6379 C C . ALA A 1 794 ? -32.562 42.594 3.633 1 94.06 794 ALA A C 1
ATOM 6381 O O . ALA A 1 794 ? -33.5 43.344 3.885 1 94.06 794 ALA A O 1
ATOM 6382 N N . ASP A 1 795 ? -32.469 41.406 4.082 1 94.88 795 ASP A N 1
ATOM 6383 C CA . ASP A 1 795 ? -33.531 40.844 4.91 1 94.88 795 ASP A CA 1
ATOM 6384 C C . ASP A 1 795 ? -33.5 41.406 6.328 1 94.88 795 ASP A C 1
ATOM 6386 O O . ASP A 1 795 ? -32.594 41.094 7.102 1 94.88 795 ASP A O 1
ATOM 6390 N N . SER A 1 796 ? -34.531 42.125 6.762 1 93.31 796 SER A N 1
ATOM 6391 C CA . SER A 1 796 ? -34.531 42.812 8.039 1 93.31 796 SER A CA 1
ATOM 6392 C C . SER A 1 796 ? -34.625 41.844 9.211 1 93.31 796 SER A C 1
ATOM 6394 O O . SER A 1 796 ? -34.031 42.094 10.266 1 93.31 796 SER A O 1
ATOM 6396 N N . ALA A 1 797 ? -35.375 40.844 9.016 1 94.69 797 ALA A N 1
ATOM 6397 C CA . ALA A 1 797 ? -35.5 39.844 10.078 1 94.69 797 ALA A CA 1
ATOM 6398 C C . ALA A 1 797 ? -34.188 39.156 10.352 1 94.69 797 ALA A C 1
ATOM 6400 O O . ALA A 1 797 ? -33.812 38.969 11.508 1 94.69 797 ALA A O 1
ATOM 6401 N N . ARG A 1 798 ? -33.5 38.781 9.289 1 95.25 798 ARG A N 1
ATOM 6402 C CA . ARG A 1 798 ? -32.188 38.156 9.414 1 95.25 798 ARG A CA 1
ATOM 6403 C C . ARG A 1 798 ? -31.172 39.094 10.062 1 95.25 798 ARG A C 1
ATOM 6405 O O . ARG A 1 798 ? -30.422 38.688 10.953 1 95.25 798 ARG A O 1
ATOM 6412 N N . ASN A 1 799 ? -31.156 40.312 9.719 1 93.88 799 ASN A N 1
ATOM 6413 C CA . ASN A 1 799 ? -30.234 41.281 10.273 1 93.88 799 ASN A CA 1
ATOM 6414 C C . ASN A 1 799 ? -30.469 41.5 11.766 1 93.88 799 ASN A C 1
ATOM 6416 O O . ASN A 1 799 ? -29.516 41.688 12.523 1 93.88 799 ASN A O 1
ATOM 6420 N N . LYS A 1 800 ? -31.719 41.531 12.086 1 94.25 800 LYS A N 1
ATOM 6421 C CA . LYS A 1 800 ? -32.031 41.688 13.508 1 94.25 800 LYS A CA 1
ATOM 6422 C C . LYS A 1 800 ? -31.453 40.531 14.328 1 94.25 800 LYS A C 1
ATOM 6424 O O . LYS A 1 800 ? -30.922 40.75 15.414 1 94.25 800 LYS A O 1
ATOM 6429 N N . VAL A 1 801 ? -31.578 39.406 13.766 1 96.12 801 VAL A N 1
ATOM 6430 C CA . VAL A 1 801 ? -31.031 38.25 14.445 1 96.12 801 VAL A CA 1
ATOM 6431 C C . VAL A 1 801 ? -29.5 38.344 14.5 1 96.12 801 VAL A C 1
ATOM 6433 O O . VAL A 1 801 ? -28.891 38.031 15.531 1 96.12 801 VAL A O 1
ATOM 6436 N N . LEU A 1 802 ? -28.859 38.75 13.43 1 95.81 802 LEU A N 1
ATOM 6437 C CA . LEU A 1 802 ? -27.406 38.875 13.336 1 95.81 802 LEU A CA 1
ATOM 6438 C C . LEU A 1 802 ? -26.875 39.938 14.281 1 95.81 802 LEU A C 1
ATOM 6440 O O . LEU A 1 802 ? -25.734 39.875 14.742 1 95.81 802 LEU A O 1
ATOM 6444 N N . GLN A 1 803 ? -27.703 40.875 14.633 1 94.31 803 GLN A N 1
ATOM 6445 C CA . GLN A 1 803 ? -27.312 42 15.508 1 94.31 803 GLN A CA 1
ATOM 6446 C C . GLN A 1 803 ? -27.312 41.562 16.969 1 94.31 803 GLN A C 1
ATOM 6448 O O . GLN A 1 803 ? -26.734 42.219 17.828 1 94.31 803 GLN A O 1
ATOM 6453 N N . GLN A 1 804 ? -28.016 40.531 17.219 1 94.81 804 GLN A N 1
ATOM 6454 C CA . GLN A 1 804 ? -28.031 40 18.578 1 94.81 804 GLN A CA 1
ATOM 6455 C C . GLN A 1 804 ? -26.75 39.219 18.859 1 94.81 804 GLN A C 1
ATOM 6457 O O . GLN A 1 804 ? -26.703 38 18.672 1 94.81 804 GLN A O 1
ATOM 6462 N N . LEU A 1 805 ? -25.797 39.906 19.469 1 96.19 805 LEU A N 1
ATOM 6463 C CA . LEU A 1 805 ? -24.5 39.312 19.719 1 96.19 805 LEU A CA 1
ATOM 6464 C C . LEU A 1 805 ? -24.438 38.719 21.125 1 96.19 805 LEU A C 1
ATOM 6466 O O . LEU A 1 805 ? -25.062 39.25 22.062 1 96.19 805 LEU A O 1
ATOM 6470 N N . PRO A 1 806 ? -23.719 37.656 21.297 1 96.19 806 PRO A N 1
ATOM 6471 C CA . PRO A 1 806 ? -23.453 37.156 22.641 1 96.19 806 PRO A CA 1
ATOM 6472 C C . PRO A 1 806 ? -22.797 38.188 23.547 1 96.19 806 PRO A C 1
ATOM 6474 O O . PRO A 1 806 ? -22.266 39.219 23.062 1 96.19 806 PRO A O 1
ATOM 6477 N N . SER A 1 807 ? -22.656 37.906 24.859 1 93.94 807 SER A N 1
ATOM 6478 C CA . SER A 1 807 ? -22.297 38.906 25.875 1 93.94 807 SER A CA 1
ATOM 6479 C C . SER A 1 807 ? -20.828 39.281 25.766 1 93.94 807 SER A C 1
ATOM 6481 O O . SER A 1 807 ? -20.438 40.375 26.219 1 93.94 807 SER A O 1
ATOM 6483 N N . SER A 1 808 ? -20.031 38.469 25.109 1 95.88 808 SER A N 1
ATOM 6484 C CA . SER A 1 808 ? -18.609 38.75 25 1 95.88 808 SER A CA 1
ATOM 6485 C C . SER A 1 808 ? -18.344 39.875 24.016 1 95.88 808 SER A C 1
ATOM 6487 O O . SER A 1 808 ? -17.234 40.438 23.984 1 95.88 808 SER A O 1
ATOM 6489 N N . PHE A 1 809 ? -19.359 40.25 23.234 1 96.62 809 PHE A N 1
ATOM 6490 C CA . PHE A 1 809 ? -19.156 41.219 22.156 1 96.62 809 PHE A CA 1
ATOM 6491 C C . PHE A 1 809 ? -19.906 42.5 22.422 1 96.62 809 PHE A C 1
ATOM 6493 O O . PHE A 1 809 ? -20.922 42.5 23.125 1 96.62 809 PHE A O 1
ATOM 6500 N N . ASP A 1 810 ? -19.344 43.625 21.891 1 94.25 810 ASP A N 1
ATOM 6501 C CA . ASP A 1 810 ? -19.969 44.938 21.938 1 94.25 810 ASP A CA 1
ATOM 6502 C C . ASP A 1 810 ? -20.75 45.219 20.656 1 94.25 810 ASP A C 1
ATOM 6504 O O . ASP A 1 810 ? -20.172 45.469 19.609 1 94.25 810 ASP A O 1
ATOM 6508 N N . PRO A 1 811 ? -22 45.188 20.672 1 90.88 811 PRO A N 1
ATOM 6509 C CA . PRO A 1 811 ? -22.797 45.406 19.453 1 90.88 811 PRO A CA 1
ATOM 6510 C C . PRO A 1 811 ? -22.641 46.812 18.891 1 90.88 811 PRO A C 1
ATOM 6512 O O . PRO A 1 811 ? -22.984 47.062 17.719 1 90.88 811 PRO A O 1
ATOM 6515 N N . LYS A 1 812 ? -22.125 47.719 19.641 1 92 812 LYS A N 1
ATOM 6516 C CA . LYS A 1 812 ? -22.031 49.125 19.203 1 92 812 LYS A CA 1
ATOM 6517 C C . LYS A 1 812 ? -20.781 49.344 18.375 1 92 812 LYS A C 1
ATOM 6519 O O . LYS A 1 812 ? -20.672 50.375 17.672 1 92 812 LYS A O 1
ATOM 6524 N N . ASN A 1 813 ? -19.891 48.469 18.5 1 92.69 813 ASN A N 1
ATOM 6525 C CA . ASN A 1 813 ? -18.625 48.625 17.781 1 92.69 813 ASN A CA 1
ATOM 6526 C C . ASN A 1 813 ? -18.328 47.438 16.875 1 92.69 813 ASN A C 1
ATOM 6528 O O . ASN A 1 813 ? -17.469 46.594 17.203 1 92.69 813 ASN A O 1
ATOM 6532 N N . THR A 1 814 ? -19 47.375 15.812 1 94.94 814 THR A N 1
ATOM 6533 C CA . THR A 1 814 ? -18.812 46.375 14.773 1 94.94 814 THR A CA 1
ATOM 6534 C C . THR A 1 814 ? -18.516 47.031 13.43 1 94.94 814 THR A C 1
ATOM 6536 O O . THR A 1 814 ? -19.078 48.094 13.117 1 94.94 814 THR A O 1
ATOM 6539 N N . TRP A 1 815 ? -17.578 46.469 12.664 1 96.25 815 TRP A N 1
ATOM 6540 C CA . TRP A 1 815 ? -17.188 47 11.359 1 96.25 815 TRP A CA 1
ATOM 6541 C C . TRP A 1 815 ? -17.281 45.906 10.289 1 96.25 815 TRP A C 1
ATOM 6543 O O . TRP A 1 815 ? -17.094 44.719 10.562 1 96.25 815 TRP A O 1
ATOM 6553 N N . SER A 1 816 ? -17.609 46.281 9.078 1 96.44 816 SER A N 1
ATOM 6554 C CA . SER A 1 816 ? -17.656 45.312 8 1 96.44 816 SER A CA 1
ATOM 6555 C C . SER A 1 816 ? -17.094 45.875 6.703 1 96.44 816 SER A C 1
ATOM 6557 O O . SER A 1 816 ? -17.172 47.094 6.469 1 96.44 816 SER A O 1
ATOM 6559 N N . VAL A 1 817 ? -16.469 45.062 5.922 1 96.81 817 VAL A N 1
ATOM 6560 C CA . VAL A 1 817 ? -16.031 45.312 4.559 1 96.81 817 VAL A CA 1
ATOM 6561 C C . VAL A 1 817 ? -16.594 44.25 3.615 1 96.81 817 VAL A C 1
ATOM 6563 O O . VAL A 1 817 ? -16.531 43.062 3.906 1 96.81 817 VAL A O 1
ATOM 6566 N N . ALA A 1 818 ? -17.203 44.719 2.568 1 96.81 818 ALA A N 1
ATOM 6567 C CA . ALA A 1 818 ? -17.734 43.812 1.549 1 96.81 818 ALA A CA 1
ATOM 6568 C C . ALA A 1 818 ? -17.109 44.094 0.185 1 96.81 818 ALA A C 1
ATOM 6570 O O . ALA A 1 818 ? -16.938 45.25 -0.187 1 96.81 818 ALA A O 1
ATOM 6571 N N . GLY A 1 819 ? -16.719 43.031 -0.507 1 96.56 819 GLY A N 1
ATOM 6572 C CA . GLY A 1 819 ? -16.172 43.219 -1.839 1 96.56 819 GLY A CA 1
ATOM 6573 C C . GLY A 1 819 ? -15.875 41.906 -2.559 1 96.56 819 GLY A C 1
ATOM 6574 O O . GLY A 1 819 ? -16.203 40.844 -2.057 1 96.56 819 GLY A O 1
ATOM 6575 N N . LYS A 1 820 ? -15.328 42.094 -3.768 1 96.38 820 LYS A N 1
ATOM 6576 C CA . LYS A 1 820 ? -14.922 40.938 -4.562 1 96.38 820 LYS A CA 1
ATOM 6577 C C . LYS A 1 820 ? -13.727 40.219 -3.932 1 96.38 820 LYS A C 1
ATOM 6579 O O . LYS A 1 820 ? -12.781 40.875 -3.467 1 96.38 820 LYS A O 1
ATOM 6584 N N . GLU A 1 821 ? -13.844 38.938 -3.844 1 96.5 821 GLU A N 1
ATOM 6585 C CA . GLU A 1 821 ? -12.719 38.125 -3.373 1 96.5 821 GLU A CA 1
ATOM 6586 C C . GLU A 1 821 ? -11.609 38.062 -4.418 1 96.5 821 GLU A C 1
ATOM 6588 O O . GLU A 1 821 ? -11.844 37.656 -5.555 1 96.5 821 GLU A O 1
ATOM 6593 N N . ASN A 1 822 ? -10.461 38.531 -4.121 1 96.31 822 ASN A N 1
ATOM 6594 C CA . ASN A 1 822 ? -9.258 38.375 -4.926 1 96.31 822 ASN A CA 1
ATOM 6595 C C . ASN A 1 822 ? -8.242 37.469 -4.238 1 96.31 822 ASN A C 1
ATOM 6597 O O . ASN A 1 822 ? -7.492 37.906 -3.367 1 96.31 822 ASN A O 1
ATOM 6601 N N . ARG A 1 823 ? -8.195 36.25 -4.645 1 95.31 823 ARG A N 1
ATOM 6602 C CA . ARG A 1 823 ? -7.266 35.281 -4.066 1 95.31 823 ARG A CA 1
ATOM 6603 C C . ARG A 1 823 ? -5.883 35.406 -4.691 1 95.31 823 ARG A C 1
ATOM 6605 O O . ARG A 1 823 ? -5.621 34.844 -5.758 1 95.31 823 ARG A O 1
ATOM 6612 N N . VAL A 1 824 ? -4.98 36 -4.012 1 96.31 824 VAL A N 1
ATOM 6613 C CA . VAL A 1 824 ? -3.629 36.219 -4.52 1 96.31 824 VAL A CA 1
ATOM 6614 C C . VAL A 1 824 ? -2.863 34.906 -4.539 1 96.31 824 VAL A C 1
ATOM 6616 O O . VAL A 1 824 ? -2.334 34.5 -5.578 1 96.31 824 VAL A O 1
ATOM 6619 N N . PHE A 1 825 ? -2.801 34.188 -3.424 1 94.5 825 PHE A N 1
ATOM 6620 C CA . PHE A 1 825 ? -2.254 32.812 -3.367 1 94.5 825 PHE A CA 1
ATOM 6621 C C . PHE A 1 825 ? -2.779 32.062 -2.146 1 94.5 825 PHE A C 1
ATOM 6623 O O . PHE A 1 825 ? -3.225 32.688 -1.178 1 94.5 825 PHE A O 1
ATOM 6630 N N . SER A 1 826 ? -2.83 30.844 -2.217 1 93.81 826 SER A N 1
ATOM 6631 C CA . SER A 1 826 ? -3.145 29.938 -1.12 1 93.81 826 SER A CA 1
ATOM 6632 C C . SER A 1 826 ? -2.334 28.641 -1.222 1 93.81 826 SER A C 1
ATOM 6634 O O . SER A 1 826 ? -2.408 27.938 -2.229 1 93.81 826 SER A O 1
ATOM 6636 N N . LYS A 1 827 ? -1.6 28.344 -0.163 1 92.06 827 LYS A N 1
ATOM 6637 C CA . LYS A 1 827 ? -0.79 27.125 -0.149 1 92.06 827 LYS A CA 1
ATOM 6638 C C . LYS A 1 827 ? -1.576 25.953 0.421 1 92.06 827 LYS A C 1
ATOM 6640 O O . LYS A 1 827 ? -1.179 24.797 0.26 1 92.06 827 LYS A O 1
ATOM 6645 N N . ASP A 1 828 ? -2.697 26.266 1.071 1 88.5 828 ASP A N 1
ATOM 6646 C CA . ASP A 1 828 ? -3.598 25.25 1.627 1 88.5 828 ASP A CA 1
ATOM 6647 C C . ASP A 1 828 ? -5.008 25.406 1.061 1 88.5 828 ASP A C 1
ATOM 6649 O O . ASP A 1 828 ? -5.449 26.516 0.775 1 88.5 828 ASP A O 1
ATOM 6653 N N . LEU A 1 829 ? -5.727 24.328 0.981 1 82.06 829 LEU A N 1
ATOM 6654 C CA . LEU A 1 829 ? -7.016 24.328 0.302 1 82.06 829 LEU A CA 1
ATOM 6655 C C . LEU A 1 829 ? -8.109 24.891 1.201 1 82.06 829 LEU A C 1
ATOM 6657 O O . LEU A 1 829 ? -9.172 25.281 0.72 1 82.06 829 LEU A O 1
ATOM 6661 N N . HIS A 1 830 ? -7.84 25 2.426 1 74.19 830 HIS A N 1
ATOM 6662 C CA . HIS A 1 830 ? -8.914 25.391 3.334 1 74.19 830 HIS A CA 1
ATOM 6663 C C . HIS A 1 830 ? -9.125 26.891 3.34 1 74.19 830 HIS A C 1
ATOM 6665 O O . HIS A 1 830 ? -10.117 27.391 3.887 1 74.19 830 HIS A O 1
ATOM 6671 N N . PHE A 1 831 ? -8.211 27.625 2.686 1 80.88 831 PHE A N 1
ATOM 6672 C CA . PHE A 1 831 ? -8.383 29.062 2.621 1 80.88 831 PHE A CA 1
ATOM 6673 C C . PHE A 1 831 ? -9.312 29.453 1.477 1 80.88 831 PHE A C 1
ATOM 6675 O O . PHE A 1 831 ? -9.242 28.875 0.389 1 80.88 831 PHE A O 1
ATOM 6682 N N . MET B 1 1 ? 35.594 10.555 40.844 1 33.16 1 MET B N 1
ATOM 6683 C CA . MET B 1 1 ? 36.25 11.852 40.75 1 33.16 1 MET B CA 1
ATOM 6684 C C . MET B 1 1 ? 37.219 11.891 39.562 1 33.16 1 MET B C 1
ATOM 6686 O O . MET B 1 1 ? 37.281 12.891 38.844 1 33.16 1 MET B O 1
ATOM 6690 N N . SER B 1 2 ? 37.875 10.805 39.406 1 42.78 2 SER B N 1
ATOM 6691 C CA . SER B 1 2 ? 38.906 10.633 38.406 1 42.78 2 SER B CA 1
ATOM 6692 C C . SER B 1 2 ? 38.344 10.477 37 1 42.78 2 SER B C 1
ATOM 6694 O O . SER B 1 2 ? 38.844 11.047 36.062 1 42.78 2 SER B O 1
ATOM 6696 N N . ASN B 1 3 ? 37.156 9.766 36.938 1 48.22 3 ASN B N 1
ATOM 6697 C CA . ASN B 1 3 ? 36.5 9.43 35.688 1 48.22 3 ASN B CA 1
ATOM 6698 C C . ASN B 1 3 ? 35.781 10.625 35.094 1 48.22 3 ASN B C 1
ATOM 6700 O O . ASN B 1 3 ? 35.75 10.781 33.844 1 48.22 3 ASN B O 1
ATOM 6704 N N . SER B 1 4 ? 35.406 11.539 36 1 51.62 4 SER B N 1
ATOM 6705 C CA . SER B 1 4 ? 34.719 12.758 35.562 1 51.62 4 SER B CA 1
ATOM 6706 C C . SER B 1 4 ? 35.688 13.734 34.906 1 51.62 4 SER B C 1
ATOM 6708 O O . SER B 1 4 ? 35.344 14.328 33.875 1 51.62 4 SER B O 1
ATOM 6710 N N . SER B 1 5 ? 36.906 13.781 35.438 1 55.75 5 SER B N 1
ATOM 6711 C CA . SER B 1 5 ? 37.938 14.695 34.906 1 55.75 5 SER B CA 1
ATOM 6712 C C . SER B 1 5 ? 38.406 14.281 33.531 1 55.75 5 SER B C 1
ATOM 6714 O O . SER B 1 5 ? 38.594 15.125 32.656 1 55.75 5 SER B O 1
ATOM 6716 N N . GLU B 1 6 ? 38.438 12.992 33.281 1 58.56 6 GLU B N 1
ATOM 6717 C CA . GLU B 1 6 ? 38.875 12.469 31.984 1 58.56 6 GLU B CA 1
ATOM 6718 C C . GLU B 1 6 ? 37.844 12.719 30.891 1 58.56 6 GLU B C 1
ATOM 6720 O O . GLU B 1 6 ? 38.219 13.055 29.766 1 58.56 6 GLU B O 1
ATOM 6725 N N . HIS B 1 7 ? 36.656 12.789 31.328 1 61.41 7 HIS B N 1
ATOM 6726 C CA . HIS B 1 7 ? 35.594 12.984 30.359 1 61.41 7 HIS B CA 1
ATOM 6727 C C . HIS B 1 7 ? 35.531 14.438 29.906 1 61.41 7 HIS B C 1
ATOM 6729 O O . HIS B 1 7 ? 35.312 14.719 28.719 1 61.41 7 HIS B O 1
ATOM 6735 N N . VAL B 1 8 ? 35.719 15.391 30.828 1 62.22 8 VAL B N 1
ATOM 6736 C CA . VAL B 1 8 ? 35.719 16.828 30.531 1 62.22 8 VAL B CA 1
ATOM 6737 C C . VAL B 1 8 ? 36.875 17.156 29.578 1 62.22 8 VAL B C 1
ATOM 6739 O O . VAL B 1 8 ? 36.656 17.875 28.594 1 62.22 8 VAL B O 1
ATOM 6742 N N . GLN B 1 9 ? 38 16.594 29.891 1 65.81 9 GLN B N 1
ATOM 6743 C CA . GLN B 1 9 ? 39.156 16.844 29.047 1 65.81 9 GLN B CA 1
ATOM 6744 C C . GLN B 1 9 ? 38.938 16.328 27.625 1 65.81 9 GLN B C 1
ATOM 6746 O O . GLN B 1 9 ? 39.344 16.969 26.656 1 65.81 9 GLN B O 1
ATOM 6751 N N . ARG B 1 10 ? 38.25 15.266 27.516 1 72.25 10 ARG B N 1
ATOM 6752 C CA . ARG B 1 10 ? 38 14.68 26.203 1 72.25 10 ARG B CA 1
ATOM 6753 C C . ARG B 1 10 ? 37.031 15.539 25.391 1 72.25 10 ARG B C 1
ATOM 6755 O O . ARG B 1 10 ? 37.219 15.711 24.188 1 72.25 10 ARG B O 1
ATOM 6762 N N . THR B 1 11 ? 36 16.172 26.047 1 69.62 11 THR B N 1
ATOM 6763 C CA . THR B 1 11 ? 35.031 17.031 25.359 1 69.62 11 THR B CA 1
ATOM 6764 C C . THR B 1 11 ? 35.688 18.281 24.812 1 69.62 11 THR B C 1
ATOM 6766 O O . THR B 1 11 ? 35.469 18.672 23.672 1 69.62 11 THR B O 1
ATOM 6769 N N . ILE B 1 12 ? 36.469 18.875 25.578 1 70.94 12 ILE B N 1
ATOM 6770 C CA . ILE B 1 12 ? 37.188 20.062 25.172 1 70.94 12 ILE B CA 1
ATOM 6771 C C . ILE B 1 12 ? 38.125 19.719 23.984 1 70.94 12 ILE B C 1
ATOM 6773 O O . ILE B 1 12 ? 38.156 20.453 23 1 7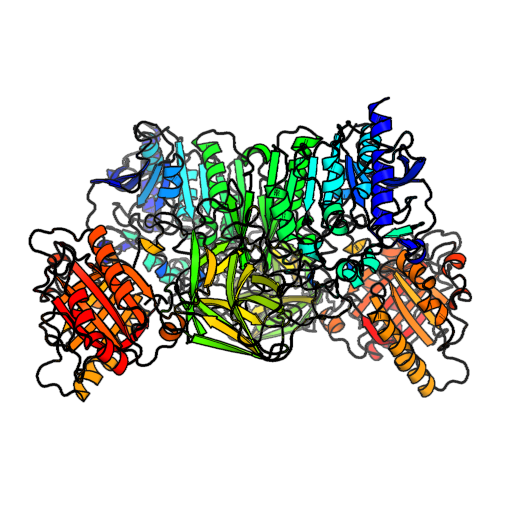0.94 12 ILE B O 1
ATOM 6777 N N . GLN B 1 13 ? 38.75 18.625 24.125 1 75.38 13 GLN B N 1
ATOM 6778 C CA . GLN B 1 13 ? 39.656 18.203 23.062 1 75.38 13 GLN B CA 1
ATOM 6779 C C . GLN B 1 13 ? 38.906 17.953 21.766 1 75.38 13 GLN B C 1
ATOM 6781 O O . GLN B 1 13 ? 39.375 18.297 20.688 1 75.38 13 GLN B O 1
ATOM 6786 N N . GLU B 1 14 ? 37.781 17.391 21.906 1 78.81 14 GLU B N 1
ATOM 6787 C CA . GLU B 1 14 ? 37 17.078 20.703 1 78.81 14 GLU B CA 1
ATOM 6788 C C . GLU B 1 14 ? 36.438 18.344 20.062 1 78.81 14 GLU B C 1
ATOM 6790 O O . GLU B 1 14 ? 36.344 18.438 18.844 1 78.81 14 GLU B O 1
ATOM 6795 N N . LEU B 1 15 ? 36 19.25 20.891 1 77.06 15 LEU B N 1
ATOM 6796 C CA . LEU B 1 15 ? 35.531 20.531 20.359 1 77.06 15 LEU B CA 1
ATOM 6797 C C . LEU B 1 15 ? 36.656 21.297 19.703 1 77.06 15 LEU B C 1
ATOM 6799 O O . LEU B 1 15 ? 36.469 21.906 18.641 1 77.06 15 LEU B O 1
ATOM 6803 N N . GLU B 1 16 ? 37.75 21.312 20.359 1 80.38 16 GLU B N 1
ATOM 6804 C CA . GLU B 1 16 ? 38.938 21.953 19.766 1 80.38 16 GLU B CA 1
ATOM 6805 C C . GLU B 1 16 ? 39.312 21.297 18.438 1 80.38 16 GLU B C 1
ATOM 6807 O O . GLU B 1 16 ? 39.656 21.984 17.484 1 80.38 16 GLU B O 1
ATOM 6812 N N . LYS B 1 17 ? 39.25 20.078 18.5 1 83.88 17 LYS B N 1
ATOM 6813 C CA . LYS B 1 17 ? 39.5 19.359 17.25 1 83.88 17 LYS B CA 1
ATOM 6814 C C . LYS B 1 17 ? 38.469 19.75 16.188 1 83.88 17 LYS B C 1
ATOM 6816 O O . LYS B 1 17 ? 38.844 19.984 15.023 1 83.88 17 LYS B O 1
ATOM 6821 N N . ALA B 1 18 ? 37.25 19.859 16.531 1 82.38 18 ALA B N 1
ATOM 6822 C CA . ALA B 1 18 ? 36.219 20.25 15.586 1 82.38 18 ALA B CA 1
ATOM 6823 C C . ALA B 1 18 ? 36.469 21.672 15.055 1 82.38 18 ALA B C 1
ATOM 6825 O O . ALA B 1 18 ? 36.281 21.922 13.859 1 82.38 18 ALA B O 1
ATOM 6826 N N . LYS B 1 19 ? 36.844 22.531 15.898 1 85.44 19 LYS B N 1
ATOM 6827 C CA . LYS B 1 19 ? 37.094 23.922 15.516 1 85.44 19 LYS B CA 1
ATOM 6828 C C . LYS B 1 19 ? 38.312 24.016 14.617 1 85.44 19 LYS B C 1
ATOM 6830 O O . LYS B 1 19 ? 38.375 24.859 13.727 1 85.44 19 LYS B O 1
ATOM 6835 N N . ARG B 1 20 ? 39.25 23.156 14.891 1 87.75 20 ARG B N 1
ATOM 6836 C CA . ARG B 1 20 ? 40.438 23.109 14.039 1 87.75 20 ARG B CA 1
ATOM 6837 C C . ARG B 1 20 ? 40.094 22.609 12.641 1 87.75 20 ARG B C 1
ATOM 6839 O O . ARG B 1 20 ? 40.594 23.141 11.648 1 87.75 20 ARG B O 1
ATOM 6846 N N . LEU B 1 21 ? 39.25 21.734 12.586 1 89.56 21 LEU B N 1
ATOM 6847 C CA . LEU B 1 21 ? 38.969 21.031 11.336 1 89.56 21 LEU B CA 1
ATOM 6848 C C . LEU B 1 21 ? 37.875 21.734 10.539 1 89.56 21 LEU B C 1
ATOM 6850 O O . LEU B 1 21 ? 37.844 21.641 9.312 1 89.56 21 LEU B O 1
ATOM 6854 N N . GLY B 1 22 ? 36.938 22.422 11.273 1 90.81 22 GLY B N 1
ATOM 6855 C CA . GLY B 1 22 ? 35.781 22.969 10.609 1 90.81 22 GLY B CA 1
ATOM 6856 C C . GLY B 1 22 ? 35.719 24.484 10.648 1 90.81 22 GLY B C 1
ATOM 6857 O O . GLY B 1 22 ? 36.562 25.125 11.312 1 90.81 22 GLY B O 1
ATOM 6858 N N . THR B 1 23 ? 34.75 25.078 9.852 1 92.81 23 THR B N 1
ATOM 6859 C CA . THR B 1 23 ? 34.531 26.516 9.805 1 92.81 23 THR B CA 1
ATOM 6860 C C . THR B 1 23 ? 33.344 26.906 10.711 1 92.81 23 THR B C 1
ATOM 6862 O O . THR B 1 23 ? 32.219 26.438 10.523 1 92.81 23 THR B O 1
ATOM 6865 N N . PHE B 1 24 ? 33.594 27.766 11.656 1 93.56 24 PHE B N 1
ATOM 6866 C CA . PHE B 1 24 ? 32.562 28.203 12.578 1 93.56 24 PHE B CA 1
ATOM 6867 C C . PHE B 1 24 ? 32.125 29.641 12.258 1 93.56 24 PHE B C 1
ATOM 6869 O O . PHE B 1 24 ? 32.969 30.484 11.93 1 93.56 24 PHE B O 1
ATOM 6876 N N . VAL B 1 25 ? 30.797 29.844 12.266 1 95.56 25 VAL B N 1
ATOM 6877 C CA . VAL B 1 25 ? 30.203 31.156 12.016 1 95.56 25 VAL B CA 1
ATOM 6878 C C . VAL B 1 25 ? 29.219 31.5 13.125 1 95.56 25 VAL B C 1
ATOM 6880 O O . VAL B 1 25 ? 28.875 30.641 13.938 1 95.56 25 VAL B O 1
ATOM 6883 N N . GLN B 1 26 ? 28.859 32.75 13.203 1 95.25 26 GLN B N 1
ATOM 6884 C CA . GLN B 1 26 ? 27.797 33.156 14.133 1 95.25 26 GLN B CA 1
ATOM 6885 C C . GLN B 1 26 ? 26.469 32.531 13.742 1 95.25 26 GLN B C 1
ATOM 6887 O O . GLN B 1 26 ? 26.016 32.688 12.594 1 95.25 26 GLN B O 1
ATOM 6892 N N . ALA B 1 27 ? 25.797 31.812 14.656 1 94.81 27 ALA B N 1
ATOM 6893 C CA . ALA B 1 27 ? 24.5 31.188 14.383 1 94.81 27 ALA B CA 1
ATOM 6894 C C . ALA B 1 27 ? 23.406 32.25 14.211 1 94.81 27 ALA B C 1
ATOM 6896 O O . ALA B 1 27 ? 23.547 33.375 14.695 1 94.81 27 ALA B O 1
ATOM 6897 N N . ASN B 1 28 ? 22.391 31.891 13.398 1 93 28 ASN B N 1
ATOM 6898 C CA . ASN B 1 28 ? 21.188 32.719 13.367 1 93 28 ASN B CA 1
ATOM 6899 C C . ASN B 1 28 ? 20.484 32.75 14.719 1 93 28 ASN B C 1
ATOM 6901 O O . ASN B 1 28 ? 20.297 31.703 15.344 1 93 28 ASN B O 1
ATOM 6905 N N . HIS B 1 29 ? 20.156 33.906 15.125 1 92.69 29 HIS B N 1
ATOM 6906 C CA . HIS B 1 29 ? 19.547 34.031 16.438 1 92.69 29 HIS B CA 1
ATOM 6907 C C . HIS B 1 29 ? 18.094 33.562 16.422 1 92.69 29 HIS B C 1
ATOM 6909 O O . HIS B 1 29 ? 17.328 33.875 15.523 1 92.69 29 HIS B O 1
ATOM 6915 N N . PRO B 1 30 ? 17.625 32.781 17.5 1 92.25 30 PRO B N 1
ATOM 6916 C CA . PRO B 1 30 ? 16.281 32.188 17.531 1 92.25 30 PRO B CA 1
ATOM 6917 C C . PRO B 1 30 ? 15.188 33.25 17.469 1 92.25 30 PRO B C 1
ATOM 6919 O O . PRO B 1 30 ? 14.047 32.938 17.109 1 92.25 30 PRO B O 1
ATOM 6922 N N . ILE B 1 31 ? 15.453 34.5 17.719 1 88.31 31 ILE B N 1
ATOM 6923 C CA . ILE B 1 31 ? 14.469 35.562 17.688 1 88.31 31 ILE B CA 1
ATOM 6924 C C . ILE B 1 31 ? 13.93 35.719 16.281 1 88.31 31 ILE B C 1
ATOM 6926 O O . ILE B 1 31 ? 12.797 36.188 16.078 1 88.31 31 ILE B O 1
ATOM 6930 N N . LEU B 1 32 ? 14.719 35.312 15.312 1 88.19 32 LEU B N 1
ATOM 6931 C CA . LEU B 1 32 ? 14.312 35.406 13.914 1 88.19 32 LEU B CA 1
ATOM 6932 C C . LEU B 1 32 ? 13.234 34.375 13.594 1 88.19 32 LEU B C 1
ATOM 6934 O O . LEU B 1 32 ? 12.555 34.5 12.57 1 88.19 32 LEU B O 1
ATOM 6938 N N . HIS B 1 33 ? 13.031 33.438 14.5 1 87.62 33 HIS B N 1
ATOM 6939 C CA . HIS B 1 33 ? 11.914 32.5 14.414 1 87.62 33 HIS B CA 1
ATOM 6940 C C . HIS B 1 33 ? 10.773 32.906 15.336 1 87.62 33 HIS B C 1
ATOM 6942 O O . HIS B 1 33 ? 9.812 32.156 15.516 1 87.62 33 HIS B O 1
ATOM 6948 N N . GLY B 1 34 ? 10.945 34.062 15.906 1 85.75 34 GLY B N 1
ATOM 6949 C CA . GLY B 1 34 ? 9.906 34.562 16.781 1 85.75 34 GLY B CA 1
ATOM 6950 C C . GLY B 1 34 ? 9.969 34.031 18.188 1 85.75 34 GLY B C 1
ATOM 6951 O O . GLY B 1 34 ? 9 34.125 18.938 1 85.75 34 GLY B O 1
ATOM 6952 N N . LEU B 1 35 ? 11.031 33.406 18.562 1 89 35 LEU B N 1
ATOM 6953 C CA . LEU B 1 35 ? 11.172 32.812 19.891 1 89 35 LEU B CA 1
ATOM 6954 C C . LEU B 1 35 ? 11.688 33.844 20.875 1 89 35 LEU B C 1
ATOM 6956 O O . LEU B 1 35 ? 12.766 34.438 20.688 1 89 35 LEU B O 1
ATOM 6960 N N . PRO B 1 36 ? 10.938 34.125 21.922 1 86.56 36 PRO B N 1
ATOM 6961 C CA . PRO B 1 36 ? 11.43 35.031 22.969 1 86.56 36 PRO B CA 1
ATOM 6962 C C . PRO B 1 36 ? 12.547 34.406 23.797 1 86.56 36 PRO B C 1
ATOM 6964 O O . PRO B 1 36 ? 12.812 33.188 23.688 1 86.56 36 PRO B O 1
ATOM 6967 N N . PRO B 1 37 ? 13.227 35.219 24.578 1 89.75 37 PRO B N 1
ATOM 6968 C CA . PRO B 1 37 ? 14.195 34.656 25.5 1 89.75 37 PRO B CA 1
ATOM 6969 C C . PRO B 1 37 ? 13.586 33.594 26.422 1 89.75 37 PRO B C 1
ATOM 6971 O O . PRO B 1 37 ? 12.414 33.688 26.781 1 89.75 37 PRO B O 1
ATOM 6974 N N . PRO B 1 38 ? 14.406 32.562 26.734 1 94 38 PRO B N 1
ATOM 6975 C CA . PRO B 1 38 ? 13.859 31.484 27.562 1 94 38 PRO B CA 1
ATOM 6976 C C . PRO B 1 38 ? 13.359 31.984 28.922 1 94 38 PRO B C 1
ATOM 6978 O O . PRO B 1 38 ? 13.977 32.875 29.516 1 94 38 PRO B O 1
ATOM 6981 N N . SER B 1 39 ? 12.297 31.516 29.391 1 94.12 39 SER B N 1
ATOM 6982 C CA . SER B 1 39 ? 11.672 31.828 30.672 1 94.12 39 SER B CA 1
ATOM 6983 C C . SER B 1 39 ? 11.062 30.578 31.297 1 94.12 39 SER B C 1
ATOM 6985 O O . SER B 1 39 ? 10.125 29.984 30.734 1 94.12 39 SER B O 1
ATOM 6987 N N . GLU B 1 40 ? 11.555 30.141 32.469 1 95.88 40 GLU B N 1
ATOM 6988 C CA . GLU B 1 40 ? 11.062 28.938 33.125 1 95.88 40 GLU B CA 1
ATOM 6989 C C . GLU B 1 40 ? 9.625 29.125 33.594 1 95.88 40 GLU B C 1
ATOM 6991 O O . GLU B 1 40 ? 9.281 30.172 34.156 1 95.88 40 GLU B O 1
ATOM 6996 N N . SER B 1 41 ? 8.805 28.172 33.344 1 96.12 41 SER B N 1
ATOM 6997 C CA . SER B 1 41 ? 7.426 28.172 33.812 1 96.12 41 SER B CA 1
ATOM 6998 C C . SER B 1 41 ? 6.867 26.766 33.906 1 96.12 41 SER B C 1
ATOM 7000 O O . SER B 1 41 ? 7.406 25.828 33.281 1 96.12 41 SER B O 1
ATOM 7002 N N . THR B 1 42 ? 5.832 26.5 34.75 1 96.25 42 THR B N 1
ATOM 7003 C CA . THR B 1 42 ? 5.09 25.25 34.844 1 96.25 42 THR B CA 1
ATOM 7004 C C . THR B 1 42 ? 3.596 25.484 34.656 1 96.25 42 THR B C 1
ATOM 7006 O O . THR B 1 42 ? 3.018 26.359 35.312 1 96.25 42 THR B O 1
ATOM 7009 N N . THR B 1 43 ? 2.998 24.828 33.781 1 96.19 43 THR B N 1
ATOM 7010 C CA . THR B 1 43 ? 1.568 24.953 33.5 1 96.19 43 THR B CA 1
ATOM 7011 C C . THR B 1 43 ? 0.915 23.578 33.406 1 96.19 43 THR B C 1
ATOM 7013 O O . THR B 1 43 ? 1.587 22.578 33.125 1 96.19 43 THR B O 1
ATOM 7016 N N . GLN B 1 44 ? -0.326 23.422 33.75 1 96.06 44 GLN B N 1
ATOM 7017 C CA . GLN B 1 44 ? -1.117 22.219 33.531 1 96.06 44 GLN B CA 1
ATOM 7018 C C . GLN B 1 44 ? -2.094 22.391 32.375 1 96.06 44 GLN B C 1
ATOM 7020 O O . GLN B 1 44 ? -2.943 23.297 32.406 1 96.06 44 GLN B O 1
ATOM 7025 N N . ARG B 1 45 ? -1.988 21.641 31.406 1 94.81 45 ARG B N 1
ATOM 7026 C CA . ARG B 1 45 ? -2.822 21.75 30.219 1 94.81 45 ARG B CA 1
ATOM 7027 C C . ARG B 1 45 ? -2.947 20.391 29.516 1 94.81 45 ARG B C 1
ATOM 7029 O O . ARG B 1 45 ? -1.974 19.641 29.438 1 94.81 45 ARG B O 1
ATOM 7036 N N . ASP B 1 46 ? -4.145 20.031 28.984 1 95.44 46 ASP B N 1
ATOM 7037 C CA . ASP B 1 46 ? -4.41 18.875 28.156 1 95.44 46 ASP B CA 1
ATOM 7038 C C . ASP B 1 46 ? -3.973 17.578 28.859 1 95.44 46 ASP B C 1
ATOM 7040 O O . ASP B 1 46 ? -3.373 16.703 28.234 1 95.44 46 ASP B O 1
ATOM 7044 N N . GLY B 1 47 ? -4.125 17.578 30.078 1 95.44 47 GLY B N 1
ATOM 7045 C CA . GLY B 1 47 ? -3.84 16.391 30.859 1 95.44 47 GLY B CA 1
ATOM 7046 C C . GLY B 1 47 ? -2.367 16.219 31.188 1 95.44 47 GLY B C 1
ATOM 7047 O O . GLY B 1 47 ? -1.943 15.172 31.672 1 95.44 47 GLY B O 1
ATOM 7048 N N . MET B 1 48 ? -1.558 17.281 30.984 1 97.88 48 MET B N 1
ATOM 7049 C CA . MET B 1 48 ? -0.116 17.203 31.203 1 97.88 48 MET B CA 1
ATOM 7050 C C . MET B 1 48 ? 0.355 18.328 32.125 1 97.88 48 MET B C 1
ATOM 7052 O O . MET B 1 48 ? -0.261 19.391 32.188 1 97.88 48 MET B O 1
ATOM 7056 N N . LEU B 1 49 ? 1.311 18.078 32.938 1 97.88 49 LEU B N 1
ATOM 7057 C CA . LEU B 1 49 ? 2.139 19.062 33.594 1 97.88 49 LEU B CA 1
ATOM 7058 C C . LEU B 1 49 ? 3.342 19.453 32.75 1 97.88 49 LEU B C 1
ATOM 7060 O O . LEU B 1 49 ? 4.242 18.625 32.531 1 97.88 49 LEU B O 1
ATOM 7064 N N . ILE B 1 50 ? 3.371 20.672 32.312 1 98.06 50 ILE B N 1
ATOM 7065 C CA . ILE B 1 50 ? 4.367 21.094 31.344 1 98.06 50 ILE B CA 1
ATOM 7066 C C . ILE B 1 50 ? 5.355 22.062 31.984 1 98.06 50 ILE B C 1
ATOM 7068 O O . ILE B 1 50 ? 4.965 23.125 32.469 1 98.06 50 ILE B O 1
ATOM 7072 N N . HIS B 1 51 ? 6.641 21.656 32.062 1 97.75 51 HIS B N 1
ATOM 7073 C CA . HIS B 1 51 ? 7.738 22.516 32.5 1 97.75 51 HIS B CA 1
ATOM 7074 C C . HIS B 1 51 ? 8.484 23.109 31.297 1 97.75 51 HIS B C 1
ATOM 7076 O O . HIS B 1 51 ? 9.164 22.375 30.562 1 97.75 51 HIS B O 1
ATOM 7082 N N . THR B 1 52 ? 8.398 24.391 31.094 1 96.94 52 THR B N 1
ATOM 7083 C CA . THR B 1 52 ? 8.984 25.047 29.938 1 96.94 52 THR B CA 1
ATOM 7084 C C . THR B 1 52 ? 10.305 25.719 30.312 1 96.94 52 THR B C 1
ATOM 7086 O O . THR B 1 52 ? 10.43 26.297 31.391 1 96.94 52 THR B O 1
ATOM 7089 N N . ASP B 1 53 ? 11.312 25.562 29.422 1 97.25 53 ASP B N 1
ATOM 7090 C CA . ASP B 1 53 ? 12.609 26.234 29.5 1 97.25 53 ASP B CA 1
ATOM 7091 C C . ASP B 1 53 ? 13.336 25.875 30.797 1 97.25 53 ASP B C 1
ATOM 7093 O O . ASP B 1 53 ? 13.945 26.75 31.422 1 97.25 53 ASP B O 1
ATOM 7097 N N . VAL B 1 54 ? 13.242 24.672 31.109 1 97.12 54 VAL B N 1
ATOM 7098 C CA . VAL B 1 54 ? 13.969 24.188 32.281 1 97.12 54 VAL B CA 1
ATOM 7099 C C . VAL B 1 54 ? 15.469 24.234 32.031 1 97.12 54 VAL B C 1
ATOM 7101 O O . VAL B 1 54 ? 15.93 23.906 30.938 1 97.12 54 VAL B O 1
ATOM 7104 N N . ILE B 1 55 ? 16.203 24.688 33.062 1 96.12 55 ILE B N 1
ATOM 7105 C CA . ILE B 1 55 ? 17.672 24.703 32.938 1 96.12 55 ILE B CA 1
ATOM 7106 C C . ILE B 1 55 ? 18.219 23.312 33.281 1 96.12 55 ILE B C 1
ATOM 7108 O O . ILE B 1 55 ? 17.906 22.766 34.344 1 96.12 55 ILE B O 1
ATOM 7112 N N . ILE B 1 56 ? 18.922 22.781 32.406 1 94.31 56 ILE B N 1
ATOM 7113 C CA . ILE B 1 56 ? 19.656 21.547 32.625 1 94.31 56 ILE B CA 1
ATOM 7114 C C . ILE B 1 56 ? 21.156 21.828 32.688 1 94.31 56 ILE B C 1
ATOM 7116 O O . ILE B 1 56 ? 21.797 22.141 31.688 1 94.31 56 ILE B O 1
ATOM 7120 N N . PRO B 1 57 ? 21.656 21.766 33.844 1 90.12 57 PRO B N 1
ATOM 7121 C CA . PRO B 1 57 ? 23.078 22.062 34 1 90.12 57 PRO B CA 1
ATOM 7122 C C . PRO B 1 57 ? 23.984 20.969 33.469 1 90.12 57 PRO B C 1
ATOM 7124 O O . PRO B 1 57 ? 23.609 19.781 33.531 1 90.12 57 PRO B O 1
ATOM 7127 N N . THR B 1 58 ? 24.984 21.375 32.875 1 82.94 58 THR B N 1
ATOM 7128 C CA . THR B 1 58 ? 26.016 20.438 32.469 1 82.94 58 THR B CA 1
ATOM 7129 C C . THR B 1 58 ? 27.297 20.641 33.25 1 82.94 58 THR B C 1
ATOM 7131 O O . THR B 1 58 ? 27.469 21.672 33.906 1 82.94 58 THR B O 1
ATOM 7134 N N . ARG B 1 59 ? 28.219 19.734 33.25 1 77.06 59 ARG B N 1
ATOM 7135 C CA . ARG B 1 59 ? 29.406 19.75 34.094 1 77.06 59 ARG B CA 1
ATOM 7136 C C . ARG B 1 59 ? 30.391 20.828 33.656 1 77.06 59 ARG B C 1
ATOM 7138 O O . ARG B 1 59 ? 31.219 21.266 34.438 1 77.06 59 ARG B O 1
ATOM 7145 N N . ASP B 1 60 ? 30.25 21.453 32.344 1 72.56 60 ASP B N 1
ATOM 7146 C CA . ASP B 1 60 ? 31.156 22.5 31.875 1 72.56 60 ASP B CA 1
ATOM 7147 C C . ASP B 1 60 ? 30.578 23.875 32.156 1 72.56 60 ASP B C 1
ATOM 7149 O O . ASP B 1 60 ? 31.156 24.891 31.734 1 72.56 60 ASP B O 1
ATOM 7153 N N . GLY B 1 61 ? 29.453 23.906 32.781 1 79 61 GLY B N 1
ATOM 7154 C CA . GLY B 1 61 ? 28.844 25.172 33.125 1 79 61 GLY B CA 1
ATOM 7155 C C . GLY B 1 61 ? 27.859 25.688 32.094 1 79 61 GLY B C 1
ATOM 7156 O O . GLY B 1 61 ? 27.094 26.609 32.375 1 79 61 GLY B O 1
ATOM 7157 N N . THR B 1 62 ? 27.859 25.031 30.906 1 84.38 62 THR B N 1
ATOM 7158 C CA . THR B 1 62 ? 26.922 25.391 29.859 1 84.38 62 THR B CA 1
ATOM 7159 C C . THR B 1 62 ? 25.484 25.078 30.297 1 84.38 62 THR B C 1
ATOM 7161 O O . THR B 1 62 ? 25.219 23.969 30.781 1 84.38 62 THR B O 1
ATOM 7164 N N . LYS B 1 63 ? 24.594 25.984 30.109 1 91.12 63 LYS B N 1
ATOM 7165 C CA . LYS B 1 63 ? 23.188 25.766 30.453 1 91.12 63 LYS B CA 1
ATOM 7166 C C . LYS B 1 63 ? 22.375 25.328 29.234 1 91.12 63 LYS B C 1
ATOM 7168 O O . LYS B 1 63 ? 22.25 26.094 28.266 1 91.12 63 LYS B O 1
ATOM 7173 N N . LEU B 1 64 ? 21.891 24.109 29.297 1 93.25 64 LEU B N 1
ATOM 7174 C CA . LEU B 1 64 ? 20.969 23.641 28.281 1 93.25 64 LEU B CA 1
ATOM 7175 C C . LEU B 1 64 ? 19.531 23.938 28.672 1 93.25 64 LEU B C 1
ATOM 7177 O O . LEU B 1 64 ? 19.234 24.141 29.859 1 93.25 64 LEU B O 1
ATOM 7181 N N . ARG B 1 65 ? 18.656 24.031 27.719 1 95.38 65 ARG B N 1
ATOM 7182 C CA . ARG B 1 65 ? 17.25 24.344 27.938 1 95.38 65 ARG B CA 1
ATOM 7183 C C . ARG B 1 65 ? 16.359 23.203 27.469 1 95.38 65 ARG B C 1
ATOM 7185 O O . ARG B 1 65 ? 16.578 22.641 26.375 1 95.38 65 ARG B O 1
ATOM 7192 N N . GLY B 1 66 ? 15.398 22.781 28.297 1 96.81 66 GLY B N 1
ATOM 7193 C CA . GLY B 1 66 ? 14.484 21.719 27.922 1 96.81 66 GLY B CA 1
ATOM 7194 C C . GLY B 1 66 ? 13.039 22.016 28.281 1 96.81 66 GLY B C 1
ATOM 7195 O O . GLY B 1 66 ? 12.766 22.875 29.125 1 96.81 66 GLY B O 1
ATOM 7196 N N . ASN B 1 67 ? 12.086 21.484 27.531 1 97.94 67 ASN B N 1
ATOM 7197 C CA . ASN B 1 67 ? 10.672 21.375 27.859 1 97.94 67 ASN B CA 1
ATOM 7198 C C . ASN B 1 67 ? 10.297 19.953 28.281 1 97.94 67 ASN B C 1
ATOM 7200 O O . ASN B 1 67 ? 10.578 19 27.562 1 97.94 67 ASN B O 1
ATOM 7204 N N . ILE B 1 68 ? 9.688 19.828 29.438 1 98.25 68 ILE B N 1
ATOM 7205 C CA . ILE B 1 68 ? 9.383 18.516 30 1 98.25 68 ILE B CA 1
ATOM 7206 C C . ILE B 1 68 ? 7.871 18.359 30.156 1 98.25 68 ILE B C 1
ATOM 7208 O O . ILE B 1 68 ? 7.219 19.203 30.781 1 98.25 68 ILE B O 1
ATOM 7212 N N . PHE B 1 69 ? 7.301 17.312 29.625 1 98.5 69 PHE B N 1
ATOM 7213 C CA . PHE B 1 69 ? 5.883 16.984 29.672 1 98.5 69 PHE B CA 1
ATOM 7214 C C . PHE B 1 69 ? 5.629 15.766 30.531 1 98.5 69 PHE B C 1
ATOM 7216 O O . PHE B 1 69 ? 6.129 14.672 30.234 1 98.5 69 PHE B O 1
ATOM 7223 N N . ARG B 1 70 ? 4.906 15.898 31.641 1 98.25 70 ARG B N 1
ATOM 7224 C CA . ARG B 1 70 ? 4.562 14.812 32.562 1 98.25 70 ARG B CA 1
ATOM 7225 C C . ARG B 1 70 ? 3.055 14.578 32.594 1 98.25 70 ARG B C 1
ATOM 7227 O O . ARG B 1 70 ? 2.273 15.531 32.469 1 98.25 70 ARG B O 1
ATOM 7234 N N . PRO B 1 71 ? 2.674 13.336 32.719 1 97.44 71 PRO B N 1
ATOM 7235 C CA . PRO B 1 71 ? 1.235 13.125 32.906 1 97.44 71 PRO B CA 1
ATOM 7236 C C . PRO B 1 71 ? 0.71 13.734 34.188 1 97.44 71 PRO B C 1
ATOM 7238 O O . PRO B 1 71 ? 1.211 13.414 35.281 1 97.44 71 PRO B O 1
ATOM 7241 N N . ALA B 1 72 ? -0.325 14.492 34.125 1 96 72 ALA B N 1
ATOM 7242 C CA . ALA B 1 72 ? -0.871 15.18 35.281 1 96 72 ALA B CA 1
ATOM 7243 C C . ALA B 1 72 ? -1.521 14.188 36.25 1 96 72 ALA B C 1
ATOM 7245 O O . ALA B 1 72 ? -1.468 14.367 37.469 1 96 72 ALA B O 1
ATOM 7246 N N . THR B 1 73 ? -2.119 13.164 35.688 1 92.56 73 THR B N 1
ATOM 7247 C CA . THR B 1 73 ? -2.857 12.195 36.5 1 92.56 73 THR B CA 1
ATOM 7248 C C . THR B 1 73 ? -1.899 11.266 37.219 1 92.56 73 THR B C 1
ATOM 7250 O O . THR B 1 73 ? -2.299 10.578 38.188 1 92.56 73 THR B O 1
ATOM 7253 N N . GLN B 1 74 ? -0.628 11.203 36.875 1 92.69 74 GLN B N 1
ATOM 7254 C CA . GLN B 1 74 ? 0.374 10.344 37.5 1 92.69 74 GLN B CA 1
ATOM 7255 C C . GLN B 1 74 ? 1.529 11.164 38.062 1 92.69 74 GLN B C 1
ATOM 7257 O O . GLN B 1 74 ? 2.691 10.758 37.969 1 92.69 74 GLN B O 1
ATOM 7262 N N . SER B 1 75 ? 1.193 12.289 38.469 1 87 75 SER B N 1
ATOM 7263 C CA . SER B 1 75 ? 2.215 13.25 38.906 1 87 75 SER B CA 1
ATOM 7264 C C . SER B 1 75 ? 2.971 12.758 40.125 1 87 75 SER B C 1
ATOM 7266 O O . SER B 1 75 ? 4.098 13.188 40.375 1 87 75 SER B O 1
ATOM 7268 N N . SER B 1 76 ? 2.465 11.773 40.844 1 91.94 76 SER B N 1
ATOM 7269 C CA . SER B 1 76 ? 3.125 11.266 42.062 1 91.94 76 SER B CA 1
ATOM 7270 C C . SER B 1 76 ? 3.928 10.008 41.75 1 91.94 76 SER B C 1
ATOM 7272 O O . SER B 1 76 ? 4.699 9.539 42.594 1 91.94 76 SER B O 1
ATOM 7274 N N . GLU B 1 77 ? 3.861 9.508 40.562 1 95.31 77 GLU B N 1
ATOM 7275 C CA . GLU B 1 77 ? 4.562 8.289 40.188 1 95.31 77 GLU B CA 1
ATOM 7276 C C . GLU B 1 77 ? 5.902 8.602 39.531 1 95.31 77 GLU B C 1
ATOM 7278 O O . GLU B 1 77 ? 6.062 9.656 38.906 1 95.31 77 GLU B O 1
ATOM 7283 N N . LYS B 1 78 ? 6.84 7.754 39.781 1 97.81 78 LYS B N 1
ATOM 7284 C CA . LYS B 1 78 ? 8.094 7.836 39.031 1 97.81 78 LYS B CA 1
ATOM 7285 C C . LYS B 1 78 ? 7.98 7.141 37.688 1 97.81 78 LYS B C 1
ATOM 7287 O O . LYS B 1 78 ? 7.602 5.969 37.594 1 97.81 78 LYS B O 1
ATOM 7292 N N . LEU B 1 79 ? 8.242 7.863 36.656 1 98.56 79 LEU B N 1
ATOM 7293 C CA . LEU B 1 79 ? 8.023 7.359 35.312 1 98.56 79 LEU B CA 1
ATOM 7294 C C . LEU B 1 79 ? 9.297 7.449 34.469 1 98.56 79 LEU B C 1
ATOM 7296 O O . LEU B 1 79 ? 10.203 8.219 34.812 1 98.56 79 LEU B O 1
ATOM 7300 N N . PRO B 1 80 ? 9.43 6.586 33.438 1 98.62 80 PRO B N 1
ATOM 7301 C CA . PRO B 1 80 ? 10.57 6.723 32.531 1 98.62 80 PRO B CA 1
ATOM 7302 C C . PRO B 1 80 ? 10.492 7.984 31.688 1 98.62 80 PRO B C 1
ATOM 7304 O O . PRO B 1 80 ? 9.406 8.531 31.484 1 98.62 80 PRO B O 1
ATOM 7307 N N . VAL B 1 81 ? 11.648 8.445 31.141 1 98.75 81 VAL B N 1
ATOM 7308 C CA . VAL B 1 81 ? 11.727 9.664 30.359 1 98.75 81 VAL B CA 1
ATOM 7309 C C . VAL B 1 81 ? 12.148 9.328 28.922 1 98.75 81 VAL B C 1
ATOM 7311 O O . VAL B 1 81 ? 13.094 8.562 28.719 1 98.75 81 VAL B O 1
ATOM 7314 N N . ILE B 1 82 ? 11.422 9.789 27.984 1 98.81 82 ILE B N 1
ATOM 7315 C CA . ILE B 1 82 ? 11.844 9.766 26.578 1 98.81 82 ILE B CA 1
ATOM 7316 C C . ILE B 1 82 ? 12.516 11.086 26.219 1 98.81 82 ILE B C 1
ATOM 7318 O O . ILE B 1 82 ? 11.867 12.133 26.203 1 98.81 82 ILE B O 1
ATOM 7322 N N . LEU B 1 83 ? 13.773 11.039 25.891 1 98.12 83 LEU B N 1
ATOM 7323 C CA . LEU B 1 83 ? 14.562 12.219 25.547 1 98.12 83 LEU B CA 1
ATOM 7324 C C . LEU B 1 83 ? 14.602 12.43 24.047 1 98.12 83 LEU B C 1
ATOM 7326 O O . LEU B 1 83 ? 15.031 11.539 23.297 1 98.12 83 LEU B O 1
ATOM 7330 N N . ASN B 1 84 ? 14.086 13.523 23.609 1 97.12 84 ASN B N 1
ATOM 7331 C CA . ASN B 1 84 ? 14.297 14.055 22.266 1 97.12 84 ASN B CA 1
ATOM 7332 C C . ASN B 1 84 ? 15.336 15.172 22.266 1 97.12 84 ASN B C 1
ATOM 7334 O O . ASN B 1 84 ? 15.047 16.297 22.672 1 97.12 84 ASN B O 1
ATOM 7338 N N . TYR B 1 85 ? 16.5 14.805 21.812 1 93.38 85 TYR B N 1
ATOM 7339 C CA . TYR B 1 85 ? 17.625 15.727 21.812 1 93.38 85 TYR B CA 1
ATOM 7340 C C . TYR B 1 85 ? 17.734 16.453 20.484 1 93.38 85 TYR B C 1
ATOM 7342 O O . TYR B 1 85 ? 18.047 15.852 19.453 1 93.38 85 TYR B O 1
ATOM 7350 N N . SER B 1 86 ? 17.484 17.766 20.484 1 87.69 86 SER B N 1
ATOM 7351 C CA . SER B 1 86 ? 17.125 18.453 19.25 1 87.69 86 SER B CA 1
ATOM 7352 C C . SER B 1 86 ? 18.234 19.391 18.781 1 87.69 86 SER B C 1
ATOM 7354 O O . SER B 1 86 ? 18.828 20.109 19.594 1 87.69 86 SER B O 1
ATOM 7356 N N . VAL B 1 87 ? 18.484 19.312 17.453 1 88.31 87 VAL B N 1
ATOM 7357 C CA . VAL B 1 87 ? 19.312 20.344 16.812 1 88.31 87 VAL B CA 1
ATOM 7358 C C . VAL B 1 87 ? 18.422 21.344 16.094 1 88.31 87 VAL B C 1
ATOM 7360 O O . VAL B 1 87 ? 18.906 22.344 15.547 1 88.31 87 VAL B O 1
ATOM 7363 N N . TYR B 1 88 ? 17.062 21.094 16.109 1 88.44 88 TYR B N 1
ATOM 7364 C CA . TYR B 1 88 ? 16.109 21.891 15.352 1 88.44 88 TYR B CA 1
ATOM 7365 C C . TYR B 1 88 ? 15.25 22.734 16.266 1 88.44 88 TYR B C 1
ATOM 7367 O O . TYR B 1 88 ? 14.336 23.422 15.812 1 88.44 88 TYR B O 1
ATOM 7375 N N . GLY B 1 89 ? 15.422 22.672 17.516 1 90.12 89 GLY B N 1
ATOM 7376 C CA . GLY B 1 89 ? 14.672 23.5 18.453 1 90.12 89 GLY B CA 1
ATOM 7377 C C . GLY B 1 89 ? 13.562 22.75 19.156 1 90.12 89 GLY B C 1
ATOM 7378 O O . GLY B 1 89 ? 12.812 22 18.531 1 90.12 89 GLY B O 1
ATOM 7379 N N . LYS B 1 90 ? 13.406 22.922 20.375 1 93.06 90 LYS B N 1
ATOM 7380 C CA . LYS B 1 90 ? 12.414 22.266 21.219 1 93.06 90 LYS B CA 1
ATOM 7381 C C . LYS B 1 90 ? 11.062 22.969 21.125 1 93.06 90 LYS B C 1
ATOM 7383 O O . LYS B 1 90 ? 10.047 22.422 21.562 1 93.06 90 LYS B O 1
ATOM 7388 N N . ASP B 1 91 ? 11.062 24.203 20.562 1 90.25 91 ASP B N 1
ATOM 7389 C CA . ASP B 1 91 ? 9.875 25.047 20.594 1 90.25 91 ASP B CA 1
ATOM 7390 C C . ASP B 1 91 ? 9.164 25.031 19.234 1 90.25 91 ASP B C 1
ATOM 7392 O O . ASP B 1 91 ? 8.422 25.969 18.906 1 90.25 91 ASP B O 1
ATOM 7396 N N . GLY B 1 92 ? 9.445 24.062 18.359 1 79.31 92 GLY B N 1
ATOM 7397 C CA . GLY B 1 92 ? 8.75 23.938 17.078 1 79.31 92 GLY B CA 1
ATOM 7398 C C . GLY B 1 92 ? 9.281 24.875 16.016 1 79.31 92 GLY B C 1
ATOM 7399 O O . GLY B 1 92 ? 8.516 25.422 15.227 1 79.31 92 GLY B O 1
ATOM 7400 N N . ALA B 1 93 ? 10.484 25.047 15.992 1 76.38 93 ALA B N 1
ATOM 7401 C CA . ALA B 1 93 ? 11.094 25.938 15.016 1 76.38 93 ALA B CA 1
ATOM 7402 C C . ALA B 1 93 ? 10.93 25.391 13.602 1 76.38 93 ALA B C 1
ATOM 7404 O O . ALA B 1 93 ? 10.695 26.156 12.656 1 76.38 93 ALA B O 1
ATOM 7405 N N . LEU B 1 94 ? 10.992 24.125 13.492 1 83.25 94 LEU B N 1
ATOM 7406 C CA . LEU B 1 94 ? 10.742 23.484 12.203 1 83.25 94 LEU B CA 1
ATOM 7407 C C . LEU B 1 94 ? 9.32 22.938 12.141 1 83.25 94 LEU B C 1
ATOM 7409 O O . LEU B 1 94 ? 8.93 22.094 12.945 1 83.25 94 LEU B O 1
ATOM 7413 N N . GLU B 1 95 ? 8.609 23.562 11.203 1 88 95 GLU B N 1
ATOM 7414 C CA . GLU B 1 95 ? 7.211 23.172 11.031 1 88 95 GLU B CA 1
ATOM 7415 C C . GLU B 1 95 ? 7.027 22.312 9.789 1 88 95 GLU B C 1
ATOM 7417 O O . GLU B 1 95 ? 7.754 22.469 8.805 1 88 95 GLU B O 1
ATOM 7422 N N . PRO B 1 96 ? 6.016 21.469 9.812 1 86.75 96 PRO B N 1
ATOM 7423 C CA . PRO B 1 96 ? 5.777 20.562 8.68 1 86.75 96 PRO B CA 1
ATOM 7424 C C . PRO B 1 96 ? 5.477 21.312 7.383 1 86.75 96 PRO B C 1
ATOM 7426 O O . PRO B 1 96 ? 5.777 20.812 6.297 1 86.75 96 PRO B O 1
ATOM 7429 N N . CYS B 1 97 ? 4.965 22.484 7.469 1 86.12 97 CYS B N 1
ATOM 7430 C CA . CYS B 1 97 ? 4.496 23.188 6.285 1 86.12 97 CYS B CA 1
ATOM 7431 C C . CYS B 1 97 ? 5.668 23.609 5.41 1 86.12 97 CYS B C 1
ATOM 7433 O O . CYS B 1 97 ? 5.477 24.016 4.258 1 86.12 97 CYS B O 1
ATOM 7435 N N . ILE B 1 98 ? 6.93 23.562 5.922 1 86.06 98 ILE B N 1
ATOM 7436 C CA . ILE B 1 98 ? 8.086 23.969 5.125 1 86.06 98 ILE B CA 1
ATOM 7437 C C . ILE B 1 98 ? 8.43 22.859 4.125 1 86.06 98 ILE B C 1
ATOM 7439 O O . ILE B 1 98 ? 9.219 23.078 3.203 1 86.06 98 ILE B O 1
ATOM 7443 N N . PHE B 1 99 ? 7.816 21.734 4.301 1 88.44 99 PHE B N 1
ATOM 7444 C CA . PHE B 1 99 ? 8.109 20.609 3.42 1 88.44 99 PHE B CA 1
ATOM 7445 C C . PHE B 1 99 ? 6.98 20.391 2.424 1 88.44 99 PHE B C 1
ATOM 7447 O O . PHE B 1 99 ? 5.84 20.781 2.68 1 88.44 99 PHE B O 1
ATOM 7454 N N . PRO B 1 100 ? 7.332 19.75 1.332 1 88.06 100 PRO B N 1
ATOM 7455 C CA . PRO B 1 100 ? 6.309 19.484 0.318 1 88.06 100 PRO B CA 1
ATOM 7456 C C . PRO B 1 100 ? 5.203 18.562 0.822 1 88.06 100 PRO B C 1
ATOM 7458 O O . PRO B 1 100 ? 5.418 17.797 1.766 1 88.06 100 PRO B O 1
ATOM 7461 N N . LYS B 1 101 ? 4.109 18.641 0.094 1 88.06 101 LYS B N 1
ATOM 7462 C CA . LYS B 1 101 ? 2.949 17.812 0.409 1 88.06 101 LYS B CA 1
ATOM 7463 C C . LYS B 1 101 ? 3.285 16.328 0.285 1 88.06 101 LYS B C 1
ATOM 7465 O O . LYS B 1 101 ? 2.613 15.477 0.878 1 88.06 101 LYS B O 1
ATOM 7470 N N . GLY B 1 102 ? 4.324 16.078 -0.427 1 91.56 102 GLY B N 1
ATOM 7471 C CA . GLY B 1 102 ? 4.746 14.703 -0.64 1 91.56 102 GLY B CA 1
ATOM 7472 C C . GLY B 1 102 ? 5.188 14.016 0.636 1 91.56 102 GLY B C 1
ATOM 7473 O O . GLY B 1 102 ? 5.301 12.789 0.675 1 91.56 102 GLY B O 1
ATOM 7474 N N . SER B 1 103 ? 5.41 14.758 1.764 1 93.12 103 SER B N 1
ATOM 7475 C CA . SER B 1 103 ? 5.75 14.156 3.049 1 93.12 103 SER B CA 1
ATOM 7476 C C . SER B 1 103 ? 4.582 13.344 3.604 1 93.12 103 SER B C 1
ATOM 7478 O O . SER B 1 103 ? 4.77 12.5 4.484 1 93.12 103 SER B O 1
ATOM 7480 N N . ARG B 1 104 ? 3.361 13.789 3.195 1 93.69 104 ARG B N 1
ATOM 7481 C CA . ARG B 1 104 ? 2.113 13.094 3.488 1 93.69 104 ARG B CA 1
ATOM 7482 C C . ARG B 1 104 ? 1.781 13.164 4.977 1 93.69 104 ARG B C 1
ATOM 7484 O O . ARG B 1 104 ? 0.959 12.391 5.473 1 93.69 104 ARG B O 1
ATOM 7491 N N . LEU B 1 105 ? 2.436 14.016 5.719 1 93.88 105 LEU B N 1
ATOM 7492 C CA . LEU B 1 105 ? 2.072 14.25 7.113 1 93.88 105 LEU B CA 1
ATOM 7493 C C . LEU B 1 105 ? 0.634 14.742 7.227 1 93.88 105 LEU B C 1
ATOM 7495 O O . LEU B 1 105 ? 0.242 15.688 6.539 1 93.88 105 LEU B O 1
ATOM 7499 N N . ASP B 1 106 ? -0.096 14.086 8.016 1 94 106 ASP B N 1
ATOM 7500 C CA . ASP B 1 106 ? -1.513 14.391 8.188 1 94 106 ASP B CA 1
ATOM 7501 C C . ASP B 1 106 ? -1.767 15.086 9.523 1 94 106 ASP B C 1
ATOM 7503 O O . ASP B 1 106 ? -1.656 14.461 10.578 1 94 106 ASP B O 1
ATOM 7507 N N . ASN B 1 107 ? -2.197 16.297 9.445 1 93.88 107 ASN B N 1
ATOM 7508 C CA . ASN B 1 107 ? -2.33 17.094 10.656 1 93.88 107 ASN B CA 1
ATOM 7509 C C . ASN B 1 107 ? -3.533 16.656 11.484 1 93.88 107 ASN B C 1
ATOM 7511 O O . ASN B 1 107 ? -3.789 17.203 12.562 1 93.88 107 ASN B O 1
ATOM 7515 N N . GLY B 1 108 ? -4.273 15.672 11.031 1 95.44 108 GLY B N 1
ATOM 7516 C CA . GLY B 1 108 ? -5.297 15.023 11.844 1 95.44 108 GLY B CA 1
ATOM 7517 C C . GLY B 1 108 ? -4.758 13.891 12.688 1 95.44 108 GLY B C 1
ATOM 7518 O O . GLY B 1 108 ? -5.453 13.383 13.57 1 95.44 108 GLY B O 1
ATOM 7519 N N . ARG B 1 109 ? -3.445 13.602 12.508 1 96.12 109 ARG B N 1
ATOM 7520 C CA . ARG B 1 109 ? -2.908 12.375 13.086 1 96.12 109 ARG B CA 1
ATOM 7521 C C . ARG B 1 109 ? -1.769 12.688 14.055 1 96.12 109 ARG B C 1
ATOM 7523 O O . ARG B 1 109 ? -1.088 11.773 14.531 1 96.12 109 ARG B O 1
ATOM 7530 N N . TYR B 1 110 ? -1.519 13.891 14.359 1 96.38 110 TYR B N 1
ATOM 7531 C CA . TYR B 1 110 ? -0.619 14.32 15.422 1 96.38 110 TYR B CA 1
ATOM 7532 C C . TYR B 1 110 ? -1.158 15.562 16.125 1 96.38 110 TYR B C 1
ATOM 7534 O O . TYR B 1 110 ? -2.037 16.25 15.594 1 96.38 110 TYR B O 1
ATOM 7542 N N . THR B 1 111 ? -0.656 15.828 17.312 1 96.62 111 THR B N 1
ATOM 7543 C CA . THR B 1 111 ? -1.227 16.906 18.109 1 96.62 111 THR B CA 1
ATOM 7544 C C . THR B 1 111 ? -0.47 18.219 17.875 1 96.62 111 THR B C 1
ATOM 7546 O O . THR B 1 111 ? 0.511 18.234 17.125 1 96.62 111 THR B O 1
ATOM 7549 N N . SER B 1 112 ? -0.96 19.25 18.5 1 94 112 SER B N 1
ATOM 7550 C CA . SER B 1 112 ? -0.332 20.562 18.422 1 94 112 SER B CA 1
ATOM 7551 C C . SER B 1 112 ? 0.998 20.578 19.156 1 94 112 SER B C 1
ATOM 7553 O O . SER B 1 112 ? 1.782 21.516 19.016 1 94 112 SER B O 1
ATOM 7555 N N . TYR B 1 113 ? 1.34 19.5 19.906 1 95.19 113 TYR B N 1
ATOM 7556 C CA . TYR B 1 113 ? 2.574 19.438 20.688 1 95.19 113 TYR B CA 1
ATOM 7557 C C . TYR B 1 113 ? 3.658 18.688 19.922 1 95.19 113 TYR B C 1
ATOM 7559 O O . TYR B 1 113 ? 4.809 18.609 20.359 1 95.19 113 TYR B O 1
ATOM 7567 N N . TYR B 1 114 ? 3.271 18.203 18.781 1 94.19 114 TYR B N 1
ATOM 7568 C CA . TYR B 1 114 ? 4.227 17.453 17.969 1 94.19 114 TYR B CA 1
ATOM 7569 C C . TYR B 1 114 ? 5.387 18.328 17.531 1 94.19 114 TYR B C 1
ATOM 7571 O O . TYR B 1 114 ? 5.176 19.438 17.031 1 94.19 114 TYR B O 1
ATOM 7579 N N . ILE B 1 115 ? 6.617 17.859 17.781 1 93.56 115 ILE B N 1
ATOM 7580 C CA . ILE B 1 115 ? 7.828 18.484 17.266 1 93.56 115 ILE B CA 1
ATOM 7581 C C . ILE B 1 115 ? 8.352 17.672 16.078 1 93.56 115 ILE B C 1
ATOM 7583 O O . ILE B 1 115 ? 8.508 16.453 16.172 1 93.56 115 ILE B O 1
ATOM 7587 N N . PHE B 1 116 ? 8.594 18.375 15.078 1 90.56 116 PHE B N 1
ATOM 7588 C CA . PHE B 1 116 ? 9.016 17.734 13.836 1 90.56 116 PHE B CA 1
ATOM 7589 C C . PHE B 1 116 ? 10.18 16.781 14.078 1 90.56 116 PHE B C 1
ATOM 7591 O O . PHE B 1 116 ? 11.188 17.156 14.68 1 90.56 116 PHE B O 1
ATOM 7598 N N . GLU B 1 117 ? 10.055 15.469 13.695 1 93.69 117 GLU B N 1
ATOM 7599 C CA . GLU B 1 117 ? 11.031 14.375 13.734 1 93.69 117 GLU B CA 1
ATOM 7600 C C . GLU B 1 117 ? 11.195 13.836 15.156 1 93.69 117 GLU B C 1
ATOM 7602 O O . GLU B 1 117 ? 12.008 12.945 15.391 1 93.69 117 GLU B O 1
ATOM 7607 N N . ALA B 1 118 ? 10.398 14.352 16.141 1 95.94 118 ALA B N 1
ATOM 7608 C CA . ALA B 1 118 ? 10.375 13.875 17.531 1 95.94 118 ALA B CA 1
ATOM 7609 C C . ALA B 1 118 ? 9.086 13.117 17.828 1 95.94 118 ALA B C 1
ATOM 7611 O O . ALA B 1 118 ? 8.297 12.844 16.922 1 95.94 118 ALA B O 1
ATOM 7612 N N . CYS B 1 119 ? 8.953 12.648 19.078 1 96.25 119 CYS B N 1
ATOM 7613 C CA . CYS B 1 119 ? 7.715 11.969 19.422 1 96.25 119 CYS B CA 1
ATOM 7614 C C . CYS B 1 119 ? 6.617 12.969 19.781 1 96.25 119 CYS B C 1
ATOM 7616 O O . CYS B 1 119 ? 6.887 14.156 19.953 1 96.25 119 CYS B O 1
ATOM 7618 N N . ASP B 1 120 ? 5.395 12.648 19.719 1 97.12 120 ASP B N 1
ATOM 7619 C CA . ASP B 1 120 ? 4.227 13.453 20.062 1 97.12 120 ASP B CA 1
ATOM 7620 C C . ASP B 1 120 ? 3.889 13.32 21.547 1 97.12 120 ASP B C 1
ATOM 7622 O O . ASP B 1 120 ? 3.328 12.305 21.969 1 97.12 120 ASP B O 1
ATOM 7626 N N . ALA B 1 121 ? 4.094 14.305 22.375 1 97.81 121 ALA B N 1
ATOM 7627 C CA . ALA B 1 121 ? 4.121 14.25 23.828 1 97.81 121 ALA B CA 1
ATOM 7628 C C . ALA B 1 121 ? 2.801 13.719 24.375 1 97.81 121 ALA B C 1
ATOM 7630 O O . ALA B 1 121 ? 2.793 12.812 25.219 1 97.81 121 ALA B O 1
ATOM 7631 N N . PRO B 1 122 ? 1.614 14.242 23.938 1 97.44 122 PRO B N 1
ATOM 7632 C CA . PRO B 1 122 ? 0.365 13.758 24.531 1 97.44 122 PRO B CA 1
ATOM 7633 C C . PRO B 1 122 ? 0.18 12.25 24.359 1 97.44 122 PRO B C 1
ATOM 7635 O O . PRO B 1 122 ? -0.337 11.578 25.25 1 97.44 122 PRO B O 1
ATOM 7638 N N . TRP B 1 123 ? 0.605 11.703 23.25 1 97.44 123 TRP B N 1
ATOM 7639 C CA . TRP B 1 123 ? 0.446 10.273 23 1 97.44 123 TRP B CA 1
ATOM 7640 C C . TRP B 1 123 ? 1.213 9.461 24.047 1 97.44 123 TRP B C 1
ATOM 7642 O O . TRP B 1 123 ? 0.687 8.484 24.594 1 97.44 123 TRP B O 1
ATOM 7652 N N . TRP B 1 124 ? 2.387 9.836 24.375 1 98.25 124 TRP B N 1
ATOM 7653 C CA . TRP B 1 124 ? 3.258 9.086 25.266 1 98.25 124 TRP B CA 1
ATOM 7654 C C . TRP B 1 124 ? 2.902 9.359 26.734 1 98.25 124 TRP B C 1
ATOM 7656 O O . TRP B 1 124 ? 2.895 8.445 27.547 1 98.25 124 TRP B O 1
ATOM 7666 N N . THR B 1 125 ? 2.586 10.641 27.109 1 98.06 125 THR B N 1
ATOM 7667 C CA . THR B 1 125 ? 2.26 10.969 28.484 1 98.06 125 THR B CA 1
ATOM 7668 C C . THR B 1 125 ? 0.995 10.234 28.922 1 98.06 125 THR B C 1
ATOM 7670 O O . THR B 1 125 ? 0.902 9.773 30.062 1 98.06 125 THR B O 1
ATOM 7673 N N . GLU B 1 126 ? 0.052 10.094 28.031 1 96.56 126 GLU B N 1
ATOM 7674 C CA . GLU B 1 126 ? -1.175 9.359 28.344 1 96.56 126 GLU B CA 1
ATOM 7675 C C . GLU B 1 126 ? -0.886 7.891 28.625 1 96.56 126 GLU B C 1
ATOM 7677 O O . GLU B 1 126 ? -1.726 7.18 29.172 1 96.56 126 GLU B O 1
ATOM 7682 N N . ARG B 1 127 ? 0.322 7.48 28.281 1 96.88 127 ARG B N 1
ATOM 7683 C CA . ARG B 1 127 ? 0.641 6.059 28.359 1 96.88 127 ARG B CA 1
ATOM 7684 C C . ARG B 1 127 ? 1.769 5.809 29.359 1 96.88 127 ARG B C 1
ATOM 7686 O O . ARG B 1 127 ? 2.445 4.781 29.281 1 96.88 127 ARG B O 1
ATOM 7693 N N . GLY B 1 128 ? 2.039 6.746 30.156 1 97.12 128 GLY B N 1
ATOM 7694 C CA . GLY B 1 128 ? 2.873 6.52 31.328 1 97.12 128 GLY B CA 1
ATOM 7695 C C . GLY B 1 128 ? 4.328 6.879 31.094 1 97.12 128 GLY B C 1
ATOM 7696 O O . GLY B 1 128 ? 5.223 6.309 31.734 1 97.12 128 GLY B O 1
ATOM 7697 N N . TYR B 1 129 ? 4.582 7.84 30.203 1 98.56 129 TYR B N 1
ATOM 7698 C CA . TYR B 1 129 ? 5.945 8.297 29.953 1 98.56 129 TYR B CA 1
ATOM 7699 C C . TYR B 1 129 ? 6.062 9.797 30.172 1 98.56 129 TYR B C 1
ATOM 7701 O O . TYR B 1 129 ? 5.082 10.531 30.016 1 98.56 129 TYR B O 1
ATOM 7709 N N . ILE B 1 130 ? 7.184 10.219 30.562 1 98.62 130 ILE B N 1
ATOM 7710 C CA . ILE B 1 130 ? 7.566 11.625 30.516 1 98.62 130 ILE B CA 1
ATOM 7711 C C . ILE B 1 130 ? 8.305 11.922 29.219 1 98.62 130 ILE B C 1
ATOM 7713 O O . ILE B 1 130 ? 9.117 11.109 28.766 1 98.62 130 ILE B O 1
ATOM 7717 N N . VAL B 1 131 ? 7.988 13.016 28.578 1 98.62 131 VAL B N 1
ATOM 7718 C CA . VAL B 1 131 ? 8.656 13.406 27.328 1 98.62 131 VAL B CA 1
ATOM 7719 C C . VAL B 1 131 ? 9.492 14.664 27.578 1 98.62 131 VAL B C 1
ATOM 7721 O O . VAL B 1 131 ? 8.992 15.656 28.125 1 98.62 131 VAL B O 1
ATOM 7724 N N . ALA B 1 132 ? 10.734 14.617 27.203 1 98.25 132 ALA B N 1
ATOM 7725 C CA . ALA B 1 132 ? 11.625 15.773 27.297 1 98.25 132 ALA B CA 1
ATOM 7726 C C . ALA B 1 132 ? 12.156 16.172 25.922 1 98.25 132 ALA B C 1
ATOM 7728 O O . ALA B 1 132 ? 12.734 15.359 25.203 1 98.25 132 ALA B O 1
ATOM 7729 N N . TYR B 1 133 ? 11.906 17.391 25.562 1 97.38 133 TYR B N 1
ATOM 7730 C CA . TYR B 1 133 ? 12.57 18.031 24.438 1 97.38 133 TYR B CA 1
ATOM 7731 C C . TYR B 1 133 ? 13.703 18.922 24.906 1 97.38 133 TYR B C 1
ATOM 7733 O O . TYR B 1 133 ? 13.477 19.891 25.641 1 97.38 133 TYR B O 1
ATOM 7741 N N . VAL B 1 134 ? 14.93 18.656 24.453 1 95.88 134 VAL B N 1
ATOM 7742 C CA . VAL B 1 134 ? 16.078 19.438 24.922 1 95.88 134 VAL B CA 1
ATOM 7743 C C . VAL B 1 134 ? 16.844 19.984 23.719 1 95.88 134 VAL B C 1
ATOM 7745 O O . VAL B 1 134 ? 17.188 19.25 22.797 1 95.88 134 VAL B O 1
ATOM 7748 N N . ASP B 1 135 ? 17.062 21.297 23.719 1 94.5 135 ASP B N 1
ATOM 7749 C CA . ASP B 1 135 ? 17.953 21.875 22.719 1 94.5 135 ASP B CA 1
ATOM 7750 C C . ASP B 1 135 ? 19.391 21.422 22.938 1 94.5 135 ASP B C 1
ATOM 7752 O O . ASP B 1 135 ? 19.938 21.609 24.031 1 94.5 135 ASP B O 1
ATOM 7756 N N . ALA B 1 136 ? 19.953 20.844 21.938 1 90.44 136 ALA B N 1
ATOM 7757 C CA . ALA B 1 136 ? 21.359 20.453 22.031 1 90.44 136 ALA B CA 1
ATOM 7758 C C . ALA B 1 136 ? 22.266 21.656 22.266 1 90.44 136 ALA B C 1
ATOM 7760 O O . ALA B 1 136 ? 21.828 22.797 22.094 1 90.44 136 ALA B O 1
ATOM 7761 N N . ARG B 1 137 ? 23.406 21.359 22.672 1 88.69 137 ARG B N 1
ATOM 7762 C CA . ARG B 1 137 ? 24.375 22.438 22.891 1 88.69 137 ARG B CA 1
ATOM 7763 C C . ARG B 1 137 ? 24.469 23.344 21.656 1 88.69 137 ARG B C 1
ATOM 7765 O O . ARG B 1 137 ? 24.547 22.859 20.531 1 88.69 137 ARG B O 1
ATOM 7772 N N . GLY B 1 138 ? 24.422 24.656 21.922 1 89.38 138 GLY B N 1
ATOM 7773 C CA . GLY B 1 138 ? 24.578 25.641 20.859 1 89.38 138 GLY B CA 1
ATOM 7774 C C . GLY B 1 138 ? 23.344 25.766 19.984 1 89.38 138 GLY B C 1
ATOM 7775 O O . GLY B 1 138 ? 23.328 26.562 19.047 1 89.38 138 GLY B O 1
ATOM 7776 N N . SER B 1 139 ? 22.312 25 20.297 1 92.44 139 SER B N 1
ATOM 7777 C CA . SER B 1 139 ? 21.109 25 19.484 1 92.44 139 SER B CA 1
ATOM 7778 C C . SER B 1 139 ? 20 25.828 20.125 1 92.44 139 SER B C 1
ATOM 7780 O O . SER B 1 139 ? 19.609 25.547 21.266 1 92.44 139 SER B O 1
ATOM 7782 N N . PHE B 1 140 ? 19.531 26.844 19.391 1 93.19 140 PHE B N 1
ATOM 7783 C CA . PHE B 1 140 ? 18.375 27.672 19.75 1 93.19 140 PHE B CA 1
ATOM 7784 C C . PHE B 1 140 ? 18.547 28.281 21.141 1 93.19 140 PHE B C 1
ATOM 7786 O O . PHE B 1 140 ? 19.438 29.109 21.344 1 93.19 140 PHE B O 1
ATOM 7793 N N . GLN B 1 141 ? 17.828 27.672 22.203 1 94 141 GLN B N 1
ATOM 7794 C CA . GLN B 1 141 ? 17.797 28.344 23.484 1 94 141 GLN B CA 1
ATOM 7795 C C . GLN B 1 141 ? 18.938 27.875 24.375 1 94 141 GLN B C 1
ATOM 7797 O O . GLN B 1 141 ? 19.172 28.438 25.453 1 94 141 GLN B O 1
ATOM 7802 N N . SER B 1 142 ? 19.688 26.844 23.984 1 93.38 142 SER B N 1
ATOM 7803 C CA . SER B 1 142 ? 20.812 26.312 24.766 1 93.38 142 SER B CA 1
ATOM 7804 C C . SER B 1 142 ? 22.078 27.109 24.5 1 93.38 142 SER B C 1
ATOM 7806 O O . SER B 1 142 ? 22.297 27.594 23.391 1 93.38 142 SER B O 1
ATOM 7808 N N . GLU B 1 143 ? 22.938 27.203 25.531 1 91.81 143 GLU B N 1
ATOM 7809 C CA . GLU B 1 143 ? 24.219 27.906 25.422 1 91.81 143 GLU B CA 1
ATOM 7810 C C . GLU B 1 143 ? 25.281 27.016 24.766 1 91.81 143 GLU B C 1
ATOM 7812 O O . GLU B 1 143 ? 25.047 25.828 24.531 1 91.81 143 GLU B O 1
ATOM 7817 N N . GLY B 1 144 ? 26.391 27.656 24.375 1 88.56 144 GLY B N 1
ATOM 7818 C CA . GLY B 1 144 ? 27.547 26.938 23.844 1 88.56 144 GLY B CA 1
ATOM 7819 C C . GLY B 1 144 ? 27.641 26.984 22.328 1 88.56 144 GLY B C 1
ATOM 7820 O O . GLY B 1 144 ? 26.812 27.625 21.672 1 88.56 144 GLY B O 1
ATOM 7821 N N . ASP B 1 145 ? 28.734 26.406 21.828 1 89.38 145 ASP B N 1
ATOM 7822 C CA . ASP B 1 145 ? 28.969 26.297 20.391 1 89.38 145 ASP B CA 1
ATOM 7823 C C . ASP B 1 145 ? 28.469 24.953 19.844 1 89.38 145 ASP B C 1
ATOM 7825 O O . ASP B 1 145 ? 28.406 23.969 20.594 1 89.38 145 ASP B O 1
ATOM 7829 N N . LYS B 1 146 ? 28.125 24.984 18.641 1 88.5 146 LYS B N 1
ATOM 7830 C CA . LYS B 1 146 ? 27.531 23.797 18.016 1 88.5 146 LYS B CA 1
ATOM 7831 C C . LYS B 1 146 ? 28.422 23.266 16.891 1 88.5 146 LYS B C 1
ATOM 7833 O O . LYS B 1 146 ? 28.734 24 15.945 1 88.5 146 LYS B O 1
ATOM 7838 N N . SER B 1 147 ? 28.844 22.094 17.031 1 88.94 147 SER B N 1
ATOM 7839 C CA . SER B 1 147 ? 29.594 21.438 15.953 1 88.94 147 SER B CA 1
ATOM 7840 C C . SER B 1 147 ? 28.672 20.641 15.047 1 88.94 147 SER B C 1
ATOM 7842 O O . SER B 1 147 ? 27.516 20.391 15.391 1 88.94 147 SER B O 1
ATOM 7844 N N . TYR B 1 148 ? 29.172 20.328 13.828 1 90.38 148 TYR B N 1
ATOM 7845 C CA . TYR B 1 148 ? 28.438 19.547 12.836 1 90.38 148 TYR B CA 1
ATOM 7846 C C . TYR B 1 148 ? 28.625 18.047 13.055 1 90.38 148 TYR B C 1
ATOM 7848 O O . TYR B 1 148 ? 29.5 17.438 12.453 1 90.38 148 TYR B O 1
ATOM 7856 N N . TYR B 1 149 ? 27.797 17.422 13.961 1 86.75 149 TYR B N 1
ATOM 7857 C CA . TYR B 1 149 ? 27.672 16 14.289 1 86.75 149 TYR B CA 1
ATOM 7858 C C . TYR B 1 149 ? 29.016 15.406 14.68 1 86.75 149 TYR B C 1
ATOM 7860 O O . TYR B 1 149 ? 29.359 14.297 14.258 1 86.75 149 TYR B O 1
ATOM 7868 N N . SER B 1 150 ? 29.766 16.156 15.281 1 82 150 SER B N 1
ATOM 7869 C CA . SER B 1 150 ? 31 15.656 15.859 1 82 150 SER B CA 1
ATOM 7870 C C . SER B 1 150 ? 30.766 15.102 17.266 1 82 150 SER B C 1
ATOM 7872 O O . SER B 1 150 ? 29.688 15.258 17.828 1 82 150 SER B O 1
ATOM 7874 N N . ARG B 1 151 ? 31.734 14.422 17.688 1 69.31 151 ARG B N 1
ATOM 7875 C CA . ARG B 1 151 ? 31.625 13.703 18.953 1 69.31 151 ARG B CA 1
ATOM 7876 C C . ARG B 1 151 ? 31.266 14.648 20.094 1 69.31 151 ARG B C 1
ATOM 7878 O O . ARG B 1 151 ? 30.656 14.242 21.078 1 69.31 151 ARG B O 1
ATOM 7885 N N . ASP B 1 152 ? 31.609 15.93 19.875 1 60.16 152 ASP B N 1
ATOM 7886 C CA . ASP B 1 152 ? 31.359 16.906 20.922 1 60.16 152 ASP B CA 1
ATOM 7887 C C . ASP B 1 152 ? 29.859 17.062 21.188 1 60.16 152 ASP B C 1
ATOM 7889 O O . ASP B 1 152 ? 29.453 17.391 22.297 1 60.16 152 ASP B O 1
ATOM 7893 N N . VAL B 1 153 ? 29.125 16.922 20.031 1 58.81 153 VAL B N 1
ATOM 7894 C CA . VAL B 1 153 ? 27.688 17.016 20.219 1 58.81 153 VAL B CA 1
ATOM 7895 C C . VAL B 1 153 ? 27.203 15.93 21.172 1 58.81 153 VAL B C 1
ATOM 7897 O O . VAL B 1 153 ? 26.25 16.125 21.922 1 58.81 153 VAL B O 1
ATOM 7900 N N . GLY B 1 154 ? 27.969 14.781 21.016 1 47.12 154 GLY B N 1
ATOM 7901 C CA . GLY B 1 154 ? 27.688 13.656 21.891 1 47.12 154 GLY B CA 1
ATOM 7902 C C . GLY B 1 154 ? 28.484 13.688 23.172 1 47.12 154 GLY B C 1
ATOM 7903 O O . GLY B 1 154 ? 28.141 13.016 24.141 1 47.12 154 GLY B O 1
ATOM 7904 N N . LEU B 1 155 ? 30.016 14.18 23 1 44.91 155 LEU B N 1
ATOM 7905 C CA . LEU B 1 155 ? 31.031 14.062 24.031 1 44.91 155 LEU B CA 1
ATOM 7906 C C . LEU B 1 155 ? 30.766 15.055 25.172 1 44.91 155 LEU B C 1
ATOM 7908 O O . LEU B 1 155 ? 30.031 16.031 24.984 1 44.91 155 LEU B O 1
ATOM 7912 N N . ASP B 1 156 ? 31.609 14.633 26.359 1 33.84 156 ASP B N 1
ATOM 7913 C CA . ASP B 1 156 ? 31.766 15.211 27.688 1 33.84 156 ASP B CA 1
ATOM 7914 C C . ASP B 1 156 ? 32.719 16.391 27.672 1 33.84 156 ASP B C 1
ATOM 7916 O O . ASP B 1 156 ? 33.656 16.422 26.859 1 33.84 156 ASP B O 1
ATOM 7920 N N . GLY B 1 157 ? 32.531 17.656 28 1 31.8 157 GLY B N 1
ATOM 7921 C CA . GLY B 1 157 ? 33.406 18.812 28.203 1 31.8 157 GLY B CA 1
ATOM 7922 C C . GLY B 1 157 ? 34.5 18.562 29.25 1 31.8 157 GLY B C 1
ATOM 7923 O O . GLY B 1 157 ? 34.312 17.734 30.141 1 31.8 157 GLY B O 1
ATOM 7924 N N . GLY B 1 158 ? 35.844 18.656 29.109 1 28.39 158 GLY B N 1
ATOM 7925 C CA . GLY B 1 158 ? 36.969 18.531 30.016 1 28.39 158 GLY B CA 1
ATOM 7926 C C . GLY B 1 158 ? 36.906 19.484 31.188 1 28.39 158 GLY B C 1
ATOM 7927 O O . GLY B 1 158 ? 37.25 19.125 32.312 1 28.39 158 GLY B O 1
ATOM 7928 N N . PHE B 1 159 ? 37.344 20.594 31.516 1 29.44 159 PHE B N 1
ATOM 7929 C CA . PHE B 1 159 ? 37.344 21 32.906 1 29.44 159 PHE B CA 1
ATOM 7930 C C . PHE B 1 159 ? 36.125 20.422 33.656 1 29.44 159 PHE B C 1
ATOM 7932 O O . PHE B 1 159 ? 35.062 20.219 33.062 1 29.44 159 PHE B O 1
ATOM 7939 N N . PRO B 1 160 ? 36.125 19.922 35.188 1 36.25 160 PRO B N 1
ATOM 7940 C CA . PRO B 1 160 ? 35.219 18.875 35.656 1 36.25 160 PRO B CA 1
ATOM 7941 C C . PRO B 1 160 ? 33.875 18.922 34.938 1 36.25 160 PRO B C 1
ATOM 7943 O O . PRO B 1 160 ? 33.281 20 34.75 1 36.25 160 PRO B O 1
ATOM 7946 N N . PRO B 1 161 ? 33.906 17.984 34 1 33.56 161 PRO B N 1
ATOM 7947 C CA . PRO B 1 161 ? 33.75 18.125 32.531 1 33.56 161 PRO B CA 1
ATOM 7948 C C . PRO B 1 161 ? 32.719 17.156 31.969 1 33.56 161 PRO B C 1
ATOM 7950 O O . PRO B 1 161 ? 32.75 15.953 32.219 1 33.56 161 PRO B O 1
ATOM 7953 N N . HIS B 1 162 ? 31.891 17.641 31.234 1 39.28 162 HIS B N 1
ATOM 7954 C CA . HIS B 1 162 ? 30.438 17.688 31.25 1 39.28 162 HIS B CA 1
ATOM 7955 C C . HIS B 1 162 ? 29.859 17.094 29.969 1 39.28 162 HIS B C 1
ATOM 7957 O O . HIS B 1 162 ? 30.344 17.359 28.875 1 39.28 162 HIS B O 1
ATOM 7963 N N . TYR B 1 163 ? 29.766 15.75 30 1 45.5 163 TYR B N 1
ATOM 7964 C CA . TYR B 1 163 ? 29.125 14.805 29.094 1 45.5 163 TYR B CA 1
ATOM 7965 C C . TYR B 1 163 ? 27.703 15.234 28.781 1 45.5 163 TYR B C 1
ATOM 7967 O O . TYR B 1 163 ? 26.766 14.961 29.547 1 45.5 163 TYR B O 1
ATOM 7975 N N . LEU B 1 164 ? 27.641 15.93 27.672 1 59.31 164 LEU B N 1
ATOM 7976 C CA . LEU B 1 164 ? 26.391 16.656 27.453 1 59.31 164 LEU B CA 1
ATOM 7977 C C . LEU B 1 164 ? 25.234 15.68 27.25 1 59.31 164 LEU B C 1
ATOM 7979 O O . LEU B 1 164 ? 24.297 15.648 28.062 1 59.31 164 LEU B O 1
ATOM 7983 N N . GLY B 1 165 ? 25.484 14.781 26.156 1 64.94 165 GLY B N 1
ATOM 7984 C CA . GLY B 1 165 ? 24.375 13.844 26.047 1 64.94 165 GLY B CA 1
ATOM 7985 C C . GLY B 1 165 ? 24.281 12.891 27.219 1 64.94 165 GLY B C 1
ATOM 7986 O O . GLY B 1 165 ? 23.188 12.594 27.688 1 64.94 165 GLY B O 1
ATOM 7987 N N . TYR B 1 166 ? 25.422 12.594 27.734 1 77.62 166 TYR B N 1
ATOM 7988 C CA . TYR B 1 166 ? 25.531 11.781 28.938 1 77.62 166 TYR B CA 1
ATOM 7989 C C . TYR B 1 166 ? 24.938 12.508 30.141 1 77.62 166 TYR B C 1
ATOM 7991 O O . TYR B 1 166 ? 24.141 11.93 30.891 1 77.62 166 TYR B O 1
ATOM 7999 N N . ASP B 1 167 ? 25.219 13.82 30.234 1 84.5 167 ASP B N 1
ATOM 8000 C CA . ASP B 1 167 ? 24.766 14.609 31.375 1 84.5 167 ASP B CA 1
ATOM 8001 C C . ASP B 1 167 ? 23.25 14.789 31.359 1 84.5 167 ASP B C 1
ATOM 8003 O O . ASP B 1 167 ? 22.609 14.758 32.406 1 84.5 167 ASP B O 1
ATOM 8007 N N . ILE B 1 168 ? 22.766 14.992 30.172 1 91.31 168 ILE B N 1
ATOM 8008 C CA . ILE B 1 168 ? 21.328 15.188 30.062 1 91.31 168 ILE B CA 1
ATOM 8009 C C . ILE B 1 168 ? 20.594 13.914 30.484 1 91.31 168 ILE B C 1
ATOM 8011 O O . ILE B 1 168 ? 19.609 13.969 31.219 1 91.31 168 ILE B O 1
ATOM 8015 N N . VAL B 1 169 ? 21.094 12.75 30.047 1 94.25 169 VAL B N 1
ATOM 8016 C CA . VAL B 1 169 ? 20.5 11.461 30.375 1 94.25 169 VAL B CA 1
ATOM 8017 C C . VAL B 1 169 ? 20.516 11.25 31.875 1 94.25 169 VAL B C 1
ATOM 8019 O O . VAL B 1 169 ? 19.484 10.914 32.469 1 94.25 169 VAL B O 1
ATOM 8022 N N . GLU B 1 170 ? 21.656 11.477 32.5 1 93.62 170 GLU B N 1
ATOM 8023 C CA . GLU B 1 170 ? 21.797 11.242 33.938 1 93.62 170 GLU B CA 1
ATOM 8024 C C . GLU B 1 170 ? 21.016 12.273 34.75 1 93.62 170 GLU B C 1
ATOM 8026 O O . GLU B 1 170 ? 20.469 11.945 35.781 1 93.62 170 GLU B O 1
ATOM 8031 N N . TRP B 1 171 ? 21 13.547 34.281 1 95.06 171 TRP B N 1
ATOM 8032 C CA . TRP B 1 171 ? 20.219 14.57 34.969 1 95.06 171 TRP B CA 1
ATOM 8033 C C . TRP B 1 171 ? 18.734 14.211 34.969 1 95.06 171 TRP B C 1
ATOM 8035 O O . TRP B 1 171 ? 18.062 14.312 35.969 1 95.06 171 TRP B O 1
ATOM 8045 N N . LEU B 1 172 ? 18.203 13.82 33.812 1 97.12 172 LEU B N 1
ATOM 8046 C CA . LEU B 1 172 ? 16.797 13.445 33.688 1 97.12 172 LEU B CA 1
ATOM 8047 C C . LEU B 1 172 ? 16.484 12.242 34.562 1 97.12 172 LEU B C 1
ATOM 8049 O O . LEU B 1 172 ? 15.453 12.211 35.219 1 97.12 172 LEU B O 1
ATOM 8053 N N . ALA B 1 173 ? 17.391 11.25 34.594 1 97.31 173 ALA B N 1
ATOM 8054 C CA . ALA B 1 173 ? 17.188 10.023 35.344 1 97.31 173 ALA B CA 1
ATOM 8055 C C . ALA B 1 173 ? 17.172 10.312 36.844 1 97.31 173 ALA B C 1
ATOM 8057 O O . ALA B 1 173 ? 16.531 9.586 37.625 1 97.31 173 ALA B O 1
ATOM 8058 N N . ALA B 1 174 ? 17.797 11.375 37.312 1 96.38 174 ALA B N 1
ATOM 8059 C CA . ALA B 1 174 ? 17.984 11.672 38.719 1 96.38 174 ALA B CA 1
ATOM 8060 C C . ALA B 1 174 ? 16.828 12.492 39.25 1 96.38 174 ALA B C 1
ATOM 8062 O O . ALA B 1 174 ? 16.703 12.664 40.469 1 96.38 174 ALA B O 1
ATOM 8063 N N . GLN B 1 175 ? 15.977 12.977 38.406 1 97.19 175 GLN B N 1
ATOM 8064 C CA . GLN B 1 175 ? 14.859 13.789 38.875 1 97.19 175 GLN B CA 1
ATOM 8065 C C . GLN B 1 175 ? 13.922 12.984 39.75 1 97.19 175 GLN B C 1
ATOM 8067 O O . GLN B 1 175 ? 13.812 11.766 39.625 1 97.19 175 GLN B O 1
ATOM 8072 N N . GLU B 1 176 ? 13.18 13.641 40.625 1 96.19 176 GLU B N 1
ATOM 8073 C CA . GLU B 1 176 ? 12.305 12.984 41.625 1 96.19 176 GLU B CA 1
ATOM 8074 C C . GLU B 1 176 ? 11.141 12.273 40.906 1 96.19 176 GLU B C 1
ATOM 8076 O O . GLU B 1 176 ? 10.617 11.289 41.438 1 96.19 176 GLU B O 1
ATOM 8081 N N . TRP B 1 177 ? 10.797 12.734 39.781 1 97 177 TRP B N 1
ATOM 8082 C CA . TRP B 1 177 ? 9.641 12.195 39.062 1 97 177 TRP B CA 1
ATOM 8083 C C . TRP B 1 177 ? 10.062 11.102 38.094 1 97 177 TRP B C 1
ATOM 8085 O O . TRP B 1 177 ? 9.227 10.5 37.406 1 97 177 TRP B O 1
ATOM 8095 N N . ALA B 1 178 ? 11.336 10.812 37.969 1 98 178 ALA B N 1
ATOM 8096 C CA . ALA B 1 178 ? 11.844 9.812 37.031 1 98 178 ALA B CA 1
ATOM 8097 C C . ALA B 1 178 ? 12.078 8.477 37.719 1 98 178 ALA B C 1
ATOM 8099 O O . ALA B 1 178 ? 12.43 8.438 38.906 1 98 178 ALA B O 1
ATOM 8100 N N . ASN B 1 179 ? 11.961 7.352 37.031 1 98.25 179 ASN B N 1
ATOM 8101 C CA . ASN B 1 179 ? 12.195 6.027 37.594 1 98.25 179 ASN B CA 1
ATOM 8102 C C . ASN B 1 179 ? 13.648 5.59 37.406 1 98.25 179 ASN B C 1
ATOM 8104 O O . ASN B 1 179 ? 13.984 4.43 37.656 1 98.25 179 ASN B O 1
ATOM 8108 N N . GLY B 1 180 ? 14.453 6.492 36.812 1 97.88 180 GLY B N 1
ATOM 8109 C CA . GLY B 1 180 ? 15.867 6.211 36.656 1 97.88 180 GLY B CA 1
ATOM 8110 C C . GLY B 1 180 ? 16.234 5.723 35.281 1 97.88 180 GLY B C 1
ATOM 8111 O O . GLY B 1 180 ? 17.406 5.52 34.969 1 97.88 180 GLY B O 1
ATOM 8112 N N . LYS B 1 181 ? 15.258 5.52 34.438 1 98.44 181 LYS B N 1
ATOM 8113 C CA . LYS B 1 181 ? 15.5 5.035 33.094 1 98.44 181 LYS B CA 1
ATOM 8114 C C . LYS B 1 181 ? 15.164 6.105 32.062 1 98.44 181 LYS B C 1
ATOM 8116 O O . LYS B 1 181 ? 14.117 6.758 32.156 1 98.44 181 LYS B O 1
ATOM 8121 N N . VAL B 1 182 ? 16.062 6.273 31.062 1 98.62 182 VAL B N 1
ATOM 8122 C CA . VAL B 1 182 ? 15.891 7.23 29.969 1 98.62 182 VAL B CA 1
ATOM 8123 C C . VAL B 1 182 ? 16.031 6.52 28.625 1 98.62 182 VAL B C 1
ATOM 8125 O O . VAL B 1 182 ? 16.922 5.691 28.438 1 98.62 182 VAL B O 1
ATOM 8128 N N . GLY B 1 183 ? 15.078 6.656 27.797 1 98.69 183 GLY B N 1
ATOM 8129 C CA . GLY B 1 183 ? 15.195 6.281 26.391 1 98.69 183 GLY B CA 1
ATOM 8130 C C . GLY B 1 183 ? 15.375 7.473 25.469 1 98.69 183 GLY B C 1
ATOM 8131 O O . GLY B 1 183 ? 14.93 8.578 25.781 1 98.69 183 GLY B O 1
ATOM 8132 N N . MET B 1 184 ? 16.031 7.32 24.297 1 98.25 184 MET B N 1
ATOM 8133 C CA . MET B 1 184 ? 16.156 8.383 23.312 1 98.25 184 MET B CA 1
ATOM 8134 C C . MET B 1 184 ? 15.32 8.07 22.078 1 98.25 184 MET B C 1
ATOM 8136 O O . MET B 1 184 ? 15.141 6.902 21.719 1 98.25 184 MET B O 1
ATOM 8140 N N . TYR B 1 185 ? 14.797 9.094 21.516 1 97.88 185 TYR B N 1
ATOM 8141 C CA . TYR B 1 185 ? 13.867 9 20.391 1 97.88 185 TYR B CA 1
ATOM 8142 C C . TYR B 1 185 ? 14.188 10.031 19.328 1 97.88 185 TYR B C 1
ATOM 8144 O O . TYR B 1 185 ? 14.547 11.172 19.641 1 97.88 185 TYR B O 1
ATOM 8152 N N . GLY B 1 186 ? 14.039 9.562 18 1 96.62 186 GLY B N 1
ATOM 8153 C CA . GLY B 1 186 ? 14.047 10.617 17 1 96.62 186 GLY B CA 1
ATOM 8154 C C . GLY B 1 186 ? 14.391 10.125 15.617 1 96.62 186 GLY B C 1
ATOM 8155 O O . GLY B 1 186 ? 14.961 9.039 15.461 1 96.62 186 GLY B O 1
ATOM 8156 N N . ALA B 1 187 ? 14.07 10.922 14.633 1 96 187 ALA B N 1
ATOM 8157 C CA . ALA B 1 187 ? 14.352 10.633 13.227 1 96 187 ALA B CA 1
ATOM 8158 C C . ALA B 1 187 ? 15.43 11.555 12.68 1 96 187 ALA B C 1
ATOM 8160 O O . ALA B 1 187 ? 15.594 12.688 13.156 1 96 187 ALA B O 1
ATOM 8161 N N . SER B 1 188 ? 16.141 11.047 11.664 1 94.62 188 SER B N 1
ATOM 8162 C CA . SER B 1 188 ? 17.109 11.859 10.93 1 94.62 188 SER B CA 1
ATOM 8163 C C . SER B 1 188 ? 18.156 12.461 11.867 1 94.62 188 SER B C 1
ATOM 8165 O O . SER B 1 188 ? 18.781 11.742 12.641 1 94.62 188 SER B O 1
ATOM 8167 N N . ALA B 1 189 ? 18.172 13.797 12.055 1 92.75 189 ALA B N 1
ATOM 8168 C CA . ALA B 1 189 ? 19.156 14.445 12.898 1 92.75 189 ALA B CA 1
ATOM 8169 C C . ALA B 1 189 ? 19.047 13.961 14.344 1 92.75 189 ALA B C 1
ATOM 8171 O O . ALA B 1 189 ? 20.062 13.758 15.016 1 92.75 189 ALA B O 1
ATOM 8172 N N . PHE B 1 190 ? 17.797 13.789 14.812 1 93.12 190 PHE B N 1
ATOM 8173 C CA . PHE B 1 190 ? 17.578 13.273 16.156 1 93.12 190 PHE B CA 1
ATOM 8174 C C . PHE B 1 190 ? 18.188 11.883 16.312 1 93.12 190 PHE B C 1
ATOM 8176 O O . PHE B 1 190 ? 18.719 11.547 17.375 1 93.12 190 PHE B O 1
ATOM 8183 N N . ALA B 1 191 ? 18.125 11.133 15.266 1 95.19 191 ALA B N 1
ATOM 8184 C CA . ALA B 1 191 ? 18.672 9.781 15.273 1 95.19 191 ALA B CA 1
ATOM 8185 C C . ALA B 1 191 ? 20.203 9.797 15.25 1 95.19 191 ALA B C 1
ATOM 8187 O O . ALA B 1 191 ? 20.844 9.031 15.961 1 95.19 191 ALA B O 1
ATOM 8188 N N . MET B 1 192 ? 20.781 10.656 14.453 1 93.88 192 MET B N 1
ATOM 8189 C CA . MET B 1 192 ? 22.234 10.75 14.328 1 93.88 192 MET B CA 1
ATOM 8190 C C . MET B 1 192 ? 22.875 11.109 15.664 1 93.88 192 MET B C 1
ATOM 8192 O O . MET B 1 192 ? 23.938 10.586 16.016 1 93.88 192 MET B O 1
ATOM 8196 N N . ILE B 1 193 ? 22.219 11.906 16.422 1 93 193 ILE B N 1
ATOM 8197 C CA . ILE B 1 193 ? 22.75 12.336 17.703 1 93 193 ILE B CA 1
ATOM 8198 C C . ILE B 1 193 ? 22.688 11.172 18.703 1 93 193 ILE B C 1
ATOM 8200 O O . ILE B 1 193 ? 23.547 11.062 19.578 1 93 193 ILE B O 1
ATOM 8204 N N . GLN B 1 194 ? 21.719 10.305 18.578 1 94.94 194 GLN B N 1
ATOM 8205 C CA . GLN B 1 194 ? 21.594 9.156 19.469 1 94.94 194 GLN B CA 1
ATOM 8206 C C . GLN B 1 194 ? 22.828 8.258 19.359 1 94.94 194 GLN B C 1
ATOM 8208 O O . GLN B 1 194 ? 23.297 7.723 20.375 1 94.94 194 GLN B O 1
ATOM 8213 N N . TRP B 1 195 ? 23.391 8.102 18.141 1 94.38 195 TRP B N 1
ATOM 8214 C CA . TRP B 1 195 ? 24.609 7.324 17.969 1 94.38 195 TRP B CA 1
ATOM 8215 C C . TRP B 1 195 ? 25.719 7.871 18.859 1 94.38 195 TRP B C 1
ATOM 8217 O O . TRP B 1 195 ? 26.438 7.105 19.516 1 94.38 195 TRP B O 1
ATOM 8227 N N . LEU B 1 196 ? 25.812 9.172 18.844 1 92 196 LEU B N 1
ATOM 8228 C CA . LEU B 1 196 ? 26.891 9.844 19.562 1 92 196 LEU B CA 1
ATOM 8229 C C . LEU B 1 196 ? 26.719 9.711 21.062 1 92 196 LEU B C 1
ATOM 8231 O O . LEU B 1 196 ? 27.672 9.406 21.781 1 92 196 LEU B O 1
ATOM 8235 N N . VAL B 1 197 ? 25.5 9.867 21.562 1 92.81 197 VAL B N 1
ATOM 8236 C CA . VAL B 1 197 ? 25.234 9.82 22.984 1 92.81 197 VAL B CA 1
ATOM 8237 C C . VAL B 1 197 ? 25.344 8.383 23.5 1 92.81 197 VAL B C 1
ATOM 8239 O O . VAL B 1 197 ? 25.984 8.125 24.516 1 92.81 197 VAL B O 1
ATOM 8242 N N . ALA B 1 198 ? 24.766 7.453 22.797 1 95.69 198 ALA B N 1
ATOM 8243 C CA . ALA B 1 198 ? 24.719 6.055 23.219 1 95.69 198 ALA B CA 1
ATOM 8244 C C . ALA B 1 198 ? 26.125 5.453 23.25 1 95.69 198 ALA B C 1
ATOM 8246 O O . ALA B 1 198 ? 26.422 4.586 24.078 1 95.69 198 ALA B O 1
ATOM 8247 N N . ALA B 1 199 ? 26.969 5.918 22.391 1 93.56 199 ALA B N 1
ATOM 8248 C CA . ALA B 1 199 ? 28.344 5.41 22.328 1 93.56 199 ALA B CA 1
ATOM 8249 C C . ALA B 1 199 ? 29.109 5.754 23.609 1 93.56 199 ALA B C 1
ATOM 8251 O O . ALA B 1 199 ? 30.094 5.09 23.938 1 93.56 199 ALA B O 1
ATOM 8252 N N . GLU B 1 200 ? 28.641 6.785 24.359 1 90.56 200 GLU B N 1
ATOM 8253 C CA . GLU B 1 200 ? 29.281 7.188 25.609 1 90.56 200 GLU B CA 1
ATOM 8254 C C . GLU B 1 200 ? 28.781 6.336 26.781 1 90.56 200 GLU B C 1
ATOM 8256 O O . GLU B 1 200 ? 29.312 6.434 27.891 1 90.56 200 GLU B O 1
ATOM 8261 N N . ARG B 1 201 ? 27.781 5.598 26.719 1 92.81 201 ARG B N 1
ATOM 8262 C CA . ARG B 1 201 ? 27.25 4.57 27.609 1 92.81 201 ARG B CA 1
ATOM 8263 C C . ARG B 1 201 ? 26.828 5.176 28.953 1 92.81 201 ARG B C 1
ATOM 8265 O O . ARG B 1 201 ? 27.234 4.699 30.016 1 92.81 201 ARG B O 1
ATOM 8272 N N . PRO B 1 202 ? 26.062 6.266 28.875 1 93.69 202 PRO B N 1
ATOM 8273 C CA . PRO B 1 202 ? 25.484 6.664 30.156 1 93.69 202 PRO B CA 1
ATOM 8274 C C . PRO B 1 202 ? 24.719 5.535 30.828 1 93.69 202 PRO B C 1
ATOM 8276 O O . PRO B 1 202 ? 23.891 4.879 30.203 1 93.69 202 PRO B O 1
ATOM 8279 N N . PRO B 1 203 ? 24.891 5.289 32.062 1 95.12 203 PRO B N 1
ATOM 8280 C CA . PRO B 1 203 ? 24.297 4.121 32.719 1 95.12 203 PRO B CA 1
ATOM 8281 C C . PRO B 1 203 ? 22.766 4.148 32.719 1 95.12 203 PRO B C 1
ATOM 8283 O O . PRO B 1 203 ? 22.125 3.094 32.719 1 95.12 203 PRO B O 1
ATOM 8286 N N . SER B 1 204 ? 22.219 5.359 32.688 1 97.5 204 SER B N 1
ATOM 8287 C CA . SER B 1 204 ? 20.766 5.461 32.781 1 97.5 204 SER B CA 1
ATOM 8288 C C . SER B 1 204 ? 20.094 5.402 31.406 1 97.5 204 SER B C 1
ATOM 8290 O O . SER B 1 204 ? 18.875 5.41 31.312 1 97.5 204 SER B O 1
ATOM 8292 N N . LEU B 1 205 ? 20.875 5.359 30.312 1 97.94 205 LEU B N 1
ATOM 8293 C CA . LEU B 1 205 ? 20.297 5.172 28.984 1 97.94 205 LEU B CA 1
ATOM 8294 C C . LEU B 1 205 ? 19.906 3.713 28.766 1 97.94 205 LEU B C 1
ATOM 8296 O O . LEU B 1 205 ? 20.766 2.869 28.484 1 97.94 205 LEU B O 1
ATOM 8300 N N . ALA B 1 206 ? 18.641 3.49 28.828 1 98.44 206 ALA B N 1
ATOM 8301 C CA . ALA B 1 206 ? 18.156 2.117 28.875 1 98.44 206 ALA B CA 1
ATOM 8302 C C . ALA B 1 206 ? 17.844 1.584 27.484 1 98.44 206 ALA B C 1
ATOM 8304 O O . ALA B 1 206 ? 17.812 0.37 27.266 1 98.44 206 ALA B O 1
ATOM 8305 N N . ALA B 1 207 ? 17.578 2.469 26.5 1 98.69 207 ALA B N 1
ATOM 8306 C CA . ALA B 1 207 ? 17.281 2.051 25.141 1 98.69 207 ALA B CA 1
ATOM 8307 C C . ALA B 1 207 ? 17.312 3.238 24.188 1 98.69 207 ALA B C 1
ATOM 8309 O O . ALA B 1 207 ? 17.125 4.387 24.594 1 98.69 207 ALA B O 1
ATOM 8310 N N . ILE B 1 208 ? 17.531 2.936 22.875 1 98.56 208 ILE B N 1
ATOM 8311 C CA . ILE B 1 208 ? 17.469 3.982 21.859 1 98.56 208 ILE B CA 1
ATOM 8312 C C . ILE B 1 208 ? 16.562 3.539 20.719 1 98.56 208 ILE B C 1
ATOM 8314 O O . ILE B 1 208 ? 16.531 2.359 20.359 1 98.56 208 ILE B O 1
ATOM 8318 N N . LEU B 1 209 ? 15.734 4.367 20.266 1 98.62 209 LEU B N 1
ATOM 8319 C CA . LEU B 1 209 ? 14.836 4.215 19.125 1 98.62 209 LEU B CA 1
ATOM 8320 C C . LEU B 1 209 ? 15.164 5.23 18.031 1 98.62 209 LEU B C 1
ATOM 8322 O O . LEU B 1 209 ? 14.938 6.43 18.219 1 98.62 209 LEU B O 1
ATOM 8326 N N . LEU B 1 210 ? 15.664 4.719 16.906 1 97.25 210 LEU B N 1
ATOM 8327 C CA . LEU B 1 210 ? 16.188 5.586 15.859 1 97.25 210 LEU B CA 1
ATOM 8328 C C . LEU B 1 210 ? 15.445 5.367 14.547 1 97.25 210 LEU B C 1
ATOM 8330 O O . LEU B 1 210 ? 15.117 4.23 14.195 1 97.25 210 LEU B O 1
ATOM 8334 N N . PHE B 1 211 ? 15.141 6.508 13.883 1 97.69 211 PHE B N 1
ATOM 8335 C CA . PHE B 1 211 ? 14.516 6.461 12.562 1 97.69 211 PHE B CA 1
ATOM 8336 C C . PHE B 1 211 ? 15.414 7.102 11.516 1 97.69 211 PHE B C 1
ATOM 8338 O O . PHE B 1 211 ? 15.688 8.305 11.57 1 97.69 211 PHE B O 1
ATOM 8345 N N . ASP B 1 212 ? 15.922 6.344 10.531 1 96.88 212 ASP B N 1
ATOM 8346 C CA . ASP B 1 212 ? 16.609 6.852 9.352 1 96.88 212 ASP B CA 1
ATOM 8347 C C . ASP B 1 212 ? 17.812 7.711 9.742 1 96.88 212 ASP B C 1
ATOM 8349 O O . ASP B 1 212 ? 17.719 8.938 9.781 1 96.88 212 ASP B O 1
ATOM 8353 N N . ASP B 1 213 ? 18.922 7.164 9.906 1 94.38 213 ASP B N 1
ATOM 8354 C CA . ASP B 1 213 ? 20.125 7.84 10.375 1 94.38 213 ASP B CA 1
ATOM 8355 C C . ASP B 1 213 ? 21.25 7.723 9.352 1 94.38 213 ASP B C 1
ATOM 8357 O O . ASP B 1 213 ? 21.047 7.199 8.258 1 94.38 213 ASP B O 1
ATOM 8361 N N . MET B 1 214 ? 22.406 8.406 9.641 1 95.19 214 MET B N 1
ATOM 8362 C CA . MET B 1 214 ? 23.641 8.297 8.875 1 95.19 214 MET B CA 1
ATOM 8363 C C . MET B 1 214 ? 24.797 7.809 9.75 1 95.19 214 MET B C 1
ATOM 8365 O O . MET B 1 214 ? 24.781 8.008 10.969 1 95.19 214 MET B O 1
ATOM 8369 N N . THR B 1 215 ? 25.75 7.184 9.086 1 95.81 215 THR B N 1
ATOM 8370 C CA . THR B 1 215 ? 26.938 6.73 9.797 1 95.81 215 THR B CA 1
ATOM 8371 C C . THR B 1 215 ? 28.203 7.242 9.125 1 95.81 215 THR B C 1
ATOM 8373 O O . THR B 1 215 ? 29.312 7.105 9.664 1 95.81 215 THR B O 1
ATOM 8376 N N . ASP B 1 216 ? 28.078 7.812 7.93 1 96.38 216 ASP B N 1
ATOM 8377 C CA . ASP B 1 216 ? 29.203 8.305 7.125 1 96.38 216 ASP B CA 1
ATOM 8378 C C . ASP B 1 216 ? 28.781 9.516 6.293 1 96.38 216 ASP B C 1
ATOM 8380 O O . ASP B 1 216 ? 28.375 9.375 5.141 1 96.38 216 ASP B O 1
ATOM 8384 N N . LEU B 1 217 ? 29.047 10.68 6.836 1 96.06 217 LEU B N 1
ATOM 8385 C CA . LEU B 1 217 ? 28.547 11.914 6.234 1 96.06 217 LEU B CA 1
ATOM 8386 C C . LEU B 1 217 ? 29.25 12.195 4.914 1 96.06 217 LEU B C 1
ATOM 8388 O O . LEU B 1 217 ? 28.719 12.891 4.051 1 96.06 217 LEU B O 1
ATOM 8392 N N . TYR B 1 218 ? 30.484 11.68 4.75 1 96.88 218 TYR B N 1
ATOM 8393 C CA . TYR B 1 218 ? 31.188 11.859 3.486 1 96.88 218 TYR B CA 1
ATOM 8394 C C . TYR B 1 218 ? 30.484 11.109 2.361 1 96.88 218 TYR B C 1
ATOM 8396 O O . TYR B 1 218 ? 30.109 11.711 1.353 1 96.88 218 TYR B O 1
ATOM 8404 N N . ARG B 1 219 ? 30.234 9.828 2.572 1 96.62 219 ARG B N 1
ATOM 8405 C CA . ARG B 1 219 ? 29.734 8.945 1.521 1 96.62 219 ARG B CA 1
ATOM 8406 C C . ARG B 1 219 ? 28.219 9.062 1.371 1 96.62 219 ARG B C 1
ATOM 8408 O O . ARG B 1 219 ? 27.672 8.773 0.304 1 96.62 219 ARG B O 1
ATOM 8415 N N . GLU B 1 220 ? 27.547 9.469 2.43 1 95.94 220 GLU B N 1
ATOM 8416 C CA . GLU B 1 220 ? 26.078 9.445 2.418 1 95.94 220 GLU B CA 1
ATOM 8417 C C . GLU B 1 220 ? 25.516 10.828 2.113 1 95.94 220 GLU B C 1
ATOM 8419 O O . GLU B 1 220 ? 24.375 10.953 1.681 1 95.94 220 GLU B O 1
ATOM 8424 N N . MET B 1 221 ? 26.344 11.93 2.273 1 95.19 221 MET B N 1
ATOM 8425 C CA . MET B 1 221 ? 25.828 13.281 2.049 1 95.19 221 MET B CA 1
ATOM 8426 C C . MET B 1 221 ? 26.812 14.117 1.262 1 95.19 221 MET B C 1
ATOM 8428 O O . MET B 1 221 ? 26.516 14.578 0.158 1 95.19 221 MET B O 1
ATOM 8432 N N . GLY B 1 222 ? 28.031 14.211 1.677 1 95.94 222 GLY B N 1
ATOM 8433 C CA . GLY B 1 222 ? 29 15.172 1.146 1 95.94 222 GLY B CA 1
ATOM 8434 C C . GLY B 1 222 ? 29.406 14.875 -0.282 1 95.94 222 GLY B C 1
ATOM 8435 O O . GLY B 1 222 ? 29.375 15.758 -1.139 1 95.94 222 GLY B O 1
ATOM 8436 N N . ARG B 1 223 ? 29.844 13.633 -0.47 1 97 223 ARG B N 1
ATOM 8437 C CA . ARG B 1 223 ? 30.328 13.242 -1.784 1 97 223 ARG B CA 1
ATOM 8438 C C . ARG B 1 223 ? 29.953 11.797 -2.104 1 97 223 ARG B C 1
ATOM 8440 O O . ARG B 1 223 ? 30.797 10.906 -2.09 1 97 223 ARG B O 1
ATOM 8447 N N . LYS B 1 224 ? 28.797 11.562 -2.559 1 96.38 224 LYS B N 1
ATOM 8448 C CA . LYS B 1 224 ? 28.359 10.242 -3.002 1 96.38 224 LYS B CA 1
ATOM 8449 C C . LYS B 1 224 ? 29.172 9.781 -4.211 1 96.38 224 LYS B C 1
ATOM 8451 O O . LYS B 1 224 ? 29.203 10.461 -5.242 1 96.38 224 LYS B O 1
ATOM 8456 N N . GLY B 1 225 ? 29.828 8.648 -4.012 1 97.31 225 GLY B N 1
ATOM 8457 C CA . GLY B 1 225 ? 30.672 8.156 -5.082 1 97.31 225 GLY B CA 1
ATOM 8458 C C . GLY B 1 225 ? 31.812 9.094 -5.418 1 97.31 225 GLY B C 1
ATOM 8459 O O . GLY B 1 225 ? 32.375 9.031 -6.516 1 97.31 225 GLY B O 1
ATOM 8460 N N . GLY B 1 226 ? 32.062 10.039 -4.605 1 97.75 226 GLY B N 1
ATOM 8461 C CA . GLY B 1 226 ? 33.094 11.023 -4.836 1 97.75 226 GLY B CA 1
ATOM 8462 C C . GLY B 1 226 ? 32.625 12.281 -5.523 1 97.75 226 GLY B C 1
ATOM 8463 O O . GLY B 1 226 ? 33.375 13.219 -5.742 1 97.75 226 GLY B O 1
ATOM 8464 N N . ILE B 1 227 ? 31.359 12.359 -5.852 1 98 227 ILE B N 1
ATOM 8465 C CA . ILE B 1 227 ? 30.766 13.508 -6.539 1 98 227 ILE B CA 1
ATOM 8466 C C . ILE B 1 227 ? 30.234 14.508 -5.516 1 98 227 ILE B C 1
ATOM 8468 O O . ILE B 1 227 ? 29.438 14.148 -4.637 1 98 227 ILE B O 1
ATOM 8472 N N . PRO B 1 228 ? 30.641 15.719 -5.559 1 97.12 228 PRO B N 1
ATOM 8473 C CA . PRO B 1 228 ? 30.188 16.672 -4.543 1 97.12 228 PRO B CA 1
ATOM 8474 C C . PRO B 1 228 ? 28.688 16.938 -4.594 1 97.12 228 PRO B C 1
ATOM 8476 O O . PRO B 1 228 ? 28.125 17.094 -5.68 1 97.12 228 PRO B O 1
ATOM 8479 N N . GLU B 1 229 ? 28.062 16.938 -3.443 1 96.19 229 GLU B N 1
ATOM 8480 C CA . GLU B 1 229 ? 26.656 17.312 -3.32 1 96.19 229 GLU B CA 1
ATOM 8481 C C . GLU B 1 229 ? 26.484 18.828 -3.365 1 96.19 229 GLU B C 1
ATOM 8483 O O . GLU B 1 229 ? 27.281 19.562 -2.777 1 96.19 229 GLU B O 1
ATOM 8488 N N . THR B 1 230 ? 25.359 19.359 -4.051 1 95.44 230 THR B N 1
ATOM 8489 C CA . THR B 1 230 ? 25.375 20.781 -4.355 1 95.44 230 THR B CA 1
ATOM 8490 C C . THR B 1 230 ? 24.078 21.438 -3.885 1 95.44 230 THR B C 1
ATOM 8492 O O . THR B 1 230 ? 23.906 22.656 -4.035 1 95.44 230 THR B O 1
ATOM 8495 N N . GLN B 1 231 ? 23.172 20.734 -3.283 1 93.75 231 GLN B N 1
ATOM 8496 C CA . GLN B 1 231 ? 21.906 21.391 -2.967 1 93.75 231 GLN B CA 1
ATOM 8497 C C . GLN B 1 231 ? 21.516 21.156 -1.51 1 93.75 231 GLN B C 1
ATOM 8499 O O . GLN B 1 231 ? 21.281 22.109 -0.766 1 93.75 231 GLN B O 1
ATOM 8504 N N . PHE B 1 232 ? 21.453 19.938 -1.081 1 94.12 232 PHE B N 1
ATOM 8505 C CA . PHE B 1 232 ? 21.047 19.656 0.288 1 94.12 232 PHE B CA 1
ATOM 8506 C C . PHE B 1 232 ? 21.953 20.359 1.287 1 94.12 232 PHE B C 1
ATOM 8508 O O . PHE B 1 232 ? 21.469 21.031 2.203 1 94.12 232 PHE B O 1
ATOM 8515 N N . MET B 1 233 ? 23.266 20.234 1.186 1 93.75 233 MET B N 1
ATOM 8516 C CA . MET B 1 233 ? 24.219 20.781 2.139 1 93.75 233 MET B CA 1
ATOM 8517 C C . MET B 1 233 ? 24.156 22.297 2.158 1 93.75 233 MET B C 1
ATOM 8519 O O . MET B 1 233 ? 24.359 22.922 3.203 1 93.75 233 MET B O 1
ATOM 8523 N N . SER B 1 234 ? 23.844 22.875 1.005 1 92.25 234 SER B N 1
ATOM 8524 C CA . SER B 1 234 ? 23.719 24.328 0.945 1 92.25 234 SER B CA 1
ATOM 8525 C C . SER B 1 234 ? 22.438 24.797 1.61 1 92.25 234 SER B C 1
ATOM 8527 O O . SER B 1 234 ? 22.359 25.922 2.102 1 92.25 234 SER B O 1
ATOM 8529 N N . GLN B 1 235 ? 21.438 23.953 1.651 1 90.69 235 GLN B N 1
ATOM 8530 C CA . GLN B 1 235 ? 20.141 24.312 2.205 1 90.69 235 GLN B CA 1
ATOM 8531 C C . GLN B 1 235 ? 20.062 23.969 3.689 1 90.69 235 GLN B C 1
ATOM 8533 O O . GLN B 1 235 ? 19.297 24.578 4.434 1 90.69 235 GLN B O 1
ATOM 8538 N N . TYR B 1 236 ? 20.875 23.078 4.109 1 92.19 236 TYR B N 1
ATOM 8539 C CA . TYR B 1 236 ? 20.75 22.516 5.449 1 92.19 236 TYR B CA 1
ATOM 8540 C C . TYR B 1 236 ? 21 23.578 6.512 1 92.19 236 TYR B C 1
ATOM 8542 O O . TYR B 1 236 ? 20.391 23.531 7.586 1 92.19 236 TYR B O 1
ATOM 8550 N N . PRO B 1 237 ? 21.844 24.594 6.277 1 92.19 237 PRO B N 1
ATOM 8551 C CA . PRO B 1 237 ? 22.078 25.641 7.281 1 92.19 237 PRO B CA 1
ATOM 8552 C C . PRO B 1 237 ? 20.797 26.375 7.664 1 92.19 237 PRO B C 1
ATOM 8554 O O . PRO B 1 237 ? 20.672 26.859 8.789 1 92.19 237 PRO B O 1
ATOM 8557 N N . TYR B 1 238 ? 19.828 26.391 6.797 1 88.75 238 TYR B N 1
ATOM 8558 C CA . TYR B 1 238 ? 18.578 27.062 7.098 1 88.75 238 TYR B CA 1
ATOM 8559 C C . TYR B 1 238 ? 17.812 26.328 8.188 1 88.75 238 TYR B C 1
ATOM 8561 O O . TYR B 1 238 ? 16.906 26.891 8.805 1 88.75 238 TYR B O 1
ATOM 8569 N N . GLN B 1 239 ? 18.203 25.125 8.438 1 90.12 239 GLN B N 1
ATOM 8570 C CA . GLN B 1 239 ? 17.578 24.344 9.484 1 90.12 239 GLN B CA 1
ATOM 8571 C C . GLN B 1 239 ? 18.516 24.141 10.672 1 90.12 239 GLN B C 1
ATOM 8573 O O . GLN B 1 239 ? 18.078 24.078 11.82 1 90.12 239 GLN B O 1
ATOM 8578 N N . PHE B 1 240 ? 19.766 24.109 10.414 1 92.19 240 PHE B N 1
ATOM 8579 C CA . PHE B 1 240 ? 20.75 23.641 11.383 1 92.19 240 PHE B CA 1
ATOM 8580 C C . PHE B 1 240 ? 21.438 24.828 12.062 1 92.19 240 PHE B C 1
ATOM 8582 O O . PHE B 1 240 ? 21.703 24.781 13.258 1 92.19 240 PHE B O 1
ATOM 8589 N N . ASN B 1 241 ? 21.719 25.969 11.406 1 94.12 241 ASN B N 1
ATOM 8590 C CA . ASN B 1 241 ? 22.578 27.031 11.891 1 94.12 241 ASN B CA 1
ATOM 8591 C C . ASN B 1 241 ? 21.812 28.031 12.758 1 94.12 241 ASN B C 1
ATOM 8593 O O . ASN B 1 241 ? 21.875 29.234 12.516 1 94.12 241 ASN B O 1
ATOM 8597 N N . TRP B 1 242 ? 21.172 27.531 13.727 1 93.62 242 TRP B N 1
ATOM 8598 C CA . TRP B 1 242 ? 20.422 28.359 14.664 1 93.62 242 TRP B CA 1
ATOM 8599 C C . TRP B 1 242 ? 20.938 28.188 16.078 1 93.62 242 TRP B C 1
ATOM 8601 O O . TRP B 1 242 ? 21.203 27.062 16.516 1 93.62 242 TRP B O 1
ATOM 8611 N N . GLY B 1 243 ? 21.203 29.25 16.812 1 93.06 243 GLY B N 1
ATOM 8612 C CA . GLY B 1 243 ? 21.703 29.25 18.172 1 93.06 243 GLY B CA 1
ATOM 8613 C C . GLY B 1 243 ? 22.109 30.625 18.656 1 93.06 243 GLY B C 1
ATOM 8614 O O . GLY B 1 243 ? 21.844 31.625 17.984 1 93.06 243 GLY B O 1
ATOM 8615 N N . ARG B 1 244 ? 22.703 30.672 19.797 1 91.81 244 ARG B N 1
ATOM 8616 C CA . ARG B 1 244 ? 23.047 31.938 20.438 1 91.81 244 ARG B CA 1
ATOM 8617 C C . ARG B 1 244 ? 24.547 32.219 20.344 1 91.81 244 ARG B C 1
ATOM 8619 O O . ARG B 1 244 ? 25.016 33.281 20.703 1 91.81 244 ARG B O 1
ATOM 8626 N N . SER B 1 245 ? 25.297 31.25 19.875 1 93 245 SER B N 1
ATOM 8627 C CA . SER B 1 245 ? 26.75 31.344 19.75 1 93 245 SER B CA 1
ATOM 8628 C C . SER B 1 245 ? 27.234 30.875 18.391 1 93 245 SER B C 1
ATOM 8630 O O . SER B 1 245 ? 26.578 31.125 17.375 1 93 245 SER B O 1
ATOM 8632 N N . LEU B 1 246 ? 28.453 30.281 18.359 1 93.19 246 LEU B N 1
ATOM 8633 C CA . LEU B 1 246 ? 29.016 29.859 17.078 1 93.19 246 LEU B CA 1
ATOM 8634 C C . LEU B 1 246 ? 28.484 28.484 16.688 1 93.19 246 LEU B C 1
ATOM 8636 O O . LEU B 1 246 ? 28.172 27.656 17.547 1 93.19 246 LEU B O 1
ATOM 8640 N N . VAL B 1 247 ? 28.312 28.297 15.375 1 93.19 247 VAL B N 1
ATOM 8641 C CA . VAL B 1 247 ? 27.891 27.031 14.812 1 93.19 247 VAL B CA 1
ATOM 8642 C C . VAL B 1 247 ? 28.812 26.641 13.664 1 93.19 247 VAL B C 1
ATOM 8644 O O . VAL B 1 247 ? 29.266 27.5 12.906 1 93.19 247 VAL B O 1
ATOM 8647 N N . GLU B 1 248 ? 29.141 25.391 13.617 1 93.12 248 GLU B N 1
ATOM 8648 C CA . GLU B 1 248 ? 29.906 24.906 12.477 1 93.12 248 GLU B CA 1
ATOM 8649 C C . GLU B 1 248 ? 29.078 24.938 11.195 1 93.12 248 GLU B C 1
ATOM 8651 O O . GLU B 1 248 ? 28.031 24.312 11.117 1 93.12 248 GLU B O 1
ATOM 8656 N N . ASP B 1 249 ? 29.5 25.672 10.227 1 94.88 249 ASP B N 1
ATOM 8657 C CA . ASP B 1 249 ? 28.859 25.703 8.914 1 94.88 249 ASP B CA 1
ATOM 8658 C C . ASP B 1 249 ? 29.484 24.688 7.977 1 94.88 249 ASP B C 1
ATOM 8660 O O . ASP B 1 249 ? 30.562 24.922 7.414 1 94.88 249 ASP B O 1
ATOM 8664 N N . ALA B 1 250 ? 28.766 23.625 7.738 1 92.19 250 ALA B N 1
ATOM 8665 C CA . ALA B 1 250 ? 29.297 22.516 6.953 1 92.19 250 ALA B CA 1
ATOM 8666 C C . ALA B 1 250 ? 28.875 22.625 5.492 1 92.19 250 ALA B C 1
ATOM 8668 O O . ALA B 1 250 ? 29.094 21.719 4.703 1 92.19 250 ALA B O 1
ATOM 8669 N N . SER B 1 251 ? 28.266 23.75 5.074 1 93.19 251 SER B N 1
ATOM 8670 C CA . SER B 1 251 ? 27.688 23.875 3.742 1 93.19 251 SER B CA 1
ATOM 8671 C C . SER B 1 251 ? 28.75 23.75 2.658 1 93.19 251 SER B C 1
ATOM 8673 O O . SER B 1 251 ? 28.453 23.344 1.533 1 93.19 251 SER B O 1
ATOM 8675 N N . LYS B 1 252 ? 30.031 24 2.986 1 92.56 252 LYS B N 1
ATOM 8676 C CA . LYS B 1 252 ? 31.078 23.953 1.984 1 92.56 252 LYS B CA 1
ATOM 8677 C C . LYS B 1 252 ? 32.156 22.922 2.365 1 92.56 252 LYS B C 1
ATOM 8679 O O . LYS B 1 252 ? 33.219 22.859 1.747 1 92.56 252 LYS B O 1
ATOM 8684 N N . ALA B 1 253 ? 31.859 22.156 3.352 1 92.19 253 ALA B N 1
ATOM 8685 C CA . ALA B 1 253 ? 32.844 21.203 3.863 1 92.19 253 ALA B CA 1
ATOM 8686 C C . ALA B 1 253 ? 33.281 20.234 2.773 1 92.19 253 ALA B C 1
ATOM 8688 O O . ALA B 1 253 ? 34.469 19.859 2.713 1 92.19 253 ALA B O 1
ATOM 8689 N N . HIS B 1 254 ? 32.438 19.828 1.913 1 92.06 254 HIS B N 1
ATOM 8690 C CA . HIS B 1 254 ? 32.75 18.828 0.893 1 92.06 254 HIS B CA 1
ATOM 8691 C C . HIS B 1 254 ? 33.656 19.422 -0.187 1 92.06 254 HIS B C 1
ATOM 8693 O O . HIS B 1 254 ? 34.312 18.688 -0.938 1 92.06 254 HIS B O 1
ATOM 8699 N N . TYR B 1 255 ? 33.719 20.734 -0.341 1 93.88 255 TYR B N 1
ATOM 8700 C CA . TYR B 1 255 ? 34.656 21.391 -1.223 1 93.88 255 TYR B CA 1
ATOM 8701 C C . TYR B 1 255 ? 36 21.609 -0.517 1 93.88 255 TYR B C 1
ATOM 8703 O O . TYR B 1 255 ? 37.062 21.469 -1.13 1 93.88 255 TYR B O 1
ATOM 8711 N N . GLU B 1 256 ? 35.906 21.906 0.71 1 95.06 256 GLU B N 1
ATOM 8712 C CA . GLU B 1 256 ? 37.125 22.156 1.506 1 95.06 256 GLU B CA 1
ATOM 8713 C C . GLU B 1 256 ? 37.844 20.859 1.82 1 95.06 256 GLU B C 1
ATOM 8715 O O . GLU B 1 256 ? 39.062 20.875 1.987 1 95.06 256 GLU B O 1
ATOM 8720 N N . HIS B 1 257 ? 37.156 19.828 1.948 1 96 257 HIS B N 1
ATOM 8721 C CA . HIS B 1 257 ? 37.656 18.5 2.227 1 96 257 HIS B CA 1
ATOM 8722 C C . HIS B 1 257 ? 37.219 17.5 1.166 1 96 257 HIS B C 1
ATOM 8724 O O . HIS B 1 257 ? 36.438 16.594 1.447 1 96 257 HIS B O 1
ATOM 8730 N N . PRO B 1 258 ? 37.781 17.562 0.023 1 96.69 258 PRO B N 1
ATOM 8731 C CA . PRO B 1 258 ? 37.312 16.75 -1.097 1 96.69 258 PRO B CA 1
ATOM 8732 C C . PRO B 1 258 ? 37.625 15.258 -0.908 1 96.69 258 PRO B C 1
ATOM 8734 O O . PRO B 1 258 ? 36.938 14.414 -1.52 1 96.69 258 PRO B O 1
ATOM 8737 N N . TYR B 1 259 ? 38.625 14.828 -0.122 1 97.88 259 TYR B N 1
ATOM 8738 C CA . TYR B 1 259 ? 38.969 13.438 0.149 1 97.88 259 TYR B CA 1
ATOM 8739 C C . TYR B 1 259 ? 38.531 13.031 1.545 1 97.88 259 TYR B C 1
ATOM 8741 O O . TYR B 1 259 ? 38.156 13.875 2.355 1 97.88 259 TYR B O 1
ATOM 8749 N N . PHE B 1 260 ? 38.469 11.727 1.682 1 97.62 260 PHE B N 1
ATOM 8750 C CA . PHE B 1 260 ? 38.156 11.234 3.025 1 97.62 260 PHE B CA 1
ATOM 8751 C C . PHE B 1 260 ? 39.375 11.453 3.945 1 97.62 260 PHE B C 1
ATOM 8753 O O . PHE B 1 260 ? 40.219 10.578 4.074 1 97.62 260 PHE B O 1
ATOM 8760 N N . ASP B 1 261 ? 39.375 12.578 4.656 1 96.44 261 ASP B N 1
ATOM 8761 C CA . ASP B 1 261 ? 40.5 13.008 5.484 1 96.44 261 ASP B CA 1
ATOM 8762 C C . ASP B 1 261 ? 40.125 13.047 6.961 1 96.44 261 ASP B C 1
ATOM 8764 O O . ASP B 1 261 ? 39.125 12.43 7.363 1 96.44 261 ASP B O 1
ATOM 8768 N N . GLU B 1 262 ? 40.875 13.672 7.711 1 95 262 GLU B N 1
ATOM 8769 C CA . GLU B 1 262 ? 40.688 13.711 9.156 1 95 262 GLU B CA 1
ATOM 8770 C C . GLU B 1 262 ? 39.344 14.359 9.516 1 95 262 GLU B C 1
ATOM 8772 O O . GLU B 1 262 ? 38.719 13.961 10.492 1 95 262 GLU B O 1
ATOM 8777 N N . TYR B 1 263 ? 38.906 15.367 8.734 1 94.81 263 TYR B N 1
ATOM 8778 C CA . TYR B 1 263 ? 37.656 16.047 8.984 1 94.81 263 TYR B CA 1
ATOM 8779 C C . TYR B 1 263 ? 36.5 15.062 8.945 1 94.81 263 TYR B C 1
ATOM 8781 O O . TYR B 1 263 ? 35.688 14.992 9.891 1 94.81 263 TYR B O 1
ATOM 8789 N N . TRP B 1 264 ? 36.469 14.273 7.895 1 96.12 264 TRP B N 1
ATOM 8790 C CA . TRP B 1 264 ? 35.375 13.352 7.711 1 96.12 264 TRP B CA 1
ATOM 8791 C C . TRP B 1 264 ? 35.469 12.172 8.672 1 96.12 264 TRP B C 1
ATOM 8793 O O . TRP B 1 264 ? 34.438 11.648 9.133 1 96.12 264 TRP B O 1
ATOM 8803 N N . GLU B 1 265 ? 36.625 11.711 8.961 1 94.44 265 GLU B N 1
ATOM 8804 C CA . GLU B 1 265 ? 36.844 10.648 9.953 1 94.44 265 GLU B CA 1
ATOM 8805 C C . GLU B 1 265 ? 36.281 11.055 11.312 1 94.44 265 GLU B C 1
ATOM 8807 O O . GLU B 1 265 ? 35.781 10.211 12.055 1 94.44 265 GLU B O 1
ATOM 8812 N N . SER B 1 266 ? 36.406 12.336 11.609 1 92.06 266 SER B N 1
ATOM 8813 C CA . SER B 1 266 ? 35.969 12.844 12.898 1 92.06 266 SER B CA 1
ATOM 8814 C C . SER B 1 266 ? 34.469 12.805 13.016 1 92.06 266 SER B C 1
ATOM 8816 O O . SER B 1 266 ? 33.906 12.93 14.109 1 92.06 266 SER B O 1
ATOM 8818 N N . LYS B 1 267 ? 33.781 12.609 11.914 1 93.31 267 LYS B N 1
ATOM 8819 C CA . LYS B 1 267 ? 32.312 12.617 11.898 1 93.31 267 LYS B CA 1
ATOM 8820 C C . LYS B 1 267 ? 31.75 11.195 11.93 1 93.31 267 LYS B C 1
ATOM 8822 O O . LYS B 1 267 ? 30.531 11 11.953 1 93.31 267 LYS B O 1
ATOM 8827 N N . ILE B 1 268 ? 32.531 10.133 11.984 1 94.56 268 ILE B N 1
ATOM 8828 C CA . ILE B 1 268 ? 32.094 8.742 12.031 1 94.56 268 ILE B CA 1
ATOM 8829 C C . ILE B 1 268 ? 31.703 8.383 13.461 1 94.56 268 ILE B C 1
ATOM 8831 O O . ILE B 1 268 ? 32.531 8.422 14.375 1 94.56 268 ILE B O 1
ATOM 8835 N N . PRO B 1 269 ? 30.453 8.07 13.727 1 94.44 269 PRO B N 1
ATOM 8836 C CA . PRO B 1 269 ? 30.062 7.672 15.078 1 94.44 269 PRO B CA 1
ATOM 8837 C C . PRO B 1 269 ? 30.609 6.301 15.477 1 94.44 269 PRO B C 1
ATOM 8839 O O . PRO B 1 269 ? 30.734 5.418 14.625 1 94.44 269 PRO B O 1
ATOM 8842 N N . ARG B 1 270 ? 30.875 6.078 16.734 1 95 270 ARG B N 1
ATOM 8843 C CA . ARG B 1 270 ? 31.406 4.828 17.266 1 95 270 ARG B CA 1
ATOM 8844 C C . ARG B 1 270 ? 30.281 3.871 17.656 1 95 270 ARG B C 1
ATOM 8846 O O . ARG B 1 270 ? 30.172 3.477 18.812 1 95 270 ARG B O 1
ATOM 8853 N N . VAL B 1 271 ? 29.531 3.418 16.688 1 96.62 271 VAL B N 1
ATOM 8854 C CA . VAL B 1 271 ? 28.312 2.652 16.922 1 96.62 271 VAL B CA 1
ATOM 8855 C C . VAL B 1 271 ? 28.656 1.305 17.547 1 96.62 271 VAL B C 1
ATOM 8857 O O . VAL B 1 271 ? 27.844 0.708 18.25 1 96.62 271 VAL B O 1
ATOM 8860 N N . GLU B 1 272 ? 29.875 0.782 17.359 1 97.5 272 GLU B N 1
ATOM 8861 C CA . GLU B 1 272 ? 30.312 -0.503 17.906 1 97.5 272 GLU B CA 1
ATOM 8862 C C . GLU B 1 272 ? 30.359 -0.475 19.422 1 97.5 272 GLU B C 1
ATOM 8864 O O . GLU B 1 272 ? 30.328 -1.524 20.078 1 97.5 272 GLU B O 1
ATOM 8869 N N . GLU B 1 273 ? 30.438 0.708 20.016 1 96.12 273 GLU B N 1
ATOM 8870 C CA . GLU B 1 273 ? 30.562 0.869 21.453 1 96.12 273 GLU B CA 1
ATOM 8871 C C . GLU B 1 273 ? 29.188 0.858 22.141 1 96.12 273 GLU B C 1
ATOM 8873 O O . GLU B 1 273 ? 29.109 0.765 23.359 1 96.12 273 GLU B O 1
ATOM 8878 N N . ILE B 1 274 ? 28.156 0.969 21.391 1 97.5 274 ILE B N 1
ATOM 8879 C CA . ILE B 1 274 ? 26.797 1.064 21.938 1 97.5 274 ILE B CA 1
ATOM 8880 C C . ILE B 1 274 ? 26.375 -0.297 22.484 1 97.5 274 ILE B C 1
ATOM 8882 O O . ILE B 1 274 ? 26.453 -1.305 21.781 1 97.5 274 ILE B O 1
ATOM 8886 N N . GLN B 1 275 ? 25.859 -0.328 23.703 1 97.44 275 GLN B N 1
ATOM 8887 C CA . GLN B 1 275 ? 25.516 -1.596 24.328 1 97.44 275 GLN B CA 1
ATOM 8888 C C . GLN B 1 275 ? 24.031 -1.656 24.688 1 97.44 275 GLN B C 1
ATOM 8890 O O . GLN B 1 275 ? 23.453 -2.742 24.797 1 97.44 275 GLN B O 1
ATOM 8895 N N . CYS B 1 276 ? 23.391 -0.499 24.922 1 97.81 276 CYS B N 1
ATOM 8896 C CA . CYS B 1 276 ? 21.984 -0.51 25.312 1 97.81 276 CYS B CA 1
ATOM 8897 C C . CYS B 1 276 ? 21.109 -1.044 24.188 1 97.81 276 CYS B C 1
ATOM 8899 O O . CYS B 1 276 ? 21.516 -1.03 23.016 1 97.81 276 CYS B O 1
ATOM 8901 N N . PRO B 1 277 ? 19.875 -1.587 24.531 1 98.56 277 PRO B N 1
ATOM 8902 C CA . PRO B 1 277 ? 18.953 -2.07 23.5 1 98.56 277 PRO B CA 1
ATOM 8903 C C . PRO B 1 277 ? 18.625 -1.005 22.453 1 98.56 277 PRO B C 1
ATOM 8905 O O . PRO B 1 277 ? 18.5 0.175 22.797 1 98.56 277 PRO B O 1
ATOM 8908 N N . ALA B 1 278 ? 18.5 -1.445 21.203 1 98.81 278 ALA B N 1
ATOM 8909 C CA . ALA B 1 278 ? 18.297 -0.503 20.094 1 98.81 278 ALA B CA 1
ATOM 8910 C C . ALA B 1 278 ? 17.203 -0.994 19.156 1 98.81 278 ALA B C 1
ATOM 8912 O O . ALA B 1 278 ? 17.188 -2.166 18.766 1 98.81 278 ALA B O 1
ATOM 8913 N N . TYR B 1 279 ? 16.234 -0.228 18.891 1 98.81 279 TYR B N 1
ATOM 8914 C CA . TYR B 1 279 ? 15.266 -0.407 17.812 1 98.81 279 TYR B CA 1
ATOM 8915 C C . TYR B 1 279 ? 15.539 0.543 16.656 1 98.81 279 TYR B C 1
ATOM 8917 O O . TYR B 1 279 ? 15.383 1.759 16.797 1 98.81 279 TYR B O 1
ATOM 8925 N N . ILE B 1 280 ? 15.992 0.002 15.562 1 98.69 280 ILE B N 1
ATOM 8926 C CA . ILE B 1 280 ? 16.469 0.762 14.406 1 98.69 280 ILE B CA 1
ATOM 8927 C C . ILE B 1 280 ? 15.461 0.636 13.258 1 98.69 280 ILE B C 1
ATOM 8929 O O . ILE B 1 280 ? 15.227 -0.462 12.75 1 98.69 280 ILE B O 1
ATOM 8933 N N . VAL B 1 281 ? 14.883 1.749 12.836 1 98.44 281 VAL B N 1
ATOM 8934 C CA . VAL B 1 281 ? 13.836 1.767 11.812 1 98.44 281 VAL B CA 1
ATOM 8935 C C . VAL B 1 281 ? 14.289 2.615 10.633 1 98.44 281 VAL B C 1
ATOM 8937 O O . VAL B 1 281 ? 14.836 3.705 10.812 1 98.44 281 VAL B O 1
ATOM 8940 N N . CYS B 1 282 ? 14.117 2.127 9.422 1 96.88 282 CYS B N 1
ATOM 8941 C CA . CYS B 1 282 ? 14.391 2.969 8.258 1 96.88 282 CYS B CA 1
ATOM 8942 C C . CYS B 1 282 ? 13.453 2.627 7.109 1 96.88 282 CYS B C 1
ATOM 8944 O O . CYS B 1 282 ? 12.766 1.604 7.145 1 96.88 282 CYS B O 1
ATOM 8946 N N . GLY B 1 283 ? 13.352 3.529 6.199 1 96.88 283 GLY B N 1
ATOM 8947 C CA . GLY B 1 283 ? 12.633 3.281 4.961 1 96.88 283 GLY B CA 1
ATOM 8948 C C . GLY B 1 283 ? 13.539 2.92 3.801 1 96.88 283 GLY B C 1
ATOM 8949 O O . GLY B 1 283 ? 14.633 3.48 3.662 1 96.88 283 GLY B O 1
ATOM 8950 N N . TRP B 1 284 ? 13.023 1.994 2.939 1 96.88 284 TRP B N 1
ATOM 8951 C CA . TRP B 1 284 ? 13.734 1.749 1.688 1 96.88 284 TRP B CA 1
ATOM 8952 C C . TRP B 1 284 ? 13.852 3.029 0.87 1 96.88 284 TRP B C 1
ATOM 8954 O O . TRP B 1 284 ? 14.82 3.221 0.138 1 96.88 284 TRP B O 1
ATOM 8964 N N . GLY B 1 285 ? 12.844 3.869 0.975 1 90.94 285 GLY B N 1
ATOM 8965 C CA . GLY B 1 285 ? 12.672 5.031 0.121 1 90.94 285 GLY B CA 1
ATOM 8966 C C . GLY B 1 285 ? 13.523 6.215 0.545 1 90.94 285 GLY B C 1
ATOM 8967 O O . GLY B 1 285 ? 13.602 7.219 -0.167 1 90.94 285 GLY B O 1
ATOM 8968 N N . ASP B 1 286 ? 14.117 6.188 1.684 1 93.81 286 ASP B N 1
ATOM 8969 C CA . ASP B 1 286 ? 15.023 7.262 2.064 1 93.81 286 ASP B CA 1
ATOM 8970 C C . ASP B 1 286 ? 16.391 7.07 1.429 1 93.81 286 ASP B C 1
ATOM 8972 O O . ASP B 1 286 ? 17.422 7.238 2.094 1 93.81 286 ASP B O 1
ATOM 8976 N N . HIS B 1 287 ? 16.234 6.703 0.195 1 85.44 287 HIS B N 1
ATOM 8977 C CA . HIS B 1 287 ? 17.375 6.332 -0.647 1 85.44 287 HIS B CA 1
ATOM 8978 C C . HIS B 1 287 ? 18.266 7.535 -0.923 1 85.44 287 HIS B C 1
ATOM 8980 O O . HIS B 1 287 ? 17.781 8.633 -1.201 1 85.44 287 HIS B O 1
ATOM 8986 N N . ALA B 1 288 ? 19.516 7.395 -0.826 1 85.31 288 ALA B N 1
ATOM 8987 C CA . ALA B 1 288 ? 20.562 8.367 -1.115 1 85.31 288 ALA B CA 1
ATOM 8988 C C . ALA B 1 288 ? 20.719 9.359 0.031 1 85.31 288 ALA B C 1
ATOM 8990 O O . ALA B 1 288 ? 21.344 10.414 -0.133 1 85.31 288 ALA B O 1
ATOM 8991 N N . ILE B 1 289 ? 20.047 9.07 1.174 1 90.88 289 ILE B N 1
ATOM 8992 C CA . ILE B 1 289 ? 20.344 9.867 2.365 1 90.88 289 ILE B CA 1
ATOM 8993 C C . ILE B 1 289 ? 20.516 8.945 3.566 1 90.88 289 ILE B C 1
ATOM 8995 O O . ILE B 1 289 ? 21.641 8.648 3.971 1 90.88 289 ILE B O 1
ATOM 8999 N N . HIS B 1 290 ? 19.391 8.305 4.012 1 95.69 290 HIS B N 1
ATOM 9000 C CA . HIS B 1 290 ? 19.484 7.668 5.324 1 95.69 290 HIS B CA 1
ATOM 9001 C C . HIS B 1 290 ? 19.531 6.148 5.203 1 95.69 290 HIS B C 1
ATOM 9003 O O . HIS B 1 290 ? 20.094 5.473 6.066 1 95.69 290 HIS B O 1
ATOM 9009 N N . THR B 1 291 ? 18.969 5.504 4.188 1 96.5 291 THR B N 1
ATOM 9010 C CA . THR B 1 291 ? 18.797 4.055 4.148 1 96.5 291 THR B CA 1
ATOM 9011 C C . THR B 1 291 ? 20.141 3.342 4.281 1 96.5 291 THR B C 1
ATOM 9013 O O . THR B 1 291 ? 20.297 2.463 5.133 1 96.5 291 THR B O 1
ATOM 9016 N N . ARG B 1 292 ? 21.156 3.758 3.541 1 96.19 292 ARG B N 1
ATOM 9017 C CA . ARG B 1 292 ? 22.469 3.133 3.545 1 96.19 292 ARG B CA 1
ATOM 9018 C C . ARG B 1 292 ? 23.109 3.219 4.926 1 96.19 292 ARG B C 1
ATOM 9020 O O . ARG B 1 292 ? 23.609 2.217 5.449 1 96.19 292 ARG B O 1
ATOM 9027 N N . GLY B 1 293 ? 23.094 4.441 5.461 1 96.25 293 GLY B N 1
ATOM 9028 C CA . GLY B 1 293 ? 23.734 4.672 6.754 1 96.25 293 GLY B CA 1
ATOM 9029 C C . GLY B 1 293 ? 23.047 3.928 7.887 1 96.25 293 GLY B C 1
ATOM 9030 O O . GLY B 1 293 ? 23.719 3.406 8.781 1 96.25 293 GLY B O 1
ATOM 9031 N N . THR B 1 294 ? 21.75 3.852 7.891 1 97.69 294 THR B N 1
ATOM 9032 C CA . THR B 1 294 ? 21 3.146 8.93 1 97.69 294 THR B CA 1
ATOM 9033 C C . THR B 1 294 ? 21.312 1.654 8.906 1 97.69 294 THR B C 1
ATOM 9035 O O . THR B 1 294 ? 21.531 1.041 9.953 1 97.69 294 THR B O 1
ATOM 9038 N N . LEU B 1 295 ? 21.344 1.072 7.695 1 97.5 295 LEU B N 1
ATOM 9039 C CA . LEU B 1 295 ? 21.625 -0.353 7.566 1 97.5 295 LEU B CA 1
ATOM 9040 C C . LEU B 1 295 ? 23.078 -0.66 7.961 1 97.5 295 LEU B C 1
ATOM 9042 O O . LEU B 1 295 ? 23.359 -1.712 8.539 1 97.5 295 LEU B O 1
ATOM 9046 N N . ASN B 1 296 ? 24 0.257 7.637 1 96.38 296 ASN B N 1
ATOM 9047 C CA . ASN B 1 296 ? 25.375 0.117 8.117 1 96.38 296 ASN B CA 1
ATOM 9048 C C . ASN B 1 296 ? 25.438 0.167 9.641 1 96.38 296 ASN B C 1
ATOM 9050 O O . ASN B 1 296 ? 26.172 -0.604 10.258 1 96.38 296 ASN B O 1
ATOM 9054 N N . GLY B 1 297 ? 24.672 1.126 10.242 1 97.44 297 GLY B N 1
ATOM 9055 C CA . GLY B 1 297 ? 24.609 1.212 11.688 1 97.44 297 GLY B CA 1
ATOM 9056 C C . GLY B 1 297 ? 24.094 -0.063 12.336 1 97.44 297 GLY B C 1
ATOM 9057 O O . GLY B 1 297 ? 24.656 -0.522 13.336 1 97.44 297 GLY B O 1
ATOM 9058 N N . TRP B 1 298 ? 23.109 -0.662 11.781 1 97.56 298 TRP B N 1
ATOM 9059 C CA . TRP B 1 298 ? 22.562 -1.929 12.266 1 97.56 298 TRP B CA 1
ATOM 9060 C C . TRP B 1 298 ? 23.641 -3.02 12.242 1 97.56 298 TRP B C 1
ATOM 9062 O O . TRP B 1 298 ? 23.766 -3.785 13.195 1 97.56 298 TRP B O 1
ATOM 9072 N N . ARG B 1 299 ? 24.328 -3.094 11.141 1 96.19 299 ARG B N 1
ATOM 9073 C CA . ARG B 1 299 ? 25.328 -4.137 10.977 1 96.19 299 ARG B CA 1
ATOM 9074 C C . ARG B 1 299 ? 26.453 -3.986 11.992 1 96.19 299 ARG B C 1
ATOM 9076 O O . ARG B 1 299 ? 27 -4.98 12.477 1 96.19 299 ARG B O 1
ATOM 9083 N N . ARG B 1 300 ? 26.781 -2.775 12.391 1 97.06 300 ARG B N 1
ATOM 9084 C CA . ARG B 1 300 ? 28 -2.494 13.141 1 97.06 300 ARG B CA 1
ATOM 9085 C C . ARG B 1 300 ? 27.703 -2.316 14.625 1 97.06 300 ARG B C 1
ATOM 9087 O O . ARG B 1 300 ? 28.609 -2.467 15.461 1 97.06 300 ARG B O 1
ATOM 9094 N N . ILE B 1 301 ? 26.484 -1.971 15.008 1 98.31 301 ILE B N 1
ATOM 9095 C CA . ILE B 1 301 ? 26.156 -1.598 16.375 1 98.31 301 ILE B CA 1
ATOM 9096 C C . ILE B 1 301 ? 26.531 -2.736 17.328 1 98.31 301 ILE B C 1
ATOM 9098 O O . ILE B 1 301 ? 26.375 -3.91 16.984 1 98.31 301 ILE B O 1
ATOM 9102 N N . GLY B 1 302 ? 27.031 -2.398 18.484 1 98.06 302 GLY B N 1
ATOM 9103 C CA . GLY B 1 302 ? 27.531 -3.377 19.438 1 98.06 302 GLY B CA 1
ATOM 9104 C C . GLY B 1 302 ? 26.438 -3.953 20.328 1 98.06 302 GLY B C 1
ATOM 9105 O O . GLY B 1 302 ? 26.688 -4.906 21.062 1 98.06 302 GLY B O 1
ATOM 9106 N N . SER B 1 303 ? 25.219 -3.436 20.234 1 97.94 303 SER B N 1
ATOM 9107 C CA . SER B 1 303 ? 24.109 -3.863 21.078 1 97.94 303 SER B CA 1
ATOM 9108 C C . SER B 1 303 ? 23.766 -5.332 20.844 1 97.94 303 SER B C 1
ATOM 9110 O O . SER B 1 303 ? 23.672 -5.777 19.703 1 97.94 303 SER B O 1
ATOM 9112 N N . ALA B 1 304 ? 23.531 -6.094 21.906 1 96.5 304 ALA B N 1
ATOM 9113 C CA . ALA B 1 304 ? 23.125 -7.496 21.812 1 96.5 304 ALA B CA 1
ATOM 9114 C C . ALA B 1 304 ? 21.625 -7.621 21.578 1 96.5 304 ALA B C 1
ATOM 9116 O O . ALA B 1 304 ? 21.156 -8.625 21.047 1 96.5 304 ALA B O 1
ATOM 9117 N N . ASN B 1 305 ? 20.891 -6.668 22.062 1 97.56 305 ASN B N 1
ATOM 9118 C CA . ASN B 1 305 ? 19.438 -6.613 21.875 1 97.56 305 ASN B CA 1
ATOM 9119 C C . ASN B 1 305 ? 19.047 -5.547 20.859 1 97.56 305 ASN B C 1
ATOM 9121 O O . ASN B 1 305 ? 18.766 -4.406 21.234 1 97.56 305 ASN B O 1
ATOM 9125 N N . LYS B 1 306 ? 19.047 -5.902 19.625 1 98.06 306 LYS B N 1
ATOM 9126 C CA . LYS B 1 306 ? 18.766 -4.945 18.562 1 98.06 306 LYS B CA 1
ATOM 9127 C C . LYS B 1 306 ? 17.703 -5.484 17.609 1 98.06 306 LYS B C 1
ATOM 9129 O O . LYS B 1 306 ? 17.641 -6.688 17.359 1 98.06 306 LYS B O 1
ATOM 9134 N N . TYR B 1 307 ? 16.875 -4.691 17.109 1 98.75 307 TYR B N 1
ATOM 9135 C CA . TYR B 1 307 ? 15.812 -4.98 16.156 1 98.75 307 TYR B CA 1
ATOM 9136 C C . TYR B 1 307 ? 15.844 -4.004 14.984 1 98.75 307 TYR B C 1
ATOM 9138 O O . TYR B 1 307 ? 16.094 -2.812 15.172 1 98.75 307 TYR B O 1
ATOM 9146 N N . LEU B 1 308 ? 15.68 -4.5 13.727 1 98.69 308 LEU B N 1
ATOM 9147 C CA . LEU B 1 308 ? 15.672 -3.695 12.508 1 98.69 308 LEU B CA 1
ATOM 9148 C C . LEU B 1 308 ? 14.312 -3.756 11.828 1 98.69 308 LEU B C 1
ATOM 9150 O O . LEU B 1 308 ? 13.75 -4.84 11.641 1 98.69 308 LEU B O 1
ATOM 9154 N N . GLU B 1 309 ? 13.766 -2.662 11.555 1 98.69 309 GLU B N 1
ATOM 9155 C CA . GLU B 1 309 ? 12.547 -2.543 10.75 1 98.69 309 GLU B CA 1
ATOM 9156 C C . GLU B 1 309 ? 12.797 -1.706 9.5 1 98.69 309 GLU B C 1
ATOM 9158 O O . GLU B 1 309 ? 13.25 -0.564 9.586 1 98.69 309 GLU B O 1
ATOM 9163 N N . ILE B 1 310 ? 12.547 -2.246 8.305 1 98.38 310 ILE B N 1
ATOM 9164 C CA . ILE B 1 310 ? 12.672 -1.522 7.043 1 98.38 310 ILE B CA 1
ATOM 9165 C C . ILE B 1 310 ? 11.305 -1.392 6.379 1 98.38 310 ILE B C 1
ATOM 9167 O O . ILE B 1 310 ? 10.781 -2.359 5.82 1 98.38 310 ILE B O 1
ATOM 9171 N N . HIS B 1 311 ? 10.695 -0.251 6.406 1 98.06 311 HIS B N 1
ATOM 9172 C CA . HIS B 1 311 ? 9.352 -0.037 5.887 1 98.06 311 HIS B CA 1
ATOM 9173 C C . HIS B 1 311 ? 9.391 0.571 4.488 1 98.06 311 HIS B C 1
ATOM 9175 O O . HIS B 1 311 ? 10.469 0.841 3.955 1 98.06 311 HIS B O 1
ATOM 9181 N N . CYS B 1 312 ? 8.227 0.77 3.811 1 97.31 312 CYS B N 1
ATOM 9182 C CA . CYS B 1 312 ? 8.141 1.245 2.434 1 97.31 312 CYS B CA 1
ATOM 9183 C C . CYS B 1 312 ? 7.465 2.611 2.369 1 97.31 312 CYS B C 1
ATOM 9185 O O . CYS B 1 312 ? 7.059 3.057 1.296 1 97.31 312 CYS B O 1
ATOM 9187 N N . TYR B 1 313 ? 7.344 3.354 3.492 1 97.25 313 TYR B N 1
ATOM 9188 C CA . TYR B 1 313 ? 6.535 4.562 3.578 1 97.25 313 TYR B CA 1
ATOM 9189 C C . TYR B 1 313 ? 7.414 5.797 3.738 1 97.25 313 TYR B C 1
ATOM 9191 O O . TYR B 1 313 ? 8.633 5.688 3.861 1 97.25 313 TYR B O 1
ATOM 9199 N N . GLN B 1 314 ? 6.793 6.949 3.631 1 96.88 314 GLN B N 1
ATOM 9200 C CA . GLN B 1 314 ? 7.457 8.18 4.051 1 96.88 314 GLN B CA 1
ATOM 9201 C C . GLN B 1 314 ? 7.691 8.188 5.559 1 96.88 314 GLN B C 1
ATOM 9203 O O . GLN B 1 314 ? 6.77 7.93 6.34 1 96.88 314 GLN B O 1
ATOM 9208 N N . LYS B 1 315 ? 8.859 8.398 5.984 1 95.62 315 LYS B N 1
ATOM 9209 C CA . LYS B 1 315 ? 9.289 8.125 7.352 1 95.62 315 LYS B CA 1
ATOM 9210 C C . LYS B 1 315 ? 8.484 8.938 8.359 1 95.62 315 LYS B C 1
ATOM 9212 O O . LYS B 1 315 ? 8.109 8.43 9.414 1 95.62 315 LYS B O 1
ATOM 9217 N N . TRP B 1 316 ? 8.227 10.219 8.055 1 95.75 316 TRP B N 1
ATOM 9218 C CA . TRP B 1 316 ? 7.574 11.07 9.047 1 95.75 316 TRP B CA 1
ATOM 9219 C C . TRP B 1 316 ? 6.125 10.641 9.258 1 95.75 316 TRP B C 1
ATOM 9221 O O . TRP B 1 316 ? 5.637 10.625 10.391 1 95.75 316 TRP B O 1
ATOM 9231 N N . GLU B 1 317 ? 5.473 10.336 8.172 1 96.06 317 GLU B N 1
ATOM 9232 C CA . GLU B 1 317 ? 4.109 9.828 8.289 1 96.06 317 GLU B CA 1
ATOM 9233 C C . GLU B 1 317 ? 4.086 8.477 9.008 1 96.06 317 GLU B C 1
ATOM 9235 O O . GLU B 1 317 ? 3.279 8.266 9.914 1 96.06 317 GLU B O 1
ATOM 9240 N N . TYR B 1 318 ? 4.945 7.555 8.617 1 97.25 318 TYR B N 1
ATOM 9241 C CA . TYR B 1 318 ? 4.957 6.195 9.141 1 97.25 318 TYR B CA 1
ATOM 9242 C C . TYR B 1 318 ? 5.188 6.191 10.648 1 97.25 318 TYR B C 1
ATOM 9244 O O . TYR B 1 318 ? 4.559 5.418 11.375 1 97.25 318 TYR B O 1
ATOM 9252 N N . THR B 1 319 ? 6.094 7.039 11.156 1 97.25 319 THR B N 1
ATOM 9253 C CA . THR B 1 319 ? 6.453 7.062 12.57 1 97.25 319 THR B CA 1
ATOM 9254 C C . THR B 1 319 ? 5.238 7.387 13.43 1 97.25 319 THR B C 1
ATOM 9256 O O . THR B 1 319 ? 5.199 7.031 14.609 1 97.25 319 THR B O 1
ATOM 9259 N N . LEU B 1 320 ? 4.219 8.031 12.781 1 97.19 320 LEU B N 1
ATOM 9260 C CA . LEU B 1 320 ? 3.062 8.5 13.539 1 97.19 320 LEU B CA 1
ATOM 9261 C C . LEU B 1 320 ? 1.856 7.598 13.297 1 97.19 320 LEU B C 1
ATOM 9263 O O . LEU B 1 320 ? 0.772 7.848 13.828 1 97.19 320 LEU B O 1
ATOM 9267 N N . THR B 1 321 ? 1.983 6.559 12.477 1 97.44 321 THR B N 1
ATOM 9268 C CA . THR B 1 321 ? 0.886 5.617 12.281 1 97.44 321 THR B CA 1
ATOM 9269 C C . THR B 1 321 ? 0.661 4.781 13.539 1 97.44 321 THR B C 1
ATOM 9271 O O . THR B 1 321 ? 1.58 4.594 14.336 1 97.44 321 THR B O 1
ATOM 9274 N N . GLU B 1 322 ? -0.475 4.273 13.734 1 97.06 322 GLU B N 1
ATOM 9275 C CA . GLU B 1 322 ? -0.808 3.498 14.922 1 97.06 322 GLU B CA 1
ATOM 9276 C C . GLU B 1 322 ? 0.049 2.238 15.016 1 97.06 322 GLU B C 1
ATOM 9278 O O . GLU B 1 322 ? 0.493 1.865 16.109 1 97.06 322 GLU B O 1
ATOM 9283 N N . GLU B 1 323 ? 0.253 1.569 13.891 1 97.31 323 GLU B N 1
ATOM 9284 C CA . GLU B 1 323 ? 1.084 0.369 13.891 1 97.31 323 GLU B CA 1
ATOM 9285 C C . GLU B 1 323 ? 2.494 0.672 14.383 1 97.31 323 GLU B C 1
ATOM 9287 O O . GLU B 1 323 ? 3.029 -0.046 15.234 1 97.31 323 GLU B O 1
ATOM 9292 N N . SER B 1 324 ? 3.068 1.684 13.852 1 98.19 324 SER B N 1
ATOM 9293 C CA . SER B 1 324 ? 4.418 2.062 14.258 1 98.19 324 SER B CA 1
ATOM 9294 C C . SER B 1 324 ? 4.461 2.48 15.727 1 98.19 324 SER B C 1
ATOM 9296 O O . SER B 1 324 ? 5.328 2.039 16.484 1 98.19 324 SER B O 1
ATOM 9298 N N . LEU B 1 325 ? 3.494 3.314 16.156 1 98.31 325 LEU B N 1
ATOM 9299 C CA . LEU B 1 325 ? 3.463 3.824 17.516 1 98.31 325 LEU B CA 1
ATOM 9300 C C . LEU B 1 325 ? 3.322 2.682 18.531 1 98.31 325 LEU B C 1
ATOM 9302 O O . LEU B 1 325 ? 3.963 2.691 19.578 1 98.31 325 LEU B O 1
ATOM 9306 N N . MET B 1 326 ? 2.545 1.735 18.219 1 98.12 326 MET B N 1
ATOM 9307 C CA . MET B 1 326 ? 2.34 0.626 19.141 1 98.12 326 MET B CA 1
ATOM 9308 C C . MET B 1 326 ? 3.596 -0.232 19.25 1 98.12 326 MET B C 1
ATOM 9310 O O . MET B 1 326 ? 3.895 -0.773 20.312 1 98.12 326 MET B O 1
ATOM 9314 N N . ARG B 1 327 ? 4.312 -0.387 18.188 1 98.5 327 ARG B N 1
ATOM 9315 C CA . ARG B 1 327 ? 5.582 -1.107 18.234 1 98.5 327 ARG B CA 1
ATOM 9316 C C . ARG B 1 327 ? 6.625 -0.323 19.031 1 98.5 327 ARG B C 1
ATOM 9318 O O . ARG B 1 327 ? 7.371 -0.899 19.828 1 98.5 327 ARG B O 1
ATOM 9325 N N . GLN B 1 328 ? 6.633 0.977 18.781 1 98.75 328 GLN B N 1
ATOM 9326 C CA . GLN B 1 328 ? 7.512 1.842 19.562 1 98.75 328 GLN B CA 1
ATOM 9327 C C . GLN B 1 328 ? 7.234 1.708 21.047 1 98.75 328 GLN B C 1
ATOM 9329 O O . GLN B 1 328 ? 8.156 1.544 21.844 1 98.75 328 GLN B O 1
ATOM 9334 N N . LYS B 1 329 ? 5.98 1.705 21.406 1 98.75 329 LYS B N 1
ATOM 9335 C CA . LYS B 1 329 ? 5.578 1.591 22.797 1 98.75 329 LYS B CA 1
ATOM 9336 C C . LYS B 1 329 ? 5.984 0.24 23.391 1 98.75 329 LYS B C 1
ATOM 9338 O O . LYS B 1 329 ? 6.461 0.163 24.516 1 98.75 329 LYS B O 1
ATOM 9343 N N . ALA B 1 330 ? 5.77 -0.799 22.625 1 98.75 330 ALA B N 1
ATOM 9344 C CA . ALA B 1 330 ? 6.141 -2.127 23.109 1 98.75 330 ALA B CA 1
ATOM 9345 C C . ALA B 1 330 ? 7.633 -2.195 23.422 1 98.75 330 ALA B C 1
ATOM 9347 O O . ALA B 1 330 ? 8.031 -2.773 24.438 1 98.75 330 ALA B O 1
ATOM 9348 N N . PHE B 1 331 ? 8.43 -1.646 22.578 1 98.75 331 PHE B N 1
ATOM 9349 C CA . PHE B 1 331 ? 9.875 -1.637 22.781 1 98.75 331 PHE B CA 1
ATOM 9350 C C . PHE B 1 331 ? 10.242 -0.886 24.047 1 98.75 331 PHE B C 1
ATOM 9352 O O . PHE B 1 331 ? 10.961 -1.411 24.906 1 98.75 331 PHE B O 1
ATOM 9359 N N . PHE B 1 332 ? 9.734 0.342 24.203 1 98.88 332 PHE B N 1
ATOM 9360 C CA . PHE B 1 332 ? 10.07 1.148 25.375 1 98.88 332 PHE B CA 1
ATOM 9361 C C . PHE B 1 332 ? 9.453 0.554 26.641 1 98.88 332 PHE B C 1
ATOM 9363 O O . PHE B 1 332 ? 10.055 0.61 27.703 1 98.88 332 PHE B O 1
ATOM 9370 N N . ASP B 1 333 ? 8.219 -0.051 26.578 1 98.81 333 ASP B N 1
ATOM 9371 C CA . ASP B 1 333 ? 7.641 -0.747 27.719 1 98.81 333 ASP B CA 1
ATOM 9372 C C . ASP B 1 333 ? 8.562 -1.854 28.219 1 98.81 333 ASP B C 1
ATOM 9374 O O . ASP B 1 333 ? 8.703 -2.061 29.422 1 98.81 333 ASP B O 1
ATOM 9378 N N . THR B 1 334 ? 9.125 -2.52 27.281 1 98.75 334 THR B N 1
ATOM 9379 C CA . THR B 1 334 ? 10 -3.637 27.625 1 98.75 334 THR B CA 1
ATOM 9380 C C . THR B 1 334 ? 11.25 -3.148 28.344 1 98.75 334 THR B C 1
ATOM 9382 O O . THR B 1 334 ? 11.617 -3.686 29.391 1 98.75 334 THR B O 1
ATOM 9385 N N . TYR B 1 335 ? 11.898 -2.104 27.875 1 98.62 335 TYR B N 1
ATOM 9386 C CA . TYR B 1 335 ? 13.25 -1.811 28.328 1 98.62 335 TYR B CA 1
ATOM 9387 C C . TYR B 1 335 ? 13.242 -0.67 29.344 1 98.62 335 TYR B C 1
ATOM 9389 O O . TYR B 1 335 ? 14.172 -0.533 30.141 1 98.62 335 TYR B O 1
ATOM 9397 N N . LEU B 1 336 ? 12.156 0.198 29.297 1 98.69 336 LEU B N 1
ATOM 9398 C CA . LEU B 1 336 ? 12.117 1.314 30.234 1 98.69 336 LEU B CA 1
ATOM 9399 C C . LEU B 1 336 ? 11.195 1.006 31.406 1 98.69 336 LEU B C 1
ATOM 9401 O O . LEU B 1 336 ? 11.352 1.561 32.5 1 98.69 336 LEU B O 1
ATOM 9405 N N . LEU B 1 337 ? 10.211 0.132 31.219 1 98.19 337 LEU B N 1
ATOM 9406 C CA . LEU B 1 337 ? 9.258 -0.209 32.281 1 98.19 337 LEU B CA 1
ATOM 9407 C C . LEU B 1 337 ? 9.406 -1.668 32.688 1 98.19 337 LEU B C 1
ATOM 9409 O O . LEU B 1 337 ? 8.75 -2.119 33.625 1 98.19 337 LEU B O 1
ATOM 9413 N N . GLU B 1 338 ? 10.172 -2.438 31.938 1 97.62 338 GLU B N 1
ATOM 9414 C CA . GLU B 1 338 ? 10.43 -3.846 32.219 1 97.62 338 GLU B CA 1
ATOM 9415 C C . GLU B 1 338 ? 9.148 -4.664 32.188 1 97.62 338 GLU B C 1
ATOM 9417 O O . GLU B 1 338 ? 8.945 -5.547 33.031 1 97.62 338 GLU B O 1
ATOM 9422 N N . LYS B 1 339 ? 8.336 -4.238 31.328 1 97.5 339 LYS B N 1
ATOM 9423 C CA . LYS B 1 339 ? 7.098 -4.988 31.125 1 97.5 339 LYS B CA 1
ATOM 9424 C C . LYS B 1 339 ? 7.293 -6.082 30.078 1 97.5 339 LYS B C 1
ATOM 9426 O O . LYS B 1 339 ? 8.102 -5.934 29.156 1 97.5 339 LYS B O 1
ATOM 9431 N N . GLU B 1 340 ? 6.551 -7.121 30.281 1 97.5 340 GLU B N 1
ATOM 9432 C CA . GLU B 1 340 ? 6.496 -8.125 29.234 1 97.5 340 GLU B CA 1
ATOM 9433 C C . GLU B 1 340 ? 5.637 -7.656 28.062 1 97.5 340 GLU B C 1
ATOM 9435 O O . GLU B 1 340 ? 4.496 -7.23 28.25 1 97.5 340 GLU B O 1
ATOM 9440 N N . THR B 1 341 ? 6.219 -7.602 26.891 1 98 341 THR B N 1
ATOM 9441 C CA . THR B 1 341 ? 5.508 -7.199 25.672 1 98 341 THR B CA 1
ATOM 9442 C C . THR B 1 341 ? 5.785 -8.18 24.531 1 98 341 THR B C 1
ATOM 9444 O O . THR B 1 341 ? 6.492 -9.172 24.719 1 98 341 THR B O 1
ATOM 9447 N N . GLU B 1 342 ? 5.227 -7.941 23.406 1 97.62 342 GLU B N 1
ATOM 9448 C CA . GLU B 1 342 ? 5.395 -8.766 22.219 1 97.62 342 GLU B CA 1
ATOM 9449 C C . GLU B 1 342 ? 6.84 -8.75 21.734 1 97.62 342 GLU B C 1
ATOM 9451 O O . GLU B 1 342 ? 7.227 -9.555 20.875 1 97.62 342 GLU B O 1
ATOM 9456 N N . VAL B 1 343 ? 7.691 -7.895 22.266 1 98.31 343 VAL B N 1
ATOM 9457 C CA . VAL B 1 343 ? 9.086 -7.777 21.844 1 98.31 343 VAL B CA 1
ATOM 9458 C C . VAL B 1 343 ? 9.789 -9.125 22 1 98.31 343 VAL B C 1
ATOM 9460 O O . VAL B 1 343 ? 10.672 -9.469 21.203 1 98.31 343 VAL B O 1
ATOM 9463 N N . LYS B 1 344 ? 9.352 -9.844 23 1 97.06 344 LYS B N 1
ATOM 9464 C CA . LYS B 1 344 ? 9.992 -11.133 23.266 1 97.06 344 LYS B CA 1
ATOM 9465 C C . LYS B 1 344 ? 9.789 -12.086 22.094 1 97.06 344 LYS B C 1
ATOM 9467 O O . LYS B 1 344 ? 10.508 -13.086 21.953 1 97.06 344 LYS B O 1
ATOM 9472 N N . PHE B 1 345 ? 8.797 -11.781 21.172 1 97.38 345 PHE B N 1
ATOM 9473 C CA . PHE B 1 345 ? 8.508 -12.648 20.047 1 97.38 345 PHE B CA 1
ATOM 9474 C C . PHE B 1 345 ? 8.977 -12.008 18.734 1 97.38 345 PHE B C 1
ATOM 9476 O O . PHE B 1 345 ? 8.82 -12.594 17.672 1 97.38 345 PHE B O 1
ATOM 9483 N N . TRP B 1 346 ? 9.562 -10.766 18.781 1 97.69 346 TRP B N 1
ATOM 9484 C CA . TRP B 1 346 ? 9.977 -10.062 17.578 1 97.69 346 TRP B CA 1
ATOM 9485 C C . TRP B 1 346 ? 11.102 -10.812 16.859 1 97.69 346 TRP B C 1
ATOM 9487 O O . TRP B 1 346 ? 12.055 -11.266 17.5 1 97.69 346 TRP B O 1
ATOM 9497 N N . PRO B 1 347 ? 10.93 -10.953 15.492 1 97 347 PRO B N 1
ATOM 9498 C CA . PRO B 1 347 ? 12.148 -11.289 14.758 1 97 347 PRO B CA 1
ATOM 9499 C C . PRO B 1 347 ? 13.18 -10.156 14.781 1 97 347 PRO B C 1
ATOM 9501 O O . PRO B 1 347 ? 12.812 -8.984 14.875 1 97 347 PRO B O 1
ATOM 9504 N N . PRO B 1 348 ? 14.445 -10.477 14.688 1 98.06 348 PRO B N 1
ATOM 9505 C CA . PRO B 1 348 ? 15.469 -9.43 14.68 1 98.06 348 PRO B CA 1
ATOM 9506 C C . PRO B 1 348 ? 15.273 -8.422 13.547 1 98.06 348 PRO B C 1
ATOM 9508 O O . PRO B 1 348 ? 15.516 -7.23 13.727 1 98.06 348 PRO B O 1
ATOM 9511 N N . VAL B 1 349 ? 14.812 -8.898 12.336 1 98.5 349 VAL B N 1
ATOM 9512 C CA . VAL B 1 349 ? 14.625 -8.016 11.188 1 98.5 349 VAL B CA 1
ATOM 9513 C C . VAL B 1 349 ? 13.211 -8.188 10.641 1 98.5 349 VAL B C 1
ATOM 9515 O O . VAL B 1 349 ? 12.781 -9.305 10.352 1 98.5 349 VAL B O 1
ATOM 9518 N N . ARG B 1 350 ? 12.445 -7.215 10.578 1 98.44 350 ARG B N 1
ATOM 9519 C CA . ARG B 1 350 ? 11.211 -7.125 9.805 1 98.44 350 ARG B CA 1
ATOM 9520 C C . ARG B 1 350 ? 11.359 -6.121 8.664 1 98.44 350 ARG B C 1
ATOM 9522 O O . ARG B 1 350 ? 11.852 -5.012 8.859 1 98.44 350 ARG B O 1
ATOM 9529 N N . TRP B 1 351 ? 11.016 -6.508 7.453 1 98.44 351 TRP B N 1
ATOM 9530 C CA . TRP B 1 351 ? 11.289 -5.684 6.285 1 98.44 351 TRP B CA 1
ATOM 9531 C C . TRP B 1 351 ? 10.172 -5.809 5.25 1 98.44 351 TRP B C 1
ATOM 9533 O O . TRP B 1 351 ? 9.297 -6.664 5.379 1 98.44 351 TRP B O 1
ATOM 9543 N N . THR B 1 352 ? 10.125 -4.934 4.254 1 98.44 352 THR B N 1
ATOM 9544 C CA . THR B 1 352 ? 9.07 -4.949 3.252 1 98.44 352 THR B CA 1
ATOM 9545 C C . THR B 1 352 ? 9.633 -5.266 1.872 1 98.44 352 THR B C 1
ATOM 9547 O O . THR B 1 352 ? 10.688 -4.746 1.495 1 98.44 352 THR B O 1
ATOM 9550 N N . MET B 1 353 ? 9.031 -6.148 1.165 1 98.31 353 MET B N 1
ATOM 9551 C CA . MET B 1 353 ? 9.234 -6.316 -0.271 1 98.31 353 MET B CA 1
ATOM 9552 C C . MET B 1 353 ? 8.336 -5.367 -1.061 1 98.31 353 MET B C 1
ATOM 9554 O O . MET B 1 353 ? 7.125 -5.566 -1.125 1 98.31 353 MET B O 1
ATOM 9558 N N . ARG B 1 354 ? 8.922 -4.352 -1.663 1 97.88 354 ARG B N 1
ATOM 9559 C CA . ARG B 1 354 ? 8.172 -3.281 -2.311 1 97.88 354 ARG B CA 1
ATOM 9560 C C . ARG B 1 354 ? 7.727 -3.691 -3.711 1 97.88 354 ARG B C 1
ATOM 9562 O O . ARG B 1 354 ? 8.438 -4.426 -4.402 1 97.88 354 ARG B O 1
ATOM 9569 N N . GLU B 1 355 ? 6.617 -3.168 -4.094 1 97.5 355 GLU B N 1
ATOM 9570 C CA . GLU B 1 355 ? 6.137 -3.389 -5.453 1 97.5 355 GLU B CA 1
ATOM 9571 C C . GLU B 1 355 ? 5.848 -2.064 -6.16 1 97.5 355 GLU B C 1
ATOM 9573 O O . GLU B 1 355 ? 6.09 -1.931 -7.359 1 97.5 355 GLU B O 1
ATOM 9578 N N . SER B 1 356 ? 5.281 -1.112 -5.527 1 97.25 356 SER B N 1
ATOM 9579 C CA . SER B 1 356 ? 4.992 0.243 -5.988 1 97.25 356 SER B CA 1
ATOM 9580 C C . SER B 1 356 ? 4.793 1.194 -4.812 1 97.25 356 SER B C 1
ATOM 9582 O O . SER B 1 356 ? 5.086 0.843 -3.666 1 97.25 356 SER B O 1
ATOM 9584 N N . PHE B 1 357 ? 4.41 2.445 -5.043 1 97 357 PHE B N 1
ATOM 9585 C CA . PHE B 1 357 ? 4.254 3.463 -4.008 1 97 357 PHE B CA 1
ATOM 9586 C C . PHE B 1 357 ? 3.326 2.975 -2.902 1 97 357 PHE B C 1
ATOM 9588 O O . PHE B 1 357 ? 2.127 2.801 -3.127 1 97 357 PHE B O 1
ATOM 9595 N N . TYR B 1 358 ? 3.844 2.721 -1.661 1 96.62 358 TYR B N 1
ATOM 9596 C CA . TYR B 1 358 ? 3.166 2.334 -0.429 1 96.62 358 TYR B CA 1
ATOM 9597 C C . TYR B 1 358 ? 2.564 0.938 -0.553 1 96.62 358 TYR B C 1
ATOM 9599 O O . TYR B 1 358 ? 1.736 0.537 0.269 1 96.62 358 TYR B O 1
ATOM 9607 N N . ASN B 1 359 ? 2.873 0.189 -1.623 1 96.25 359 ASN B N 1
ATOM 9608 C CA . ASN B 1 359 ? 2.48 -1.198 -1.847 1 96.25 359 ASN B CA 1
ATOM 9609 C C . ASN B 1 359 ? 3.646 -2.156 -1.616 1 96.25 359 ASN B C 1
ATOM 9611 O O . ASN B 1 359 ? 4.602 -2.174 -2.393 1 96.25 359 ASN B O 1
ATOM 9615 N N . ALA B 1 360 ? 3.543 -2.902 -0.501 1 97.38 360 ALA B N 1
ATOM 9616 C CA . ALA B 1 360 ? 4.641 -3.797 -0.14 1 97.38 360 ALA B CA 1
ATOM 9617 C C . ALA B 1 360 ? 4.152 -4.93 0.759 1 97.38 360 ALA B C 1
ATOM 9619 O O . ALA B 1 360 ? 3.037 -4.875 1.284 1 97.38 360 ALA B O 1
ATOM 9620 N N . GLU B 1 361 ? 4.918 -5.938 0.887 1 97.31 361 GLU B N 1
ATOM 9621 C CA . GLU B 1 361 ? 4.664 -7.086 1.75 1 97.31 361 GLU B CA 1
ATOM 9622 C C . GLU B 1 361 ? 5.656 -7.137 2.908 1 97.31 361 GLU B C 1
ATOM 9624 O O . GLU B 1 361 ? 6.871 -7.086 2.695 1 97.31 361 GLU B O 1
ATOM 9629 N N . TRP B 1 362 ? 5.184 -7.211 4.141 1 98.19 362 TRP B N 1
ATOM 9630 C CA . TRP B 1 362 ? 6.055 -7.367 5.297 1 98.19 362 TRP B CA 1
ATOM 9631 C C . TRP B 1 362 ? 6.617 -8.781 5.371 1 98.19 362 TRP B C 1
ATOM 9633 O O . TRP B 1 362 ? 5.871 -9.758 5.234 1 98.19 362 TRP B O 1
ATOM 9643 N N . ARG B 1 363 ? 7.906 -8.906 5.578 1 98.12 363 ARG B N 1
ATOM 9644 C CA . ARG B 1 363 ? 8.625 -10.164 5.727 1 98.12 363 ARG B CA 1
ATOM 9645 C C . ARG B 1 363 ? 9.562 -10.125 6.93 1 98.12 363 ARG B C 1
ATOM 9647 O O . ARG B 1 363 ? 9.711 -9.078 7.566 1 98.12 363 ARG B O 1
ATOM 9654 N N . TYR B 1 364 ? 10.195 -11.266 7.297 1 98.06 364 TYR B N 1
ATOM 9655 C CA . TYR B 1 364 ? 11.039 -11.391 8.477 1 98.06 364 TYR B CA 1
ATOM 9656 C C . TYR B 1 364 ? 12.336 -12.117 8.156 1 98.06 364 TYR B C 1
ATOM 9658 O O . TYR B 1 364 ? 12.383 -12.922 7.223 1 98.06 364 TYR B O 1
ATOM 9666 N N . ALA B 1 365 ? 13.383 -11.82 8.797 1 98 365 ALA B N 1
ATOM 9667 C CA . ALA B 1 365 ? 14.688 -12.469 8.648 1 98 365 ALA B CA 1
ATOM 9668 C C . ALA B 1 365 ? 15.484 -12.391 9.945 1 98 365 ALA B C 1
ATOM 9670 O O . ALA B 1 365 ? 15.242 -11.523 10.789 1 98 365 ALA B O 1
ATOM 9671 N N . PRO B 1 366 ? 16.406 -13.289 10.141 1 97.19 366 PRO B N 1
ATOM 9672 C CA . PRO B 1 366 ? 17.25 -13.227 11.336 1 97.19 366 PRO B CA 1
ATOM 9673 C C . PRO B 1 366 ? 18.344 -12.164 11.219 1 97.19 366 PRO B C 1
ATOM 9675 O O . PRO B 1 366 ? 18.875 -11.711 12.234 1 97.19 366 PRO B O 1
ATOM 9678 N N . THR B 1 367 ? 18.703 -11.859 9.891 1 96.81 367 THR B N 1
ATOM 9679 C CA . THR B 1 367 ? 19.797 -10.906 9.695 1 96.81 367 THR B CA 1
ATOM 9680 C C . THR B 1 367 ? 19.578 -10.094 8.422 1 96.81 367 THR B C 1
ATOM 9682 O O . THR B 1 367 ? 18.703 -10.398 7.625 1 96.81 367 THR B O 1
ATOM 9685 N N . PHE B 1 368 ? 20.359 -9.062 8.258 1 96.5 368 PHE B N 1
ATOM 9686 C CA . PHE B 1 368 ? 20.609 -8.297 7.039 1 96.5 368 PHE B CA 1
ATOM 9687 C C . PHE B 1 368 ? 22.109 -8.156 6.781 1 96.5 368 PHE B C 1
ATOM 9689 O O . PHE B 1 368 ? 22.859 -7.785 7.68 1 96.5 368 PHE B O 1
ATOM 9696 N N . PRO B 1 369 ? 22.578 -8.461 5.625 1 95.19 369 PRO B N 1
ATOM 9697 C CA . PRO B 1 369 ? 21.859 -8.977 4.449 1 95.19 369 PRO B CA 1
ATOM 9698 C C . PRO B 1 369 ? 21.109 -10.273 4.734 1 95.19 369 PRO B C 1
ATOM 9700 O O . PRO B 1 369 ? 21.469 -11.008 5.664 1 95.19 369 PRO B O 1
ATOM 9703 N N . PHE B 1 370 ? 20.156 -10.523 3.92 1 96.62 370 PHE B N 1
ATOM 9704 C CA . PHE B 1 370 ? 19.219 -11.617 4.172 1 96.62 370 PHE B CA 1
ATOM 9705 C C . PHE B 1 370 ? 19.859 -12.961 3.846 1 96.62 370 PHE B C 1
ATOM 9707 O O . PHE B 1 370 ? 20.531 -13.102 2.822 1 96.62 370 PHE B O 1
ATOM 9714 N N . PRO B 1 371 ? 19.594 -13.93 4.734 1 94.56 371 PRO B N 1
ATOM 9715 C CA . PRO B 1 371 ? 20.062 -15.289 4.422 1 94.56 371 PRO B CA 1
ATOM 9716 C C . PRO B 1 371 ? 19.438 -15.844 3.141 1 94.56 371 PRO B C 1
ATOM 9718 O O . PRO B 1 371 ? 18.266 -15.586 2.861 1 94.56 371 PRO B O 1
ATOM 9721 N N . GLY B 1 372 ? 20.203 -16.516 2.389 1 92.31 372 GLY B N 1
ATOM 9722 C CA . GLY B 1 372 ? 19.688 -17.188 1.21 1 92.31 372 GLY B CA 1
ATOM 9723 C C . GLY B 1 372 ? 19.672 -16.297 -0.023 1 92.31 372 GLY B C 1
ATOM 9724 O O . GLY B 1 372 ? 19.219 -16.734 -1.092 1 92.31 372 GLY B O 1
ATOM 9725 N N . THR B 1 373 ? 20.125 -15.039 0.123 1 95.94 373 THR B N 1
ATOM 9726 C CA . THR B 1 373 ? 20.219 -14.164 -1.039 1 95.94 373 THR B CA 1
ATOM 9727 C C . THR B 1 373 ? 21.125 -14.773 -2.109 1 95.94 373 THR B C 1
ATOM 9729 O O . THR B 1 373 ? 22.234 -15.219 -1.813 1 95.94 373 THR B O 1
ATOM 9732 N N . ALA B 1 374 ? 20.609 -14.891 -3.303 1 96 374 ALA B N 1
ATOM 9733 C CA . ALA B 1 374 ? 21.375 -15.398 -4.438 1 96 374 ALA B CA 1
ATOM 9734 C C . ALA B 1 374 ? 21.812 -14.258 -5.352 1 96 374 ALA B C 1
ATOM 9736 O O . ALA B 1 374 ? 21.078 -13.852 -6.25 1 96 374 ALA B O 1
ATOM 9737 N N . TYR B 1 375 ? 23.016 -13.852 -5.195 1 97 375 TYR B N 1
ATOM 9738 C CA . TYR B 1 375 ? 23.5 -12.758 -6.039 1 97 375 TYR B CA 1
ATOM 9739 C C . TYR B 1 375 ? 23.625 -13.203 -7.488 1 97 375 TYR B C 1
ATOM 9741 O O . TYR B 1 375 ? 24.312 -14.188 -7.781 1 97 375 TYR B O 1
ATOM 9749 N N . GLU B 1 376 ? 22.906 -12.539 -8.391 1 97.06 376 GLU B N 1
ATOM 9750 C CA . GLU B 1 376 ? 22.906 -12.859 -9.812 1 97.06 376 GLU B CA 1
ATOM 9751 C C . GLU B 1 376 ? 23.516 -11.727 -10.633 1 97.06 376 GLU B C 1
ATOM 9753 O O . GLU B 1 376 ? 23.375 -10.555 -10.273 1 97.06 376 GLU B O 1
ATOM 9758 N N . LYS B 1 377 ? 24.156 -12.133 -11.672 1 98.12 377 LYS B N 1
ATOM 9759 C CA . LYS B 1 377 ? 24.75 -11.156 -12.578 1 98.12 377 LYS B CA 1
ATOM 9760 C C . LYS B 1 377 ? 23.953 -11.055 -13.875 1 98.12 377 LYS B C 1
ATOM 9762 O O . LYS B 1 377 ? 23.5 -12.07 -14.406 1 98.12 377 LYS B O 1
ATOM 9767 N N . LEU B 1 378 ? 23.672 -9.906 -14.328 1 98.56 378 LEU B N 1
ATOM 9768 C CA . LEU B 1 378 ? 23.031 -9.586 -15.594 1 98.56 378 LEU B CA 1
ATOM 9769 C C . LEU B 1 378 ? 23.969 -8.812 -16.5 1 98.56 378 LEU B C 1
ATOM 9771 O O . LEU B 1 378 ? 24.453 -7.738 -16.141 1 98.56 378 LEU B O 1
ATOM 9775 N N . TYR B 1 379 ? 24.203 -9.297 -17.703 1 98.44 379 TYR B N 1
ATOM 9776 C CA . TYR B 1 379 ? 25.188 -8.75 -18.641 1 98.44 379 TYR B CA 1
ATOM 9777 C C . TYR B 1 379 ? 24.5 -7.953 -19.75 1 98.44 379 TYR B C 1
ATOM 9779 O O . TYR B 1 379 ? 23.516 -8.406 -20.328 1 98.44 379 TYR B O 1
ATOM 9787 N N . PRO B 1 380 ? 24.969 -6.746 -20.016 1 98.19 380 PRO B N 1
ATOM 9788 C CA . PRO B 1 380 ? 24.406 -5.984 -21.125 1 98.19 380 PRO B CA 1
ATOM 9789 C C . PRO B 1 380 ? 24.547 -6.711 -22.469 1 98.19 380 PRO B C 1
ATOM 9791 O O . PRO B 1 380 ? 25.547 -7.375 -22.719 1 98.19 380 PRO B O 1
ATOM 9794 N N . THR B 1 381 ? 23.531 -6.535 -23.281 1 96.06 381 THR B N 1
ATOM 9795 C CA . THR B 1 381 ? 23.547 -7.09 -24.625 1 96.06 381 THR B CA 1
ATOM 9796 C C . THR B 1 381 ? 23.578 -5.977 -25.672 1 96.06 381 THR B C 1
ATOM 9798 O O . THR B 1 381 ? 23.203 -4.836 -25.391 1 96.06 381 THR B O 1
ATOM 9801 N N . PRO B 1 382 ? 24.016 -6.262 -26.875 1 93.56 382 PRO B N 1
ATOM 9802 C CA . PRO B 1 382 ? 24.062 -5.246 -27.922 1 93.56 382 PRO B CA 1
ATOM 9803 C C . PRO B 1 382 ? 22.688 -4.699 -28.281 1 93.56 382 PRO B C 1
ATOM 9805 O O . PRO B 1 382 ? 22.562 -3.6 -28.828 1 93.56 382 PRO B O 1
ATOM 9808 N N . SER B 1 383 ? 21.672 -5.406 -27.922 1 93.62 383 SER B N 1
ATOM 9809 C CA . SER B 1 383 ? 20.297 -4.984 -28.219 1 93.62 383 SER B CA 1
ATOM 9810 C C . SER B 1 383 ? 19.781 -4.004 -27.188 1 93.62 383 SER B C 1
ATOM 9812 O O . SER B 1 383 ? 18.625 -3.576 -27.25 1 93.62 383 SER B O 1
ATOM 9814 N N . GLY B 1 384 ? 20.562 -3.711 -26.219 1 96.31 384 GLY B N 1
ATOM 9815 C CA . GLY B 1 384 ? 20.125 -2.82 -25.156 1 96.31 384 GLY B CA 1
ATOM 9816 C C . GLY B 1 384 ? 19.453 -3.547 -24.016 1 96.31 384 GLY B C 1
ATOM 9817 O O . GLY B 1 384 ? 18.703 -2.943 -23.25 1 96.31 384 GLY B O 1
ATOM 9818 N N . GLY B 1 385 ? 19.75 -4.859 -24.047 1 97.38 385 GLY B N 1
ATOM 9819 C CA . GLY B 1 385 ? 19.141 -5.656 -22.984 1 97.38 385 GLY B CA 1
ATOM 9820 C C . GLY B 1 385 ? 20.125 -6.109 -21.938 1 97.38 385 GLY B C 1
ATOM 9821 O O . GLY B 1 385 ? 21.297 -5.707 -21.953 1 97.38 385 GLY B O 1
ATOM 9822 N N . LEU B 1 386 ? 19.609 -6.77 -20.891 1 98.25 386 LEU B N 1
ATOM 9823 C CA . LEU B 1 386 ? 20.359 -7.508 -19.891 1 98.25 386 LEU B CA 1
ATOM 9824 C C . LEU B 1 386 ? 20.062 -9 -19.969 1 98.25 386 LEU B C 1
ATOM 9826 O O . LEU B 1 386 ? 18.938 -9.398 -20.234 1 98.25 386 LEU B O 1
ATOM 9830 N N . SER B 1 387 ? 21.125 -9.797 -19.781 1 97.06 387 SER B N 1
ATOM 9831 C CA . SER B 1 387 ? 21 -11.25 -19.859 1 97.06 387 SER B CA 1
ATOM 9832 C C . SER B 1 387 ? 21.766 -11.93 -18.75 1 97.06 387 SER B C 1
ATOM 9834 O O . SER B 1 387 ? 22.797 -11.414 -18.281 1 97.06 387 SER B O 1
ATOM 9836 N N . HIS B 1 388 ? 21.297 -13.078 -18.391 1 95.56 388 HIS B N 1
ATOM 9837 C CA . HIS B 1 388 ? 22.016 -13.883 -17.422 1 95.56 388 HIS B CA 1
ATOM 9838 C C . HIS B 1 388 ? 23.219 -14.562 -18.062 1 95.56 388 HIS B C 1
ATOM 9840 O O . HIS B 1 388 ? 24.078 -15.117 -17.359 1 95.56 388 HIS B O 1
ATOM 9846 N N . ILE B 1 389 ? 23.312 -14.406 -19.344 1 95.06 389 ILE B N 1
ATOM 9847 C CA . ILE B 1 389 ? 24.375 -15.047 -20.094 1 95.06 389 ILE B CA 1
ATOM 9848 C C . ILE B 1 389 ? 25.422 -14 -20.5 1 95.06 389 ILE B C 1
ATOM 9850 O O . ILE B 1 389 ? 25.094 -13.023 -21.188 1 95.06 389 ILE B O 1
ATOM 9854 N N . PRO B 1 390 ? 26.641 -14.188 -20.141 1 94.56 390 PRO B N 1
ATOM 9855 C CA . PRO B 1 390 ? 27.688 -13.25 -20.578 1 94.56 390 PRO B CA 1
ATOM 9856 C C . PRO B 1 390 ? 27.828 -13.188 -22.109 1 94.56 390 PRO B C 1
ATOM 9858 O O . PRO B 1 390 ? 27.688 -14.211 -22.781 1 94.56 390 PRO B O 1
ATOM 9861 N N . GLN B 1 391 ? 28.172 -12.062 -22.562 1 91.88 391 GLN B N 1
ATOM 9862 C CA . GLN B 1 391 ? 28.328 -11.859 -24 1 91.88 391 GLN B CA 1
ATOM 9863 C C . GLN B 1 391 ? 29.781 -12.109 -24.422 1 91.88 391 GLN B C 1
ATOM 9865 O O . GLN B 1 391 ? 30.719 -11.672 -23.75 1 91.88 391 GLN B O 1
ATOM 9870 N N . LEU B 1 392 ? 29.953 -12.734 -25.547 1 91.12 392 LEU B N 1
ATOM 9871 C CA . LEU B 1 392 ? 31.297 -13.086 -26.016 1 91.12 392 LEU B CA 1
ATOM 9872 C C . LEU B 1 392 ? 31.859 -11.961 -26.875 1 91.12 392 LEU B C 1
ATOM 9874 O O . LEU B 1 392 ? 33.094 -11.797 -26.953 1 91.12 392 LEU B O 1
ATOM 9878 N N . THR B 1 393 ? 31.016 -11.297 -27.5 1 91.44 393 THR B N 1
ATOM 9879 C CA . THR B 1 393 ? 31.469 -10.266 -28.438 1 91.44 393 THR B CA 1
ATOM 9880 C C . THR B 1 393 ? 31.609 -8.922 -27.719 1 91.44 393 THR B C 1
ATOM 9882 O O . THR B 1 393 ? 30.719 -8.5 -26.984 1 91.44 393 THR B O 1
ATOM 9885 N N . GLU B 1 394 ? 32.781 -8.352 -27.984 1 96.31 394 GLU B N 1
ATOM 9886 C CA . GLU B 1 394 ? 33 -7.016 -27.438 1 96.31 394 GLU B CA 1
ATOM 9887 C C . GLU B 1 394 ? 32.094 -5.988 -28.109 1 96.31 394 GLU B C 1
ATOM 9889 O O . GLU B 1 394 ? 31.891 -6.02 -29.328 1 96.31 394 GLU B O 1
ATOM 9894 N N . SER B 1 395 ? 31.469 -5.266 -27.297 1 96.81 395 SER B N 1
ATOM 9895 C CA . SER B 1 395 ? 30.578 -4.199 -27.766 1 96.81 395 SER B CA 1
ATOM 9896 C C . SER B 1 395 ? 30.781 -2.922 -26.953 1 96.81 395 SER B C 1
ATOM 9898 O O . SER B 1 395 ? 31.5 -2.924 -25.953 1 96.81 395 SER B O 1
ATOM 9900 N N . ARG B 1 396 ? 30.266 -1.799 -27.453 1 97.75 396 ARG B N 1
ATOM 9901 C CA . ARG B 1 396 ? 30.328 -0.536 -26.719 1 97.75 396 ARG B CA 1
ATOM 9902 C C . ARG B 1 396 ? 29.125 0.339 -27.031 1 97.75 396 ARG B C 1
ATOM 9904 O O . ARG B 1 396 ? 28.484 0.18 -28.078 1 97.75 396 ARG B O 1
ATOM 9911 N N . VAL B 1 397 ? 28.688 1.119 -26.172 1 98.19 397 VAL B N 1
ATOM 9912 C CA . VAL B 1 397 ? 27.688 2.164 -26.328 1 98.19 397 VAL B CA 1
ATOM 9913 C C . VAL B 1 397 ? 28.219 3.482 -25.781 1 98.19 397 VAL B C 1
ATOM 9915 O O . VAL B 1 397 ? 29.172 3.494 -24.984 1 98.19 397 VAL B O 1
ATOM 9918 N N . SER B 1 398 ? 27.703 4.578 -26.266 1 98.19 398 SER B N 1
ATOM 9919 C CA . SER B 1 398 ? 28.172 5.891 -25.828 1 98.19 398 SER B CA 1
ATOM 9920 C C . SER B 1 398 ? 27 6.848 -25.625 1 98.19 398 SER B C 1
ATOM 9922 O O . SER B 1 398 ? 25.891 6.598 -26.109 1 98.19 398 SER B O 1
ATOM 9924 N N . TYR B 1 399 ? 27.141 7.844 -24.875 1 98.25 399 TYR B N 1
ATOM 9925 C CA . TYR B 1 399 ? 26.172 8.906 -24.641 1 98.25 399 TYR B CA 1
ATOM 9926 C C . TYR B 1 399 ? 26.875 10.227 -24.344 1 98.25 399 TYR B C 1
ATOM 9928 O O . TYR B 1 399 ? 28.047 10.25 -23.969 1 98.25 399 TYR B O 1
ATOM 9936 N N . ASP B 1 400 ? 26.172 11.344 -24.625 1 98.44 400 ASP B N 1
ATOM 9937 C CA . ASP B 1 400 ? 26.672 12.664 -24.25 1 98.44 400 ASP B CA 1
ATOM 9938 C C . ASP B 1 400 ? 26.875 12.758 -22.734 1 98.44 400 ASP B C 1
ATOM 9940 O O . ASP B 1 400 ? 25.969 12.461 -21.969 1 98.44 400 ASP B O 1
ATOM 9944 N N . ALA B 1 401 ? 28.047 13.172 -22.328 1 97.94 401 ALA B N 1
ATOM 9945 C CA . ALA B 1 401 ? 28.453 13.102 -20.938 1 97.94 401 ALA B CA 1
ATOM 9946 C C . ALA B 1 401 ? 27.562 13.961 -20.047 1 97.94 401 ALA B C 1
ATOM 9948 O O . ALA B 1 401 ? 27.438 13.703 -18.844 1 97.94 401 ALA B O 1
ATOM 9949 N N . GLN B 1 402 ? 26.938 14.984 -20.562 1 96.25 402 GLN B N 1
ATOM 9950 C CA . GLN B 1 402 ? 26.188 15.906 -19.734 1 96.25 402 GLN B CA 1
ATOM 9951 C C . GLN B 1 402 ? 24.688 15.641 -19.844 1 96.25 402 GLN B C 1
ATOM 9953 O O . GLN B 1 402 ? 23.984 15.617 -18.828 1 96.25 402 GLN B O 1
ATOM 9958 N N . ALA B 1 403 ? 24.203 15.375 -21.047 1 95.06 403 ALA B N 1
ATOM 9959 C CA . ALA B 1 403 ? 22.766 15.352 -21.25 1 95.06 403 ALA B CA 1
ATOM 9960 C C . ALA B 1 403 ? 22.297 13.961 -21.672 1 95.06 403 ALA B C 1
ATOM 9962 O O . ALA B 1 403 ? 21.109 13.648 -21.594 1 95.06 403 ALA B O 1
ATOM 9963 N N . GLY B 1 404 ? 23.188 13.141 -22.062 1 96.81 404 GLY B N 1
ATOM 9964 C CA . GLY B 1 404 ? 22.812 11.852 -22.625 1 96.81 404 GLY B CA 1
ATOM 9965 C C . GLY B 1 404 ? 22.641 10.766 -21.594 1 96.81 404 GLY B C 1
ATOM 9966 O O . GLY B 1 404 ? 22.938 10.977 -20.406 1 96.81 404 GLY B O 1
ATOM 9967 N N . GLU B 1 405 ? 22.094 9.609 -21.969 1 97.62 405 GLU B N 1
ATOM 9968 C CA . GLU B 1 405 ? 21.938 8.422 -21.141 1 97.62 405 GLU B CA 1
ATOM 9969 C C . GLU B 1 405 ? 21.891 7.156 -22 1 97.62 405 GLU B C 1
ATOM 9971 O O . GLU B 1 405 ? 21.578 7.223 -23.188 1 97.62 405 GLU B O 1
ATOM 9976 N N . VAL B 1 406 ? 22.219 6.09 -21.453 1 98.12 406 VAL B N 1
ATOM 9977 C CA . VAL B 1 406 ? 22.031 4.762 -22.031 1 98.12 406 VAL B CA 1
ATOM 9978 C C . VAL B 1 406 ? 21.203 3.9 -21.062 1 98.12 406 VAL B C 1
ATOM 9980 O O . VAL B 1 406 ? 21.328 4.035 -19.844 1 98.12 406 VAL B O 1
ATOM 9983 N N . THR B 1 407 ? 20.375 3.096 -21.641 1 98.44 407 THR B N 1
ATOM 9984 C CA . THR B 1 407 ? 19.5 2.23 -20.844 1 98.44 407 THR B CA 1
ATOM 9985 C C . THR B 1 407 ? 19.672 0.772 -21.266 1 98.44 407 THR B C 1
ATOM 9987 O O . THR B 1 407 ? 19.703 0.468 -22.469 1 98.44 407 THR B O 1
ATOM 9990 N N . PHE B 1 408 ? 19.875 -0.108 -20.328 1 98.75 408 PHE B N 1
ATOM 9991 C CA . PHE B 1 408 ? 19.734 -1.547 -20.516 1 98.75 408 PHE B CA 1
ATOM 9992 C C . PHE B 1 408 ? 18.516 -2.066 -19.75 1 98.75 408 PHE B C 1
ATOM 9994 O O . PHE B 1 408 ? 18.188 -1.551 -18.672 1 98.75 408 PHE B O 1
ATOM 10001 N N . GLU B 1 409 ? 17.844 -2.998 -20.25 1 98.5 409 GLU B N 1
ATOM 10002 C CA . GLU B 1 409 ? 16.641 -3.451 -19.562 1 98.5 409 GLU B CA 1
ATOM 10003 C C . GLU B 1 409 ? 16.5 -4.969 -19.641 1 98.5 409 GLU B C 1
ATOM 10005 O O . GLU B 1 409 ? 17.141 -5.613 -20.469 1 98.5 409 GLU B O 1
ATOM 10010 N N . ILE B 1 410 ? 15.719 -5.555 -18.797 1 98.38 410 ILE B N 1
ATOM 10011 C CA . ILE B 1 410 ? 15.344 -6.965 -18.828 1 98.38 410 ILE B CA 1
ATOM 10012 C C . ILE B 1 410 ? 13.859 -7.109 -18.5 1 98.38 410 ILE B C 1
ATOM 10014 O O . ILE B 1 410 ? 13.414 -6.719 -17.422 1 98.38 410 ILE B O 1
ATOM 10018 N N . PRO B 1 411 ? 13.062 -7.551 -19.438 1 97.38 411 PRO B N 1
ATOM 10019 C CA . PRO B 1 411 ? 11.672 -7.914 -19.141 1 97.38 411 PRO B CA 1
ATOM 10020 C C . PRO B 1 411 ? 11.555 -9.25 -18.422 1 97.38 411 PRO B C 1
ATOM 10022 O O . PRO B 1 411 ? 12.289 -10.195 -18.734 1 97.38 411 PRO B O 1
ATOM 10025 N N . PHE B 1 412 ? 10.625 -9.32 -17.469 1 96.56 412 PHE B N 1
ATOM 10026 C CA . PHE B 1 412 ? 10.445 -10.57 -16.734 1 96.56 412 PHE B CA 1
ATOM 10027 C C . PHE B 1 412 ? 9.164 -11.266 -17.172 1 96.56 412 PHE B C 1
ATOM 10029 O O . PHE B 1 412 ? 8.109 -10.641 -17.281 1 96.56 412 PHE B O 1
ATOM 10036 N N . SER B 1 413 ? 9.32 -12.523 -17.422 1 93.12 413 SER B N 1
ATOM 10037 C CA . SER B 1 413 ? 8.148 -13.32 -17.766 1 93.12 413 SER B CA 1
ATOM 10038 C C . SER B 1 413 ? 7.594 -14.047 -16.547 1 93.12 413 SER B C 1
ATOM 10040 O O . SER B 1 413 ? 6.496 -14.609 -16.594 1 93.12 413 SER B O 1
ATOM 10042 N N . GLU B 1 414 ? 8.336 -14.055 -15.523 1 92.81 414 GLU B N 1
ATOM 10043 C CA . GLU B 1 414 ? 7.934 -14.609 -14.234 1 92.81 414 GLU B CA 1
ATOM 10044 C C . GLU B 1 414 ? 8.273 -13.656 -13.094 1 92.81 414 GLU B C 1
ATOM 10046 O O . GLU B 1 414 ? 8.992 -12.672 -13.289 1 92.81 414 GLU B O 1
ATOM 10051 N N . SER B 1 415 ? 7.75 -14.016 -11.953 1 94.38 415 SER B N 1
ATOM 10052 C CA . SER B 1 415 ? 7.992 -13.164 -10.789 1 94.38 415 SER B CA 1
ATOM 10053 C C . SER B 1 415 ? 9.477 -13.117 -10.445 1 94.38 415 SER B C 1
ATOM 10055 O O . SER B 1 415 ? 10.172 -14.133 -10.523 1 94.38 415 SER B O 1
ATOM 10057 N N . TYR B 1 416 ? 9.953 -11.977 -10.141 1 97.31 416 TYR B N 1
ATOM 10058 C CA . TYR B 1 416 ? 11.344 -11.734 -9.773 1 97.31 416 TYR B CA 1
ATOM 10059 C C . TYR B 1 416 ? 11.438 -10.766 -8.609 1 97.31 416 TYR B C 1
ATOM 10061 O O . TYR B 1 416 ? 10.789 -9.711 -8.609 1 97.31 416 TYR B O 1
ATOM 10069 N N . GLU B 1 417 ? 12.203 -11.195 -7.574 1 98.19 417 GLU B N 1
ATOM 10070 C CA . GLU B 1 417 ? 12.359 -10.352 -6.395 1 98.19 417 GLU B CA 1
ATOM 10071 C C . GLU B 1 417 ? 13.828 -10.172 -6.031 1 98.19 417 GLU B C 1
ATOM 10073 O O . GLU B 1 417 ? 14.617 -11.117 -6.105 1 98.19 417 GLU B O 1
ATOM 10078 N N . PHE B 1 418 ? 14.172 -8.969 -5.672 1 98.5 418 PHE B N 1
ATOM 10079 C CA . PHE B 1 418 ? 15.484 -8.758 -5.078 1 98.5 418 PHE B CA 1
ATOM 10080 C C . PHE B 1 418 ? 15.406 -7.766 -3.926 1 98.5 418 PHE B C 1
ATOM 10082 O O . PHE B 1 418 ? 14.5 -6.934 -3.879 1 98.5 418 PHE B O 1
ATOM 10089 N N . ALA B 1 419 ? 16.312 -7.852 -2.979 1 98.44 419 ALA B N 1
ATOM 10090 C CA . ALA B 1 419 ? 16.359 -6.969 -1.816 1 98.44 419 ALA B CA 1
ATOM 10091 C C . ALA B 1 419 ? 17.75 -6.941 -1.208 1 98.44 419 ALA B C 1
ATOM 10093 O O . ALA B 1 419 ? 18.344 -7.992 -0.954 1 98.44 419 ALA B O 1
ATOM 10094 N N . GLY B 1 420 ? 18.266 -5.812 -1.021 1 97.62 420 GLY B N 1
ATOM 10095 C CA . GLY B 1 420 ? 19.594 -5.648 -0.426 1 97.62 420 GLY B CA 1
ATOM 10096 C C . GLY B 1 420 ? 20.516 -4.801 -1.271 1 97.62 420 GLY B C 1
ATOM 10097 O O . GLY B 1 420 ? 20.078 -3.916 -2.004 1 97.62 420 GLY B O 1
ATOM 10098 N N . HIS B 1 421 ? 21.812 -5.031 -1.086 1 96.12 421 HIS B N 1
ATOM 10099 C CA . HIS B 1 421 ? 22.844 -4.301 -1.8 1 96.12 421 HIS B CA 1
ATOM 10100 C C . HIS B 1 421 ? 23.031 -4.848 -3.211 1 96.12 421 HIS B C 1
ATOM 10102 O O . HIS B 1 421 ? 22.984 -6.059 -3.422 1 96.12 421 HIS B O 1
ATOM 10108 N N . ALA B 1 422 ? 23.125 -3.973 -4.145 1 97.38 422 ALA B N 1
ATOM 10109 C CA . ALA B 1 422 ? 23.438 -4.332 -5.523 1 97.38 422 ALA B CA 1
ATOM 10110 C C . ALA B 1 422 ? 24.703 -3.617 -5.996 1 97.38 422 ALA B C 1
ATOM 10112 O O . ALA B 1 422 ? 25.266 -2.787 -5.273 1 97.38 422 ALA B O 1
ATOM 10113 N N . LYS B 1 423 ? 25.188 -4.07 -7.109 1 98.25 423 LYS B N 1
ATOM 10114 C CA . LYS B 1 423 ? 26.422 -3.516 -7.664 1 98.25 423 LYS B CA 1
ATOM 10115 C C . LYS B 1 423 ? 26.375 -3.496 -9.188 1 98.25 423 LYS B C 1
ATOM 10117 O O . LYS B 1 423 ? 25.781 -4.379 -9.812 1 98.25 423 LYS B O 1
ATOM 10122 N N . LEU B 1 424 ? 26.875 -2.48 -9.758 1 98.75 424 LEU B N 1
ATOM 10123 C CA . LEU B 1 424 ? 27.078 -2.395 -11.203 1 98.75 424 LEU B CA 1
ATOM 10124 C C . LEU B 1 424 ? 28.547 -2.285 -11.547 1 98.75 424 LEU B C 1
ATOM 10126 O O . LEU B 1 424 ? 29.219 -1.336 -11.133 1 98.75 424 LEU B O 1
ATOM 10130 N N . ARG B 1 425 ? 29.109 -3.227 -12.242 1 98.75 425 ARG B N 1
ATOM 10131 C CA . ARG B 1 425 ? 30.453 -3.141 -12.812 1 98.75 425 ARG B CA 1
ATOM 10132 C C . ARG B 1 425 ? 30.406 -2.666 -14.266 1 98.75 425 ARG B C 1
ATOM 10134 O O . ARG B 1 425 ? 29.641 -3.195 -15.07 1 98.75 425 ARG B O 1
ATOM 10141 N N . LEU B 1 426 ? 31.172 -1.677 -14.578 1 98.81 426 LEU B N 1
ATOM 10142 C CA . LEU B 1 426 ? 31.281 -1.171 -15.945 1 98.81 426 LEU B CA 1
ATOM 10143 C C . LEU B 1 426 ? 32.75 -1.039 -16.359 1 98.81 426 LEU B C 1
ATOM 10145 O O . LEU B 1 426 ? 33.594 -0.79 -15.516 1 98.81 426 LEU B O 1
ATOM 10149 N N . TRP B 1 427 ? 33.031 -1.233 -17.609 1 98.88 427 TRP B N 1
ATOM 10150 C CA . TRP B 1 427 ? 34.25 -0.786 -18.234 1 98.88 427 TRP B CA 1
ATOM 10151 C C . TRP B 1 427 ? 34.031 0.511 -19.016 1 98.88 427 TRP B C 1
ATOM 10153 O O . TRP B 1 427 ? 33.281 0.541 -19.984 1 98.88 427 TRP B O 1
ATOM 10163 N N . VAL B 1 428 ? 34.75 1.575 -18.578 1 98.81 428 VAL B N 1
ATOM 10164 C CA . VAL B 1 428 ? 34.344 2.891 -19.062 1 98.81 428 VAL B CA 1
ATOM 10165 C C . VAL B 1 428 ? 35.531 3.586 -19.703 1 98.81 428 VAL B C 1
ATOM 10167 O O . VAL B 1 428 ? 36.688 3.299 -19.359 1 98.81 428 VAL B O 1
ATOM 10170 N N . GLU B 1 429 ? 35.281 4.449 -20.625 1 98.62 429 GLU B N 1
ATOM 10171 C CA . GLU B 1 429 ? 36.188 5.316 -21.359 1 98.62 429 GLU B CA 1
ATOM 10172 C C . GLU B 1 429 ? 35.594 6.707 -21.562 1 98.62 429 GLU B C 1
ATOM 10174 O O . GLU B 1 429 ? 34.406 6.84 -21.844 1 98.62 429 GLU B O 1
ATOM 10179 N N . ALA B 1 430 ? 36.438 7.695 -21.312 1 98.19 430 ALA B N 1
ATOM 10180 C CA . ALA B 1 430 ? 36 9.062 -21.562 1 98.19 430 ALA B CA 1
ATOM 10181 C C . ALA B 1 430 ? 36.688 9.648 -22.781 1 98.19 430 ALA B C 1
ATOM 10183 O O . ALA B 1 430 ? 37.906 9.633 -22.891 1 98.19 430 ALA B O 1
ATOM 10184 N N . GLU B 1 431 ? 35.906 10.117 -23.703 1 98.06 431 GLU B N 1
ATOM 10185 C CA . GLU B 1 431 ? 36.438 10.836 -24.859 1 98.06 431 GLU B CA 1
ATOM 10186 C C . GLU B 1 431 ? 36.281 12.344 -24.688 1 98.06 431 GLU B C 1
ATOM 10188 O O . GLU B 1 431 ? 35.156 12.844 -24.516 1 98.06 431 GLU B O 1
ATOM 10193 N N . GLY B 1 432 ? 37.344 13.023 -24.766 1 97.5 432 GLY B N 1
ATOM 10194 C CA . GLY B 1 432 ? 37.312 14.469 -24.641 1 97.5 432 GLY B CA 1
ATOM 10195 C C . GLY B 1 432 ? 37.375 14.93 -23.188 1 97.5 432 GLY B C 1
ATOM 10196 O O . GLY B 1 432 ? 37.062 16.094 -22.891 1 97.5 432 GLY B O 1
ATOM 10197 N N . ALA B 1 433 ? 37.719 14.008 -22.234 1 97.88 433 ALA B N 1
ATOM 10198 C CA . ALA B 1 433 ? 37.781 14.344 -20.812 1 97.88 433 ALA B CA 1
ATOM 10199 C C . ALA B 1 433 ? 38.75 13.406 -20.094 1 97.88 433 ALA B C 1
ATOM 10201 O O . ALA B 1 433 ? 39.125 12.352 -20.609 1 97.88 433 ALA B O 1
ATOM 10202 N N . ASP B 1 434 ? 39.156 13.789 -18.875 1 98.06 434 ASP B N 1
ATOM 10203 C CA . ASP B 1 434 ? 40.031 12.953 -18.094 1 98.06 434 ASP B CA 1
ATOM 10204 C C . ASP B 1 434 ? 39.344 12.422 -16.844 1 98.06 434 ASP B C 1
ATOM 10206 O O . ASP B 1 434 ? 40 11.93 -15.922 1 98.06 434 ASP B O 1
ATOM 10210 N N . ASN B 1 435 ? 38.094 12.586 -16.781 1 98.19 435 ASN B N 1
ATOM 10211 C CA . ASN B 1 435 ? 37.281 12.109 -15.672 1 98.19 435 ASN B CA 1
ATOM 10212 C C . ASN B 1 435 ? 35.812 11.875 -16.094 1 98.19 435 ASN B C 1
ATOM 10214 O O . ASN B 1 435 ? 35.438 12.188 -17.234 1 98.19 435 ASN B O 1
ATOM 10218 N N . MET B 1 436 ? 35.062 11.18 -15.227 1 97.81 436 MET B N 1
ATOM 10219 C CA . MET B 1 436 ? 33.656 10.867 -15.477 1 97.81 436 MET B CA 1
ATOM 10220 C C . MET B 1 436 ? 32.875 10.805 -14.172 1 97.81 436 MET B C 1
ATOM 10222 O O . MET B 1 436 ? 33.312 10.18 -13.211 1 97.81 436 MET B O 1
ATOM 10226 N N . ASP B 1 437 ? 31.734 11.578 -14.117 1 98.75 437 ASP B N 1
ATOM 10227 C CA . ASP B 1 437 ? 30.734 11.328 -13.094 1 98.75 437 ASP B CA 1
ATOM 10228 C C . ASP B 1 437 ? 29.594 10.469 -13.648 1 98.75 437 ASP B C 1
ATOM 10230 O O . ASP B 1 437 ? 28.906 10.867 -14.594 1 98.75 437 ASP B O 1
ATOM 10234 N N . ILE B 1 438 ? 29.391 9.266 -13.031 1 98.75 438 ILE B N 1
ATOM 10235 C CA . ILE B 1 438 ? 28.422 8.289 -13.516 1 98.75 438 ILE B CA 1
ATOM 10236 C C . ILE B 1 438 ? 27.234 8.203 -12.547 1 98.75 438 ILE B C 1
ATOM 10238 O O . ILE B 1 438 ? 27.438 7.996 -11.344 1 98.75 438 ILE B O 1
ATOM 10242 N N . PHE B 1 439 ? 26.031 8.414 -13.047 1 98.56 439 PHE B N 1
ATOM 10243 C CA . PHE B 1 439 ? 24.781 8.312 -12.297 1 98.56 439 PHE B CA 1
ATOM 10244 C C . PHE B 1 439 ? 23.969 7.105 -12.734 1 98.56 439 PHE B C 1
ATOM 10246 O O . PHE B 1 439 ? 23.688 6.945 -13.93 1 98.56 439 PHE B O 1
ATOM 10253 N N . ILE B 1 440 ? 23.625 6.242 -11.773 1 98.56 440 ILE B N 1
ATOM 10254 C CA . ILE B 1 440 ? 22.828 5.047 -12.062 1 98.56 440 ILE B CA 1
ATOM 10255 C C . ILE B 1 440 ? 21.438 5.188 -11.461 1 98.56 440 ILE B C 1
ATOM 10257 O O . ILE B 1 440 ? 21.297 5.594 -10.305 1 98.56 440 ILE B O 1
ATOM 10261 N N . VAL B 1 441 ? 20.438 4.91 -12.203 1 98.31 441 VAL B N 1
ATOM 10262 C CA . VAL B 1 441 ? 19.062 4.828 -11.727 1 98.31 441 VAL B CA 1
ATOM 10263 C C . VAL B 1 441 ? 18.438 3.502 -12.156 1 98.31 441 VAL B C 1
ATOM 10265 O O . VAL B 1 441 ? 18.438 3.164 -13.344 1 98.31 441 VAL B O 1
ATOM 10268 N N . LEU B 1 442 ? 17.984 2.691 -11.188 1 98.5 442 LEU B N 1
ATOM 10269 C CA . LEU B 1 442 ? 17.141 1.541 -11.5 1 98.5 442 LEU B CA 1
ATOM 10270 C C . LEU B 1 442 ? 15.672 1.94 -11.547 1 98.5 442 LEU B C 1
ATOM 10272 O O . LEU B 1 442 ? 15.164 2.549 -10.602 1 98.5 442 LEU B O 1
ATOM 10276 N N . LYS B 1 443 ? 15.055 1.611 -12.625 1 98.62 443 LYS B N 1
ATOM 10277 C CA . LYS B 1 443 ? 13.633 1.907 -12.789 1 98.62 443 LYS B CA 1
ATOM 10278 C C . LYS B 1 443 ? 12.828 0.632 -13.016 1 98.62 443 LYS B C 1
ATOM 10280 O O . LYS B 1 443 ? 13.367 -0.375 -13.477 1 98.62 443 LYS B O 1
ATOM 10285 N N . LYS B 1 444 ? 11.617 0.66 -12.617 1 98.62 444 LYS B N 1
ATOM 10286 C CA . LYS B 1 444 ? 10.625 -0.373 -12.898 1 98.62 444 LYS B CA 1
ATOM 10287 C C . LYS B 1 444 ? 9.562 0.138 -13.859 1 98.62 444 LYS B C 1
ATOM 10289 O O . LYS B 1 444 ? 9.039 1.242 -13.695 1 98.62 444 LYS B O 1
ATOM 10294 N N . LEU B 1 445 ? 9.305 -0.604 -14.852 1 98.75 445 LEU B N 1
ATOM 10295 C CA . LEU B 1 445 ? 8.164 -0.345 -15.727 1 98.75 445 LEU B CA 1
ATOM 10296 C C . LEU B 1 445 ? 7.066 -1.383 -15.516 1 98.75 445 LEU B C 1
ATOM 10298 O O . LEU B 1 445 ? 7.355 -2.566 -15.328 1 98.75 445 LEU B O 1
ATOM 10302 N N . ASP B 1 446 ? 5.84 -0.938 -15.508 1 97.5 446 ASP B N 1
ATOM 10303 C CA . ASP B 1 446 ? 4.73 -1.884 -15.422 1 97.5 446 ASP B CA 1
ATOM 10304 C C . ASP B 1 446 ? 4.496 -2.578 -16.766 1 97.5 446 ASP B C 1
ATOM 10306 O O . ASP B 1 446 ? 5.27 -2.391 -17.703 1 97.5 446 ASP B O 1
ATOM 10310 N N . GLU B 1 447 ? 3.5 -3.42 -16.844 1 94.81 447 GLU B N 1
ATOM 10311 C CA . GLU B 1 447 ? 3.25 -4.242 -18.016 1 94.81 447 GLU B CA 1
ATOM 10312 C C . GLU B 1 447 ? 2.904 -3.383 -19.234 1 94.81 447 GLU B C 1
ATOM 10314 O O . GLU B 1 447 ? 3.07 -3.816 -20.375 1 94.81 447 GLU B O 1
ATOM 10319 N N . ASN B 1 448 ? 2.467 -2.111 -18.984 1 95.56 448 ASN B N 1
ATOM 10320 C CA . ASN B 1 448 ? 2.084 -1.21 -20.062 1 95.56 448 ASN B CA 1
ATOM 10321 C C . ASN B 1 448 ? 3.232 -0.284 -20.453 1 95.56 448 ASN B C 1
ATOM 10323 O O . ASN B 1 448 ? 3.07 0.583 -21.312 1 95.56 448 ASN B O 1
ATOM 10327 N N . GLY B 1 449 ? 4.32 -0.412 -19.797 1 96.94 449 GLY B N 1
ATOM 10328 C CA . GLY B 1 449 ? 5.496 0.373 -20.141 1 96.94 449 GLY B CA 1
ATOM 10329 C C . GLY B 1 449 ? 5.594 1.673 -19.375 1 96.94 449 GLY B C 1
ATOM 10330 O O . GLY B 1 449 ? 6.469 2.5 -19.641 1 96.94 449 GLY B O 1
ATOM 10331 N N . ASN B 1 450 ? 4.703 1.874 -18.422 1 97.44 450 ASN B N 1
ATOM 10332 C CA . ASN B 1 450 ? 4.77 3.076 -17.594 1 97.44 450 ASN B CA 1
ATOM 10333 C C . ASN B 1 450 ? 5.742 2.902 -16.438 1 97.44 450 ASN B C 1
ATOM 10335 O O . ASN B 1 450 ? 5.844 1.815 -15.859 1 97.44 450 ASN B O 1
ATOM 10339 N N . GLU B 1 451 ? 6.395 3.982 -16.078 1 98 451 GLU B N 1
ATOM 10340 C CA . GLU B 1 451 ? 7.301 3.947 -14.938 1 98 451 GLU B CA 1
ATOM 10341 C C . GLU B 1 451 ? 6.531 3.783 -13.625 1 98 451 GLU B C 1
ATOM 10343 O O . GLU B 1 451 ? 5.488 4.414 -13.43 1 98 451 GLU B O 1
ATOM 10348 N N . VAL B 1 452 ? 6.914 2.867 -12.805 1 98.38 452 VAL B N 1
ATOM 10349 C CA . VAL B 1 452 ? 6.375 2.662 -11.461 1 98.38 452 VAL B CA 1
ATOM 10350 C C . VAL B 1 452 ? 7.176 3.482 -10.453 1 98.38 452 VAL B C 1
ATOM 10352 O O . VAL B 1 452 ? 8.406 3.449 -10.461 1 98.38 452 VAL B O 1
ATOM 10355 N N . HIS B 1 453 ? 6.5 4.184 -9.578 1 97.56 453 HIS B N 1
ATOM 10356 C CA . HIS B 1 453 ? 7.176 5.105 -8.68 1 97.56 453 HIS B CA 1
ATOM 10357 C C . HIS B 1 453 ? 7.152 4.586 -7.242 1 97.56 453 HIS B C 1
ATOM 10359 O O . HIS B 1 453 ? 6.309 3.756 -6.895 1 97.56 453 HIS B O 1
ATOM 10365 N N . PHE B 1 454 ? 8.086 5.062 -6.43 1 97.44 454 PHE B N 1
ATOM 10366 C CA . PHE B 1 454 ? 8.273 4.691 -5.035 1 97.44 454 PHE B CA 1
ATOM 10367 C C . PHE B 1 454 ? 8.5 5.93 -4.172 1 97.44 454 PHE B C 1
ATOM 10369 O O . PHE B 1 454 ? 8.852 6.992 -4.684 1 97.44 454 PHE B O 1
ATOM 10376 N N . PRO B 1 455 ? 8.273 5.797 -2.844 1 96.62 455 PRO B N 1
ATOM 10377 C CA . PRO B 1 455 ? 8.672 6.898 -1.958 1 96.62 455 PRO B CA 1
ATOM 10378 C C . PRO B 1 455 ? 10.164 7.203 -2.029 1 96.62 455 PRO B C 1
ATOM 10380 O O . PRO B 1 455 ? 10.984 6.285 -2.109 1 96.62 455 PRO B O 1
ATOM 10383 N N . TRP B 1 456 ? 10.438 8.477 -2.021 1 95.56 456 TRP B N 1
ATOM 10384 C CA . TRP B 1 456 ? 11.844 8.867 -2.072 1 95.56 456 TRP B CA 1
ATOM 10385 C C . TRP B 1 456 ? 12.094 10.086 -1.187 1 95.56 456 TRP B C 1
ATOM 10387 O O . TRP B 1 456 ? 11.367 11.078 -1.255 1 95.56 456 TRP B O 1
ATOM 10397 N N . LEU B 1 457 ? 13.055 10.031 -0.316 1 92.88 457 LEU B N 1
ATOM 10398 C CA . LEU B 1 457 ? 13.555 11.102 0.543 1 92.88 457 LEU B CA 1
ATOM 10399 C C . LEU B 1 457 ? 12.453 11.633 1.448 1 92.88 457 LEU B C 1
ATOM 10401 O O . LEU B 1 457 ? 12.469 12.805 1.835 1 92.88 457 LEU B O 1
ATOM 10405 N N . THR B 1 458 ? 11.375 10.891 1.655 1 93.25 458 THR B N 1
ATOM 10406 C CA . THR B 1 458 ? 10.289 11.164 2.59 1 93.25 458 THR B CA 1
ATOM 10407 C C . THR B 1 458 ? 9.383 12.266 2.051 1 93.25 458 THR B C 1
ATOM 10409 O O . THR B 1 458 ? 8.273 12.469 2.553 1 93.25 458 THR B O 1
ATOM 10412 N N . ILE B 1 459 ? 9.844 13 0.947 1 93.38 459 ILE B N 1
ATOM 10413 C CA . ILE B 1 459 ? 9.047 14.148 0.526 1 93.38 459 ILE B CA 1
ATOM 10414 C C . ILE B 1 459 ? 8.695 14.016 -0.953 1 93.38 459 ILE B C 1
ATOM 10416 O O . ILE B 1 459 ? 7.988 14.859 -1.507 1 93.38 459 ILE B O 1
ATOM 10420 N N . ILE B 1 460 ? 9.242 13 -1.619 1 95 460 ILE B N 1
ATOM 10421 C CA . ILE B 1 460 ? 9 12.812 -3.045 1 95 460 ILE B CA 1
ATOM 10422 C C . ILE B 1 460 ? 8.203 11.531 -3.268 1 95 460 ILE B C 1
ATOM 10424 O O . ILE B 1 460 ? 8.516 10.484 -2.693 1 95 460 ILE B O 1
ATOM 10428 N N . GLU B 1 461 ? 7.215 11.539 -4.152 1 94.75 461 GLU B N 1
ATOM 10429 C CA . GLU B 1 461 ? 6.32 10.398 -4.336 1 94.75 461 GLU B CA 1
ATOM 10430 C C . GLU B 1 461 ? 6.609 9.68 -5.648 1 94.75 461 GLU B C 1
ATOM 10432 O O . GLU B 1 461 ? 6.004 8.648 -5.941 1 94.75 461 GLU B O 1
ATOM 10437 N N . ASP B 1 462 ? 7.539 10.203 -6.438 1 95.25 462 ASP B N 1
ATOM 10438 C CA . ASP B 1 462 ? 7.801 9.609 -7.746 1 95.25 462 ASP B CA 1
ATOM 10439 C C . ASP B 1 462 ? 9.266 9.188 -7.875 1 95.25 462 ASP B C 1
ATOM 10441 O O . ASP B 1 462 ? 9.906 9.477 -8.891 1 95.25 462 ASP B O 1
ATOM 10445 N N . GLY B 1 463 ? 9.773 8.586 -6.793 1 96.5 463 GLY B N 1
ATOM 10446 C CA . GLY B 1 463 ? 11.141 8.094 -6.809 1 96.5 463 GLY B CA 1
ATOM 10447 C C . GLY B 1 463 ? 11.305 6.781 -7.559 1 96.5 463 GLY B C 1
ATOM 10448 O O . GLY B 1 463 ? 10.312 6.094 -7.832 1 96.5 463 GLY B O 1
ATOM 10449 N N . PRO B 1 464 ? 12.484 6.465 -8 1 97.38 464 PRO B N 1
ATOM 10450 C CA . PRO B 1 464 ? 12.773 5.207 -8.695 1 97.38 464 PRO B CA 1
ATOM 10451 C C . PRO B 1 464 ? 13.047 4.051 -7.73 1 97.38 464 PRO B C 1
ATOM 10453 O O . PRO B 1 464 ? 12.805 4.18 -6.527 1 97.38 464 PRO B O 1
ATOM 10456 N N . VAL B 1 465 ? 13.539 2.922 -8.234 1 98 465 VAL B N 1
ATOM 10457 C CA . VAL B 1 465 ? 13.82 1.724 -7.453 1 98 465 VAL B CA 1
ATOM 10458 C C . VAL B 1 465 ? 15.086 1.936 -6.625 1 98 465 VAL B C 1
ATOM 10460 O O . VAL B 1 465 ? 15.133 1.584 -5.445 1 98 465 VAL B O 1
ATOM 10463 N N . ALA B 1 466 ? 16.141 2.547 -7.254 1 97.56 466 ALA B N 1
ATOM 10464 C CA . ALA B 1 466 ? 17.422 2.707 -6.559 1 97.56 466 ALA B CA 1
ATOM 10465 C C . ALA B 1 466 ? 18.328 3.689 -7.293 1 97.56 466 ALA B C 1
ATOM 10467 O O . ALA B 1 466 ? 18.031 4.086 -8.422 1 97.56 466 ALA B O 1
ATOM 10468 N N . PHE B 1 467 ? 19.422 4.02 -6.621 1 97.69 467 PHE B N 1
ATOM 10469 C CA . PHE B 1 467 ? 20.438 4.922 -7.16 1 97.69 467 PHE B CA 1
ATOM 10470 C C . PHE B 1 467 ? 21.828 4.332 -6.984 1 97.69 467 PHE B C 1
ATOM 10472 O O . PHE B 1 467 ? 22.047 3.465 -6.137 1 97.69 467 PHE B O 1
ATOM 10479 N N . GLY B 1 468 ? 22.75 4.824 -7.785 1 97.75 468 GLY B N 1
ATOM 10480 C CA . GLY B 1 468 ? 24.188 4.66 -7.652 1 97.75 468 GLY B CA 1
ATOM 10481 C C . GLY B 1 468 ? 24.984 5.832 -8.195 1 97.75 468 GLY B C 1
ATOM 10482 O O . GLY B 1 468 ? 24.531 6.512 -9.125 1 97.75 468 GLY B O 1
ATOM 10483 N N . TYR B 1 469 ? 26.188 6.055 -7.633 1 98.06 469 TYR B N 1
ATOM 10484 C CA . TYR B 1 469 ? 27.031 7.172 -8.016 1 98.06 469 TYR B CA 1
ATOM 10485 C C . TYR B 1 469 ? 28.5 6.77 -8 1 98.06 469 TYR B C 1
ATOM 10487 O O . TYR B 1 469 ? 28.938 6.031 -7.109 1 98.06 469 TYR B O 1
ATOM 10495 N N . LEU B 1 470 ? 29.219 7.297 -8.969 1 98.75 470 LEU B N 1
ATOM 10496 C CA . LEU B 1 470 ? 30.672 7.129 -8.867 1 98.75 470 LEU B CA 1
ATOM 10497 C C . LEU B 1 470 ? 31.391 8.094 -9.789 1 98.75 470 LEU B C 1
ATOM 10499 O O . LEU B 1 470 ? 31.062 8.195 -10.977 1 98.75 470 LEU B O 1
ATOM 10503 N N . ARG B 1 471 ? 32.344 8.828 -9.273 1 98.44 471 ARG B N 1
ATOM 10504 C CA . ARG B 1 471 ? 33.344 9.523 -10.062 1 98.44 471 ARG B CA 1
ATOM 10505 C C . ARG B 1 471 ? 34.469 8.578 -10.461 1 98.44 471 ARG B C 1
ATOM 10507 O O . ARG B 1 471 ? 35.156 8 -9.594 1 98.44 471 ARG B O 1
ATOM 10514 N N . ALA B 1 472 ? 34.719 8.438 -11.734 1 98.75 472 ALA B N 1
ATOM 10515 C CA . ALA B 1 472 ? 35.656 7.418 -12.242 1 98.75 472 ALA B CA 1
ATOM 10516 C C . ALA B 1 472 ? 37.031 7.551 -11.602 1 98.75 472 ALA B C 1
ATOM 10518 O O . ALA B 1 472 ? 37.688 6.543 -11.297 1 98.75 472 ALA B O 1
ATOM 10519 N N . SER B 1 473 ? 37.5 8.781 -11.398 1 98.56 473 SER B N 1
ATOM 10520 C CA . SER B 1 473 ? 38.812 8.977 -10.812 1 98.56 473 SER B CA 1
ATOM 10521 C C . SER B 1 473 ? 38.875 8.492 -9.367 1 98.56 473 SER B C 1
ATOM 10523 O O . SER B 1 473 ? 39.938 8.312 -8.797 1 98.56 473 SER B O 1
ATOM 10525 N N . ARG B 1 474 ? 37.719 8.289 -8.711 1 98.44 474 ARG B N 1
ATOM 10526 C CA . ARG B 1 474 ? 37.594 7.852 -7.324 1 98.44 474 ARG B CA 1
ATOM 10527 C C . ARG B 1 474 ? 37.312 6.355 -7.25 1 98.44 474 ARG B C 1
ATOM 10529 O O . ARG B 1 474 ? 36.812 5.867 -6.234 1 98.44 474 ARG B O 1
ATOM 10536 N N . ARG B 1 475 ? 37.688 5.57 -8.195 1 98.56 475 ARG B N 1
ATOM 10537 C CA . ARG B 1 475 ? 37.281 4.176 -8.375 1 98.56 475 ARG B CA 1
ATOM 10538 C C . ARG B 1 475 ? 38.094 3.26 -7.449 1 98.56 475 ARG B C 1
ATOM 10540 O O . ARG B 1 475 ? 37.719 2.09 -7.273 1 98.56 475 ARG B O 1
ATOM 10547 N N . GLU B 1 476 ? 39.094 3.729 -6.723 1 98.25 476 GLU B N 1
ATOM 10548 C CA . GLU B 1 476 ? 39.875 2.875 -5.848 1 98.25 476 GLU B CA 1
ATOM 10549 C C . GLU B 1 476 ? 39.062 2.359 -4.676 1 98.25 476 GLU B C 1
ATOM 10551 O O . GLU B 1 476 ? 38.375 3.137 -3.996 1 98.25 476 GLU B O 1
ATOM 10556 N N . VAL B 1 477 ? 39.156 1.029 -4.453 1 97.56 477 VAL B N 1
ATOM 10557 C CA . VAL B 1 477 ? 38.375 0.423 -3.396 1 97.56 477 VAL B CA 1
ATOM 10558 C C . VAL B 1 477 ? 39.25 0.01 -2.232 1 97.56 477 VAL B C 1
ATOM 10560 O O . VAL B 1 477 ? 40.438 -0.266 -2.422 1 97.56 477 VAL B O 1
ATOM 10563 N N . ASP B 1 478 ? 38.719 0.084 -1.052 1 97.12 478 ASP B N 1
ATOM 10564 C CA . ASP B 1 478 ? 39.281 -0.582 0.11 1 97.12 478 ASP B CA 1
ATOM 10565 C C . ASP B 1 478 ? 38.938 -2.07 0.115 1 97.12 478 ASP B C 1
ATOM 10567 O O . ASP B 1 478 ? 37.844 -2.459 0.451 1 97.12 478 ASP B O 1
ATOM 10571 N N . GLU B 1 479 ? 39.875 -2.906 -0.119 1 96 479 GLU B N 1
ATOM 10572 C CA . GLU B 1 479 ? 39.625 -4.332 -0.336 1 96 479 GLU B CA 1
ATOM 10573 C C . GLU B 1 479 ? 39.188 -5.016 0.949 1 96 479 GLU B C 1
ATOM 10575 O O . GLU B 1 479 ? 38.438 -6 0.903 1 96 479 GLU B O 1
ATOM 10580 N N . ILE B 1 480 ? 39.594 -4.504 2.008 1 95.38 480 ILE B N 1
ATOM 10581 C CA . ILE B 1 480 ? 39.281 -5.113 3.291 1 95.38 480 ILE B CA 1
ATOM 10582 C C . ILE B 1 480 ? 37.812 -4.836 3.635 1 95.38 480 ILE B C 1
ATOM 10584 O O . ILE B 1 480 ? 37.094 -5.719 4.121 1 95.38 480 ILE B O 1
ATOM 10588 N N . LYS B 1 481 ? 37.375 -3.654 3.375 1 95.25 481 LYS B N 1
ATOM 10589 C CA . LYS B 1 481 ? 36.031 -3.242 3.754 1 95.25 481 LYS B CA 1
ATOM 10590 C C . LYS B 1 481 ? 35 -3.607 2.672 1 95.25 481 LYS B C 1
ATOM 10592 O O . LYS B 1 481 ? 33.812 -3.633 2.924 1 95.25 481 LYS B O 1
ATOM 10597 N N . SER B 1 482 ? 35.5 -3.902 1.514 1 96.88 482 SER B N 1
ATOM 10598 C CA . SER B 1 482 ? 34.594 -4.199 0.395 1 96.88 482 SER B CA 1
ATOM 10599 C C . SER B 1 482 ? 34.094 -5.633 0.455 1 96.88 482 SER B C 1
ATOM 10601 O O . SER B 1 482 ? 34.781 -6.512 1.005 1 96.88 482 SER B O 1
ATOM 10603 N N . THR B 1 483 ? 32.875 -5.84 0.028 1 94.88 483 THR B N 1
ATOM 10604 C CA . THR B 1 483 ? 32.344 -7.16 -0.292 1 94.88 483 THR B CA 1
ATOM 10605 C C . THR B 1 483 ? 32.031 -7.273 -1.782 1 94.88 483 THR B C 1
ATOM 10607 O O . THR B 1 483 ? 32.156 -6.293 -2.518 1 94.88 483 THR B O 1
ATOM 10610 N N . ASP B 1 484 ? 31.719 -8.414 -2.178 1 95.06 484 ASP B N 1
ATOM 10611 C CA . ASP B 1 484 ? 31.422 -8.641 -3.588 1 95.06 484 ASP B CA 1
ATOM 10612 C C . ASP B 1 484 ? 30.219 -7.801 -4.027 1 95.06 484 ASP B C 1
ATOM 10614 O O . ASP B 1 484 ? 30.125 -7.418 -5.195 1 95.06 484 ASP B O 1
ATOM 10618 N N . PHE B 1 485 ? 29.391 -7.527 -3.074 1 94.75 485 PHE B N 1
ATOM 10619 C CA . PHE B 1 485 ? 28.156 -6.883 -3.48 1 94.75 485 PHE B CA 1
ATOM 10620 C C . PHE B 1 485 ? 28.109 -5.438 -2.994 1 94.75 485 PHE B C 1
ATOM 10622 O O . PHE B 1 485 ? 27.203 -4.68 -3.355 1 94.75 485 PHE B O 1
ATOM 10629 N N . GLN B 1 486 ? 29.062 -5.016 -2.238 1 96.19 486 GLN B N 1
ATOM 10630 C CA . GLN B 1 486 ? 29.125 -3.633 -1.773 1 96.19 486 GLN B CA 1
ATOM 10631 C C . GLN B 1 486 ? 30.562 -3.105 -1.824 1 96.19 486 GLN B C 1
ATOM 10633 O O . GLN B 1 486 ? 31.281 -3.162 -0.828 1 96.19 486 GLN B O 1
ATOM 10638 N N . PRO B 1 487 ? 30.953 -2.529 -2.934 1 97.75 487 PRO B N 1
ATOM 10639 C CA . PRO B 1 487 ? 32.281 -1.892 -2.982 1 97.75 487 PRO B CA 1
ATOM 10640 C C . PRO B 1 487 ? 32.375 -0.697 -2.037 1 97.75 487 PRO B C 1
ATOM 10642 O O . PRO B 1 487 ? 31.453 0.112 -1.945 1 97.75 487 PRO B O 1
ATOM 10645 N N . TYR B 1 488 ? 33.438 -0.633 -1.334 1 97.56 488 TYR B N 1
ATOM 10646 C CA . TYR B 1 488 ? 33.75 0.481 -0.449 1 97.56 488 TYR B CA 1
ATOM 10647 C C . TYR B 1 488 ? 34.906 1.296 -1.002 1 97.56 488 TYR B C 1
ATOM 10649 O O . TYR B 1 488 ? 36.062 0.872 -0.926 1 97.56 488 TYR B O 1
ATOM 10657 N N . HIS B 1 489 ? 34.656 2.428 -1.513 1 98.31 489 HIS B N 1
ATOM 10658 C CA . HIS B 1 489 ? 35.688 3.252 -2.135 1 98.31 489 HIS B CA 1
ATOM 10659 C C . HIS B 1 489 ? 36.469 4.023 -1.088 1 98.31 489 HIS B C 1
ATOM 10661 O O . HIS B 1 489 ? 35.906 4.57 -0.143 1 98.31 489 HIS B O 1
ATOM 10667 N N . SER B 1 490 ? 37.781 4.184 -1.288 1 97.69 490 SER B N 1
ATOM 10668 C CA . SER B 1 490 ? 38.656 4.777 -0.292 1 97.69 490 SER B CA 1
ATOM 10669 C C . SER B 1 490 ? 38.562 6.301 -0.314 1 97.69 490 SER B C 1
ATOM 10671 O O . SER B 1 490 ? 38.75 6.953 0.717 1 97.69 490 SER B O 1
ATOM 10673 N N . HIS B 1 491 ? 38.375 6.898 -1.487 1 98.12 491 HIS B N 1
ATOM 10674 C CA . HIS B 1 491 ? 38.281 8.336 -1.712 1 98.12 491 HIS B CA 1
ATOM 10675 C C . HIS B 1 491 ? 39.5 9.062 -1.143 1 98.12 491 HIS B C 1
ATOM 10677 O O . HIS B 1 491 ? 39.344 10.086 -0.466 1 98.12 491 HIS B O 1
ATOM 10683 N N . GLN B 1 492 ? 40.75 8.523 -1.442 1 97.62 492 GLN B N 1
ATOM 10684 C CA . GLN B 1 492 ? 41.969 9.094 -0.906 1 97.62 492 GLN B CA 1
ATOM 10685 C C . GLN B 1 492 ? 42.75 9.852 -1.981 1 97.62 492 GLN B C 1
ATOM 10687 O O . GLN B 1 492 ? 43.625 10.664 -1.67 1 97.62 492 GLN B O 1
ATOM 10692 N N . ARG B 1 493 ? 42.438 9.602 -3.229 1 97.56 493 ARG B N 1
ATOM 10693 C CA . ARG B 1 493 ? 43.125 10.25 -4.348 1 97.56 493 ARG B CA 1
ATOM 10694 C C . ARG B 1 493 ? 42.312 10.102 -5.633 1 97.56 493 ARG B C 1
ATOM 10696 O O . ARG B 1 493 ? 41.375 9.328 -5.688 1 97.56 493 ARG B O 1
ATOM 10703 N N . ASP B 1 494 ? 42.719 10.906 -6.672 1 98 494 ASP B N 1
ATOM 10704 C CA . ASP B 1 494 ? 42.094 10.82 -7.992 1 98 494 ASP B CA 1
ATOM 10705 C C . ASP B 1 494 ? 42.969 10.008 -8.945 1 98 494 ASP B C 1
ATOM 10707 O O . ASP B 1 494 ? 44.188 10.266 -9.062 1 98 494 ASP B O 1
ATOM 10711 N N . LEU B 1 495 ? 42.375 9 -9.555 1 98.31 495 LEU B N 1
ATOM 10712 C CA . LEU B 1 495 ? 42.969 8.281 -10.664 1 98.31 495 LEU B CA 1
ATOM 10713 C C . LEU B 1 495 ? 42.375 8.742 -11.992 1 98.31 495 LEU B C 1
ATOM 10715 O O . LEU B 1 495 ? 41.469 8.109 -12.523 1 98.31 495 LEU B O 1
ATOM 10719 N N . LEU B 1 496 ? 42.969 9.742 -12.555 1 98.38 496 LEU B N 1
ATOM 10720 C CA . LEU B 1 496 ? 42.406 10.336 -13.773 1 98.38 496 LEU B CA 1
ATOM 10721 C C . LEU B 1 496 ? 42.531 9.375 -14.953 1 98.38 496 LEU B C 1
ATOM 10723 O O . LEU B 1 496 ? 43.344 8.438 -14.906 1 98.38 496 LEU B O 1
ATOM 10727 N N . LEU B 1 497 ? 41.75 9.625 -15.977 1 98.19 497 LEU B N 1
ATOM 10728 C CA . LEU B 1 497 ? 41.75 8.789 -17.172 1 98.19 497 LEU B CA 1
ATOM 10729 C C . LEU B 1 497 ? 42.656 9.367 -18.25 1 98.19 497 LEU B C 1
ATOM 10731 O O . LEU B 1 497 ? 42.656 10.578 -18.484 1 98.19 497 LEU B O 1
ATOM 10735 N N . GLU B 1 498 ? 43.375 8.484 -18.891 1 97.56 498 GLU B N 1
ATOM 10736 C CA . GLU B 1 498 ? 44.125 8.867 -20.094 1 97.56 498 GLU B CA 1
ATOM 10737 C C . GLU B 1 498 ? 43.25 8.68 -21.344 1 97.56 498 GLU B C 1
ATOM 10739 O O . GLU B 1 498 ? 42.281 7.922 -21.344 1 97.56 498 GLU B O 1
ATOM 10744 N N . PRO B 1 499 ? 43.688 9.438 -22.391 1 96.75 499 PRO B N 1
ATOM 10745 C CA . PRO B 1 499 ? 42.938 9.219 -23.641 1 96.75 499 PRO B CA 1
ATOM 10746 C C . PRO B 1 499 ? 42.969 7.754 -24.078 1 96.75 499 PRO B C 1
ATOM 10748 O O . PRO B 1 499 ? 44.031 7.129 -24.109 1 96.75 499 PRO B O 1
ATOM 10751 N N . LYS B 1 500 ? 41.812 7.172 -24.328 1 97 500 LYS B N 1
ATOM 10752 C CA . LYS B 1 500 ? 41.625 5.832 -24.875 1 97 500 LYS B CA 1
ATOM 10753 C C . LYS B 1 500 ? 41.844 4.766 -23.797 1 97 500 LYS B C 1
ATOM 10755 O O . LYS B 1 500 ? 41.875 3.57 -24.109 1 97 500 LYS B O 1
ATOM 10760 N N . GLN B 1 501 ? 42 5.246 -22.609 1 98.19 501 GLN B N 1
ATOM 10761 C CA . GLN B 1 501 ? 42.156 4.273 -21.531 1 98.19 501 GLN B CA 1
ATOM 10762 C C . GLN B 1 501 ? 40.812 3.717 -21.109 1 98.19 501 GLN B C 1
ATOM 10764 O O . GLN B 1 501 ? 39.875 4.477 -20.812 1 98.19 501 GLN B O 1
ATOM 10769 N N . ILE B 1 502 ? 40.656 2.42 -21.156 1 98.62 502 ILE B N 1
ATOM 10770 C CA . ILE B 1 502 ? 39.469 1.731 -20.672 1 98.62 502 ILE B CA 1
ATOM 10771 C C . ILE B 1 502 ? 39.75 1.153 -19.281 1 98.62 502 ILE B C 1
ATOM 10773 O O . ILE B 1 502 ? 40.688 0.392 -19.094 1 98.62 502 ILE B O 1
ATOM 10777 N N . VAL B 1 503 ? 38.969 1.521 -18.266 1 98.62 503 VAL B N 1
ATOM 10778 C CA . VAL B 1 503 ? 39.188 1.047 -16.891 1 98.62 503 VAL B CA 1
ATOM 10779 C C . VAL B 1 503 ? 37.906 0.443 -16.344 1 98.62 503 VAL B C 1
ATOM 10781 O O . VAL B 1 503 ? 36.812 0.844 -16.734 1 98.62 503 VAL B O 1
ATOM 10784 N N . PRO B 1 504 ? 38.031 -0.534 -15.43 1 98.44 504 PRO B N 1
ATOM 10785 C CA . PRO B 1 504 ? 36.844 -1.024 -14.719 1 98.44 504 PRO B CA 1
ATOM 10786 C C . PRO B 1 504 ? 36.438 -0.115 -13.562 1 98.44 504 PRO B C 1
ATOM 10788 O O . PRO B 1 504 ? 37.281 0.46 -12.883 1 98.44 504 PRO B O 1
ATOM 10791 N N . VAL B 1 505 ? 35.188 0.039 -13.328 1 98.69 505 VAL B N 1
ATOM 10792 C CA . VAL B 1 505 ? 34.625 0.697 -12.148 1 98.69 505 VAL B CA 1
ATOM 10793 C C . VAL B 1 505 ? 33.562 -0.189 -11.516 1 98.69 505 VAL B C 1
ATOM 10795 O O . VAL B 1 505 ? 32.781 -0.836 -12.227 1 98.69 505 VAL B O 1
ATOM 10798 N N . ASP B 1 506 ? 33.594 -0.329 -10.203 1 98.56 506 ASP B N 1
ATOM 10799 C CA . ASP B 1 506 ? 32.531 -0.974 -9.422 1 98.56 506 ASP B CA 1
ATOM 10800 C C . ASP B 1 506 ? 31.688 0.061 -8.695 1 98.56 506 ASP B C 1
ATOM 10802 O O . ASP B 1 506 ? 32.156 0.725 -7.77 1 98.56 506 ASP B O 1
ATOM 10806 N N . ILE B 1 507 ? 30.453 0.165 -9.062 1 98.62 507 ILE B N 1
ATOM 10807 C CA . ILE B 1 507 ? 29.547 1.177 -8.523 1 98.62 507 ILE B CA 1
ATOM 10808 C C . ILE B 1 507 ? 28.562 0.525 -7.559 1 98.62 507 ILE B C 1
ATOM 10810 O O . ILE B 1 507 ? 27.828 -0.396 -7.934 1 98.62 507 ILE B O 1
ATOM 10814 N N . GLU B 1 508 ? 28.547 0.999 -6.348 1 97.88 508 GLU B N 1
ATOM 10815 C CA . GLU B 1 508 ? 27.547 0.544 -5.395 1 97.88 508 GLU B CA 1
ATOM 10816 C C . GLU B 1 508 ? 26.141 1.008 -5.805 1 97.88 508 GLU B C 1
ATOM 10818 O O . GLU B 1 508 ? 25.938 2.191 -6.07 1 97.88 508 GLU B O 1
ATOM 10823 N N . ILE B 1 509 ? 25.266 0.102 -5.941 1 97.81 509 ILE B N 1
ATOM 10824 C CA . ILE B 1 509 ? 23.859 0.451 -5.984 1 97.81 509 ILE B CA 1
ATOM 10825 C C . ILE B 1 509 ? 23.266 0.374 -4.582 1 97.81 509 ILE B C 1
ATOM 10827 O O . ILE B 1 509 ? 23.297 -0.677 -3.939 1 97.81 509 ILE B O 1
ATOM 10831 N N . LEU B 1 510 ? 22.719 1.459 -4.102 1 96.56 510 LEU B N 1
ATOM 10832 C CA . LEU B 1 510 ? 22.25 1.583 -2.727 1 96.56 510 LEU B CA 1
ATOM 10833 C C . LEU B 1 510 ? 21.156 0.558 -2.436 1 96.56 510 LEU B C 1
ATOM 10835 O O . LEU B 1 510 ? 20.391 0.185 -3.332 1 96.56 510 LEU B O 1
ATOM 10839 N N . PRO B 1 511 ? 21.125 0.066 -1.204 1 96.75 511 PRO B N 1
ATOM 10840 C CA . PRO B 1 511 ? 20.203 -1.022 -0.875 1 96.75 511 PRO B CA 1
ATOM 10841 C C . PRO B 1 511 ? 18.75 -0.661 -1.143 1 96.75 511 PRO B C 1
ATOM 10843 O O . PRO B 1 511 ? 18.328 0.474 -0.89 1 96.75 511 PRO B O 1
ATOM 10846 N N . THR B 1 512 ? 18.016 -1.582 -1.636 1 97.19 512 THR B N 1
ATOM 10847 C CA . THR B 1 512 ? 16.609 -1.427 -1.986 1 97.19 512 THR B CA 1
ATOM 10848 C C . THR B 1 512 ? 15.898 -2.777 -1.981 1 97.19 512 THR B C 1
ATOM 10850 O O . THR B 1 512 ? 16.453 -3.777 -1.523 1 97.19 512 THR B O 1
ATOM 10853 N N . ALA B 1 513 ? 14.617 -2.779 -2.271 1 98.19 513 ALA B N 1
ATOM 10854 C CA . ALA B 1 513 ? 13.789 -3.967 -2.482 1 98.19 513 ALA B CA 1
ATOM 10855 C C . ALA B 1 513 ? 12.742 -3.723 -3.566 1 98.19 513 ALA B C 1
ATOM 10857 O O . ALA B 1 513 ? 12.125 -2.656 -3.609 1 98.19 513 ALA B O 1
ATOM 10858 N N . CYS B 1 514 ? 12.602 -4.703 -4.379 1 98.5 514 CYS B N 1
ATOM 10859 C CA . CYS B 1 514 ? 11.594 -4.523 -5.422 1 98.5 514 CYS B CA 1
ATOM 10860 C C . CYS B 1 514 ? 11.156 -5.871 -5.984 1 98.5 514 CYS B C 1
ATOM 10862 O O . CYS B 1 514 ? 11.984 -6.727 -6.289 1 98.5 514 CYS B O 1
ATOM 10864 N N . ARG B 1 515 ? 9.914 -5.996 -6.105 1 97.94 515 ARG B N 1
ATOM 10865 C CA . ARG B 1 515 ? 9.305 -7.141 -6.77 1 97.94 515 ARG B CA 1
ATOM 10866 C C . ARG B 1 515 ? 8.859 -6.785 -8.18 1 97.94 515 ARG B C 1
ATOM 10868 O O . ARG B 1 515 ? 8.297 -5.711 -8.406 1 97.94 515 ARG B O 1
ATOM 10875 N N . PHE B 1 516 ? 9.078 -7.672 -9.109 1 98.06 516 PHE B N 1
ATOM 10876 C CA . PHE B 1 516 ? 8.57 -7.574 -10.477 1 98.06 516 PHE B CA 1
ATOM 10877 C C . PHE B 1 516 ? 7.582 -8.695 -10.766 1 98.06 516 PHE B C 1
ATOM 10879 O O . PHE B 1 516 ? 7.879 -9.867 -10.531 1 98.06 516 PHE B O 1
ATOM 10886 N N . ARG B 1 517 ? 6.418 -8.312 -11.188 1 96.69 517 ARG B N 1
ATOM 10887 C CA . ARG B 1 517 ? 5.426 -9.273 -11.656 1 96.69 517 ARG B CA 1
ATOM 10888 C C . ARG B 1 517 ? 5.66 -9.617 -13.125 1 96.69 517 ARG B C 1
ATOM 10890 O O . ARG B 1 517 ? 6.379 -8.914 -13.828 1 96.69 517 ARG B O 1
ATOM 10897 N N . PRO B 1 518 ? 5.074 -10.766 -13.562 1 95.19 518 PRO B N 1
ATOM 10898 C CA . PRO B 1 518 ? 5.195 -11.07 -14.992 1 95.19 518 PRO B CA 1
ATOM 10899 C C . PRO B 1 518 ? 4.742 -9.914 -15.875 1 95.19 518 PRO B C 1
ATOM 10901 O O . PRO B 1 518 ? 3.678 -9.336 -15.648 1 95.19 518 PRO B O 1
ATOM 10904 N N . GLY B 1 519 ? 5.609 -9.609 -16.828 1 95.75 519 GLY B N 1
ATOM 10905 C CA . GLY B 1 519 ? 5.281 -8.539 -17.766 1 95.75 519 GLY B CA 1
ATOM 10906 C C . GLY B 1 519 ? 5.961 -7.23 -17.438 1 95.75 519 GLY B C 1
ATOM 10907 O O . GLY B 1 519 ? 6.023 -6.328 -18.266 1 95.75 519 GLY B O 1
ATOM 10908 N N . GLU B 1 520 ? 6.508 -7.137 -16.219 1 97.81 520 GLU B N 1
ATOM 10909 C CA . GLU B 1 520 ? 7.184 -5.906 -15.812 1 97.81 520 GLU B CA 1
ATOM 10910 C C . GLU B 1 520 ? 8.656 -5.926 -16.219 1 97.81 520 GLU B C 1
ATOM 10912 O O . GLU B 1 520 ? 9.18 -6.969 -16.609 1 97.81 520 GLU B O 1
ATOM 10917 N N . THR B 1 521 ? 9.266 -4.75 -16.203 1 98.62 521 THR B N 1
ATOM 10918 C CA . THR B 1 521 ? 10.609 -4.59 -16.75 1 98.62 521 THR B CA 1
ATOM 10919 C C . THR B 1 521 ? 11.5 -3.826 -15.766 1 98.62 521 THR B C 1
ATOM 10921 O O . THR B 1 521 ? 11.055 -2.85 -15.148 1 98.62 521 THR B O 1
ATOM 10924 N N . LEU B 1 522 ? 12.68 -4.324 -15.531 1 98.81 522 LEU B N 1
ATOM 10925 C CA . LEU B 1 522 ? 13.727 -3.578 -14.844 1 98.81 522 LEU B CA 1
ATOM 10926 C C . LEU B 1 522 ? 14.602 -2.83 -15.836 1 98.81 522 LEU B C 1
ATOM 10928 O O . LEU B 1 522 ? 15.055 -3.404 -16.828 1 98.81 522 LEU B O 1
ATOM 10932 N N . GLN B 1 523 ? 14.875 -1.565 -15.594 1 98.81 523 GLN B N 1
ATOM 10933 C CA . GLN B 1 523 ? 15.789 -0.767 -16.391 1 98.81 523 GLN B CA 1
ATOM 10934 C C . GLN B 1 523 ? 16.953 -0.249 -15.547 1 98.81 523 GLN B C 1
ATOM 10936 O O . GLN B 1 523 ? 16.766 0.122 -14.391 1 98.81 523 GLN B O 1
ATOM 10941 N N . VAL B 1 524 ? 18.094 -0.284 -16.109 1 98.75 524 VAL B N 1
ATOM 10942 C CA . VAL B 1 524 ? 19.25 0.406 -15.555 1 98.75 524 VAL B CA 1
ATOM 10943 C C . VAL B 1 524 ? 19.609 1.595 -16.438 1 98.75 524 VAL B C 1
ATOM 10945 O O . VAL B 1 524 ? 19.969 1.421 -17.609 1 98.75 524 VAL B O 1
ATOM 10948 N N . HIS B 1 525 ? 19.469 2.748 -15.938 1 98.62 525 HIS B N 1
ATOM 10949 C CA . HIS B 1 525 ? 19.844 3.975 -16.625 1 98.62 525 HIS B CA 1
ATOM 10950 C C . HIS B 1 525 ? 21.234 4.445 -16.203 1 98.62 525 HIS B C 1
ATOM 10952 O O . HIS B 1 525 ? 21.516 4.551 -15 1 98.62 525 HIS B O 1
ATOM 10958 N N . ILE B 1 526 ? 22.078 4.625 -17.125 1 98.81 526 ILE B N 1
ATOM 10959 C CA . ILE B 1 526 ? 23.406 5.168 -16.922 1 98.81 526 ILE B CA 1
ATOM 10960 C C . ILE B 1 526 ? 23.516 6.539 -17.578 1 98.81 526 ILE B C 1
ATOM 10962 O O . ILE B 1 526 ? 23.266 6.684 -18.766 1 98.81 526 ILE B O 1
ATOM 10966 N N . SER B 1 527 ? 23.844 7.523 -16.781 1 98.44 527 SER B N 1
ATOM 10967 C CA . SER B 1 527 ? 23.859 8.891 -17.297 1 98.44 527 SER B CA 1
ATOM 10968 C C . SER B 1 527 ? 24.922 9.727 -16.594 1 98.44 527 SER B C 1
ATOM 10970 O O . SER B 1 527 ? 25.703 9.211 -15.797 1 98.44 527 SER B O 1
ATOM 10972 N N . GLY B 1 528 ? 25.016 10.992 -17.016 1 98 528 GLY B N 1
ATOM 10973 C CA . GLY B 1 528 ? 25.938 11.93 -16.391 1 98 528 GLY B CA 1
ATOM 10974 C C . GLY B 1 528 ? 25.234 12.969 -15.539 1 98 528 GLY B C 1
ATOM 10975 O O . GLY B 1 528 ? 25.828 14 -15.211 1 98 528 GLY B O 1
ATOM 10976 N N . HIS B 1 529 ? 23.938 12.711 -15.227 1 96.81 529 HIS B N 1
ATOM 10977 C CA . HIS B 1 529 ? 23.156 13.711 -14.516 1 96.81 529 HIS B CA 1
ATOM 10978 C C . HIS B 1 529 ? 22.203 13.07 -13.523 1 96.81 529 HIS B C 1
ATOM 10980 O O . HIS B 1 529 ? 21.906 11.875 -13.625 1 96.81 529 HIS B O 1
ATOM 10986 N N . ASP B 1 530 ? 21.656 13.875 -12.641 1 96.31 530 ASP B N 1
ATOM 10987 C CA . ASP B 1 530 ? 20.75 13.406 -11.594 1 96.31 530 ASP B CA 1
ATOM 10988 C C . ASP B 1 530 ? 19.391 13.039 -12.18 1 96.31 530 ASP B C 1
ATOM 10990 O O . ASP B 1 530 ? 19.016 13.516 -13.25 1 96.31 530 ASP B O 1
ATOM 10994 N N . TYR B 1 531 ? 18.688 12.203 -11.383 1 95.19 531 TYR B N 1
ATOM 10995 C CA . TYR B 1 531 ? 17.328 11.797 -11.68 1 95.19 531 TYR B CA 1
ATOM 10996 C C . TYR B 1 531 ? 16.344 12.953 -11.453 1 95.19 531 TYR B C 1
ATOM 10998 O O . TYR B 1 531 ? 16.328 13.555 -10.383 1 95.19 531 TYR B O 1
ATOM 11006 N N . GLY B 1 532 ? 15.547 13.234 -12.422 1 92.56 532 GLY B N 1
ATOM 11007 C CA . GLY B 1 532 ? 14.469 14.195 -12.289 1 92.56 532 GLY B CA 1
ATOM 11008 C C . GLY B 1 532 ? 14.953 15.625 -12.102 1 92.56 532 GLY B C 1
ATOM 11009 O O . GLY B 1 532 ? 16.156 15.867 -12.023 1 92.56 532 GLY B O 1
ATOM 11010 N N . ASN B 1 533 ? 14.008 16.578 -12.109 1 91.06 533 ASN B N 1
ATOM 11011 C CA . ASN B 1 533 ? 14.211 17.984 -11.836 1 91.06 533 ASN B CA 1
ATOM 11012 C C . ASN B 1 533 ? 13.344 18.469 -10.68 1 91.06 533 ASN B C 1
ATOM 11014 O O . ASN B 1 533 ? 12.148 18.188 -10.641 1 91.06 533 ASN B O 1
ATOM 11018 N N . TYR B 1 534 ? 13.969 19.094 -9.727 1 88.56 534 TYR B N 1
ATOM 11019 C CA . TYR B 1 534 ? 13.273 19.578 -8.539 1 88.56 534 TYR B CA 1
ATOM 11020 C C . TYR B 1 534 ? 13.703 21 -8.195 1 88.56 534 TYR B C 1
ATOM 11022 O O . TYR B 1 534 ? 14.82 21.406 -8.523 1 88.56 534 TYR B O 1
ATOM 11030 N N . PRO B 1 535 ? 12.812 21.703 -7.484 1 86.38 535 PRO B N 1
ATOM 11031 C CA . PRO B 1 535 ? 13.156 23.094 -7.133 1 86.38 535 PRO B CA 1
ATOM 11032 C C . PRO B 1 535 ? 14.398 23.172 -6.242 1 86.38 535 PRO B C 1
ATOM 11034 O O . PRO B 1 535 ? 14.602 22.328 -5.375 1 86.38 535 PRO B O 1
ATOM 11037 N N . THR B 1 536 ? 15.109 24.266 -6.398 1 86.31 536 THR B N 1
ATOM 11038 C CA . THR B 1 536 ? 16.391 24.438 -5.727 1 86.31 536 THR B CA 1
ATOM 11039 C C . THR B 1 536 ? 16.188 24.688 -4.23 1 86.31 536 THR B C 1
ATOM 11041 O O . THR B 1 536 ? 17.125 24.516 -3.439 1 86.31 536 THR B O 1
ATOM 11044 N N . ALA B 1 537 ? 14.977 25.047 -3.891 1 82.5 537 ALA B N 1
ATOM 11045 C CA . ALA B 1 537 ? 14.734 25.391 -2.492 1 82.5 537 ALA B CA 1
ATOM 11046 C C . ALA B 1 537 ? 14.367 24.141 -1.683 1 82.5 537 ALA B C 1
ATOM 11048 O O . ALA B 1 537 ? 14.344 24.188 -0.45 1 82.5 537 ALA B O 1
ATOM 11049 N N . VAL B 1 538 ? 14.211 23.047 -2.391 1 84.5 538 VAL B N 1
ATOM 11050 C CA . VAL B 1 538 ? 13.812 21.828 -1.688 1 84.5 538 VAL B CA 1
ATOM 11051 C C . VAL B 1 538 ? 15.055 21.062 -1.235 1 84.5 538 VAL B C 1
ATOM 11053 O O . VAL B 1 538 ? 16.047 21 -1.964 1 84.5 538 VAL B O 1
ATOM 11056 N N . THR B 1 539 ? 14.992 20.484 -0.087 1 87.5 539 THR B N 1
ATOM 11057 C CA . THR B 1 539 ? 16.125 19.781 0.505 1 87.5 539 THR B CA 1
ATOM 11058 C C . THR B 1 539 ? 16.281 18.391 -0.09 1 87.5 539 THR B C 1
ATOM 11060 O O . THR B 1 539 ? 16.047 17.391 0.595 1 87.5 539 THR B O 1
ATOM 11063 N N . ILE B 1 540 ? 16.734 18.359 -1.284 1 90.19 540 ILE B N 1
ATOM 11064 C CA . ILE B 1 540 ? 17.016 17.125 -2.01 1 90.19 540 ILE B CA 1
ATOM 11065 C C . ILE B 1 540 ? 18.484 17.094 -2.434 1 90.19 540 ILE B C 1
ATOM 11067 O O . ILE B 1 540 ? 19.031 18.109 -2.848 1 90.19 540 ILE B O 1
ATOM 11071 N N . ALA B 1 541 ? 19.062 15.984 -2.268 1 92.56 541 ALA B N 1
ATOM 11072 C CA . ALA B 1 541 ? 20.453 15.859 -2.686 1 92.56 541 ALA B CA 1
ATOM 11073 C C . ALA B 1 541 ? 20.578 15.922 -4.203 1 92.56 541 ALA B C 1
ATOM 11075 O O . ALA B 1 541 ? 19.891 15.195 -4.922 1 92.56 541 ALA B O 1
ATOM 11076 N N . ARG B 1 542 ? 21.406 16.844 -4.68 1 95.19 542 ARG B N 1
ATOM 11077 C CA . ARG B 1 542 ? 21.703 17.016 -6.098 1 95.19 542 ARG B CA 1
ATOM 11078 C C . ARG B 1 542 ? 23.203 17.078 -6.344 1 95.19 542 ARG B C 1
ATOM 11080 O O . ARG B 1 542 ? 23.984 17.266 -5.41 1 95.19 542 ARG B O 1
ATOM 11087 N N . HIS B 1 543 ? 23.578 16.906 -7.637 1 96.19 543 HIS B N 1
ATOM 11088 C CA . HIS B 1 543 ? 24.984 16.938 -8.07 1 96.19 543 HIS B CA 1
ATOM 11089 C C . HIS B 1 543 ? 25.141 17.75 -9.359 1 96.19 543 HIS B C 1
ATOM 11091 O O . HIS B 1 543 ? 25.469 17.172 -10.406 1 96.19 543 HIS B O 1
ATOM 11097 N N . SER B 1 544 ? 25.078 19.047 -9.188 1 93.5 544 SER B N 1
ATOM 11098 C CA . SER B 1 544 ? 25.109 19.891 -10.391 1 93.5 544 SER B CA 1
ATOM 11099 C C . SER B 1 544 ? 26.531 20.234 -10.789 1 93.5 544 SER B C 1
ATOM 11101 O O . SER B 1 544 ? 26.781 20.656 -11.922 1 93.5 544 SER B O 1
ATOM 11103 N N . ASP B 1 545 ? 27.5 20.078 -9.922 1 95 545 ASP B N 1
ATOM 11104 C CA . ASP B 1 545 ? 28.891 20.359 -10.203 1 95 545 ASP B CA 1
ATOM 11105 C C . ASP B 1 545 ? 29.641 19.109 -10.656 1 95 545 ASP B C 1
ATOM 11107 O O . ASP B 1 545 ? 30.547 18.641 -9.969 1 95 545 ASP B O 1
ATOM 11111 N N . THR B 1 546 ? 29.359 18.641 -11.844 1 97 546 THR B N 1
ATOM 11112 C CA . THR B 1 546 ? 29.938 17.406 -12.359 1 97 546 THR B CA 1
ATOM 11113 C C . THR B 1 546 ? 31.25 17.703 -13.094 1 97 546 THR B C 1
ATOM 11115 O O . THR B 1 546 ? 31.516 18.844 -13.477 1 97 546 THR B O 1
ATOM 11118 N N . ALA B 1 547 ? 32.031 16.703 -13.297 1 97.12 547 ALA B N 1
ATOM 11119 C CA . ALA B 1 547 ? 33.25 16.75 -14.094 1 97.12 547 ALA B CA 1
ATOM 11120 C C . ALA B 1 547 ? 32.969 16.359 -15.547 1 97.12 547 ALA B C 1
ATOM 11122 O O . ALA B 1 547 ? 33.906 16.219 -16.344 1 97.12 547 ALA B O 1
ATOM 11123 N N . ASN B 1 548 ? 31.812 16.203 -15.922 1 98.06 548 ASN B N 1
ATOM 11124 C CA . ASN B 1 548 ? 31.453 15.57 -17.188 1 98.06 548 ASN B CA 1
ATOM 11125 C C . ASN B 1 548 ? 31.641 16.516 -18.359 1 98.06 548 ASN B C 1
ATOM 11127 O O . ASN B 1 548 ? 31.172 17.656 -18.312 1 98.06 548 ASN B O 1
ATOM 11131 N N . LYS B 1 549 ? 32.344 16.094 -19.281 1 97.25 549 LYS B N 1
ATOM 11132 C CA . LYS B 1 549 ? 32.594 16.719 -20.594 1 97.25 549 LYS B CA 1
ATOM 11133 C C . LYS B 1 549 ? 32.75 15.656 -21.688 1 97.25 549 LYS B C 1
ATOM 11135 O O . LYS B 1 549 ? 33.188 14.539 -21.406 1 97.25 549 LYS B O 1
ATOM 11140 N N . GLY B 1 550 ? 32.375 15.984 -22.906 1 97.94 550 GLY B N 1
ATOM 11141 C CA . GLY B 1 550 ? 32.594 15.102 -24.031 1 97.94 550 GLY B CA 1
ATOM 11142 C C . GLY B 1 550 ? 31.641 13.922 -24.078 1 97.94 550 GLY B C 1
ATOM 11143 O O . GLY B 1 550 ? 30.422 14.109 -23.984 1 97.94 550 GLY B O 1
ATOM 11144 N N . THR B 1 551 ? 32.219 12.742 -24.344 1 98.38 551 THR B N 1
ATOM 11145 C CA . THR B 1 551 ? 31.438 11.531 -24.562 1 98.38 551 THR B CA 1
ATOM 11146 C C . THR B 1 551 ? 31.875 10.422 -23.609 1 98.38 551 THR B C 1
ATOM 11148 O O . THR B 1 551 ? 33.062 10.172 -23.453 1 98.38 551 THR B O 1
ATOM 11151 N N . HIS B 1 552 ? 30.922 9.836 -22.969 1 98.69 552 HIS B N 1
ATOM 11152 C CA . HIS B 1 552 ? 31.156 8.641 -22.172 1 98.69 552 HIS B CA 1
ATOM 11153 C C . HIS B 1 552 ? 30.969 7.379 -23.016 1 98.69 552 HIS B C 1
ATOM 11155 O O . HIS B 1 552 ? 30.016 7.285 -23.797 1 98.69 552 HIS B O 1
ATOM 11161 N N . ILE B 1 553 ? 31.844 6.438 -22.859 1 98.69 553 ILE B N 1
ATOM 11162 C CA . ILE B 1 553 ? 31.766 5.172 -23.578 1 98.69 553 ILE B CA 1
ATOM 11163 C C . ILE B 1 553 ? 31.75 4.012 -22.594 1 98.69 553 ILE B C 1
ATOM 11165 O O . ILE B 1 553 ? 32.594 3.969 -21.672 1 98.69 553 ILE B O 1
ATOM 11169 N N . ILE B 1 554 ? 30.875 3.096 -22.734 1 98.81 554 ILE B N 1
ATOM 11170 C CA . ILE B 1 554 ? 30.766 1.88 -21.938 1 98.81 554 ILE B CA 1
ATOM 11171 C C . ILE B 1 554 ? 31.109 0.665 -22.797 1 98.81 554 ILE B C 1
ATOM 11173 O O . ILE B 1 554 ? 30.5 0.456 -23.844 1 98.81 554 ILE B O 1
ATOM 11177 N N . HIS B 1 555 ? 32.062 -0.092 -22.328 1 98.69 555 HIS B N 1
ATOM 11178 C CA . HIS B 1 555 ? 32.438 -1.327 -23 1 98.69 555 HIS B CA 1
ATOM 11179 C C . HIS B 1 555 ? 31.875 -2.547 -22.281 1 98.69 555 HIS B C 1
ATOM 11181 O O . HIS B 1 555 ? 31.844 -2.58 -21.047 1 98.69 555 HIS B O 1
ATOM 11187 N N . PHE B 1 556 ? 31.469 -3.506 -23.062 1 98.31 556 PHE B N 1
ATOM 11188 C CA . PHE B 1 556 ? 30.953 -4.738 -22.469 1 98.31 556 PHE B CA 1
ATOM 11189 C C . PHE B 1 556 ? 31.125 -5.91 -23.422 1 98.31 556 PHE B C 1
ATOM 11191 O O . PHE B 1 556 ? 31.422 -5.719 -24.609 1 98.31 556 PHE B O 1
ATOM 11198 N N . GLY B 1 557 ? 31.062 -7.102 -22.844 1 96.44 557 GLY B N 1
ATOM 11199 C CA . GLY B 1 557 ? 31.266 -8.312 -23.625 1 96.44 557 GLY B CA 1
ATOM 11200 C C . GLY B 1 557 ? 32.719 -8.672 -23.812 1 96.44 557 GLY B C 1
ATOM 11201 O O . GLY B 1 557 ? 33.594 -7.809 -23.719 1 96.44 557 GLY B O 1
ATOM 11202 N N . GLY B 1 558 ? 32.969 -9.945 -24.078 1 95.75 558 GLY B N 1
ATOM 11203 C CA . GLY B 1 558 ? 34.344 -10.406 -24.266 1 95.75 558 GLY B CA 1
ATOM 11204 C C . GLY B 1 558 ? 35.188 -10.227 -23.031 1 95.75 558 GLY B C 1
ATOM 11205 O O . GLY B 1 558 ? 34.844 -10.688 -21.938 1 95.75 558 GLY B O 1
ATOM 11206 N N . LYS B 1 559 ? 36.25 -9.453 -23.172 1 96.94 559 LYS B N 1
ATOM 11207 C CA . LYS B 1 559 ? 37.156 -9.266 -22.047 1 96.94 559 LYS B CA 1
ATOM 11208 C C . LYS B 1 559 ? 36.594 -8.242 -21.062 1 96.94 559 LYS B C 1
ATOM 11210 O O . LYS B 1 559 ? 37.062 -8.125 -19.938 1 96.94 559 LYS B O 1
ATOM 11215 N N . TYR B 1 560 ? 35.594 -7.492 -21.531 1 98.25 560 TYR B N 1
ATOM 11216 C CA . TYR B 1 560 ? 34.969 -6.5 -20.656 1 98.25 560 TYR B CA 1
ATOM 11217 C C . TYR B 1 560 ? 33.781 -7.09 -19.922 1 98.25 560 TYR B C 1
ATOM 11219 O O . TYR B 1 560 ? 32.688 -7.117 -20.453 1 98.25 560 TYR B O 1
ATOM 11227 N N . ASP B 1 561 ? 33.906 -7.41 -18.672 1 96.31 561 ASP B N 1
ATOM 11228 C CA . ASP B 1 561 ? 32.906 -8.102 -17.875 1 96.31 561 ASP B CA 1
ATOM 11229 C C . ASP B 1 561 ? 32 -7.113 -17.156 1 96.31 561 ASP B C 1
ATOM 11231 O O . ASP B 1 561 ? 31.828 -7.199 -15.938 1 96.31 561 ASP B O 1
ATOM 11235 N N . SER B 1 562 ? 31.422 -6.188 -17.922 1 98.56 562 SER B N 1
ATOM 11236 C CA . SER B 1 562 ? 30.375 -5.328 -17.359 1 98.56 562 SER B CA 1
ATOM 11237 C C . SER B 1 562 ? 29.125 -6.129 -17 1 98.56 562 SER B C 1
ATOM 11239 O O . SER B 1 562 ? 28.672 -6.953 -17.797 1 98.56 562 SER B O 1
ATOM 11241 N N . PHE B 1 563 ? 28.578 -5.91 -15.75 1 98.62 563 PHE B N 1
ATOM 11242 C CA . PHE B 1 563 ? 27.391 -6.625 -15.328 1 98.62 563 PHE B CA 1
ATOM 11243 C C . PHE B 1 563 ? 26.672 -5.867 -14.211 1 98.62 563 PHE B C 1
ATOM 11245 O O . PHE B 1 563 ? 27.281 -5.062 -13.508 1 98.62 563 PHE B O 1
ATOM 11252 N N . LEU B 1 564 ? 25.391 -6.035 -14.094 1 98.75 564 LEU B N 1
ATOM 11253 C CA . LEU B 1 564 ? 24.594 -5.676 -12.93 1 98.75 564 LEU B CA 1
ATOM 11254 C C . LEU B 1 564 ? 24.438 -6.871 -11.992 1 98.75 564 LEU B C 1
ATOM 11256 O O . LEU B 1 564 ? 24.016 -7.949 -12.422 1 98.75 564 LEU B O 1
ATOM 11260 N N . GLN B 1 565 ? 24.875 -6.727 -10.82 1 98.62 565 GLN B N 1
ATOM 11261 C CA . GLN B 1 565 ? 24.703 -7.77 -9.812 1 98.62 565 GLN B CA 1
ATOM 11262 C C . GLN B 1 565 ? 23.547 -7.449 -8.867 1 98.62 565 GLN B C 1
ATOM 11264 O O . GLN B 1 565 ? 23.562 -6.41 -8.203 1 98.62 565 GLN B O 1
ATOM 11269 N N . LEU B 1 566 ? 22.516 -8.297 -8.797 1 98.5 566 LEU B N 1
ATOM 11270 C CA . LEU B 1 566 ? 21.328 -8.078 -7.98 1 98.5 566 LEU B CA 1
ATOM 11271 C C . LEU B 1 566 ? 21.234 -9.117 -6.867 1 98.5 566 LEU B C 1
ATOM 11273 O O . LEU B 1 566 ? 21.547 -10.289 -7.074 1 98.5 566 LEU B O 1
ATOM 11277 N N . PRO B 1 567 ? 20.812 -8.672 -5.68 1 98.5 567 PRO B N 1
ATOM 11278 C CA . PRO B 1 567 ? 20.547 -9.594 -4.578 1 98.5 567 PRO B CA 1
ATOM 11279 C C . PRO B 1 567 ? 19.188 -10.281 -4.715 1 98.5 567 PRO B C 1
ATOM 11281 O O . PRO B 1 567 ? 18.25 -9.977 -3.967 1 98.5 567 PRO B O 1
ATOM 11284 N N . ARG B 1 568 ? 19.125 -11.234 -5.504 1 98.19 568 ARG B N 1
ATOM 11285 C CA . ARG B 1 568 ? 17.875 -11.945 -5.785 1 98.19 568 ARG B CA 1
ATOM 11286 C C . ARG B 1 568 ? 17.391 -12.695 -4.555 1 98.19 568 ARG B C 1
ATOM 11288 O O . ARG B 1 568 ? 18.172 -13.359 -3.871 1 98.19 568 ARG B O 1
ATOM 11295 N N . ILE B 1 569 ? 16.156 -12.484 -4.191 1 97.94 569 ILE B N 1
ATOM 11296 C CA . ILE B 1 569 ? 15.453 -13.328 -3.229 1 97.94 569 ILE B CA 1
ATOM 11297 C C . ILE B 1 569 ? 14.742 -14.469 -3.957 1 97.94 569 ILE B C 1
ATOM 11299 O O . ILE B 1 569 ? 13.758 -14.25 -4.656 1 97.94 569 ILE B O 1
ATOM 11303 N N . PRO B 1 570 ? 15.234 -15.672 -3.811 1 96.56 570 PRO B N 1
ATOM 11304 C CA . PRO B 1 570 ? 14.648 -16.781 -4.566 1 96.56 570 PRO B CA 1
ATOM 11305 C C . PRO B 1 570 ? 13.203 -17.062 -4.172 1 96.56 570 PRO B C 1
ATOM 11307 O O . PRO B 1 570 ? 12.766 -16.688 -3.08 1 96.56 570 PRO B O 1
ATOM 11310 N N . PRO B 1 571 ? 12.43 -17.703 -5.066 1 95.31 571 PRO B N 1
ATOM 11311 C CA . PRO B 1 571 ? 11.109 -18.203 -4.672 1 95.31 571 PRO B CA 1
ATOM 11312 C C . PRO B 1 571 ? 11.172 -19.219 -3.539 1 95.31 571 PRO B C 1
ATOM 11314 O O . PRO B 1 571 ? 12.25 -19.703 -3.201 1 95.31 571 PRO B O 1
ATOM 11317 N N . LEU B 1 572 ? 10.023 -19.531 -3 1 93.69 572 LEU B N 1
ATOM 11318 C CA . LEU B 1 572 ? 9.969 -20.547 -1.961 1 93.69 572 LEU B CA 1
ATOM 11319 C C . LEU B 1 572 ? 10.484 -21.891 -2.484 1 93.69 572 LEU B C 1
ATOM 11321 O O . LEU B 1 572 ? 10.312 -22.203 -3.662 1 93.69 572 LEU B O 1
ATOM 11325 N N . PRO B 1 573 ? 11.109 -22.625 -1.536 1 91.56 573 PRO B N 1
ATOM 11326 C CA . PRO B 1 573 ? 11.438 -24 -1.958 1 91.56 573 PRO B CA 1
ATOM 11327 C C . PRO B 1 573 ? 10.211 -24.797 -2.375 1 91.56 573 PRO B C 1
ATOM 11329 O O . PRO B 1 573 ? 9.203 -24.812 -1.66 1 91.56 573 PRO B O 1
ATOM 11332 N N . GLY B 1 574 ? 10.266 -25.375 -3.541 1 93.62 574 GLY B N 1
ATOM 11333 C CA . GLY B 1 574 ? 9.148 -26.172 -4.027 1 93.62 574 GLY B CA 1
ATOM 11334 C C . GLY B 1 574 ? 8.023 -25.328 -4.598 1 93.62 574 GLY B C 1
ATOM 11335 O O . GLY B 1 574 ? 6.902 -25.797 -4.762 1 93.62 574 GLY B O 1
ATOM 11336 N N . ALA B 1 575 ? 8.359 -24.094 -4.895 1 95.5 575 ALA B N 1
ATOM 11337 C CA . ALA B 1 575 ? 7.344 -23.172 -5.398 1 95.5 575 ALA B CA 1
ATOM 11338 C C . ALA B 1 575 ? 6.672 -23.719 -6.648 1 95.5 575 ALA B C 1
ATOM 11340 O O . ALA B 1 575 ? 7.32 -24.375 -7.477 1 95.5 575 ALA B O 1
ATOM 11341 N N . ALA B 1 576 ? 5.367 -23.375 -6.801 1 94.75 576 ALA B N 1
ATOM 11342 C CA . ALA B 1 576 ? 4.605 -23.797 -7.977 1 94.75 576 ALA B CA 1
ATOM 11343 C C . ALA B 1 576 ? 5.234 -23.25 -9.258 1 94.75 576 ALA B C 1
ATOM 11345 O O . ALA B 1 576 ? 5.148 -23.875 -10.312 1 94.75 576 ALA B O 1
ATOM 11346 N N . MET B 1 577 ? 5.934 -22.203 -9.117 1 92.25 577 MET B N 1
ATOM 11347 C CA . MET B 1 577 ? 6.598 -21.562 -10.25 1 92.25 577 MET B CA 1
ATOM 11348 C C . MET B 1 577 ? 7.527 -22.547 -10.953 1 92.25 577 MET B C 1
ATOM 11350 O O . MET B 1 577 ? 7.637 -22.531 -12.18 1 92.25 577 MET B O 1
ATOM 11354 N N . SER B 1 578 ? 8.172 -23.406 -10.203 1 90.69 578 SER B N 1
ATOM 11355 C CA . SER B 1 578 ? 9.125 -24.359 -10.766 1 90.69 578 SER B CA 1
ATOM 11356 C C . SER B 1 578 ? 8.547 -25.766 -10.797 1 90.69 578 SER B C 1
ATOM 11358 O O . SER B 1 578 ? 8.883 -26.562 -11.672 1 90.69 578 SER B O 1
ATOM 11360 N N . ARG B 1 579 ? 7.594 -26.016 -9.922 1 91.88 579 ARG B N 1
ATOM 11361 C CA . ARG B 1 579 ? 7.176 -27.406 -9.742 1 91.88 579 ARG B CA 1
ATOM 11362 C C . ARG B 1 579 ? 5.824 -27.656 -10.398 1 91.88 579 ARG B C 1
ATOM 11364 O O . ARG B 1 579 ? 5.41 -28.812 -10.547 1 91.88 579 ARG B O 1
ATOM 11371 N N . SER B 1 580 ? 5.156 -26.625 -10.742 1 91.44 580 SER B N 1
ATOM 11372 C CA . SER B 1 580 ? 3.85 -26.781 -11.375 1 91.44 580 SER B CA 1
ATOM 11373 C C . SER B 1 580 ? 3.82 -26.141 -12.758 1 91.44 580 SER B C 1
ATOM 11375 O O . SER B 1 580 ? 2.889 -25.406 -13.086 1 91.44 580 SER B O 1
ATOM 11377 N N . ARG B 1 581 ? 4.836 -26.547 -13.484 1 92.88 581 ARG B N 1
ATOM 11378 C CA . ARG B 1 581 ? 4.891 -26.031 -14.844 1 92.88 581 ARG B CA 1
ATOM 11379 C C . ARG B 1 581 ? 3.803 -26.641 -15.711 1 92.88 581 ARG B C 1
ATOM 11381 O O . ARG B 1 581 ? 3.453 -27.812 -15.539 1 92.88 581 ARG B O 1
ATOM 11388 N N . PRO B 1 582 ? 3.279 -25.891 -16.641 1 95.06 582 PRO B N 1
ATOM 11389 C CA . PRO B 1 582 ? 2.299 -26.453 -17.578 1 95.06 582 PRO B CA 1
ATOM 11390 C C . PRO B 1 582 ? 2.84 -27.656 -18.344 1 95.06 582 PRO B C 1
ATOM 11392 O O . PRO B 1 582 ? 4.055 -27.781 -18.516 1 95.06 582 PRO B O 1
ATOM 11395 N N . VAL B 1 583 ? 1.948 -28.469 -18.75 1 96.81 583 VAL B N 1
ATOM 11396 C CA . VAL B 1 583 ? 2.301 -29.625 -19.562 1 96.81 583 VAL B CA 1
ATOM 11397 C C . VAL B 1 583 ? 2.072 -29.312 -21.031 1 96.81 583 VAL B C 1
ATOM 11399 O O . VAL B 1 583 ? 0.959 -28.969 -21.438 1 96.81 583 VAL B O 1
ATOM 11402 N N . LYS B 1 584 ? 3.125 -29.469 -21.734 1 97.88 584 LYS B N 1
ATOM 11403 C CA . LYS B 1 584 ? 3.041 -29.266 -23.188 1 97.88 584 LYS B CA 1
ATOM 11404 C C . LYS B 1 584 ? 2.703 -30.562 -23.906 1 97.88 584 LYS B C 1
ATOM 11406 O O . LYS B 1 584 ? 3.287 -31.609 -23.625 1 97.88 584 LYS B O 1
ATOM 11411 N N . MET B 1 585 ? 1.721 -30.5 -24.734 1 97.69 585 MET B N 1
ATOM 11412 C CA . MET B 1 585 ? 1.482 -31.547 -25.719 1 97.69 585 MET B CA 1
ATOM 11413 C C . MET B 1 585 ? 2.014 -31.125 -27.094 1 97.69 585 MET B C 1
ATOM 11415 O O . MET B 1 585 ? 1.438 -30.266 -27.75 1 97.69 585 MET B O 1
ATOM 11419 N N . THR B 1 586 ? 3.102 -31.75 -27.453 1 98 586 THR B N 1
ATOM 11420 C CA . THR B 1 586 ? 3.75 -31.422 -28.719 1 98 586 THR B CA 1
ATOM 11421 C C . THR B 1 586 ? 3.557 -32.531 -29.734 1 98 586 THR B C 1
ATOM 11423 O O . THR B 1 586 ? 3.855 -33.719 -29.453 1 98 586 THR B O 1
ATOM 11426 N N . LEU B 1 587 ? 3.076 -32.188 -30.922 1 96.88 587 LEU B N 1
ATOM 11427 C CA . LEU B 1 587 ? 2.902 -33.125 -32.031 1 96.88 587 LEU B CA 1
ATOM 11428 C C . LEU B 1 587 ? 3.73 -32.688 -33.25 1 96.88 587 LEU B C 1
ATOM 11430 O O . LEU B 1 587 ? 3.639 -31.531 -33.656 1 96.88 587 LEU B O 1
ATOM 11434 N N . ILE B 1 588 ? 4.566 -33.5 -33.719 1 97.19 588 ILE B N 1
ATOM 11435 C CA . ILE B 1 588 ? 5.25 -33.219 -35 1 97.19 588 ILE B CA 1
ATOM 11436 C C . ILE B 1 588 ? 4.668 -34.094 -36.094 1 97.19 588 ILE B C 1
ATOM 11438 O O . ILE B 1 588 ? 4.418 -35.281 -35.875 1 97.19 588 ILE B O 1
ATOM 11442 N N . SER B 1 589 ? 4.359 -33.469 -37.219 1 96.38 589 SER B N 1
ATOM 11443 C CA . SER B 1 589 ? 3.639 -34.156 -38.281 1 96.38 589 SER B CA 1
ATOM 11444 C C . SER B 1 589 ? 3.928 -33.5 -39.656 1 96.38 589 SER B C 1
ATOM 11446 O O . SER B 1 589 ? 4.719 -32.562 -39.75 1 96.38 589 SER B O 1
ATOM 11448 N N . ASN B 1 590 ? 3.324 -34.156 -40.688 1 96 590 ASN B N 1
ATOM 11449 C CA . ASN B 1 590 ? 3.393 -33.656 -42.062 1 96 590 ASN B CA 1
ATOM 11450 C C . ASN B 1 590 ? 2.033 -33.156 -42.531 1 96 590 ASN B C 1
ATOM 11452 O O . ASN B 1 590 ? 1.003 -33.469 -41.938 1 96 590 ASN B O 1
ATOM 11456 N N . ARG B 1 591 ? 2.111 -32.344 -43.562 1 94.81 591 ARG B N 1
ATOM 11457 C CA . ARG B 1 591 ? 0.855 -31.938 -44.188 1 94.81 591 ARG B CA 1
ATOM 11458 C C . ARG B 1 591 ? 0.136 -33.125 -44.781 1 94.81 591 ARG B C 1
ATOM 11460 O O . ARG B 1 591 ? 0.756 -34.188 -45.031 1 94.81 591 ARG B O 1
ATOM 11467 N N . ILE B 1 592 ? -1.152 -32.938 -44.906 1 93.62 592 ILE B N 1
ATOM 11468 C CA . ILE B 1 592 ? -1.919 -33.969 -45.625 1 93.62 592 ILE B CA 1
ATOM 11469 C C . ILE B 1 592 ? -1.375 -34.156 -47.031 1 93.62 592 ILE B C 1
ATOM 11471 O O . ILE B 1 592 ? -1.146 -33.156 -47.75 1 93.62 592 ILE B O 1
ATOM 11475 N N . THR B 1 593 ? -1.256 -35.344 -47.438 1 92.19 593 THR B N 1
ATOM 11476 C CA . THR B 1 593 ? -0.7 -35.656 -48.75 1 92.19 593 THR B CA 1
ATOM 11477 C C . THR B 1 593 ? -1.524 -34.969 -49.844 1 92.19 593 THR B C 1
ATOM 11479 O O . THR B 1 593 ? -2.752 -35.094 -49.844 1 92.19 593 THR B O 1
ATOM 11482 N N . GLY B 1 594 ? -0.86 -34.25 -50.719 1 92.88 594 GLY B N 1
ATOM 11483 C CA . GLY B 1 594 ? -1.525 -33.656 -51.875 1 92.88 594 GLY B CA 1
ATOM 11484 C C . GLY B 1 594 ? -1.854 -32.188 -51.656 1 92.88 594 GLY B C 1
ATOM 11485 O O . GLY B 1 594 ? -2.137 -31.469 -52.625 1 92.88 594 GLY B O 1
ATOM 11486 N N . TRP B 1 595 ? -1.791 -31.703 -50.438 1 94.75 595 TRP B N 1
ATOM 11487 C CA . TRP B 1 595 ? -2.092 -30.297 -50.188 1 94.75 595 TRP B CA 1
ATOM 11488 C C . TRP B 1 595 ? -0.952 -29.406 -50.688 1 94.75 595 TRP B C 1
ATOM 11490 O O . TRP B 1 595 ? 0.221 -29.703 -50.438 1 94.75 595 TRP B O 1
ATOM 11500 N N . SER B 1 596 ? -1.352 -28.297 -51.344 1 95.38 596 SER B N 1
ATOM 11501 C CA . SER B 1 596 ? -0.372 -27.266 -51.656 1 95.38 596 SER B CA 1
ATOM 11502 C C . SER B 1 596 ? 0.079 -26.516 -50.406 1 95.38 596 SER B C 1
ATOM 11504 O O . SER B 1 596 ? -0.536 -26.641 -49.344 1 95.38 596 SER B O 1
ATOM 11506 N N . ASN B 1 597 ? 1.159 -25.812 -50.594 1 95.5 597 ASN B N 1
ATOM 11507 C CA . ASN B 1 597 ? 1.617 -24.969 -49.5 1 95.5 597 ASN B CA 1
ATOM 11508 C C . ASN B 1 597 ? 0.525 -24 -49.031 1 95.5 597 ASN B C 1
ATOM 11510 O O . ASN B 1 597 ? 0.284 -23.859 -47.844 1 95.5 597 ASN B O 1
ATOM 11514 N N . GLU B 1 598 ? -0.154 -23.406 -49.969 1 95.38 598 GLU B N 1
ATOM 11515 C CA . GLU B 1 598 ? -1.164 -22.391 -49.688 1 95.38 598 GLU B CA 1
ATOM 11516 C C . GLU B 1 598 ? -2.355 -22.984 -48.938 1 95.38 598 GLU B C 1
ATOM 11518 O O . GLU B 1 598 ? -2.822 -22.422 -47.938 1 95.38 598 GLU B O 1
ATOM 11523 N N . LYS B 1 599 ? -2.73 -24.078 -49.438 1 94.56 599 LYS B N 1
ATOM 11524 C CA . LYS B 1 599 ? -3.871 -24.734 -48.781 1 94.56 599 LYS B CA 1
ATOM 11525 C C . LYS B 1 599 ? -3.535 -25.156 -47.375 1 94.56 599 LYS B C 1
ATOM 11527 O O . LYS B 1 599 ? -4.328 -24.953 -46.438 1 94.56 599 LYS B O 1
ATOM 11532 N N . PHE B 1 600 ? -2.434 -25.719 -47.188 1 95.19 600 PHE B N 1
ATOM 11533 C CA . PHE B 1 600 ? -2.027 -26.219 -45.875 1 95.19 600 PHE B CA 1
ATOM 11534 C C . PHE B 1 600 ? -1.896 -25.062 -44.906 1 95.19 600 PHE B C 1
ATOM 11536 O O . PHE B 1 600 ? -2.369 -25.156 -43.75 1 95.19 600 PHE B O 1
ATOM 11543 N N . LEU B 1 601 ? -1.26 -24.062 -45.344 1 95.75 601 LEU B N 1
ATOM 11544 C CA . LEU B 1 601 ? -1.056 -22.906 -44.469 1 95.75 601 LEU B CA 1
ATOM 11545 C C . LEU B 1 601 ? -2.391 -22.312 -44.031 1 95.75 601 LEU B C 1
ATOM 11547 O O . LEU B 1 601 ? -2.559 -21.938 -42.844 1 95.75 601 LEU B O 1
ATOM 11551 N N . GLU B 1 602 ? -3.32 -22.219 -44.906 1 95.06 602 GLU B N 1
ATOM 11552 C CA . GLU B 1 602 ? -4.648 -21.703 -44.562 1 95.06 602 GLU B CA 1
ATOM 11553 C C . GLU B 1 602 ? -5.344 -22.609 -43.562 1 95.06 602 GLU B C 1
ATOM 11555 O O . GLU B 1 602 ? -5.848 -22.141 -42.531 1 95.06 602 GLU B O 1
ATOM 11560 N N . GLU B 1 603 ? -5.281 -23.906 -43.812 1 93.44 603 GLU B N 1
ATOM 11561 C CA . GLU B 1 603 ? -5.992 -24.859 -42.969 1 93.44 603 GLU B CA 1
ATOM 11562 C C . GLU B 1 603 ? -5.336 -24.969 -41.594 1 93.44 603 GLU B C 1
ATOM 11564 O O . GLU B 1 603 ? -6.023 -25.016 -40.562 1 93.44 603 GLU B O 1
ATOM 11569 N N . PHE B 1 604 ? -4.082 -24.984 -41.594 1 94.62 604 PHE B N 1
ATOM 11570 C CA . PHE B 1 604 ? -3.352 -25.266 -40.344 1 94.62 604 PHE B CA 1
ATOM 11571 C C . PHE B 1 604 ? -3.242 -24 -39.5 1 94.62 604 PHE B C 1
ATOM 11573 O O . PHE B 1 604 ? -3.494 -24.047 -38.281 1 94.62 604 PHE B O 1
ATOM 11580 N N . THR B 1 605 ? -2.893 -22.875 -40 1 95.31 605 THR B N 1
ATOM 11581 C CA . THR B 1 605 ? -2.605 -21.688 -39.219 1 95.31 605 THR B CA 1
ATOM 11582 C C . THR B 1 605 ? -3.871 -20.859 -39.031 1 95.31 605 THR B C 1
ATOM 11584 O O . THR B 1 605 ? -4.074 -20.281 -37.969 1 95.31 605 THR B O 1
ATOM 11587 N N . GLN B 1 606 ? -4.738 -20.781 -39.969 1 93.62 606 GLN B N 1
ATOM 11588 C CA . GLN B 1 606 ? -5.91 -19.922 -39.844 1 93.62 606 GLN B CA 1
ATOM 11589 C C . GLN B 1 606 ? -7.113 -20.688 -39.312 1 93.62 606 GLN B C 1
ATOM 11591 O O . GLN B 1 606 ? -7.691 -20.312 -38.281 1 93.62 606 GLN B O 1
ATOM 11596 N N . VAL B 1 607 ? -7.43 -21.766 -39.969 1 92.75 607 VAL B N 1
ATOM 11597 C CA . VAL B 1 607 ? -8.633 -22.484 -39.562 1 92.75 607 VAL B CA 1
ATOM 11598 C C . VAL B 1 607 ? -8.398 -23.219 -38.25 1 92.75 607 VAL B C 1
ATOM 11600 O O . VAL B 1 607 ? -9.07 -22.938 -37.25 1 92.75 607 VAL B O 1
ATOM 11603 N N . HIS B 1 608 ? -7.438 -24.141 -38.281 1 91.94 608 HIS B N 1
ATOM 11604 C CA . HIS B 1 608 ? -7.145 -24.891 -37.062 1 91.94 608 HIS B CA 1
ATOM 11605 C C . HIS B 1 608 ? -6.719 -23.969 -35.938 1 91.94 608 HIS B C 1
ATOM 11607 O O . HIS B 1 608 ? -7.184 -24.109 -34.812 1 91.94 608 HIS B O 1
ATOM 11613 N N . GLY B 1 609 ? -5.789 -23.094 -36.219 1 92.88 609 GLY B N 1
ATOM 11614 C CA . GLY B 1 609 ? -5.371 -22.125 -35.219 1 92.88 609 GLY B CA 1
ATOM 11615 C C . GLY B 1 609 ? -6.523 -21.312 -34.688 1 92.88 609 GLY B C 1
ATOM 11616 O O . GLY B 1 609 ? -6.648 -21.141 -33.469 1 92.88 609 GLY B O 1
ATOM 11617 N N . GLY B 1 610 ? -7.359 -20.797 -35.5 1 91.62 610 GLY B N 1
ATOM 11618 C CA . GLY B 1 610 ? -8.508 -20 -35.094 1 91.62 610 GLY B CA 1
ATOM 11619 C C . GLY B 1 610 ? -9.5 -20.766 -34.25 1 91.62 610 GLY B C 1
ATOM 11620 O O . GLY B 1 610 ? -10.031 -20.234 -33.281 1 91.62 610 GLY B O 1
ATOM 11621 N N . MET B 1 611 ? -9.75 -22 -34.625 1 89.81 611 MET B N 1
ATOM 11622 C CA . MET B 1 611 ? -10.672 -22.844 -33.875 1 89.81 611 MET B CA 1
ATOM 11623 C C . MET B 1 611 ? -10.141 -23.109 -32.469 1 89.81 611 MET B C 1
ATOM 11625 O O . MET B 1 611 ? -10.906 -23.062 -31.5 1 89.81 611 MET B O 1
ATOM 11629 N N . THR B 1 612 ? -8.906 -23.375 -32.375 1 91.44 612 THR B N 1
ATOM 11630 C CA . THR B 1 612 ? -8.297 -23.656 -31.094 1 91.44 612 THR B CA 1
ATOM 11631 C C . THR B 1 612 ? -8.281 -22.406 -30.219 1 91.44 612 THR B C 1
ATOM 11633 O O . THR B 1 612 ? -8.453 -22.484 -29 1 91.44 612 THR B O 1
ATOM 11636 N N . GLU B 1 613 ? -8.039 -21.281 -30.812 1 92.75 613 GLU B N 1
ATOM 11637 C CA . GLU B 1 613 ? -8.078 -20.016 -30.078 1 92.75 613 GLU B CA 1
ATOM 11638 C C . GLU B 1 613 ? -9.469 -19.766 -29.484 1 92.75 613 GLU B C 1
ATOM 11640 O O . GLU B 1 613 ? -9.594 -19.359 -28.328 1 92.75 613 GLU B O 1
ATOM 11645 N N . LYS B 1 614 ? -10.461 -20 -30.266 1 88.44 614 LYS B N 1
ATOM 11646 C CA . LYS B 1 614 ? -11.828 -19.844 -29.781 1 88.44 614 LYS B CA 1
ATOM 11647 C C . LYS B 1 614 ? -12.109 -20.781 -28.609 1 88.44 614 LYS B C 1
ATOM 11649 O O . LYS B 1 614 ? -12.75 -20.375 -27.625 1 88.44 614 LYS B O 1
ATOM 11654 N N . LEU B 1 615 ? -11.625 -21.984 -28.734 1 86.69 615 LEU B N 1
ATOM 11655 C CA . LEU B 1 615 ? -11.773 -22.953 -27.656 1 86.69 615 LEU B CA 1
ATOM 11656 C C . LEU B 1 615 ? -11.078 -22.484 -26.391 1 86.69 615 LEU B C 1
ATOM 11658 O O . LEU B 1 615 ? -11.555 -22.734 -25.281 1 86.69 615 LEU B O 1
ATOM 11662 N N . SER B 1 616 ? -9.969 -21.844 -26.562 1 88.69 616 SER B N 1
ATOM 11663 C CA . SER B 1 616 ? -9.18 -21.391 -25.422 1 88.69 616 SER B CA 1
ATOM 11664 C C . SER B 1 616 ? -9.953 -20.406 -24.562 1 88.69 616 SER B C 1
ATOM 11666 O O . SER B 1 616 ? -9.703 -20.266 -23.359 1 88.69 616 SER B O 1
ATOM 11668 N N . HIS B 1 617 ? -10.938 -19.734 -25.125 1 84.38 617 HIS B N 1
ATOM 11669 C CA . HIS B 1 617 ? -11.719 -18.75 -24.391 1 84.38 617 HIS B CA 1
ATOM 11670 C C . HIS B 1 617 ? -12.641 -19.422 -23.375 1 84.38 617 HIS B C 1
ATOM 11672 O O . HIS B 1 617 ? -13.055 -18.797 -22.391 1 84.38 617 HIS B O 1
ATOM 11678 N N . VAL B 1 618 ? -12.891 -20.719 -23.609 1 80.69 618 VAL B N 1
ATOM 11679 C CA . VAL B 1 618 ? -13.844 -21.375 -22.719 1 80.69 618 VAL B CA 1
ATOM 11680 C C . VAL B 1 618 ? -13.133 -22.469 -21.922 1 80.69 618 VAL B C 1
ATOM 11682 O O . VAL B 1 618 ? -13.742 -23.109 -21.062 1 80.69 618 VAL B O 1
ATOM 11685 N N . VAL B 1 619 ? -11.883 -22.672 -22.219 1 86.56 619 VAL B N 1
ATOM 11686 C CA . VAL B 1 619 ? -11.086 -23.656 -21.484 1 86.56 619 VAL B CA 1
ATOM 11687 C C . VAL B 1 619 ? -9.945 -22.953 -20.766 1 86.56 619 VAL B C 1
ATOM 11689 O O . VAL B 1 619 ? -8.836 -22.859 -21.297 1 86.56 619 VAL B O 1
ATOM 11692 N N . PRO B 1 620 ? -10.125 -22.672 -19.578 1 86.06 620 PRO B N 1
ATOM 11693 C CA . PRO B 1 620 ? -9.109 -21.875 -18.891 1 86.06 620 PRO B CA 1
ATOM 11694 C C . PRO B 1 620 ? -7.801 -22.641 -18.688 1 86.06 620 PRO B C 1
ATOM 11696 O O . PRO B 1 620 ? -6.734 -22.031 -18.578 1 86.06 620 PRO B O 1
ATOM 11699 N N . PHE B 1 621 ? -7.852 -23.969 -18.781 1 92 621 PHE B N 1
ATOM 11700 C CA . PHE B 1 621 ? -6.676 -24.781 -18.484 1 92 621 PHE B CA 1
ATOM 11701 C C . PHE B 1 621 ? -5.793 -24.922 -19.719 1 92 621 PHE B C 1
ATOM 11703 O O . PHE B 1 621 ? -4.641 -25.344 -19.625 1 92 621 PHE B O 1
ATOM 11710 N N . LEU B 1 622 ? -6.367 -24.656 -20.875 1 94.12 622 LEU B N 1
ATOM 11711 C CA . LEU B 1 622 ? -5.539 -24.547 -22.078 1 94.12 622 LEU B CA 1
ATOM 11712 C C . LEU B 1 622 ? -4.809 -23.203 -22.109 1 94.12 622 LEU B C 1
ATOM 11714 O O . LEU B 1 622 ? -5.43 -22.156 -22.328 1 94.12 622 LEU B O 1
ATOM 11718 N N . ARG B 1 623 ? -3.504 -23.297 -21.953 1 95.5 623 ARG B N 1
ATOM 11719 C CA . ARG B 1 623 ? -2.768 -22.094 -21.578 1 95.5 623 ARG B CA 1
ATOM 11720 C C . ARG B 1 623 ? -2.098 -21.469 -22.797 1 95.5 623 ARG B C 1
ATOM 11722 O O . ARG B 1 623 ? -1.867 -20.25 -22.828 1 95.5 623 ARG B O 1
ATOM 11729 N N . SER B 1 624 ? -1.697 -22.281 -23.766 1 96.38 624 SER B N 1
ATOM 11730 C CA . SER B 1 624 ? -1.008 -21.734 -24.922 1 96.38 624 SER B CA 1
ATOM 11731 C C . SER B 1 624 ? -1.077 -22.688 -26.109 1 96.38 624 SER B C 1
ATOM 11733 O O . SER B 1 624 ? -1.363 -23.875 -25.953 1 96.38 624 SER B O 1
ATOM 11735 N N . TYR B 1 625 ? -0.94 -22.109 -27.344 1 97.06 625 TYR B N 1
ATOM 11736 C CA . TYR B 1 625 ? -0.793 -22.859 -28.578 1 97.06 625 TYR B CA 1
ATOM 11737 C C . TYR B 1 625 ? 0.162 -22.156 -29.531 1 97.06 625 TYR B C 1
ATOM 11739 O O . TYR B 1 625 ? -0.09 -21.016 -29.953 1 97.06 625 TYR B O 1
ATOM 11747 N N . THR B 1 626 ? 1.261 -22.797 -29.766 1 97.06 626 THR B N 1
ATOM 11748 C CA . THR B 1 626 ? 2.234 -22.312 -30.734 1 97.06 626 THR B CA 1
ATOM 11749 C C . THR B 1 626 ? 2.436 -23.344 -31.844 1 97.06 626 THR B C 1
ATOM 11751 O O . THR B 1 626 ? 2.512 -24.547 -31.578 1 97.06 626 THR B O 1
ATOM 11754 N N . GLN B 1 627 ? 2.475 -22.844 -33.094 1 97.19 627 GLN B N 1
ATOM 11755 C CA . GLN B 1 627 ? 2.762 -23.688 -34.281 1 97.19 627 GLN B CA 1
ATOM 11756 C C . GLN B 1 627 ? 4.137 -23.375 -34.844 1 97.19 627 GLN B C 1
ATOM 11758 O O . GLN B 1 627 ? 4.531 -22.203 -34.906 1 97.19 627 GLN B O 1
ATOM 11763 N N . VAL B 1 628 ? 4.879 -24.422 -35.062 1 97.44 628 VAL B N 1
ATOM 11764 C CA . VAL B 1 628 ? 6.125 -24.328 -35.812 1 97.44 628 VAL B CA 1
ATOM 11765 C C . VAL B 1 628 ? 5.898 -24.781 -37.25 1 97.44 628 VAL B C 1
ATOM 11767 O O . VAL B 1 628 ? 5.715 -25.969 -37.5 1 97.44 628 VAL B O 1
ATOM 11770 N N . VAL B 1 629 ? 6.012 -23.844 -38.188 1 96.75 629 VAL B N 1
ATOM 11771 C CA . VAL B 1 629 ? 5.543 -24.062 -39.531 1 96.75 629 VAL B CA 1
ATOM 11772 C C . VAL B 1 629 ? 6.73 -24.109 -40.5 1 96.75 629 VAL B C 1
ATOM 11774 O O . VAL B 1 629 ? 7.176 -23.078 -41 1 96.75 629 VAL B O 1
ATOM 11777 N N . GLY B 1 630 ? 7.105 -25.328 -40.875 1 95.75 630 GLY B N 1
ATOM 11778 C CA . GLY B 1 630 ? 8.219 -25.516 -41.781 1 95.75 630 GLY B CA 1
ATOM 11779 C C . GLY B 1 630 ? 7.773 -25.656 -43.219 1 95.75 630 GLY B C 1
ATOM 11780 O O . GLY B 1 630 ? 8.289 -26.516 -43.969 1 95.75 630 GLY B O 1
ATOM 11781 N N . VAL B 1 631 ? 6.793 -24.969 -43.625 1 93.69 631 VAL B N 1
ATOM 11782 C CA . VAL B 1 631 ? 6.273 -24.969 -45 1 93.69 631 VAL B CA 1
ATOM 11783 C C . VAL B 1 631 ? 6.363 -23.578 -45.594 1 93.69 631 VAL B C 1
ATOM 11785 O O . VAL B 1 631 ? 5.637 -22.672 -45.188 1 93.69 631 VAL B O 1
ATOM 11788 N N . PRO B 1 632 ? 7.223 -23.406 -46.719 1 91.31 632 PRO B N 1
ATOM 11789 C CA . PRO B 1 632 ? 8.109 -24.438 -47.281 1 91.31 632 PRO B CA 1
ATOM 11790 C C . PRO B 1 632 ? 9.234 -24.828 -46.312 1 91.31 632 PRO B C 1
ATOM 11792 O O . PRO B 1 632 ? 9.516 -24.094 -45.344 1 91.31 632 PRO B O 1
ATOM 11795 N N . ARG B 1 633 ? 9.781 -25.859 -46.531 1 91.62 633 ARG B N 1
ATOM 11796 C CA . ARG B 1 633 ? 10.859 -26.359 -45.688 1 91.62 633 ARG B CA 1
ATOM 11797 C C . ARG B 1 633 ? 12.055 -25.422 -45.719 1 91.62 633 ARG B C 1
ATOM 11799 O O . ARG B 1 633 ? 12.43 -24.891 -46.75 1 91.62 633 ARG B O 1
ATOM 11806 N N . LEU B 1 634 ? 12.578 -25.234 -44.562 1 90.38 634 LEU B N 1
ATOM 11807 C CA . LEU B 1 634 ? 13.781 -24.422 -44.469 1 90.38 634 LEU B CA 1
ATOM 11808 C C . LEU B 1 634 ? 15.016 -25.203 -44.906 1 90.38 634 LEU B C 1
ATOM 11810 O O . LEU B 1 634 ? 15.07 -26.422 -44.719 1 90.38 634 LEU B O 1
ATOM 11814 N N . PRO B 1 635 ? 15.93 -24.531 -45.531 1 87.31 635 PRO B N 1
ATOM 11815 C CA . PRO B 1 635 ? 17.188 -25.188 -45.875 1 87.31 635 PRO B CA 1
ATOM 11816 C C . PRO B 1 635 ? 18.109 -25.359 -44.688 1 87.31 635 PRO B C 1
ATOM 11818 O O . PRO B 1 635 ? 19.188 -24.766 -44.625 1 87.31 635 PRO B O 1
ATOM 11821 N N . LEU B 1 636 ? 17.656 -26.031 -43.719 1 88.75 636 LEU B N 1
ATOM 11822 C CA . LEU B 1 636 ? 18.359 -26.203 -42.438 1 88.75 636 LEU B CA 1
ATOM 11823 C C . LEU B 1 636 ? 18.469 -27.672 -42.062 1 88.75 636 LEU B C 1
ATOM 11825 O O . LEU B 1 636 ? 17.531 -28.453 -42.25 1 88.75 636 LEU B O 1
ATOM 11829 N N . THR B 1 637 ? 19.797 -28.141 -41.812 1 88.94 637 THR B N 1
ATOM 11830 C CA . THR B 1 637 ? 20.031 -29.469 -41.281 1 88.94 637 THR B CA 1
ATOM 11831 C C . THR B 1 637 ? 20.469 -29.375 -39.812 1 88.94 637 THR B C 1
ATOM 11833 O O . THR B 1 637 ? 21.531 -28.828 -39.5 1 88.94 637 THR B O 1
ATOM 11836 N N . THR B 1 638 ? 19.688 -29.922 -38.969 1 92.88 638 THR B N 1
ATOM 11837 C CA . THR B 1 638 ? 20.016 -29.906 -37.562 1 92.88 638 THR B CA 1
ATOM 11838 C C . THR B 1 638 ? 20.953 -31.062 -37.188 1 92.88 638 THR B C 1
ATOM 11840 O O . THR B 1 638 ? 21.375 -31.812 -38.062 1 92.88 638 THR B O 1
ATOM 11843 N N . PHE B 1 639 ? 21.219 -31.156 -35.875 1 90.75 639 PHE B N 1
ATOM 11844 C CA . PHE B 1 639 ? 22.078 -32.219 -35.406 1 90.75 639 PHE B CA 1
ATOM 11845 C C . PHE B 1 639 ? 21.312 -33.531 -35.281 1 90.75 639 PHE B C 1
ATOM 11847 O O . PHE B 1 639 ? 21.891 -34.594 -35 1 90.75 639 PHE B O 1
ATOM 11854 N N . SER B 1 640 ? 19.969 -33.5 -35.438 1 92.25 640 SER B N 1
ATOM 11855 C CA . SER B 1 640 ? 19.125 -34.688 -35.281 1 92.25 640 SER B CA 1
ATOM 11856 C C . SER B 1 640 ? 19.344 -35.656 -36.438 1 92.25 640 SER B C 1
ATOM 11858 O O . SER B 1 640 ? 19.578 -35.25 -37.562 1 92.25 640 SER B O 1
ATOM 11860 N N . THR B 1 641 ? 19.125 -36.875 -36.094 1 90.12 641 THR B N 1
ATOM 11861 C CA . THR B 1 641 ? 19.297 -37.938 -37.094 1 90.12 641 THR B CA 1
ATOM 11862 C C . THR B 1 641 ? 18.156 -37.906 -38.125 1 90.12 641 THR B C 1
ATOM 11864 O O . THR B 1 641 ? 18.328 -38.344 -39.25 1 90.12 641 THR B O 1
ATOM 11867 N N . ASN B 1 642 ? 17.031 -37.438 -37.656 1 88 642 ASN B N 1
ATOM 11868 C CA . ASN B 1 642 ? 15.844 -37.375 -38.5 1 88 642 ASN B CA 1
ATOM 11869 C C . ASN B 1 642 ? 15.367 -35.938 -38.688 1 88 642 ASN B C 1
ATOM 11871 O O . ASN B 1 642 ? 14.219 -35.625 -38.406 1 88 642 ASN B O 1
ATOM 11875 N N . HIS B 1 643 ? 16.125 -34.938 -39.188 1 84 643 HIS B N 1
ATOM 11876 C CA . HIS B 1 643 ? 15.828 -33.531 -39.281 1 84 643 HIS B CA 1
ATOM 11877 C C . HIS B 1 643 ? 14.922 -33.219 -40.469 1 84 643 HIS B C 1
ATOM 11879 O O . HIS B 1 643 ? 14.367 -32.125 -40.594 1 84 643 HIS B O 1
ATOM 11885 N N . ALA B 1 644 ? 14.312 -34.031 -41.188 1 79.31 644 ALA B N 1
ATOM 11886 C CA . ALA B 1 644 ? 13.477 -33.812 -42.375 1 79.31 644 ALA B CA 1
ATOM 11887 C C . ALA B 1 644 ? 12.328 -34.812 -42.406 1 79.31 644 ALA B C 1
ATOM 11889 O O . ALA B 1 644 ? 11.648 -34.938 -43.438 1 79.31 644 ALA B O 1
ATOM 11890 N N . ALA B 1 645 ? 12.141 -35.312 -41.281 1 89.38 645 ALA B N 1
ATOM 11891 C CA . ALA B 1 645 ? 11.102 -36.344 -41.25 1 89.38 645 ALA B CA 1
ATOM 11892 C C . ALA B 1 645 ? 9.711 -35.719 -41.125 1 89.38 645 ALA B C 1
ATOM 11894 O O . ALA B 1 645 ? 8.727 -36.281 -41.594 1 89.38 645 ALA B O 1
ATOM 11895 N N . PHE B 1 646 ? 9.641 -34.562 -40.5 1 95.31 646 PHE B N 1
ATOM 11896 C CA . PHE B 1 646 ? 8.367 -33.875 -40.281 1 95.31 646 PHE B CA 1
ATOM 11897 C C . PHE B 1 646 ? 8.445 -32.438 -40.688 1 95.31 646 PHE B C 1
ATOM 11899 O O . PHE B 1 646 ? 9.539 -31.844 -40.719 1 95.31 646 PHE B O 1
ATOM 11906 N N . GLU B 1 647 ? 7.227 -31.812 -40.969 1 95.5 647 GLU B N 1
ATOM 11907 C CA . GLU B 1 647 ? 7.203 -30.469 -41.531 1 95.5 647 GLU B CA 1
ATOM 11908 C C . GLU B 1 647 ? 6.727 -29.438 -40.5 1 95.5 647 GLU B C 1
ATOM 11910 O O . GLU B 1 647 ? 7.043 -28.25 -40.625 1 95.5 647 GLU B O 1
ATOM 11915 N N . VAL B 1 648 ? 5.906 -29.906 -39.594 1 96.62 648 VAL B N 1
ATOM 11916 C CA . VAL B 1 648 ? 5.305 -28.938 -38.688 1 96.62 648 VAL B CA 1
ATOM 11917 C C . VAL B 1 648 ? 5.262 -29.5 -37.25 1 96.62 648 VAL B C 1
ATOM 11919 O O . VAL B 1 648 ? 5.363 -30.703 -37.062 1 96.62 648 VAL B O 1
ATOM 11922 N N . ALA B 1 649 ? 5.191 -28.625 -36.312 1 97.19 649 ALA B N 1
ATOM 11923 C CA . ALA B 1 649 ? 4.965 -28.984 -34.906 1 97.19 649 ALA B CA 1
ATOM 11924 C C . ALA B 1 649 ? 3.832 -28.156 -34.312 1 97.19 649 ALA B C 1
ATOM 11926 O O . ALA B 1 649 ? 3.715 -26.953 -34.562 1 97.19 649 ALA B O 1
ATOM 11927 N N . ALA B 1 650 ? 2.922 -28.781 -33.594 1 96.81 650 ALA B N 1
ATOM 11928 C CA . ALA B 1 650 ? 1.912 -28.141 -32.781 1 96.81 650 ALA B CA 1
ATOM 11929 C C . ALA B 1 650 ? 2.26 -28.281 -31.281 1 96.81 650 ALA B C 1
ATOM 11931 O O . ALA B 1 650 ? 2.375 -29.406 -30.781 1 96.81 650 ALA B O 1
ATOM 11932 N N . VAL B 1 651 ? 2.475 -27.188 -30.641 1 97.81 651 VAL B N 1
ATOM 11933 C CA . VAL B 1 651 ? 2.816 -27.188 -29.219 1 97.81 651 VAL B CA 1
ATOM 11934 C C . VAL B 1 651 ? 1.686 -26.547 -28.406 1 97.81 651 VAL B C 1
ATOM 11936 O O . VAL B 1 651 ? 1.589 -25.328 -28.328 1 97.81 651 VAL B O 1
ATOM 11939 N N . LEU B 1 652 ? 0.874 -27.359 -27.797 1 96.88 652 LEU B N 1
ATOM 11940 C CA . LEU B 1 652 ? -0.189 -26.906 -26.906 1 96.88 652 LEU B CA 1
ATOM 11941 C C . LEU B 1 652 ? 0.209 -27.109 -25.453 1 96.88 652 LEU B C 1
ATOM 11943 O O . LEU B 1 652 ? 0.971 -28.016 -25.125 1 96.88 652 LEU B O 1
ATOM 11947 N N . ALA B 1 653 ? -0.247 -26.25 -24.609 1 97.19 653 ALA B N 1
ATOM 11948 C CA . ALA B 1 653 ? 0.094 -26.391 -23.203 1 97.19 653 ALA B CA 1
ATOM 11949 C C . ALA B 1 653 ? -1.156 -26.359 -22.328 1 97.19 653 ALA B C 1
ATOM 11951 O O . ALA B 1 653 ? -2.053 -25.531 -22.547 1 97.19 653 ALA B O 1
ATOM 11952 N N . TRP B 1 654 ? -1.292 -27.281 -21.375 1 95.69 654 TRP B N 1
ATOM 11953 C CA . TRP B 1 654 ? -2.311 -27.312 -20.344 1 95.69 654 TRP B CA 1
ATOM 11954 C C . TRP B 1 654 ? -1.696 -27.016 -18.969 1 95.69 654 TRP B C 1
ATOM 11956 O O . TRP B 1 654 ? -0.501 -27.234 -18.766 1 95.69 654 TRP B O 1
ATOM 11966 N N . SER B 1 655 ? -2.482 -26.562 -18.047 1 93.5 655 SER B N 1
ATOM 11967 C CA . SER B 1 655 ? -1.996 -26.234 -16.703 1 93.5 655 SER B CA 1
ATOM 11968 C C . SER B 1 655 ? -1.432 -27.453 -16 1 93.5 655 SER B C 1
ATOM 11970 O O . SER B 1 655 ? -0.527 -27.344 -15.172 1 93.5 655 SER B O 1
ATOM 11972 N N . SER B 1 656 ? -2.025 -28.641 -16.297 1 93 656 SER B N 1
ATOM 11973 C CA . SER B 1 656 ? -1.561 -29.891 -15.695 1 93 656 SER B CA 1
ATOM 11974 C C . SER B 1 656 ? -1.94 -31.094 -16.547 1 93 656 SER B C 1
ATOM 11976 O O . SER B 1 656 ? -2.742 -30.969 -17.484 1 93 656 SER B O 1
ATOM 11978 N N . LEU B 1 657 ? -1.292 -32.219 -16.219 1 92.62 657 LEU B N 1
ATOM 11979 C CA . LEU B 1 657 ? -1.622 -33.469 -16.906 1 92.62 657 LEU B CA 1
ATOM 11980 C C . LEU B 1 657 ? -3.061 -33.875 -16.609 1 92.62 657 LEU B C 1
ATOM 11982 O O . LEU B 1 657 ? -3.756 -34.375 -17.5 1 92.62 657 LEU B O 1
ATOM 11986 N N . ALA B 1 658 ? -3.51 -33.656 -15.383 1 89.94 658 ALA B N 1
ATOM 11987 C CA . ALA B 1 658 ? -4.879 -33.969 -14.992 1 89.94 658 ALA B CA 1
ATOM 11988 C C . ALA B 1 658 ? -5.891 -33.188 -15.812 1 89.94 658 ALA B C 1
ATOM 11990 O O . ALA B 1 658 ? -6.902 -33.719 -16.266 1 89.94 658 ALA B O 1
ATOM 11991 N N . LYS B 1 659 ? -5.629 -31.953 -15.984 1 92.38 659 LYS B N 1
ATOM 11992 C CA . LYS B 1 659 ? -6.562 -31.109 -16.719 1 92.38 659 LYS B CA 1
ATOM 11993 C C . LYS B 1 659 ? -6.559 -31.438 -18.203 1 92.38 659 LYS B C 1
ATOM 11995 O O . LYS B 1 659 ? -7.59 -31.344 -18.875 1 92.38 659 LYS B O 1
ATOM 12000 N N . LEU B 1 660 ? -5.355 -31.797 -18.703 1 93.38 660 LEU B N 1
ATOM 12001 C CA . LEU B 1 660 ? -5.312 -32.312 -20.062 1 93.38 660 LEU B CA 1
ATOM 12002 C C . LEU B 1 660 ? -6.184 -33.562 -20.203 1 93.38 660 LEU B C 1
ATOM 12004 O O . LEU B 1 660 ? -7 -33.656 -21.125 1 93.38 660 LEU B O 1
ATOM 12008 N N . ALA B 1 661 ? -6.051 -34.5 -19.297 1 91.56 661 ALA B N 1
ATOM 12009 C CA . ALA B 1 661 ? -6.844 -35.719 -19.312 1 91.56 661 ALA B CA 1
ATOM 12010 C C . ALA B 1 661 ? -8.336 -35.406 -19.234 1 91.56 661 ALA B C 1
ATOM 12012 O O . ALA B 1 661 ? -9.141 -36.031 -19.938 1 91.56 661 ALA B O 1
ATOM 12013 N N . GLY B 1 662 ? -8.633 -34.531 -18.359 1 89.88 662 GLY B N 1
ATOM 12014 C CA . GLY B 1 662 ? -10.023 -34.125 -18.219 1 89.88 662 GLY B CA 1
ATOM 12015 C C . GLY B 1 662 ? -10.602 -33.5 -19.469 1 89.88 662 GLY B C 1
ATOM 12016 O O . GLY B 1 662 ? -11.773 -33.688 -19.797 1 89.88 662 GLY B O 1
ATOM 12017 N N . SER B 1 663 ? -9.797 -32.688 -20.125 1 89.25 663 SER B N 1
ATOM 12018 C CA . SER B 1 663 ? -10.234 -32.031 -21.359 1 89.25 663 SER B CA 1
ATOM 12019 C C . SER B 1 663 ? -10.641 -33.062 -22.406 1 89.25 663 SER B C 1
ATOM 12021 O O . SER B 1 663 ? -11.602 -32.844 -23.156 1 89.25 663 SER B O 1
ATOM 12023 N N . PHE B 1 664 ? -9.977 -34.156 -22.469 1 90.06 664 PHE B N 1
ATOM 12024 C CA . PHE B 1 664 ? -10.25 -35.219 -23.453 1 90.06 664 PHE B CA 1
ATOM 12025 C C . PHE B 1 664 ? -11.516 -35.969 -23.094 1 90.06 664 PHE B C 1
ATOM 12027 O O . PHE B 1 664 ? -12.094 -36.656 -23.938 1 90.06 664 PHE B O 1
ATOM 12034 N N . LYS B 1 665 ? -11.898 -35.844 -21.875 1 87.88 665 LYS B N 1
ATOM 12035 C CA . LYS B 1 665 ? -13.078 -36.594 -21.422 1 87.88 665 LYS B CA 1
ATOM 12036 C C . LYS B 1 665 ? -14.32 -35.688 -21.453 1 87.88 665 LYS B C 1
ATOM 12038 O O . LYS B 1 665 ? -15.438 -36.188 -21.266 1 87.88 665 LYS B O 1
ATOM 12043 N N . HIS B 1 666 ? -14.109 -34.469 -21.672 1 86.06 666 HIS B N 1
ATOM 12044 C CA . HIS B 1 666 ? -15.234 -33.562 -21.672 1 86.06 666 HIS B CA 1
ATOM 12045 C C . HIS B 1 666 ? -16.156 -33.812 -22.844 1 86.06 666 HIS B C 1
ATOM 12047 O O . HIS B 1 666 ? -15.703 -34.031 -23.969 1 86.06 666 HIS B O 1
ATOM 12053 N N . PRO B 1 667 ? -17.453 -33.719 -22.609 1 82 667 PRO B N 1
ATOM 12054 C CA . PRO B 1 667 ? -18.406 -34.031 -23.656 1 82 667 PRO B CA 1
ATOM 12055 C C . PRO B 1 667 ? -18.297 -33.094 -24.859 1 82 667 PRO B C 1
ATOM 12057 O O . PRO B 1 667 ? -18.453 -33.5 -26 1 82 667 PRO B O 1
ATOM 12060 N N . ALA B 1 668 ? -18.047 -31.828 -24.547 1 77.56 668 ALA B N 1
ATOM 12061 C CA . ALA B 1 668 ? -17.922 -30.859 -25.641 1 77.56 668 ALA B CA 1
ATOM 12062 C C . ALA B 1 668 ? -16.766 -31.203 -26.562 1 77.56 668 ALA B C 1
ATOM 12064 O O . ALA B 1 668 ? -16.844 -31.031 -27.781 1 77.56 668 ALA B O 1
ATO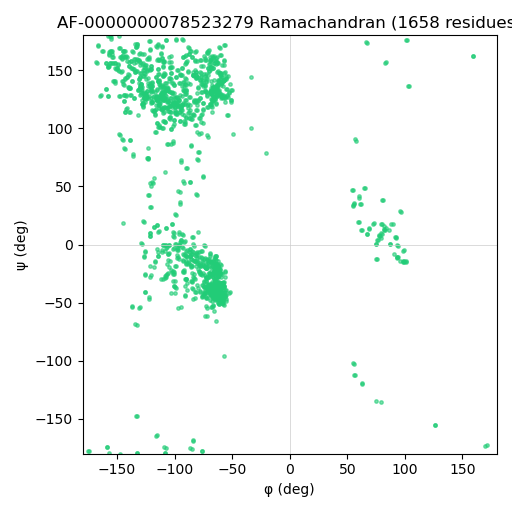M 12065 N N . TYR B 1 669 ? -15.695 -31.656 -26.016 1 80.12 669 TYR B N 1
ATOM 12066 C CA . TYR B 1 669 ? -14.547 -32.062 -26.812 1 80.12 669 TYR B CA 1
ATOM 12067 C C . TYR B 1 669 ? -14.875 -33.344 -27.609 1 80.12 669 TYR B C 1
ATOM 12069 O O . TYR B 1 669 ? -14.586 -33.406 -28.812 1 80.12 669 TYR B O 1
ATOM 12077 N N . LYS B 1 670 ? -15.492 -34.281 -27 1 78.69 670 LYS B N 1
ATOM 12078 C CA . LYS B 1 670 ? -15.828 -35.531 -27.656 1 78.69 670 LYS B CA 1
ATOM 12079 C C . LYS B 1 670 ? -16.75 -35.281 -28.844 1 78.69 670 LYS B C 1
ATOM 12081 O O . LYS B 1 670 ? -16.641 -35.969 -29.875 1 78.69 670 LYS B O 1
ATOM 12086 N N . ALA B 1 671 ? -17.562 -34.281 -28.672 1 77.75 671 ALA B N 1
ATOM 12087 C CA . ALA B 1 671 ? -18.5 -33.969 -29.75 1 77.75 671 ALA B CA 1
ATOM 12088 C C . ALA B 1 671 ? -17.797 -33.375 -30.953 1 77.75 671 ALA B C 1
ATOM 12090 O O . ALA B 1 671 ? -18.25 -33.562 -32.094 1 77.75 671 ALA B O 1
ATOM 12091 N N . SER B 1 672 ? -16.688 -32.719 -30.688 1 72.44 672 SER B N 1
ATOM 12092 C CA . SER B 1 672 ? -16.016 -32.031 -31.781 1 72.44 672 SER B CA 1
ATOM 12093 C C . SER B 1 672 ? -14.75 -32.781 -32.219 1 72.44 672 SER B C 1
ATOM 12095 O O . SER B 1 672 ? -14.195 -32.5 -33.281 1 72.44 672 SER B O 1
ATOM 12097 N N . ALA B 1 673 ? -14.484 -33.75 -31.422 1 67.12 673 ALA B N 1
ATOM 12098 C CA . ALA B 1 673 ? -13.219 -34.438 -31.641 1 67.12 673 ALA B CA 1
ATOM 12099 C C . ALA B 1 673 ? -13.25 -35.219 -32.969 1 67.12 673 ALA B C 1
ATOM 12101 O O . ALA B 1 673 ? -14.219 -35.938 -33.25 1 67.12 673 ALA B O 1
ATOM 12102 N N . GLY B 1 674 ? -12.219 -35.031 -33.844 1 64.88 674 GLY B N 1
ATOM 12103 C CA . GLY B 1 674 ? -12.078 -35.812 -35.031 1 64.88 674 GLY B CA 1
ATOM 12104 C C . GLY B 1 674 ? -12.711 -35.156 -36.25 1 64.88 674 GLY B C 1
ATOM 12105 O O . GLY B 1 674 ? -12.531 -35.625 -37.375 1 64.88 674 GLY B O 1
ATOM 12106 N N . SER B 1 675 ? -13.406 -34.188 -36 1 67.38 675 SER B N 1
ATOM 12107 C CA . SER B 1 675 ? -14.133 -33.594 -37.094 1 67.38 675 SER B CA 1
ATOM 12108 C C . SER B 1 675 ? -13.195 -32.812 -38.031 1 67.38 675 SER B C 1
ATOM 12110 O O . SER B 1 675 ? -13.508 -32.594 -39.188 1 67.38 675 SER B O 1
ATOM 12112 N N . HIS B 1 676 ? -12.016 -32.469 -37.5 1 70.56 676 HIS B N 1
ATOM 12113 C CA . HIS B 1 676 ? -11.133 -31.703 -38.375 1 70.56 676 HIS B CA 1
ATOM 12114 C C . HIS B 1 676 ? -9.727 -32.281 -38.375 1 70.56 676 HIS B C 1
ATOM 12116 O O . HIS B 1 676 ? -9.117 -32.469 -37.312 1 70.56 676 HIS B O 1
ATOM 12122 N N . ILE B 1 677 ? -9.453 -32.812 -39.531 1 75.69 677 ILE B N 1
ATOM 12123 C CA . ILE B 1 677 ? -8.102 -33.312 -39.75 1 75.69 677 ILE B CA 1
ATOM 12124 C C . ILE B 1 677 ? -7.27 -32.25 -40.469 1 75.69 677 ILE B C 1
ATOM 12126 O O . ILE B 1 677 ? -7.641 -31.781 -41.562 1 75.69 677 ILE B O 1
ATOM 12130 N N . PHE B 1 678 ? -6.184 -31.953 -39.812 1 83.19 678 PHE B N 1
ATOM 12131 C CA . PHE B 1 678 ? -5.434 -30.844 -40.375 1 83.19 678 PHE B CA 1
ATOM 12132 C C . PHE B 1 678 ? -4.043 -31.281 -40.812 1 83.19 678 PHE B C 1
ATOM 12134 O O . PHE B 1 678 ? -3.367 -30.578 -41.562 1 83.19 678 PHE B O 1
ATOM 12141 N N . THR B 1 679 ? -3.584 -32.375 -40.312 1 91.19 679 THR B N 1
ATOM 12142 C CA . THR B 1 679 ? -2.293 -32.938 -40.688 1 91.19 679 THR B CA 1
ATOM 12143 C C . THR B 1 679 ? -2.416 -34.438 -41 1 91.19 679 THR B C 1
ATOM 12145 O O . THR B 1 679 ? -3.467 -35.031 -40.781 1 91.19 679 THR B O 1
ATOM 12148 N N . ASP B 1 680 ? -1.291 -34.938 -41.531 1 90.5 680 ASP B N 1
ATOM 12149 C CA . ASP B 1 680 ? -1.206 -36.375 -41.75 1 90.5 680 ASP B CA 1
ATOM 12150 C C . ASP B 1 680 ? -1.43 -37.156 -40.438 1 90.5 680 ASP B C 1
ATOM 12152 O O . ASP B 1 680 ? -0.995 -36.719 -39.375 1 90.5 680 ASP B O 1
ATOM 12156 N N . PRO B 1 681 ? -2.121 -38.281 -40.5 1 86.88 681 PRO B N 1
ATOM 12157 C CA . PRO B 1 681 ? -2.432 -39.031 -39.281 1 86.88 681 PRO B CA 1
ATOM 12158 C C . PRO B 1 681 ? -1.19 -39.656 -38.656 1 86.88 681 PRO B C 1
ATOM 12160 O O . PRO B 1 681 ? -1.233 -40.062 -37.5 1 86.88 681 PRO B O 1
ATOM 12163 N N . VAL B 1 682 ? -0.131 -39.719 -39.375 1 89.44 682 VAL B N 1
ATOM 12164 C CA . VAL B 1 682 ? 1.121 -40.219 -38.812 1 89.44 682 VAL B CA 1
ATOM 12165 C C . VAL B 1 682 ? 1.856 -39.062 -38.125 1 89.44 682 VAL B C 1
ATOM 12167 O O . VAL B 1 682 ? 2.266 -38.094 -38.781 1 89.44 682 VAL B O 1
ATOM 12170 N N . PHE B 1 683 ? 1.909 -39.156 -36.844 1 93.75 683 PHE B N 1
ATOM 12171 C CA . PHE B 1 683 ? 2.619 -38.125 -36.094 1 93.75 683 PHE B CA 1
ATOM 12172 C C . PHE B 1 683 ? 3.316 -38.719 -34.875 1 93.75 683 PHE B C 1
ATOM 12174 O O . PHE B 1 683 ? 3.072 -39.875 -34.5 1 93.75 683 PHE B O 1
ATOM 12181 N N . MET B 1 684 ? 4.262 -38 -34.312 1 95.69 684 MET B N 1
ATOM 12182 C CA . MET B 1 684 ? 4.918 -38.312 -33.031 1 95.69 684 MET B CA 1
ATOM 12183 C C . MET B 1 684 ? 4.578 -37.25 -31.984 1 95.69 684 MET B C 1
ATOM 12185 O O . MET B 1 684 ? 4.473 -36.062 -32.312 1 95.69 684 MET B O 1
ATOM 12189 N N . GLY B 1 685 ? 4.363 -37.781 -30.828 1 96.31 685 GLY B N 1
ATOM 12190 C CA . GLY B 1 685 ? 3.977 -36.844 -29.781 1 96.31 685 GLY B CA 1
ATOM 12191 C C . GLY B 1 685 ? 4.801 -37 -28.516 1 96.31 685 GLY B C 1
ATOM 12192 O O . GLY B 1 685 ? 5.434 -38.031 -28.297 1 96.31 685 GLY B O 1
ATOM 12193 N N . SER B 1 686 ? 4.859 -35.938 -27.703 1 97.31 686 SER B N 1
ATOM 12194 C CA . SER B 1 686 ? 5.453 -35.906 -26.375 1 97.31 686 SER B CA 1
ATOM 12195 C C . SER B 1 686 ? 4.645 -35 -25.438 1 97.31 686 SER B C 1
ATOM 12197 O O . SER B 1 686 ? 4.199 -33.938 -25.844 1 97.31 686 SER B O 1
ATOM 12199 N N . LEU B 1 687 ? 4.293 -35.562 -24.266 1 97.75 687 LEU B N 1
ATOM 12200 C CA . LEU B 1 687 ? 3.879 -34.719 -23.156 1 97.75 687 LEU B CA 1
ATOM 12201 C C . LEU B 1 687 ? 5.074 -34.312 -22.297 1 97.75 687 LEU B C 1
ATOM 12203 O O . LEU B 1 687 ? 5.789 -35.188 -21.781 1 97.75 687 LEU B O 1
ATOM 12207 N N . SER B 1 688 ? 5.336 -33.031 -22.172 1 97.31 688 SER B N 1
ATOM 12208 C CA . SER B 1 688 ? 6.586 -32.656 -21.516 1 97.31 688 SER B CA 1
ATOM 12209 C C . SER B 1 688 ? 6.41 -31.375 -20.703 1 97.31 688 SER B C 1
ATOM 12211 O O . SER B 1 688 ? 5.434 -30.641 -20.875 1 97.31 688 SER B O 1
ATOM 12213 N N . GLN B 1 689 ? 7.309 -31.141 -19.75 1 96.19 689 GLN B N 1
ATOM 12214 C CA . GLN B 1 689 ? 7.324 -29.984 -18.859 1 96.19 689 GLN B CA 1
ATOM 12215 C C . GLN B 1 689 ? 8.711 -29.344 -18.828 1 96.19 689 GLN B C 1
ATOM 12217 O O . GLN B 1 689 ? 9.727 -30.031 -18.828 1 96.19 689 GLN B O 1
ATOM 12222 N N . GLU B 1 690 ? 8.648 -28.062 -18.766 1 96.25 690 GLU B N 1
ATOM 12223 C CA . GLU B 1 690 ? 9.891 -27.297 -18.75 1 96.25 690 GLU B CA 1
ATOM 12224 C C . GLU B 1 690 ? 10.703 -27.578 -17.484 1 96.25 690 GLU B C 1
ATOM 12226 O O . GLU B 1 690 ? 10.156 -27.594 -16.375 1 96.25 690 GLU B O 1
ATOM 12231 N N . VAL B 1 691 ? 12 -27.797 -17.641 1 95.31 691 VAL B N 1
ATOM 12232 C CA . VAL B 1 691 ? 12.875 -28.031 -16.5 1 95.31 691 VAL B CA 1
ATOM 12233 C C . VAL B 1 691 ? 14.039 -27.047 -16.531 1 95.31 691 VAL B C 1
ATOM 12235 O O . VAL B 1 691 ? 14.641 -26.75 -15.5 1 95.31 691 VAL B O 1
ATOM 12238 N N . GLN B 1 692 ? 14.383 -26.562 -17.734 1 95.31 692 GLN B N 1
ATOM 12239 C CA . GLN B 1 692 ? 15.461 -25.594 -17.891 1 95.31 692 GLN B CA 1
ATOM 12240 C C . GLN B 1 692 ? 15.109 -24.562 -18.953 1 95.31 692 GLN B C 1
ATOM 12242 O O . GLN B 1 692 ? 14.453 -24.875 -19.953 1 95.31 692 GLN B O 1
ATOM 12247 N N . GLU B 1 693 ? 15.516 -23.406 -18.703 1 95.75 693 GLU B N 1
ATOM 12248 C CA . GLU B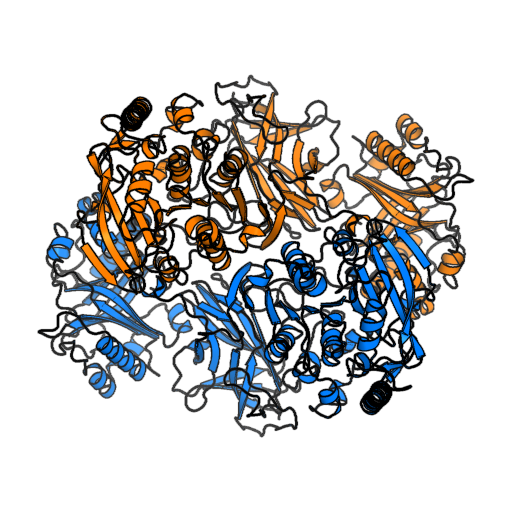 1 693 ? 15.352 -22.312 -19.656 1 95.75 693 GLU B CA 1
ATOM 12249 C C . GLU B 1 693 ? 16.609 -21.438 -19.719 1 95.75 693 GLU B C 1
ATOM 12251 O O . GLU B 1 693 ? 17.219 -21.141 -18.688 1 95.75 693 GLU B O 1
ATOM 12256 N N . ILE B 1 694 ? 17.031 -21.109 -20.906 1 96.56 694 ILE B N 1
ATOM 12257 C CA . ILE B 1 694 ? 18.141 -20.188 -21.156 1 96.56 694 ILE B CA 1
ATOM 12258 C C . ILE B 1 694 ? 17.688 -19.094 -22.125 1 96.56 694 ILE B C 1
ATOM 12260 O O . ILE B 1 694 ? 17.281 -19.375 -23.25 1 96.56 694 ILE B O 1
ATOM 12264 N N . ILE B 1 695 ? 17.719 -17.922 -21.734 1 96.19 695 ILE B N 1
ATOM 12265 C CA . ILE B 1 695 ? 17.438 -16.797 -22.625 1 96.19 695 ILE B CA 1
ATOM 12266 C C . ILE B 1 695 ? 18.703 -15.984 -22.859 1 96.19 695 ILE B C 1
ATOM 12268 O O . ILE B 1 695 ? 19.25 -15.391 -21.922 1 96.19 695 ILE B O 1
ATOM 12272 N N . TYR B 1 696 ? 19.125 -15.922 -24.062 1 95.12 696 TYR B N 1
ATOM 12273 C CA . TYR B 1 696 ? 20.391 -15.266 -24.391 1 95.12 696 TYR B CA 1
ATOM 12274 C C . TYR B 1 696 ? 20.188 -13.766 -24.562 1 95.12 696 TYR B C 1
ATOM 12276 O O . TYR B 1 696 ? 21.094 -12.977 -24.281 1 95.12 696 TYR B O 1
ATOM 12284 N N . ASP B 1 697 ? 19.047 -13.406 -25.031 1 94.31 697 ASP B N 1
ATOM 12285 C CA . ASP B 1 697 ? 18.688 -12.008 -25.234 1 94.31 697 ASP B CA 1
ATOM 12286 C C . ASP B 1 697 ? 17.203 -11.773 -24.953 1 94.31 697 ASP B C 1
ATOM 12288 O O . ASP B 1 697 ? 16.391 -11.742 -25.875 1 94.31 697 ASP B O 1
ATOM 12292 N N . PRO B 1 698 ? 16.906 -11.461 -23.734 1 95.44 698 PRO B N 1
ATOM 12293 C CA . PRO B 1 698 ? 15.5 -11.336 -23.328 1 95.44 698 PRO B CA 1
ATOM 12294 C C . PRO B 1 698 ? 14.766 -10.234 -24.078 1 95.44 698 PRO B C 1
ATOM 12296 O O . PRO B 1 698 ? 13.586 -10.398 -24.422 1 95.44 698 PRO B O 1
ATOM 12299 N N . VAL B 1 699 ? 15.398 -9.109 -24.391 1 96 699 VAL B N 1
ATOM 12300 C CA . VAL B 1 699 ? 14.742 -7.992 -25.047 1 96 699 VAL B CA 1
ATOM 12301 C C . VAL B 1 699 ? 14.398 -8.375 -26.484 1 96 699 VAL B C 1
ATOM 12303 O O . VAL B 1 699 ? 13.266 -8.156 -26.938 1 96 699 VAL B O 1
ATOM 12306 N N . THR B 1 700 ? 15.375 -8.945 -27.203 1 94.62 700 THR B N 1
ATOM 12307 C CA . THR B 1 700 ? 15.125 -9.367 -28.578 1 94.62 700 THR B CA 1
ATOM 12308 C C . THR B 1 700 ? 14.07 -10.461 -28.625 1 94.62 700 THR B C 1
ATOM 12310 O O . THR B 1 700 ? 13.227 -10.484 -29.531 1 94.62 700 THR B O 1
ATOM 12313 N N . TYR B 1 701 ? 14.156 -11.359 -27.688 1 95.06 701 TYR B N 1
ATOM 12314 C CA . TYR B 1 701 ? 13.156 -12.422 -27.641 1 95.06 701 TYR B CA 1
ATOM 12315 C C . TYR B 1 701 ? 11.758 -11.844 -27.469 1 95.06 701 TYR B C 1
ATOM 12317 O O . TYR B 1 701 ? 10.812 -12.258 -28.141 1 95.06 701 TYR B O 1
ATOM 12325 N N . LYS B 1 702 ? 11.555 -10.953 -26.516 1 92.81 702 LYS B N 1
ATOM 12326 C CA . LYS B 1 702 ? 10.258 -10.344 -26.25 1 92.81 702 LYS B CA 1
ATOM 12327 C C . LYS B 1 702 ? 9.719 -9.633 -27.484 1 92.81 702 LYS B C 1
ATOM 12329 O O . LYS B 1 702 ? 8.516 -9.672 -27.75 1 92.81 702 LYS B O 1
ATOM 12334 N N . ARG B 1 703 ? 10.57 -9.055 -28.328 1 91.69 703 ARG B N 1
ATOM 12335 C CA . ARG B 1 703 ? 10.172 -8.227 -29.453 1 91.69 703 ARG B CA 1
ATOM 12336 C C . ARG B 1 703 ? 10.086 -9.047 -30.734 1 91.69 703 ARG B C 1
ATOM 12338 O O . ARG B 1 703 ? 9.758 -8.508 -31.797 1 91.69 703 ARG B O 1
ATOM 12345 N N . ARG B 1 704 ? 10.297 -10.281 -30.594 1 90.5 704 ARG B N 1
ATOM 12346 C CA . ARG B 1 704 ? 10.414 -11.109 -31.797 1 90.5 704 ARG B CA 1
ATOM 12347 C C . ARG B 1 704 ? 9.125 -11.094 -32.594 1 90.5 704 ARG B C 1
ATOM 12349 O O . ARG B 1 704 ? 8.031 -11.109 -32.031 1 90.5 704 ARG B O 1
ATOM 12356 N N . GLN B 1 705 ? 9.172 -11.055 -33.938 1 85.31 705 GLN B N 1
ATOM 12357 C CA . GLN B 1 705 ? 8.008 -11.07 -34.812 1 85.31 705 GLN B CA 1
ATOM 12358 C C . GLN B 1 705 ? 8.07 -12.258 -35.781 1 85.31 705 GLN B C 1
ATOM 12360 O O . GLN B 1 705 ? 7.074 -12.961 -35.969 1 85.31 705 GLN B O 1
ATOM 12365 N N . ASP B 1 706 ? 9.242 -12.547 -36.438 1 84.88 706 ASP B N 1
ATOM 12366 C CA . ASP B 1 706 ? 9.422 -13.602 -37.438 1 84.88 706 ASP B CA 1
ATOM 12367 C C . ASP B 1 706 ? 10.469 -14.609 -36.969 1 84.88 706 ASP B C 1
ATOM 12369 O O . ASP B 1 706 ? 11.367 -14.977 -37.75 1 84.88 706 ASP B O 1
ATOM 12373 N N . ALA B 1 707 ? 10.164 -15.055 -35.781 1 94.12 707 ALA B N 1
ATOM 12374 C CA . ALA B 1 707 ? 11.164 -15.945 -35.188 1 94.12 707 ALA B CA 1
ATOM 12375 C C . ALA B 1 707 ? 11.062 -17.344 -35.812 1 94.12 707 ALA B C 1
ATOM 12377 O O . ALA B 1 707 ? 9.992 -17.75 -36.25 1 94.12 707 ALA B O 1
ATOM 12378 N N . ILE B 1 708 ? 12.18 -17.969 -35.906 1 97.12 708 ILE B N 1
ATOM 12379 C CA . ILE B 1 708 ? 12.234 -19.391 -36.25 1 97.12 708 ILE B CA 1
ATOM 12380 C C . ILE B 1 708 ? 12.383 -20.219 -35 1 97.12 708 ILE B C 1
ATOM 12382 O O . ILE B 1 708 ? 13.203 -19.906 -34.125 1 97.12 708 ILE B O 1
ATOM 12386 N N . GLU B 1 709 ? 11.531 -21.141 -34.844 1 97.62 709 GLU B N 1
ATOM 12387 C CA . GLU B 1 709 ? 11.633 -22.094 -33.75 1 97.62 709 GLU B CA 1
ATOM 12388 C C . GLU B 1 709 ? 12.023 -23.484 -34.25 1 97.62 709 GLU B C 1
ATOM 12390 O O . GLU B 1 709 ? 11.578 -23.906 -35.312 1 97.62 709 GLU B O 1
ATOM 12395 N N . VAL B 1 710 ? 12.945 -24.141 -33.594 1 97.81 710 VAL B N 1
ATOM 12396 C CA . VAL B 1 710 ? 13.32 -25.531 -33.875 1 97.81 710 VAL B CA 1
ATOM 12397 C C . VAL B 1 710 ? 12.938 -26.406 -32.688 1 97.81 710 VAL B C 1
ATOM 12399 O O . VAL B 1 710 ? 13.359 -26.156 -31.547 1 97.81 710 VAL B O 1
ATOM 12402 N N . VAL B 1 711 ? 12.094 -27.375 -32.938 1 98.06 711 VAL B N 1
ATOM 12403 C CA . VAL B 1 711 ? 11.695 -28.359 -31.938 1 98.06 711 VAL B CA 1
ATOM 12404 C C . VAL B 1 711 ? 12.469 -29.656 -32.156 1 98.06 711 VAL B C 1
ATOM 12406 O O . VAL B 1 711 ? 12.531 -30.172 -33.281 1 98.06 711 VAL B O 1
ATOM 12409 N N . VAL B 1 712 ? 13.078 -30.219 -31.109 1 97.81 712 VAL B N 1
ATOM 12410 C CA . VAL B 1 712 ? 13.836 -31.453 -31.203 1 97.81 712 VAL B CA 1
ATOM 12411 C C . VAL B 1 712 ? 13.312 -32.469 -30.188 1 97.81 712 VAL B C 1
ATOM 12413 O O . VAL B 1 712 ? 13.188 -32.156 -29 1 97.81 712 VAL B O 1
ATOM 12416 N N . PHE B 1 713 ? 12.961 -33.688 -30.641 1 97.81 713 PHE B N 1
ATOM 12417 C CA . PHE B 1 713 ? 12.648 -34.812 -29.781 1 97.81 713 PHE B CA 1
ATOM 12418 C C . PHE B 1 713 ? 13.883 -35.688 -29.547 1 97.81 713 PHE B C 1
ATOM 12420 O O . PHE B 1 713 ? 14.484 -36.188 -30.5 1 97.81 713 PHE B O 1
ATOM 12427 N N . LEU B 1 714 ? 14.305 -35.781 -28.328 1 97.5 714 LEU B N 1
ATOM 12428 C CA . LEU B 1 714 ? 15.359 -36.719 -27.938 1 97.5 714 LEU B CA 1
ATOM 12429 C C . LEU B 1 714 ? 14.773 -38.031 -27.406 1 97.5 714 LEU B C 1
ATOM 12431 O O . LEU B 1 714 ? 14.102 -38.031 -26.375 1 97.5 714 LEU B O 1
ATOM 12435 N N . ALA B 1 715 ? 15.07 -39.062 -28.016 1 96.12 715 ALA B N 1
ATOM 12436 C CA . ALA B 1 715 ? 14.555 -40.344 -27.562 1 96.12 715 ALA B CA 1
ATOM 12437 C C . ALA B 1 715 ? 15.258 -40.812 -26.297 1 96.12 715 ALA B C 1
ATOM 12439 O O . ALA B 1 715 ? 16.438 -40.531 -26.094 1 96.12 715 ALA B O 1
ATOM 12440 N N . ARG B 1 716 ? 14.508 -41.438 -25.484 1 95.25 716 ARG B N 1
ATOM 12441 C CA . ARG B 1 716 ? 15.078 -42.062 -24.312 1 95.25 716 ARG B CA 1
ATOM 12442 C C . ARG B 1 716 ? 15.891 -43.312 -24.688 1 95.25 716 ARG B C 1
ATOM 12444 O O . ARG B 1 716 ? 15.492 -44.062 -25.562 1 95.25 716 ARG B O 1
ATOM 12451 N N . ASN B 1 717 ? 16.984 -43.5 -24 1 92.56 717 ASN B N 1
ATOM 12452 C CA . ASN B 1 717 ? 17.797 -44.719 -24.234 1 92.56 717 ASN B CA 1
ATOM 12453 C C . ASN B 1 717 ? 17.062 -45.969 -23.766 1 92.56 717 ASN B C 1
ATOM 12455 O O . ASN B 1 717 ? 16.312 -45.938 -22.812 1 92.56 717 ASN B O 1
ATOM 12459 N N . SER B 1 718 ? 17.469 -47 -24.469 1 84.69 718 SER B N 1
ATOM 12460 C CA . SER B 1 718 ? 16.859 -48.281 -24.125 1 84.69 718 SER B CA 1
ATOM 12461 C C . SER B 1 718 ? 17.203 -48.688 -22.703 1 84.69 718 SER B C 1
ATOM 12463 O O . SER B 1 718 ? 18.359 -48.562 -22.266 1 84.69 718 SER B O 1
ATOM 12465 N N . GLY B 1 719 ? 16.344 -49.031 -21.828 1 81.12 719 GLY B N 1
ATOM 12466 C CA . GLY B 1 719 ? 16.578 -49.5 -20.469 1 81.12 719 GLY B CA 1
ATOM 12467 C C . GLY B 1 719 ? 16.406 -48.406 -19.438 1 81.12 719 GLY B C 1
ATOM 12468 O O . GLY B 1 719 ? 16.453 -48.656 -18.234 1 81.12 719 GLY B O 1
ATOM 12469 N N . VAL B 1 720 ? 16.391 -47.156 -19.969 1 83.38 720 VAL B N 1
ATOM 12470 C CA . VAL B 1 720 ? 16.219 -46.031 -19.062 1 83.38 720 VAL B CA 1
ATOM 12471 C C . VAL B 1 720 ? 14.727 -45.75 -18.828 1 83.38 720 VAL B C 1
ATOM 12473 O O . VAL B 1 720 ? 13.977 -45.531 -19.781 1 83.38 720 VAL B O 1
ATOM 12476 N N . GLU B 1 721 ? 14.367 -45.938 -17.609 1 78.94 721 GLU B N 1
ATOM 12477 C CA . GLU B 1 721 ? 12.969 -45.719 -17.266 1 78.94 721 GLU B CA 1
ATOM 12478 C C . GLU B 1 721 ? 12.633 -44.25 -17.25 1 78.94 721 GLU B C 1
ATOM 12480 O O . GLU B 1 721 ? 11.586 -43.812 -17.75 1 78.94 721 GLU B O 1
ATOM 12485 N N . ALA B 1 722 ? 13.516 -43.438 -16.594 1 85.06 722 ALA B N 1
ATOM 12486 C CA . ALA B 1 722 ? 13.312 -42 -16.516 1 85.06 722 ALA B CA 1
ATOM 12487 C C . ALA B 1 722 ? 14.633 -41.25 -16.688 1 85.06 722 ALA B C 1
ATOM 12489 O O . ALA B 1 722 ? 15.672 -41.656 -16.172 1 85.06 722 ALA B O 1
ATOM 12490 N N . VAL B 1 723 ? 14.586 -40.188 -17.531 1 93.81 723 VAL B N 1
ATOM 12491 C CA . VAL B 1 723 ? 15.766 -39.375 -17.734 1 93.81 723 VAL B CA 1
ATOM 12492 C C . VAL B 1 723 ? 16.203 -38.719 -16.422 1 93.81 723 VAL B C 1
ATOM 12494 O O . VAL B 1 723 ? 15.375 -38.156 -15.695 1 93.81 723 VAL B O 1
ATOM 12497 N N . SER B 1 724 ? 17.453 -38.812 -16.094 1 93.31 724 SER B N 1
ATOM 12498 C CA . SER B 1 724 ? 17.953 -38.281 -14.828 1 93.31 724 SER B CA 1
ATOM 12499 C C . SER B 1 724 ? 18.062 -36.781 -14.844 1 93.31 724 SER B C 1
ATOM 12501 O O . SER B 1 724 ? 18.281 -36.188 -15.898 1 93.31 724 SER B O 1
ATOM 12503 N N . ASP B 1 725 ? 17.969 -36.188 -13.648 1 93.44 725 ASP B N 1
ATOM 12504 C CA . ASP B 1 725 ? 18.141 -34.75 -13.508 1 93.44 725 ASP B CA 1
ATOM 12505 C C . ASP B 1 725 ? 19.547 -34.312 -13.922 1 93.44 725 ASP B C 1
ATOM 12507 O O . ASP B 1 725 ? 19.734 -33.25 -14.516 1 93.44 725 ASP B O 1
ATOM 12511 N N . ALA B 1 726 ? 20.469 -35.094 -13.586 1 95.38 726 ALA B N 1
ATOM 12512 C CA . ALA B 1 726 ? 21.859 -34.812 -13.922 1 95.38 726 ALA B CA 1
ATOM 12513 C C . ALA B 1 726 ? 22.047 -34.719 -15.43 1 95.38 726 ALA B C 1
ATOM 12515 O O . ALA B 1 726 ? 22.781 -33.875 -15.93 1 95.38 726 ALA B O 1
ATOM 12516 N N . ASP B 1 727 ? 21.438 -35.656 -16.125 1 96.69 727 ASP B N 1
ATOM 12517 C CA . ASP B 1 727 ? 21.562 -35.688 -17.578 1 96.69 727 ASP B CA 1
ATOM 12518 C C . ASP B 1 727 ? 20.859 -34.469 -18.219 1 96.69 727 ASP B C 1
ATOM 12520 O O . ASP B 1 727 ? 21.359 -33.938 -19.203 1 96.69 727 ASP B O 1
ATOM 12524 N N . LEU B 1 728 ? 19.734 -34.125 -17.688 1 97.06 728 LEU B N 1
ATOM 12525 C CA . LEU B 1 728 ? 19.047 -32.938 -18.188 1 97.06 728 LEU B CA 1
ATOM 12526 C C . LEU B 1 728 ? 19.875 -31.703 -17.953 1 97.06 728 LEU B C 1
ATOM 12528 O O . LEU B 1 728 ? 19.953 -30.828 -18.828 1 97.06 728 LEU B O 1
ATOM 12532 N N . GLU B 1 729 ? 20.484 -31.625 -16.812 1 96.56 729 GLU B N 1
ATOM 12533 C CA . GLU B 1 729 ? 21.344 -30.484 -16.5 1 96.56 729 GLU B CA 1
ATOM 12534 C C . GLU B 1 729 ? 22.562 -30.438 -17.422 1 96.56 729 GLU B C 1
ATOM 12536 O O . GLU B 1 729 ? 22.938 -29.375 -17.906 1 96.56 729 GLU B O 1
ATOM 12541 N N . ALA B 1 730 ? 23.141 -31.562 -17.625 1 97.12 730 ALA B N 1
ATOM 12542 C CA . ALA B 1 730 ? 24.297 -31.656 -18.516 1 97.12 730 ALA B CA 1
ATOM 12543 C C . ALA B 1 730 ? 23.938 -31.188 -19.922 1 97.12 730 ALA B C 1
ATOM 12545 O O . ALA B 1 730 ? 24.703 -30.484 -20.562 1 97.12 730 ALA B O 1
ATOM 12546 N N . ARG B 1 731 ? 22.844 -31.656 -20.391 1 97.31 731 ARG B N 1
ATOM 12547 C CA . ARG B 1 731 ? 22.375 -31.266 -21.719 1 97.31 731 ARG B CA 1
ATOM 12548 C C . ARG B 1 731 ? 22.188 -29.766 -21.812 1 97.31 731 ARG B C 1
ATOM 12550 O O . ARG B 1 731 ? 22.641 -29.141 -22.766 1 97.31 731 ARG B O 1
ATOM 12557 N N . SER B 1 732 ? 21.469 -29.219 -20.844 1 97 732 SER B N 1
ATOM 12558 C CA . SER B 1 732 ? 21.203 -27.797 -20.844 1 97 732 SER B CA 1
ATOM 12559 C C . SER B 1 732 ? 22.5 -26.984 -20.797 1 97 732 SER B C 1
ATOM 12561 O O . SER B 1 732 ? 22.625 -25.953 -21.453 1 97 732 SER B O 1
ATOM 12563 N N . ASN B 1 733 ? 23.438 -27.406 -20.047 1 96.5 733 ASN B N 1
ATOM 12564 C CA . ASN B 1 733 ? 24.734 -26.734 -19.938 1 96.5 733 ASN B CA 1
ATOM 12565 C C . ASN B 1 733 ? 25.469 -26.734 -21.281 1 96.5 733 ASN B C 1
ATOM 12567 O O . ASN B 1 733 ? 26.109 -25.734 -21.641 1 96.5 733 ASN B O 1
ATOM 12571 N N . THR B 1 734 ? 25.375 -27.828 -21.922 1 96.94 734 THR B N 1
ATOM 12572 C CA . THR B 1 734 ? 25.984 -27.922 -23.25 1 96.94 734 THR B CA 1
ATOM 12573 C C . THR B 1 734 ? 25.406 -26.875 -24.188 1 96.94 734 THR B C 1
ATOM 12575 O O . THR B 1 734 ? 26.141 -26.156 -24.859 1 96.94 734 THR B O 1
ATOM 12578 N N . VAL B 1 735 ? 24.125 -26.766 -24.203 1 97.12 735 VAL B N 1
ATOM 12579 C CA . VAL B 1 735 ? 23.469 -25.828 -25.109 1 97.12 735 VAL B CA 1
ATOM 12580 C C . VAL B 1 735 ? 23.781 -24.391 -24.672 1 97.12 735 VAL B C 1
ATOM 12582 O O . VAL B 1 735 ? 23.984 -23.516 -25.516 1 97.12 735 VAL B O 1
ATOM 12585 N N . ARG B 1 736 ? 23.781 -24.188 -23.375 1 96 736 ARG B N 1
ATOM 12586 C CA . ARG B 1 736 ? 24.125 -22.859 -22.844 1 96 736 ARG B CA 1
ATOM 12587 C C . ARG B 1 736 ? 25.453 -22.391 -23.406 1 96 736 ARG B C 1
ATOM 12589 O O . ARG B 1 736 ? 25.594 -21.234 -23.812 1 96 736 ARG B O 1
ATOM 12596 N N . ASN B 1 737 ? 26.391 -23.234 -23.484 1 94.38 737 ASN B N 1
ATOM 12597 C CA . ASN B 1 737 ? 27.75 -22.906 -23.922 1 94.38 737 ASN B CA 1
ATOM 12598 C C . ASN B 1 737 ? 27.828 -22.703 -25.422 1 94.38 737 ASN B C 1
ATOM 12600 O O . ASN B 1 737 ? 28.422 -21.734 -25.906 1 94.38 737 ASN B O 1
ATOM 12604 N N . VAL B 1 738 ? 27.203 -23.562 -26.188 1 95.06 738 VAL B N 1
ATOM 12605 C CA . VAL B 1 738 ? 27.359 -23.5 -27.641 1 95.06 738 VAL B CA 1
ATOM 12606 C C . VAL B 1 738 ? 26.484 -22.391 -28.203 1 95.06 738 VAL B C 1
ATOM 12608 O O . VAL B 1 738 ? 26.719 -21.922 -29.328 1 95.06 738 VAL B O 1
ATOM 12611 N N . GLY B 1 739 ? 25.453 -22.047 -27.469 1 94.31 739 GLY B N 1
ATOM 12612 C CA . GLY B 1 739 ? 24.531 -21.031 -27.953 1 94.31 739 GLY B CA 1
ATOM 12613 C C . GLY B 1 739 ? 25.078 -19.609 -27.797 1 94.31 739 GLY B C 1
ATOM 12614 O O . GLY B 1 739 ? 24.578 -18.688 -28.422 1 94.31 739 GLY B O 1
ATOM 12615 N N . GLN B 1 740 ? 26.047 -19.422 -26.984 1 91.56 740 GLN B N 1
ATOM 12616 C CA . GLN B 1 740 ? 26.609 -18.094 -26.734 1 91.56 740 GLN B CA 1
ATOM 12617 C C . GLN B 1 740 ? 27.219 -17.516 -28 1 91.56 740 GLN B C 1
ATOM 12619 O O . GLN B 1 740 ? 27.938 -18.188 -28.719 1 91.56 740 GLN B O 1
ATOM 12624 N N . GLY B 1 741 ? 26.844 -16.219 -28.188 1 87.62 741 GLY B N 1
ATOM 12625 C CA . GLY B 1 741 ? 27.438 -15.516 -29.328 1 87.62 741 GLY B CA 1
ATOM 12626 C C . GLY B 1 741 ? 26.766 -15.867 -30.656 1 87.62 741 GLY B C 1
ATOM 12627 O O . GLY B 1 741 ? 27.281 -15.508 -31.719 1 87.62 741 GLY B O 1
ATOM 12628 N N . THR B 1 742 ? 25.719 -16.625 -30.625 1 92.75 742 THR B N 1
ATOM 12629 C CA . THR B 1 742 ? 25 -17 -31.828 1 92.75 742 THR B CA 1
ATOM 12630 C C . THR B 1 742 ? 23.656 -16.281 -31.922 1 92.75 742 THR B C 1
ATOM 12632 O O . THR B 1 742 ? 23.391 -15.352 -31.156 1 92.75 742 THR B O 1
ATOM 12635 N N . GLY B 1 743 ? 22.891 -16.625 -32.906 1 91.88 743 GLY B N 1
ATOM 12636 C CA . GLY B 1 743 ? 21.562 -16.062 -33.094 1 91.88 743 GLY B CA 1
ATOM 12637 C C . GLY B 1 743 ? 20.5 -16.766 -32.281 1 91.88 743 GLY B C 1
ATOM 12638 O O . GLY B 1 743 ? 19.312 -16.453 -32.375 1 91.88 743 GLY B O 1
ATOM 12639 N N . LEU B 1 744 ? 20.938 -17.703 -31.422 1 95.88 744 LEU B N 1
ATOM 12640 C CA . LEU B 1 744 ? 20 -18.375 -30.516 1 95.88 744 LEU B CA 1
ATOM 12641 C C . LEU B 1 744 ? 19.484 -17.406 -29.453 1 95.88 744 LEU B C 1
ATOM 12643 O O . LEU B 1 744 ? 20.266 -16.844 -28.688 1 95.88 744 LEU B O 1
ATOM 12647 N N . LEU B 1 745 ? 18.156 -17.203 -29.406 1 95.5 745 LEU B N 1
ATOM 12648 C CA . LEU B 1 745 ? 17.531 -16.266 -28.5 1 95.5 745 LEU B CA 1
ATOM 12649 C C . LEU B 1 745 ? 17.156 -16.938 -27.188 1 95.5 745 LEU B C 1
ATOM 12651 O O . LEU B 1 745 ? 17.297 -16.359 -26.109 1 95.5 745 LEU B O 1
ATOM 12655 N N . ARG B 1 746 ? 16.625 -18.062 -27.281 1 96.69 746 ARG B N 1
ATOM 12656 C CA . ARG B 1 746 ? 16.078 -18.797 -26.141 1 96.69 746 ARG B CA 1
ATOM 12657 C C . ARG B 1 746 ? 16.141 -20.297 -26.375 1 96.69 746 ARG B C 1
ATOM 12659 O O . ARG B 1 746 ? 15.984 -20.766 -27.5 1 96.69 746 ARG B O 1
ATOM 12666 N N . TYR B 1 747 ? 16.453 -21.062 -25.406 1 97.75 747 TYR B N 1
ATOM 12667 C CA . TYR B 1 747 ? 16.453 -22.516 -25.359 1 97.75 747 TYR B CA 1
ATOM 12668 C C . TYR B 1 747 ? 15.641 -23.016 -24.172 1 97.75 747 TYR B C 1
ATOM 12670 O O . TYR B 1 747 ? 15.797 -22.516 -23.047 1 97.75 747 TYR B O 1
ATOM 12678 N N . VAL B 1 748 ? 14.727 -23.922 -24.406 1 97.62 748 VAL B N 1
ATOM 12679 C CA . VAL B 1 748 ? 13.953 -24.547 -23.344 1 97.62 748 VAL B CA 1
ATOM 12680 C C . VAL B 1 748 ? 14.086 -26.062 -23.422 1 97.62 748 VAL B C 1
ATOM 12682 O O . VAL B 1 748 ? 13.914 -26.656 -24.484 1 97.62 748 VAL B O 1
ATOM 12685 N N . LEU B 1 749 ? 14.453 -26.672 -22.344 1 98.06 749 LEU B N 1
ATOM 12686 C CA . LEU B 1 749 ? 14.484 -28.125 -22.203 1 98.06 749 LEU B CA 1
ATOM 12687 C C . LEU B 1 749 ? 13.281 -28.625 -21.422 1 98.06 749 LEU B C 1
ATOM 12689 O O . LEU B 1 749 ? 13.062 -28.188 -20.281 1 98.06 749 LEU B O 1
ATOM 12693 N N . ASN B 1 750 ? 12.5 -29.469 -22.062 1 97.62 750 ASN B N 1
ATOM 12694 C CA . ASN B 1 750 ? 11.32 -30.047 -21.422 1 97.62 750 ASN B CA 1
ATOM 12695 C C . ASN B 1 750 ? 11.508 -31.531 -21.141 1 97.62 750 ASN B C 1
ATOM 12697 O O . ASN B 1 750 ? 11.844 -32.312 -22.031 1 97.62 750 ASN B O 1
ATOM 12701 N N . ARG B 1 751 ? 11.297 -31.922 -19.953 1 97.06 751 ARG B N 1
ATOM 12702 C CA . ARG B 1 751 ? 11.289 -33.344 -19.609 1 97.06 751 ARG B CA 1
ATOM 12703 C C . ARG B 1 751 ? 10 -34 -20.062 1 97.06 751 ARG B C 1
ATOM 12705 O O . ARG B 1 751 ? 8.906 -33.5 -19.828 1 97.06 751 ARG B O 1
ATOM 12712 N N . ASP B 1 752 ? 10.133 -35.094 -20.719 1 96.5 752 ASP B N 1
ATOM 12713 C CA . ASP B 1 752 ? 8.945 -35.844 -21.078 1 96.5 752 ASP B CA 1
ATOM 12714 C C . ASP B 1 752 ? 8.266 -36.438 -19.844 1 96.5 752 ASP B C 1
ATOM 12716 O O . ASP B 1 752 ? 8.93 -37 -18.969 1 96.5 752 ASP B O 1
ATOM 12720 N N . VAL B 1 753 ? 6.977 -36.281 -19.734 1 95.44 753 VAL B N 1
ATOM 12721 C CA . VAL B 1 753 ? 6.203 -36.781 -18.609 1 95.44 753 VAL B CA 1
ATOM 12722 C C . VAL B 1 753 ? 5.043 -37.625 -19.109 1 95.44 753 VAL B C 1
ATOM 12724 O O . VAL B 1 753 ? 4.016 -37.75 -18.438 1 95.44 753 VAL B O 1
ATOM 12727 N N . THR B 1 754 ? 5.125 -38.094 -20.312 1 95.44 754 THR B N 1
ATOM 12728 C CA . THR B 1 754 ? 4.098 -39 -20.844 1 95.44 754 THR B CA 1
ATOM 12729 C C . THR B 1 754 ? 3.893 -40.188 -19.922 1 95.44 754 THR B C 1
ATOM 12731 O O . THR B 1 754 ? 4.84 -40.938 -19.641 1 95.44 754 THR B O 1
ATOM 12734 N N . PRO B 1 755 ? 2.65 -40.406 -19.547 1 92.44 755 PRO B N 1
ATOM 12735 C CA . PRO B 1 755 ? 2.412 -41.531 -18.656 1 92.44 755 PRO B CA 1
ATOM 12736 C C . PRO B 1 755 ? 2.639 -42.875 -19.344 1 92.44 755 PRO B C 1
ATOM 12738 O O . PRO B 1 755 ? 2.482 -42.969 -20.562 1 92.44 755 PRO B O 1
ATOM 12741 N N . GLN B 1 756 ? 2.896 -43.906 -18.547 1 87.56 756 GLN B N 1
ATOM 12742 C CA . GLN B 1 756 ? 3.082 -45.25 -19.094 1 87.56 756 GLN B CA 1
ATOM 12743 C C . GLN B 1 756 ? 1.797 -45.781 -19.719 1 87.56 756 GLN B C 1
ATOM 12745 O O . GLN B 1 756 ? 1.838 -46.438 -20.766 1 87.56 756 GLN B O 1
ATOM 12750 N N . ASP B 1 757 ? 0.746 -45.438 -19.141 1 89.25 757 ASP B N 1
ATOM 12751 C CA . ASP B 1 757 ? -0.555 -45.844 -19.656 1 89.25 757 ASP B CA 1
ATOM 12752 C C . ASP B 1 757 ? -1.181 -44.75 -20.516 1 89.25 757 ASP B C 1
ATOM 12754 O O . ASP B 1 757 ? -2.361 -44.438 -20.359 1 89.25 757 ASP B O 1
ATOM 12758 N N . TYR B 1 758 ? -0.346 -44.188 -21.422 1 92.19 758 TYR B N 1
ATOM 12759 C CA . TYR B 1 758 ? -0.834 -43.094 -22.266 1 92.19 758 TYR B CA 1
ATOM 12760 C C . TYR B 1 758 ? -2.01 -43.562 -23.125 1 92.19 758 TYR B C 1
ATOM 12762 O O . TYR B 1 758 ? -2.826 -42.719 -23.547 1 92.19 758 TYR B O 1
ATOM 12770 N N . ASN B 1 759 ? -2.172 -44.875 -23.344 1 91.25 759 ASN B N 1
ATOM 12771 C CA . ASN B 1 759 ? -3.324 -45.406 -24.094 1 91.25 759 ASN B CA 1
ATOM 12772 C C . ASN B 1 759 ? -4.633 -45.094 -23.359 1 91.25 759 ASN B C 1
ATOM 12774 O O . ASN B 1 759 ? -5.645 -44.812 -24 1 91.25 759 ASN B O 1
ATOM 12778 N N . LEU B 1 760 ? -4.52 -45.156 -22.125 1 88.75 760 LEU B N 1
ATOM 12779 C CA . LEU B 1 760 ? -5.695 -44.812 -21.328 1 88.75 760 LEU B CA 1
ATOM 12780 C C . LEU B 1 760 ? -5.969 -43.312 -21.391 1 88.75 760 LEU B C 1
ATOM 12782 O O . LEU B 1 760 ? -7.125 -42.906 -21.438 1 88.75 760 LEU B O 1
ATOM 12786 N N . LEU B 1 761 ? -4.945 -42.562 -21.391 1 91.44 761 LEU B N 1
ATOM 12787 C CA . LEU B 1 761 ? -5.062 -41.094 -21.453 1 91.44 761 LEU B CA 1
ATOM 12788 C C . LEU B 1 761 ? -5.719 -40.656 -22.766 1 91.44 761 LEU B C 1
ATOM 12790 O O . LEU B 1 761 ? -6.59 -39.812 -22.75 1 91.44 761 LEU B O 1
ATOM 12794 N N . PHE B 1 762 ? -5.336 -41.281 -23.859 1 92 762 PHE B N 1
ATOM 12795 C CA . PHE B 1 762 ? -5.766 -40.812 -25.172 1 92 762 PHE B CA 1
ATOM 12796 C C . PHE B 1 762 ? -6.922 -41.656 -25.688 1 92 762 PHE B C 1
ATOM 12798 O O . PHE B 1 762 ? -7.305 -41.531 -26.859 1 92 762 PHE B O 1
ATOM 12805 N N . LYS B 1 763 ? -7.469 -42.5 -24.844 1 89.06 763 LYS B N 1
ATOM 12806 C CA . LYS B 1 763 ? -8.578 -43.344 -25.266 1 89.06 763 LYS B CA 1
ATOM 12807 C C . LYS B 1 763 ? -9.719 -42.531 -25.844 1 89.06 763 LYS B C 1
ATOM 12809 O O . LYS B 1 763 ? -10.109 -41.5 -25.266 1 89.06 763 LYS B O 1
ATOM 12814 N N . ASP B 1 764 ? -10.227 -42.844 -27.062 1 83.94 764 ASP B N 1
ATOM 12815 C CA . ASP B 1 764 ? -11.359 -42.219 -27.75 1 83.94 764 ASP B CA 1
ATOM 12816 C C . ASP B 1 764 ? -11 -40.844 -28.266 1 83.94 764 ASP B C 1
ATOM 12818 O O . ASP B 1 764 ? -11.867 -39.969 -28.391 1 83.94 764 ASP B O 1
ATOM 12822 N N . THR B 1 765 ? -9.719 -40.562 -28.375 1 88.69 765 THR B N 1
ATOM 12823 C CA . THR B 1 765 ? -9.258 -39.344 -29 1 88.69 765 THR B CA 1
ATOM 12824 C C . THR B 1 765 ? -8.469 -39.625 -30.266 1 88.69 765 THR B C 1
ATOM 12826 O O . THR B 1 765 ? -8.008 -40.75 -30.469 1 88.69 765 THR B O 1
ATOM 12829 N N . PRO B 1 766 ? -8.359 -38.656 -31.141 1 86.31 766 PRO B N 1
ATOM 12830 C CA . PRO B 1 766 ? -7.555 -38.875 -32.344 1 86.31 766 PRO B CA 1
ATOM 12831 C C . PRO B 1 766 ? -6.07 -39.094 -32.031 1 86.31 766 PRO B C 1
ATOM 12833 O O . PRO B 1 766 ? -5.312 -39.562 -32.875 1 86.31 766 PRO B O 1
ATOM 12836 N N . PHE B 1 767 ? -5.664 -38.875 -30.844 1 91.31 767 PHE B N 1
ATOM 12837 C CA . PHE B 1 767 ? -4.25 -38.875 -30.5 1 91.31 767 PHE B CA 1
ATOM 12838 C C . PHE B 1 767 ? -3.783 -40.312 -30.188 1 91.31 767 PHE B C 1
ATOM 12840 O O . PHE B 1 767 ? -2.582 -40.562 -30.094 1 91.31 767 PHE B O 1
ATOM 12847 N N . ILE B 1 768 ? -4.719 -41.219 -30.094 1 90 768 ILE B N 1
ATOM 12848 C CA . ILE B 1 768 ? -4.406 -42.562 -29.688 1 90 768 ILE B CA 1
ATOM 12849 C C . ILE B 1 768 ? -3.518 -43.25 -30.734 1 90 768 ILE B C 1
ATOM 12851 O O . ILE B 1 768 ? -2.752 -44.156 -30.422 1 90 768 ILE B O 1
ATOM 12855 N N . ILE B 1 769 ? -3.541 -42.812 -31.984 1 88.38 769 ILE B N 1
ATOM 12856 C CA . ILE B 1 769 ? -2.848 -43.469 -33.094 1 88.38 769 ILE B CA 1
ATOM 12857 C C . ILE B 1 769 ? -1.414 -42.969 -33.188 1 88.38 769 ILE B C 1
ATOM 12859 O O . ILE B 1 769 ? -0.601 -43.5 -33.938 1 88.38 769 ILE B O 1
ATOM 12863 N N . GLY B 1 770 ? -1.082 -41.938 -32.438 1 90.56 770 GLY B N 1
ATOM 12864 C CA . GLY B 1 770 ? 0.245 -41.344 -32.5 1 90.56 770 GLY B CA 1
ATOM 12865 C C . GLY B 1 770 ? 1.304 -42.188 -31.812 1 90.56 770 GLY B C 1
ATOM 12866 O O . GLY B 1 770 ? 0.979 -43.125 -31.078 1 90.56 770 GLY B O 1
ATOM 12867 N N . SER B 1 771 ? 2.604 -41.938 -32.125 1 93.06 771 SER B N 1
ATOM 12868 C CA . SER B 1 771 ? 3.732 -42.562 -31.453 1 93.06 771 SER B CA 1
ATOM 12869 C C . SER B 1 771 ? 4.09 -41.812 -30.172 1 93.06 771 SER B C 1
ATOM 12871 O O . SER B 1 771 ? 4.535 -40.656 -30.234 1 93.06 771 SER B O 1
ATOM 12873 N N . TRP B 1 772 ? 3.852 -42.438 -29.047 1 94.81 772 TRP B N 1
ATOM 12874 C CA . TRP B 1 772 ? 4.094 -41.844 -27.734 1 94.81 772 TRP B CA 1
ATOM 12875 C C . TRP B 1 772 ? 5.051 -42.719 -26.922 1 94.81 772 TRP B C 1
ATOM 12877 O O . TRP B 1 772 ? 5.258 -43.875 -27.219 1 94.81 772 TRP B O 1
ATOM 12887 N N . GLY B 1 773 ? 5.699 -42.156 -25.875 1 91.69 773 GLY B N 1
ATOM 12888 C CA . GLY B 1 773 ? 6.375 -42.906 -24.844 1 91.69 773 GLY B CA 1
ATOM 12889 C C . GLY B 1 773 ? 7.855 -43.125 -25.109 1 91.69 773 GLY B C 1
ATOM 12890 O O . GLY B 1 773 ? 8.602 -43.531 -24.234 1 91.69 773 GLY B O 1
ATOM 12891 N N . SER B 1 774 ? 8.312 -42.844 -26.297 1 92.5 774 SER B N 1
ATOM 12892 C CA . SER B 1 774 ? 9.703 -43.094 -26.641 1 92.5 774 SER B CA 1
ATOM 12893 C C . SER B 1 774 ? 10.586 -41.875 -26.406 1 92.5 774 SER B C 1
ATOM 12895 O O . SER B 1 774 ? 11.812 -42 -26.375 1 92.5 774 SER B O 1
ATOM 12897 N N . ILE B 1 775 ? 10.016 -40.812 -26.219 1 95.62 775 ILE B N 1
ATOM 12898 C CA . ILE B 1 775 ? 10.758 -39.562 -26.094 1 95.62 775 ILE B CA 1
ATOM 12899 C C . ILE B 1 775 ? 11.156 -39.344 -24.641 1 95.62 775 ILE B C 1
ATOM 12901 O O . ILE B 1 775 ? 10.391 -39.625 -23.719 1 95.62 775 ILE B O 1
ATOM 12905 N N . GLY B 1 776 ? 12.383 -38.875 -24.438 1 96.31 776 GLY B N 1
ATOM 12906 C CA . GLY B 1 776 ? 12.867 -38.531 -23.109 1 96.31 776 GLY B CA 1
ATOM 12907 C C . GLY B 1 776 ? 12.797 -37.062 -22.797 1 96.31 776 GLY B C 1
ATOM 12908 O O . GLY B 1 776 ? 12.594 -36.656 -21.656 1 96.31 776 GLY B O 1
ATOM 12909 N N . ALA B 1 777 ? 13.07 -36.281 -23.797 1 97.81 777 ALA B N 1
ATOM 12910 C CA . ALA B 1 777 ? 13.008 -34.812 -23.641 1 97.81 777 ALA B CA 1
ATOM 12911 C C . ALA B 1 777 ? 12.656 -34.125 -24.953 1 97.81 777 ALA B C 1
ATOM 12913 O O . ALA B 1 777 ? 12.867 -34.688 -26.031 1 97.81 777 ALA B O 1
ATOM 12914 N N . MET B 1 778 ? 12.047 -33.031 -24.859 1 97.94 778 MET B N 1
ATOM 12915 C CA . MET B 1 778 ? 11.75 -32.156 -25.984 1 97.94 778 MET B CA 1
ATOM 12916 C C . MET B 1 778 ? 12.477 -30.828 -25.844 1 97.94 778 MET B C 1
ATOM 12918 O O . MET B 1 778 ? 12.367 -30.172 -24.812 1 97.94 778 MET B O 1
ATOM 12922 N N . GLU B 1 779 ? 13.273 -30.422 -26.828 1 98.06 779 GLU B N 1
ATOM 12923 C CA . GLU B 1 779 ? 14.016 -29.172 -26.828 1 98.06 779 GLU B CA 1
ATOM 12924 C C . GLU B 1 779 ? 13.359 -28.141 -27.75 1 98.06 779 GLU B C 1
ATOM 12926 O O . GLU B 1 779 ? 12.836 -28.5 -28.812 1 98.06 779 GLU B O 1
ATOM 12931 N N . GLN B 1 780 ? 13.391 -26.906 -27.344 1 98.06 780 GLN B N 1
ATOM 12932 C CA . GLN B 1 780 ? 12.953 -25.797 -28.172 1 98.06 780 GLN B CA 1
ATOM 12933 C C . GLN B 1 780 ? 14.055 -24.75 -28.312 1 98.06 780 GLN B C 1
ATOM 12935 O O . GLN B 1 780 ? 14.664 -24.344 -27.312 1 98.06 780 GLN B O 1
ATOM 12940 N N . TYR B 1 781 ? 14.367 -24.406 -29.547 1 97.94 781 TYR B N 1
ATOM 12941 C CA . TYR B 1 781 ? 15.328 -23.375 -29.906 1 97.94 781 TYR B CA 1
ATOM 12942 C C . TYR B 1 781 ? 14.648 -22.219 -30.625 1 97.94 781 TYR B C 1
ATOM 12944 O O . TYR B 1 781 ? 13.977 -22.422 -31.641 1 97.94 781 TYR B O 1
ATOM 12952 N N . TRP B 1 782 ? 14.758 -21 -30.188 1 97.56 782 TRP B N 1
ATOM 12953 C CA . TRP B 1 782 ? 14.234 -19.828 -30.875 1 97.56 782 TRP B CA 1
ATOM 12954 C C . TRP B 1 782 ? 15.367 -19 -31.484 1 97.56 782 TRP B C 1
ATOM 12956 O O . TRP B 1 782 ? 16.359 -18.703 -30.812 1 97.56 782 TRP B O 1
ATOM 12966 N N . PHE B 1 783 ? 15.188 -18.625 -32.719 1 96.88 783 PHE B N 1
ATOM 12967 C CA . PHE B 1 783 ? 16.141 -17.781 -33.406 1 96.88 783 PHE B CA 1
ATOM 12968 C C . PHE B 1 783 ? 15.469 -16.5 -33.906 1 96.88 783 PHE B C 1
ATOM 12970 O O . PHE B 1 783 ? 14.25 -16.453 -34.062 1 96.88 783 PHE B O 1
ATOM 12977 N N . THR B 1 784 ? 16.25 -15.531 -34.188 1 92 784 THR B N 1
ATOM 12978 C CA . THR B 1 784 ? 15.758 -14.234 -34.625 1 92 784 THR B CA 1
ATOM 12979 C C . THR B 1 784 ? 15.102 -14.352 -36 1 92 784 THR B C 1
ATOM 12981 O O . THR B 1 784 ? 14.102 -13.688 -36.281 1 92 784 THR B O 1
ATOM 12984 N N . ASP B 1 785 ? 15.766 -15.07 -36.875 1 93.12 785 ASP B N 1
ATOM 12985 C CA . ASP B 1 785 ? 15.289 -15.242 -38.219 1 93.12 785 ASP B CA 1
ATOM 12986 C C . ASP B 1 785 ? 15.867 -16.5 -38.875 1 93.12 785 ASP B C 1
ATOM 12988 O O . ASP B 1 785 ? 16.547 -17.281 -38.188 1 93.12 785 ASP B O 1
ATOM 12992 N N . LYS B 1 786 ? 15.477 -16.703 -40.094 1 94.75 786 LYS B N 1
ATOM 12993 C CA . LYS B 1 786 ? 15.906 -17.891 -40.812 1 94.75 786 LYS B CA 1
ATOM 12994 C C . LYS B 1 786 ? 17.422 -17.953 -40.938 1 94.75 786 LYS B C 1
ATOM 12996 O O . LYS B 1 786 ? 18.016 -19.016 -40.75 1 94.75 786 LYS B O 1
ATOM 13001 N N . LYS B 1 787 ? 18 -16.812 -41.188 1 94.94 787 LYS B N 1
ATOM 13002 C CA . LYS B 1 787 ? 19.453 -16.766 -41.344 1 94.94 787 LYS B CA 1
ATOM 13003 C C . LYS B 1 787 ? 20.172 -17.203 -40.094 1 94.94 787 LYS B C 1
ATOM 13005 O O . LYS B 1 787 ? 21.109 -18 -40.156 1 94.94 787 LYS B O 1
ATOM 13010 N N . ALA B 1 788 ? 19.766 -16.766 -39 1 94.5 788 ALA B N 1
ATOM 13011 C CA . ALA B 1 788 ? 20.375 -17.094 -37.719 1 94.5 788 ALA B CA 1
ATOM 13012 C C . ALA B 1 788 ? 20.281 -18.594 -37.438 1 94.5 788 ALA B C 1
ATOM 13014 O O . ALA B 1 788 ? 21.219 -19.203 -36.938 1 94.5 788 ALA B O 1
ATOM 13015 N N . ALA B 1 789 ? 19.109 -19.203 -37.688 1 96.12 789 ALA B N 1
ATOM 13016 C CA . ALA B 1 789 ? 18.922 -20.641 -37.469 1 96.12 789 ALA B CA 1
ATOM 13017 C C . ALA B 1 789 ? 19.828 -21.469 -38.375 1 96.12 789 ALA B C 1
ATOM 13019 O O . ALA B 1 789 ? 20.469 -22.422 -37.906 1 96.12 789 ALA B O 1
ATOM 13020 N N . VAL B 1 790 ? 19.906 -21.062 -39.625 1 95.5 790 VAL B N 1
ATOM 13021 C CA . VAL B 1 790 ? 20.719 -21.781 -40.594 1 95.5 790 VAL B CA 1
ATOM 13022 C C . VAL B 1 790 ? 22.188 -21.703 -40.188 1 95.5 790 VAL B C 1
ATOM 13024 O O . VAL B 1 790 ? 22.906 -22.703 -40.188 1 95.5 790 VAL B O 1
ATOM 13027 N N . GLU B 1 791 ? 22.625 -20.547 -39.812 1 95.38 791 GLU B N 1
ATOM 13028 C CA . GLU B 1 791 ? 24.016 -20.344 -39.406 1 95.38 791 GLU B CA 1
ATOM 13029 C C . GLU B 1 791 ? 24.359 -21.156 -38.156 1 95.38 791 GLU B C 1
ATOM 13031 O O . GLU B 1 791 ? 25.469 -21.688 -38.062 1 95.38 791 GLU B O 1
ATOM 13036 N N . PHE B 1 792 ? 23.5 -21.203 -37.25 1 96.31 792 PHE B N 1
ATOM 13037 C CA . PHE B 1 792 ? 23.703 -21.938 -36 1 96.31 792 PHE B CA 1
ATOM 13038 C C . PHE B 1 792 ? 23.953 -23.422 -36.281 1 96.31 792 PHE B C 1
ATOM 13040 O O . PHE B 1 792 ? 24.922 -24 -35.781 1 96.31 792 PHE B O 1
ATOM 13047 N N . PHE B 1 793 ? 23.188 -24.031 -37.125 1 95.38 793 PHE B N 1
ATOM 13048 C CA . PHE B 1 793 ? 23.25 -25.469 -37.344 1 95.38 793 PHE B CA 1
ATOM 13049 C C . PHE B 1 793 ? 24.203 -25.797 -38.469 1 95.38 793 PHE B C 1
ATOM 13051 O O . PHE B 1 793 ? 24.531 -26.969 -38.719 1 95.38 793 PHE B O 1
ATOM 13058 N N . ALA B 1 794 ? 24.703 -24.797 -39.219 1 94.06 794 ALA B N 1
ATOM 13059 C CA . ALA B 1 794 ? 25.672 -25.016 -40.281 1 94.06 794 ALA B CA 1
ATOM 13060 C C . ALA B 1 794 ? 27.078 -25.234 -39.688 1 94.06 794 ALA B C 1
ATOM 13062 O O . ALA B 1 794 ? 27.953 -25.766 -40.375 1 94.06 794 ALA B O 1
ATOM 13063 N N . ASP B 1 795 ? 27.266 -24.859 -38.5 1 94.75 795 ASP B N 1
ATOM 13064 C CA . ASP B 1 795 ? 28.562 -25.016 -37.844 1 94.75 795 ASP B CA 1
ATOM 13065 C C . ASP B 1 795 ? 28.812 -26.469 -37.438 1 94.75 795 ASP B C 1
ATOM 13067 O O . ASP B 1 795 ? 28.188 -26.984 -36.5 1 94.75 795 ASP B O 1
ATOM 13071 N N . SER B 1 796 ? 29.828 -27.125 -38.031 1 93.31 796 SER B N 1
ATOM 13072 C CA . SER B 1 796 ? 30.062 -28.547 -37.844 1 93.31 796 SER B CA 1
ATOM 13073 C C . SER B 1 796 ? 30.578 -28.844 -36.438 1 93.31 796 SER B C 1
ATOM 13075 O O . SER B 1 796 ? 30.25 -29.875 -35.844 1 93.31 796 SER B O 1
ATOM 13077 N N . ALA B 1 797 ? 31.391 -27.953 -35.938 1 94.69 797 ALA B N 1
ATOM 13078 C CA . ALA B 1 797 ? 31.922 -28.156 -34.594 1 94.69 797 ALA B CA 1
ATOM 13079 C C . ALA B 1 797 ? 30.797 -28.094 -33.562 1 94.69 797 ALA B C 1
ATOM 13081 O O . ALA B 1 797 ? 30.766 -28.922 -32.625 1 94.69 797 ALA B O 1
ATOM 13082 N N . ARG B 1 798 ? 29.906 -27.141 -33.719 1 95.31 798 ARG B N 1
ATOM 13083 C CA . ARG B 1 798 ? 28.766 -27.016 -32.812 1 95.31 798 ARG B CA 1
ATOM 13084 C C . ARG B 1 798 ? 27.844 -28.219 -32.906 1 95.31 798 ARG B C 1
ATOM 13086 O O . ARG B 1 798 ? 27.406 -28.75 -31.875 1 95.31 798 ARG B O 1
ATOM 13093 N N . ASN B 1 799 ? 27.594 -28.703 -34.031 1 94 799 ASN B N 1
ATOM 13094 C CA . ASN B 1 799 ? 26.719 -29.859 -34.219 1 94 799 ASN B CA 1
ATOM 13095 C C . ASN B 1 799 ? 27.312 -31.109 -33.594 1 94 799 ASN B C 1
ATOM 13097 O O . ASN B 1 799 ? 26.578 -31.938 -33.062 1 94 799 ASN B O 1
ATOM 13101 N N . LYS B 1 800 ? 28.594 -31.219 -33.75 1 94.19 800 LYS B N 1
ATOM 13102 C CA . LYS B 1 800 ? 29.25 -32.375 -33.156 1 94.19 800 LYS B CA 1
ATOM 13103 C C . LYS B 1 800 ? 29.047 -32.375 -31.625 1 94.19 800 LYS B C 1
ATOM 13105 O O . LYS B 1 800 ? 28.797 -33.406 -31.031 1 94.19 800 LYS B O 1
ATOM 13110 N N . VAL B 1 801 ? 29.172 -31.219 -31.094 1 96.12 801 VAL B N 1
ATOM 13111 C CA . VAL B 1 801 ? 28.969 -31.094 -29.656 1 96.12 801 VAL B CA 1
ATOM 13112 C C . VAL B 1 801 ? 27.516 -31.391 -29.297 1 96.12 801 VAL B C 1
ATOM 13114 O O . VAL B 1 801 ? 27.25 -32.094 -28.312 1 96.12 801 VAL B O 1
ATOM 13117 N N . LEU B 1 802 ? 26.562 -30.922 -30.094 1 95.88 802 LEU B N 1
ATOM 13118 C CA . LEU B 1 802 ? 25.141 -31.094 -29.844 1 95.88 802 LEU B CA 1
ATOM 13119 C C . LEU B 1 802 ? 24.75 -32.562 -30 1 95.88 802 LEU B C 1
ATOM 13121 O O . LEU B 1 802 ? 23.781 -33.031 -29.375 1 95.88 802 LEU B O 1
ATOM 13125 N N . GLN B 1 803 ? 25.516 -33.312 -30.734 1 94.44 803 GLN B N 1
ATOM 13126 C CA . GLN B 1 803 ? 25.219 -34.719 -30.984 1 94.44 803 GLN B CA 1
ATOM 13127 C C . GLN B 1 803 ? 25.672 -35.594 -29.812 1 94.44 803 GLN B C 1
ATOM 13129 O O . GLN B 1 803 ? 25.25 -36.719 -29.688 1 94.44 803 GLN B O 1
ATOM 13134 N N . GLN B 1 804 ? 26.531 -35.031 -29.031 1 94.88 804 GLN B N 1
ATOM 13135 C CA . GLN B 1 804 ? 26.938 -35.781 -27.844 1 94.88 804 GLN B CA 1
ATOM 13136 C C . GLN B 1 804 ? 25.891 -35.656 -26.734 1 94.88 804 GLN B C 1
ATOM 13138 O O . GLN B 1 804 ? 25.953 -34.781 -25.891 1 94.88 804 GLN B O 1
ATOM 13143 N N . LEU B 1 805 ? 25.047 -36.688 -26.688 1 96.25 805 LEU B N 1
ATOM 13144 C CA . LEU B 1 805 ? 23.953 -36.688 -25.734 1 96.25 805 LEU B CA 1
ATOM 13145 C C . LEU B 1 805 ? 24.328 -37.406 -24.453 1 96.25 805 LEU B C 1
ATOM 13147 O O . LEU B 1 805 ? 25.094 -38.375 -24.5 1 96.25 805 LEU B O 1
ATOM 13151 N N . PRO B 1 806 ? 23.828 -36.969 -23.344 1 96.19 806 PRO B N 1
ATOM 13152 C CA . PRO B 1 806 ? 24 -37.75 -22.109 1 96.19 806 PRO B CA 1
ATOM 13153 C C . PRO B 1 806 ? 23.469 -39.156 -22.219 1 96.19 806 PRO B C 1
ATOM 13155 O O . PRO B 1 806 ? 22.703 -39.469 -23.156 1 96.19 806 PRO B O 1
ATOM 13158 N N . SER B 1 807 ? 23.719 -40 -21.219 1 94 807 SER B N 1
ATOM 13159 C CA . SER B 1 807 ? 23.516 -41.438 -21.297 1 94 807 SER B CA 1
ATOM 13160 C C . SER B 1 807 ? 22.031 -41.781 -21.281 1 94 807 SER B C 1
ATOM 13162 O O . SER B 1 807 ? 21.625 -42.875 -21.766 1 94 807 SER B O 1
ATOM 13164 N N . SER B 1 808 ? 21.188 -40.875 -20.812 1 95.94 808 SER B N 1
ATOM 13165 C CA . SER B 1 808 ? 19.766 -41.156 -20.734 1 95.94 808 SER B CA 1
ATOM 13166 C C . SER B 1 808 ? 19.109 -41.125 -22.109 1 95.94 808 SER B C 1
ATOM 13168 O O . SER B 1 808 ? 17.969 -41.594 -22.281 1 95.94 808 SER B O 1
ATOM 13170 N N . PHE B 1 809 ? 19.828 -40.625 -23.125 1 96.62 809 PHE B N 1
ATOM 13171 C CA . PHE B 1 809 ? 19.219 -40.406 -24.438 1 96.62 809 PHE B CA 1
ATOM 13172 C C . PHE B 1 809 ? 19.844 -41.312 -25.469 1 96.62 809 PHE B C 1
ATOM 13174 O O . PHE B 1 809 ? 21 -41.75 -25.328 1 96.62 809 PHE B O 1
ATOM 13181 N N . ASP B 1 810 ? 19.031 -41.656 -26.5 1 94.25 810 ASP B N 1
ATOM 13182 C CA . ASP B 1 810 ? 19.469 -42.438 -27.656 1 94.25 810 ASP B CA 1
ATOM 13183 C C . ASP B 1 810 ? 19.859 -41.531 -28.812 1 94.25 810 ASP B C 1
ATOM 13185 O O . ASP B 1 810 ? 19 -40.938 -29.469 1 94.25 810 ASP B O 1
ATOM 13189 N N . PRO B 1 811 ? 21.078 -41.375 -29.109 1 91.31 811 PRO B N 1
ATOM 13190 C CA . PRO B 1 811 ? 21.5 -40.438 -30.172 1 91.31 811 PRO B CA 1
ATOM 13191 C C . PRO B 1 811 ? 21.031 -40.906 -31.547 1 91.31 811 PRO B C 1
ATOM 13193 O O . PRO B 1 811 ? 21.047 -40.094 -32.5 1 91.31 811 PRO B O 1
ATOM 13196 N N . LYS B 1 812 ? 20.609 -42.094 -31.703 1 92.19 812 LYS B N 1
ATOM 13197 C CA . LYS B 1 812 ? 20.25 -42.625 -33.031 1 92.19 812 LYS B CA 1
ATOM 13198 C C . LYS B 1 812 ? 18.797 -42.281 -33.375 1 92.19 812 LYS B C 1
ATOM 13200 O O . LYS B 1 812 ? 18.391 -42.375 -34.531 1 92.19 812 LYS B O 1
ATOM 13205 N N . ASN B 1 813 ? 18.078 -41.938 -32.375 1 92.81 813 ASN B N 1
ATOM 13206 C CA . ASN B 1 813 ? 16.672 -41.656 -32.594 1 92.81 813 ASN B CA 1
ATOM 13207 C C . ASN B 1 813 ? 16.297 -40.25 -32.125 1 92.81 813 ASN B C 1
ATOM 13209 O O . ASN B 1 813 ? 15.672 -40.094 -31.062 1 92.81 813 ASN B O 1
ATOM 13213 N N . THR B 1 814 ? 16.672 -39.312 -32.844 1 95 814 THR B N 1
ATOM 13214 C CA . THR B 1 814 ? 16.344 -37.906 -32.625 1 95 814 THR B CA 1
ATOM 13215 C C . THR B 1 814 ? 15.625 -37.312 -33.812 1 95 814 THR B C 1
ATOM 13217 O O . THR B 1 814 ? 15.945 -37.656 -34.969 1 95 814 THR B O 1
ATOM 13220 N N . TRP B 1 815 ? 14.609 -36.5 -33.594 1 96.25 815 TRP B N 1
ATOM 13221 C CA . TRP B 1 815 ? 13.812 -35.875 -34.656 1 96.25 815 TRP B CA 1
ATOM 13222 C C . TRP B 1 815 ? 13.773 -34.344 -34.469 1 96.25 815 TRP B C 1
ATOM 13224 O O . TRP B 1 815 ? 13.789 -33.875 -33.312 1 96.25 815 TRP B O 1
ATOM 13234 N N . SER B 1 816 ? 13.734 -33.625 -35.531 1 96.44 816 SER B N 1
ATOM 13235 C CA . SER B 1 816 ? 13.625 -32.156 -35.375 1 96.44 816 SER B CA 1
ATOM 13236 C C . SER B 1 816 ? 12.688 -31.578 -36.438 1 96.44 816 SER B C 1
ATOM 13238 O O . SER B 1 816 ? 12.539 -32.125 -37.531 1 96.44 816 SER B O 1
ATOM 13240 N N . VAL B 1 817 ? 11.984 -30.547 -36.062 1 96.75 817 VAL B N 1
ATOM 13241 C CA . VAL B 1 817 ? 11.164 -29.703 -36.938 1 96.75 817 VAL B CA 1
ATOM 13242 C C . VAL B 1 817 ? 11.594 -28.25 -36.812 1 96.75 817 VAL B C 1
ATOM 13244 O O . VAL B 1 817 ? 11.773 -27.75 -35.688 1 96.75 817 VAL B O 1
ATOM 13247 N N . ALA B 1 818 ? 11.859 -27.641 -37.938 1 96.81 818 ALA B N 1
ATOM 13248 C CA . ALA B 1 818 ? 12.211 -26.234 -37.938 1 96.81 818 ALA B CA 1
ATOM 13249 C C . ALA B 1 818 ? 11.234 -25.422 -38.812 1 96.81 818 ALA B C 1
ATOM 13251 O O . ALA B 1 818 ? 10.812 -25.875 -39.875 1 96.81 818 ALA B O 1
ATOM 13252 N N . GLY B 1 819 ? 10.805 -24.266 -38.281 1 96.56 819 GLY B N 1
ATOM 13253 C CA . GLY B 1 819 ? 9.906 -23.422 -39.031 1 96.56 819 GLY B CA 1
ATOM 13254 C C . GLY B 1 819 ? 9.609 -22.109 -38.375 1 96.56 819 GLY B C 1
ATOM 13255 O O . GLY B 1 819 ? 10.188 -21.781 -37.312 1 96.56 819 GLY B O 1
ATOM 13256 N N . LYS B 1 820 ? 8.734 -21.344 -39.062 1 96.25 820 LYS B N 1
ATOM 13257 C CA . LYS B 1 820 ? 8.289 -20.062 -38.5 1 96.25 820 LYS B CA 1
ATOM 13258 C C . LYS B 1 820 ? 7.398 -20.266 -37.281 1 96.25 820 LYS B C 1
ATOM 13260 O O . LYS B 1 820 ? 6.539 -21.156 -37.281 1 96.25 820 LYS B O 1
ATOM 13265 N N . GLU B 1 821 ? 7.707 -19.531 -36.25 1 96.44 821 GLU B N 1
ATOM 13266 C CA . GLU B 1 821 ? 6.852 -19.547 -35.062 1 96.44 821 GLU B CA 1
ATOM 13267 C C . GLU B 1 821 ? 5.527 -18.844 -35.344 1 96.44 821 GLU B C 1
ATOM 13269 O O . GLU B 1 821 ? 5.508 -17.672 -35.719 1 96.44 821 GLU B O 1
ATOM 13274 N N . ASN B 1 822 ? 4.438 -19.5 -35.25 1 96.19 822 ASN B N 1
ATOM 13275 C CA . ASN B 1 822 ? 3.096 -18.922 -35.25 1 96.19 822 ASN B CA 1
ATOM 13276 C C . ASN B 1 822 ? 2.422 -19.031 -33.875 1 96.19 822 ASN B C 1
ATOM 13278 O O . ASN B 1 822 ? 1.875 -20.078 -33.531 1 96.19 822 ASN B O 1
ATOM 13282 N N . ARG B 1 823 ? 2.436 -17.984 -33.156 1 95.25 823 ARG B N 1
ATOM 13283 C CA . ARG B 1 823 ? 1.817 -17.953 -31.844 1 95.25 823 ARG B CA 1
ATOM 13284 C C . ARG B 1 823 ? 0.312 -17.734 -31.938 1 95.25 823 ARG B C 1
ATOM 13286 O O . ARG B 1 823 ? -0.146 -16.594 -32.062 1 95.25 823 ARG B O 1
ATOM 13293 N N . VAL B 1 824 ? -0.448 -18.734 -31.781 1 96 824 VAL B N 1
ATOM 13294 C CA . VAL B 1 824 ? -1.9 -18.656 -31.891 1 96 824 VAL B CA 1
ATOM 13295 C C . VAL B 1 824 ? -2.473 -17.922 -30.672 1 96 824 VAL B C 1
ATOM 13297 O O . VAL B 1 824 ? -3.195 -16.938 -30.828 1 96 824 VAL B O 1
ATOM 13300 N N . PHE B 1 825 ? -2.164 -18.359 -29.453 1 94.31 825 PHE B N 1
ATOM 13301 C CA . PHE B 1 825 ? -2.502 -17.641 -28.234 1 94.31 825 PHE B CA 1
ATOM 13302 C C . PHE B 1 825 ? -1.587 -18.047 -27.094 1 94.31 825 PHE B C 1
ATOM 13304 O O . PHE B 1 825 ? -0.987 -19.125 -27.125 1 94.31 825 PHE B O 1
ATOM 13311 N N . SER B 1 826 ? -1.394 -17.234 -26.188 1 93.56 826 SER B N 1
ATOM 13312 C CA . SER B 1 826 ? -0.692 -17.484 -24.938 1 93.56 826 SER B CA 1
ATOM 13313 C C . SER B 1 826 ? -1.333 -16.719 -23.781 1 93.56 826 SER B C 1
ATOM 13315 O O . SER B 1 826 ? -1.443 -15.492 -23.828 1 93.56 826 SER B O 1
ATOM 13317 N N . LYS B 1 827 ? -1.724 -17.453 -22.75 1 91.88 827 LYS B N 1
ATOM 13318 C CA . LYS B 1 827 ? -2.344 -16.828 -21.578 1 91.88 827 LYS B CA 1
ATOM 13319 C C . LYS B 1 827 ? -1.296 -16.438 -20.547 1 91.88 827 LYS B C 1
ATOM 13321 O O . LYS B 1 827 ? -1.576 -15.664 -19.625 1 91.88 827 LYS B O 1
ATOM 13326 N N . ASP B 1 828 ? -0.086 -17 -20.688 1 88.06 828 ASP B N 1
ATOM 13327 C CA . ASP B 1 828 ? 1.047 -16.703 -19.828 1 88.06 828 ASP B CA 1
ATOM 13328 C C . ASP B 1 828 ? 2.23 -16.172 -20.625 1 88.06 828 ASP B C 1
ATOM 13330 O O . ASP B 1 828 ? 2.439 -16.562 -21.781 1 88.06 828 ASP B O 1
ATOM 13334 N N . LEU B 1 829 ? 3.037 -15.352 -20.031 1 80.75 829 LEU B N 1
ATOM 13335 C CA . LEU B 1 829 ? 4.098 -14.648 -20.75 1 80.75 829 LEU B CA 1
ATOM 13336 C C . LEU B 1 829 ? 5.305 -15.555 -20.953 1 80.75 829 LEU B C 1
ATOM 13338 O O . LEU B 1 829 ? 6.152 -15.281 -21.812 1 80.75 829 LEU B O 1
ATOM 13342 N N . HIS B 1 830 ? 5.359 -16.609 -20.25 1 73.06 830 HIS B N 1
ATOM 13343 C CA . HIS B 1 830 ? 6.582 -17.406 -20.312 1 73.06 830 HIS B CA 1
ATOM 13344 C C . HIS B 1 830 ? 6.59 -18.312 -21.531 1 73.06 830 HIS B C 1
ATOM 13346 O O . HIS B 1 830 ? 7.617 -18.922 -21.859 1 73.06 830 HIS B O 1
ATOM 13352 N N . PHE B 1 831 ? 5.453 -18.359 -22.25 1 80.19 831 PHE B N 1
ATOM 13353 C CA . PHE B 1 831 ? 5.422 -19.172 -23.469 1 80.19 831 PHE B CA 1
ATOM 13354 C C . PHE B 1 831 ? 5.965 -18.391 -24.656 1 80.19 831 PHE B C 1
ATOM 13356 O O . PHE B 1 831 ? 5.688 -17.203 -24.797 1 80.19 831 PHE B O 1
#

Solvent-accessible surface area (backbone atoms only — not comparable to full-atom values): 81328 Å² total; per-residue (Å²): 116,70,69,32,38,56,34,0,50,48,14,43,49,42,43,51,47,45,58,70,63,46,52,71,40,79,26,42,50,44,50,49,55,32,47,71,80,83,61,69,46,76,48,76,56,96,64,23,36,35,35,35,44,37,77,43,74,39,65,48,69,47,44,28,26,26,37,37,37,32,26,48,91,50,64,88,46,55,26,30,34,40,38,26,58,21,59,49,39,63,83,46,71,52,54,75,71,72,48,58,76,47,27,59,66,52,45,41,60,40,38,61,68,45,32,74,55,46,71,45,46,70,68,43,22,77,67,63,28,28,33,33,29,28,18,31,60,8,12,34,82,4,39,50,60,23,62,74,67,27,55,35,64,17,31,5,38,32,49,57,20,7,37,40,40,30,35,54,39,46,54,54,21,66,38,88,52,28,63,39,26,22,32,40,38,16,29,40,73,28,18,39,46,45,41,35,22,42,35,68,55,39,84,30,46,40,30,39,39,32,30,31,19,61,47,42,57,48,59,40,54,32,23,39,37,64,40,45,48,60,29,25,50,63,48,43,50,83,58,50,39,34,3,74,33,40,21,41,56,63,53,53,43,44,73,77,45,73,45,67,42,71,63,51,59,54,39,46,58,55,39,54,58,18,57,47,35,34,41,42,34,33,24,48,21,24,53,81,46,20,32,60,23,35,56,50,43,65,67,48,36,44,32,84,50,53,34,38,37,35,43,56,44,30,56,74,32,44,61,56,33,57,54,44,41,53,50,53,47,33,51,46,36,34,57,53,66,66,40,93,46,53,58,84,70,55,63,38,23,36,34,42,50,26,64,40,59,50,25,59,44,53,40,75,37,84,46,78,76,52,83,77,54,45,74,40,57,31,15,61,43,96,86,38,14,32,11,74,43,73,42,59,59,70,46,71,51,67,30,43,18,59,82,29,57,46,62,32,29,35,67,29,49,47,74,45,39,32,51,40,49,19,28,38,36,40,27,38,31,36,43,80,33,45,42,41,38,42,28,37,38,34,38,37,24,41,71,86,67,46,77,48,32,18,33,22,64,31,39,37,63,73,21,56,62,38,44,29,40,32,22,54,24,32,54,52,61,34,74,84,76,29,48,96,42,42,59,34,61,53,36,76,60,77,52,66,47,51,85,83,42,73,45,79,39,73,31,35,26,51,51,28,43,42,46,38,50,59,51,16,29,46,33,44,34,44,26,37,46,70,86,78,87,75,66,83,87,49,83,45,84,39,53,79,74,62,66,46,41,53,32,37,33,42,36,26,17,44,92,32,78,24,27,39,35,41,24,26,46,69,60,47,87,60,11,21,62,71,64,49,46,43,29,30,45,35,38,38,24,33,68,41,88,88,60,49,71,68,55,43,48,46,45,43,60,47,49,51,33,48,53,52,47,59,47,37,76,76,31,60,50,50,36,33,35,38,34,28,44,11,76,75,67,62,95,60,62,62,66,38,66,36,51,71,74,31,34,28,34,44,40,33,29,20,55,32,68,40,51,46,41,3,50,65,59,27,66,73,44,57,73,54,58,75,74,71,81,67,49,35,81,66,35,40,41,47,35,24,28,66,77,46,76,46,51,53,34,43,47,61,52,73,64,56,77,63,26,24,30,35,41,33,42,36,15,38,17,90,91,52,88,69,69,47,70,66,43,53,49,51,51,51,50,52,48,59,60,67,37,54,82,53,43,48,27,35,40,37,40,18,43,44,64,55,54,93,61,43,64,67,62,27,56,97,44,81,62,54,75,39,50,65,75,53,53,35,30,40,38,39,39,33,16,65,25,67,66,35,49,35,56,58,44,65,34,65,70,56,31,54,56,67,49,64,62,48,82,45,40,30,69,80,50,19,34,32,31,49,19,42,49,44,74,64,46,64,79,50,70,73,109,114,70,69,42,39,54,33,0,47,49,12,47,50,42,42,50,48,46,56,71,65,47,52,70,40,80,26,44,52,44,50,50,55,34,46,72,81,83,62,70,49,76,49,76,56,96,64,24,35,36,34,35,43,38,79,44,75,35,52,62,69,45,46,28,26,26,37,38,38,31,26,48,91,48,64,88,45,57,26,29,37,40,39,28,57,22,62,50,40,63,84,46,70,51,56,74,70,70,48,58,76,48,28,60,68,52,46,41,61,41,38,60,69,45,33,75,57,45,70,45,45,68,69,43,22,78,68,62,28,25,33,33,29,28,18,32,61,9,12,33,83,4,40,51,60,24,65,74,66,27,53,37,65,17,32,14,27,9,72,68,17,17,23,42,40,36,32,52,40,48,53,55,21,65,36,87,51,27,62,38,26,22,33,39,38,16,28,38,71,29,18,40,47,45,40,34,23,43,36,68,57,40,85,31,46,39,30,40,39,32,30,31,20,60,46,41,58,47,59,39,53,31,22,40,37,65,40,45,47,62,30,26,50,62,48,43,50,83,58,51,40,35,4,76,32,41,22,41,56,62,53,52,42,44,73,78,46,74,45,68,42,71,63,52,60,53,39,44,58,56,38,56,58,20,57,48,34,34,43,42,34,32,26,49,20,25,54,83,47,20,32,60,22,35,55,49,44,64,67,48,36,44,32,84,50,53,35,40,38,36,42,57,45,30,55,74,32,45,61,57,32,57,53,44,42,53,51,52,47,32,50,47,36,32,58,53,66,66,38,92,46,55,58,85,69,56,62,38,22,36,35,44,49,26,64,41,59,51,24,61,44,55,40,76,37,83,47,79,75,53,82,76,54,45,74,41,58,30,14,59,43,96,87,39,14,32,12,74,42,74,42,57,58,72,46,71,52,67,31,43,18,61,82,30,58,47,62,33,28,35,65,30,48,48,76,45,38,34,52,40,49,18,26,37,36,41,25,38,32,37,44,81,35,45,43,40,39,41,28,36,38,34,38,38,25,40,70,85,66,46,78,48,30,18,32,22,64,32,39,36,62,74,23,56,63,38,44,29,39,33,21,54,23,34,52,52,61,34,74,84,77,28,48,97,44,43,59,35,62,53,37,77,61,77,52,66,48,50,84,84,41,73,46,78,38,73,31,36,27,50,52,29,44,41,47,37,51,59,50,15,30,47,33,43,35,42,26,35,47,72,86,79,86,75,66,82,86,47,84,44,85,39,54,80,75,64,66,46,40,52,33,36,33,42,36,27,17,44,90,30,79,26,28,40,35,40,23,26,46,68,60,48,87,61,10,19,60,70,64,48,46,42,28,29,44,34,39,38,24,33,69,41,87,88,60,48,72,68,55,43,49,46,44,44,59,49,49,48,32,48,53,51,46,58,48,38,76,78,31,61,50,50,37,34,35,38,33,28,45,12,75,76,71,62,96,56,60,55,68,36,68,35,39,76,75,34,34,29,33,42,40,32,27,19,56,31,67,38,50,47,41,3,50,62,57,27,66,74,43,55,72,53,57,75,74,72,79,69,50,34,79,66,35,40,40,46,35,24,27,64,77,46,76,45,50,53,33,42,46,61,51,73,65,55,77,62,26,24,30,35,40,35,42,36,15,38,17,90,91,52,89,66,68,47,70,67,43,51,50,52,51,51,51,51,50,58,61,67,38,54,80,53,43,48,27,34,39,38,40,18,43,42,64,54,55,92,61,42,63,68,60,28,56,95,44,82,63,54,75,37,50,65,75,53,50,33,30,40,36,40,40,32,16,67,26,68,66,34,48,36,56,57,43,64,34,64,71,55,30,55,54,67,48,63,62,46,83,44,42,30,71,81,49,20,36,26,29,50,18,44,49,43,76,63,45,63,78,49,69,74,109

Foldseek 3Di:
DVLQQAQQVVLVVQVVVLVVQFDKDWFAALCVLVDDAFDWDWDDDPQWTKTFQDWQAWLQRWTWGKIKIAGPVQQVAAFEEEEQEDLQDQVQSDDPVLFFCLLVDDCVQADPNDHFFWDRQSVVNVVGYMYMYIYFDQHHNTHHEAGDQFLSSQGAHNVGSIGRLLSVLQSQLPDPNHVLAYEYGGEEVSQSSCLSNLLVPNPRHQEYEYEFYAQFCVCLPQQPQLFGWQFQLLQCSVRRRYGRGMYGRCSCVCVVDSFPDPNRVSNGGPQLSGAHAYEQEYELFQASHGQQRSQVSVVRHNYPHYAYEYAFAQRRNVCSDPVNVVVVVQVCCCRRVVDDHCSVVDARYWYWFDAFARDTDIDGANDPVGPPFDKAKWFADPVLETFSAFAADKDKDKFAQAPTKGKYKFAAQAKWKFWWKKKWKWWKAFDPAFKHKKKKFKWKAALVRHTGAGRHSSRDTRHGFWIKIHIPQQQAFDPVPDDPRRTHTNRHGGNTHDHPDIDMHMIIIRTGIHMDHRNMMIMMMMHNADPDDDDSNHNDTGRPPGRTHHMMMTMGHRVIPTIMITRIDDDDVVDCVQPQFWKKKKKFFAFDPPDDLVRLCCCVQPVVLVVVLVVCVVQVQWFFKKKFACVPHFPADALAQAEPVTGMMIITTGSDLVSLLVCLVDPVCLVCFPVDDRGDLEIAIFTWGWNDKGFQGNVLVLVADWKKKKKKFWFFDPPQPADDPVQQVVLVVLCSVLCHPAQWGMKTKIATDQDPPVCVSQPSHSCNSYHDDGTGIMMMTIGRHSVRNRVSRVDPVSSVSNLDGPPRTDSNDMYMYMHTMRTSDGNGSVD/DVVLQVQQAVLQVQVVVLVVQFDKDWFAACVVLVDDAFDWDWDDDPQWIKTFQDWQAFQVRWTWTKIKIAGPVQQVAAFEEEEQEDLQDQVQSDDPVLFFCLLVDDCVQADPNDHFFWDRQSVVNVVGYMYMYIYFDQHHNTHHEAGDQFLSSQGWNRPSTGRPLLSVLQSQLPDPNHVLAYEYGGEEVSQSSCLSNLLVPNPRHQEYEYEFYAQFCVCLPQQPQLFGWQFQLLQCSVRRRYGRGMYGRCSCVCVVPSFCDPNRVRNGGPQLSGAHAYEQEYELFQASHGQQRSQVSVVRHNYPHYAYEYAFAQRRNVCSDPVNVVVVVQVCCCRRVVDDHCSVVDARYWYWFDAFARDTDIDGANDPVGPPFDKAKWFADPVLETFSAFAADKDKDKFAQAPTKGKYKFAAQAKWKFWWKKKWKWWKAFDPAFKHKKKKFKWKAALVRHTGAGRHSSRDTRHGFWIKIHIPQQQAFDPVPDDPRRTHTNRHGGNTHDHPDIDMHMIIIRTGIHMDHRNMMIMMMMHNADPDDDDSNHNDTGRPPGRTHHMMMTMGHRVIPTIMITRIDDDDVVDCVQPQFWKKKKKFFAFDPPDDLVRLCCLVQPVVLVVVLVVCVVQVQWFFKKKFACVPHFPADALALAAPVTGMMIITTGSDLVSLLVCLVDPVCLVCFPVDDRGDLEIAIFTWGWNDKGFQGNVLVLVADWKKKKKKFWFFDDPQPADDPVQQVVLVVLCSVLCHPAQWGMKTKIATDQDPPVCVSQPSHSCNSYHYDGTGIMMMTIGRHSVRNRVSRVDPVSSVSNLDGPPRTDSNHMYMYMHTMRTSDGNGSVD

pLDDT: mean 92.98, std 9.39, range [28.36, 98.88]

Radius of gyration: 37.39 Å; Cα contacts (8 Å, |Δi|>4): 4428; chains: 2; bounding box: 92×110×94 Å

Sequence (1662 aa):
MSNSSEHVQRTIQELEKAKRLGTFVQANHPILHGLPPPSESTTQRDGMLIHTDVIIPTRDGTKLRGNIFRPATQSSEKLPVILNYSVYGKDGALEPCIFPKGSRLDNGRYTSYYIFEACDAPWWTERGYIVAYVDARGSFQSEGDKSYYSRDVGLDGGFPPHYLGYDIVEWLAAQEWANGKVGMYGASAFAMIQWLVAAERPPSLAAILLFDDMTDLYREMGRKGGIPETQFMSQYPYQFNWGRSLVEDASKAHYEHPYFDEYWESKIPRVEEIQCPAYIVCGWGDHAIHTRGTLNGWRRIGSANKYLEIHCYQKWEYTLTEESLMRQKAFFDTYLLEKETEVKFWPPVRWTMRESFYNAEWRYAPTFPFPGTAYEKLYPTPSGGLSHIPQLTESRVSYDAQAGEVTFEIPFSESYEFAGHAKLRLWVEAEGADNMDIFIVLKKLDENGNEVHFPWLTIIEDGPVAFGYLRASRREVDEIKSTDFQPYHSHQRDLLLEPKQIVPVDIEILPTACRFRPGETLQVHISGHDYGNYPTAVTIARHSDTANKGTHIIHFGGKYDSFLQLPRIPPLPGAAMSRSRPVKMTLISNRITGWSNEKFLEEFTQVHGGMTEKLSHVVPFLRSYTQVVGVPRLPLTTFSTNHAAFEVAAVLAWSSLAKLAGSFKHPAYKASAGSHIFTDPVFMGSLSQEVQEIIYDPVTYKRRQDAIEVVVFLARNSGVEAVSDADLEARSNTVRNVGQGTGLLRYVLNRDVTPQDYNLLFKDTPFIIGSWGSIGAMEQYWFTDKKAAVEFFADSARNKVLQQLPSSFDPKNTWSVAGKENRVFSKDLHFMSNSSEHVQRTIQELEKAKRLGTFVQANHPILHGLPPPSESTTQRDGMLIHTDVIIPTRDGTKLRGNIFRPATQSSEKLPVILNYSVYGKDGALEPCIFPKGSRLDNGRYTSYYIFEACDAPWWTERGYIVAYVDARGSFQSEGDKSYYSRDVGLDGGFPPHYLGYDIVEWLAAQEWANGKVGMYGASAFAMIQWLVAAERPPSLAAILLFDDMTDLYREMGRKGGIPETQFMSQYPYQFNWGRSLVEDASKAHYEHPYFDEYWESKIPRVEEIQCPAYIVCGWGDHAIHTRGTLNGWRRIGSANKYLEIHCYQKWEYTLTEESLMRQKAFFDTYLLEKETEVKFWPPVRWTMRESFYNAEWRYAPTFPFPGTAYEKLYPTPSGGLSHIPQLTESRVSYDAQAGEVTFEIPFSESYEFAGHAKLRLWVEAEGADNMDIFIVLKKLDENGNEVHFPWLTIIEDGPVAFGYLRASRREVDEIKSTDFQPYHSHQRDLLLEPKQIVPVDIEILPTACRFRPGETLQVHISGHDYGNYPTAVTIARHSDTANKGTHIIHFGGKYDSFLQLPRIPPLPGAAMSRSRPVKMTLISNRITGWSNEKFLEEFTQVHGGMTEKLSHVVPFLRSYTQVVGVPRLPLTTFSTNHAAFEVAAVLAWSSLAKLAGSFKHPAYKASAGSHIFTDPVFMGSLSQEVQEIIYDPVTYKRRQDAIEVVVFLARNSGVEAVSDADLEARSNTVRNVGQGTGLLRYVLNRDVTPQDYNLLFKDTPFIIGSWGSIGAMEQYWFTDKKAAVEFFADSARNKVLQQLPSSFDPKNTWSVAGKENRVFSKDLHF

InterPro domains:
  IPR000383 Xaa-Pro dipeptidyl-peptidase-like domain [PF02129] (60-233)
  IPR005674 CocE/Serine esterase [TIGR00976] (57-234)
  IPR008979 Galactose-binding-like domain superfamily [SSF49785] (361-570)
  IPR013736 Xaa-Pro dipeptidyl-peptidase, C-terminal [PF08530] (347-565)
  IPR013736 Xaa-Pro dipeptidyl-peptidase, C-terminal [SM00939] (329-565)
  IPR029058 Alpha/Beta hydrolase fold [G3DSA:3.40.50.1820] (59-352)
  IPR029058 Alpha/Beta hydrolase fold [SSF53474] (46-355)

Secondary structure (DSSP, 8-state):
-HHHHHHHHHHHHHHHHHHHHS-EEEPBPGGGGTPPPP--EEEEETTEEEEEEEEEE-TTS-EEEEEEEEEGGGTTS-EEEEEEEESS-TT--S-GGGS-GGG---TTSSBTTPPTTS--HHHHHTTT-EEEEEEPTTSTTS-S-B-SS-HHHHS--TTTT--HHHHHHHHHHHSTTEEEEEEEEEETHHHHHHHHHHTT--TTEEEEEEES--S-HIIIIIEETTEEP-SHHHHTHHHH-BSSSEEE-GGGHHHH--SS-HHHHTT---GGG--S-EEEEEETTSTTTTHHHHHHHHHH---SSEEEEEESS-HHHHHTSHHHHHHHHHHHHHHHS----GGGG--SEEEEEEEETTEEEEEEESSSSPTT-EEEEEEE-TTSBEESS---S-EEEEEETTT-EEEEEEE-SS-EEEEEEEEEEEEEEEES-S--EEEEEEEEE-TTSPEE-EEETTTEEEE-SEEEEEEGGG--B-TTT--SS---B--SS--PPPTT--EEEEEEEEEEEEEE-TT-EEEEEEESS-SS---TTS------S----SEEEEEEBTTB--EEEEEE-PPPTTBHHHHSPPEEEEEEE-PPTT--HHHHHIIIIIIIHHHHHHHHTT-TTEEEEEEEE-SSPPS---SSTEETS-SEEEEEEES-HHHHHHHHH-HHHHHHTTS---S-S-EEEEEEEEEEEEES-HHHHHT-SS-EEEEEEEEEPTT-SS--HHHHHHHHHHHHHHHTTSSEEEEEEEEE---TTHHHHTTTSGGGGSB-S-EEEEEEEEESSHHHHHHHHH-HHHHHHHH---TTEEEEEEEEEEEEEEEEEESSTT-/-HHHHHHHHHHHHHHHHHHHHS-EEEPBPGGGGTPPPP--EEEEETTEEEEEEEEEE-TTS-EEEEEEEEEGGGTTS-EEEEEEEESS-TT--S-GGGS-GGG---TTSSBTTPPTTS--HHHHHTTT-EEEEEEPTTSTTS-S-B-SS-HHHHSBPSSS--BHHHHHHHHHHHSTTEEEEEEEEEETHHHHHHHHHHTT--TTEEEEEEES--S-HIIIIIEETTEEP-SHHHHTHHHH-BSSSEEE--TTHHHH--SS-HHHHTT---GGG--S-EEEEEETTSTTTTHHHHHHHHHH---SSEEEEEESS-HHHHHTSHHHHHHHHHHHHHHHS----GGGG--SEEEEEEEETTEEEEEEESSSSPTT-EEEEEEE-TTSBEESS---S-EEEEEETTT-EEEEEEE-SS-EEEEEEEEEEEEEEEES-S--EEEEEEEEE-TTSPEE-EEETTTEEEE-SEEEEEEGGG--B-TTT--SSS--B--SS--PPPTT--EEEEEEEEEEEEEE-TT-EEEEEEESS-SS---TTS------S----SEEEEEEBTTB--EEEEEE-PPPTTBHHHHSPPEEEEEEE-PPTT--HHHHHIIIIIIIHHHHHHHHTT-TTEEEEEEEE-SSPPS---SSTBTTS-SEEEEEEES-HHHHHHHHH-HHHHHHTTS---S-S-EEEEEEEEEEEEES-HHHHHT-SS-EEEEEEEEEPTT-SS--HHHHHHHHHHHHHHHTTSSEEEEEEEEE---TTHHHHTTTSGGGGSB-S-EEEEEEEEESSHHHHHHHHH-HHHHHHHH---TTEEEEEEEEEEEEEEEEEESSTT-

Organism: Penicillium expansum (NCBI:txid27334)

Nearest PDB structures (foldseek):
  3ib3-assembly1_A  TM=9.092E-01  e=1.006E-64  Staphylococcus aureus subsp. aureus COL
  3ib3-assembly2_B  TM=9.090E-01  e=4.506E-64  Staphylococcus aureus subsp. aureus COL
  3iii-assembly1_A  TM=8.857E-01  e=3.674E-63  Staphylococcus aureus subsp. aureus COL
  7f65-assembly1_A  TM=7.258E-01  e=1.184E-36  Rhodococcus sp. MB1 'Bresler 1999'
  3i2h-assembly1_A  TM=7.307E-01  e=3.700E-36  Rhodococcus sp. MB1 'Bresler 1999'